Protein 8YA0 (pdb70)

Sequence (1755 aa):
RTLNRYEKIANDIDAIRGDYENLSDDALKHKTIEFKERLEKGATTDDLLVEAFAVVREASRRVTGMFPFKVQLMGGVALHDGNIAEMKTGEGKTLTSTLPVYLNALTGKGVHVVTVNEYLASRDAEQMGKIFEFLGLTVGLNLNSMSKDEKREAYAADITYSTNNELGFDYLRDNMVLYKEQMVQRPLHFAVIDEVDSILIDEARTPLIISGQAAKSTKLYVQANAFVRTLKAEKDYTYDIKTKAVQLTEEGMTKAEKAFGIDNLFDVKHVALNHHINQALKAHVAMQKDVDYVVEDGQVVIVDSFTGRLMKGRRYSEGLHQAIEAKEGLEIQNESMTLATITFQNYFRMYEKLAGMTGTAKTEEEEFRNIYNMQVVTIPTNRPVVRDDRPDLIYRTMEGKFKAVAEDVAQRYMTGQPVLVGTVAVETSELISKLLKNKGIPHQVLNAKNHEREAQIIEEAGQKGAVTIATNMAGRGTDIKLGEGVKELGGLAVVGTERHESRRIDNQLRGRSGRQGDPGITQFYLSMEDELMRRFGAERTMAMLDRFGMDDSTPIQSKMVSRAVESSQKRVEGNNFDSRKQLLQYDDVLRQQREVIYKQRFEVIDSENLREIVENMIKSSLERAIAAYTPREELPEEWKLDGLVDLINTTYLDEGALEKSDIFGKEPDEMLELIMDRIITKYNEKEEQFGKEQMREFEKVIVLRAVDSKWMDHIDAMDQLRQGIHLRAYAQTNPLREYQMEGFAMFEHMIESIEDEVAKFVMKAFRTISNFMRVSDIRNKIIFTLLMLIVFRIGTFIPVPSVNTDVLKLQDQLNAFGVLNIFCGGALQNFSIFAMGVMPYITASIIVQLLQMDVVPKFAEWSKQGEMGRRKLAQFTRYFTIVLGFIQALGMSYGFNNLAGGMLIQNPGIGTYLLIAVVLTAGTAFLMWLGEQITAKGVGNGISIIIFAGIVSGIPTILNQIYAQTLNIVRLLLVALAVVAVIVGVIYIQQAFRKIPIQYAKRLEGRNPVGGHSTHLPLKVNPAGVIPVIFAVSFLIAPPTIASFFGTNDVTLWIRRTFDYTHPVGMTIYVVLIIAFTYFYAFVQVNPEQMADNLKKQGGYIPGIRPGKNTQEYVTRILYRLTLVGSLFLAFIAVLPVFFVNFANLPPSAQIGGTSLLIVVGVALETMKQLESQLVKRHYRGFIKQRVTNFFKEVVRELKKVSWPNRKELVNYTAVVLATVAFFTVFFAVIDLGISQLIRLVFQVQLVETGGGLVQPGGSLRLSCGASGSIFNMYAMGWYRQAPGKRREVVARIATDDSTMYPDSVKGRFTISRDNAKNTVYLQMNSLKPEDTAVYYCYYQRTVMSQPYWGQGTQVTVSAKKTILFLLTVLTTVLVSGWVVLGAQYEDGCSGVVILKTLHMFEVPFLLVGDSPHSYHSVALVESGGALVQPGGSLRLSCAASGFPVNRYSMRWYRQAPGKEREWVAGMSSAGDRSSYEDSVKGRFTISRDDARNTVYLQMNSLKPEDTAVYYCNVNVGFEYWGQGTQVTVSKGEELFTGVVPILVELDGDVNGHKFSVSGEGEGDATYGKLTLKFICTTGKLPVPWPTLVTTFVQCFSRYPDHMKRHDFFKSAMPEGYVQERTISFKDDGNYKTRAEVKFEGDTLVNRIELKGIDFKEDGNILGHKLEYNYNSHNVYITADKQKNGIKANFKIRHNIEDGSVQLADHYQQNTPIGDGPVLLPDNHYLSTQSALSKDPNEKRDHMVLLEFVTAAGI

Nearest PDB structures (foldseek):
  7p5v-assembly1_H  TM=9.741E-01  e=4.836E-17  synthetic construct
  7p77-assembly1_D  TM=9.733E-01  e=2.147E-16  synthetic construct
  2orb-assembly2_I  TM=9.500E-01  e=4.404E-14  Mus musculus
  5njd-assembly3_X  TM=9.577E-01  e=7.501E-14  Homo sapiens
  5dr5-assembly1_H  TM=9.575E-01  e=1.089E-13  Homo sapiens

Radius of gyration: 44.17 Å; Cα contacts (8 Å, |Δi|>4): 3344; chains: 7; bounding box: 137×100×113 Å

Structure (mmCIF, N/CA/C/O backbone):
data_8YA0
#
_entry.id   8YA0
#
_cell.length_a   1.00
_cell.length_b   1.00
_cell.length_c   1.00
_cell.angle_alpha   90.00
_cell.angle_beta   90.00
_cell.angle_gamma   90.00
#
_symmetry.space_group_name_H-M   'P 1'
#
loop_
_entity.id
_entity.type
_entity.pdbx_description
1 polymer 'Protein translocase subunit SecA'
2 polymer 'Protein translocase subunit SecY'
3 polymer 'Protein translocase subunit SecE'
4 polymer Nanobody
5 polymer 'Cell division protein FtsQ,Lactose permease'
6 polymer Nanobody
7 polymer 'Green fluorescent protein'
8 non-polymer 'MAGNESIUM ION'
9 non-polymer 'BERYLLIUM TRIFLUORIDE ION'
10 non-polymer "ADENOSINE-5'-DIPHOSPHATE"
#
loop_
_atom_site.group_PDB
_atom_site.id
_atom_site.type_symbol
_atom_site.label_atom_id
_atom_site.label_alt_id
_atom_site.label_comp_id
_atom_site.label_asym_id
_atom_site.label_entity_id
_atom_site.label_seq_id
_atom_site.pdbx_PDB_ins_code
_atom_site.Cartn_x
_atom_site.Cartn_y
_atom_site.Cartn_z
_atom_site.occupancy
_atom_site.B_iso_or_equiv
_atom_site.auth_seq_id
_atom_site.auth_comp_id
_atom_site.auth_asym_id
_atom_site.auth_atom_id
_atom_site.pdbx_PDB_model_num
ATOM 1 N N . ARG A 1 1 ? 106.122 113.140 98.311 1.00 93.12 14 ARG A N 1
ATOM 2 C CA . ARG A 1 1 ? 107.146 112.103 98.280 1.00 93.12 14 ARG A CA 1
ATOM 3 C C . ARG A 1 1 ? 107.902 112.153 96.968 1.00 93.12 14 ARG A C 1
ATOM 4 O O . ARG A 1 1 ? 107.298 112.165 95.899 1.00 93.12 14 ARG A O 1
ATOM 12 N N . THR A 1 2 ? 109.233 112.188 97.062 1.00 80.10 15 THR A N 1
ATOM 13 C CA . THR A 1 2 ? 110.078 112.365 95.890 1.00 80.10 15 THR A CA 1
ATOM 14 C C . THR A 1 2 ? 110.327 111.071 95.132 1.00 80.10 15 THR A C 1
ATOM 15 O O . THR A 1 2 ? 110.688 111.127 93.953 1.00 80.10 15 THR A O 1
ATOM 19 N N . LEU A 1 3 ? 110.149 109.917 95.768 1.00 72.79 16 LEU A N 1
ATOM 20 C CA . LEU A 1 3 ? 110.458 108.663 95.097 1.00 72.79 16 LEU A CA 1
ATOM 21 C C . LEU A 1 3 ? 109.455 108.344 93.999 1.00 72.79 16 LEU A C 1
ATOM 22 O O . LEU A 1 3 ? 109.820 107.734 92.989 1.00 72.79 16 LEU A O 1
ATOM 27 N N . ASN A 1 4 ? 108.208 108.783 94.141 1.00 72.23 17 ASN A N 1
ATOM 28 C CA . ASN A 1 4 ? 107.278 108.621 93.035 1.00 72.23 17 ASN A CA 1
ATOM 29 C C . ASN A 1 4 ? 107.596 109.581 91.908 1.00 72.23 17 ASN A C 1
ATOM 30 O O . ASN A 1 4 ? 107.353 109.257 90.741 1.00 72.23 17 ASN A O 1
ATOM 35 N N . ARG A 1 5 ? 108.168 110.741 92.228 1.00 64.31 18 ARG A N 1
ATOM 36 C CA . ARG A 1 5 ? 108.659 111.630 91.184 1.00 64.31 18 ARG A CA 1
ATOM 37 C C . ARG A 1 5 ? 109.796 110.984 90.404 1.00 64.31 18 ARG A C 1
ATOM 38 O O . ARG A 1 5 ? 109.830 111.059 89.170 1.00 64.31 18 ARG A O 1
ATOM 46 N N . TYR A 1 6 ? 110.704 110.298 91.104 1.00 57.58 19 TYR A N 1
ATOM 47 C CA . TYR A 1 6 ? 111.818 109.626 90.437 1.00 57.58 19 TYR A CA 1
ATOM 48 C C . TYR A 1 6 ? 111.337 108.467 89.585 1.00 57.58 19 TYR A C 1
ATOM 49 O O . TYR A 1 6 ? 111.859 108.249 88.487 1.00 57.58 19 TYR A O 1
ATOM 58 N N . GLU A 1 7 ? 110.322 107.736 90.050 1.00 66.07 20 GLU A N 1
ATOM 59 C CA . GLU A 1 7 ? 109.736 106.678 89.232 1.00 66.07 20 GLU A CA 1
ATOM 60 C C . GLU A 1 7 ? 109.046 107.235 87.995 1.00 66.07 20 GLU A C 1
ATOM 61 O O . GLU A 1 7 ? 109.114 106.634 86.914 1.00 66.07 20 GLU A O 1
ATOM 67 N N . LYS A 1 8 ? 108.389 108.388 88.131 1.00 64.27 21 LYS A N 1
ATOM 68 C CA . LYS A 1 8 ? 107.717 108.998 86.990 1.00 64.27 21 LYS A CA 1
ATOM 69 C C . LYS A 1 8 ? 108.713 109.456 85.938 1.00 64.27 21 LYS A C 1
ATOM 70 O O . LYS A 1 8 ? 108.515 109.219 84.736 1.00 64.27 21 LYS A O 1
ATOM 76 N N . ILE A 1 9 ? 109.807 110.080 86.374 1.00 58.49 22 ILE A N 1
ATOM 77 C CA . ILE A 1 9 ? 110.821 110.538 85.435 1.00 58.49 22 ILE A CA 1
ATOM 78 C C . ILE A 1 9 ? 111.515 109.356 84.775 1.00 58.49 22 ILE A C 1
ATOM 79 O O . ILE A 1 9 ? 111.812 109.392 83.575 1.00 58.49 22 ILE A O 1
ATOM 84 N N . ALA A 1 10 ? 111.730 108.270 85.522 1.00 56.68 23 ALA A N 1
ATOM 85 C CA . ALA A 1 10 ? 112.332 107.083 84.936 1.00 56.68 23 ALA A CA 1
ATOM 86 C C . ALA A 1 10 ? 111.440 106.448 83.883 1.00 56.68 23 ALA A C 1
ATOM 87 O O . ALA A 1 10 ? 111.940 105.956 82.867 1.00 56.68 23 ALA A O 1
ATOM 89 N N . ASN A 1 11 ? 110.123 106.497 84.068 1.00 62.67 24 ASN A N 1
ATOM 90 C CA . ASN A 1 11 ? 109.240 105.996 83.017 1.00 62.67 24 ASN A CA 1
ATOM 91 C C . ASN A 1 11 ? 109.223 106.907 81.793 1.00 62.67 24 ASN A C 1
ATOM 92 O O . ASN A 1 11 ? 109.083 106.415 80.658 1.00 62.67 24 ASN A O 1
ATOM 97 N N . ASP A 1 12 ? 109.365 108.222 81.999 1.00 64.07 25 ASP A N 1
ATOM 98 C CA . ASP A 1 12 ? 109.517 109.150 80.874 1.00 64.07 25 ASP A CA 1
ATOM 99 C C . ASP A 1 12 ? 110.744 108.814 80.031 1.00 64.07 25 ASP A C 1
ATOM 100 O O . ASP A 1 12 ? 110.683 108.777 78.788 1.00 64.07 25 ASP A O 1
ATOM 105 N N . ILE A 1 13 ? 111.870 108.568 80.706 1.00 55.76 26 ILE A N 1
ATOM 106 C CA . ILE A 1 13 ? 113.110 108.195 80.034 1.00 55.76 26 ILE A CA 1
ATOM 107 C C . ILE A 1 13 ? 112.961 106.863 79.321 1.00 55.76 26 ILE A C 1
ATOM 108 O O . ILE A 1 13 ? 113.530 106.664 78.248 1.00 55.76 26 ILE A O 1
ATOM 113 N N . ASP A 1 14 ? 112.163 105.951 79.873 1.00 62.74 27 ASP A N 1
ATOM 114 C CA . ASP A 1 14 ? 111.935 104.672 79.208 1.00 62.74 27 ASP A CA 1
ATOM 115 C C . ASP A 1 14 ? 111.173 104.829 77.889 1.00 62.74 27 ASP A C 1
ATOM 116 O O . ASP A 1 14 ? 111.526 104.198 76.875 1.00 62.74 27 ASP A O 1
ATOM 121 N N . ALA A 1 15 ? 110.145 105.679 77.871 1.00 66.74 28 ALA A N 1
ATOM 122 C CA . ALA A 1 15 ? 109.413 105.920 76.625 1.00 66.74 28 ALA A CA 1
ATOM 123 C C . ALA A 1 15 ? 110.312 106.538 75.554 1.00 66.74 28 ALA A C 1
ATOM 124 O O . ALA A 1 15 ? 110.415 106.043 74.415 1.00 66.74 28 ALA A O 1
ATOM 126 N N . ILE A 1 16 ? 111.034 107.590 75.911 1.00 67.52 29 ILE A N 1
ATOM 127 C CA . ILE A 1 16 ? 111.820 108.176 74.839 1.00 67.52 29 ILE A CA 1
ATOM 128 C C . ILE A 1 16 ? 113.106 107.415 74.540 1.00 67.52 29 ILE A C 1
ATOM 129 O O . ILE A 1 16 ? 113.699 107.655 73.494 1.00 67.52 29 ILE A O 1
ATOM 134 N N . ARG A 1 17 ? 113.565 106.483 75.380 1.00 69.09 30 ARG A N 1
ATOM 135 C CA . ARG A 1 17 ? 114.658 105.636 74.896 1.00 69.09 30 ARG A CA 1
ATOM 136 C C . ARG A 1 17 ? 114.132 104.629 73.898 1.00 69.09 30 ARG A C 1
ATOM 137 O O . ARG A 1 17 ? 114.902 104.099 73.094 1.00 69.09 30 ARG A O 1
ATOM 145 N N . GLY A 1 18 ? 112.848 104.294 73.998 1.00 72.15 31 GLY A N 1
ATOM 146 C CA . GLY A 1 18 ? 112.190 103.706 72.845 1.00 72.15 31 GLY A CA 1
ATOM 147 C C . GLY A 1 18 ? 112.341 104.571 71.607 1.00 72.15 31 GLY A C 1
ATOM 148 O O . GLY A 1 18 ? 112.549 104.069 70.501 1.00 72.15 31 GLY A O 1
ATOM 149 N N . ASP A 1 19 ? 112.281 105.887 71.788 1.00 74.84 32 ASP A N 1
ATOM 150 C CA . ASP A 1 19 ? 112.456 106.780 70.633 1.00 74.84 32 ASP A CA 1
ATOM 151 C C . ASP A 1 19 ? 113.914 106.897 70.142 1.00 74.84 32 ASP A C 1
ATOM 152 O O . ASP A 1 19 ? 114.131 107.043 68.936 1.00 74.84 32 ASP A O 1
ATOM 157 N N . TYR A 1 20 ? 114.921 106.844 71.022 1.00 69.82 33 TYR A N 1
ATOM 158 C CA . TYR A 1 20 ? 116.303 107.207 70.670 1.00 69.82 33 TYR A CA 1
ATOM 159 C C . TYR A 1 20 ? 117.127 106.065 70.109 1.00 69.82 33 TYR A C 1
ATOM 160 O O . TYR A 1 20 ? 118.318 106.256 69.869 1.00 69.82 33 TYR A O 1
ATOM 169 N N . GLU A 1 21 ? 116.542 104.891 69.913 1.00 76.59 34 GLU A N 1
ATOM 170 C CA . GLU A 1 21 ? 117.329 103.676 69.741 1.00 76.59 34 GLU A CA 1
ATOM 171 C C . GLU A 1 21 ? 117.928 103.576 68.351 1.00 76.59 34 GLU A C 1
ATOM 172 O O . GLU A 1 21 ? 119.123 103.313 68.203 1.00 76.59 34 GLU A O 1
ATOM 178 N N . ASN A 1 22 ? 117.116 103.777 67.318 1.00 83.15 35 ASN A N 1
ATOM 179 C CA . ASN A 1 22 ? 117.572 103.627 65.940 1.00 83.15 35 ASN A CA 1
ATOM 180 C C . ASN A 1 22 ? 118.115 104.958 65.440 1.00 83.15 35 ASN A C 1
ATOM 181 O O . ASN A 1 22 ? 117.541 105.624 64.579 1.00 83.15 35 ASN A O 1
ATOM 186 N N . LEU A 1 23 ? 119.253 105.339 65.992 1.00 81.75 36 LEU A N 1
ATOM 187 C CA . LEU A 1 23 ? 119.988 106.507 65.547 1.00 81.75 36 LEU A CA 1
ATOM 188 C C . LEU A 1 23 ? 121.421 106.072 65.368 1.00 81.75 36 LEU A C 1
ATOM 189 O O . LEU A 1 23 ? 121.955 105.358 66.215 1.00 81.75 36 LEU A O 1
ATOM 194 N N . SER A 1 24 ? 122.041 106.484 64.276 1.00 88.21 37 SER A N 1
ATOM 195 C CA . SER A 1 24 ? 123.424 106.105 64.086 1.00 88.21 37 SER A CA 1
ATOM 196 C C . SER A 1 24 ? 124.314 106.889 65.039 1.00 88.21 37 SER A C 1
ATOM 197 O O . SER A 1 24 ? 123.915 107.896 65.620 1.00 88.21 37 SER A O 1
ATOM 200 N N . ASP A 1 25 ? 125.534 106.415 65.214 1.00 90.17 38 ASP A N 1
ATOM 201 C CA . ASP A 1 25 ? 126.545 107.311 65.728 1.00 90.17 38 ASP A CA 1
ATOM 202 C C . ASP A 1 25 ? 126.850 108.347 64.656 1.00 90.17 38 ASP A C 1
ATOM 203 O O . ASP A 1 25 ? 126.680 108.091 63.463 1.00 90.17 38 ASP A O 1
ATOM 208 N N . ASP A 1 26 ? 127.274 109.533 65.115 1.00 89.47 39 ASP A N 1
ATOM 209 C CA . ASP A 1 26 ? 127.324 110.855 64.474 1.00 89.47 39 ASP A CA 1
ATOM 210 C C . ASP A 1 26 ? 125.938 111.472 64.354 1.00 89.47 39 ASP A C 1
ATOM 211 O O . ASP A 1 26 ? 125.813 112.640 63.984 1.00 89.47 39 ASP A O 1
ATOM 216 N N . ALA A 1 27 ? 124.896 110.717 64.661 1.00 81.97 40 ALA A N 1
ATOM 217 C CA . ALA A 1 27 ? 123.594 111.294 64.916 1.00 81.97 40 ALA A CA 1
ATOM 218 C C . ALA A 1 27 ? 123.250 111.260 66.384 1.00 81.97 40 ALA A C 1
ATOM 219 O O . ALA A 1 27 ? 122.392 112.024 66.824 1.00 81.97 40 ALA A O 1
ATOM 221 N N . LEU A 1 28 ? 123.896 110.381 67.132 1.00 71.71 41 LEU A N 1
ATOM 222 C CA . LEU A 1 28 ? 123.814 110.366 68.577 1.00 71.71 41 LEU A CA 1
ATOM 223 C C . LEU A 1 28 ? 124.932 111.159 69.227 1.00 71.71 41 LEU A C 1
ATOM 224 O O . LEU A 1 28 ? 124.769 111.614 70.357 1.00 71.71 41 LEU A O 1
ATOM 229 N N . LYS A 1 29 ? 126.062 111.333 68.553 1.00 69.84 42 LYS A N 1
ATOM 230 C CA . LYS A 1 29 ? 127.058 112.268 69.044 1.00 69.84 42 LYS A CA 1
ATOM 231 C C . LYS A 1 29 ? 126.666 113.706 68.770 1.00 69.84 42 LYS A C 1
ATOM 232 O O . LYS A 1 29 ? 127.187 114.614 69.419 1.00 69.84 42 LYS A O 1
ATOM 238 N N . HIS A 1 30 ? 125.763 113.922 67.818 1.00 69.54 43 HIS A N 1
ATOM 239 C CA . HIS A 1 30 ? 125.245 115.239 67.493 1.00 69.54 43 HIS A CA 1
ATOM 240 C C . HIS A 1 30 ? 124.275 115.751 68.537 1.00 69.54 43 HIS A C 1
ATOM 241 O O . HIS A 1 30 ? 124.019 116.958 68.593 1.00 69.54 43 HIS A O 1
ATOM 248 N N . LYS A 1 31 ? 123.731 114.861 69.363 1.00 62.86 44 LYS A N 1
ATOM 249 C CA . LYS A 1 31 ? 122.798 115.275 70.395 1.00 62.86 44 LYS A CA 1
ATOM 250 C C . LYS A 1 31 ? 123.476 116.108 71.464 1.00 62.86 44 LYS A C 1
ATOM 251 O O . LYS A 1 31 ? 122.818 116.918 72.109 1.00 62.86 44 LYS A O 1
ATOM 257 N N . THR A 1 32 ? 124.785 115.959 71.642 1.00 57.79 45 THR A N 1
ATOM 258 C CA . THR A 1 32 ? 125.497 116.830 72.566 1.00 57.79 45 THR A CA 1
ATOM 259 C C . THR A 1 32 ? 125.550 118.256 72.047 1.00 57.79 45 THR A C 1
ATOM 260 O O . THR A 1 32 ? 125.335 119.203 72.809 1.00 57.79 45 THR A O 1
ATOM 264 N N . ILE A 1 33 ? 125.789 118.425 70.745 1.00 60.06 46 ILE A N 1
ATOM 265 C CA . ILE A 1 33 ? 125.782 119.750 70.131 1.00 60.06 46 ILE A CA 1
ATOM 266 C C . ILE A 1 33 ? 124.397 120.364 70.198 1.00 60.06 46 ILE A C 1
ATOM 267 O O . ILE A 1 33 ? 124.243 121.552 70.517 1.00 60.06 46 ILE A O 1
ATOM 272 N N . GLU A 1 34 ? 123.372 119.553 69.930 1.00 61.31 47 GLU A N 1
ATOM 273 C CA . GLU A 1 34 ? 121.996 120.026 69.992 1.00 61.31 47 GLU A CA 1
ATOM 274 C C . GLU A 1 34 ? 121.616 120.459 71.398 1.00 61.31 47 GLU A C 1
ATOM 275 O O . GLU A 1 34 ? 121.010 121.518 71.580 1.00 61.31 47 GLU A O 1
ATOM 281 N N . PHE A 1 35 ? 122.017 119.692 72.409 1.00 55.97 48 PHE A N 1
ATOM 282 C CA . PHE A 1 35 ? 121.705 120.059 73.782 1.00 55.97 48 PHE A CA 1
ATOM 283 C C . PHE A 1 35 ? 122.502 121.258 74.234 1.00 55.97 48 PHE A C 1
ATOM 284 O O . PHE A 1 35 ? 122.012 122.040 75.044 1.00 55.97 48 PHE A O 1
ATOM 292 N N . LYS A 1 36 ? 123.716 121.434 73.715 1.00 58.32 49 LYS A N 1
ATOM 293 C CA . LYS A 1 36 ? 124.515 122.592 74.098 1.00 58.32 49 LYS A CA 1
ATOM 294 C C . LYS A 1 36 ? 123.924 123.880 73.551 1.00 58.32 49 LYS A C 1
ATOM 295 O O . LYS A 1 36 ? 123.843 124.883 74.267 1.00 58.32 49 LYS A O 1
ATOM 301 N N . GLU A 1 37 ? 123.463 123.870 72.300 1.00 64.75 50 GLU A N 1
ATOM 302 C CA . GLU A 1 37 ? 122.852 125.091 71.790 1.00 64.75 50 GLU A CA 1
ATOM 303 C C . GLU A 1 37 ? 121.457 125.317 72.360 1.00 64.75 50 GLU A C 1
ATOM 304 O O . GLU A 1 37 ? 121.066 126.469 72.556 1.00 64.75 50 GLU A O 1
ATOM 310 N N . ARG A 1 38 ? 120.707 124.261 72.680 1.00 59.42 51 ARG A N 1
ATOM 311 C CA . ARG A 1 38 ? 119.443 124.468 73.381 1.00 59.42 51 ARG A CA 1
ATOM 312 C C . ARG A 1 38 ? 119.657 124.951 74.799 1.00 59.42 51 ARG A C 1
ATOM 313 O O . ARG A 1 38 ? 118.784 125.603 75.367 1.00 59.42 51 ARG A O 1
ATOM 321 N N . LEU A 1 39 ? 120.784 124.613 75.396 1.00 62.36 52 LEU A N 1
ATOM 322 C CA . LEU A 1 39 ? 121.094 125.067 76.734 1.00 62.36 52 LEU A CA 1
ATOM 323 C C . LEU A 1 39 ? 121.664 126.464 76.732 1.00 62.36 52 LEU A C 1
ATOM 324 O O . LEU A 1 39 ? 121.675 127.120 77.774 1.00 62.36 52 LEU A O 1
ATOM 329 N N . GLU A 1 40 ? 122.163 126.920 75.594 1.00 70.48 53 GLU A N 1
ATOM 330 C CA . GLU A 1 40 ? 122.589 128.306 75.494 1.00 70.48 53 GLU A CA 1
ATOM 331 C C . GLU A 1 40 ? 121.479 129.244 75.060 1.00 70.48 53 GLU A C 1
ATOM 332 O O . GLU A 1 40 ? 121.542 130.435 75.373 1.00 70.48 53 GLU A O 1
ATOM 338 N N . LYS A 1 41 ? 120.474 128.758 74.334 1.00 70.23 54 LYS A N 1
ATOM 339 C CA . LYS A 1 41 ? 119.390 129.656 73.975 1.00 70.23 54 LYS A CA 1
ATOM 340 C C . LYS A 1 41 ? 118.538 129.988 75.187 1.00 70.23 54 LYS A C 1
ATOM 341 O O . LYS A 1 41 ? 118.628 131.101 75.703 1.00 70.23 54 LYS A O 1
ATOM 347 N N . GLY A 1 42 ? 117.757 129.046 75.698 1.00 71.12 55 GLY A N 1
ATOM 348 C CA . GLY A 1 42 ? 117.001 129.387 76.885 1.00 71.12 55 GLY A CA 1
ATOM 349 C C . GLY A 1 42 ? 116.712 128.310 77.906 1.00 71.12 55 GLY A C 1
ATOM 350 O O . GLY A 1 42 ? 116.153 128.608 78.963 1.00 71.12 55 GLY A O 1
ATOM 351 N N . ALA A 1 43 ? 117.107 127.076 77.645 1.00 67.45 56 ALA A N 1
ATOM 352 C CA . ALA A 1 43 ? 116.616 125.986 78.467 1.00 67.45 56 ALA A CA 1
ATOM 353 C C . ALA A 1 43 ? 117.479 125.817 79.703 1.00 67.45 56 ALA A C 1
ATOM 354 O O . ALA A 1 43 ? 118.572 126.368 79.810 1.00 67.45 56 ALA A O 1
ATOM 356 N N . THR A 1 44 ? 116.956 125.066 80.655 1.00 61.69 57 THR A N 1
ATOM 357 C CA . THR A 1 44 ? 117.691 124.679 81.840 1.00 61.69 57 THR A CA 1
ATOM 358 C C . THR A 1 44 ? 118.046 123.207 81.744 1.00 61.69 57 THR A C 1
ATOM 359 O O . THR A 1 44 ? 117.583 122.497 80.855 1.00 61.69 57 THR A O 1
ATOM 363 N N . THR A 1 45 ? 118.884 122.748 82.674 1.00 54.65 58 THR A N 1
ATOM 364 C CA . THR A 1 45 ? 119.204 121.332 82.705 1.00 54.65 58 THR A CA 1
ATOM 365 C C . THR A 1 45 ? 118.008 120.507 83.139 1.00 54.65 58 THR A C 1
ATOM 366 O O . THR A 1 45 ? 117.870 119.360 82.719 1.00 54.65 58 THR A O 1
ATOM 370 N N . ASP A 1 46 ? 117.120 121.077 83.940 1.00 58.35 59 ASP A N 1
ATOM 371 C CA . ASP A 1 46 ? 115.956 120.340 84.396 1.00 58.35 59 ASP A CA 1
ATOM 372 C C . ASP A 1 46 ? 114.931 120.106 83.297 1.00 58.35 59 ASP A C 1
ATOM 373 O O . ASP A 1 46 ? 114.121 119.186 83.414 1.00 58.35 59 ASP A O 1
ATOM 378 N N . ASP A 1 47 ? 114.931 120.916 82.243 1.00 63.57 60 ASP A N 1
ATOM 379 C CA . ASP A 1 47 ? 114.035 120.667 81.124 1.00 63.57 60 ASP A CA 1
ATOM 380 C C . ASP A 1 47 ? 114.617 119.663 80.154 1.00 63.57 60 ASP A C 1
ATOM 381 O O . ASP A 1 47 ? 113.872 119.013 79.420 1.00 63.57 60 ASP A O 1
ATOM 386 N N . LEU A 1 48 ? 115.933 119.541 80.125 1.00 55.38 61 LEU A N 1
ATOM 387 C CA . LEU A 1 48 ? 116.621 118.657 79.209 1.00 55.38 61 LEU A CA 1
ATOM 388 C C . LEU A 1 48 ? 116.830 117.270 79.769 1.00 55.38 61 LEU A C 1
ATOM 389 O O . LEU A 1 48 ? 117.435 116.446 79.086 1.00 55.38 61 LEU A O 1
ATOM 394 N N . LEU A 1 49 ? 116.336 116.993 80.980 1.00 46.89 62 LEU A N 1
ATOM 395 C CA . LEU A 1 49 ? 116.792 115.844 81.757 1.00 46.89 62 LEU A CA 1
ATOM 396 C C . LEU A 1 49 ? 116.415 114.527 81.110 1.00 46.89 62 LEU A C 1
ATOM 397 O O . LEU A 1 49 ? 117.237 113.613 81.049 1.00 46.89 62 LEU A O 1
ATOM 402 N N . VAL A 1 50 ? 115.194 114.413 80.602 1.00 51.80 63 VAL A N 1
ATOM 403 C CA . VAL A 1 50 ? 114.765 113.129 80.076 1.00 51.80 63 VAL A CA 1
ATOM 404 C C . VAL A 1 50 ? 115.419 112.837 78.735 1.00 51.80 63 VAL A C 1
ATOM 405 O O . VAL A 1 50 ? 115.778 111.688 78.458 1.00 51.80 63 VAL A O 1
ATOM 409 N N . GLU A 1 51 ? 115.667 113.851 77.916 1.00 53.35 64 GLU A N 1
ATOM 410 C CA . GLU A 1 51 ? 116.278 113.570 76.627 1.00 53.35 64 GLU A CA 1
ATOM 411 C C . GLU A 1 51 ? 117.758 113.308 76.778 1.00 53.35 64 GLU A C 1
ATOM 412 O O . GLU A 1 51 ? 118.302 112.433 76.099 1.00 53.35 64 GLU A O 1
ATOM 418 N N . ALA A 1 52 ? 118.406 114.012 77.700 1.00 47.63 65 ALA A N 1
ATOM 419 C CA . ALA A 1 52 ? 119.809 113.750 77.970 1.00 47.63 65 ALA A CA 1
ATOM 420 C C . ALA A 1 52 ? 120.006 112.380 78.594 1.00 47.63 65 ALA A C 1
ATOM 421 O O . ALA A 1 52 ? 120.945 111.666 78.235 1.00 47.63 65 ALA A O 1
ATOM 423 N N . PHE A 1 53 ? 119.114 111.973 79.497 1.00 39.74 66 PHE A N 1
ATOM 424 C CA . PHE A 1 53 ? 119.244 110.660 80.112 1.00 39.74 66 PHE A CA 1
ATOM 425 C C . PHE A 1 53 ? 118.963 109.552 79.122 1.00 39.74 66 PHE A C 1
ATOM 426 O O . PHE A 1 53 ? 119.599 108.504 79.186 1.00 39.74 66 PHE A O 1
ATOM 434 N N . ALA A 1 54 ? 118.046 109.757 78.186 1.00 49.03 67 ALA A N 1
ATOM 435 C CA . ALA A 1 54 ? 117.826 108.731 77.180 1.00 49.03 67 ALA A CA 1
ATOM 436 C C . ALA A 1 54 ? 118.981 108.637 76.197 1.00 49.03 67 ALA A C 1
ATOM 437 O O . ALA A 1 54 ? 119.303 107.538 75.725 1.00 49.03 67 ALA A O 1
ATOM 439 N N . VAL A 1 55 ? 119.638 109.760 75.911 1.00 48.18 68 VAL A N 1
ATOM 440 C CA . VAL A 1 55 ? 120.833 109.732 75.077 1.00 48.18 68 VAL A CA 1
ATOM 441 C C . VAL A 1 55 ? 121.970 109.000 75.779 1.00 48.18 68 VAL A C 1
ATOM 442 O O . VAL A 1 55 ? 122.682 108.208 75.156 1.00 48.18 68 VAL A O 1
ATOM 446 N N . VAL A 1 56 ? 122.135 109.206 77.087 1.00 45.09 69 VAL A N 1
ATOM 447 C CA . VAL A 1 56 ? 123.180 108.474 77.805 1.00 45.09 69 VAL A CA 1
ATOM 448 C C . VAL A 1 56 ? 122.850 106.987 77.920 1.00 45.09 69 VAL A C 1
ATOM 449 O O . VAL A 1 56 ? 123.756 106.154 77.846 1.00 45.09 69 VAL A O 1
ATOM 453 N N . ARG A 1 57 ? 121.571 106.620 78.063 1.00 45.73 70 ARG A N 1
ATOM 454 C CA . ARG A 1 57 ? 121.195 105.207 78.060 1.00 45.73 70 ARG A CA 1
ATOM 455 C C . ARG A 1 57 ? 121.564 104.542 76.749 1.00 45.73 70 ARG A C 1
ATOM 456 O O . ARG A 1 57 ? 122.162 103.460 76.732 1.00 45.73 70 ARG A O 1
ATOM 464 N N . GLU A 1 58 ? 121.264 105.199 75.638 1.00 52.51 71 GLU A N 1
ATOM 465 C CA . GLU A 1 58 ? 121.569 104.593 74.352 1.00 52.51 71 GLU A CA 1
ATOM 466 C C . GLU A 1 58 ? 123.065 104.572 74.075 1.00 52.51 71 GLU A C 1
ATOM 467 O O . GLU A 1 58 ? 123.586 103.591 73.539 1.00 52.51 71 GLU A O 1
ATOM 473 N N . ALA A 1 59 ? 123.783 105.616 74.476 1.00 48.15 72 ALA A N 1
ATOM 474 C CA . ALA A 1 59 ? 125.220 105.649 74.262 1.00 48.15 72 ALA A CA 1
ATOM 475 C C . ALA A 1 59 ? 125.940 104.642 75.128 1.00 48.15 72 ALA A C 1
ATOM 476 O O . ALA A 1 59 ? 126.964 104.092 74.717 1.00 48.15 72 ALA A O 1
ATOM 478 N N . SER A 1 60 ? 125.411 104.373 76.314 1.00 48.04 73 SER A N 1
ATOM 479 C CA . SER A 1 60 ? 126.009 103.383 77.187 1.00 48.04 73 SER A CA 1
ATOM 480 C C . SER A 1 60 ? 125.779 101.980 76.670 1.00 48.04 73 SER A C 1
ATOM 481 O O . SER A 1 60 ? 126.663 101.133 76.772 1.00 48.04 73 SER A O 1
ATOM 484 N N . ARG A 1 61 ? 124.604 101.711 76.106 1.00 53.67 74 ARG A N 1
ATOM 485 C CA . ARG A 1 61 ? 124.404 100.418 75.465 1.00 53.67 74 ARG A CA 1
ATOM 486 C C . ARG A 1 61 ? 125.246 100.266 74.212 1.00 53.67 74 ARG A C 1
ATOM 487 O O . ARG A 1 61 ? 125.582 99.146 73.828 1.00 53.67 74 ARG A O 1
ATOM 495 N N . ARG A 1 62 ? 125.580 101.363 73.547 1.00 56.44 75 ARG A N 1
ATOM 496 C CA . ARG A 1 62 ? 126.431 101.248 72.373 1.00 56.44 75 ARG A CA 1
ATOM 497 C C . ARG A 1 62 ? 127.896 101.078 72.728 1.00 56.44 75 ARG A C 1
ATOM 498 O O . ARG A 1 62 ? 128.645 100.489 71.950 1.00 56.44 75 ARG A O 1
ATOM 506 N N . VAL A 1 63 ? 128.335 101.591 73.867 1.00 51.74 76 VAL A N 1
ATOM 507 C CA . VAL A 1 63 ? 129.751 101.512 74.192 1.00 51.74 76 VAL A CA 1
ATOM 508 C C . VAL A 1 63 ? 130.056 100.330 75.094 1.00 51.74 76 VAL A C 1
ATOM 509 O O . VAL A 1 63 ? 130.865 99.468 74.744 1.00 51.74 76 VAL A O 1
ATOM 513 N N . THR A 1 64 ? 129.430 100.279 76.261 1.00 53.05 77 THR A N 1
ATOM 514 C CA . THR A 1 64 ? 129.824 99.311 77.269 1.00 53.05 77 THR A CA 1
ATOM 515 C C . THR A 1 64 ? 128.989 98.047 77.271 1.00 53.05 77 THR A C 1
ATOM 516 O O . THR A 1 64 ? 129.267 97.157 78.070 1.00 53.05 77 THR A O 1
ATOM 520 N N . GLY A 1 65 ? 127.959 97.944 76.444 1.00 51.51 78 GLY A N 1
ATOM 521 C CA . GLY A 1 65 ? 127.044 96.831 76.521 1.00 51.51 78 GLY A CA 1
ATOM 522 C C . GLY A 1 65 ? 125.991 96.937 77.599 1.00 51.51 78 GLY A C 1
ATOM 523 O O . GLY A 1 65 ? 124.952 96.287 77.493 1.00 51.51 78 GLY A O 1
ATOM 524 N N . MET A 1 66 ? 126.224 97.731 78.637 1.00 53.69 79 MET A N 1
ATOM 525 C CA . MET A 1 66 ? 125.255 97.921 79.699 1.00 53.69 79 MET A CA 1
ATOM 526 C C . MET A 1 66 ? 124.205 98.931 79.286 1.00 53.69 79 MET A C 1
ATOM 527 O O . MET A 1 66 ? 124.531 100.029 78.847 1.00 53.69 79 MET A O 1
ATOM 532 N N . PHE A 1 67 ? 122.949 98.571 79.456 1.00 49.74 80 PHE A N 1
ATOM 533 C CA . PHE A 1 67 ? 121.840 99.477 79.272 1.00 49.74 80 PHE A CA 1
ATOM 534 C C . PHE A 1 67 ? 121.240 99.720 80.637 1.00 49.74 80 PHE A C 1
ATOM 535 O O . PHE A 1 67 ? 120.734 98.761 81.228 1.00 49.74 80 PHE A O 1
ATOM 543 N N . PRO A 1 68 ? 121.300 100.936 81.175 1.00 48.73 81 PRO A N 1
ATOM 544 C CA . PRO A 1 68 ? 120.963 101.161 82.583 1.00 48.73 81 PRO A CA 1
ATOM 545 C C . PRO A 1 68 ? 119.530 100.815 82.931 1.00 48.73 81 PRO A C 1
ATOM 546 O O . PRO A 1 68 ? 118.609 101.087 82.173 1.00 48.73 81 PRO A O 1
ATOM 550 N N . PHE A 1 69 ? 119.358 100.171 84.077 1.00 49.12 82 PHE A N 1
ATOM 551 C CA . PHE A 1 69 ? 118.041 99.804 84.546 1.00 49.12 82 PHE A CA 1
ATOM 552 C C . PHE A 1 69 ? 117.304 101.036 85.020 1.00 49.12 82 PHE A C 1
ATOM 553 O O . PHE A 1 69 ? 117.874 102.109 85.149 1.00 49.12 82 PHE A O 1
ATOM 561 N N . LYS A 1 70 ? 116.021 100.874 85.314 1.00 49.58 83 LYS A N 1
ATOM 562 C CA . LYS A 1 70 ? 115.236 102.031 85.701 1.00 49.58 83 LYS A CA 1
ATOM 563 C C . LYS A 1 70 ? 115.579 102.518 87.088 1.00 49.58 83 LYS A C 1
ATOM 564 O O . LYS A 1 70 ? 115.381 103.696 87.375 1.00 49.58 83 LYS A O 1
ATOM 570 N N . VAL A 1 71 ? 116.139 101.664 87.939 1.00 47.83 84 VAL A N 1
ATOM 571 C CA . VAL A 1 71 ? 116.629 102.146 89.216 1.00 47.83 84 VAL A CA 1
ATOM 572 C C . VAL A 1 71 ? 117.901 102.951 89.047 1.00 47.83 84 VAL A C 1
ATOM 573 O O . VAL A 1 71 ? 118.186 103.830 89.861 1.00 47.83 84 VAL A O 1
ATOM 577 N N . GLN A 1 72 ? 118.650 102.721 87.977 1.00 42.47 85 GLN A N 1
ATOM 578 C CA . GLN A 1 72 ? 119.790 103.571 87.704 1.00 42.47 85 GLN A CA 1
ATOM 579 C C . GLN A 1 72 ? 119.353 104.941 87.225 1.00 42.47 85 GLN A C 1
ATOM 580 O O . GLN A 1 72 ? 119.980 105.944 87.568 1.00 42.47 85 GLN A O 1
ATOM 586 N N . LEU A 1 73 ? 118.251 105.021 86.489 1.00 41.78 86 LEU A N 1
ATOM 587 C CA . LEU A 1 73 ? 117.709 106.320 86.125 1.00 41.78 86 LEU A CA 1
ATOM 588 C C . LEU A 1 73 ? 117.124 107.034 87.328 1.00 41.78 86 LEU A C 1
ATOM 589 O O . LEU A 1 73 ? 117.210 108.256 87.421 1.00 41.78 86 LEU A O 1
ATOM 594 N N . MET A 1 74 ? 116.528 106.296 88.259 1.00 46.34 87 MET A N 1
ATOM 595 C CA . MET A 1 74 ? 116.041 106.914 89.485 1.00 46.34 87 MET A CA 1
ATOM 596 C C . MET A 1 74 ? 117.181 107.470 90.318 1.00 46.34 87 MET A C 1
ATOM 597 O O . MET A 1 74 ? 117.077 108.568 90.871 1.00 46.34 87 MET A O 1
ATOM 602 N N . GLY A 1 75 ? 118.291 106.744 90.397 1.00 39.85 88 GLY A N 1
ATOM 603 C CA . GLY A 1 75 ? 119.447 107.272 91.091 1.00 39.85 88 GLY A CA 1
ATOM 604 C C . GLY A 1 75 ? 120.082 108.437 90.377 1.00 39.85 88 GLY A C 1
ATOM 605 O O . GLY A 1 75 ? 120.613 109.340 91.017 1.00 39.85 88 GLY A O 1
ATOM 606 N N . GLY A 1 76 ? 120.008 108.458 89.050 1.00 39.57 89 GLY A N 1
ATOM 607 C CA . GLY A 1 76 ? 120.525 109.596 88.315 1.00 39.57 89 GLY A CA 1
ATOM 608 C C . GLY A 1 76 ? 119.712 110.857 88.519 1.00 39.57 89 GLY A C 1
ATOM 609 O O . GLY A 1 76 ? 120.270 111.945 88.640 1.00 39.57 89 GLY A O 1
ATOM 610 N N . VAL A 1 77 ? 118.388 110.732 88.568 1.00 37.91 90 VAL A N 1
ATOM 611 C CA . VAL A 1 77 ? 117.556 111.890 88.869 1.00 37.91 90 VAL A CA 1
ATOM 612 C C . VAL A 1 77 ? 117.779 112.348 90.301 1.00 37.91 90 VAL A C 1
ATOM 613 O O . VAL A 1 77 ? 117.809 113.546 90.578 1.00 37.91 90 VAL A O 1
ATOM 617 N N . ALA A 1 78 ? 117.986 111.418 91.229 1.00 40.73 91 ALA A N 1
ATOM 618 C CA . ALA A 1 78 ? 118.292 111.817 92.597 1.00 40.73 91 ALA A CA 1
ATOM 619 C C . ALA A 1 78 ? 119.652 112.462 92.736 1.00 40.73 91 ALA A C 1
ATOM 620 O O . ALA A 1 78 ? 119.883 113.177 93.705 1.00 40.73 91 ALA A O 1
ATOM 622 N N . LEU A 1 79 ? 120.570 112.195 91.823 1.00 36.99 92 LEU A N 1
ATOM 623 C CA . LEU A 1 79 ? 121.851 112.877 91.859 1.00 36.99 92 LEU A CA 1
ATOM 624 C C . LEU A 1 79 ? 121.786 114.230 91.195 1.00 36.99 92 LEU A C 1
ATOM 625 O O . LEU A 1 79 ? 122.502 115.139 91.599 1.00 36.99 92 LEU A O 1
ATOM 630 N N . HIS A 1 80 ? 120.954 114.389 90.176 1.00 40.76 93 HIS A N 1
ATOM 631 C CA . HIS A 1 80 ? 120.817 115.700 89.561 1.00 40.76 93 HIS A CA 1
ATOM 632 C C . HIS A 1 80 ? 120.155 116.695 90.495 1.00 40.76 93 HIS A C 1
ATOM 633 O O . HIS A 1 80 ? 120.429 117.888 90.418 1.00 40.76 93 HIS A O 1
ATOM 640 N N . ASP A 1 81 ? 119.307 116.235 91.399 1.00 42.10 94 ASP A N 1
ATOM 641 C CA . ASP A 1 81 ? 118.634 117.126 92.328 1.00 42.10 94 ASP A CA 1
ATOM 642 C C . ASP A 1 81 ? 119.524 117.624 93.445 1.00 42.10 94 ASP A C 1
ATOM 643 O O . ASP A 1 81 ? 119.087 118.475 94.214 1.00 42.10 94 ASP A O 1
ATOM 648 N N . GLY A 1 82 ? 120.739 117.125 93.570 1.00 36.84 95 GLY A N 1
ATOM 649 C CA . GLY A 1 82 ? 121.570 117.507 94.677 1.00 36.84 95 GLY A CA 1
ATOM 650 C C . GLY A 1 82 ? 121.371 116.683 95.916 1.00 36.84 95 GLY A C 1
ATOM 651 O O . GLY A 1 82 ? 121.796 117.104 96.990 1.00 36.84 95 GLY A O 1
ATOM 652 N N . ASN A 1 83 ? 120.740 115.528 95.806 1.00 40.67 96 ASN A N 1
ATOM 653 C CA . ASN A 1 83 ? 120.464 114.648 96.921 1.00 40.67 96 ASN A CA 1
ATOM 654 C C . ASN A 1 83 ? 121.520 113.569 96.980 1.00 40.67 96 ASN A C 1
ATOM 655 O O . ASN A 1 83 ? 122.497 113.598 96.249 1.00 40.67 96 ASN A O 1
ATOM 660 N N . ILE A 1 84 ? 121.311 112.585 97.840 1.00 34.65 97 ILE A N 1
ATOM 661 C CA . ILE A 1 84 ? 122.220 111.464 97.998 1.00 34.65 97 ILE A CA 1
ATOM 662 C C . ILE A 1 84 ? 121.482 110.203 97.606 1.00 34.65 97 ILE A C 1
ATOM 663 O O . ILE A 1 84 ? 120.516 109.817 98.258 1.00 34.65 97 ILE A O 1
ATOM 668 N N . ALA A 1 85 ? 121.921 109.563 96.546 1.00 38.76 98 ALA A N 1
ATOM 669 C CA . ALA A 1 85 ? 121.264 108.371 96.049 1.00 38.76 98 ALA A CA 1
ATOM 670 C C . ALA A 1 85 ? 121.830 107.175 96.778 1.00 38.76 98 ALA A C 1
ATOM 671 O O . ALA A 1 85 ? 122.958 106.776 96.520 1.00 38.76 98 ALA A O 1
ATOM 673 N N . GLU A 1 86 ? 121.050 106.569 97.664 1.00 42.77 99 GLU A N 1
ATOM 674 C CA . GLU A 1 86 ? 121.539 105.416 98.406 1.00 42.77 99 GLU A CA 1
ATOM 675 C C . GLU A 1 86 ? 121.115 104.133 97.710 1.00 42.77 99 GLU A C 1
ATOM 676 O O . GLU A 1 86 ? 120.191 103.444 98.117 1.00 42.77 99 GLU A O 1
ATOM 682 N N . MET A 1 87 ? 121.822 103.800 96.647 1.00 41.32 100 MET A N 1
ATOM 683 C CA . MET A 1 87 ? 121.667 102.512 96.001 1.00 41.32 100 MET A CA 1
ATOM 684 C C . MET A 1 87 ? 122.586 101.517 96.668 1.00 41.32 100 MET A C 1
ATOM 685 O O . MET A 1 87 ? 123.677 101.874 97.075 1.00 41.32 100 MET A O 1
ATOM 690 N N . LYS A 1 88 ? 122.156 100.262 96.753 1.00 44.20 101 LYS A N 1
ATOM 691 C CA . LYS A 1 88 ? 122.897 99.240 97.479 1.00 44.20 101 LYS A CA 1
ATOM 692 C C . LYS A 1 88 ? 124.233 98.935 96.808 1.00 44.20 101 LYS A C 1
ATOM 693 O O . LYS A 1 88 ? 124.493 99.314 95.673 1.00 44.20 101 LYS A O 1
ATOM 699 N N . THR A 1 89 ? 125.095 98.248 97.541 1.00 41.47 102 THR A N 1
ATOM 700 C CA . THR A 1 89 ? 126.399 97.886 97.020 1.00 41.47 102 THR A CA 1
ATOM 701 C C . THR A 1 89 ? 126.249 96.817 95.963 1.00 41.47 102 THR A C 1
ATOM 702 O O . THR A 1 89 ? 125.623 95.788 96.197 1.00 41.47 102 THR A O 1
ATOM 706 N N . GLY A 1 90 ? 126.827 97.060 94.807 1.00 46.47 103 GLY A N 1
ATOM 707 C CA . GLY A 1 90 ? 126.715 96.160 93.695 1.00 46.47 103 GLY A CA 1
ATOM 708 C C . GLY A 1 90 ? 125.677 96.554 92.690 1.00 46.47 103 GLY A C 1
ATOM 709 O O . GLY A 1 90 ? 125.547 95.882 91.671 1.00 46.47 103 GLY A O 1
ATOM 710 N N . GLU A 1 91 ? 124.954 97.637 92.921 1.00 49.02 104 GLU A N 1
ATOM 711 C CA . GLU A 1 91 ? 123.778 97.894 92.120 1.00 49.02 104 GLU A CA 1
ATOM 712 C C . GLU A 1 91 ? 124.067 98.561 90.800 1.00 49.02 104 GLU A C 1
ATOM 713 O O . GLU A 1 91 ? 123.245 98.462 89.894 1.00 49.02 104 GLU A O 1
ATOM 719 N N . GLY A 1 92 ? 125.191 99.221 90.650 1.00 43.80 105 GLY A N 1
ATOM 720 C CA . GLY A 1 92 ? 125.454 99.844 89.382 1.00 43.80 105 GLY A CA 1
ATOM 721 C C . GLY A 1 92 ? 125.659 101.325 89.476 1.00 43.80 105 GLY A C 1
ATOM 722 O O . GLY A 1 92 ? 125.296 102.032 88.550 1.00 43.80 105 GLY A O 1
ATOM 723 N N . LYS A 1 93 ? 126.239 101.808 90.570 1.00 35.62 106 LYS A N 1
ATOM 724 C CA . LYS A 1 93 ? 126.319 103.234 90.834 1.00 35.62 106 LYS A CA 1
ATOM 725 C C . LYS A 1 93 ? 127.232 103.993 89.891 1.00 35.62 106 LYS A C 1
ATOM 726 O O . LYS A 1 93 ? 127.141 105.218 89.833 1.00 35.62 106 LYS A O 1
ATOM 732 N N . THR A 1 94 ? 128.072 103.327 89.115 1.00 39.45 107 THR A N 1
ATOM 733 C CA . THR A 1 94 ? 128.931 104.068 88.203 1.00 39.45 107 THR A CA 1
ATOM 734 C C . THR A 1 94 ? 128.168 104.602 86.991 1.00 39.45 107 THR A C 1
ATOM 735 O O . THR A 1 94 ? 128.345 105.766 86.614 1.00 39.45 107 THR A O 1
ATOM 739 N N . LEU A 1 95 ? 127.282 103.801 86.392 1.00 36.70 108 LEU A N 1
ATOM 740 C CA . LEU A 1 95 ? 126.424 104.323 85.331 1.00 36.70 108 LEU A CA 1
ATOM 741 C C . LEU A 1 95 ? 125.461 105.386 85.841 1.00 36.70 108 LEU A C 1
ATOM 742 O O . LEU A 1 95 ? 125.162 106.365 85.133 1.00 36.70 108 LEU A O 1
ATOM 747 N N . THR A 1 96 ? 124.973 105.230 87.065 1.00 35.96 109 THR A N 1
ATOM 748 C CA . THR A 1 96 ? 124.101 106.260 87.575 1.00 35.96 109 THR A CA 1
ATOM 749 C C . THR A 1 96 ? 124.865 107.512 87.899 1.00 35.96 109 THR A C 1
ATOM 750 O O . THR A 1 96 ? 124.244 108.554 88.034 1.00 35.96 109 THR A O 1
ATOM 754 N N . SER A 1 97 ? 126.184 107.446 88.066 1.00 37.79 110 SER A N 1
ATOM 755 C CA . SER A 1 97 ? 126.929 108.694 88.073 1.00 37.79 110 SER A CA 1
ATOM 756 C C . SER A 1 97 ? 126.994 109.291 86.687 1.00 37.79 110 SER A C 1
ATOM 757 O O . SER A 1 97 ? 126.941 110.506 86.546 1.00 37.79 110 SER A O 1
ATOM 760 N N . THR A 1 98 ? 127.132 108.467 85.650 1.00 34.22 111 THR A N 1
ATOM 761 C CA . THR A 1 98 ? 127.297 109.056 84.319 1.00 34.22 111 THR A CA 1
ATOM 762 C C . THR A 1 98 ? 126.054 109.719 83.778 1.00 34.22 111 THR A C 1
ATOM 763 O O . THR A 1 98 ? 126.149 110.419 82.775 1.00 34.22 111 THR A O 1
ATOM 767 N N . LEU A 1 99 ? 124.888 109.474 84.347 1.00 38.36 112 LEU A N 1
ATOM 768 C CA . LEU A 1 99 ? 123.719 110.192 83.831 1.00 38.36 112 LEU A CA 1
ATOM 769 C C . LEU A 1 99 ? 123.722 111.685 84.190 1.00 38.36 112 LEU A C 1
ATOM 770 O O . LEU A 1 99 ? 123.755 112.522 83.266 1.00 38.36 112 LEU A O 1
ATOM 775 N N . PRO A 1 100 ? 123.721 112.106 85.468 1.00 36.60 113 PRO A N 1
ATOM 776 C CA . PRO A 1 100 ? 123.718 113.542 85.722 1.00 36.60 113 PRO A CA 1
ATOM 777 C C . PRO A 1 100 ? 125.040 114.222 85.482 1.00 36.60 113 PRO A C 1
ATOM 778 O O . PRO A 1 100 ? 125.065 115.450 85.404 1.00 36.60 113 PRO A O 1
ATOM 782 N N . VAL A 1 101 ? 126.136 113.483 85.379 1.00 38.89 114 VAL A N 1
ATOM 783 C CA . VAL A 1 101 ? 127.410 114.090 85.048 1.00 38.89 114 VAL A CA 1
ATOM 784 C C . VAL A 1 101 ? 127.405 114.548 83.605 1.00 38.89 114 VAL A C 1
ATOM 785 O O . VAL A 1 101 ? 127.891 115.631 83.291 1.00 38.89 114 VAL A O 1
ATOM 789 N N . TYR A 1 102 ? 126.809 113.769 82.712 1.00 38.21 115 TYR A N 1
ATOM 790 C CA . TYR A 1 102 ? 126.631 114.246 81.351 1.00 38.21 115 TYR A CA 1
ATOM 791 C C . TYR A 1 102 ? 125.658 115.393 81.294 1.00 38.21 115 TYR A C 1
ATOM 792 O O . TYR A 1 102 ? 125.853 116.314 80.507 1.00 38.21 115 TYR A O 1
ATOM 801 N N . LEU A 1 103 ? 124.568 115.329 82.053 1.00 41.02 116 LEU A N 1
ATOM 802 C CA . LEU A 1 103 ? 123.604 116.422 81.980 1.00 41.02 116 LEU A CA 1
ATOM 803 C C . LEU A 1 103 ? 124.190 117.730 82.494 1.00 41.02 116 LEU A C 1
ATOM 804 O O . LEU A 1 103 ? 123.936 118.793 81.924 1.00 41.02 116 LEU A O 1
ATOM 809 N N . ASN A 1 104 ? 125.027 117.675 83.514 1.00 34.79 117 ASN A N 1
ATOM 810 C CA . ASN A 1 104 ? 125.569 118.883 84.098 1.00 34.79 117 ASN A CA 1
ATOM 811 C C . ASN A 1 104 ? 126.927 119.281 83.555 1.00 34.79 117 ASN A C 1
ATOM 812 O O . ASN A 1 104 ? 127.502 120.246 84.042 1.00 34.79 117 ASN A O 1
ATOM 817 N N . ALA A 1 105 ? 127.468 118.575 82.579 1.00 35.92 118 ALA A N 1
ATOM 818 C CA . ALA A 1 105 ? 128.679 119.019 81.917 1.00 35.92 118 ALA A CA 1
ATOM 819 C C . ALA A 1 105 ? 128.404 119.677 80.593 1.00 35.92 118 ALA A C 1
ATOM 820 O O . ALA A 1 105 ? 129.343 120.069 79.909 1.00 35.92 118 ALA A O 1
ATOM 822 N N . LEU A 1 106 ? 127.150 119.789 80.203 1.00 40.65 119 LEU A N 1
ATOM 823 C CA . LEU A 1 106 ? 126.825 120.435 78.951 1.00 40.65 119 LEU A CA 1
ATOM 824 C C . LEU A 1 106 ? 126.955 121.942 79.024 1.00 40.65 119 LEU A C 1
ATOM 825 O O . LEU A 1 106 ? 127.170 122.583 77.994 1.00 40.65 119 LEU A O 1
ATOM 830 N N . THR A 1 107 ? 126.835 122.526 80.208 1.00 42.40 120 THR A N 1
ATOM 831 C CA . THR A 1 107 ? 126.953 123.966 80.335 1.00 42.40 120 THR A CA 1
ATOM 832 C C . THR A 1 107 ? 128.389 124.444 80.247 1.00 42.40 120 THR A C 1
ATOM 833 O O . THR A 1 107 ? 128.612 125.650 80.139 1.00 42.40 120 THR A O 1
ATOM 837 N N . GLY A 1 108 ? 129.360 123.549 80.311 1.00 42.08 121 GLY A N 1
ATOM 838 C CA . GLY A 1 108 ? 130.732 123.911 80.074 1.00 42.08 121 GLY A CA 1
ATOM 839 C C . GLY A 1 108 ? 131.504 124.350 81.284 1.00 42.08 121 GLY A C 1
ATOM 840 O O . GLY A 1 108 ? 132.640 124.801 81.133 1.00 42.08 121 GLY A O 1
ATOM 841 N N . LYS A 1 109 ? 130.943 124.233 82.479 1.00 38.43 122 LYS A N 1
ATOM 842 C CA . LYS A 1 109 ? 131.622 124.720 83.661 1.00 38.43 122 LYS A CA 1
ATOM 843 C C . LYS A 1 109 ? 132.387 123.649 84.411 1.00 38.43 122 LYS A C 1
ATOM 844 O O . LYS A 1 109 ? 133.131 123.982 85.331 1.00 38.43 122 LYS A O 1
ATOM 850 N N . GLY A 1 110 ? 132.223 122.384 84.058 1.00 36.36 123 GLY A N 1
ATOM 851 C CA . GLY A 1 110 ? 133.048 121.348 84.637 1.00 36.36 123 GLY A CA 1
ATOM 852 C C . GLY A 1 110 ? 132.407 120.600 85.775 1.00 36.36 123 GLY A C 1
ATOM 853 O O . GLY A 1 110 ? 131.828 121.201 86.671 1.00 36.36 123 GLY A O 1
ATOM 854 N N . VAL A 1 111 ? 132.508 119.281 85.747 1.00 50.04 124 VAL A N 1
ATOM 855 C CA . VAL A 1 111 ? 131.956 118.401 86.762 1.00 50.04 124 VAL A CA 1
ATOM 856 C C . VAL A 1 111 ? 133.110 117.632 87.363 1.00 50.04 124 VAL A C 1
ATOM 857 O O . VAL A 1 111 ? 133.956 117.133 86.628 1.00 50.04 124 VAL A O 1
ATOM 861 N N . HIS A 1 112 ? 133.171 117.564 88.679 1.00 37.68 125 HIS A N 1
ATOM 862 C CA . HIS A 1 112 ? 134.161 116.760 89.370 1.00 37.68 125 HIS A CA 1
ATOM 863 C C . HIS A 1 112 ? 133.492 115.509 89.892 1.00 37.68 125 HIS A C 1
ATOM 864 O O . HIS A 1 112 ? 132.532 115.600 90.645 1.00 37.68 125 HIS A O 1
ATOM 871 N N . VAL A 1 113 ? 133.994 114.353 89.500 1.00 35.96 126 VAL A N 1
ATOM 872 C CA . VAL A 1 113 ? 133.543 113.078 90.019 1.00 35.96 126 VAL A CA 1
ATOM 873 C C . VAL A 1 113 ? 134.598 112.586 90.990 1.00 35.96 126 VAL A C 1
ATOM 874 O O . VAL A 1 113 ? 135.720 112.265 90.598 1.00 35.96 126 VAL A O 1
ATOM 878 N N . VAL A 1 114 ? 134.249 112.556 92.250 1.00 59.27 127 VAL A N 1
ATOM 879 C CA . VAL A 1 114 ? 135.176 112.306 93.334 1.00 59.27 127 VAL A CA 1
ATOM 880 C C . VAL A 1 114 ? 135.028 110.862 93.747 1.00 59.27 127 VAL A C 1
ATOM 881 O O . VAL A 1 114 ? 133.915 110.361 93.842 1.00 59.27 127 VAL A O 1
ATOM 885 N N . THR A 1 115 ? 136.133 110.176 93.976 1.00 51.81 128 THR A N 1
ATOM 886 C CA . THR A 1 115 ? 136.066 108.822 94.492 1.00 51.81 128 THR A CA 1
ATOM 887 C C . THR A 1 115 ? 137.013 108.730 95.669 1.00 51.81 128 THR A C 1
ATOM 888 O O . THR A 1 115 ? 137.573 109.725 96.116 1.00 51.81 128 THR A O 1
ATOM 892 N N . VAL A 1 116 ? 137.202 107.527 96.170 1.00 36.73 129 VAL A N 1
ATOM 893 C CA . VAL A 1 116 ? 137.890 107.332 97.434 1.00 36.73 129 VAL A CA 1
ATOM 894 C C . VAL A 1 116 ? 139.386 107.165 97.244 1.00 36.73 129 VAL A C 1
ATOM 895 O O . VAL A 1 116 ? 140.180 107.732 97.994 1.00 36.73 129 VAL A O 1
ATOM 899 N N . ASN A 1 117 ? 139.810 106.438 96.222 1.00 34.11 130 ASN A N 1
ATOM 900 C CA . ASN A 1 117 ? 141.219 106.247 95.981 1.00 34.11 130 ASN A CA 1
ATOM 901 C C . ASN A 1 117 ? 141.461 106.376 94.495 1.00 34.11 130 ASN A C 1
ATOM 902 O O . ASN A 1 117 ? 140.556 106.696 93.733 1.00 34.11 130 ASN A O 1
ATOM 907 N N . GLU A 1 118 ? 142.689 106.119 94.076 1.00 38.29 131 GLU A N 1
ATOM 908 C CA . GLU A 1 118 ? 143.072 106.332 92.695 1.00 38.29 131 GLU A CA 1
ATOM 909 C C . GLU A 1 118 ? 142.869 105.118 91.826 1.00 38.29 131 GLU A C 1
ATOM 910 O O . GLU A 1 118 ? 142.815 105.262 90.604 1.00 38.29 131 GLU A O 1
ATOM 916 N N . TYR A 1 119 ? 142.746 103.937 92.419 1.00 33.50 132 TYR A N 1
ATOM 917 C CA . TYR A 1 119 ? 142.356 102.765 91.655 1.00 33.50 132 TYR A CA 1
ATOM 918 C C . TYR A 1 119 ? 140.941 102.916 91.132 1.00 33.50 132 TYR A C 1
ATOM 919 O O . TYR A 1 119 ? 140.676 102.682 89.951 1.00 33.50 132 TYR A O 1
ATOM 928 N N . LEU A 1 120 ? 140.026 103.340 91.994 1.00 34.34 133 LEU A N 1
ATOM 929 C CA . LEU A 1 120 ? 138.639 103.496 91.595 1.00 34.34 133 LEU A CA 1
ATOM 930 C C . LEU A 1 120 ? 138.462 104.672 90.665 1.00 34.34 133 LEU A C 1
ATOM 931 O O . LEU A 1 120 ? 137.653 104.612 89.741 1.00 34.34 133 LEU A O 1
ATOM 936 N N . ALA A 1 121 ? 139.213 105.745 90.889 1.00 36.58 134 ALA A N 1
ATOM 937 C CA . ALA A 1 121 ? 139.156 106.903 90.011 1.00 36.58 134 ALA A CA 1
ATOM 938 C C . ALA A 1 121 ? 139.641 106.561 88.622 1.00 36.58 134 ALA A C 1
ATOM 939 O O . ALA A 1 121 ? 138.994 106.904 87.638 1.00 36.58 134 ALA A O 1
ATOM 941 N N . SER A 1 122 ? 140.754 105.845 88.518 1.00 36.30 135 SER A N 1
ATOM 942 C CA . SER A 1 122 ? 141.254 105.474 87.204 1.00 36.30 135 SER A CA 1
ATOM 943 C C . SER A 1 122 ? 140.373 104.444 86.514 1.00 36.30 135 SER A C 1
ATOM 944 O O . SER A 1 122 ? 140.193 104.513 85.294 1.00 36.30 135 SER A O 1
ATOM 947 N N . ARG A 1 123 ? 139.774 103.528 87.270 1.00 38.06 136 ARG A N 1
ATOM 948 C CA . ARG A 1 123 ? 138.877 102.531 86.696 1.00 38.06 136 ARG A CA 1
ATOM 949 C C . ARG A 1 123 ? 137.618 103.170 86.128 1.00 38.06 136 ARG A C 1
ATOM 950 O O . ARG A 1 123 ? 137.247 102.929 84.966 1.00 38.06 136 ARG A O 1
ATOM 958 N N . ASP A 1 124 ? 136.951 103.994 86.937 1.00 41.45 137 ASP A N 1
ATOM 959 C CA . ASP A 1 124 ? 135.758 104.693 86.492 1.00 41.45 137 ASP A CA 1
ATOM 960 C C . ASP A 1 124 ? 136.059 105.679 85.388 1.00 41.45 137 ASP A C 1
ATOM 961 O O . ASP A 1 124 ? 135.243 105.843 84.483 1.00 41.45 137 ASP A O 1
ATOM 966 N N . ALA A 1 125 ? 137.228 106.317 85.431 1.00 37.85 138 ALA A N 1
ATOM 967 C CA . ALA A 1 125 ? 137.616 107.245 84.387 1.00 37.85 138 ALA A CA 1
ATOM 968 C C . ALA A 1 125 ? 137.760 106.541 83.066 1.00 37.85 138 ALA A C 1
ATOM 969 O O . ALA A 1 125 ? 137.249 107.027 82.067 1.00 37.85 138 ALA A O 1
ATOM 971 N N . GLU A 1 126 ? 138.345 105.343 83.065 1.00 45.00 139 GLU A N 1
ATOM 972 C CA . GLU A 1 126 ? 138.505 104.590 81.826 1.00 45.00 139 GLU A CA 1
ATOM 973 C C . GLU A 1 126 ? 137.169 104.168 81.230 1.00 45.00 139 GLU A C 1
ATOM 974 O O . GLU A 1 126 ? 136.867 104.503 80.078 1.00 45.00 139 GLU A O 1
ATOM 980 N N . GLN A 1 127 ? 136.321 103.498 82.014 1.00 44.79 140 GLN A N 1
ATOM 981 C CA . GLN A 1 127 ? 135.072 102.980 81.446 1.00 44.79 140 GLN A CA 1
ATOM 982 C C . GLN A 1 127 ? 134.074 104.091 81.119 1.00 44.79 140 GLN A C 1
ATOM 983 O O . GLN A 1 127 ? 133.586 104.219 79.978 1.00 44.79 140 GLN A O 1
ATOM 989 N N . MET A 1 128 ? 133.757 104.919 82.097 1.00 45.55 141 MET A N 1
ATOM 990 C CA . MET A 1 128 ? 132.798 105.966 81.842 1.00 45.55 141 MET A CA 1
ATOM 991 C C . MET A 1 128 ? 133.364 107.068 80.967 1.00 45.55 141 MET A C 1
ATOM 992 O O . MET A 1 128 ? 132.597 107.770 80.316 1.00 45.55 141 MET A O 1
ATOM 997 N N . GLY A 1 129 ? 134.682 107.176 80.841 1.00 41.56 142 GLY A N 1
ATOM 998 C CA . GLY A 1 129 ? 135.231 108.075 79.867 1.00 41.56 142 GLY A CA 1
ATOM 999 C C . GLY A 1 129 ? 135.101 107.548 78.473 1.00 41.56 142 GLY A C 1
ATOM 1000 O O . GLY A 1 129 ? 135.034 108.336 77.536 1.00 41.56 142 GLY A O 1
ATOM 1001 N N . LYS A 1 130 ? 135.052 106.227 78.305 1.00 45.18 143 LYS A N 1
ATOM 1002 C CA . LYS A 1 130 ? 134.690 105.695 76.997 1.00 45.18 143 LYS A CA 1
ATOM 1003 C C . LYS A 1 130 ? 133.279 106.109 76.608 1.00 45.18 143 LYS A C 1
ATOM 1004 O O . LYS A 1 130 ? 133.043 106.515 75.463 1.00 45.18 143 LYS A O 1
ATOM 1010 N N . ILE A 1 131 ? 132.351 106.086 77.570 1.00 45.44 144 ILE A N 1
ATOM 1011 C CA . ILE A 1 131 ? 130.979 106.548 77.284 1.00 45.44 144 ILE A CA 1
ATOM 1012 C C . ILE A 1 131 ? 130.953 108.035 76.928 1.00 45.44 144 ILE A C 1
ATOM 1013 O O . ILE A 1 131 ? 130.377 108.442 75.908 1.00 45.44 144 ILE A O 1
ATOM 1018 N N . PHE A 1 132 ? 131.591 108.865 77.753 1.00 40.81 145 PHE A N 1
ATOM 1019 C CA . PHE A 1 132 ? 131.536 110.311 77.556 1.00 40.81 145 PHE A CA 1
ATOM 1020 C C . PHE A 1 132 ? 132.276 110.760 76.316 1.00 40.81 145 PHE A C 1
ATOM 1021 O O . PHE A 1 132 ? 131.893 111.754 75.707 1.00 40.81 145 PHE A O 1
ATOM 1029 N N . GLU A 1 133 ? 133.339 110.073 75.936 1.00 48.07 146 GLU A N 1
ATOM 1030 C CA . GLU A 1 133 ? 134.023 110.443 74.718 1.00 48.07 146 GLU A CA 1
ATOM 1031 C C . GLU A 1 133 ? 133.342 109.890 73.486 1.00 48.07 146 GLU A C 1
ATOM 1032 O O . GLU A 1 133 ? 133.598 110.385 72.389 1.00 48.07 146 GLU A O 1
ATOM 1038 N N . PHE A 1 134 ? 132.497 108.873 73.628 1.00 50.18 147 PHE A N 1
ATOM 1039 C CA . PHE A 1 134 ? 131.550 108.589 72.558 1.00 50.18 147 PHE A CA 1
ATOM 1040 C C . PHE A 1 134 ? 130.610 109.761 72.363 1.00 50.18 147 PHE A C 1
ATOM 1041 O O . PHE A 1 134 ? 130.378 110.204 71.238 1.00 50.18 147 PHE A O 1
ATOM 1049 N N . LEU A 1 135 ? 130.054 110.277 73.457 1.00 47.07 148 LEU A N 1
ATOM 1050 C CA . LEU A 1 135 ? 129.065 111.341 73.330 1.00 47.07 148 LEU A CA 1
ATOM 1051 C C . LEU A 1 135 ? 129.680 112.660 72.904 1.00 47.07 148 LEU A C 1
ATOM 1052 O O . LEU A 1 135 ? 128.984 113.503 72.341 1.00 47.07 148 LEU A O 1
ATOM 1057 N N . GLY A 1 136 ? 130.956 112.873 73.163 1.00 44.15 149 GLY A N 1
ATOM 1058 C CA . GLY A 1 136 ? 131.607 114.036 72.609 1.00 44.15 149 GLY A CA 1
ATOM 1059 C C . GLY A 1 136 ? 132.197 114.982 73.622 1.00 44.15 149 GLY A C 1
ATOM 1060 O O . GLY A 1 136 ? 132.704 116.039 73.254 1.00 44.15 149 GLY A O 1
ATOM 1061 N N . LEU A 1 137 ? 132.147 114.629 74.892 1.00 40.71 150 LEU A N 1
ATOM 1062 C CA . LEU A 1 137 ? 132.726 115.468 75.922 1.00 40.71 150 LEU A CA 1
ATOM 1063 C C . LEU A 1 137 ? 134.189 115.089 76.107 1.00 40.71 150 LEU A C 1
ATOM 1064 O O . LEU A 1 137 ? 134.753 114.317 75.337 1.00 40.71 150 LEU A O 1
ATOM 1069 N N . THR A 1 138 ? 134.829 115.646 77.121 1.00 41.97 151 THR A N 1
ATOM 1070 C CA . THR A 1 138 ? 136.237 115.408 77.380 1.00 41.97 151 THR A CA 1
ATOM 1071 C C . THR A 1 138 ? 136.391 115.013 78.829 1.00 41.97 151 THR A C 1
ATOM 1072 O O . THR A 1 138 ? 135.863 115.692 79.706 1.00 41.97 151 THR A O 1
ATOM 1076 N N . VAL A 1 139 ? 137.111 113.932 79.085 1.00 38.10 152 VAL A N 1
ATOM 1077 C CA . VAL A 1 139 ? 137.270 113.401 80.428 1.00 38.10 152 VAL A CA 1
ATOM 1078 C C . VAL A 1 139 ? 138.728 113.504 80.811 1.00 38.10 152 VAL A C 1
ATOM 1079 O O . VAL A 1 139 ? 139.585 112.887 80.175 1.00 38.10 152 VAL A O 1
ATOM 1083 N N . GLY A 1 140 ? 139.010 114.277 81.841 1.00 39.87 153 GLY A N 1
ATOM 1084 C CA . GLY A 1 140 ? 140.320 114.318 82.435 1.00 39.87 153 GLY A CA 1
ATOM 1085 C C . GLY A 1 140 ? 140.326 113.508 83.711 1.00 39.87 153 GLY A C 1
ATOM 1086 O O . GLY A 1 140 ? 139.309 113.329 84.345 1.00 39.87 153 GLY A O 1
ATOM 1087 N N . LEU A 1 141 ? 141.494 113.013 84.073 1.00 35.71 154 LEU A N 1
ATOM 1088 C CA . LEU A 1 141 ? 141.679 112.248 85.291 1.00 35.71 154 LEU A CA 1
ATOM 1089 C C . LEU A 1 141 ? 142.808 112.898 86.059 1.00 35.71 154 LEU A C 1
ATOM 1090 O O . LEU A 1 141 ? 143.928 112.966 85.562 1.00 35.71 154 LEU A O 1
ATOM 1095 N N . ASN A 1 142 ? 142.516 113.378 87.245 1.00 36.21 155 ASN A N 1
ATOM 1096 C CA . ASN A 1 142 ? 143.446 114.163 88.029 1.00 36.21 155 ASN A CA 1
ATOM 1097 C C . ASN A 1 142 ? 144.083 113.261 89.066 1.00 36.21 155 ASN A C 1
ATOM 1098 O O . ASN A 1 142 ? 143.424 112.831 90.007 1.00 36.21 155 ASN A O 1
ATOM 1103 N N . LEU A 1 143 ? 145.362 112.979 88.901 1.00 39.91 156 LEU A N 1
ATOM 1104 C CA . LEU A 1 143 ? 146.086 112.075 89.772 1.00 39.91 156 LEU A CA 1
ATOM 1105 C C . LEU A 1 143 ? 147.102 112.834 90.600 1.00 39.91 156 LEU A C 1
ATOM 1106 O O . LEU A 1 143 ? 147.446 113.973 90.316 1.00 39.91 156 LEU A O 1
ATOM 1111 N N . ASN A 1 144 ? 147.596 112.161 91.629 1.00 38.69 157 ASN A N 1
ATOM 1112 C CA . ASN A 1 144 ? 148.565 112.746 92.538 1.00 38.69 157 ASN A CA 1
ATOM 1113 C C . ASN A 1 144 ? 149.913 112.964 91.882 1.00 38.69 157 ASN A C 1
ATOM 1114 O O . ASN A 1 144 ? 150.664 113.840 92.312 1.00 38.69 157 ASN A O 1
ATOM 1119 N N . SER A 1 145 ? 150.227 112.206 90.849 1.00 40.79 158 SER A N 1
ATOM 1120 C CA . SER A 1 145 ? 151.540 112.214 90.241 1.00 40.79 158 SER A CA 1
ATOM 1121 C C . SER A 1 145 ? 151.676 113.207 89.105 1.00 40.79 158 SER A C 1
ATOM 1122 O O . SER A 1 145 ? 152.770 113.341 88.557 1.00 40.79 158 SER A O 1
ATOM 1125 N N . MET A 1 146 ? 150.612 113.895 88.729 1.00 43.09 159 MET A N 1
ATOM 1126 C CA . MET A 1 146 ? 150.676 114.745 87.560 1.00 43.09 159 MET A CA 1
ATOM 1127 C C . MET A 1 146 ? 151.385 116.046 87.881 1.00 43.09 159 MET A C 1
ATOM 1128 O O . MET A 1 146 ? 151.518 116.444 89.034 1.00 43.09 159 MET A O 1
ATOM 1133 N N . SER A 1 147 ? 151.847 116.709 86.832 1.00 46.24 160 SER A N 1
ATOM 1134 C CA . SER A 1 147 ? 152.415 118.034 86.958 1.00 46.24 160 SER A CA 1
ATOM 1135 C C . SER A 1 147 ? 151.296 119.055 86.964 1.00 46.24 160 SER A C 1
ATOM 1136 O O . SER A 1 147 ? 150.123 118.716 86.865 1.00 46.24 160 SER A O 1
ATOM 1139 N N . LYS A 1 148 ? 151.653 120.327 87.076 1.00 46.36 161 LYS A N 1
ATOM 1140 C CA . LYS A 1 148 ? 150.630 121.357 87.127 1.00 46.36 161 LYS A CA 1
ATOM 1141 C C . LYS A 1 148 ? 149.995 121.587 85.771 1.00 46.36 161 LYS A C 1
ATOM 1142 O O . LYS A 1 148 ? 148.832 121.979 85.698 1.00 46.36 161 LYS A O 1
ATOM 1148 N N . ASP A 1 149 ? 150.721 121.333 84.696 1.00 50.51 162 ASP A N 1
ATOM 1149 C CA . ASP A 1 149 ? 150.156 121.513 83.369 1.00 50.51 162 ASP A CA 1
ATOM 1150 C C . ASP A 1 149 ? 149.204 120.388 83.014 1.00 50.51 162 ASP A C 1
ATOM 1151 O O . ASP A 1 149 ? 148.158 120.624 82.406 1.00 50.51 162 ASP A O 1
ATOM 1156 N N . GLU A 1 150 ? 149.542 119.163 83.406 1.00 48.72 163 GLU A N 1
ATOM 1157 C CA . GLU A 1 150 ? 148.637 118.047 83.200 1.00 48.72 163 GLU A CA 1
ATOM 1158 C C . GLU A 1 150 ? 147.411 118.169 84.081 1.00 48.72 163 GLU A C 1
ATOM 1159 O O . GLU A 1 150 ? 146.312 117.799 83.670 1.00 48.72 163 GLU A O 1
ATOM 1165 N N . LYS A 1 151 ? 147.577 118.699 85.288 1.00 39.19 164 LYS A N 1
ATOM 1166 C CA . LYS A 1 151 ? 146.429 118.960 86.138 1.00 39.19 164 LYS A CA 1
ATOM 1167 C C . LYS A 1 151 ? 145.556 120.045 85.550 1.00 39.19 164 LYS A C 1
ATOM 1168 O O . LYS A 1 151 ? 144.335 119.949 85.602 1.00 39.19 164 LYS A O 1
ATOM 1174 N N . ARG A 1 152 ? 146.158 121.064 84.950 1.00 39.63 165 ARG A N 1
ATOM 1175 C CA . ARG A 1 152 ? 145.369 122.116 84.329 1.00 39.63 165 ARG A CA 1
ATOM 1176 C C . ARG A 1 152 ? 144.640 121.616 83.099 1.00 39.63 165 ARG A C 1
ATOM 1177 O O . ARG A 1 152 ? 143.551 122.094 82.800 1.00 39.63 165 ARG A O 1
ATOM 1185 N N . GLU A 1 153 ? 145.212 120.652 82.384 1.00 45.43 166 GLU A N 1
ATOM 1186 C CA . GLU A 1 153 ? 144.483 120.026 81.288 1.00 45.43 166 GLU A CA 1
ATOM 1187 C C . GLU A 1 153 ? 143.382 119.110 81.789 1.00 45.43 166 GLU A C 1
ATOM 1188 O O . GLU A 1 153 ? 142.378 118.929 81.103 1.00 45.43 166 GLU A O 1
ATOM 1194 N N . ALA A 1 154 ? 143.569 118.493 82.952 1.00 39.69 167 ALA A N 1
ATOM 1195 C CA . ALA A 1 154 ? 142.545 117.624 83.512 1.00 39.69 167 ALA A CA 1
ATOM 1196 C C . ALA A 1 154 ? 141.361 118.416 84.018 1.00 39.69 167 ALA A C 1
ATOM 1197 O O . ALA A 1 154 ? 140.221 117.978 83.886 1.00 39.69 167 ALA A O 1
ATOM 1199 N N . TYR A 1 155 ? 141.601 119.567 84.618 1.00 31.75 168 TYR A N 1
ATOM 1200 C CA . TYR A 1 155 ? 140.491 120.376 85.083 1.00 31.75 168 TYR A CA 1
ATOM 1201 C C . TYR A 1 155 ? 139.851 121.184 83.980 1.00 31.75 168 TYR A C 1
ATOM 1202 O O . TYR A 1 155 ? 138.739 121.673 84.162 1.00 31.75 168 TYR A O 1
ATOM 1211 N N . ALA A 1 156 ? 140.525 121.357 82.856 1.00 37.98 169 ALA A N 1
ATOM 1212 C CA . ALA A 1 156 ? 139.934 122.074 81.744 1.00 37.98 169 ALA A CA 1
ATOM 1213 C C . ALA A 1 156 ? 139.007 121.208 80.926 1.00 37.98 169 ALA A C 1
ATOM 1214 O O . ALA A 1 156 ? 138.310 121.729 80.055 1.00 37.98 169 ALA A O 1
ATOM 1216 N N . ALA A 1 157 ? 138.991 119.907 81.176 1.00 37.09 170 ALA A N 1
ATOM 1217 C CA . ALA A 1 157 ? 138.097 119.008 80.490 1.00 37.09 170 ALA A CA 1
ATOM 1218 C C . ALA A 1 157 ? 136.692 119.172 81.026 1.00 37.09 170 ALA A C 1
ATOM 1219 O O . ALA A 1 157 ? 136.452 119.865 82.004 1.00 37.09 170 ALA A O 1
ATOM 1221 N N . ASP A 1 158 ? 135.750 118.514 80.374 1.00 43.40 171 ASP A N 1
ATOM 1222 C CA . ASP A 1 158 ? 134.361 118.678 80.765 1.00 43.40 171 ASP A CA 1
ATOM 1223 C C . ASP A 1 158 ? 134.061 117.944 82.055 1.00 43.40 171 ASP A C 1
ATOM 1224 O O . ASP A 1 158 ? 133.360 118.471 82.918 1.00 43.40 171 ASP A O 1
ATOM 1229 N N . ILE A 1 159 ? 134.592 116.737 82.206 1.00 43.21 172 ILE A N 1
ATOM 1230 C CA . ILE A 1 159 ? 134.398 115.896 83.377 1.00 43.21 172 ILE A CA 1
ATOM 1231 C C . ILE A 1 159 ? 135.765 115.517 83.897 1.00 43.21 172 ILE A C 1
ATOM 1232 O O . ILE A 1 159 ? 136.591 115.025 83.135 1.00 43.21 172 ILE A O 1
ATOM 1237 N N . THR A 1 160 ? 136.003 115.721 85.181 1.00 59.27 173 THR A N 1
ATOM 1238 C CA . THR A 1 160 ? 137.280 115.418 85.800 1.00 59.27 173 THR A CA 1
ATOM 1239 C C . THR A 1 160 ? 137.052 114.381 86.876 1.00 59.27 173 THR A C 1
ATOM 1240 O O . THR A 1 160 ? 136.228 114.588 87.758 1.00 59.27 173 THR A O 1
ATOM 1244 N N . TYR A 1 161 ? 137.775 113.278 86.807 1.00 42.39 174 TYR A N 1
ATOM 1245 C CA . TYR A 1 161 ? 137.733 112.235 87.817 1.00 42.39 174 TYR A CA 1
ATOM 1246 C C . TYR A 1 161 ? 138.898 112.415 88.757 1.00 42.39 174 TYR A C 1
ATOM 1247 O O . TYR A 1 161 ? 140.038 112.393 88.320 1.00 42.39 174 TYR A O 1
ATOM 1256 N N . SER A 1 162 ? 138.637 112.542 90.043 1.00 59.27 175 SER A N 1
ATOM 1257 C CA . SER A 1 162 ? 139.750 112.600 90.968 1.00 59.27 175 SER A CA 1
ATOM 1258 C C . SER A 1 162 ? 139.349 111.977 92.282 1.00 59.27 175 SER A C 1
ATOM 1259 O O . SER A 1 162 ? 138.233 111.503 92.448 1.00 59.27 175 SER A O 1
ATOM 1262 N N . THR A 1 163 ? 140.282 111.957 93.207 1.00 44.16 176 THR A N 1
ATOM 1263 C CA . THR A 1 163 ? 140.017 111.563 94.573 1.00 44.16 176 THR A CA 1
ATOM 1264 C C . THR A 1 163 ? 139.873 112.818 95.398 1.00 44.16 176 THR A C 1
ATOM 1265 O O . THR A 1 163 ? 140.170 113.905 94.936 1.00 44.16 176 THR A O 1
ATOM 1269 N N . ASN A 1 164 ? 139.399 112.668 96.624 1.00 35.85 177 ASN A N 1
ATOM 1270 C CA . ASN A 1 164 ? 139.057 113.844 97.404 1.00 35.85 177 ASN A CA 1
ATOM 1271 C C . ASN A 1 164 ? 140.290 114.560 97.916 1.00 35.85 177 ASN A C 1
ATOM 1272 O O . ASN A 1 164 ? 140.266 115.783 98.098 1.00 35.85 177 ASN A O 1
ATOM 1277 N N . ASN A 1 165 ? 141.371 113.820 98.132 1.00 32.86 178 ASN A N 1
ATOM 1278 C CA . ASN A 1 165 ? 142.618 114.423 98.561 1.00 32.86 178 ASN A CA 1
ATOM 1279 C C . ASN A 1 165 ? 143.177 115.334 97.498 1.00 32.86 178 ASN A C 1
ATOM 1280 O O . ASN A 1 165 ? 143.631 116.430 97.805 1.00 32.86 178 ASN A O 1
ATOM 1285 N N . GLU A 1 166 ? 143.147 114.909 96.245 1.00 37.51 179 GLU A N 1
ATOM 1286 C CA . GLU A 1 166 ? 143.743 115.722 95.202 1.00 37.51 179 GLU A CA 1
ATOM 1287 C C . GLU A 1 166 ? 142.937 116.964 94.927 1.00 37.51 179 GLU A C 1
ATOM 1288 O O . GLU A 1 166 ? 143.514 118.005 94.653 1.00 37.51 179 GLU A O 1
ATOM 1294 N N . LEU A 1 167 ? 141.624 116.896 95.041 1.00 32.37 180 LEU A N 1
ATOM 1295 C CA . LEU A 1 167 ? 140.814 118.092 94.905 1.00 32.37 180 LEU A CA 1
ATOM 1296 C C . LEU A 1 167 ? 141.076 119.070 96.026 1.00 32.37 180 LEU A C 1
ATOM 1297 O O . LEU A 1 167 ? 141.200 120.273 95.785 1.00 32.37 180 LEU A O 1
ATOM 1302 N N . GLY A 1 168 ? 141.181 118.576 97.255 1.00 36.38 181 GLY A N 1
ATOM 1303 C CA . GLY A 1 168 ? 141.470 119.465 98.360 1.00 36.38 181 GLY A CA 1
ATOM 1304 C C . GLY A 1 168 ? 142.836 120.103 98.271 1.00 36.38 181 GLY A C 1
ATOM 1305 O O . GLY A 1 168 ? 142.980 121.298 98.508 1.00 36.38 181 GLY A O 1
ATOM 1306 N N . PHE A 1 169 ? 143.847 119.330 97.898 1.00 39.89 182 PHE A N 1
ATOM 1307 C CA . PHE A 1 169 ? 145.186 119.877 97.800 1.00 39.89 182 PHE A CA 1
ATOM 1308 C C . PHE A 1 169 ? 145.335 120.795 96.615 1.00 39.89 182 PHE A C 1
ATOM 1309 O O . PHE A 1 169 ? 146.109 121.740 96.685 1.00 39.89 182 PHE A O 1
ATOM 1317 N N . ASP A 1 170 ? 144.607 120.562 95.530 1.00 32.94 183 ASP A N 1
ATOM 1318 C CA . ASP A 1 170 ? 144.663 121.490 94.416 1.00 32.94 183 ASP A CA 1
ATOM 1319 C C . ASP A 1 170 ? 144.007 122.801 94.764 1.00 32.94 183 ASP A C 1
ATOM 1320 O O . ASP A 1 170 ? 144.476 123.853 94.337 1.00 32.94 183 ASP A O 1
ATOM 1325 N N . TYR A 1 171 ? 142.924 122.761 95.532 1.00 29.76 184 TYR A N 1
ATOM 1326 C CA . TYR A 1 171 ? 142.335 124.000 96.009 1.00 29.76 184 TYR A CA 1
ATOM 1327 C C . TYR A 1 171 ? 143.283 124.744 96.923 1.00 29.76 184 TYR A C 1
ATOM 1328 O O . TYR A 1 171 ? 143.398 125.959 96.832 1.00 29.76 184 TYR A O 1
ATOM 1337 N N . LEU A 1 172 ? 143.953 124.042 97.822 1.00 27.70 185 LEU A N 1
ATOM 1338 C CA . LEU A 1 172 ? 144.835 124.723 98.753 1.00 27.70 185 LEU A CA 1
ATOM 1339 C C . LEU A 1 172 ? 146.063 125.265 98.070 1.00 27.70 185 LEU A C 1
ATOM 1340 O O . LEU A 1 172 ? 146.597 126.278 98.498 1.00 27.70 185 LEU A O 1
ATOM 1345 N N . ARG A 1 173 ? 146.533 124.612 97.026 1.00 32.67 186 ARG A N 1
ATOM 1346 C CA . ARG A 1 173 ? 147.684 125.118 96.311 1.00 32.67 186 ARG A CA 1
ATOM 1347 C C . ARG A 1 173 ? 147.323 126.188 95.308 1.00 32.67 186 ARG A C 1
ATOM 1348 O O . ARG A 1 173 ? 148.209 126.894 94.845 1.00 32.67 186 ARG A O 1
ATOM 1356 N N . ASP A 1 174 ? 146.059 126.312 94.937 1.00 38.33 187 ASP A N 1
ATOM 1357 C CA . ASP A 1 174 ? 145.649 127.402 94.071 1.00 38.33 187 ASP A CA 1
ATOM 1358 C C . ASP A 1 174 ? 145.583 128.719 94.794 1.00 38.33 187 ASP A C 1
ATOM 1359 O O . ASP A 1 174 ? 145.503 129.762 94.152 1.00 38.33 187 ASP A O 1
ATOM 1364 N N . ASN A 1 175 ? 145.525 128.691 96.111 1.00 34.13 188 ASN A N 1
ATOM 1365 C CA . ASN A 1 175 ? 145.518 129.886 96.926 1.00 34.13 188 ASN A CA 1
ATOM 1366 C C . ASN A 1 175 ? 146.867 130.113 97.554 1.00 34.13 188 ASN A C 1
ATOM 1367 O O . ASN A 1 175 ? 146.969 130.604 98.672 1.00 34.13 188 ASN A O 1
ATOM 1372 N N . MET A 1 176 ? 147.901 129.707 96.858 1.00 32.62 189 MET A N 1
ATOM 1373 C CA . MET A 1 176 ? 149.274 129.946 97.252 1.00 32.62 189 MET A CA 1
ATOM 1374 C C . MET A 1 176 ? 150.086 130.314 96.031 1.00 32.62 189 MET A C 1
ATOM 1375 O O . MET A 1 176 ? 151.316 130.327 96.104 1.00 32.62 189 MET A O 1
ATOM 1380 N N . VAL A 1 177 ? 149.431 130.590 94.912 1.00 38.92 190 VAL A N 1
ATOM 1381 C CA . VAL A 1 177 ? 150.121 130.931 93.685 1.00 38.92 190 VAL A CA 1
ATOM 1382 C C . VAL A 1 177 ? 150.464 132.409 93.684 1.00 38.92 190 VAL A C 1
ATOM 1383 O O . VAL A 1 177 ? 149.940 133.197 94.466 1.00 38.92 190 VAL A O 1
ATOM 1387 N N . LEU A 1 178 ? 151.363 132.782 92.783 1.00 44.53 191 LEU A N 1
ATOM 1388 C CA . LEU A 1 178 ? 151.715 134.175 92.592 1.00 44.53 191 LEU A CA 1
ATOM 1389 C C . LEU A 1 178 ? 151.066 134.781 91.369 1.00 44.53 191 LEU A C 1
ATOM 1390 O O . LEU A 1 178 ? 150.787 135.975 91.363 1.00 44.53 191 LEU A O 1
ATOM 1395 N N . TYR A 1 179 ? 150.808 134.000 90.343 1.00 52.78 192 TYR A N 1
ATOM 1396 C CA . TYR A 1 179 ? 150.114 134.483 89.170 1.00 52.78 192 TYR A CA 1
ATOM 1397 C C . TYR A 1 179 ? 148.794 133.757 89.062 1.00 52.78 192 TYR A C 1
ATOM 1398 O O . TYR A 1 179 ? 148.666 132.622 89.504 1.00 52.78 192 TYR A O 1
ATOM 1407 N N . LYS A 1 180 ? 147.813 134.426 88.477 1.00 53.01 193 LYS A N 1
ATOM 1408 C CA . LYS A 1 180 ? 146.506 133.819 88.309 1.00 53.01 193 LYS A CA 1
ATOM 1409 C C . LYS A 1 180 ? 146.558 132.661 87.329 1.00 53.01 193 LYS A C 1
ATOM 1410 O O . LYS A 1 180 ? 145.772 131.719 87.433 1.00 53.01 193 LYS A O 1
ATOM 1416 N N . GLU A 1 181 ? 147.503 132.682 86.413 1.00 56.29 194 GLU A N 1
ATOM 1417 C CA . GLU A 1 181 ? 147.629 131.665 85.390 1.00 56.29 194 GLU A CA 1
ATOM 1418 C C . GLU A 1 181 ? 148.390 130.449 85.859 1.00 56.29 194 GLU A C 1
ATOM 1419 O O . GLU A 1 181 ? 148.742 129.611 85.033 1.00 56.29 194 GLU A O 1
ATOM 1425 N N . GLN A 1 182 ? 148.684 130.350 87.145 1.00 47.52 195 GLN A N 1
ATOM 1426 C CA . GLN A 1 182 ? 149.220 129.141 87.730 1.00 47.52 195 GLN A CA 1
ATOM 1427 C C . GLN A 1 182 ? 148.164 128.301 88.418 1.00 47.52 195 GLN A C 1
ATOM 1428 O O . GLN A 1 182 ? 148.477 127.208 88.880 1.00 47.52 195 GLN A O 1
ATOM 1434 N N . MET A 1 183 ? 146.940 128.791 88.525 1.00 43.53 196 MET A N 1
ATOM 1435 C CA . MET A 1 183 ? 145.881 128.021 89.144 1.00 43.53 196 MET A CA 1
ATOM 1436 C C . MET A 1 183 ? 145.430 126.921 88.208 1.00 43.53 196 MET A C 1
ATOM 1437 O O . MET A 1 183 ? 145.241 127.148 87.015 1.00 43.53 196 MET A O 1
ATOM 1442 N N . VAL A 1 184 ? 145.234 125.727 88.756 1.00 37.75 197 VAL A N 1
ATOM 1443 C CA . VAL A 1 184 ? 144.871 124.579 87.944 1.00 37.75 197 VAL A CA 1
ATOM 1444 C C . VAL A 1 184 ? 143.362 124.409 87.927 1.00 37.75 197 VAL A C 1
ATOM 1445 O O . VAL A 1 184 ? 142.789 124.060 86.897 1.00 37.75 197 VAL A O 1
ATOM 1449 N N . GLN A 1 185 ? 142.698 124.706 89.031 1.00 33.45 198 GLN A N 1
ATOM 1450 C CA . GLN A 1 185 ? 141.277 124.454 89.117 1.00 33.45 198 GLN A CA 1
ATOM 1451 C C . GLN A 1 185 ? 140.491 125.567 88.460 1.00 33.45 198 GLN A C 1
ATOM 1452 O O . GLN A 1 185 ? 140.944 126.704 88.362 1.00 33.45 198 GLN A O 1
ATOM 1458 N N . ARG A 1 186 ? 139.307 125.233 88.024 1.00 34.16 199 ARG A N 1
ATOM 1459 C CA . ARG A 1 186 ? 138.347 126.192 87.524 1.00 34.16 199 ARG A CA 1
ATOM 1460 C C . ARG A 1 186 ? 137.465 126.569 88.707 1.00 34.16 199 ARG A C 1
ATOM 1461 O O . ARG A 1 186 ? 137.711 126.067 89.806 1.00 34.16 199 ARG A O 1
ATOM 1469 N N . PRO A 1 187 ? 136.500 127.479 88.574 1.00 35.77 200 PRO A N 1
ATOM 1470 C CA . PRO A 1 187 ? 135.509 127.638 89.639 1.00 35.77 200 PRO A CA 1
ATOM 1471 C C . PRO A 1 187 ? 134.719 126.366 89.880 1.00 35.77 200 PRO A C 1
ATOM 1472 O O . PRO A 1 187 ? 134.374 125.641 88.951 1.00 35.77 200 PRO A O 1
ATOM 1476 N N . LEU A 1 188 ? 134.447 126.098 91.147 1.00 36.67 201 LEU A N 1
ATOM 1477 C CA . LEU A 1 188 ? 133.885 124.827 91.564 1.00 36.67 201 LEU A CA 1
ATOM 1478 C C . LEU A 1 188 ? 132.392 124.820 91.315 1.00 36.67 201 LEU A C 1
ATOM 1479 O O . LEU A 1 188 ? 131.669 125.630 91.887 1.00 36.67 201 LEU A O 1
ATOM 1484 N N . HIS A 1 189 ? 131.927 123.890 90.491 1.00 33.61 202 HIS A N 1
ATOM 1485 C CA . HIS A 1 189 ? 130.577 123.928 89.956 1.00 33.61 202 HIS A CA 1
ATOM 1486 C C . HIS A 1 189 ? 129.714 122.753 90.377 1.00 33.61 202 HIS A C 1
ATOM 1487 O O . HIS A 1 189 ? 128.591 122.958 90.822 1.00 33.61 202 HIS A O 1
ATOM 1494 N N . PHE A 1 190 ? 130.178 121.524 90.225 1.00 34.32 203 PHE A N 1
ATOM 1495 C CA . PHE A 1 190 ? 129.365 120.360 90.538 1.00 34.32 203 PHE A CA 1
ATOM 1496 C C . PHE A 1 190 ? 130.307 119.261 90.960 1.00 34.32 203 PHE A C 1
ATOM 1497 O O . PHE A 1 190 ? 131.313 119.045 90.298 1.00 34.32 203 PHE A O 1
ATOM 1505 N N . ALA A 1 191 ? 129.994 118.587 92.056 1.00 59.27 204 ALA A N 1
ATOM 1506 C CA . ALA A 1 191 ? 130.765 117.452 92.523 1.00 59.27 204 ALA A CA 1
ATOM 1507 C C . ALA A 1 191 ? 129.819 116.296 92.732 1.00 59.27 204 ALA A C 1
ATOM 1508 O O . ALA A 1 191 ? 128.899 116.398 93.535 1.00 59.27 204 ALA A O 1
ATOM 1510 N N . VAL A 1 192 ? 130.027 115.213 92.009 1.00 59.27 205 VAL A N 1
ATOM 1511 C CA . VAL A 1 192 ? 129.376 113.951 92.299 1.00 59.27 205 VAL A CA 1
ATOM 1512 C C . VAL A 1 192 ? 130.352 113.138 93.121 1.00 59.27 205 VAL A C 1
ATOM 1513 O O . VAL A 1 192 ? 131.397 112.739 92.623 1.00 59.27 205 VAL A O 1
ATOM 1517 N N . ILE A 1 193 ? 130.028 112.880 94.371 1.00 38.10 206 ILE A N 1
ATOM 1518 C CA . ILE A 1 193 ? 130.936 112.223 95.290 1.00 38.10 206 ILE A CA 1
ATOM 1519 C C . ILE A 1 193 ? 130.524 110.767 95.389 1.00 38.10 206 ILE A C 1
ATOM 1520 O O . ILE A 1 193 ? 129.575 110.440 96.076 1.00 38.10 206 ILE A O 1
ATOM 1525 N N . ASP A 1 194 ? 131.225 109.886 94.699 1.00 45.40 207 ASP A N 1
ATOM 1526 C CA . ASP A 1 194 ? 131.086 108.463 94.935 1.00 45.40 207 ASP A CA 1
ATOM 1527 C C . ASP A 1 194 ? 131.615 108.112 96.313 1.00 45.40 207 ASP A C 1
ATOM 1528 O O . ASP A 1 194 ? 132.657 108.611 96.726 1.00 45.40 207 ASP A O 1
ATOM 1533 N N . GLU A 1 195 ? 130.909 107.216 97.005 1.00 37.73 208 GLU A N 1
ATOM 1534 C CA . GLU A 1 195 ? 131.149 106.831 98.398 1.00 37.73 208 GLU A CA 1
ATOM 1535 C C . GLU A 1 195 ? 131.149 108.049 99.316 1.00 37.73 208 GLU A C 1
ATOM 1536 O O . GLU A 1 195 ? 132.165 108.440 99.856 1.00 37.73 208 GLU A O 1
ATOM 1542 N N . VAL A 1 196 ? 129.990 108.682 99.398 1.00 35.42 209 VAL A N 1
ATOM 1543 C CA . VAL A 1 196 ? 129.821 109.906 100.159 1.00 35.42 209 VAL A CA 1
ATOM 1544 C C . VAL A 1 196 ? 130.085 109.755 101.644 1.00 35.42 209 VAL A C 1
ATOM 1545 O O . VAL A 1 196 ? 130.634 110.655 102.273 1.00 35.42 209 VAL A O 1
ATOM 1549 N N . ASP A 1 197 ? 129.686 108.626 102.211 1.00 39.69 210 ASP A N 1
ATOM 1550 C CA . ASP A 1 197 ? 129.836 108.445 103.637 1.00 39.69 210 ASP A CA 1
ATOM 1551 C C . ASP A 1 197 ? 131.271 108.197 104.027 1.00 39.69 210 ASP A C 1
ATOM 1552 O O . ASP A 1 197 ? 131.643 108.475 105.160 1.00 39.69 210 ASP A O 1
ATOM 1557 N N . SER A 1 198 ? 132.091 107.693 103.121 1.00 37.14 211 SER A N 1
ATOM 1558 C CA . SER A 1 198 ? 133.507 107.648 103.407 1.00 37.14 211 SER A CA 1
ATOM 1559 C C . SER A 1 198 ? 134.086 109.039 103.389 1.00 37.14 211 SER A C 1
ATOM 1560 O O . SER A 1 198 ? 134.808 109.423 104.302 1.00 37.14 211 SER A O 1
ATOM 1563 N N . ILE A 1 199 ? 133.723 109.828 102.394 1.00 32.82 212 ILE A N 1
ATOM 1564 C CA . ILE A 1 199 ? 134.380 111.100 102.155 1.00 32.82 212 ILE A CA 1
ATOM 1565 C C . ILE A 1 199 ? 133.804 112.185 103.041 1.00 32.82 212 ILE A C 1
ATOM 1566 O O . ILE A 1 199 ? 134.545 112.944 103.665 1.00 32.82 212 ILE A O 1
ATOM 1571 N N . LEU A 1 200 ? 132.488 112.266 103.145 1.00 34.92 213 LEU A N 1
ATOM 1572 C CA . LEU A 1 200 ? 131.873 113.364 103.875 1.00 34.92 213 LEU A CA 1
ATOM 1573 C C . LEU A 1 200 ? 131.541 113.039 105.319 1.00 34.92 213 LEU A C 1
ATOM 1574 O O . LEU A 1 200 ? 131.183 113.945 106.063 1.00 34.92 213 LEU A O 1
ATOM 1579 N N . ILE A 1 201 ? 131.638 111.790 105.742 1.00 40.29 214 ILE A N 1
ATOM 1580 C CA . ILE A 1 201 ? 131.344 111.452 107.125 1.00 40.29 214 ILE A CA 1
ATOM 1581 C C . ILE A 1 201 ? 132.597 110.901 107.785 1.00 40.29 214 ILE A C 1
ATOM 1582 O O . ILE A 1 201 ? 133.046 111.429 108.801 1.00 40.29 214 ILE A O 1
ATOM 1587 N N . ASP A 1 202 ? 133.182 109.853 107.217 1.00 40.09 215 ASP A N 1
ATOM 1588 C CA . ASP A 1 202 ? 134.320 109.207 107.861 1.00 40.09 215 ASP A CA 1
ATOM 1589 C C . ASP A 1 202 ? 135.582 110.042 107.736 1.00 40.09 215 ASP A C 1
ATOM 1590 O O . ASP A 1 202 ? 136.185 110.425 108.739 1.00 40.09 215 ASP A O 1
ATOM 1595 N N . GLU A 1 203 ? 136.010 110.325 106.512 1.00 39.33 216 GLU A N 1
ATOM 1596 C CA . GLU A 1 203 ? 137.250 111.054 106.303 1.00 39.33 216 GLU A CA 1
ATOM 1597 C C . GLU A 1 203 ? 137.131 112.532 106.579 1.00 39.33 216 GLU A C 1
ATOM 1598 O O . GLU A 1 203 ? 138.151 113.211 106.600 1.00 39.33 216 GLU A O 1
ATOM 1604 N N . ALA A 1 204 ? 135.937 113.047 106.813 1.00 37.56 217 ALA A N 1
ATOM 1605 C CA . ALA A 1 204 ? 135.755 114.437 107.186 1.00 37.56 217 ALA A CA 1
ATOM 1606 C C . ALA A 1 204 ? 136.106 114.711 108.629 1.00 37.56 217 ALA A C 1
ATOM 1607 O O . ALA A 1 204 ? 135.945 115.845 109.077 1.00 37.56 217 ALA A O 1
ATOM 1609 N N . ARG A 1 205 ? 136.561 113.699 109.362 1.00 48.22 218 ARG A N 1
ATOM 1610 C CA . ARG A 1 205 ? 137.118 113.859 110.694 1.00 48.22 218 ARG A CA 1
ATOM 1611 C C . ARG A 1 205 ? 138.495 114.500 110.675 1.00 48.22 218 ARG A C 1
ATOM 1612 O O . ARG A 1 205 ? 138.975 114.935 111.724 1.00 48.22 218 ARG A O 1
ATOM 1620 N N . THR A 1 206 ? 139.151 114.542 109.517 1.00 40.27 219 THR A N 1
ATOM 1621 C CA . THR A 1 206 ? 140.518 114.980 109.334 1.00 40.27 219 THR A CA 1
ATOM 1622 C C . THR A 1 206 ? 140.579 116.188 108.420 1.00 40.27 219 THR A C 1
ATOM 1623 O O . THR A 1 206 ? 139.754 116.331 107.521 1.00 40.27 219 THR A O 1
ATOM 1627 N N . PRO A 1 207 ? 141.523 117.073 108.635 1.00 35.39 220 PRO A N 1
ATOM 1628 C CA . PRO A 1 207 ? 141.753 118.148 107.677 1.00 35.39 220 PRO A CA 1
ATOM 1629 C C . PRO A 1 207 ? 142.866 117.856 106.690 1.00 35.39 220 PRO A C 1
ATOM 1630 O O . PRO A 1 207 ? 143.774 117.082 106.983 1.00 35.39 220 PRO A O 1
ATOM 1634 N N . LEU A 1 208 ? 142.800 118.472 105.518 1.00 31.03 221 LEU A N 1
ATOM 1635 C CA . LEU A 1 208 ? 143.915 118.505 104.593 1.00 31.03 221 LEU A CA 1
ATOM 1636 C C . LEU A 1 208 ? 144.830 119.647 104.966 1.00 31.03 221 LEU A C 1
ATOM 1637 O O . LEU A 1 208 ? 144.370 120.759 105.201 1.00 31.03 221 LEU A O 1
ATOM 1642 N N . ILE A 1 209 ? 146.126 119.380 105.001 1.00 31.42 222 ILE A N 1
ATOM 1643 C CA . ILE A 1 209 ? 147.108 120.338 105.473 1.00 31.42 222 ILE A CA 1
ATOM 1644 C C . ILE A 1 209 ? 148.276 120.306 104.512 1.00 31.42 222 ILE A C 1
ATOM 1645 O O . ILE A 1 209 ? 148.867 119.251 104.298 1.00 31.42 222 ILE A O 1
ATOM 1650 N N . ILE A 1 210 ? 148.590 121.436 103.906 1.00 31.55 223 ILE A N 1
ATOM 1651 C CA . ILE A 1 210 ? 149.771 121.578 103.074 1.00 31.55 223 ILE A CA 1
ATOM 1652 C C . ILE A 1 210 ? 150.839 122.196 103.943 1.00 31.55 223 ILE A C 1
ATOM 1653 O O . ILE A 1 210 ? 150.621 123.264 104.519 1.00 31.55 223 ILE A O 1
ATOM 1658 N N . SER A 1 211 ? 151.981 121.543 104.037 1.00 37.28 224 SER A N 1
ATOM 1659 C CA . SER A 1 211 ? 153.112 122.014 104.809 1.00 37.28 224 SER A CA 1
ATOM 1660 C C . SER A 1 211 ? 154.258 122.393 103.900 1.00 37.28 224 SER A C 1
ATOM 1661 O O . SER A 1 211 ? 154.293 122.051 102.726 1.00 37.28 224 SER A O 1
ATOM 1664 N N . GLY A 1 212 ? 155.204 123.108 104.468 1.00 43.22 225 GLY A N 1
ATOM 1665 C CA . GLY A 1 212 ? 156.432 123.421 103.775 1.00 43.22 225 GLY A CA 1
ATOM 1666 C C . GLY A 1 212 ? 157.560 123.281 104.757 1.00 43.22 225 GLY A C 1
ATOM 1667 O O . GLY A 1 212 ? 157.386 123.504 105.948 1.00 43.22 225 GLY A O 1
ATOM 1668 N N . GLN A 1 213 ? 158.719 122.890 104.258 1.00 56.44 226 GLN A N 1
ATOM 1669 C CA . GLN A 1 213 ? 159.749 122.422 105.164 1.00 56.44 226 GLN A CA 1
ATOM 1670 C C . GLN A 1 213 ? 160.445 123.569 105.867 1.00 56.44 226 GLN A C 1
ATOM 1671 O O . GLN A 1 213 ? 160.745 124.601 105.272 1.00 56.44 226 GLN A O 1
ATOM 1677 N N . ALA A 1 214 ? 160.637 123.391 107.154 1.00 58.33 227 ALA A N 1
ATOM 1678 C CA . ALA A 1 214 ? 161.336 124.302 108.025 1.00 58.33 227 ALA A CA 1
ATOM 1679 C C . ALA A 1 214 ? 162.729 123.753 108.272 1.00 58.33 227 ALA A C 1
ATOM 1680 O O . ALA A 1 214 ? 163.196 122.856 107.575 1.00 58.33 227 ALA A O 1
ATOM 1682 N N . ALA A 1 215 ? 163.419 124.325 109.247 1.00 66.30 228 ALA A N 1
ATOM 1683 C CA . ALA A 1 215 ? 164.785 123.930 109.524 1.00 66.30 228 ALA A CA 1
ATOM 1684 C C . ALA A 1 215 ? 164.826 122.559 110.169 1.00 66.30 228 ALA A C 1
ATOM 1685 O O . ALA A 1 215 ? 163.878 122.117 110.808 1.00 66.30 228 ALA A O 1
ATOM 1687 N N . LYS A 1 216 ? 165.954 121.892 110.001 1.00 67.14 229 LYS A N 1
ATOM 1688 C CA . LYS A 1 216 ? 166.135 120.531 110.469 1.00 67.14 229 LYS A CA 1
ATOM 1689 C C . LYS A 1 216 ? 166.790 120.530 111.836 1.00 67.14 229 LYS A C 1
ATOM 1690 O O . LYS A 1 216 ? 167.780 121.232 112.055 1.00 67.14 229 LYS A O 1
ATOM 1696 N N . SER A 1 217 ? 166.235 119.752 112.752 1.00 65.39 230 SER A N 1
ATOM 1697 C CA . SER A 1 217 ? 166.935 119.338 113.952 1.00 65.39 230 SER A CA 1
ATOM 1698 C C . SER A 1 217 ? 166.976 117.825 113.968 1.00 65.39 230 SER A C 1
ATOM 1699 O O . SER A 1 217 ? 166.082 117.165 113.439 1.00 65.39 230 SER A O 1
ATOM 1702 N N . THR A 1 218 ? 168.043 117.280 114.531 1.00 63.09 231 THR A N 1
ATOM 1703 C CA . THR A 1 218 ? 168.191 115.833 114.588 1.00 63.09 231 THR A CA 1
ATOM 1704 C C . THR A 1 218 ? 168.717 115.332 115.925 1.00 63.09 231 THR A C 1
ATOM 1705 O O . THR A 1 218 ? 168.403 114.197 116.290 1.00 63.09 231 THR A O 1
ATOM 1709 N N . LYS A 1 219 ? 169.411 116.147 116.722 1.00 61.36 232 LYS A N 1
ATOM 1710 C CA . LYS A 1 219 ? 170.099 115.599 117.886 1.00 61.36 232 LYS A CA 1
ATOM 1711 C C . LYS A 1 219 ? 169.137 115.226 118.997 1.00 61.36 232 LYS A C 1
ATOM 1712 O O . LYS A 1 219 ? 169.347 114.224 119.683 1.00 61.36 232 LYS A O 1
ATOM 1718 N N . LEU A 1 220 ? 168.056 115.977 119.157 1.00 47.06 233 LEU A N 1
ATOM 1719 C CA . LEU A 1 220 ? 167.117 115.653 120.211 1.00 47.06 233 LEU A CA 1
ATOM 1720 C C . LEU A 1 220 ? 166.260 114.458 119.855 1.00 47.06 233 LEU A C 1
ATOM 1721 O O . LEU A 1 220 ? 165.818 113.747 120.754 1.00 47.06 233 LEU A O 1
ATOM 1726 N N . TYR A 1 221 ? 166.067 114.181 118.566 1.00 41.14 234 TYR A N 1
ATOM 1727 C CA . TYR A 1 221 ? 165.338 112.984 118.169 1.00 41.14 234 TYR A CA 1
ATOM 1728 C C . TYR A 1 221 ? 166.119 111.730 118.492 1.00 41.14 234 TYR A C 1
ATOM 1729 O O . TYR A 1 221 ? 165.563 110.776 119.033 1.00 41.14 234 TYR A O 1
ATOM 1738 N N . VAL A 1 222 ? 167.413 111.722 118.200 1.00 45.53 235 VAL A N 1
ATOM 1739 C CA . VAL A 1 222 ? 168.224 110.561 118.513 1.00 45.53 235 VAL A CA 1
ATOM 1740 C C . VAL A 1 222 ? 168.435 110.437 120.007 1.00 45.53 235 VAL A C 1
ATOM 1741 O O . VAL A 1 222 ? 168.460 109.324 120.537 1.00 45.53 235 VAL A O 1
ATOM 1745 N N . GLN A 1 223 ? 168.539 111.557 120.720 1.00 45.25 236 GLN A N 1
ATOM 1746 C CA . GLN A 1 223 ? 168.698 111.505 122.168 1.00 45.25 236 GLN A CA 1
ATOM 1747 C C . GLN A 1 223 ? 167.455 110.958 122.851 1.00 45.25 236 GLN A C 1
ATOM 1748 O O . GLN A 1 223 ? 167.547 110.079 123.715 1.00 45.25 236 GLN A O 1
ATOM 1754 N N . ALA A 1 224 ? 166.280 111.447 122.463 1.00 40.44 237 ALA A N 1
ATOM 1755 C CA . ALA A 1 224 ? 165.050 110.975 123.071 1.00 40.44 237 ALA A CA 1
ATOM 1756 C C . ALA A 1 224 ? 164.718 109.565 122.644 1.00 40.44 237 ALA A C 1
ATOM 1757 O O . ALA A 1 224 ? 164.118 108.820 123.415 1.00 40.44 237 ALA A O 1
ATOM 1759 N N . ASN A 1 225 ? 165.111 109.162 121.444 1.00 41.36 238 ASN A N 1
ATOM 1760 C CA . ASN A 1 225 ? 164.867 107.793 121.027 1.00 41.36 238 ASN A CA 1
ATOM 1761 C C . ASN A 1 225 ? 165.797 106.829 121.735 1.00 41.36 238 ASN A C 1
ATOM 1762 O O . ASN A 1 225 ? 165.402 105.712 122.062 1.00 41.36 238 ASN A O 1
ATOM 1767 N N . ALA A 1 226 ? 167.029 107.238 121.999 1.00 40.18 239 ALA A N 1
ATOM 1768 C CA . ALA A 1 226 ? 167.917 106.396 122.773 1.00 40.18 239 ALA A CA 1
ATOM 1769 C C . ALA A 1 226 ? 167.515 106.331 124.225 1.00 40.18 239 ALA A C 1
ATOM 1770 O O . ALA A 1 226 ? 167.854 105.361 124.897 1.00 40.18 239 ALA A O 1
ATOM 1772 N N . PHE A 1 227 ? 166.820 107.347 124.729 1.00 37.65 240 PHE A N 1
ATOM 1773 C CA . PHE A 1 227 ? 166.290 107.263 126.082 1.00 37.65 240 PHE A CA 1
ATOM 1774 C C . PHE A 1 227 ? 165.086 106.337 126.149 1.00 37.65 240 PHE A C 1
ATOM 1775 O O . PHE A 1 227 ? 165.017 105.474 127.021 1.00 37.65 240 PHE A O 1
ATOM 1783 N N . VAL A 1 228 ? 164.129 106.492 125.235 1.00 39.79 241 VAL A N 1
ATOM 1784 C CA . VAL A 1 228 ? 162.878 105.744 125.307 1.00 39.79 241 VAL A CA 1
ATOM 1785 C C . VAL A 1 228 ? 163.072 104.264 125.008 1.00 39.79 241 VAL A C 1
ATOM 1786 O O . VAL A 1 228 ? 162.346 103.421 125.539 1.00 39.79 241 VAL A O 1
ATOM 1790 N N . ARG A 1 229 ? 164.111 103.906 124.269 1.00 46.69 242 ARG A N 1
ATOM 1791 C CA . ARG A 1 229 ? 164.399 102.510 123.972 1.00 46.69 242 ARG A CA 1
ATOM 1792 C C . ARG A 1 229 ? 164.836 101.708 125.186 1.00 46.69 242 ARG A C 1
ATOM 1793 O O . ARG A 1 229 ? 164.925 100.484 125.093 1.00 46.69 242 ARG A O 1
ATOM 1801 N N . THR A 1 230 ? 165.127 102.347 126.313 1.00 43.49 243 THR A N 1
ATOM 1802 C CA . THR A 1 230 ? 165.382 101.655 127.569 1.00 43.49 243 THR A CA 1
ATOM 1803 C C . THR A 1 230 ? 164.350 102.132 128.570 1.00 43.49 243 THR A C 1
ATOM 1804 O O . THR A 1 230 ? 164.673 102.955 129.421 1.00 43.49 243 THR A O 1
ATOM 1808 N N . LEU A 1 231 ? 163.126 101.601 128.509 1.00 43.20 244 LEU A N 1
ATOM 1809 C CA . LEU A 1 231 ? 162.146 102.198 129.403 1.00 43.20 244 LEU A CA 1
ATOM 1810 C C . LEU A 1 231 ? 161.059 101.288 129.967 1.00 43.20 244 LEU A C 1
ATOM 1811 O O . LEU A 1 231 ? 160.086 101.827 130.475 1.00 43.20 244 LEU A O 1
ATOM 1816 N N . LYS A 1 232 ? 161.157 99.955 129.890 1.00 46.81 245 LYS A N 1
ATOM 1817 C CA . LYS A 1 232 ? 160.388 99.064 130.779 1.00 46.81 245 LYS A CA 1
ATOM 1818 C C . LYS A 1 232 ? 158.866 99.236 130.891 1.00 46.81 245 LYS A C 1
ATOM 1819 O O . LYS A 1 232 ? 158.391 99.927 131.788 1.00 46.81 245 LYS A O 1
ATOM 1825 N N . ALA A 1 233 ? 158.122 98.639 129.963 1.00 47.26 246 ALA A N 1
ATOM 1826 C CA . ALA A 1 233 ? 156.774 99.033 129.545 1.00 47.26 246 ALA A CA 1
ATOM 1827 C C . ALA A 1 233 ? 155.737 99.258 130.644 1.00 47.26 246 ALA A C 1
ATOM 1828 O O . ALA A 1 233 ? 154.661 99.777 130.349 1.00 47.26 246 ALA A O 1
ATOM 1830 N N . GLU A 1 234 ? 155.967 98.842 131.875 1.00 52.31 247 GLU A N 1
ATOM 1831 C CA . GLU A 1 234 ? 154.936 99.078 132.879 1.00 52.31 247 GLU A CA 1
ATOM 1832 C C . GLU A 1 234 ? 155.369 99.984 134.015 1.00 52.31 247 GLU A C 1
ATOM 1833 O O . GLU A 1 234 ? 154.535 100.682 134.586 1.00 52.31 247 GLU A O 1
ATOM 1839 N N . LYS A 1 235 ? 156.650 100.004 134.342 1.00 50.22 248 LYS A N 1
ATOM 1840 C CA . LYS A 1 235 ? 157.122 100.838 135.430 1.00 50.22 248 LYS A CA 1
ATOM 1841 C C . LYS A 1 235 ? 157.276 102.286 135.007 1.00 50.22 248 LYS A C 1
ATOM 1842 O O . LYS A 1 235 ? 156.910 103.187 135.762 1.00 50.22 248 LYS A O 1
ATOM 1848 N N . ASP A 1 236 ? 157.806 102.537 133.813 1.00 45.81 249 ASP A N 1
ATOM 1849 C CA . ASP A 1 236 ? 158.154 103.892 133.431 1.00 45.81 249 ASP A CA 1
ATOM 1850 C C . ASP A 1 236 ? 157.171 104.557 132.500 1.00 45.81 249 ASP A C 1
ATOM 1851 O O . ASP A 1 236 ? 157.233 105.772 132.354 1.00 45.81 249 ASP A O 1
ATOM 1856 N N . TYR A 1 237 ? 156.281 103.824 131.857 1.00 37.69 250 TYR A N 1
ATOM 1857 C CA . TYR A 1 237 ? 155.228 104.512 131.150 1.00 37.69 250 TYR A CA 1
ATOM 1858 C C . TYR A 1 237 ? 153.951 103.716 131.261 1.00 37.69 250 TYR A C 1
ATOM 1859 O O . TYR A 1 237 ? 153.966 102.519 131.521 1.00 37.69 250 TYR A O 1
ATOM 1868 N N . THR A 1 238 ? 152.839 104.408 131.107 1.00 42.96 251 THR A N 1
ATOM 1869 C CA . THR A 1 238 ? 151.550 103.770 130.947 1.00 42.96 251 THR A CA 1
ATOM 1870 C C . THR A 1 238 ? 151.094 104.000 129.527 1.00 42.96 251 THR A C 1
ATOM 1871 O O . THR A 1 238 ? 151.084 105.136 129.056 1.00 42.96 251 THR A O 1
ATOM 1875 N N . TYR A 1 239 ? 150.728 102.932 128.855 1.00 41.39 252 TYR A N 1
ATOM 1876 C CA . TYR A 1 239 ? 150.064 103.009 127.572 1.00 41.39 252 TYR A CA 1
ATOM 1877 C C . TYR A 1 239 ? 148.583 102.786 127.817 1.00 41.39 252 TYR A C 1
ATOM 1878 O O . TYR A 1 239 ? 148.183 101.717 128.276 1.00 41.39 252 TYR A O 1
ATOM 1887 N N . ASP A 1 240 ? 147.780 103.803 127.552 1.00 50.91 253 ASP A N 1
ATOM 1888 C CA . ASP A 1 240 ? 146.338 103.680 127.650 1.00 50.91 253 ASP A CA 1
ATOM 1889 C C . ASP A 1 240 ? 145.809 103.079 126.366 1.00 50.91 253 ASP A C 1
ATOM 1890 O O . ASP A 1 240 ? 145.937 103.683 125.306 1.00 50.91 253 ASP A O 1
ATOM 1895 N N . ILE A 1 241 ? 145.199 101.902 126.452 1.00 56.25 254 ILE A N 1
ATOM 1896 C CA . ILE A 1 241 ? 144.771 101.218 125.240 1.00 56.25 254 ILE A CA 1
ATOM 1897 C C . ILE A 1 241 ? 143.535 101.872 124.649 1.00 56.25 254 ILE A C 1
ATOM 1898 O O . ILE A 1 241 ? 143.312 101.798 123.441 1.00 56.25 254 ILE A O 1
ATOM 1903 N N . LYS A 1 242 ? 142.743 102.555 125.470 1.00 58.24 255 LYS A N 1
ATOM 1904 C CA . LYS A 1 242 ? 141.486 103.136 125.012 1.00 58.24 255 LYS A CA 1
ATOM 1905 C C . LYS A 1 242 ? 141.729 104.285 124.046 1.00 58.24 255 LYS A C 1
ATOM 1906 O O . LYS A 1 242 ? 141.368 104.214 122.870 1.00 58.24 255 LYS A O 1
ATOM 1912 N N . THR A 1 243 ? 142.342 105.354 124.524 1.00 54.18 256 THR A N 1
ATOM 1913 C CA . THR A 1 243 ? 142.884 106.412 123.686 1.00 54.18 256 THR A CA 1
ATOM 1914 C C . THR A 1 243 ? 144.378 106.226 123.726 1.00 54.18 256 THR A C 1
ATOM 1915 O O . THR A 1 243 ? 144.963 106.330 124.803 1.00 54.18 256 THR A O 1
ATOM 1919 N N . LYS A 1 244 ? 145.003 105.997 122.575 1.00 50.12 257 LYS A N 1
ATOM 1920 C CA . LYS A 1 244 ? 146.353 105.450 122.568 1.00 50.12 257 LYS A CA 1
ATOM 1921 C C . LYS A 1 244 ? 147.389 106.452 123.046 1.00 50.12 257 LYS A C 1
ATOM 1922 O O . LYS A 1 244 ? 148.231 106.911 122.275 1.00 50.12 257 LYS A O 1
ATOM 1928 N N . ALA A 1 245 ? 147.342 106.768 124.332 1.00 43.00 258 ALA A N 1
ATOM 1929 C CA . ALA A 1 245 ? 148.120 107.827 124.937 1.00 43.00 258 ALA A CA 1
ATOM 1930 C C . ALA A 1 245 ? 149.181 107.192 125.801 1.00 43.00 258 ALA A C 1
ATOM 1931 O O . ALA A 1 245 ? 148.866 106.390 126.677 1.00 43.00 258 ALA A O 1
ATOM 1933 N N . VAL A 1 246 ? 150.429 107.528 125.545 1.00 38.02 259 VAL A N 1
ATOM 1934 C CA . VAL A 1 246 ? 151.540 106.997 126.305 1.00 38.02 259 VAL A CA 1
ATOM 1935 C C . VAL A 1 246 ? 152.054 108.114 127.183 1.00 38.02 259 VAL A C 1
ATOM 1936 O O . VAL A 1 246 ? 152.377 109.194 126.688 1.00 38.02 259 VAL A O 1
ATOM 1940 N N . GLN A 1 247 ? 152.131 107.872 128.474 1.00 40.43 260 GLN A N 1
ATOM 1941 C CA . GLN A 1 247 ? 152.580 108.886 129.401 1.00 40.43 260 GLN A CA 1
ATOM 1942 C C . GLN A 1 247 ? 153.652 108.302 130.285 1.00 40.43 260 GLN A C 1
ATOM 1943 O O . GLN A 1 247 ? 153.621 107.123 130.592 1.00 40.43 260 GLN A O 1
ATOM 1949 N N . LEU A 1 248 ? 154.597 109.124 130.698 1.00 37.70 261 LEU A N 1
ATOM 1950 C CA . LEU A 1 248 ? 155.574 108.655 131.660 1.00 37.70 261 LEU A CA 1
ATOM 1951 C C . LEU A 1 248 ? 154.923 108.491 133.024 1.00 37.70 261 LEU A C 1
ATOM 1952 O O . LEU A 1 248 ? 153.917 109.120 133.328 1.00 37.70 261 LEU A O 1
ATOM 1957 N N . THR A 1 249 ? 155.471 107.599 133.832 1.00 43.54 262 THR A N 1
ATOM 1958 C CA . THR A 1 249 ? 155.118 107.540 135.235 1.00 43.54 262 THR A CA 1
ATOM 1959 C C . THR A 1 249 ? 156.145 108.337 136.005 1.00 43.54 262 THR A C 1
ATOM 1960 O O . THR A 1 249 ? 157.123 108.813 135.442 1.00 43.54 262 THR A O 1
ATOM 1964 N N . GLU A 1 250 ? 155.937 108.472 137.310 1.00 46.41 263 GLU A N 1
ATOM 1965 C CA . GLU A 1 250 ? 156.850 109.272 138.111 1.00 46.41 263 GLU A CA 1
ATOM 1966 C C . GLU A 1 250 ? 158.214 108.616 138.236 1.00 46.41 263 GLU A C 1
ATOM 1967 O O . GLU A 1 250 ? 159.226 109.315 138.355 1.00 46.41 263 GLU A O 1
ATOM 1973 N N . GLU A 1 251 ? 158.268 107.290 138.154 1.00 47.58 264 GLU A N 1
ATOM 1974 C CA . GLU A 1 251 ? 159.546 106.615 138.001 1.00 47.58 264 GLU A CA 1
ATOM 1975 C C . GLU A 1 251 ? 160.179 106.947 136.660 1.00 47.58 264 GLU A C 1
ATOM 1976 O O . GLU A 1 251 ? 161.390 107.168 136.576 1.00 47.58 264 GLU A O 1
ATOM 1982 N N . GLY A 1 252 ? 159.370 107.021 135.608 1.00 42.70 265 GLY A N 1
ATOM 1983 C CA . GLY A 1 252 ? 159.901 107.350 134.304 1.00 42.70 265 GLY A CA 1
ATOM 1984 C C . GLY A 1 252 ? 160.306 108.801 134.188 1.00 42.70 265 GLY A C 1
ATOM 1985 O O . GLY A 1 252 ? 161.280 109.120 133.516 1.00 42.70 265 GLY A O 1
ATOM 1986 N N . MET A 1 253 ? 159.576 109.696 134.851 1.00 42.20 266 MET A N 1
ATOM 1987 C CA . MET A 1 253 ? 159.969 111.097 134.880 1.00 42.20 266 MET A CA 1
ATOM 1988 C C . MET A 1 253 ? 161.258 111.283 135.652 1.00 42.20 266 MET A C 1
ATOM 1989 O O . MET A 1 253 ? 162.091 112.107 135.277 1.00 42.20 266 MET A O 1
ATOM 1994 N N . THR A 1 254 ? 161.443 110.525 136.730 1.00 43.30 267 THR A N 1
ATOM 1995 C CA . THR A 1 254 ? 162.693 110.602 137.475 1.00 43.30 267 THR A CA 1
ATOM 1996 C C . THR A 1 254 ? 163.859 110.093 136.647 1.00 43.30 267 THR A C 1
ATOM 1997 O O . THR A 1 254 ? 164.932 110.706 136.628 1.00 43.30 267 THR A O 1
ATOM 2001 N N . LYS A 1 255 ? 163.645 109.013 135.903 1.00 42.34 268 LYS A N 1
ATOM 2002 C CA . LYS A 1 255 ? 164.689 108.497 135.031 1.00 42.34 268 LYS A CA 1
ATOM 2003 C C . LYS A 1 255 ? 164.974 109.428 133.859 1.00 42.34 268 LYS A C 1
ATOM 2004 O O . LYS A 1 255 ? 166.117 109.511 133.409 1.00 42.34 268 LYS A O 1
ATOM 2010 N N . ALA A 1 256 ? 163.966 110.149 133.371 1.00 41.12 269 ALA A N 1
ATOM 2011 C CA . ALA A 1 256 ? 164.179 111.134 132.314 1.00 41.12 269 ALA A CA 1
ATOM 2012 C C . ALA A 1 256 ? 164.986 112.311 132.808 1.00 41.12 269 ALA A C 1
ATOM 2013 O O . ALA A 1 256 ? 165.843 112.822 132.091 1.00 41.12 269 ALA A O 1
ATOM 2015 N N . GLU A 1 257 ? 164.710 112.775 134.017 1.00 47.15 270 GLU A N 1
ATOM 2016 C CA . GLU A 1 257 ? 165.479 113.880 134.560 1.00 47.15 270 GLU A CA 1
ATOM 2017 C C . GLU A 1 257 ? 166.887 113.457 134.924 1.00 47.15 270 GLU A C 1
ATOM 2018 O O . GLU A 1 257 ? 167.790 114.292 134.951 1.00 47.15 270 GLU A O 1
ATOM 2024 N N . LYS A 1 258 ? 167.100 112.186 135.225 1.00 46.07 271 LYS A N 1
ATOM 2025 C CA . LYS A 1 258 ? 168.466 111.762 135.492 1.00 46.07 271 LYS A CA 1
ATOM 2026 C C . LYS A 1 258 ? 169.251 111.557 134.205 1.00 46.07 271 LYS A C 1
ATOM 2027 O O . LYS A 1 258 ? 170.445 111.860 134.154 1.00 46.07 271 LYS A O 1
ATOM 2033 N N . ALA A 1 259 ? 168.598 111.067 133.150 1.00 44.79 272 ALA A N 1
ATOM 2034 C CA . ALA A 1 259 ? 169.313 110.726 131.927 1.00 44.79 272 ALA A CA 1
ATOM 2035 C C . ALA A 1 259 ? 169.772 111.949 131.158 1.00 44.79 272 ALA A C 1
ATOM 2036 O O . ALA A 1 259 ? 170.752 111.870 130.415 1.00 44.79 272 ALA A O 1
ATOM 2038 N N . PHE A 1 260 ? 169.086 113.071 131.300 1.00 43.01 273 PHE A N 1
ATOM 2039 C CA . PHE A 1 260 ? 169.404 114.268 130.547 1.00 43.01 273 PHE A CA 1
ATOM 2040 C C . PHE A 1 260 ? 170.087 115.331 131.380 1.00 43.01 273 PHE A C 1
ATOM 2041 O O . PHE A 1 260 ? 170.374 116.408 130.865 1.00 43.01 273 PHE A O 1
ATOM 2049 N N . GLY A 1 261 ? 170.340 115.065 132.653 1.00 46.82 274 GLY A N 1
ATOM 2050 C CA . GLY A 1 261 ? 171.019 116.021 133.490 1.00 46.82 274 GLY A CA 1
ATOM 2051 C C . GLY A 1 261 ? 170.196 117.202 133.933 1.00 46.82 274 GLY A C 1
ATOM 2052 O O . GLY A 1 261 ? 170.748 118.116 134.544 1.00 46.82 274 GLY A O 1
ATOM 2053 N N . ILE A 1 262 ? 168.902 117.225 133.647 1.00 43.48 275 ILE A N 1
ATOM 2054 C CA . ILE A 1 262 ? 168.059 118.342 134.040 1.00 43.48 275 ILE A CA 1
ATOM 2055 C C . ILE A 1 262 ? 167.543 118.112 135.446 1.00 43.48 275 ILE A C 1
ATOM 2056 O O . ILE A 1 262 ? 167.690 117.020 135.997 1.00 43.48 275 ILE A O 1
ATOM 2061 N N . ASP A 1 263 ? 166.959 119.144 136.046 1.00 49.03 276 ASP A N 1
ATOM 2062 C CA . ASP A 1 263 ? 166.413 119.052 137.389 1.00 49.03 276 ASP A CA 1
ATOM 2063 C C . ASP A 1 263 ? 164.903 118.964 137.418 1.00 49.03 276 ASP A C 1
ATOM 2064 O O . ASP A 1 263 ? 164.352 118.316 138.305 1.00 49.03 276 ASP A O 1
ATOM 2069 N N . ASN A 1 264 ? 164.220 119.602 136.480 1.00 44.95 277 ASN A N 1
ATOM 2070 C CA . ASN A 1 264 ? 162.773 119.503 136.366 1.00 44.95 277 ASN A CA 1
ATOM 2071 C C . ASN A 1 264 ? 162.451 119.367 134.897 1.00 44.95 277 ASN A C 1
ATOM 2072 O O . ASN A 1 264 ? 162.779 120.256 134.116 1.00 44.95 277 ASN A O 1
ATOM 2077 N N . LEU A 1 265 ? 161.821 118.263 134.518 1.00 38.13 278 LEU A N 1
ATOM 2078 C CA . LEU A 1 265 ? 161.432 118.074 133.133 1.00 38.13 278 LEU A CA 1
ATOM 2079 C C . LEU A 1 265 ? 160.286 118.984 132.747 1.00 38.13 278 LEU A C 1
ATOM 2080 O O . LEU A 1 265 ? 160.073 119.236 131.562 1.00 38.13 278 LEU A O 1
ATOM 2085 N N . PHE A 1 266 ? 159.566 119.515 133.717 1.00 34.13 279 PHE A N 1
ATOM 2086 C CA . PHE A 1 266 ? 158.332 120.226 133.461 1.00 34.13 279 PHE A CA 1
ATOM 2087 C C . PHE A 1 266 ? 158.490 121.719 133.665 1.00 34.13 279 PHE A C 1
ATOM 2088 O O . PHE A 1 266 ? 157.525 122.417 133.949 1.00 34.13 279 PHE A O 1
ATOM 2096 N N . ASP A 1 267 ? 159.700 122.223 133.476 1.00 45.06 280 ASP A N 1
ATOM 2097 C CA . ASP A 1 267 ? 159.948 123.647 133.422 1.00 45.06 280 ASP A CA 1
ATOM 2098 C C . ASP A 1 267 ? 159.453 124.211 132.104 1.00 45.06 280 ASP A C 1
ATOM 2099 O O . ASP A 1 267 ? 158.892 123.515 131.267 1.00 45.06 280 ASP A O 1
ATOM 2104 N N . VAL A 1 268 ? 159.670 125.505 131.897 1.00 44.05 281 VAL A N 1
ATOM 2105 C CA . VAL A 1 268 ? 159.377 126.107 130.608 1.00 44.05 281 VAL A CA 1
ATOM 2106 C C . VAL A 1 268 ? 160.608 126.247 129.753 1.00 44.05 281 VAL A C 1
ATOM 2107 O O . VAL A 1 268 ? 160.509 126.679 128.604 1.00 44.05 281 VAL A O 1
ATOM 2111 N N . LYS A 1 269 ? 161.766 125.898 130.272 1.00 46.23 282 LYS A N 1
ATOM 2112 C CA . LYS A 1 269 ? 162.963 125.854 129.466 1.00 46.23 282 LYS A CA 1
ATOM 2113 C C . LYS A 1 269 ? 163.242 124.470 128.928 1.00 46.23 282 LYS A C 1
ATOM 2114 O O . LYS A 1 269 ? 164.098 124.324 128.058 1.00 46.23 282 LYS A O 1
ATOM 2120 N N . HIS A 1 270 ? 162.537 123.461 129.418 1.00 40.41 283 HIS A N 1
ATOM 2121 C CA . HIS A 1 270 ? 162.639 122.094 128.940 1.00 40.41 283 HIS A CA 1
ATOM 2122 C C . HIS A 1 270 ? 161.345 121.642 128.303 1.00 40.41 283 HIS A C 1
ATOM 2123 O O . HIS A 1 270 ? 160.897 120.531 128.520 1.00 40.41 283 HIS A O 1
ATOM 2130 N N . VAL A 1 271 ? 160.710 122.506 127.536 1.00 36.29 284 VAL A N 1
ATOM 2131 C CA . VAL A 1 271 ? 159.501 122.082 126.869 1.00 36.29 284 VAL A CA 1
ATOM 2132 C C . VAL A 1 271 ? 159.855 121.355 125.586 1.00 36.29 284 VAL A C 1
ATOM 2133 O O . VAL A 1 271 ? 159.135 120.451 125.159 1.00 36.29 284 VAL A O 1
ATOM 2137 N N . ALA A 1 272 ? 161.012 121.650 125.003 1.00 35.26 285 ALA A N 1
ATOM 2138 C CA . ALA A 1 272 ? 161.445 120.936 123.810 1.00 35.26 285 ALA A CA 1
ATOM 2139 C C . ALA A 1 272 ? 161.874 119.520 124.137 1.00 35.26 285 ALA A C 1
ATOM 2140 O O . ALA A 1 272 ? 161.571 118.590 123.389 1.00 35.26 285 ALA A O 1
ATOM 2142 N N . LEU A 1 273 ? 162.554 119.328 125.256 1.00 35.74 286 LEU A N 1
ATOM 2143 C CA . LEU A 1 273 ? 162.929 117.987 125.666 1.00 35.74 286 LEU A CA 1
ATOM 2144 C C . LEU A 1 273 ? 161.717 117.170 126.063 1.00 35.74 286 LEU A C 1
ATOM 2145 O O . LEU A 1 273 ? 161.653 115.974 125.781 1.00 35.74 286 LEU A O 1
ATOM 2150 N N . ASN A 1 274 ? 160.735 117.797 126.686 1.00 39.66 287 ASN A N 1
ATOM 2151 C CA . ASN A 1 274 ? 159.528 117.079 127.048 1.00 39.66 287 ASN A CA 1
ATOM 2152 C C . ASN A 1 274 ? 158.729 116.702 125.818 1.00 39.66 287 ASN A C 1
ATOM 2153 O O . ASN A 1 274 ? 158.148 115.618 125.760 1.00 39.66 287 ASN A O 1
ATOM 2158 N N . HIS A 1 275 ? 158.732 117.555 124.808 1.00 35.77 288 HIS A N 1
ATOM 2159 C CA . HIS A 1 275 ? 158.054 117.228 123.569 1.00 35.77 288 HIS A CA 1
ATOM 2160 C C . HIS A 1 275 ? 158.745 116.091 122.844 1.00 35.77 288 HIS A C 1
ATOM 2161 O O . HIS A 1 275 ? 158.084 115.217 122.287 1.00 35.77 288 HIS A O 1
ATOM 2168 N N . HIS A 1 276 ? 160.069 116.060 122.872 1.00 32.28 289 HIS A N 1
ATOM 2169 C CA . HIS A 1 276 ? 160.778 114.985 122.200 1.00 32.28 289 HIS A CA 1
ATOM 2170 C C . HIS A 1 276 ? 160.640 113.666 122.925 1.00 32.28 289 HIS A C 1
ATOM 2171 O O . HIS A 1 276 ? 160.568 112.623 122.279 1.00 32.28 289 HIS A O 1
ATOM 2178 N N . ILE A 1 277 ? 160.577 113.686 124.249 1.00 38.35 290 ILE A N 1
ATOM 2179 C CA . ILE A 1 277 ? 160.358 112.457 124.996 1.00 38.35 290 ILE A CA 1
ATOM 2180 C C . ILE A 1 277 ? 158.953 111.936 124.767 1.00 38.35 290 ILE A C 1
ATOM 2181 O O . ILE A 1 277 ? 158.754 110.733 124.591 1.00 38.35 290 ILE A O 1
ATOM 2186 N N . ASN A 1 278 ? 157.966 112.824 124.690 1.00 45.37 291 ASN A N 1
ATOM 2187 C CA . ASN A 1 278 ? 156.605 112.366 124.451 1.00 45.37 291 ASN A CA 1
ATOM 2188 C C . ASN A 1 278 ? 156.421 111.828 123.048 1.00 45.37 291 ASN A C 1
ATOM 2189 O O . ASN A 1 278 ? 155.700 110.851 122.848 1.00 45.37 291 ASN A O 1
ATOM 2194 N N . GLN A 1 279 ? 157.065 112.429 122.060 1.00 37.45 292 GLN A N 1
ATOM 2195 C CA . GLN A 1 279 ? 156.902 111.915 120.713 1.00 37.45 292 GLN A CA 1
ATOM 2196 C C . GLN A 1 279 ? 157.708 110.656 120.480 1.00 37.45 292 GLN A C 1
ATOM 2197 O O . GLN A 1 279 ? 157.299 109.821 119.683 1.00 37.45 292 GLN A O 1
ATOM 2203 N N . ALA A 1 280 ? 158.815 110.465 121.185 1.00 59.27 293 ALA A N 1
ATOM 2204 C CA . ALA A 1 280 ? 159.491 109.184 121.104 1.00 59.27 293 ALA A CA 1
ATOM 2205 C C . ALA A 1 280 ? 158.713 108.094 121.808 1.00 59.27 293 ALA A C 1
ATOM 2206 O O . ALA A 1 280 ? 158.731 106.946 121.364 1.00 59.27 293 ALA A O 1
ATOM 2208 N N . LEU A 1 281 ? 157.994 108.428 122.874 1.00 41.18 294 LEU A N 1
ATOM 2209 C CA . LEU A 1 281 ? 157.112 107.455 123.503 1.00 41.18 294 LEU A CA 1
ATOM 2210 C C . LEU A 1 281 ? 155.977 107.055 122.589 1.00 41.18 294 LEU A C 1
ATOM 2211 O O . LEU A 1 281 ? 155.659 105.876 122.486 1.00 41.18 294 LEU A O 1
ATOM 2216 N N . LYS A 1 282 ? 155.339 108.018 121.941 1.00 36.26 295 LYS A N 1
ATOM 2217 C CA . LYS A 1 282 ? 154.256 107.685 121.031 1.00 36.26 295 LYS A CA 1
ATOM 2218 C C . LYS A 1 282 ? 154.758 106.909 119.826 1.00 36.26 295 LYS A C 1
ATOM 2219 O O . LYS A 1 282 ? 154.096 105.978 119.373 1.00 36.26 295 LYS A O 1
ATOM 2225 N N . ALA A 1 283 ? 155.949 107.226 119.329 1.00 48.88 296 ALA A N 1
ATOM 2226 C CA . ALA A 1 283 ? 156.493 106.490 118.198 1.00 48.88 296 ALA A CA 1
ATOM 2227 C C . ALA A 1 283 ? 156.846 105.067 118.568 1.00 48.88 296 ALA A C 1
ATOM 2228 O O . ALA A 1 283 ? 156.701 104.164 117.748 1.00 48.88 296 ALA A O 1
ATOM 2230 N N . HIS A 1 284 ? 157.313 104.838 119.786 1.00 37.08 297 HIS A N 1
ATOM 2231 C CA . HIS A 1 284 ? 157.679 103.484 120.164 1.00 37.08 297 HIS A CA 1
ATOM 2232 C C . HIS A 1 284 ? 156.473 102.648 120.529 1.00 37.08 297 HIS A C 1
ATOM 2233 O O . HIS A 1 284 ? 156.343 101.511 120.080 1.00 37.08 297 HIS A O 1
ATOM 2240 N N . VAL A 1 285 ? 155.586 103.180 121.349 1.00 37.94 298 VAL A N 1
ATOM 2241 C CA . VAL A 1 285 ? 154.544 102.369 121.944 1.00 37.94 298 VAL A CA 1
ATOM 2242 C C . VAL A 1 285 ? 153.263 102.416 121.140 1.00 37.94 298 VAL A C 1
ATOM 2243 O O . VAL A 1 285 ? 152.664 101.384 120.853 1.00 37.94 298 VAL A O 1
ATOM 2247 N N . ALA A 1 286 ? 152.808 103.588 120.753 1.00 34.47 299 ALA A N 1
ATOM 2248 C CA . ALA A 1 286 ? 151.486 103.703 120.173 1.00 34.47 299 ALA A CA 1
ATOM 2249 C C . ALA A 1 286 ? 151.456 103.534 118.672 1.00 34.47 299 ALA A C 1
ATOM 2250 O O . ALA A 1 286 ? 150.366 103.442 118.111 1.00 34.47 299 ALA A O 1
ATOM 2252 N N . MET A 1 287 ? 152.596 103.494 118.001 1.00 33.15 300 MET A N 1
ATOM 2253 C CA . MET A 1 287 ? 152.650 103.443 116.546 1.00 33.15 300 MET A CA 1
ATOM 2254 C C . MET A 1 287 ? 153.342 102.156 116.152 1.00 33.15 300 MET A C 1
ATOM 2255 O O . MET A 1 287 ? 154.565 102.122 116.061 1.00 33.15 300 MET A O 1
ATOM 2260 N N . GLN A 1 288 ? 152.572 101.101 115.915 1.00 38.62 301 GLN A N 1
ATOM 2261 C CA . GLN A 1 288 ? 153.161 99.824 115.559 1.00 38.62 301 GLN A CA 1
ATOM 2262 C C . GLN A 1 288 ? 153.522 99.834 114.097 1.00 38.62 301 GLN A C 1
ATOM 2263 O O . GLN A 1 288 ? 152.917 100.557 113.319 1.00 38.62 301 GLN A O 1
ATOM 2269 N N . LYS A 1 289 ? 154.533 99.044 113.739 1.00 36.25 302 LYS A N 1
ATOM 2270 C CA . LYS A 1 289 ? 155.150 99.180 112.431 1.00 36.25 302 LYS A CA 1
ATOM 2271 C C . LYS A 1 289 ? 154.223 98.817 111.303 1.00 36.25 302 LYS A C 1
ATOM 2272 O O . LYS A 1 289 ? 153.685 99.722 110.703 1.00 36.25 302 LYS A O 1
ATOM 2278 N N . ASP A 1 290 ? 153.877 97.563 111.093 1.00 39.45 303 ASP A N 1
ATOM 2279 C CA . ASP A 1 290 ? 153.113 97.277 109.884 1.00 39.45 303 ASP A CA 1
ATOM 2280 C C . ASP A 1 290 ? 151.634 97.575 110.017 1.00 39.45 303 ASP A C 1
ATOM 2281 O O . ASP A 1 290 ? 150.891 97.312 109.086 1.00 39.45 303 ASP A O 1
ATOM 2286 N N . VAL A 1 291 ? 151.191 98.125 111.131 1.00 34.67 304 VAL A N 1
ATOM 2287 C CA . VAL A 1 291 ? 149.821 98.570 111.267 1.00 34.67 304 VAL A CA 1
ATOM 2288 C C . VAL A 1 291 ? 149.652 99.998 110.789 1.00 34.67 304 VAL A C 1
ATOM 2289 O O . VAL A 1 291 ? 148.773 100.290 109.981 1.00 34.67 304 VAL A O 1
ATOM 2293 N N . ASP A 1 292 ? 150.491 100.908 111.275 1.00 34.77 305 ASP A N 1
ATOM 2294 C CA . ASP A 1 292 ? 150.308 102.334 111.064 1.00 34.77 305 ASP A CA 1
ATOM 2295 C C . ASP A 1 292 ? 151.163 102.911 109.961 1.00 34.77 305 ASP A C 1
ATOM 2296 O O . ASP A 1 292 ? 150.784 103.919 109.380 1.00 34.77 305 ASP A O 1
ATOM 2301 N N . TYR A 1 293 ? 152.312 102.326 109.669 1.00 31.04 306 TYR A N 1
ATOM 2302 C CA . TYR A 1 293 ? 153.172 102.820 108.621 1.00 31.04 306 TYR A CA 1
ATOM 2303 C C . TYR A 1 293 ? 153.815 101.622 107.957 1.00 31.04 306 TYR A C 1
ATOM 2304 O O . TYR A 1 293 ? 153.412 100.493 108.170 1.00 31.04 306 TYR A O 1
ATOM 2313 N N . VAL A 1 294 ? 154.740 101.852 107.050 1.00 34.00 307 VAL A N 1
ATOM 2314 C CA . VAL A 1 294 ? 155.586 100.811 106.493 1.00 34.00 307 VAL A CA 1
ATOM 2315 C C . VAL A 1 294 ? 156.939 101.461 106.301 1.00 34.00 307 VAL A C 1
ATOM 2316 O O . VAL A 1 294 ? 157.064 102.677 106.323 1.00 34.00 307 VAL A O 1
ATOM 2320 N N . VAL A 1 295 ? 157.958 100.658 106.101 1.00 37.78 308 VAL A N 1
ATOM 2321 C CA . VAL A 1 295 ? 159.260 101.186 105.755 1.00 37.78 308 VAL A CA 1
ATOM 2322 C C . VAL A 1 295 ? 159.545 100.754 104.333 1.00 37.78 308 VAL A C 1
ATOM 2323 O O . VAL A 1 295 ? 159.759 99.570 104.064 1.00 37.78 308 VAL A O 1
ATOM 2327 N N . GLU A 1 296 ? 159.517 101.713 103.421 1.00 46.35 309 GLU A N 1
ATOM 2328 C CA . GLU A 1 296 ? 159.707 101.489 101.997 1.00 46.35 309 GLU A CA 1
ATOM 2329 C C . GLU A 1 296 ? 160.843 102.376 101.531 1.00 46.35 309 GLU A C 1
ATOM 2330 O O . GLU A 1 296 ? 160.731 103.601 101.605 1.00 46.35 309 GLU A O 1
ATOM 2336 N N . ASP A 1 297 ? 161.930 101.751 101.078 1.00 56.38 310 ASP A N 1
ATOM 2337 C CA . ASP A 1 297 ? 163.080 102.421 100.464 1.00 56.38 310 ASP A CA 1
ATOM 2338 C C . ASP A 1 297 ? 163.738 103.404 101.426 1.00 56.38 310 ASP A C 1
ATOM 2339 O O . ASP A 1 297 ? 164.120 104.510 101.052 1.00 56.38 310 ASP A O 1
ATOM 2344 N N . GLY A 1 298 ? 163.881 102.979 102.674 1.00 50.08 311 GLY A N 1
ATOM 2345 C CA . GLY A 1 298 ? 164.477 103.841 103.664 1.00 50.08 311 GLY A CA 1
ATOM 2346 C C . GLY A 1 298 ? 163.630 105.016 104.058 1.00 50.08 311 GLY A C 1
ATOM 2347 O O . GLY A 1 298 ? 164.166 106.032 104.487 1.00 50.08 311 GLY A O 1
ATOM 2348 N N . GLN A 1 299 ? 162.319 104.905 103.922 1.00 42.87 312 GLN A N 1
ATOM 2349 C CA . GLN A 1 299 ? 161.401 105.970 104.263 1.00 42.87 312 GLN A CA 1
ATOM 2350 C C . GLN A 1 299 ? 160.242 105.389 105.037 1.00 42.87 312 GLN A C 1
ATOM 2351 O O . GLN A 1 299 ? 159.854 104.253 104.810 1.00 42.87 312 GLN A O 1
ATOM 2357 N N . VAL A 1 300 ? 159.681 106.175 105.936 1.00 38.91 313 VAL A N 1
ATOM 2358 C CA . VAL A 1 300 ? 158.464 105.806 106.639 1.00 38.91 313 VAL A CA 1
ATOM 2359 C C . VAL A 1 300 ? 157.283 106.300 105.825 1.00 38.91 313 VAL A C 1
ATOM 2360 O O . VAL A 1 300 ? 157.133 107.501 105.605 1.00 38.91 313 VAL A O 1
ATOM 2364 N N . VAL A 1 301 ? 156.460 105.382 105.342 1.00 30.65 314 VAL A N 1
ATOM 2365 C CA . VAL A 1 301 ? 155.307 105.719 104.523 1.00 30.65 314 VAL A CA 1
ATOM 2366 C C . VAL A 1 301 ? 154.060 105.406 105.320 1.00 30.65 314 VAL A C 1
ATOM 2367 O O . VAL A 1 301 ? 153.951 104.333 105.899 1.00 30.65 314 VAL A O 1
ATOM 2371 N N . ILE A 1 302 ? 153.130 106.329 105.360 1.00 28.61 315 ILE A N 1
ATOM 2372 C CA . ILE A 1 302 ? 151.956 106.172 106.199 1.00 28.61 315 ILE A CA 1
ATOM 2373 C C . ILE A 1 302 ? 150.926 105.334 105.472 1.00 28.61 315 ILE A C 1
ATOM 2374 O O . ILE A 1 302 ? 150.599 105.604 104.320 1.00 28.61 315 ILE A O 1
ATOM 2379 N N . VAL A 1 303 ? 150.413 104.311 106.138 1.00 37.01 316 VAL A N 1
ATOM 2380 C CA . VAL A 1 303 ? 149.265 103.572 105.637 1.00 37.01 316 VAL A CA 1
ATOM 2381 C C . VAL A 1 303 ? 148.014 104.290 106.102 1.00 37.01 316 VAL A C 1
ATOM 2382 O O . VAL A 1 303 ? 147.830 104.504 107.299 1.00 37.01 316 VAL A O 1
ATOM 2386 N N . ASP A 1 304 ? 147.162 104.670 105.162 1.00 39.21 317 ASP A N 1
ATOM 2387 C CA . ASP A 1 304 ? 145.970 105.435 105.477 1.00 39.21 317 ASP A CA 1
ATOM 2388 C C . ASP A 1 304 ? 144.980 104.603 106.270 1.00 39.21 317 ASP A C 1
ATOM 2389 O O . ASP A 1 304 ? 144.822 103.410 106.034 1.00 39.21 317 ASP A O 1
ATOM 2394 N N . SER A 1 305 ? 144.308 105.240 107.221 1.00 39.93 318 SER A N 1
ATOM 2395 C CA . SER A 1 305 ? 143.412 104.503 108.099 1.00 39.93 318 SER A CA 1
ATOM 2396 C C . SER A 1 305 ? 142.136 104.107 107.395 1.00 39.93 318 SER A C 1
ATOM 2397 O O . SER A 1 305 ? 141.573 103.052 107.688 1.00 39.93 318 SER A O 1
ATOM 2400 N N . PHE A 1 306 ? 141.668 104.929 106.469 1.00 40.50 319 PHE A N 1
ATOM 2401 C CA . PHE A 1 306 ? 140.402 104.684 105.803 1.00 40.50 319 PHE A CA 1
ATOM 2402 C C . PHE A 1 306 ? 140.596 103.875 104.534 1.00 40.50 319 PHE A C 1
ATOM 2403 O O . PHE A 1 306 ? 140.022 102.798 104.382 1.00 40.50 319 PHE A O 1
ATOM 2411 N N . THR A 1 307 ? 141.401 104.380 103.618 1.00 38.35 320 THR A N 1
ATOM 2412 C CA . THR A 1 307 ? 141.547 103.714 102.343 1.00 38.35 320 THR A CA 1
ATOM 2413 C C . THR A 1 307 ? 142.468 102.523 102.419 1.00 38.35 320 THR A C 1
ATOM 2414 O O . THR A 1 307 ? 142.375 101.641 101.574 1.00 38.35 320 THR A O 1
ATOM 2418 N N . GLY A 1 308 ? 143.339 102.468 103.406 1.00 36.00 321 GLY A N 1
ATOM 2419 C CA . GLY A 1 308 ? 144.205 101.334 103.562 1.00 36.00 321 GLY A CA 1
ATOM 2420 C C . GLY A 1 308 ? 145.359 101.269 102.605 1.00 36.00 321 GLY A C 1
ATOM 2421 O O . GLY A 1 308 ? 145.946 100.202 102.455 1.00 36.00 321 GLY A O 1
ATOM 2422 N N . ARG A 1 309 ? 145.703 102.360 101.946 1.00 34.74 322 ARG A N 1
ATOM 2423 C CA . ARG A 1 309 ? 146.826 102.385 101.034 1.00 34.74 322 ARG A CA 1
ATOM 2424 C C . ARG A 1 309 ? 147.835 103.422 101.479 1.00 34.74 322 ARG A C 1
ATOM 2425 O O . ARG A 1 309 ? 147.567 104.234 102.351 1.00 34.74 322 ARG A O 1
ATOM 2433 N N . LEU A 1 310 ? 149.010 103.377 100.866 1.00 37.16 323 LEU A N 1
ATOM 2434 C CA . LEU A 1 310 ? 150.118 104.226 101.264 1.00 37.16 323 LEU A CA 1
ATOM 2435 C C . LEU A 1 310 ? 149.897 105.657 100.831 1.00 37.16 323 LEU A C 1
ATOM 2436 O O . LEU A 1 310 ? 149.579 105.919 99.674 1.00 37.16 323 LEU A O 1
ATOM 2441 N N . MET A 1 311 ? 150.090 106.581 101.750 1.00 38.79 324 MET A N 1
ATOM 2442 C CA . MET A 1 311 ? 150.042 108.002 101.461 1.00 38.79 324 MET A CA 1
ATOM 2443 C C . MET A 1 311 ? 151.470 108.483 101.312 1.00 38.79 324 MET A C 1
ATOM 2444 O O . MET A 1 311 ? 152.174 108.653 102.305 1.00 38.79 324 MET A O 1
ATOM 2449 N N . LYS A 1 312 ? 151.898 108.711 100.078 1.00 38.85 325 LYS A N 1
ATOM 2450 C CA . LYS A 1 312 ? 153.325 108.832 99.822 1.00 38.85 325 LYS A CA 1
ATOM 2451 C C . LYS A 1 312 ? 153.876 110.187 100.219 1.00 38.85 325 LYS A C 1
ATOM 2452 O O . LYS A 1 312 ? 154.962 110.269 100.794 1.00 38.85 325 LYS A O 1
ATOM 2458 N N . GLY A 1 313 ? 153.165 111.263 99.916 1.00 37.25 326 GLY A N 1
ATOM 2459 C CA . GLY A 1 313 ? 153.689 112.553 100.289 1.00 37.25 326 GLY A CA 1
ATOM 2460 C C . GLY A 1 313 ? 153.464 112.918 101.727 1.00 37.25 326 GLY A C 1
ATOM 2461 O O . GLY A 1 313 ? 154.168 113.776 102.252 1.00 37.25 326 GLY A O 1
ATOM 2462 N N . ARG A 1 314 ? 152.519 112.276 102.379 1.00 38.40 327 ARG A N 1
ATOM 2463 C CA . ARG A 1 314 ? 152.035 112.733 103.662 1.00 38.40 327 ARG A CA 1
ATOM 2464 C C . ARG A 1 314 ? 152.934 112.262 104.779 1.00 38.40 327 ARG A C 1
ATOM 2465 O O . ARG A 1 314 ? 153.476 111.162 104.729 1.00 38.40 327 ARG A O 1
ATOM 2473 N N . ARG A 1 315 ? 153.118 113.128 105.772 1.00 39.24 328 ARG A N 1
ATOM 2474 C CA . ARG A 1 315 ? 154.001 112.919 106.905 1.00 39.24 328 ARG A CA 1
ATOM 2475 C C . ARG A 1 315 ? 153.273 113.278 108.181 1.00 39.24 328 ARG A C 1
ATOM 2476 O O . ARG A 1 315 ? 152.412 114.140 108.176 1.00 39.24 328 ARG A O 1
ATOM 2484 N N . TYR A 1 316 ? 153.637 112.636 109.276 1.00 32.87 329 TYR A N 1
ATOM 2485 C CA . TYR A 1 316 ? 153.013 112.921 110.557 1.00 32.87 329 TYR A CA 1
ATOM 2486 C C . TYR A 1 316 ? 153.465 114.265 111.096 1.00 32.87 329 TYR A C 1
ATOM 2487 O O . TYR A 1 316 ? 154.641 114.610 111.041 1.00 32.87 329 TYR A O 1
ATOM 2496 N N . SER A 1 317 ? 152.535 115.003 111.665 1.00 40.67 330 SER A N 1
ATOM 2497 C CA . SER A 1 317 ? 152.821 116.337 112.145 1.00 40.67 330 SER A CA 1
ATOM 2498 C C . SER A 1 317 ? 153.427 116.288 113.530 1.00 40.67 330 SER A C 1
ATOM 2499 O O . SER A 1 317 ? 153.444 115.253 114.182 1.00 40.67 330 SER A O 1
ATOM 2502 N N . GLU A 1 318 ? 153.930 117.442 113.961 1.00 43.95 331 GLU A N 1
ATOM 2503 C CA . GLU A 1 318 ? 154.408 117.705 115.317 1.00 43.95 331 GLU A CA 1
ATOM 2504 C C . GLU A 1 318 ? 155.572 116.825 115.708 1.00 43.95 331 GLU A C 1
ATOM 2505 O O . GLU A 1 318 ? 155.731 116.485 116.869 1.00 43.95 331 GLU A O 1
ATOM 2511 N N . GLY A 1 319 ? 156.399 116.456 114.752 1.00 40.98 332 GLY A N 1
ATOM 2512 C CA . GLY A 1 319 ? 157.589 115.722 115.066 1.00 40.98 332 GLY A CA 1
ATOM 2513 C C . GLY A 1 319 ? 157.396 114.253 115.285 1.00 40.98 332 GLY A C 1
ATOM 2514 O O . GLY A 1 319 ? 158.300 113.608 115.801 1.00 40.98 332 GLY A O 1
ATOM 2515 N N . LEU A 1 320 ? 156.251 113.699 114.927 1.00 48.22 333 LEU A N 1
ATOM 2516 C CA . LEU A 1 320 ? 156.057 112.273 115.090 1.00 48.22 333 LEU A CA 1
ATOM 2517 C C . LEU A 1 320 ? 156.715 111.497 113.982 1.00 48.22 333 LEU A C 1
ATOM 2518 O O . LEU A 1 320 ? 157.201 110.395 114.219 1.00 48.22 333 LEU A O 1
ATOM 2523 N N . HIS A 1 321 ? 156.758 112.049 112.780 1.00 33.37 334 HIS A N 1
ATOM 2524 C CA . HIS A 1 321 ? 157.391 111.350 111.679 1.00 33.37 334 HIS A CA 1
ATOM 2525 C C . HIS A 1 321 ? 158.879 111.242 111.889 1.00 33.37 334 HIS A C 1
ATOM 2526 O O . HIS A 1 321 ? 159.485 110.220 111.565 1.00 33.37 334 HIS A O 1
ATOM 2533 N N . GLN A 1 322 ? 159.477 112.269 112.467 1.00 42.18 335 GLN A N 1
ATOM 2534 C CA . GLN A 1 322 ? 160.900 112.246 112.732 1.00 42.18 335 GLN A CA 1
ATOM 2535 C C . GLN A 1 322 ? 161.225 111.320 113.881 1.00 42.18 335 GLN A C 1
ATOM 2536 O O . GLN A 1 322 ? 162.276 110.687 113.881 1.00 42.18 335 GLN A O 1
ATOM 2542 N N . ALA A 1 323 ? 160.314 111.172 114.829 1.00 59.27 336 ALA A N 1
ATOM 2543 C CA . ALA A 1 323 ? 160.509 110.219 115.906 1.00 59.27 336 ALA A CA 1
ATOM 2544 C C . ALA A 1 323 ? 160.367 108.792 115.429 1.00 59.27 336 ALA A C 1
ATOM 2545 O O . ALA A 1 323 ? 161.037 107.903 115.956 1.00 59.27 336 ALA A O 1
ATOM 2547 N N . ILE A 1 324 ? 159.505 108.549 114.441 1.00 43.02 337 ILE A N 1
ATOM 2548 C CA . ILE A 1 324 ? 159.385 107.218 113.858 1.00 43.02 337 ILE A CA 1
ATOM 2549 C C . ILE A 1 324 ? 160.607 106.894 113.022 1.00 43.02 337 ILE A C 1
ATOM 2550 O O . ILE A 1 324 ? 161.108 105.770 113.045 1.00 43.02 337 ILE A O 1
ATOM 2555 N N . GLU A 1 325 ? 161.129 107.874 112.294 1.00 43.41 338 GLU A N 1
ATOM 2556 C CA . GLU A 1 325 ? 162.345 107.650 111.531 1.00 43.41 338 GLU A CA 1
ATOM 2557 C C . GLU A 1 325 ? 163.553 107.460 112.419 1.00 43.41 338 GLU A C 1
ATOM 2558 O O . GLU A 1 325 ? 164.482 106.754 112.040 1.00 43.41 338 GLU A O 1
ATOM 2564 N N . ALA A 1 326 ? 163.582 108.089 113.586 1.00 41.18 339 ALA A N 1
ATOM 2565 C CA . ALA A 1 326 ? 164.657 107.805 114.522 1.00 41.18 339 ALA A CA 1
ATOM 2566 C C . ALA A 1 326 ? 164.490 106.444 115.150 1.00 41.18 339 ALA A C 1
ATOM 2567 O O . ALA A 1 326 ? 165.482 105.784 115.446 1.00 41.18 339 ALA A O 1
ATOM 2569 N N . LYS A 1 327 ? 163.250 106.022 115.379 1.00 35.18 340 LYS A N 1
ATOM 2570 C CA . LYS A 1 327 ? 162.987 104.699 115.927 1.00 35.18 340 LYS A CA 1
ATOM 2571 C C . LYS A 1 327 ? 163.402 103.610 114.966 1.00 35.18 340 LYS A C 1
ATOM 2572 O O . LYS A 1 327 ? 164.027 102.627 115.368 1.00 35.18 340 LYS A O 1
ATOM 2578 N N . GLU A 1 328 ? 163.088 103.774 113.691 1.00 40.15 341 GLU A N 1
ATOM 2579 C CA . GLU A 1 328 ? 163.409 102.769 112.696 1.00 40.15 341 GLU A CA 1
ATOM 2580 C C . GLU A 1 328 ? 164.853 102.814 112.245 1.00 40.15 341 GLU A C 1
ATOM 2581 O O . GLU A 1 328 ? 165.288 101.903 111.544 1.00 40.15 341 GLU A O 1
ATOM 2587 N N . GLY A 1 329 ? 165.606 103.831 112.621 1.00 39.07 342 GLY A N 1
ATOM 2588 C CA . GLY A 1 329 ? 166.984 103.906 112.200 1.00 39.07 342 GLY A CA 1
ATOM 2589 C C . GLY A 1 329 ? 167.172 104.464 110.819 1.00 39.07 342 GLY A C 1
ATOM 2590 O O . GLY A 1 329 ? 168.160 104.142 110.163 1.00 39.07 342 GLY A O 1
ATOM 2591 N N . LEU A 1 330 ? 166.251 105.292 110.356 1.00 39.81 343 LEU A N 1
ATOM 2592 C CA . LEU A 1 330 ? 166.324 105.884 109.037 1.00 39.81 343 LEU A CA 1
ATOM 2593 C C . LEU A 1 330 ? 166.828 107.309 109.148 1.00 39.81 343 LEU A C 1
ATOM 2594 O O . LEU A 1 330 ? 167.125 107.805 110.230 1.00 39.81 343 LEU A O 1
ATOM 2599 N N . GLU A 1 331 ? 166.919 107.978 108.011 1.00 48.08 344 GLU A N 1
ATOM 2600 C CA . GLU A 1 331 ? 167.401 109.347 107.973 1.00 48.08 344 GLU A CA 1
ATOM 2601 C C . GLU A 1 331 ? 166.288 110.288 108.391 1.00 48.08 344 GLU A C 1
ATOM 2602 O O . GLU A 1 331 ? 165.222 110.302 107.777 1.00 48.08 344 GLU A O 1
ATOM 2608 N N . ILE A 1 332 ? 166.547 111.087 109.409 1.00 46.22 345 ILE A N 1
ATOM 2609 C CA . ILE A 1 332 ? 165.561 112.011 109.945 1.00 46.22 345 ILE A CA 1
ATOM 2610 C C . ILE A 1 332 ? 165.489 113.242 109.056 1.00 46.22 345 ILE A C 1
ATOM 2611 O O . ILE A 1 332 ? 166.509 113.876 108.778 1.00 46.22 345 ILE A O 1
ATOM 2616 N N . GLN A 1 333 ? 164.288 113.589 108.611 1.00 49.91 346 GLN A N 1
ATOM 2617 C CA . GLN A 1 333 ? 164.100 114.648 107.634 1.00 49.91 346 GLN A CA 1
ATOM 2618 C C . GLN A 1 333 ? 163.864 115.980 108.330 1.00 49.91 346 GLN A C 1
ATOM 2619 O O . GLN A 1 333 ? 163.939 116.088 109.551 1.00 49.91 346 GLN A O 1
ATOM 2625 N N . ASN A 1 334 ? 163.565 117.015 107.557 1.00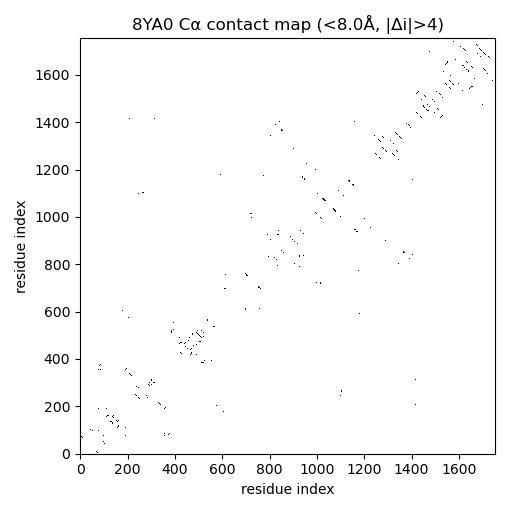 55.28 347 ASN A N 1
ATOM 2626 C CA . ASN A 1 334 ? 163.358 118.324 108.142 1.00 55.28 347 ASN A CA 1
ATOM 2627 C C . ASN A 1 334 ? 162.012 118.386 108.830 1.00 55.28 347 ASN A C 1
ATOM 2628 O O . ASN A 1 334 ? 161.164 117.517 108.678 1.00 55.28 347 ASN A O 1
ATOM 2633 N N . GLU A 1 335 ? 161.807 119.457 109.568 1.00 56.45 348 GLU A N 1
ATOM 2634 C CA . GLU A 1 335 ? 160.512 119.699 110.154 1.00 56.45 348 GLU A CA 1
ATOM 2635 C C . GLU A 1 335 ? 159.581 120.280 109.113 1.00 56.45 348 GLU A C 1
ATOM 2636 O O . GLU A 1 335 ? 159.942 120.474 107.958 1.00 56.45 348 GLU A O 1
ATOM 2642 N N . SER A 1 336 ? 158.365 120.574 109.517 1.00 50.98 349 SER A N 1
ATOM 2643 C CA . SER A 1 336 ? 157.418 121.149 108.597 1.00 50.98 349 SER A CA 1
ATOM 2644 C C . SER A 1 336 ? 156.716 122.303 109.269 1.00 50.98 349 SER A C 1
ATOM 2645 O O . SER A 1 336 ? 156.969 122.634 110.425 1.00 50.98 349 SER A O 1
ATOM 2648 N N . MET A 1 337 ? 155.815 122.910 108.524 1.00 49.56 350 MET A N 1
ATOM 2649 C CA . MET A 1 337 ? 155.284 124.211 108.871 1.00 49.56 350 MET A CA 1
ATOM 2650 C C . MET A 1 337 ? 154.020 124.377 108.065 1.00 49.56 350 MET A C 1
ATOM 2651 O O . MET A 1 337 ? 154.090 124.389 106.843 1.00 49.56 350 MET A O 1
ATOM 2656 N N . THR A 1 338 ? 152.885 124.476 108.728 1.00 35.27 351 THR A N 1
ATOM 2657 C CA . THR A 1 338 ? 151.606 124.454 108.043 1.00 35.27 351 THR A CA 1
ATOM 2658 C C . THR A 1 338 ? 151.409 125.704 107.216 1.00 35.27 351 THR A C 1
ATOM 2659 O O . THR A 1 338 ? 151.343 126.805 107.755 1.00 35.27 351 THR A O 1
ATOM 2663 N N . LEU A 1 339 ? 151.328 125.535 105.908 1.00 32.13 352 LEU A N 1
ATOM 2664 C CA . LEU A 1 339 ? 151.054 126.638 105.015 1.00 32.13 352 LEU A CA 1
ATOM 2665 C C . LEU A 1 339 ? 149.574 126.820 104.785 1.00 32.13 352 LEU A C 1
ATOM 2666 O O . LEU A 1 339 ? 149.093 127.947 104.751 1.00 32.13 352 LEU A O 1
ATOM 2671 N N . ALA A 1 340 ? 148.833 125.740 104.609 1.00 31.82 353 ALA A N 1
ATOM 2672 C CA . ALA A 1 340 ? 147.419 125.878 104.331 1.00 31.82 353 ALA A CA 1
ATOM 2673 C C . ALA A 1 340 ? 146.664 124.731 104.963 1.00 31.82 353 ALA A C 1
ATOM 2674 O O . ALA A 1 340 ? 147.217 123.669 105.197 1.00 31.82 353 ALA A O 1
ATOM 2676 N N . THR A 1 341 ? 145.386 124.948 105.227 1.00 34.43 354 THR A N 1
ATOM 2677 C CA . THR A 1 341 ? 144.551 123.980 105.917 1.00 34.43 354 THR A CA 1
ATOM 2678 C C . THR A 1 341 ? 143.131 124.136 105.418 1.00 34.43 354 THR A C 1
ATOM 2679 O O . THR A 1 341 ? 142.676 125.256 105.218 1.00 34.43 354 THR A O 1
ATOM 2683 N N . ILE A 1 342 ? 142.438 123.020 105.204 1.00 28.66 355 ILE A N 1
ATOM 2684 C CA . ILE A 1 342 ? 141.001 123.029 104.966 1.00 28.66 355 ILE A CA 1
ATOM 2685 C C . ILE A 1 342 ? 140.460 121.698 105.453 1.00 28.66 355 ILE A C 1
ATOM 2686 O O . ILE A 1 342 ? 141.210 120.765 105.678 1.00 28.66 355 ILE A O 1
ATOM 2691 N N . THR A 1 343 ? 139.165 121.628 105.711 1.00 35.95 356 THR A N 1
ATOM 2692 C CA . THR A 1 343 ? 138.513 120.366 106.018 1.00 35.95 356 THR A CA 1
ATOM 2693 C C . THR A 1 343 ? 137.687 119.936 104.823 1.00 35.95 356 THR A C 1
ATOM 2694 O O . THR A 1 343 ? 137.462 120.704 103.902 1.00 35.95 356 THR A O 1
ATOM 2698 N N . PHE A 1 344 ? 137.217 118.702 104.837 1.00 34.98 357 PHE A N 1
ATOM 2699 C CA . PHE A 1 344 ? 136.421 118.256 103.710 1.00 34.98 357 PHE A CA 1
ATOM 2700 C C . PHE A 1 344 ? 135.014 118.810 103.739 1.00 34.98 357 PHE A C 1
ATOM 2701 O O . PHE A 1 344 ? 134.402 118.943 102.681 1.00 34.98 357 PHE A O 1
ATOM 2709 N N . GLN A 1 345 ? 134.487 119.134 104.917 1.00 41.56 358 GLN A N 1
ATOM 2710 C CA . GLN A 1 345 ? 133.196 119.802 105.000 1.00 41.56 358 GLN A CA 1
ATOM 2711 C C . GLN A 1 345 ? 133.259 121.167 104.359 1.00 41.56 358 GLN A C 1
ATOM 2712 O O . GLN A 1 345 ? 132.443 121.504 103.500 1.00 41.56 358 GLN A O 1
ATOM 2718 N N . ASN A 1 346 ? 134.239 121.961 104.759 1.00 37.79 359 ASN A N 1
ATOM 2719 C CA . ASN A 1 346 ? 134.373 123.306 104.245 1.00 37.79 359 ASN A CA 1
ATOM 2720 C C . ASN A 1 346 ? 134.867 123.332 102.822 1.00 37.79 359 ASN A C 1
ATOM 2721 O O . ASN A 1 346 ? 134.653 124.328 102.143 1.00 37.79 359 ASN A O 1
ATOM 2726 N N . TYR A 1 347 ? 135.533 122.284 102.356 1.00 22.85 360 TYR A N 1
ATOM 2727 C CA . TYR A 1 347 ? 135.874 122.234 100.948 1.00 22.85 360 TYR A CA 1
ATOM 2728 C C . TYR A 1 347 ? 134.656 121.907 100.115 1.00 22.85 360 TYR A C 1
ATOM 2729 O O . TYR A 1 347 ? 134.369 122.592 99.138 1.00 22.85 360 TYR A O 1
ATOM 2738 N N . PHE A 1 348 ? 133.926 120.863 100.466 1.00 29.92 361 PHE A N 1
ATOM 2739 C CA . PHE A 1 348 ? 132.834 120.467 99.596 1.00 29.92 361 PHE A CA 1
ATOM 2740 C C . PHE A 1 348 ? 131.607 121.329 99.761 1.00 29.92 361 PHE A C 1
ATOM 2741 O O . PHE A 1 348 ? 130.707 121.242 98.932 1.00 29.92 361 PHE A O 1
ATOM 2749 N N . ARG A 1 349 ? 131.546 122.182 100.769 1.00 44.12 362 ARG A N 1
ATOM 2750 C CA . ARG A 1 349 ? 130.457 123.135 100.869 1.00 44.12 362 ARG A CA 1
ATOM 2751 C C . ARG A 1 349 ? 130.729 124.416 100.104 1.00 44.12 362 ARG A C 1
ATOM 2752 O O . ARG A 1 349 ? 130.001 125.389 100.278 1.00 44.12 362 ARG A O 1
ATOM 2760 N N . MET A 1 350 ? 131.754 124.435 99.264 1.00 38.34 363 MET A N 1
ATOM 2761 C CA . MET A 1 350 ? 132.058 125.548 98.389 1.00 38.34 363 MET A CA 1
ATOM 2762 C C . MET A 1 350 ? 131.658 125.301 96.960 1.00 38.34 363 MET A C 1
ATOM 2763 O O . MET A 1 350 ? 132.140 125.996 96.075 1.00 38.34 363 MET A O 1
ATOM 2768 N N . TYR A 1 351 ? 130.819 124.323 96.701 1.00 35.38 364 TYR A N 1
ATOM 2769 C CA . TYR A 1 351 ? 130.842 123.710 95.396 1.00 35.38 364 TYR A CA 1
ATOM 2770 C C . TYR A 1 351 ? 129.676 124.044 94.512 1.00 35.38 364 TYR A C 1
ATOM 2771 O O . TYR A 1 351 ? 129.556 123.408 93.471 1.00 35.38 364 TYR A O 1
ATOM 2780 N N . GLU A 1 352 ? 128.737 124.876 94.952 1.00 39.61 365 GLU A N 1
ATOM 2781 C CA . GLU A 1 352 ? 127.615 125.413 94.173 1.00 39.61 365 GLU A CA 1
ATOM 2782 C C . GLU A 1 352 ? 126.550 124.374 93.829 1.00 39.61 365 GLU A C 1
ATOM 2783 O O . GLU A 1 352 ? 125.379 124.719 93.670 1.00 39.61 365 GLU A O 1
ATOM 2789 N N . LYS A 1 353 ? 126.900 123.099 93.901 1.00 36.03 366 LYS A N 1
ATOM 2790 C CA . LYS A 1 353 ? 126.012 121.967 93.727 1.00 36.03 366 LYS A CA 1
ATOM 2791 C C . LYS A 1 353 ? 126.776 120.738 94.141 1.00 36.03 366 LYS A C 1
ATOM 2792 O O . LYS A 1 353 ? 127.931 120.578 93.765 1.00 36.03 366 LYS A O 1
ATOM 2798 N N . LEU A 1 354 ? 126.156 119.872 94.913 1.00 45.31 367 LEU A N 1
ATOM 2799 C CA . LEU A 1 354 ? 126.843 118.742 95.496 1.00 45.31 367 LEU A CA 1
ATOM 2800 C C . LEU A 1 354 ? 125.880 117.582 95.477 1.00 45.31 367 LEU A C 1
ATOM 2801 O O . LEU A 1 354 ? 124.739 117.726 95.906 1.00 45.31 367 LEU A O 1
ATOM 2806 N N . ALA A 1 355 ? 126.318 116.456 94.958 1.00 43.27 368 ALA A N 1
ATOM 2807 C CA . ALA A 1 355 ? 125.520 115.256 94.920 1.00 43.27 368 ALA A CA 1
ATOM 2808 C C . ALA A 1 355 ? 126.331 114.144 95.534 1.00 43.27 368 ALA A C 1
ATOM 2809 O O . ALA A 1 355 ? 127.420 114.362 96.042 1.00 43.27 368 ALA A O 1
ATOM 2811 N N . GLY A 1 356 ? 125.800 112.944 95.527 1.00 35.51 369 GLY A N 1
ATOM 2812 C CA . GLY A 1 356 ? 126.569 111.839 96.040 1.00 35.51 369 GLY A CA 1
ATOM 2813 C C . GLY A 1 356 ? 125.785 110.558 95.991 1.00 35.51 369 GLY A C 1
ATOM 2814 O O . GLY A 1 356 ? 124.564 110.565 95.980 1.00 35.51 369 GLY A O 1
ATOM 2815 N N . MET A 1 357 ? 126.505 109.458 95.946 1.00 36.73 370 MET A N 1
ATOM 2816 C CA . MET A 1 357 ? 125.881 108.154 95.949 1.00 36.73 370 MET A CA 1
ATOM 2817 C C . MET A 1 357 ? 126.719 107.214 96.773 1.00 36.73 370 MET A C 1
ATOM 2818 O O . MET A 1 357 ? 127.940 107.246 96.689 1.00 36.73 370 MET A O 1
ATOM 2823 N N . THR A 1 358 ? 126.065 106.373 97.555 1.00 37.19 371 THR A N 1
ATOM 2824 C CA . THR A 1 358 ? 126.770 105.398 98.365 1.00 37.19 371 THR A CA 1
ATOM 2825 C C . THR A 1 358 ? 125.827 104.252 98.666 1.00 37.19 371 THR A C 1
ATOM 2826 O O . THR A 1 358 ? 124.652 104.291 98.321 1.00 37.19 371 THR A O 1
ATOM 2830 N N . GLY A 1 359 ? 126.352 103.223 99.298 1.00 38.37 372 GLY A N 1
ATOM 2831 C CA . GLY A 1 359 ? 125.550 102.065 99.596 1.00 38.37 372 GLY A CA 1
ATOM 2832 C C . GLY A 1 359 ? 125.002 102.073 100.994 1.00 38.37 372 GLY A C 1
ATOM 2833 O O . GLY A 1 359 ? 124.110 101.297 101.327 1.00 38.37 372 GLY A O 1
ATOM 2834 N N . THR A 1 360 ? 125.539 102.951 101.823 1.00 41.67 373 THR A N 1
ATOM 2835 C CA . THR A 1 360 ? 125.396 102.862 103.262 1.00 41.67 373 THR A CA 1
ATOM 2836 C C . THR A 1 360 ? 125.093 104.226 103.867 1.00 41.67 373 THR A C 1
ATOM 2837 O O . THR A 1 360 ? 125.737 104.658 104.816 1.00 41.67 373 THR A O 1
ATOM 2841 N N . ALA A 1 361 ? 124.113 104.942 103.335 1.00 43.83 374 ALA A N 1
ATOM 2842 C CA . ALA A 1 361 ? 123.907 106.311 103.783 1.00 43.83 374 ALA A CA 1
ATOM 2843 C C . ALA A 1 361 ? 122.879 106.476 104.883 1.00 43.83 374 ALA A C 1
ATOM 2844 O O . ALA A 1 361 ? 122.951 107.468 105.607 1.00 43.83 374 ALA A O 1
ATOM 2846 N N . LYS A 1 362 ? 121.932 105.547 105.022 1.00 49.52 375 LYS A N 1
ATOM 2847 C CA . LYS A 1 362 ? 120.686 105.831 105.731 1.00 49.52 375 LYS A CA 1
ATOM 2848 C C . LYS A 1 362 ? 120.888 106.037 107.216 1.00 49.52 375 LYS A C 1
ATOM 2849 O O . LYS A 1 362 ? 120.111 106.753 107.847 1.00 49.52 375 LYS A O 1
ATOM 2855 N N . THR A 1 363 ? 121.923 105.447 107.788 1.00 50.44 376 THR A N 1
ATOM 2856 C CA . THR A 1 363 ? 122.136 105.609 109.214 1.00 50.44 376 THR A CA 1
ATOM 2857 C C . THR A 1 363 ? 122.733 106.964 109.539 1.00 50.44 376 THR A C 1
ATOM 2858 O O . THR A 1 363 ? 122.661 107.406 110.685 1.00 50.44 376 THR A O 1
ATOM 2862 N N . GLU A 1 364 ? 123.329 107.633 108.557 1.00 51.04 377 GLU A N 1
ATOM 2863 C CA . GLU A 1 364 ? 123.953 108.931 108.755 1.00 51.04 377 GLU A CA 1
ATOM 2864 C C . GLU A 1 364 ? 123.124 110.067 108.195 1.00 51.04 377 GLU A C 1
ATOM 2865 O O . GLU A 1 364 ? 123.638 111.179 108.062 1.00 51.04 377 GLU A O 1
ATOM 2871 N N . GLU A 1 365 ? 121.839 109.812 107.948 1.00 51.03 378 GLU A N 1
ATOM 2872 C CA . GLU A 1 365 ? 120.995 110.688 107.148 1.00 51.03 378 GLU A CA 1
ATOM 2873 C C . GLU A 1 365 ? 120.855 112.064 107.757 1.00 51.03 378 GLU A C 1
ATOM 2874 O O . GLU A 1 365 ? 121.016 113.070 107.060 1.00 51.03 378 GLU A O 1
ATOM 2880 N N . GLU A 1 366 ? 120.632 112.130 109.064 1.00 53.76 379 GLU A N 1
ATOM 2881 C CA . GLU A 1 366 ? 120.458 113.420 109.709 1.00 53.76 379 GLU A CA 1
ATOM 2882 C C . GLU A 1 366 ? 121.733 114.238 109.685 1.00 53.76 379 GLU A C 1
ATOM 2883 O O . GLU A 1 366 ? 121.663 115.465 109.572 1.00 53.76 379 GLU A O 1
ATOM 2889 N N . GLU A 1 367 ? 122.895 113.577 109.699 1.00 52.10 380 GLU A N 1
ATOM 2890 C CA . GLU A 1 367 ? 124.152 114.296 109.541 1.00 52.10 380 GLU A CA 1
ATOM 2891 C C . GLU A 1 367 ? 124.251 114.922 108.165 1.00 52.10 380 GLU A C 1
ATOM 2892 O O . GLU A 1 367 ? 124.587 116.102 108.042 1.00 52.10 380 GLU A O 1
ATOM 2898 N N . PHE A 1 368 ? 123.849 114.181 107.128 1.00 40.89 381 PHE A N 1
ATOM 2899 C CA . PHE A 1 368 ? 123.787 114.734 105.785 1.00 40.89 381 PHE A CA 1
ATOM 2900 C C . PHE A 1 368 ? 122.754 115.829 105.675 1.00 40.89 381 PHE A C 1
ATOM 2901 O O . PHE A 1 368 ? 122.819 116.633 104.751 1.00 40.89 381 PHE A O 1
ATOM 2909 N N . ARG A 1 369 ? 121.784 115.869 106.579 1.00 50.09 382 ARG A N 1
ATOM 2910 C CA . ARG A 1 369 ? 120.831 116.955 106.542 1.00 50.09 382 ARG A CA 1
ATOM 2911 C C . ARG A 1 369 ? 121.354 118.157 107.299 1.00 50.09 382 ARG A C 1
ATOM 2912 O O . ARG A 1 369 ? 121.082 119.292 106.911 1.00 50.09 382 ARG A O 1
ATOM 2920 N N . ASN A 1 370 ? 122.150 117.939 108.337 1.00 51.47 383 ASN A N 1
ATOM 2921 C CA . ASN A 1 370 ? 122.491 119.072 109.180 1.00 51.47 383 ASN A CA 1
ATOM 2922 C C . ASN A 1 370 ? 123.611 119.892 108.583 1.00 51.47 383 ASN A C 1
ATOM 2923 O O . ASN A 1 370 ? 123.615 121.118 108.702 1.00 51.47 383 ASN A O 1
ATOM 2928 N N . ILE A 1 371 ? 124.563 119.242 107.936 1.00 45.95 384 ILE A N 1
ATOM 2929 C CA . ILE A 1 371 ? 125.724 119.946 107.431 1.00 45.95 384 ILE A CA 1
ATOM 2930 C C . ILE A 1 371 ? 125.540 120.314 105.971 1.00 45.95 384 ILE A C 1
ATOM 2931 O O . ILE A 1 371 ? 125.609 121.485 105.604 1.00 45.95 384 ILE A O 1
ATOM 2936 N N . TYR A 1 372 ? 125.282 119.336 105.132 1.00 41.85 385 TYR A N 1
ATOM 2937 C CA . TYR A 1 372 ? 125.354 119.573 103.708 1.00 41.85 385 TYR A CA 1
ATOM 2938 C C . TYR A 1 372 ? 124.025 119.935 103.092 1.00 41.85 385 TYR A C 1
ATOM 2939 O O . TYR A 1 372 ? 124.003 120.296 101.916 1.00 41.85 385 TYR A O 1
ATOM 2948 N N . ASN A 1 373 ? 122.943 119.870 103.865 1.00 46.60 386 ASN A N 1
ATOM 2949 C CA . ASN A 1 373 ? 121.566 120.036 103.395 1.00 46.60 386 ASN A CA 1
ATOM 2950 C C . ASN A 1 373 ? 121.253 119.102 102.238 1.00 46.60 386 ASN A C 1
ATOM 2951 O O . ASN A 1 373 ? 120.632 119.486 101.250 1.00 46.60 386 ASN A O 1
ATOM 2956 N N . MET A 1 374 ? 121.690 117.861 102.366 1.00 44.91 387 MET A N 1
ATOM 2957 C CA . MET A 1 374 ? 121.456 116.843 101.364 1.00 44.91 387 MET A CA 1
ATOM 2958 C C . MET A 1 374 ? 120.519 115.802 101.938 1.00 44.91 387 MET A C 1
ATOM 2959 O O . MET A 1 374 ? 120.602 115.468 103.118 1.00 44.91 387 MET A O 1
ATOM 2964 N N . GLN A 1 375 ? 119.620 115.310 101.110 1.00 47.37 388 GLN A N 1
ATOM 2965 C CA . GLN A 1 375 ? 118.559 114.422 101.540 1.00 47.37 388 GLN A CA 1
ATOM 2966 C C . GLN A 1 375 ? 118.854 113.034 101.012 1.00 47.37 388 GLN A C 1
ATOM 2967 O O . GLN A 1 375 ? 118.954 112.847 99.805 1.00 47.37 388 GLN A O 1
ATOM 2973 N N . VAL A 1 376 ? 118.993 112.066 101.906 1.00 41.96 389 VAL A N 1
ATOM 2974 C CA . VAL A 1 376 ? 119.315 110.712 101.488 1.00 41.96 389 VAL A CA 1
ATOM 2975 C C . VAL A 1 376 ? 118.088 110.077 100.860 1.00 41.96 389 VAL A C 1
ATOM 2976 O O . VAL A 1 376 ? 117.053 109.915 101.509 1.00 41.96 389 VAL A O 1
ATOM 2980 N N . VAL A 1 377 ? 118.191 109.725 99.597 1.00 42.88 390 VAL A N 1
ATOM 2981 C CA . VAL A 1 377 ? 117.118 109.082 98.864 1.00 42.88 390 VAL A CA 1
ATOM 2982 C C . VAL A 1 377 ? 117.476 107.621 98.683 1.00 42.88 390 VAL A C 1
ATOM 2983 O O . VAL A 1 377 ? 118.556 107.306 98.184 1.00 42.88 390 VAL A O 1
ATOM 2987 N N . THR A 1 378 ? 116.586 106.724 99.075 1.00 43.11 391 THR A N 1
ATOM 2988 C CA . THR A 1 378 ? 116.845 105.298 98.981 1.00 43.11 391 THR A CA 1
ATOM 2989 C C . THR A 1 378 ? 116.235 104.750 97.707 1.00 43.11 391 THR A C 1
ATOM 2990 O O . THR A 1 378 ? 115.055 104.966 97.440 1.00 43.11 391 THR A O 1
ATOM 2994 N N . ILE A 1 379 ? 117.038 104.050 96.921 1.00 45.36 392 ILE A N 1
ATOM 2995 C CA . ILE A 1 379 ? 116.628 103.560 95.610 1.00 45.36 392 ILE A CA 1
ATOM 2996 C C . ILE A 1 379 ? 116.418 102.056 95.713 1.00 45.36 392 ILE A C 1
ATOM 2997 O O . ILE A 1 379 ? 117.189 101.385 96.405 1.00 45.36 392 ILE A O 1
ATOM 3002 N N . PRO A 1 380 ? 115.407 101.478 95.050 1.00 51.92 393 PRO A N 1
ATOM 3003 C CA . PRO A 1 380 ? 115.275 100.016 94.982 1.00 51.92 393 PRO A CA 1
ATOM 3004 C C . PRO A 1 380 ? 116.390 99.310 94.228 1.00 51.92 393 PRO A C 1
ATOM 3005 O O . PRO A 1 380 ? 117.353 99.939 93.789 1.00 51.92 393 PRO A O 1
ATOM 3009 N N . THR A 1 381 ? 116.286 97.998 94.052 1.00 52.37 394 THR A N 1
ATOM 3010 C CA . THR A 1 381 ? 117.434 97.251 93.579 1.00 52.37 394 THR A CA 1
ATOM 3011 C C . THR A 1 381 ? 117.276 96.580 92.221 1.00 52.37 394 THR A C 1
ATOM 3012 O O . THR A 1 381 ? 118.291 96.263 91.613 1.00 52.37 394 THR A O 1
ATOM 3016 N N . ASN A 1 382 ? 116.051 96.286 91.783 1.00 55.94 395 ASN A N 1
ATOM 3017 C CA . ASN A 1 382 ? 115.630 95.643 90.527 1.00 55.94 395 ASN A CA 1
ATOM 3018 C C . ASN A 1 382 ? 115.940 94.149 90.516 1.00 55.94 395 ASN A C 1
ATOM 3019 O O . ASN A 1 382 ? 115.511 93.436 89.607 1.00 55.94 395 ASN A O 1
ATOM 3024 N N . ARG A 1 383 ? 116.649 93.656 91.521 1.00 57.33 396 ARG A N 1
ATOM 3025 C CA . ARG A 1 383 ? 116.893 92.264 91.681 1.00 57.33 396 ARG A CA 1
ATOM 3026 C C . ARG A 1 383 ? 117.183 92.131 93.162 1.00 57.33 396 ARG A C 1
ATOM 3027 O O . ARG A 1 383 ? 117.980 92.916 93.691 1.00 57.33 396 ARG A O 1
ATOM 3035 N N . PRO A 1 384 ? 116.571 91.175 93.847 1.00 56.05 397 PRO A N 1
ATOM 3036 C CA . PRO A 1 384 ? 116.678 91.129 95.302 1.00 56.05 397 PRO A CA 1
ATOM 3037 C C . PRO A 1 384 ? 118.036 90.615 95.739 1.00 56.05 397 PRO A C 1
ATOM 3038 O O . PRO A 1 384 ? 118.743 89.939 94.997 1.00 56.05 397 PRO A O 1
ATOM 3042 N N . VAL A 1 385 ? 118.399 90.950 96.969 1.00 53.20 398 VAL A N 1
ATOM 3043 C CA . VAL A 1 385 ? 119.694 90.557 97.508 1.00 53.20 398 VAL A CA 1
ATOM 3044 C C . VAL A 1 385 ? 119.606 89.109 97.980 1.00 53.20 398 VAL A C 1
ATOM 3045 O O . VAL A 1 385 ? 118.917 88.801 98.951 1.00 53.20 398 VAL A O 1
ATOM 3049 N N . VAL A 1 386 ? 120.310 88.220 97.289 1.00 51.70 399 VAL A N 1
ATOM 3050 C CA . VAL A 1 386 ? 120.298 86.787 97.545 1.00 51.70 399 VAL A CA 1
ATOM 3051 C C . VAL A 1 386 ? 121.547 86.479 98.369 1.00 51.70 399 VAL A C 1
ATOM 3052 O O . VAL A 1 386 ? 121.849 85.326 98.691 1.00 51.70 399 VAL A O 1
ATOM 3056 N N . ARG A 1 387 ? 122.270 87.523 98.756 1.00 47.32 400 ARG A N 1
ATOM 3057 C CA . ARG A 1 387 ? 123.468 87.336 99.556 1.00 47.32 400 ARG A CA 1
ATOM 3058 C C . ARG A 1 387 ? 123.108 86.930 100.973 1.00 47.32 400 ARG A C 1
ATOM 3059 O O . ARG A 1 387 ? 122.146 87.426 101.555 1.00 47.32 400 ARG A O 1
ATOM 3067 N N . ASP A 1 388 ? 123.901 86.028 101.522 1.00 50.05 401 ASP A N 1
ATOM 3068 C CA . ASP A 1 388 ? 123.616 85.339 102.772 1.00 50.05 401 ASP A CA 1
ATOM 3069 C C . ASP A 1 388 ? 124.511 85.910 103.863 1.00 50.05 401 ASP A C 1
ATOM 3070 O O . ASP A 1 388 ? 125.684 85.567 103.953 1.00 50.05 401 ASP A O 1
ATOM 3075 N N . ASP A 1 389 ? 123.958 86.766 104.706 1.00 52.26 402 ASP A N 1
ATOM 3076 C CA . ASP A 1 389 ? 124.734 87.421 105.753 1.00 52.26 402 ASP A CA 1
ATOM 3077 C C . ASP A 1 389 ? 124.593 86.634 107.043 1.00 52.26 402 ASP A C 1
ATOM 3078 O O . ASP A 1 389 ? 123.653 86.821 107.806 1.00 52.26 402 ASP A O 1
ATOM 3083 N N . ARG A 1 390 ? 125.537 85.777 107.301 1.00 49.98 403 ARG A N 1
ATOM 3084 C CA . ARG A 1 390 ? 125.517 84.943 108.487 1.00 49.98 403 ARG A CA 1
ATOM 3085 C C . ARG A 1 390 ? 125.987 85.729 109.704 1.00 49.98 403 ARG A C 1
ATOM 3086 O O . ARG A 1 390 ? 126.749 86.684 109.567 1.00 49.98 403 ARG A O 1
ATOM 3094 N N . PRO A 1 391 ? 125.534 85.368 110.906 1.00 49.39 404 PRO A N 1
ATOM 3095 C CA . PRO A 1 391 ? 125.959 86.097 112.106 1.00 49.39 404 PRO A CA 1
ATOM 3096 C C . PRO A 1 391 ? 127.405 85.801 112.464 1.00 49.39 404 PRO A C 1
ATOM 3097 O O . PRO A 1 391 ? 128.024 84.863 111.971 1.00 49.39 404 PRO A O 1
ATOM 3101 N N . ASP A 1 392 ? 127.939 86.620 113.358 1.00 49.04 405 ASP A N 1
ATOM 3102 C CA . ASP A 1 392 ? 129.352 86.574 113.674 1.00 49.04 405 ASP A CA 1
ATOM 3103 C C . ASP A 1 392 ? 129.687 85.383 114.544 1.00 49.04 405 ASP A C 1
ATOM 3104 O O . ASP A 1 392 ? 128.900 84.969 115.388 1.00 49.04 405 ASP A O 1
ATOM 3109 N N . LEU A 1 393 ? 130.876 84.847 114.349 1.00 48.89 406 LEU A N 1
ATOM 3110 C CA . LEU A 1 393 ? 131.378 83.740 115.148 1.00 48.89 406 LEU A CA 1
ATOM 3111 C C . LEU A 1 393 ? 132.415 84.279 116.113 1.00 48.89 406 LEU A C 1
ATOM 3112 O O . LEU A 1 393 ? 133.574 84.451 115.749 1.00 48.89 406 LEU A O 1
ATOM 3117 N N . ILE A 1 394 ? 132.013 84.507 117.346 1.00 49.46 407 ILE A N 1
ATOM 3118 C CA . ILE A 1 394 ? 132.866 85.139 118.338 1.00 49.46 407 ILE A CA 1
ATOM 3119 C C . ILE A 1 394 ? 133.683 84.078 119.043 1.00 49.46 407 ILE A C 1
ATOM 3120 O O . ILE A 1 394 ? 133.151 83.044 119.433 1.00 49.46 407 ILE A O 1
ATOM 3125 N N . TYR A 1 395 ? 134.976 84.318 119.191 1.00 51.43 408 TYR A N 1
ATOM 3126 C CA . TYR A 1 395 ? 135.895 83.372 119.792 1.00 51.43 408 TYR A CA 1
ATOM 3127 C C . TYR A 1 395 ? 136.555 83.987 121.014 1.00 51.43 408 TYR A C 1
ATOM 3128 O O . TYR A 1 395 ? 136.419 85.175 121.290 1.00 51.43 408 TYR A O 1
ATOM 3137 N N . ARG A 1 396 ? 137.281 83.160 121.757 1.00 67.87 409 ARG A N 1
ATOM 3138 C CA . ARG A 1 396 ? 137.919 83.647 122.971 1.00 67.87 409 ARG A CA 1
ATOM 3139 C C . ARG A 1 396 ? 139.236 84.334 122.658 1.00 67.87 409 ARG A C 1
ATOM 3140 O O . ARG A 1 396 ? 139.485 85.447 123.117 1.00 67.87 409 ARG A O 1
ATOM 3148 N N . THR A 1 397 ? 140.095 83.682 121.896 1.00 58.92 410 THR A N 1
ATOM 3149 C CA . THR A 1 397 ? 141.419 84.192 121.609 1.00 58.92 410 THR A CA 1
ATOM 3150 C C . THR A 1 397 ? 141.550 84.482 120.128 1.00 58.92 410 THR A C 1
ATOM 3151 O O . THR A 1 397 ? 140.748 84.043 119.315 1.00 58.92 410 THR A O 1
ATOM 3155 N N . MET A 1 398 ? 142.590 85.225 119.780 1.00 58.48 411 MET A N 1
ATOM 3156 C CA . MET A 1 398 ? 142.841 85.491 118.380 1.00 58.48 411 MET A CA 1
ATOM 3157 C C . MET A 1 398 ? 143.455 84.305 117.683 1.00 58.48 411 MET A C 1
ATOM 3158 O O . MET A 1 398 ? 143.279 84.167 116.475 1.00 58.48 411 MET A O 1
ATOM 3163 N N . GLU A 1 399 ? 144.139 83.429 118.409 1.00 56.75 412 GLU A N 1
ATOM 3164 C CA . GLU A 1 399 ? 144.698 82.253 117.764 1.00 56.75 412 GLU A CA 1
ATOM 3165 C C . GLU A 1 399 ? 143.605 81.260 117.414 1.00 56.75 412 GLU A C 1
ATOM 3166 O O . GLU A 1 399 ? 143.660 80.612 116.365 1.00 56.75 412 GLU A O 1
ATOM 3172 N N . GLY A 1 400 ? 142.565 81.181 118.239 1.00 53.83 413 GLY A N 1
ATOM 3173 C CA . GLY A 1 400 ? 141.448 80.316 117.912 1.00 53.83 413 GLY A CA 1
ATOM 3174 C C . GLY A 1 400 ? 140.616 80.846 116.765 1.00 53.83 413 GLY A C 1
ATOM 3175 O O . GLY A 1 400 ? 140.173 80.080 115.907 1.00 53.83 413 GLY A O 1
ATOM 3176 N N . LYS A 1 401 ? 140.420 82.163 116.720 1.00 45.12 414 LYS A N 1
ATOM 3177 C CA . LYS A 1 401 ? 139.728 82.786 115.600 1.00 45.12 414 LYS A CA 1
ATOM 3178 C C . LYS A 1 401 ? 140.488 82.591 114.309 1.00 45.12 414 LYS A C 1
ATOM 3179 O O . LYS A 1 401 ? 139.892 82.248 113.293 1.00 45.12 414 LYS A O 1
ATOM 3185 N N . PHE A 1 402 ? 141.807 82.753 114.330 1.00 47.42 415 PHE A N 1
ATOM 3186 C CA . PHE A 1 402 ? 142.540 82.629 113.083 1.00 47.42 415 PHE A CA 1
ATOM 3187 C C . PHE A 1 402 ? 142.685 81.182 112.656 1.00 47.42 415 PHE A C 1
ATOM 3188 O O . PHE A 1 402 ? 142.728 80.905 111.455 1.00 47.42 415 PHE A O 1
ATOM 3196 N N . LYS A 1 403 ? 142.685 80.245 113.602 1.00 52.17 416 LYS A N 1
ATOM 3197 C CA . LYS A 1 403 ? 142.615 78.840 113.229 1.00 52.17 416 LYS A CA 1
ATOM 3198 C C . LYS A 1 403 ? 141.278 78.512 112.594 1.00 52.17 416 LYS A C 1
ATOM 3199 O O . LYS A 1 403 ? 141.215 77.747 111.629 1.00 52.17 416 LYS A O 1
ATOM 3205 N N . ALA A 1 404 ? 140.203 79.122 113.091 1.00 49.09 417 ALA A N 1
ATOM 3206 C CA . ALA A 1 404 ? 138.890 78.900 112.501 1.00 49.09 417 ALA A CA 1
ATOM 3207 C C . ALA A 1 404 ? 138.783 79.506 111.119 1.00 49.09 417 ALA A C 1
ATOM 3208 O O . ALA A 1 404 ? 138.160 78.920 110.233 1.00 49.09 417 ALA A O 1
ATOM 3210 N N . VAL A 1 405 ? 139.358 80.691 110.930 1.00 47.38 418 VAL A N 1
ATOM 3211 C CA . VAL A 1 405 ? 139.327 81.355 109.635 1.00 47.38 418 VAL A CA 1
ATOM 3212 C C . VAL A 1 405 ? 140.095 80.546 108.611 1.00 47.38 418 VAL A C 1
ATOM 3213 O O . VAL A 1 405 ? 139.620 80.337 107.493 1.00 47.38 418 VAL A O 1
ATOM 3217 N N . ALA A 1 406 ? 141.264 80.033 108.987 1.00 49.32 419 ALA A N 1
ATOM 3218 C CA . ALA A 1 406 ? 142.024 79.204 108.065 1.00 49.32 419 ALA A CA 1
ATOM 3219 C C . ALA A 1 406 ? 141.336 77.880 107.789 1.00 49.32 419 ALA A C 1
ATOM 3220 O O . ALA A 1 406 ? 141.426 77.369 106.672 1.00 49.32 419 ALA A O 1
ATOM 3222 N N . GLU A 1 407 ? 140.594 77.339 108.752 1.00 56.73 420 GLU A N 1
ATOM 3223 C CA . GLU A 1 407 ? 139.862 76.103 108.492 1.00 56.73 420 GLU A CA 1
ATOM 3224 C C . GLU A 1 407 ? 138.676 76.330 107.559 1.00 56.73 420 GLU A C 1
ATOM 3225 O O . GLU A 1 407 ? 138.400 75.506 106.679 1.00 56.73 420 GLU A O 1
ATOM 3231 N N . ASP A 1 408 ? 137.984 77.457 107.725 1.00 53.92 421 ASP A N 1
ATOM 3232 C CA . ASP A 1 408 ? 136.893 77.834 106.830 1.00 53.92 421 ASP A CA 1
ATOM 3233 C C . ASP A 1 408 ? 137.383 78.070 105.413 1.00 53.92 421 ASP A C 1
ATOM 3234 O O . ASP A 1 408 ? 136.754 77.628 104.449 1.00 53.92 421 ASP A O 1
ATOM 3239 N N . VAL A 1 409 ? 138.492 78.794 105.271 1.00 48.02 422 VAL A N 1
ATOM 3240 C CA . VAL A 1 409 ? 139.060 79.070 103.959 1.00 48.02 422 VAL A CA 1
ATOM 3241 C C . VAL A 1 409 ? 139.524 77.784 103.304 1.00 48.02 422 VAL A C 1
ATOM 3242 O O . VAL A 1 409 ? 139.357 77.592 102.095 1.00 48.02 422 VAL A O 1
ATOM 3246 N N . ALA A 1 410 ? 140.036 76.850 104.102 1.00 53.06 423 ALA A N 1
ATOM 3247 C CA . ALA A 1 410 ? 140.437 75.563 103.564 1.00 53.06 423 ALA A CA 1
ATOM 3248 C C . ALA A 1 410 ? 139.253 74.763 103.068 1.00 53.06 423 ALA A C 1
ATOM 3249 O O . ALA A 1 410 ? 139.328 74.140 102.009 1.00 53.06 423 ALA A O 1
ATOM 3251 N N . GLN A 1 411 ? 138.154 74.761 103.804 1.00 58.93 424 GLN A N 1
ATOM 3252 C CA . GLN A 1 411 ? 137.062 73.918 103.347 1.00 58.93 424 GLN A CA 1
ATOM 3253 C C . GLN A 1 411 ? 136.188 74.587 102.301 1.00 58.93 424 GLN A C 1
ATOM 3254 O O . GLN A 1 411 ? 135.376 73.902 101.681 1.00 58.93 424 GLN A O 1
ATOM 3260 N N . ARG A 1 412 ? 136.335 75.888 102.076 1.00 54.48 425 ARG A N 1
ATOM 3261 C CA . ARG A 1 412 ? 135.738 76.494 100.894 1.00 54.48 425 ARG A CA 1
ATOM 3262 C C . ARG A 1 412 ? 136.628 76.404 99.681 1.00 54.48 425 ARG A C 1
ATOM 3263 O O . ARG A 1 412 ? 136.128 76.446 98.561 1.00 54.48 425 ARG A O 1
ATOM 3271 N N . TYR A 1 413 ? 137.936 76.303 99.871 1.00 53.30 426 TYR A N 1
ATOM 3272 C CA . TYR A 1 413 ? 138.822 76.107 98.738 1.00 53.30 426 TYR A CA 1
ATOM 3273 C C . TYR A 1 413 ? 138.648 74.727 98.126 1.00 53.30 426 TYR A C 1
ATOM 3274 O O . TYR A 1 413 ? 138.900 74.548 96.934 1.00 53.30 426 TYR A O 1
ATOM 3283 N N . MET A 1 414 ? 138.204 73.747 98.911 1.00 61.16 427 MET A N 1
ATOM 3284 C CA . MET A 1 414 ? 138.087 72.388 98.402 1.00 61.16 427 MET A CA 1
ATOM 3285 C C . MET A 1 414 ? 136.933 72.234 97.429 1.00 61.16 427 MET A C 1
ATOM 3286 O O . MET A 1 414 ? 137.006 71.398 96.525 1.00 61.16 427 MET A O 1
ATOM 3291 N N . THR A 1 415 ? 135.865 73.011 97.588 1.00 58.70 428 THR A N 1
ATOM 3292 C CA . THR A 1 415 ? 134.781 72.944 96.617 1.00 58.70 428 THR A CA 1
ATOM 3293 C C . THR A 1 415 ? 135.107 73.716 95.354 1.00 58.70 428 THR A C 1
ATOM 3294 O O . THR A 1 415 ? 134.708 73.307 94.264 1.00 58.70 428 THR A O 1
ATOM 3298 N N . GLY A 1 416 ? 135.834 74.817 95.475 1.00 54.03 429 GLY A N 1
ATOM 3299 C CA . GLY A 1 416 ? 136.149 75.668 94.347 1.00 54.03 429 GLY A CA 1
ATOM 3300 C C . GLY A 1 416 ? 135.579 77.057 94.455 1.00 54.03 429 GLY A C 1
ATOM 3301 O O . GLY A 1 416 ? 135.791 77.866 93.547 1.00 54.03 429 GLY A O 1
ATOM 3302 N N . GLN A 1 417 ? 134.869 77.366 95.510 1.00 47.75 430 GLN A N 1
ATOM 3303 C CA . GLN A 1 417 ? 134.285 78.677 95.665 1.00 47.75 430 GLN A CA 1
ATOM 3304 C C . GLN A 1 417 ? 135.372 79.691 95.973 1.00 47.75 430 GLN A C 1
ATOM 3305 O O . GLN A 1 417 ? 136.254 79.409 96.780 1.00 47.75 430 GLN A O 1
ATOM 3311 N N . PRO A 1 418 ? 135.368 80.855 95.335 1.00 44.39 431 PRO A N 1
ATOM 3312 C CA . PRO A 1 418 ? 136.378 81.862 95.649 1.00 44.39 431 PRO A CA 1
ATOM 3313 C C . PRO A 1 418 ? 136.126 82.494 96.998 1.00 44.39 431 PRO A C 1
ATOM 3314 O O . PRO A 1 418 ? 134.991 82.760 97.371 1.00 44.39 431 PRO A O 1
ATOM 3318 N N . VAL A 1 419 ? 137.194 82.711 97.745 1.00 38.87 432 VAL A N 1
ATOM 3319 C CA . VAL A 1 419 ? 137.112 83.283 99.075 1.00 38.87 432 VAL A CA 1
ATOM 3320 C C . VAL A 1 419 ? 137.813 84.623 99.050 1.00 38.87 432 VAL A C 1
ATOM 3321 O O . VAL A 1 419 ? 138.844 84.775 98.392 1.00 38.87 432 VAL A O 1
ATOM 3325 N N . LEU A 1 420 ? 137.258 85.595 99.756 1.00 34.98 433 LEU A N 1
ATOM 3326 C CA . LEU A 1 420 ? 137.936 86.859 99.997 1.00 34.98 433 LEU A CA 1
ATOM 3327 C C . LEU A 1 420 ? 137.966 87.077 101.495 1.00 34.98 433 LEU A C 1
ATOM 3328 O O . LEU A 1 420 ? 136.930 87.317 102.103 1.00 34.98 433 LEU A O 1
ATOM 3333 N N . VAL A 1 421 ? 139.126 86.969 102.091 1.00 33.24 434 VAL A N 1
ATOM 3334 C CA . VAL A 1 421 ? 139.290 87.209 103.513 1.00 33.24 434 VAL A CA 1
ATOM 3335 C C . VAL A 1 421 ? 139.594 88.676 103.713 1.00 33.24 434 VAL A C 1
ATOM 3336 O O . VAL A 1 421 ? 140.445 89.229 103.027 1.00 33.24 434 VAL A O 1
ATOM 3340 N N . GLY A 1 422 ? 138.904 89.312 104.635 1.00 33.64 435 GLY A N 1
ATOM 3341 C CA . GLY A 1 422 ? 139.101 90.729 104.812 1.00 33.64 435 GLY A CA 1
ATOM 3342 C C . GLY A 1 422 ? 139.651 91.135 106.156 1.00 33.64 435 GLY A C 1
ATOM 3343 O O . GLY A 1 422 ? 138.945 91.081 107.155 1.00 33.64 435 GLY A O 1
ATOM 3344 N N . THR A 1 423 ? 140.888 91.576 106.195 1.00 37.80 436 THR A N 1
ATOM 3345 C CA . THR A 1 423 ? 141.529 92.040 107.409 1.00 37.80 436 THR A CA 1
ATOM 3346 C C . THR A 1 423 ? 141.526 93.562 107.424 1.00 37.80 436 THR A C 1
ATOM 3347 O O . THR A 1 423 ? 140.799 94.201 106.671 1.00 37.80 436 THR A O 1
ATOM 3351 N N . VAL A 1 424 ? 142.292 94.163 108.326 1.00 36.98 437 VAL A N 1
ATOM 3352 C CA . VAL A 1 424 ? 142.490 95.606 108.353 1.00 36.98 437 VAL A CA 1
ATOM 3353 C C . VAL A 1 424 ? 143.959 95.971 108.205 1.00 36.98 437 VAL A C 1
ATOM 3354 O O . VAL A 1 424 ? 144.327 96.759 107.338 1.00 36.98 437 VAL A O 1
ATOM 3358 N N . ALA A 1 425 ? 144.810 95.404 109.033 1.00 38.38 438 ALA A N 1
ATOM 3359 C CA . ALA A 1 425 ? 146.201 95.800 109.028 1.00 38.38 438 ALA A CA 1
ATOM 3360 C C . ALA A 1 425 ? 146.983 94.996 108.010 1.00 38.38 438 ALA A C 1
ATOM 3361 O O . ALA A 1 425 ? 146.491 94.045 107.421 1.00 38.38 438 ALA A O 1
ATOM 3363 N N . VAL A 1 426 ? 148.225 95.403 107.796 1.00 40.44 439 VAL A N 1
ATOM 3364 C CA . VAL A 1 426 ? 149.085 94.690 106.872 1.00 40.44 439 VAL A CA 1
ATOM 3365 C C . VAL A 1 426 ? 149.712 93.495 107.560 1.00 40.44 439 VAL A C 1
ATOM 3366 O O . VAL A 1 426 ? 149.951 92.456 106.933 1.00 40.44 439 VAL A O 1
ATOM 3370 N N . GLU A 1 427 ? 149.932 93.582 108.864 1.00 45.84 440 GLU A N 1
ATOM 3371 C CA . GLU A 1 427 ? 150.600 92.489 109.541 1.00 45.84 440 GLU A CA 1
ATOM 3372 C C . GLU A 1 427 ? 149.660 91.346 109.848 1.00 45.84 440 GLU A C 1
ATOM 3373 O O . GLU A 1 427 ? 150.096 90.196 109.834 1.00 45.84 440 GLU A O 1
ATOM 3379 N N . THR A 1 428 ? 148.374 91.609 110.085 1.00 41.94 441 THR A N 1
ATOM 3380 C CA . THR A 1 428 ? 147.457 90.493 110.269 1.00 41.94 441 THR A CA 1
ATOM 3381 C C . THR A 1 428 ? 147.178 89.812 108.954 1.00 41.94 441 THR A C 1
ATOM 3382 O O . THR A 1 428 ? 146.926 88.610 108.921 1.00 41.94 441 THR A O 1
ATOM 3386 N N . SER A 1 429 ? 147.254 90.560 107.866 1.00 41.44 442 SER A N 1
ATOM 3387 C CA . SER A 1 429 ? 147.121 89.981 106.544 1.00 41.44 442 SER A CA 1
ATOM 3388 C C . SER A 1 429 ? 148.302 89.091 106.206 1.00 41.44 442 SER A C 1
ATOM 3389 O O . SER A 1 429 ? 148.128 88.016 105.631 1.00 41.44 442 SER A O 1
ATOM 3392 N N . GLU A 1 430 ? 149.508 89.480 106.602 1.00 49.46 443 GLU A N 1
ATOM 3393 C CA . GLU A 1 430 ? 150.637 88.576 106.403 1.00 49.46 443 GLU A CA 1
ATOM 3394 C C . GLU A 1 430 ? 150.603 87.391 107.361 1.00 49.46 443 GLU A C 1
ATOM 3395 O O . GLU A 1 430 ? 151.049 86.296 107.002 1.00 49.46 443 GLU A O 1
ATOM 3401 N N . LEU A 1 431 ? 150.057 87.581 108.562 1.00 46.59 444 LEU A N 1
ATOM 3402 C CA . LEU A 1 431 ? 149.886 86.478 109.501 1.00 46.59 444 LEU A CA 1
ATOM 3403 C C . LEU A 1 431 ? 148.927 85.433 108.963 1.00 46.59 444 LEU A C 1
ATOM 3404 O O . LEU A 1 431 ? 149.206 84.234 109.025 1.00 46.59 444 LEU A O 1
ATOM 3409 N N . ILE A 1 432 ? 147.802 85.860 108.406 1.00 45.41 445 ILE A N 1
ATOM 3410 C CA . ILE A 1 432 ? 146.866 84.890 107.866 1.00 45.41 445 ILE A CA 1
ATOM 3411 C C . ILE A 1 432 ? 147.342 84.325 106.535 1.00 45.41 445 ILE A C 1
ATOM 3412 O O . ILE A 1 432 ? 147.000 83.188 106.191 1.00 45.41 445 ILE A O 1
ATOM 3417 N N . SER A 1 433 ? 148.203 85.039 105.815 1.00 46.45 446 SER A N 1
ATOM 3418 C CA . SER A 1 433 ? 148.789 84.459 104.619 1.00 46.45 446 SER A CA 1
ATOM 3419 C C . SER A 1 433 ? 149.757 83.345 104.964 1.00 46.45 446 SER A C 1
ATOM 3420 O O . SER A 1 433 ? 149.795 82.320 104.281 1.00 46.45 446 SER A O 1
ATOM 3423 N N . LYS A 1 434 ? 150.533 83.504 106.031 1.00 52.31 447 LYS A N 1
ATOM 3424 C CA . LYS A 1 434 ? 151.362 82.380 106.454 1.00 52.31 447 LYS A CA 1
ATOM 3425 C C . LYS A 1 434 ? 150.551 81.306 107.162 1.00 52.31 447 LYS A C 1
ATOM 3426 O O . LYS A 1 434 ? 151.015 80.175 107.275 1.00 52.31 447 LYS A O 1
ATOM 3432 N N . LEU A 1 435 ? 149.352 81.634 107.631 1.00 49.50 448 LEU A N 1
ATOM 3433 C CA . LEU A 1 435 ? 148.465 80.617 108.171 1.00 49.50 448 LEU A CA 1
ATOM 3434 C C . LEU A 1 435 ? 147.881 79.750 107.080 1.00 49.50 448 LEU A C 1
ATOM 3435 O O . LEU A 1 435 ? 147.488 78.614 107.344 1.00 49.50 448 LEU A O 1
ATOM 3440 N N . LEU A 1 436 ? 147.743 80.290 105.877 1.00 51.50 449 LEU A N 1
ATOM 3441 C CA . LEU A 1 436 ? 147.323 79.496 104.732 1.00 51.50 449 LEU A CA 1
ATOM 3442 C C . LEU A 1 436 ? 148.482 78.971 103.903 1.00 51.50 449 LEU A C 1
ATOM 3443 O O . LEU A 1 436 ? 148.245 78.196 102.980 1.00 51.50 449 LEU A O 1
ATOM 3448 N N . LYS A 1 437 ? 149.716 79.392 104.176 1.00 56.43 450 LYS A N 1
ATOM 3449 C CA . LYS A 1 437 ? 150.846 78.896 103.397 1.00 56.43 450 LYS A CA 1
ATOM 3450 C C . LYS A 1 437 ? 151.157 77.452 103.752 1.00 56.43 450 LYS A C 1
ATOM 3451 O O . LYS A 1 437 ? 151.095 76.564 102.898 1.00 56.43 450 LYS A O 1
ATOM 3457 N N . ASN A 1 438 ? 151.520 77.195 105.001 1.00 61.13 451 ASN A N 1
ATOM 3458 C CA . ASN A 1 438 ? 151.254 75.874 105.531 1.00 61.13 451 ASN A CA 1
ATOM 3459 C C . ASN A 1 438 ? 149.755 75.751 105.647 1.00 61.13 451 ASN A C 1
ATOM 3460 O O . ASN A 1 438 ? 149.089 76.723 105.992 1.00 61.13 451 ASN A O 1
ATOM 3465 N N . LYS A 1 439 ? 149.254 74.533 105.424 1.00 59.25 452 LYS A N 1
ATOM 3466 C CA . LYS A 1 439 ? 147.955 74.075 104.924 1.00 59.25 452 LYS A CA 1
ATOM 3467 C C . LYS A 1 439 ? 147.897 74.111 103.404 1.00 59.25 452 LYS A C 1
ATOM 3468 O O . LYS A 1 439 ? 146.942 73.590 102.837 1.00 59.25 452 LYS A O 1
ATOM 3474 N N . GLY A 1 440 ? 148.907 74.647 102.723 1.00 58.13 453 GLY A N 1
ATOM 3475 C CA . GLY A 1 440 ? 149.062 74.526 101.282 1.00 58.13 453 GLY A CA 1
ATOM 3476 C C . GLY A 1 440 ? 147.957 75.046 100.386 1.00 58.13 453 GLY A C 1
ATOM 3477 O O . GLY A 1 440 ? 147.514 74.338 99.485 1.00 58.13 453 GLY A O 1
ATOM 3478 N N . ILE A 1 441 ? 147.514 76.276 100.604 1.00 52.81 454 ILE A N 1
ATOM 3479 C CA . ILE A 1 441 ? 146.407 76.866 99.869 1.00 52.81 454 ILE A CA 1
ATOM 3480 C C . ILE A 1 441 ? 146.948 78.054 99.088 1.00 52.81 454 ILE A C 1
ATOM 3481 O O . ILE A 1 441 ? 147.444 79.007 99.688 1.00 52.81 454 ILE A O 1
ATOM 3486 N N . PRO A 1 442 ? 146.896 78.041 97.757 1.00 50.60 455 PRO A N 1
ATOM 3487 C CA . PRO A 1 442 ? 147.456 79.147 96.975 1.00 50.60 455 PRO A CA 1
ATOM 3488 C C . PRO A 1 442 ? 146.546 80.364 97.019 1.00 50.60 455 PRO A C 1
ATOM 3489 O O . PRO A 1 442 ? 145.365 80.283 96.682 1.00 50.60 455 PRO A O 1
ATOM 3493 N N . HIS A 1 443 ? 147.101 81.499 97.423 1.00 47.18 456 HIS A N 1
ATOM 3494 C CA . HIS A 1 443 ? 146.316 82.698 97.629 1.00 47.18 456 HIS A CA 1
ATOM 3495 C C . HIS A 1 443 ? 147.043 83.890 97.046 1.00 47.18 456 HIS A C 1
ATOM 3496 O O . HIS A 1 443 ? 148.195 83.799 96.630 1.00 47.18 456 HIS A O 1
ATOM 3503 N N . GLN A 1 444 ? 146.345 85.014 97.010 1.00 45.83 457 GLN A N 1
ATOM 3504 C CA . GLN A 1 444 ? 146.936 86.307 96.722 1.00 45.83 457 GLN A CA 1
ATOM 3505 C C . GLN A 1 444 ? 146.725 87.206 97.919 1.00 45.83 457 GLN A C 1
ATOM 3506 O O . GLN A 1 444 ? 145.781 87.021 98.673 1.00 45.83 457 GLN A O 1
ATOM 3512 N N . VAL A 1 445 ? 147.621 88.160 98.116 1.00 41.73 458 VAL A N 1
ATOM 3513 C CA . VAL A 1 445 ? 147.523 89.111 99.212 1.00 41.73 458 VAL A CA 1
ATOM 3514 C C . VAL A 1 445 ? 147.499 90.509 98.626 1.00 41.73 458 VAL A C 1
ATOM 3515 O O . VAL A 1 445 ? 148.329 90.838 97.780 1.00 41.73 458 VAL A O 1
ATOM 3519 N N . LEU A 1 446 ? 146.550 91.322 99.064 1.00 38.63 459 LEU A N 1
ATOM 3520 C CA . LEU A 1 446 ? 146.410 92.702 98.618 1.00 38.63 459 LEU A CA 1
ATOM 3521 C C . LEU A 1 446 ? 146.561 93.605 99.833 1.00 38.63 459 LEU A C 1
ATOM 3522 O O . LEU A 1 446 ? 145.584 94.010 100.446 1.00 38.63 459 LEU A O 1
ATOM 3527 N N . ASN A 1 447 ? 147.799 93.913 100.182 1.00 43.06 460 ASN A N 1
ATOM 3528 C CA . ASN A 1 447 ? 148.111 94.809 101.271 1.00 43.06 460 ASN A CA 1
ATOM 3529 C C . ASN A 1 447 ? 148.293 96.201 100.729 1.00 43.06 460 ASN A C 1
ATOM 3530 O O . ASN A 1 447 ? 148.180 96.442 99.537 1.00 43.06 460 ASN A O 1
ATOM 3535 N N . ALA A 1 448 ? 148.670 97.114 101.615 1.00 43.12 461 ALA A N 1
ATOM 3536 C CA . ALA A 1 448 ? 149.206 98.393 101.189 1.00 43.12 461 ALA A CA 1
ATOM 3537 C C . ALA A 1 448 ? 150.521 98.228 100.458 1.00 43.12 461 ALA A C 1
ATOM 3538 O O . ALA A 1 448 ? 150.832 99.013 99.564 1.00 43.12 461 ALA A O 1
ATOM 3540 N N . LYS A 1 449 ? 151.297 97.215 100.807 1.00 46.93 462 LYS A N 1
ATOM 3541 C CA . LYS A 1 449 ? 152.577 96.984 100.165 1.00 46.93 462 LYS A CA 1
ATOM 3542 C C . LYS A 1 449 ? 152.460 96.309 98.810 1.00 46.93 462 LYS A C 1
ATOM 3543 O O . LYS A 1 449 ? 153.388 96.409 98.007 1.00 46.93 462 LYS A O 1
ATOM 3549 N N . ASN A 1 450 ? 151.351 95.633 98.531 1.00 49.16 463 ASN A N 1
ATOM 3550 C CA . ASN A 1 450 ? 151.145 94.916 97.277 1.00 49.16 463 ASN A CA 1
ATOM 3551 C C . ASN A 1 450 ? 150.228 95.667 96.343 1.00 49.16 463 ASN A C 1
ATOM 3552 O O . ASN A 1 450 ? 149.413 95.057 95.669 1.00 49.16 463 ASN A O 1
ATOM 3557 N N . HIS A 1 451 ? 150.330 96.983 96.280 1.00 51.30 464 HIS A N 1
ATOM 3558 C CA . HIS A 1 451 ? 149.378 97.771 95.517 1.00 51.30 464 HIS A CA 1
ATOM 3559 C C . HIS A 1 451 ? 149.634 97.763 94.024 1.00 51.30 464 HIS A C 1
ATOM 3560 O O . HIS A 1 451 ? 148.800 98.272 93.276 1.00 51.30 464 HIS A O 1
ATOM 3567 N N . GLU A 1 452 ? 150.756 97.226 93.565 1.00 57.83 465 GLU A N 1
ATOM 3568 C CA . GLU A 1 452 ? 151.058 97.306 92.145 1.00 57.83 465 GLU A CA 1
ATOM 3569 C C . GLU A 1 452 ? 150.296 96.273 91.346 1.00 57.83 465 GLU A C 1
ATOM 3570 O O . GLU A 1 452 ? 149.989 96.505 90.174 1.00 57.83 465 GLU A O 1
ATOM 3576 N N . ARG A 1 453 ? 149.982 95.139 91.952 1.00 55.06 466 ARG A N 1
ATOM 3577 C CA . ARG A 1 453 ? 149.307 94.065 91.258 1.00 55.06 466 ARG A CA 1
ATOM 3578 C C . ARG A 1 453 ? 147.811 94.094 91.455 1.00 55.06 466 ARG A C 1
ATOM 3579 O O . ARG A 1 453 ? 147.149 93.122 91.094 1.00 55.06 466 ARG A O 1
ATOM 3587 N N . GLU A 1 454 ? 147.270 95.204 91.967 1.00 49.49 467 GLU A N 1
ATOM 3588 C CA . GLU A 1 454 ? 145.903 95.244 92.476 1.00 49.49 467 GLU A CA 1
ATOM 3589 C C . GLU A 1 454 ? 144.887 94.969 91.390 1.00 49.49 467 GLU A C 1
ATOM 3590 O O . GLU A 1 454 ? 144.056 94.071 91.529 1.00 49.49 467 GLU A O 1
ATOM 3596 N N . ALA A 1 455 ? 145.001 95.662 90.263 1.00 49.32 468 ALA A N 1
ATOM 3597 C CA . ALA A 1 455 ? 144.088 95.452 89.149 1.00 49.32 468 ALA A CA 1
ATOM 3598 C C . ALA A 1 455 ? 144.202 94.066 88.552 1.00 49.32 468 ALA A C 1
ATOM 3599 O O . ALA A 1 455 ? 143.270 93.615 87.890 1.00 49.32 468 ALA A O 1
ATOM 3601 N N . GLN A 1 456 ? 145.312 93.377 88.778 1.00 54.70 469 GLN A N 1
ATOM 3602 C CA . GLN A 1 456 ? 145.396 91.992 88.359 1.00 54.70 469 GLN A CA 1
ATOM 3603 C C . GLN A 1 456 ? 144.726 91.077 89.362 1.00 54.70 469 GLN A C 1
ATOM 3604 O O . GLN A 1 456 ? 143.993 90.169 88.966 1.00 54.70 469 GLN A O 1
ATOM 3610 N N . ILE A 1 457 ? 144.932 91.337 90.655 1.00 51.38 470 ILE A N 1
ATOM 3611 C CA . ILE A 1 457 ? 144.407 90.475 91.711 1.00 51.38 470 ILE A CA 1
ATOM 3612 C C . ILE A 1 457 ? 142.891 90.476 91.691 1.00 51.38 470 ILE A C 1
ATOM 3613 O O . ILE A 1 457 ? 142.258 89.416 91.734 1.00 51.38 470 ILE A O 1
ATOM 3618 N N . ILE A 1 458 ? 142.293 91.652 91.515 1.00 47.79 471 ILE A N 1
ATOM 3619 C CA . ILE A 1 458 ? 140.845 91.791 91.445 1.00 47.79 471 ILE A CA 1
ATOM 3620 C C . ILE A 1 458 ? 140.291 91.096 90.213 1.00 47.79 471 ILE A C 1
ATOM 3621 O O . ILE A 1 458 ? 139.161 90.601 90.228 1.00 47.79 471 ILE A O 1
ATOM 3626 N N . GLU A 1 459 ? 141.079 90.969 89.152 1.00 54.64 472 GLU A N 1
ATOM 3627 C CA . GLU A 1 459 ? 140.517 90.270 88.010 1.00 54.64 472 GLU A CA 1
ATOM 3628 C C . GLU A 1 459 ? 140.595 88.762 88.161 1.00 54.64 472 GLU A C 1
ATOM 3629 O O . GLU A 1 459 ? 139.885 88.048 87.453 1.00 54.64 472 GLU A O 1
ATOM 3635 N N . GLU A 1 460 ? 141.387 88.259 89.099 1.00 56.70 473 GLU A N 1
ATOM 3636 C CA . GLU A 1 460 ? 141.442 86.835 89.346 1.00 56.70 473 GLU A CA 1
ATOM 3637 C C . GLU A 1 460 ? 140.738 86.428 90.620 1.00 56.70 473 GLU A C 1
ATOM 3638 O O . GLU A 1 460 ? 140.646 85.234 90.895 1.00 56.70 473 GLU A O 1
ATOM 3644 N N . ALA A 1 461 ? 140.241 87.380 91.398 1.00 47.60 474 ALA A N 1
ATOM 3645 C CA . ALA A 1 461 ? 139.749 87.083 92.727 1.00 47.60 474 ALA A CA 1
ATOM 3646 C C . ALA A 1 461 ? 138.408 86.394 92.726 1.00 47.60 474 ALA A C 1
ATOM 3647 O O . ALA A 1 461 ? 137.985 85.925 93.779 1.00 47.60 474 ALA A O 1
ATOM 3649 N N . GLY A 1 462 ? 137.727 86.332 91.599 1.00 50.93 475 GLY A N 1
ATOM 3650 C CA . GLY A 1 462 ? 136.420 85.724 91.570 1.00 50.93 475 GLY A CA 1
ATOM 3651 C C . GLY A 1 462 ? 136.377 84.521 90.667 1.00 50.93 475 GLY A C 1
ATOM 3652 O O . GLY A 1 462 ? 135.318 84.134 90.188 1.00 50.93 475 GLY A O 1
ATOM 3653 N N . GLN A 1 463 ? 137.524 83.919 90.421 1.00 52.64 476 GLN A N 1
ATOM 3654 C CA . GLN A 1 463 ? 137.596 82.761 89.553 1.00 52.64 476 GLN A CA 1
ATOM 3655 C C . GLN A 1 463 ? 137.274 81.518 90.363 1.00 52.64 476 GLN A C 1
ATOM 3656 O O . GLN A 1 463 ? 136.851 81.595 91.514 1.00 52.64 476 GLN A O 1
ATOM 3662 N N . LYS A 1 464 ? 137.454 80.351 89.775 1.00 54.76 477 LYS A N 1
ATOM 3663 C CA . LYS A 1 464 ? 137.188 79.119 90.492 1.00 54.76 477 LYS A CA 1
ATOM 3664 C C . LYS A 1 464 ? 138.397 78.763 91.339 1.00 54.76 477 LYS A C 1
ATOM 3665 O O . LYS A 1 464 ? 139.490 78.551 90.810 1.00 54.76 477 LYS A O 1
ATOM 3671 N N . GLY A 1 465 ? 138.202 78.695 92.650 1.00 52.11 478 GLY A N 1
ATOM 3672 C CA . GLY A 1 465 ? 139.271 78.367 93.566 1.00 52.11 478 GLY A CA 1
ATOM 3673 C C . GLY A 1 465 ? 140.285 79.474 93.670 1.00 52.11 478 GLY A C 1
ATOM 3674 O O . GLY A 1 465 ? 141.437 79.307 93.278 1.00 52.11 478 GLY A O 1
ATOM 3675 N N . ALA A 1 466 ? 139.870 80.615 94.192 1.00 46.14 479 ALA A N 1
ATOM 3676 C CA . ALA A 1 466 ? 140.719 81.793 94.241 1.00 46.14 479 ALA A CA 1
ATOM 3677 C C . ALA A 1 466 ? 140.605 82.399 95.622 1.00 46.14 479 ALA A C 1
ATOM 3678 O O . ALA A 1 466 ? 139.588 83.012 95.940 1.00 46.14 479 ALA A O 1
ATOM 3680 N N . VAL A 1 467 ? 141.635 82.239 96.431 1.00 41.94 480 VAL A N 1
ATOM 3681 C CA . VAL A 1 467 ? 141.668 82.818 97.761 1.00 41.94 480 VAL A CA 1
ATOM 3682 C C . VAL A 1 467 ? 142.391 84.145 97.691 1.00 41.94 480 VAL A C 1
ATOM 3683 O O . VAL A 1 467 ? 143.494 84.230 97.151 1.00 41.94 480 VAL A O 1
ATOM 3687 N N . THR A 1 468 ? 141.775 85.185 98.232 1.00 40.70 481 THR A N 1
ATOM 3688 C CA . THR A 1 468 ? 142.381 86.506 98.250 1.00 40.70 481 THR A CA 1
ATOM 3689 C C . THR A 1 468 ? 142.301 87.053 99.654 1.00 40.70 481 THR A C 1
ATOM 3690 O O . THR A 1 468 ? 141.208 87.277 100.157 1.00 40.70 481 THR A O 1
ATOM 3694 N N . ILE A 1 469 ? 143.433 87.265 100.283 1.00 35.79 482 ILE A N 1
ATOM 3695 C CA . ILE A 1 469 ? 143.483 87.980 101.546 1.00 35.79 482 ILE A CA 1
ATOM 3696 C C . ILE A 1 469 ? 143.665 89.445 101.227 1.00 35.79 482 ILE A C 1
ATOM 3697 O O . ILE A 1 469 ? 144.558 89.803 100.466 1.00 35.79 482 ILE A O 1
ATOM 3702 N N . ALA A 1 470 ? 142.830 90.296 101.790 1.00 36.26 483 ALA A N 1
ATOM 3703 C CA . ALA A 1 470 ? 142.850 91.690 101.413 1.00 36.26 483 ALA A CA 1
ATOM 3704 C C . ALA A 1 470 ? 142.547 92.542 102.621 1.00 36.26 483 ALA A C 1
ATOM 3705 O O . ALA A 1 470 ? 141.748 92.167 103.465 1.00 36.26 483 ALA A O 1
ATOM 3707 N N . THR A 1 471 ? 143.186 93.689 102.697 1.00 35.46 484 THR A N 1
ATOM 3708 C CA . THR A 1 471 ? 142.984 94.616 103.798 1.00 35.46 484 THR A CA 1
ATOM 3709 C C . THR A 1 471 ? 141.854 95.565 103.426 1.00 35.46 484 THR A C 1
ATOM 3710 O O . THR A 1 471 ? 140.983 95.217 102.634 1.00 35.46 484 THR A O 1
ATOM 3714 N N . ASN A 1 472 ? 141.811 96.736 104.055 1.00 37.96 485 ASN A N 1
ATOM 3715 C CA . ASN A 1 472 ? 140.871 97.804 103.721 1.00 37.96 485 ASN A CA 1
ATOM 3716 C C . ASN A 1 472 ? 140.864 98.214 102.257 1.00 37.96 485 ASN A C 1
ATOM 3717 O O . ASN A 1 472 ? 139.927 98.890 101.835 1.00 37.96 485 ASN A O 1
ATOM 3722 N N . MET A 1 473 ? 141.931 97.906 101.520 1.00 38.47 486 MET A N 1
ATOM 3723 C CA . MET A 1 473 ? 142.042 98.156 100.093 1.00 38.47 486 MET A CA 1
ATOM 3724 C C . MET A 1 473 ? 140.860 97.618 99.315 1.00 38.47 486 MET A C 1
ATOM 3725 O O . MET A 1 473 ? 140.332 98.290 98.429 1.00 38.47 486 MET A O 1
ATOM 3730 N N . ALA A 1 474 ? 140.443 96.397 99.610 1.00 36.12 487 ALA A N 1
ATOM 3731 C CA . ALA A 1 474 ? 139.389 95.797 98.812 1.00 36.12 487 ALA A CA 1
ATOM 3732 C C . ALA A 1 474 ? 138.017 96.278 99.235 1.00 36.12 487 ALA A C 1
ATOM 3733 O O . ALA A 1 474 ? 137.203 96.638 98.393 1.00 36.12 487 ALA A O 1
ATOM 3735 N N . GLY A 1 475 ? 137.741 96.329 100.518 1.00 35.43 488 GLY A N 1
ATOM 3736 C CA . GLY A 1 475 ? 136.365 96.499 100.914 1.00 35.43 488 GLY A CA 1
ATOM 3737 C C . GLY A 1 475 ? 135.722 97.862 100.802 1.00 35.43 488 GLY A C 1
ATOM 3738 O O . GLY A 1 475 ? 135.038 98.266 101.737 1.00 35.43 488 GLY A O 1
ATOM 3739 N N . ARG A 1 476 ? 135.913 98.587 99.712 1.00 36.47 489 ARG A N 1
ATOM 3740 C CA . ARG A 1 476 ? 135.129 99.809 99.575 1.00 36.47 489 ARG A CA 1
ATOM 3741 C C . ARG A 1 476 ? 134.464 99.977 98.225 1.00 36.47 489 ARG A C 1
ATOM 3742 O O . ARG A 1 476 ? 133.315 100.400 98.168 1.00 36.47 489 ARG A O 1
ATOM 3750 N N . GLY A 1 477 ? 135.139 99.665 97.140 1.00 37.34 490 GLY A N 1
ATOM 3751 C CA . GLY A 1 477 ? 134.504 99.933 95.875 1.00 37.34 490 GLY A CA 1
ATOM 3752 C C . GLY A 1 477 ? 134.828 98.891 94.850 1.00 37.34 490 GLY A C 1
ATOM 3753 O O . GLY A 1 477 ? 134.397 98.965 93.704 1.00 37.34 490 GLY A O 1
ATOM 3754 N N . THR A 1 478 ? 135.593 97.910 95.283 1.00 38.39 491 THR A N 1
ATOM 3755 C CA . THR A 1 478 ? 136.142 96.899 94.404 1.00 38.39 491 THR A CA 1
ATOM 3756 C C . THR A 1 478 ? 135.050 96.012 93.842 1.00 38.39 491 THR A C 1
ATOM 3757 O O . THR A 1 478 ? 134.228 95.478 94.584 1.00 38.39 491 THR A O 1
ATOM 3761 N N . ASP A 1 479 ? 135.039 95.864 92.529 1.00 46.21 492 ASP A N 1
ATOM 3762 C CA . ASP A 1 479 ? 134.033 95.089 91.822 1.00 46.21 492 ASP A CA 1
ATOM 3763 C C . ASP A 1 479 ? 134.654 93.780 91.361 1.00 46.21 492 ASP A C 1
ATOM 3764 O O . ASP A 1 479 ? 135.336 93.737 90.340 1.00 46.21 492 ASP A O 1
ATOM 3769 N N . ILE A 1 480 ? 134.416 92.715 92.107 1.00 43.27 493 ILE A N 1
ATOM 3770 C CA . ILE A 1 480 ? 134.946 91.404 91.769 1.00 43.27 493 ILE A CA 1
ATOM 3771 C C . ILE A 1 480 ? 133.920 90.684 90.914 1.00 43.27 493 ILE A C 1
ATOM 3772 O O . ILE A 1 480 ? 132.779 90.494 91.335 1.00 43.27 493 ILE A O 1
ATOM 3777 N N . LYS A 1 481 ? 134.315 90.290 89.714 1.00 48.21 494 LYS A N 1
ATOM 3778 C CA . LYS A 1 481 ? 133.432 89.595 88.795 1.00 48.21 494 LYS A CA 1
ATOM 3779 C C . LYS A 1 481 ? 133.659 88.101 88.898 1.00 48.21 494 LYS A C 1
ATOM 3780 O O . LYS A 1 481 ? 134.791 87.651 89.071 1.00 48.21 494 LYS A O 1
ATOM 3786 N N . LEU A 1 482 ? 132.586 87.334 88.773 1.00 48.57 495 LEU A N 1
ATOM 3787 C CA . LEU A 1 482 ? 132.642 85.904 89.002 1.00 48.57 495 LEU A CA 1
ATOM 3788 C C . LEU A 1 482 ? 132.951 85.159 87.720 1.00 48.57 495 LEU A C 1
ATOM 3789 O O . LEU A 1 482 ? 132.449 85.502 86.653 1.00 48.57 495 LEU A O 1
ATOM 3794 N N . GLY A 1 483 ? 133.773 84.128 87.836 1.00 56.24 496 GLY A N 1
ATOM 3795 C CA . GLY A 1 483 ? 134.156 83.311 86.710 1.00 56.24 496 GLY A CA 1
ATOM 3796 C C . GLY A 1 483 ? 133.133 82.240 86.415 1.00 56.24 496 GLY A C 1
ATOM 3797 O O . GLY A 1 483 ? 132.025 82.228 86.948 1.00 56.24 496 GLY A O 1
ATOM 3798 N N . GLU A 1 484 ? 133.520 81.316 85.547 1.00 66.22 497 GLU A N 1
ATOM 3799 C CA . GLU A 1 484 ? 132.582 80.331 85.030 1.00 66.22 497 GLU A CA 1
ATOM 3800 C C . GLU A 1 484 ? 132.377 79.205 86.030 1.00 66.22 497 GLU A C 1
ATOM 3801 O O . GLU A 1 484 ? 133.340 78.618 86.525 1.00 66.22 497 GLU A O 1
ATOM 3807 N N . GLY A 1 485 ? 131.119 78.895 86.316 1.00 64.99 498 GLY A N 1
ATOM 3808 C CA . GLY A 1 485 ? 130.793 77.903 87.308 1.00 64.99 498 GLY A CA 1
ATOM 3809 C C . GLY A 1 485 ? 130.798 78.405 88.725 1.00 64.99 498 GLY A C 1
ATOM 3810 O O . GLY A 1 485 ? 130.335 77.692 89.617 1.00 64.99 498 GLY A O 1
ATOM 3811 N N . VAL A 1 486 ? 131.293 79.615 88.961 1.00 57.75 499 VAL A N 1
ATOM 3812 C CA . VAL A 1 486 ? 131.403 80.153 90.306 1.00 57.75 499 VAL A CA 1
ATOM 3813 C C . VAL A 1 486 ? 130.039 80.564 90.831 1.00 57.75 499 VAL A C 1
ATOM 3814 O O . VAL A 1 486 ? 129.758 80.435 92.026 1.00 57.75 499 VAL A O 1
ATOM 3818 N N . LYS A 1 487 ? 129.135 80.970 89.946 1.00 63.69 500 LYS A N 1
ATOM 3819 C CA . LYS A 1 487 ? 127.783 81.304 90.371 1.00 63.69 500 LYS A CA 1
ATOM 3820 C C . LYS A 1 487 ? 126.958 80.086 90.762 1.00 63.69 500 LYS A C 1
ATOM 3821 O O . LYS A 1 487 ? 125.885 80.253 91.343 1.00 63.69 500 LYS A O 1
ATOM 3827 N N . GLU A 1 488 ? 127.422 78.875 90.465 1.00 66.53 501 GLU A N 1
ATOM 3828 C CA . GLU A 1 488 ? 126.749 77.669 90.915 1.00 66.53 501 GLU A CA 1
ATOM 3829 C C . GLU A 1 488 ? 127.257 77.188 92.257 1.00 66.53 501 GLU A C 1
ATOM 3830 O O . GLU A 1 488 ? 126.563 76.420 92.925 1.00 66.53 501 GLU A O 1
ATOM 3836 N N . LEU A 1 489 ? 128.446 77.610 92.658 1.00 59.26 502 LEU A N 1
ATOM 3837 C CA . LEU A 1 489 ? 128.974 77.307 93.974 1.00 59.26 502 LEU A CA 1
ATOM 3838 C C . LEU A 1 489 ? 128.579 78.348 95.003 1.00 59.26 502 LEU A C 1
ATOM 3839 O O . LEU A 1 489 ? 128.948 78.211 96.166 1.00 59.26 502 LEU A O 1
ATOM 3844 N N . GLY A 1 490 ? 127.820 79.362 94.612 1.00 56.07 503 GLY A N 1
ATOM 3845 C CA . GLY A 1 490 ? 127.505 80.450 95.507 1.00 56.07 503 GLY A CA 1
ATOM 3846 C C . GLY A 1 490 ? 128.710 81.335 95.677 1.00 56.07 503 GLY A C 1
ATOM 3847 O O . GLY A 1 490 ? 129.294 81.381 96.757 1.00 56.07 503 GLY A O 1
ATOM 3848 N N . GLY A 1 491 ? 129.091 82.035 94.620 1.00 45.69 504 GLY A N 1
ATOM 3849 C CA . GLY A 1 491 ? 130.437 82.542 94.513 1.00 45.69 504 GLY A CA 1
ATOM 3850 C C . GLY A 1 491 ? 130.743 83.697 95.438 1.00 45.69 504 GLY A C 1
ATOM 3851 O O . GLY A 1 491 ? 129.874 84.428 95.884 1.00 45.69 504 GLY A O 1
ATOM 3852 N N . LEU A 1 492 ? 132.034 83.838 95.704 1.00 40.95 505 LEU A N 1
ATOM 3853 C CA . LEU A 1 492 ? 132.626 84.857 96.556 1.00 40.95 505 LEU A CA 1
ATOM 3854 C C . LEU A 1 492 ? 132.069 84.852 97.961 1.00 40.95 505 LEU A C 1
ATOM 3855 O O . LEU A 1 492 ? 131.170 85.627 98.279 1.00 40.95 505 LEU A O 1
ATOM 3860 N N . ALA A 1 493 ? 132.501 83.896 98.755 1.00 38.91 506 ALA A N 1
ATOM 3861 C CA . ALA A 1 493 ? 132.349 84.004 100.189 1.00 38.91 506 ALA A CA 1
ATOM 3862 C C . ALA A 1 493 ? 133.313 85.035 100.746 1.00 38.91 506 ALA A C 1
ATOM 3863 O O . ALA A 1 493 ? 134.528 84.879 100.637 1.00 38.91 506 ALA A O 1
ATOM 3865 N N . VAL A 1 494 ? 132.786 86.080 101.343 1.00 32.46 507 VAL A N 1
ATOM 3866 C CA . VAL A 1 494 ? 133.595 87.045 102.063 1.00 32.46 507 VAL A CA 1
ATOM 3867 C C . VAL A 1 494 ? 133.712 86.568 103.494 1.00 32.46 507 VAL A C 1
ATOM 3868 O O . VAL A 1 494 ? 132.708 86.268 104.131 1.00 32.46 507 VAL A O 1
ATOM 3872 N N . VAL A 1 495 ? 134.928 86.460 103.990 1.00 34.61 508 VAL A N 1
ATOM 3873 C CA . VAL A 1 495 ? 135.193 86.070 105.362 1.00 34.61 508 VAL A CA 1
ATOM 3874 C C . VAL A 1 495 ? 135.835 87.272 106.030 1.00 34.61 508 VAL A C 1
ATOM 3875 O O . VAL A 1 495 ? 137.032 87.500 105.889 1.00 34.61 508 VAL A O 1
ATOM 3879 N N . GLY A 1 496 ? 135.061 88.071 106.711 1.00 36.83 509 GLY A N 1
ATOM 3880 C CA . GLY A 1 496 ? 135.641 89.152 107.461 1.00 36.83 509 GLY A CA 1
ATOM 3881 C C . GLY A 1 496 ? 136.280 88.641 108.714 1.00 36.83 509 GLY A C 1
ATOM 3882 O O . GLY A 1 496 ? 135.950 87.576 109.196 1.00 36.83 509 GLY A O 1
ATOM 3883 N N . THR A 1 497 ? 137.256 89.366 109.236 1.00 38.69 510 THR A N 1
ATOM 3884 C CA . THR A 1 497 ? 137.892 88.931 110.463 1.00 38.69 510 THR A CA 1
ATOM 3885 C C . THR A 1 497 ? 137.869 89.950 111.578 1.00 38.69 510 THR A C 1
ATOM 3886 O O . THR A 1 497 ? 138.401 89.653 112.645 1.00 38.69 510 THR A O 1
ATOM 3890 N N . GLU A 1 498 ? 137.307 91.133 111.383 1.00 46.33 511 GLU A N 1
ATOM 3891 C CA . GLU A 1 498 ? 137.092 92.025 112.506 1.00 46.33 511 GLU A CA 1
ATOM 3892 C C . GLU A 1 498 ? 135.953 92.971 112.216 1.00 46.33 511 GLU A C 1
ATOM 3893 O O . GLU A 1 498 ? 135.620 93.232 111.065 1.00 46.33 511 GLU A O 1
ATOM 3899 N N . ARG A 1 499 ? 135.350 93.467 113.279 1.00 50.83 512 ARG A N 1
ATOM 3900 C CA . ARG A 1 499 ? 134.405 94.555 113.153 1.00 50.83 512 ARG A CA 1
ATOM 3901 C C . ARG A 1 499 ? 135.161 95.841 112.916 1.00 50.83 512 ARG A C 1
ATOM 3902 O O . ARG A 1 499 ? 136.217 96.071 113.501 1.00 50.83 512 ARG A O 1
ATOM 3910 N N . HIS A 1 500 ? 134.617 96.686 112.074 1.00 46.70 513 HIS A N 1
ATOM 3911 C CA . HIS A 1 500 ? 135.256 97.943 111.777 1.00 46.70 513 HIS A CA 1
ATOM 3912 C C . HIS A 1 500 ? 134.656 99.027 112.653 1.00 46.70 513 HIS A C 1
ATOM 3913 O O . HIS A 1 500 ? 133.924 98.752 113.598 1.00 46.70 513 HIS A O 1
ATOM 3920 N N . GLU A 1 501 ? 134.972 100.274 112.357 1.00 51.23 514 GLU A N 1
ATOM 3921 C CA . GLU A 1 501 ? 134.547 101.364 113.219 1.00 51.23 514 GLU A CA 1
ATOM 3922 C C . GLU A 1 501 ? 133.118 101.802 112.977 1.00 51.23 514 GLU A C 1
ATOM 3923 O O . GLU A 1 501 ? 132.665 102.729 113.643 1.00 51.23 514 GLU A O 1
ATOM 3929 N N . SER A 1 502 ? 132.408 101.189 112.043 1.00 45.21 515 SER A N 1
ATOM 3930 C CA . SER A 1 502 ? 130.988 101.437 111.882 1.00 45.21 515 SER A CA 1
ATOM 3931 C C . SER A 1 502 ? 130.376 100.230 111.211 1.00 45.21 515 SER A C 1
ATOM 3932 O O . SER A 1 502 ? 131.074 99.367 110.694 1.00 45.21 515 SER A O 1
ATOM 3935 N N . ARG A 1 503 ? 129.052 100.176 111.235 1.00 48.42 516 ARG A N 1
ATOM 3936 C CA . ARG A 1 503 ? 128.341 99.161 110.484 1.00 48.42 516 ARG A CA 1
ATOM 3937 C C . ARG A 1 503 ? 128.428 99.401 108.994 1.00 48.42 516 ARG A C 1
ATOM 3938 O O . ARG A 1 503 ? 128.231 98.466 108.216 1.00 48.42 516 ARG A O 1
ATOM 3946 N N . ARG A 1 504 ? 128.699 100.636 108.582 1.00 40.49 517 ARG A N 1
ATOM 3947 C CA . ARG A 1 504 ? 128.804 100.943 107.169 1.00 40.49 517 ARG A CA 1
ATOM 3948 C C . ARG A 1 504 ? 130.002 100.259 106.544 1.00 40.49 517 ARG A C 1
ATOM 3949 O O . ARG A 1 504 ? 129.904 99.737 105.438 1.00 40.49 517 ARG A O 1
ATOM 3957 N N . ILE A 1 505 ? 131.121 100.198 107.253 1.00 42.41 518 ILE A N 1
ATOM 3958 C CA . ILE A 1 505 ? 132.343 99.675 106.659 1.00 42.41 518 ILE A CA 1
ATOM 3959 C C . ILE A 1 505 ? 132.280 98.162 106.507 1.00 42.41 518 ILE A C 1
ATOM 3960 O O . ILE A 1 505 ? 132.657 97.606 105.460 1.00 42.41 518 ILE A O 1
ATOM 3965 N N . ASP A 1 506 ? 131.755 97.468 107.502 1.00 47.41 519 ASP A N 1
ATOM 3966 C CA . ASP A 1 506 ? 131.630 96.041 107.300 1.00 47.41 519 ASP A CA 1
ATOM 3967 C C . ASP A 1 506 ? 130.439 95.679 106.433 1.00 47.41 519 ASP A C 1
ATOM 3968 O O . ASP A 1 506 ? 130.467 94.626 105.786 1.00 47.41 519 ASP A O 1
ATOM 3973 N N . ASN A 1 507 ? 129.446 96.559 106.316 1.00 41.14 520 ASN A N 1
ATOM 3974 C CA . ASN A 1 507 ? 128.447 96.374 105.274 1.00 41.14 520 ASN A CA 1
ATOM 3975 C C . ASN A 1 507 ? 129.036 96.540 103.886 1.00 41.14 520 ASN A C 1
ATOM 3976 O O . ASN A 1 507 ? 128.568 95.908 102.944 1.00 41.14 520 ASN A O 1
ATOM 3981 N N . GLN A 1 508 ? 130.060 97.370 103.738 1.00 38.74 521 GLN A N 1
ATOM 3982 C CA . GLN A 1 508 ? 130.724 97.485 102.448 1.00 38.74 521 GLN A CA 1
ATOM 3983 C C . GLN A 1 508 ? 131.509 96.229 102.110 1.00 38.74 521 GLN A C 1
ATOM 3984 O O . GLN A 1 508 ? 131.580 95.831 100.943 1.00 38.74 521 GLN A O 1
ATOM 3990 N N . LEU A 1 509 ? 132.104 95.585 103.109 1.00 40.31 522 LEU A N 1
ATOM 3991 C CA . LEU A 1 509 ? 132.768 94.301 102.860 1.00 40.31 522 LEU A CA 1
ATOM 3992 C C . LEU A 1 509 ? 131.775 93.217 102.418 1.00 40.31 522 LEU A C 1
ATOM 3993 O O . LEU A 1 509 ? 131.998 92.485 101.428 1.00 40.31 522 LEU A O 1
ATOM 3998 N N . ARG A 1 510 ? 130.643 93.131 103.115 1.00 40.70 523 ARG A N 1
ATOM 3999 C CA . ARG A 1 510 ? 129.575 92.243 102.670 1.00 40.70 523 ARG A CA 1
ATOM 4000 C C . ARG A 1 510 ? 129.103 92.586 101.261 1.00 40.70 523 ARG A C 1
ATOM 4001 O O . ARG A 1 510 ? 128.811 91.693 100.452 1.00 40.70 523 ARG A O 1
ATOM 4009 N N . GLY A 1 511 ? 129.097 93.872 100.928 1.00 39.30 524 GLY A N 1
ATOM 4010 C CA . GLY A 1 511 ? 128.777 94.298 99.589 1.00 39.30 524 GLY A CA 1
ATOM 4011 C C . GLY A 1 511 ? 129.785 93.898 98.549 1.00 39.30 524 GLY A C 1
ATOM 4012 O O . GLY A 1 511 ? 129.447 93.871 97.368 1.00 39.30 524 GLY A O 1
ATOM 4013 N N . ARG A 1 512 ? 131.024 93.624 98.950 1.00 34.26 525 ARG A N 1
ATOM 4014 C CA . ARG A 1 512 ? 131.934 92.975 98.005 1.00 34.26 525 ARG A CA 1
ATOM 4015 C C . ARG A 1 512 ? 131.459 91.594 97.671 1.00 34.26 525 ARG A C 1
ATOM 4016 O O . ARG A 1 512 ? 131.717 91.101 96.577 1.00 34.26 525 ARG A O 1
ATOM 4024 N N . SER A 1 513 ? 130.783 90.948 98.602 1.00 42.08 526 SER A N 1
ATOM 4025 C CA . SER A 1 513 ? 130.286 89.631 98.199 1.00 42.08 526 SER A CA 1
ATOM 4026 C C . SER A 1 513 ? 129.025 89.673 97.355 1.00 42.08 526 SER A C 1
ATOM 4027 O O . SER A 1 513 ? 128.851 88.821 96.484 1.00 42.08 526 SER A O 1
ATOM 4030 N N . GLY A 1 514 ? 128.101 90.580 97.636 1.00 43.91 527 GLY A N 1
ATOM 4031 C CA . GLY A 1 514 ? 126.770 90.474 97.031 1.00 43.91 527 GLY A CA 1
ATOM 4032 C C . GLY A 1 514 ? 126.583 90.572 95.525 1.00 43.91 527 GLY A C 1
ATOM 4033 O O . GLY A 1 514 ? 126.242 89.579 94.889 1.00 43.91 527 GLY A O 1
ATOM 4034 N N . ARG A 1 515 ? 126.783 91.771 94.967 1.00 42.02 528 ARG A N 1
ATOM 4035 C CA . ARG A 1 515 ? 127.015 92.040 93.542 1.00 42.02 528 ARG A CA 1
ATOM 4036 C C . ARG A 1 515 ? 125.840 91.635 92.650 1.00 42.02 528 ARG A C 1
ATOM 4037 O O . ARG A 1 515 ? 125.929 90.719 91.846 1.00 42.02 528 ARG A O 1
ATOM 4045 N N . GLN A 1 516 ? 124.751 92.382 92.813 1.00 52.67 529 GLN A N 1
ATOM 4046 C CA . GLN A 1 516 ? 123.567 92.447 91.938 1.00 52.67 529 GLN A CA 1
ATOM 4047 C C . GLN A 1 516 ? 122.929 91.078 91.671 1.00 52.67 529 GLN A C 1
ATOM 4048 O O . GLN A 1 516 ? 122.933 90.530 90.574 1.00 52.67 529 GLN A O 1
ATOM 4054 N N . GLY A 1 517 ? 122.359 90.542 92.740 1.00 52.27 530 GLY A N 1
ATOM 4055 C CA . GLY A 1 517 ? 121.529 89.376 92.639 1.00 52.27 530 GLY A CA 1
ATOM 4056 C C . GLY A 1 517 ? 122.266 88.074 92.553 1.00 52.27 530 GLY A C 1
ATOM 4057 O O . GLY A 1 517 ? 121.621 87.022 92.532 1.00 52.27 530 GLY A O 1
ATOM 4058 N N . ASP A 1 518 ? 123.583 88.099 92.480 1.00 53.55 531 ASP A N 1
ATOM 4059 C CA . ASP A 1 518 ? 124.346 86.878 92.547 1.00 53.55 531 ASP A CA 1
ATOM 4060 C C . ASP A 1 518 ? 124.333 86.349 93.976 1.00 53.55 531 ASP A C 1
ATOM 4061 O O . ASP A 1 518 ? 124.136 87.112 94.921 1.00 53.55 531 ASP A O 1
ATOM 4066 N N . PRO A 1 519 ? 124.517 85.050 94.162 1.00 49.12 532 PRO A N 1
ATOM 4067 C CA . PRO A 1 519 ? 124.653 84.513 95.514 1.00 49.12 532 PRO A CA 1
ATOM 4068 C C . PRO A 1 519 ? 125.978 84.903 96.150 1.00 49.12 532 PRO A C 1
ATOM 4069 O O . PRO A 1 519 ? 126.909 85.363 95.497 1.00 49.12 532 PRO A O 1
ATOM 4073 N N . GLY A 1 520 ? 126.049 84.716 97.459 1.00 46.04 533 GLY A N 1
ATOM 4074 C CA . GLY A 1 520 ? 127.262 84.990 98.193 1.00 46.04 533 GLY A CA 1
ATOM 4075 C C . GLY A 1 520 ? 127.057 84.844 99.677 1.00 46.04 533 GLY A C 1
ATOM 4076 O O . GLY A 1 520 ? 125.966 85.109 100.166 1.00 46.04 533 GLY A O 1
ATOM 4077 N N . ILE A 1 521 ? 128.079 84.412 100.401 1.00 44.77 534 ILE A N 1
ATOM 4078 C CA . ILE A 1 521 ? 128.026 84.235 101.845 1.00 44.77 534 ILE A CA 1
ATOM 4079 C C . ILE A 1 521 ? 128.959 85.251 102.473 1.00 44.77 534 ILE A C 1
ATOM 4080 O O . ILE A 1 521 ? 130.025 85.524 101.931 1.00 44.77 534 ILE A O 1
ATOM 4085 N N . THR A 1 522 ? 128.552 85.855 103.583 1.00 42.21 535 THR A N 1
ATOM 4086 C CA . THR A 1 522 ? 129.438 86.749 104.323 1.00 42.21 535 THR A CA 1
ATOM 4087 C C . THR A 1 522 ? 129.431 86.350 105.782 1.00 42.21 535 THR A C 1
ATOM 4088 O O . THR A 1 522 ? 128.497 86.682 106.506 1.00 42.21 535 THR A O 1
ATOM 4092 N N . GLN A 1 523 ? 130.493 85.716 106.232 1.00 43.06 536 GLN A N 1
ATOM 4093 C CA . GLN A 1 523 ? 130.641 85.344 107.622 1.00 43.06 536 GLN A CA 1
ATOM 4094 C C . GLN A 1 523 ? 131.726 86.195 108.252 1.00 43.06 536 GLN A C 1
ATOM 4095 O O . GLN A 1 523 ? 132.792 86.361 107.671 1.00 43.06 536 GLN A O 1
ATOM 4101 N N . PHE A 1 524 ? 131.460 86.736 109.425 1.00 42.18 537 PHE A N 1
ATOM 4102 C CA . PHE A 1 524 ? 132.471 87.448 110.180 1.00 42.18 537 PHE A CA 1
ATOM 4103 C C . PHE A 1 524 ? 132.951 86.567 111.311 1.00 42.18 537 PHE A C 1
ATOM 4104 O O . PHE A 1 524 ? 132.155 85.884 111.943 1.00 42.18 537 PHE A O 1
ATOM 4112 N N . TYR A 1 525 ? 134.259 86.525 111.506 1.00 41.41 538 TYR A N 1
ATOM 4113 C CA . TYR A 1 525 ? 134.799 85.772 112.607 1.00 41.41 538 TYR A CA 1
ATOM 4114 C C . TYR A 1 525 ? 135.391 86.809 113.528 1.00 41.41 538 TYR A C 1
ATOM 4115 O O . TYR A 1 525 ? 136.434 87.382 113.229 1.00 41.41 538 TYR A O 1
ATOM 4124 N N . LEU A 1 526 ? 134.739 87.055 114.653 1.00 47.34 539 LEU A N 1
ATOM 4125 C CA . LEU A 1 526 ? 135.288 88.002 115.595 1.00 47.34 539 LEU A CA 1
ATOM 4126 C C . LEU A 1 526 ? 136.079 87.273 116.656 1.00 47.34 539 LEU A C 1
ATOM 4127 O O . LEU A 1 526 ? 136.252 86.062 116.618 1.00 47.34 539 LEU A O 1
ATOM 4132 N N . SER A 1 527 ? 136.577 88.029 117.612 1.00 56.98 540 SER A N 1
ATOM 4133 C CA . SER A 1 527 ? 137.247 87.470 118.764 1.00 56.98 540 SER A CA 1
ATOM 4134 C C . SER A 1 527 ? 136.970 88.373 119.941 1.00 56.98 540 SER A C 1
ATOM 4135 O O . SER A 1 527 ? 136.407 89.455 119.798 1.00 56.98 540 SER A O 1
ATOM 4138 N N . MET A 1 528 ? 137.355 87.915 121.113 1.00 63.91 541 MET A N 1
ATOM 4139 C CA . MET A 1 528 ? 137.138 88.702 122.307 1.00 63.91 541 MET A CA 1
ATOM 4140 C C . MET A 1 528 ? 138.372 89.474 122.713 1.00 63.91 541 MET A C 1
ATOM 4141 O O . MET A 1 528 ? 138.281 90.345 123.576 1.00 63.91 541 MET A O 1
ATOM 4146 N N . GLU A 1 529 ? 139.514 89.179 122.116 1.00 61.75 542 GLU A N 1
ATOM 4147 C CA . GLU A 1 529 ? 140.678 90.033 122.234 1.00 61.75 542 GLU A CA 1
ATOM 4148 C C . GLU A 1 529 ? 140.967 90.737 120.922 1.00 61.75 542 GLU A C 1
ATOM 4149 O O . GLU A 1 529 ? 142.119 90.995 120.583 1.00 61.75 542 GLU A O 1
ATOM 4155 N N . ASP A 1 530 ? 139.917 91.038 120.174 1.00 62.01 543 ASP A N 1
ATOM 4156 C CA . ASP A 1 530 ? 140.015 91.933 119.048 1.00 62.01 543 ASP A CA 1
ATOM 4157 C C . ASP A 1 530 ? 140.240 93.336 119.559 1.00 62.01 543 ASP A C 1
ATOM 4158 O O . ASP A 1 530 ? 139.953 93.645 120.709 1.00 62.01 543 ASP A O 1
ATOM 4163 N N . GLU A 1 531 ? 140.740 94.202 118.684 1.00 66.90 544 GLU A N 1
ATOM 4164 C CA . GLU A 1 531 ? 141.128 95.530 119.133 1.00 66.90 544 GLU A CA 1
ATOM 4165 C C . GLU A 1 531 ? 139.913 96.391 119.429 1.00 66.90 544 GLU A C 1
ATOM 4166 O O . GLU A 1 531 ? 139.970 97.255 120.305 1.00 66.90 544 GLU A O 1
ATOM 4172 N N . LEU A 1 532 ? 138.794 96.126 118.767 1.00 64.46 545 LEU A N 1
ATOM 4173 C CA . LEU A 1 532 ? 137.564 96.839 119.079 1.00 64.46 545 LEU A CA 1
ATOM 4174 C C . LEU A 1 532 ? 137.056 96.493 120.468 1.00 64.46 545 LEU A C 1
ATOM 4175 O O . LEU A 1 532 ? 136.626 97.376 121.211 1.00 64.46 545 LEU A O 1
ATOM 4180 N N . MET A 1 533 ? 137.127 95.221 120.849 1.00 70.93 546 MET A N 1
ATOM 4181 C CA . MET A 1 533 ? 136.658 94.811 122.164 1.00 70.93 546 MET A CA 1
ATOM 4182 C C . MET A 1 533 ? 137.623 95.217 123.260 1.00 70.93 546 MET A C 1
ATOM 4183 O O . MET A 1 533 ? 137.197 95.583 124.354 1.00 70.93 546 MET A O 1
ATOM 4188 N N . ARG A 1 534 ? 138.921 95.147 122.995 1.00 66.04 547 ARG A N 1
ATOM 4189 C CA . ARG A 1 534 ? 139.890 95.546 123.999 1.00 66.04 547 ARG A CA 1
ATOM 4190 C C . ARG A 1 534 ? 139.866 97.043 124.223 1.00 66.04 547 ARG A C 1
ATOM 4191 O O . ARG A 1 534 ? 140.043 97.505 125.350 1.00 66.04 547 ARG A O 1
ATOM 4199 N N . ARG A 1 535 ? 139.630 97.818 123.180 1.00 62.19 548 ARG A N 1
ATOM 4200 C CA . ARG A 1 535 ? 139.664 99.254 123.369 1.00 62.19 548 ARG A CA 1
ATOM 4201 C C . ARG A 1 535 ? 138.332 99.817 123.822 1.00 62.19 548 ARG A C 1
ATOM 4202 O O . ARG A 1 535 ? 138.304 100.700 124.670 1.00 62.19 548 ARG A O 1
ATOM 4210 N N . PHE A 1 536 ? 137.217 99.347 123.290 1.00 63.18 549 PHE A N 1
ATOM 4211 C CA . PHE A 1 536 ? 135.951 100.001 123.554 1.00 63.18 549 PHE A CA 1
ATOM 4212 C C . PHE A 1 536 ? 134.930 99.105 124.220 1.00 63.18 549 PHE A C 1
ATOM 4213 O O . PHE A 1 536 ? 133.795 99.541 124.428 1.00 63.18 549 PHE A O 1
ATOM 4221 N N . GLY A 1 537 ? 135.290 97.873 124.556 1.00 79.65 550 GLY A N 1
ATOM 4222 C CA . GLY A 1 537 ? 134.372 97.024 125.279 1.00 79.65 550 GLY A CA 1
ATOM 4223 C C . GLY A 1 537 ? 134.239 97.484 126.716 1.00 79.65 550 GLY A C 1
ATOM 4224 O O . GLY A 1 537 ? 135.203 97.925 127.341 1.00 79.65 550 GLY A O 1
ATOM 4225 N N . ALA A 1 538 ? 133.017 97.394 127.234 1.00 109.57 551 ALA A N 1
ATOM 4226 C CA . ALA A 1 538 ? 132.756 97.792 128.607 1.00 109.57 551 ALA A CA 1
ATOM 4227 C C . ALA A 1 538 ? 133.342 96.769 129.563 1.00 109.57 551 ALA A C 1
ATOM 4228 O O . ALA A 1 538 ? 133.366 95.569 129.284 1.00 109.57 551 ALA A O 1
ATOM 4230 N N . GLU A 1 539 ? 133.806 97.259 130.714 1.00 123.39 552 GLU A N 1
ATOM 4231 C CA . GLU A 1 539 ? 134.622 96.437 131.597 1.00 123.39 552 GLU A CA 1
ATOM 4232 C C . GLU A 1 539 ? 133.822 95.392 132.359 1.00 123.39 552 GLU A C 1
ATOM 4233 O O . GLU A 1 539 ? 134.425 94.533 133.007 1.00 123.39 552 GLU A O 1
ATOM 4239 N N . ARG A 1 540 ? 132.491 95.447 132.306 1.00 128.14 553 ARG A N 1
ATOM 4240 C CA . ARG A 1 540 ? 131.689 94.378 132.887 1.00 128.14 553 ARG A CA 1
ATOM 4241 C C . ARG A 1 540 ? 131.865 93.084 132.110 1.00 128.14 553 ARG A C 1
ATOM 4242 O O . ARG A 1 540 ? 132.307 92.076 132.669 1.00 128.14 553 ARG A O 1
ATOM 4250 N N . THR A 1 541 ? 131.566 93.107 130.806 1.00 125.50 554 THR A N 1
ATOM 4251 C CA . THR A 1 541 ? 131.590 91.890 130.003 1.00 125.50 554 THR A CA 1
ATOM 4252 C C . THR A 1 541 ? 133.011 91.380 129.787 1.00 125.50 554 THR A C 1
ATOM 4253 O O . THR A 1 541 ? 133.214 90.175 129.601 1.00 125.50 554 THR A O 1
ATOM 4257 N N . MET A 1 542 ? 134.009 92.242 129.932 1.00 124.42 555 MET A N 1
ATOM 4258 C CA . MET A 1 542 ? 135.399 91.828 129.821 1.00 124.42 555 MET A CA 1
ATOM 4259 C C . MET A 1 542 ? 135.912 91.038 131.028 1.00 124.42 555 MET A C 1
ATOM 4260 O O . MET A 1 542 ? 137.131 90.870 131.145 1.00 124.42 555 MET A O 1
ATOM 4265 N N . ALA A 1 543 ? 135.045 90.561 131.925 1.00 134.86 556 ALA A N 1
ATOM 4266 C CA . ALA A 1 543 ? 135.456 89.781 133.084 1.00 134.86 556 ALA A CA 1
ATOM 4267 C C . ALA A 1 543 ? 135.182 88.284 132.964 1.00 134.86 556 ALA A C 1
ATOM 4268 O O . ALA A 1 543 ? 135.928 87.493 133.546 1.00 134.86 556 ALA A O 1
ATOM 4270 N N . MET A 1 544 ? 134.144 87.867 132.238 1.00 130.91 557 MET A N 1
ATOM 4271 C CA . MET A 1 544 ? 133.719 86.468 132.191 1.00 130.91 557 MET A CA 1
ATOM 4272 C C . MET A 1 544 ? 134.297 85.686 131.019 1.00 130.91 557 MET A C 1
ATOM 4273 O O . MET A 1 544 ? 133.777 84.614 130.672 1.00 130.91 557 MET A O 1
ATOM 4278 N N . LEU A 1 545 ? 135.372 86.168 130.406 1.00 127.03 558 LEU A N 1
ATOM 4279 C CA . LEU A 1 545 ? 136.000 85.356 129.374 1.00 127.03 558 LEU A CA 1
ATOM 4280 C C . LEU A 1 545 ? 136.768 84.181 129.964 1.00 127.03 558 LEU A C 1
ATOM 4281 O O . LEU A 1 545 ? 137.197 83.298 129.214 1.00 127.03 558 LEU A O 1
ATOM 4286 N N . ASP A 1 546 ? 136.960 84.159 131.284 1.00 128.67 559 ASP A N 1
ATOM 4287 C CA . ASP A 1 546 ? 137.299 82.919 131.960 1.00 128.67 559 ASP A CA 1
ATOM 4288 C C . ASP A 1 546 ? 136.067 82.055 132.200 1.00 128.67 559 ASP A C 1
ATOM 4289 O O . ASP A 1 546 ? 136.189 80.828 132.266 1.00 128.67 559 ASP A O 1
ATOM 4294 N N . ARG A 1 547 ? 134.883 82.669 132.334 1.00 123.15 560 ARG A N 1
ATOM 4295 C CA . ARG A 1 547 ? 133.663 81.892 132.544 1.00 123.15 560 ARG A CA 1
ATOM 4296 C C . ARG A 1 547 ? 133.321 81.075 131.315 1.00 123.15 560 ARG A C 1
ATOM 4297 O O . ARG A 1 547 ? 132.820 79.950 131.434 1.00 123.15 560 ARG A O 1
ATOM 4305 N N . PHE A 1 548 ? 133.646 81.586 130.129 1.00 108.73 561 PHE A N 1
ATOM 4306 C CA . PHE A 1 548 ? 133.370 80.803 128.925 1.00 108.73 561 PHE A CA 1
ATOM 4307 C C . PHE A 1 548 ? 134.337 79.651 128.707 1.00 108.73 561 PHE A C 1
ATOM 4308 O O . PHE A 1 548 ? 134.101 78.839 127.810 1.00 108.73 561 PHE A O 1
ATOM 4316 N N . GLY A 1 549 ? 135.401 79.550 129.490 1.00 109.98 562 GLY A N 1
ATOM 4317 C CA . GLY A 1 549 ? 136.351 78.468 129.358 1.00 109.98 562 GLY A CA 1
ATOM 4318 C C . GLY A 1 549 ? 137.501 78.848 128.452 1.00 109.98 562 GLY A C 1
ATOM 4319 O O . GLY A 1 549 ? 137.513 79.899 127.811 1.00 109.98 562 GLY A O 1
ATOM 4320 N N . MET A 1 550 ? 138.500 77.969 128.405 1.00 102.56 563 MET A N 1
ATOM 4321 C CA . MET A 1 550 ? 139.662 78.167 127.541 1.00 102.56 563 MET A CA 1
ATOM 4322 C C . MET A 1 550 ? 139.812 76.940 126.655 1.00 102.56 563 MET A C 1
ATOM 4323 O O . MET A 1 550 ? 140.620 76.057 126.936 1.00 102.56 563 MET A O 1
ATOM 4328 N N . ASP A 1 551 ? 139.043 76.891 125.569 1.00 84.24 564 ASP A N 1
ATOM 4329 C CA . ASP A 1 551 ? 139.253 75.883 124.537 1.00 84.24 564 ASP A CA 1
ATOM 4330 C C . ASP A 1 551 ? 139.493 76.503 123.169 1.00 84.24 564 ASP A C 1
ATOM 4331 O O . ASP A 1 551 ? 140.549 76.261 122.577 1.00 84.24 564 ASP A O 1
ATOM 4336 N N . ASP A 1 552 ? 138.550 77.311 122.672 1.00 71.29 565 ASP A N 1
ATOM 4337 C CA . ASP A 1 552 ? 138.548 77.867 121.315 1.00 71.29 565 ASP A CA 1
ATOM 4338 C C . ASP A 1 552 ? 138.686 76.779 120.252 1.00 71.29 565 ASP A C 1
ATOM 4339 O O . ASP A 1 552 ? 139.724 76.604 119.619 1.00 71.29 565 ASP A O 1
ATOM 4344 N N . SER A 1 553 ? 137.617 76.019 120.117 1.00 70.70 566 SER A N 1
ATOM 4345 C CA . SER A 1 553 ? 137.445 75.223 118.920 1.00 70.70 566 SER A CA 1
ATOM 4346 C C . SER A 1 553 ? 136.069 75.537 118.371 1.00 70.70 566 SER A C 1
ATOM 4347 O O . SER A 1 553 ? 135.836 75.464 117.162 1.00 70.70 566 SER A O 1
ATOM 4350 N N . THR A 1 554 ? 135.157 75.903 119.265 1.00 63.57 567 THR A N 1
ATOM 4351 C CA . THR A 1 554 ? 133.798 76.285 118.953 1.00 63.57 567 THR A CA 1
ATOM 4352 C C . THR A 1 554 ? 133.556 77.711 119.417 1.00 63.57 567 THR A C 1
ATOM 4353 O O . THR A 1 554 ? 134.150 78.147 120.402 1.00 63.57 567 THR A O 1
ATOM 4357 N N . PRO A 1 555 ? 132.717 78.467 118.725 1.00 60.43 568 PRO A N 1
ATOM 4358 C CA . PRO A 1 555 ? 132.490 79.853 119.120 1.00 60.43 568 PRO A CA 1
ATOM 4359 C C . PRO A 1 555 ? 131.692 79.972 120.403 1.00 60.43 568 PRO A C 1
ATOM 4360 O O . PRO A 1 555 ? 130.995 79.053 120.825 1.00 60.43 568 PRO A O 1
ATOM 4364 N N . ILE A 1 556 ? 131.817 81.139 121.026 1.00 67.05 569 ILE A N 1
ATOM 4365 C CA . ILE A 1 556 ? 131.039 81.492 122.206 1.00 67.05 569 ILE A CA 1
ATOM 4366 C C . ILE A 1 556 ? 129.580 81.620 121.796 1.00 67.05 569 ILE A C 1
ATOM 4367 O O . ILE A 1 556 ? 129.214 82.543 121.067 1.00 67.05 569 ILE A O 1
ATOM 4372 N N . GLN A 1 557 ? 128.742 80.711 122.266 1.00 75.95 570 GLN A N 1
ATOM 4373 C CA . GLN A 1 557 ? 127.317 80.760 121.956 1.00 75.95 570 GLN A CA 1
ATOM 4374 C C . GLN A 1 557 ? 126.544 81.448 123.075 1.00 75.95 570 GLN A C 1
ATOM 4375 O O . GLN A 1 557 ? 125.613 80.904 123.648 1.00 75.95 570 GLN A O 1
ATOM 4381 N N . SER A 1 558 ? 126.940 82.671 123.374 1.00 80.93 571 SER A N 1
ATOM 4382 C CA . SER A 1 558 ? 126.260 83.479 124.367 1.00 80.93 571 SER A CA 1
ATOM 4383 C C . SER A 1 558 ? 125.435 84.552 123.684 1.00 80.93 571 SER A C 1
ATOM 4384 O O . SER A 1 558 ? 125.450 84.702 122.464 1.00 80.93 571 SER A O 1
ATOM 4387 N N . LYS A 1 559 ? 124.695 85.295 124.487 1.00 82.10 572 LYS A N 1
ATOM 4388 C CA . LYS A 1 559 ? 124.001 86.471 124.011 1.00 82.10 572 LYS A CA 1
ATOM 4389 C C . LYS A 1 559 ? 124.355 87.690 124.826 1.00 82.10 572 LYS A C 1
ATOM 4390 O O . LYS A 1 559 ? 123.758 88.747 124.621 1.00 82.10 572 LYS A O 1
ATOM 4396 N N . MET A 1 560 ? 125.279 87.564 125.763 1.00 86.85 573 MET A N 1
ATOM 4397 C CA . MET A 1 560 ? 125.833 88.725 126.429 1.00 86.85 573 MET A CA 1
ATOM 4398 C C . MET A 1 560 ? 127.095 89.211 125.746 1.00 86.85 573 MET A C 1
ATOM 4399 O O . MET A 1 560 ? 127.430 90.393 125.848 1.00 86.85 573 MET A O 1
ATOM 4404 N N . VAL A 1 561 ? 127.804 88.333 125.040 1.00 75.59 574 VAL A N 1
ATOM 4405 C CA . VAL A 1 561 ? 128.944 88.811 124.279 1.00 75.59 574 VAL A CA 1
ATOM 4406 C C . VAL A 1 561 ? 128.497 89.487 122.994 1.00 75.59 574 VAL A C 1
ATOM 4407 O O . VAL A 1 561 ? 129.169 90.405 122.526 1.00 75.59 574 VAL A O 1
ATOM 4411 N N . SER A 1 562 ? 127.369 89.078 122.413 1.00 72.55 575 SER A N 1
ATOM 4412 C CA . SER A 1 562 ? 126.899 89.727 121.199 1.00 72.55 575 SER A CA 1
ATOM 4413 C C . SER A 1 562 ? 126.438 91.143 121.481 1.00 72.55 575 SER A C 1
ATOM 4414 O O . SER A 1 562 ? 126.720 92.060 120.703 1.00 72.55 575 SER A O 1
ATOM 4417 N N . ARG A 1 563 ? 125.773 91.343 122.614 1.00 73.72 576 ARG A N 1
ATOM 4418 C CA . ARG A 1 563 ? 125.444 92.685 123.069 1.00 73.72 576 ARG A CA 1
ATOM 4419 C C . ARG A 1 563 ? 126.693 93.512 123.338 1.00 73.72 576 ARG A C 1
ATOM 4420 O O . ARG A 1 563 ? 126.703 94.716 123.076 1.00 73.72 576 ARG A O 1
ATOM 4428 N N . ALA A 1 564 ? 127.768 92.877 123.804 1.00 69.17 577 ALA A N 1
ATOM 4429 C CA . ALA A 1 564 ? 129.002 93.604 124.067 1.00 69.17 577 ALA A CA 1
ATOM 4430 C C . ALA A 1 564 ? 129.686 94.026 122.783 1.00 69.17 577 ALA A C 1
ATOM 4431 O O . ALA A 1 564 ? 130.244 95.125 122.710 1.00 69.17 577 ALA A O 1
ATOM 4433 N N . VAL A 1 565 ? 129.648 93.169 121.763 1.00 63.27 578 VAL A N 1
ATOM 4434 C CA . VAL A 1 565 ? 130.232 93.501 120.467 1.00 63.27 578 VAL A CA 1
ATOM 4435 C C . VAL A 1 565 ? 129.494 94.673 119.838 1.00 63.27 578 VAL A C 1
ATOM 4436 O O . VAL A 1 565 ? 130.110 95.657 119.397 1.00 63.27 578 VAL A O 1
ATOM 4440 N N . GLU A 1 566 ? 128.160 94.608 119.837 1.00 62.92 579 GLU A N 1
ATOM 4441 C CA . GLU A 1 566 ? 127.375 95.686 119.250 1.00 62.92 579 GLU A CA 1
ATOM 4442 C C . GLU A 1 566 ? 127.518 96.980 120.031 1.00 62.92 579 GLU A C 1
ATOM 4443 O O . GLU A 1 566 ? 127.567 98.061 119.435 1.00 62.92 579 GLU A O 1
ATOM 4449 N N . SER A 1 567 ? 127.630 96.901 121.355 1.00 61.94 580 SER A N 1
ATOM 4450 C CA . SER A 1 567 ? 127.740 98.128 122.128 1.00 61.94 580 SER A CA 1
ATOM 4451 C C . SER A 1 567 ? 129.118 98.745 122.009 1.00 61.94 580 SER A C 1
ATOM 4452 O O . SER A 1 567 ? 129.245 99.969 122.067 1.00 61.94 580 SER A O 1
ATOM 4455 N N . SER A 1 568 ? 130.153 97.933 121.812 1.00 59.91 581 SER A N 1
ATOM 4456 C CA . SER A 1 568 ? 131.473 98.492 121.561 1.00 59.91 581 SER A CA 1
ATOM 4457 C C . SER A 1 568 ? 131.522 99.212 120.228 1.00 59.91 581 SER A C 1
ATOM 4458 O O . SER A 1 568 ? 132.098 100.302 120.130 1.00 59.91 581 SER A O 1
ATOM 4461 N N . GLN A 1 569 ? 130.893 98.643 119.199 1.00 55.69 582 GLN A N 1
ATOM 4462 C CA . GLN A 1 569 ? 130.874 99.330 117.912 1.00 55.69 582 GLN A CA 1
ATOM 4463 C C . GLN A 1 569 ? 130.054 100.609 117.962 1.00 55.69 582 GLN A C 1
ATOM 4464 O O . GLN A 1 569 ? 130.429 101.613 117.346 1.00 55.69 582 GLN A O 1
ATOM 4470 N N . LYS A 1 570 ? 128.955 100.614 118.713 1.00 57.52 583 LYS A N 1
ATOM 4471 C CA . LYS A 1 570 ? 128.202 101.851 118.869 1.00 57.52 583 LYS A CA 1
ATOM 4472 C C . LYS A 1 570 ? 128.959 102.881 119.691 1.00 57.52 583 LYS A C 1
ATOM 4473 O O . LYS A 1 570 ? 128.767 104.084 119.500 1.00 57.52 583 LYS A O 1
ATOM 4479 N N . ARG A 1 571 ? 129.843 102.438 120.573 1.00 65.62 584 ARG A N 1
ATOM 4480 C CA . ARG A 1 571 ? 130.666 103.383 121.308 1.00 65.62 584 ARG A CA 1
ATOM 4481 C C . ARG A 1 571 ? 131.687 104.057 120.403 1.00 65.62 584 ARG A C 1
ATOM 4482 O O . ARG A 1 571 ? 131.915 105.268 120.520 1.00 65.62 584 ARG A O 1
ATOM 4490 N N . VAL A 1 572 ? 132.295 103.301 119.483 1.00 56.46 585 VAL A N 1
ATOM 4491 C CA . VAL A 1 572 ? 133.205 103.920 118.510 1.00 56.46 585 VAL A CA 1
ATOM 4492 C C . VAL A 1 572 ? 132.462 104.892 117.609 1.00 56.46 585 VAL A C 1
ATOM 4493 O O . VAL A 1 572 ? 132.971 105.972 117.293 1.00 56.46 585 VAL A O 1
ATOM 4497 N N . GLU A 1 573 ? 131.261 104.520 117.166 1.00 57.47 586 GLU A N 1
ATOM 4498 C CA . GLU A 1 573 ? 130.494 105.405 116.299 1.00 57.47 586 GLU A CA 1
ATOM 4499 C C . GLU A 1 573 ? 130.107 106.693 117.006 1.00 57.47 586 GLU A C 1
ATOM 4500 O O . GLU A 1 573 ? 130.151 107.769 116.404 1.00 57.47 586 GLU A O 1
ATOM 4506 N N . GLY A 1 574 ? 129.763 106.620 118.290 1.00 57.53 587 GLY A N 1
ATOM 4507 C CA . GLY A 1 574 ? 129.451 107.835 119.024 1.00 57.53 587 GLY A CA 1
ATOM 4508 C C . GLY A 1 574 ? 130.659 108.718 119.262 1.00 57.53 587 GLY A C 1
ATOM 4509 O O . GLY A 1 574 ? 130.556 109.949 119.214 1.00 57.53 587 GLY A O 1
ATOM 4510 N N . ASN A 1 575 ? 131.818 108.108 119.513 1.00 60.83 588 ASN A N 1
ATOM 4511 C CA . ASN A 1 575 ? 133.045 108.885 119.659 1.00 60.83 588 ASN A CA 1
ATOM 4512 C C . ASN A 1 575 ? 133.401 109.614 118.380 1.00 60.83 588 ASN A C 1
ATOM 4513 O O . ASN A 1 575 ? 133.789 110.786 118.415 1.00 60.83 588 ASN A O 1
ATOM 4518 N N . ASN A 1 576 ? 133.273 108.937 117.241 1.00 55.79 589 ASN A N 1
ATOM 4519 C CA . ASN A 1 576 ? 133.579 109.573 115.969 1.00 55.79 589 ASN A CA 1
ATOM 4520 C C . ASN A 1 576 ? 132.577 110.652 115.621 1.00 55.79 589 ASN A C 1
ATOM 4521 O O . ASN A 1 576 ? 132.957 111.666 115.031 1.00 55.79 589 ASN A O 1
ATOM 4526 N N . PHE A 1 577 ? 131.313 110.454 115.988 1.00 55.52 590 PHE A N 1
ATOM 4527 C CA . PHE A 1 577 ? 130.294 111.479 115.812 1.00 55.52 590 PHE A CA 1
ATOM 4528 C C . PHE A 1 577 ? 130.665 112.760 116.534 1.00 55.52 590 PHE A C 1
ATOM 4529 O O . PHE A 1 577 ? 130.672 113.843 115.936 1.00 55.52 590 PHE A O 1
ATOM 4537 N N . ASP A 1 578 ? 130.995 112.656 117.818 1.00 64.01 591 ASP A N 1
ATOM 4538 C CA . ASP A 1 578 ? 131.314 113.862 118.574 1.00 64.01 591 ASP A CA 1
ATOM 4539 C C . ASP A 1 578 ? 132.630 114.487 118.143 1.00 64.01 591 ASP A C 1
ATOM 4540 O O . ASP A 1 578 ? 132.748 115.715 118.142 1.00 64.01 591 ASP A O 1
ATOM 4545 N N . SER A 1 579 ? 133.607 113.676 117.748 1.00 55.69 592 SER A N 1
ATOM 4546 C CA . SER A 1 579 ? 134.874 114.219 117.277 1.00 55.69 592 SER A CA 1
ATOM 4547 C C . SER A 1 579 ? 134.706 115.016 115.990 1.00 55.69 592 SER A C 1
ATOM 4548 O O . SER A 1 579 ? 135.263 116.118 115.853 1.00 55.69 592 SER A O 1
ATOM 4551 N N . ARG A 1 580 ? 133.910 114.504 115.049 1.00 51.78 593 ARG A N 1
ATOM 4552 C CA . ARG A 1 580 ? 133.709 115.247 113.814 1.00 51.78 593 ARG A CA 1
ATOM 4553 C C . ARG A 1 580 ? 132.800 116.453 114.023 1.00 51.78 593 ARG A C 1
ATOM 4554 O O . ARG A 1 580 ? 132.968 117.464 113.332 1.00 51.78 593 ARG A O 1
ATOM 4562 N N . LYS A 1 581 ? 131.908 116.417 115.019 1.00 52.99 594 LYS A N 1
ATOM 4563 C CA . LYS A 1 581 ? 131.115 117.603 115.339 1.00 52.99 594 LYS A CA 1
ATOM 4564 C C . LYS A 1 581 ? 131.979 118.738 115.893 1.00 52.99 594 LYS A C 1
ATOM 4565 O O . LYS A 1 581 ? 131.814 119.917 115.516 1.00 52.99 594 LYS A O 1
ATOM 4571 N N . GLN A 1 582 ? 132.909 118.395 116.781 1.00 54.30 595 GLN A N 1
ATOM 4572 C CA . GLN A 1 582 ? 133.807 119.385 117.353 1.00 54.30 595 GLN A CA 1
ATOM 4573 C C . GLN A 1 582 ? 134.690 120.012 116.290 1.00 54.30 595 GLN A C 1
ATOM 4574 O O . GLN A 1 582 ? 134.799 121.245 116.206 1.00 54.30 595 GLN A O 1
ATOM 4580 N N . LEU A 1 583 ? 135.309 119.170 115.452 1.00 48.84 596 LEU A N 1
ATOM 4581 C CA . LEU A 1 583 ? 136.129 119.667 114.348 1.00 48.84 596 LEU A CA 1
ATOM 4582 C C . LEU A 1 583 ? 135.331 120.559 113.404 1.00 48.84 596 LEU A C 1
ATOM 4583 O O . LEU A 1 583 ? 135.858 121.571 112.920 1.00 48.84 596 LEU A O 1
ATOM 4588 N N . LEU A 1 584 ? 134.037 120.260 113.228 1.00 49.30 597 LEU A N 1
ATOM 4589 C CA . LEU A 1 584 ? 133.181 121.070 112.375 1.00 49.30 597 LEU A CA 1
ATOM 4590 C C . LEU A 1 584 ? 133.010 122.492 112.900 1.00 49.30 597 LEU A C 1
ATOM 4591 O O . LEU A 1 584 ? 133.244 123.450 112.160 1.00 49.30 597 LEU A O 1
ATOM 4596 N N . GLN A 1 585 ? 132.616 122.664 114.166 1.00 49.98 598 GLN A N 1
ATOM 4597 C CA . GLN A 1 585 ? 132.345 124.051 114.588 1.00 49.98 598 GLN A CA 1
ATOM 4598 C C . GLN A 1 585 ? 133.617 124.881 114.782 1.00 49.98 598 GLN A C 1
ATOM 4599 O O . GLN A 1 585 ? 133.642 126.095 114.471 1.00 49.98 598 GLN A O 1
ATOM 4605 N N . TYR A 1 586 ? 134.706 124.254 115.190 1.00 43.38 599 TYR A N 1
ATOM 4606 C CA . TYR A 1 586 ? 135.905 125.060 115.349 1.00 43.38 599 TYR A CA 1
ATOM 4607 C C . TYR A 1 586 ? 136.550 125.387 113.990 1.00 43.38 599 TYR A C 1
ATOM 4608 O O . TYR A 1 586 ? 137.083 126.500 113.780 1.00 43.38 599 TYR A O 1
ATOM 4617 N N . ASP A 1 587 ? 136.405 124.508 112.998 1.00 43.49 600 ASP A N 1
ATOM 4618 C CA . ASP A 1 587 ? 136.826 124.953 111.684 1.00 43.49 600 ASP A CA 1
ATOM 4619 C C . ASP A 1 587 ? 135.797 125.823 111.005 1.00 43.49 600 ASP A C 1
ATOM 4620 O O . ASP A 1 587 ? 136.110 126.377 109.964 1.00 43.49 600 ASP A O 1
ATOM 4625 N N . ASP A 1 588 ? 134.599 125.996 111.558 1.00 44.07 601 ASP A N 1
ATOM 4626 C CA . ASP A 1 588 ? 133.740 127.058 111.045 1.00 44.07 601 ASP A CA 1
ATOM 4627 C C . ASP A 1 588 ? 134.302 128.423 111.384 1.00 44.07 601 ASP A C 1
ATOM 4628 O O . ASP A 1 588 ? 134.212 129.358 110.574 1.00 44.07 601 ASP A O 1
ATOM 4633 N N . VAL A 1 589 ? 134.904 128.548 112.567 1.00 37.69 602 VAL A N 1
ATOM 4634 C CA . VAL A 1 589 ? 135.627 129.791 112.893 1.00 37.69 602 VAL A CA 1
ATOM 4635 C C . VAL A 1 589 ? 136.755 130.051 111.898 1.00 37.69 602 VAL A C 1
ATOM 4636 O O . VAL A 1 589 ? 136.827 131.118 111.251 1.00 37.69 602 VAL A O 1
ATOM 4640 N N . LEU A 1 590 ? 137.637 129.065 111.738 1.00 39.14 603 LEU A N 1
ATOM 4641 C CA . LEU A 1 590 ? 138.728 129.259 110.779 1.00 39.14 603 LEU A CA 1
ATOM 4642 C C . LEU A 1 590 ? 138.258 129.320 109.328 1.00 39.14 603 LEU A C 1
ATOM 4643 O O . LEU A 1 590 ? 138.960 129.886 108.497 1.00 39.14 603 LEU A O 1
ATOM 4648 N N . ARG A 1 591 ? 137.065 128.825 109.019 1.00 40.91 604 ARG A N 1
ATOM 4649 C CA . ARG A 1 591 ? 136.512 128.918 107.676 1.00 40.91 604 ARG A CA 1
ATOM 4650 C C . ARG A 1 591 ? 136.137 130.341 107.323 1.00 40.91 604 ARG A C 1
ATOM 4651 O O . ARG A 1 591 ? 136.405 130.788 106.206 1.00 40.91 604 ARG A O 1
ATOM 4659 N N . GLN A 1 592 ? 135.506 131.064 108.253 1.00 43.32 605 GLN A N 1
ATOM 4660 C CA . GLN A 1 592 ? 135.201 132.473 108.002 1.00 43.32 605 GLN A CA 1
ATOM 4661 C C . GLN A 1 592 ? 136.461 133.287 107.780 1.00 43.32 605 GLN A C 1
ATOM 4662 O O . GLN A 1 592 ? 136.542 134.086 106.831 1.00 43.32 605 GLN A O 1
ATOM 4668 N N . GLN A 1 593 ? 137.471 133.074 108.631 1.00 33.50 606 GLN A N 1
ATOM 4669 C CA . GLN A 1 593 ? 138.722 133.813 108.459 1.00 33.50 606 GLN A CA 1
ATOM 4670 C C . GLN A 1 593 ? 139.418 133.480 107.147 1.00 33.50 606 GLN A C 1
ATOM 4671 O O . GLN A 1 593 ? 139.893 134.378 106.443 1.00 33.50 606 GLN A O 1
ATOM 4677 N N . ARG A 1 594 ? 139.462 132.199 106.786 1.00 33.02 607 ARG A N 1
ATOM 4678 C CA . ARG A 1 594 ? 140.141 131.772 105.572 1.00 33.02 607 ARG A CA 1
ATOM 4679 C C . ARG A 1 594 ? 139.434 132.246 104.328 1.00 33.02 607 ARG A C 1
ATOM 4680 O O . ARG A 1 594 ? 140.090 132.561 103.344 1.00 33.02 607 ARG A O 1
ATOM 4688 N N . GLU A 1 595 ? 138.114 132.325 104.350 1.00 40.07 608 GLU A N 1
ATOM 4689 C CA . GLU A 1 595 ? 137.404 132.798 103.174 1.00 40.07 608 GLU A CA 1
ATOM 4690 C C . GLU A 1 595 ? 137.648 134.277 102.935 1.00 40.07 608 GLU A C 1
ATOM 4691 O O . GLU A 1 595 ? 137.839 134.687 101.784 1.00 40.07 608 GLU A O 1
ATOM 4697 N N . VAL A 1 596 ? 137.705 135.077 104.006 1.00 38.50 609 VAL A N 1
ATOM 4698 C CA . VAL A 1 596 ? 138.058 136.492 103.853 1.00 38.50 609 VAL A CA 1
ATOM 4699 C C . VAL A 1 596 ? 139.460 136.649 103.278 1.00 38.50 609 VAL A C 1
ATOM 4700 O O . VAL A 1 596 ? 139.661 137.360 102.286 1.00 38.50 609 VAL A O 1
ATOM 4704 N N . ILE A 1 597 ? 140.436 135.947 103.859 1.00 33.43 610 ILE A N 1
ATOM 4705 C CA . ILE A 1 597 ? 141.830 136.101 103.449 1.00 33.43 610 ILE A CA 1
ATOM 4706 C C . ILE A 1 597 ? 142.043 135.621 102.021 1.00 33.43 610 ILE A C 1
ATOM 4707 O O . ILE A 1 597 ? 142.725 136.280 101.236 1.00 33.43 610 ILE A O 1
ATOM 4712 N N . TYR A 1 598 ? 141.415 134.516 101.639 1.00 33.64 611 TYR A N 1
ATOM 4713 C CA . TYR A 1 598 ? 141.669 133.948 100.329 1.00 33.64 611 TYR A CA 1
ATOM 4714 C C . TYR A 1 598 ? 140.989 134.751 99.242 1.00 33.64 611 TYR A C 1
ATOM 4715 O O . TYR A 1 598 ? 141.544 134.906 98.151 1.00 33.64 611 TYR A O 1
ATOM 4724 N N . LYS A 1 599 ? 139.814 135.316 99.529 1.00 41.95 612 LYS A N 1
ATOM 4725 C CA . LYS A 1 599 ? 139.157 136.166 98.543 1.00 41.95 612 LYS A CA 1
ATOM 4726 C C . LYS A 1 599 ? 139.931 137.453 98.310 1.00 41.95 612 LYS A C 1
ATOM 4727 O O . LYS A 1 599 ? 140.119 137.877 97.163 1.00 41.95 612 LYS A O 1
ATOM 4733 N N . GLN A 1 600 ? 140.450 138.054 99.369 1.00 42.78 613 GLN A N 1
ATOM 4734 C CA . GLN A 1 600 ? 141.189 139.287 99.160 1.00 42.78 613 GLN A CA 1
ATOM 4735 C C . GLN A 1 600 ? 142.580 139.060 98.600 1.00 42.78 613 GLN A C 1
ATOM 4736 O O . GLN A 1 600 ? 143.079 139.903 97.858 1.00 42.78 613 GLN A O 1
ATOM 4742 N N . ARG A 1 601 ? 143.206 137.929 98.893 1.00 36.18 614 ARG A N 1
ATOM 4743 C CA . ARG A 1 601 ? 144.476 137.603 98.261 1.00 36.18 614 ARG A CA 1
ATOM 4744 C C . ARG A 1 601 ? 144.297 137.343 96.779 1.00 36.18 614 ARG A C 1
ATOM 4745 O O . ARG A 1 601 ? 145.149 137.722 95.965 1.00 36.18 614 ARG A O 1
ATOM 4753 N N . PHE A 1 602 ? 143.176 136.731 96.402 1.00 46.96 615 PHE A N 1
ATOM 4754 C CA . PHE A 1 602 ? 142.928 136.510 94.991 1.00 46.96 615 PHE A CA 1
ATOM 4755 C C . PHE A 1 602 ? 142.677 137.810 94.264 1.00 46.96 615 PHE A C 1
ATOM 4756 O O . PHE A 1 602 ? 143.182 138.003 93.162 1.00 46.96 615 PHE A O 1
ATOM 4764 N N . GLU A 1 603 ? 141.941 138.730 94.863 1.00 49.70 616 GLU A N 1
ATOM 4765 C CA . GLU A 1 603 ? 141.767 139.988 94.151 1.00 49.70 616 GLU A CA 1
ATOM 4766 C C . GLU A 1 603 ? 142.944 140.934 94.308 1.00 49.70 616 GLU A C 1
ATOM 4767 O O . GLU A 1 603 ? 142.943 141.994 93.690 1.00 49.70 616 GLU A O 1
ATOM 4773 N N . VAL A 1 604 ? 143.947 140.592 95.110 1.00 44.61 617 VAL A N 1
ATOM 4774 C CA . VAL A 1 604 ? 145.253 141.213 94.928 1.00 44.61 617 VAL A CA 1
ATOM 4775 C C . VAL A 1 604 ? 145.910 140.671 93.670 1.00 44.61 617 VAL A C 1
ATOM 4776 O O . VAL A 1 604 ? 146.515 141.420 92.899 1.00 44.61 617 VAL A O 1
ATOM 4780 N N . ILE A 1 605 ? 145.758 139.369 93.418 1.00 47.85 618 ILE A N 1
ATOM 4781 C CA . ILE A 1 605 ? 146.454 138.732 92.299 1.00 47.85 618 ILE A CA 1
ATOM 4782 C C . ILE A 1 605 ? 145.925 139.221 90.956 1.00 47.85 618 ILE A C 1
ATOM 4783 O O . ILE A 1 605 ? 146.704 139.639 90.097 1.00 47.85 618 ILE A O 1
ATOM 4788 N N . ASP A 1 606 ? 144.610 139.179 90.735 1.00 57.17 619 ASP A N 1
ATOM 4789 C CA . ASP A 1 606 ? 144.081 139.697 89.473 1.00 57.17 619 ASP A CA 1
ATOM 4790 C C . ASP A 1 606 ? 143.522 141.103 89.662 1.00 57.17 619 ASP A C 1
ATOM 4791 O O . ASP A 1 606 ? 142.336 141.378 89.534 1.00 57.17 619 ASP A O 1
ATOM 4796 N N . SER A 1 607 ? 144.431 142.011 89.960 1.00 67.69 620 SER A N 1
ATOM 4797 C CA . SER A 1 607 ? 144.134 143.428 89.929 1.00 67.69 620 SER A CA 1
ATOM 4798 C C . SER A 1 607 ? 145.247 144.071 89.138 1.00 67.69 620 SER A C 1
ATOM 4799 O O . SER A 1 607 ? 146.414 143.958 89.514 1.00 67.69 620 SER A O 1
ATOM 4802 N N . GLU A 1 608 ? 144.898 144.710 88.033 1.00 77.14 621 GLU A N 1
ATOM 4803 C CA . GLU A 1 608 ? 145.901 145.306 87.167 1.00 77.14 621 GLU A CA 1
ATOM 4804 C C . GLU A 1 608 ? 146.333 146.687 87.630 1.00 77.14 621 GLU A C 1
ATOM 4805 O O . GLU A 1 608 ? 147.164 147.310 86.965 1.00 77.14 621 GLU A O 1
ATOM 4811 N N . ASN A 1 609 ? 145.802 147.181 88.741 1.00 74.26 622 ASN A N 1
ATOM 4812 C CA . ASN A 1 609 ? 146.393 148.332 89.403 1.00 74.26 622 ASN A CA 1
ATOM 4813 C C . ASN A 1 609 ? 146.190 148.177 90.896 1.00 74.26 622 ASN A C 1
ATOM 4814 O O . ASN A 1 609 ? 145.066 147.964 91.352 1.00 74.26 622 ASN A O 1
ATOM 4819 N N . LEU A 1 610 ? 147.276 148.288 91.650 1.00 67.65 623 LEU A N 1
ATOM 4820 C CA . LEU A 1 610 ? 147.237 148.071 93.084 1.00 67.65 623 LEU A CA 1
ATOM 4821 C C . LEU A 1 610 ? 147.401 149.357 93.866 1.00 67.65 623 LEU A C 1
ATOM 4822 O O . LEU A 1 610 ? 147.665 149.303 95.063 1.00 67.65 623 LEU A O 1
ATOM 4827 N N . ARG A 1 611 ? 147.262 150.510 93.215 1.00 70.11 624 ARG A N 1
ATOM 4828 C CA . ARG A 1 611 ? 147.532 151.773 93.889 1.00 70.11 624 ARG A CA 1
ATOM 4829 C C . ARG A 1 611 ? 146.491 152.069 94.951 1.00 70.11 624 ARG A C 1
ATOM 4830 O O . ARG A 1 611 ? 146.827 152.551 96.036 1.00 70.11 624 ARG A O 1
ATOM 4838 N N . GLU A 1 612 ? 145.233 151.747 94.680 1.00 67.74 625 GLU A N 1
ATOM 4839 C CA . GLU A 1 612 ? 144.193 152.036 95.653 1.00 67.74 625 GLU A CA 1
ATOM 4840 C C . GLU A 1 612 ? 144.256 151.089 96.838 1.00 67.74 625 GLU A C 1
ATOM 4841 O O . GLU A 1 612 ? 144.035 151.510 97.976 1.00 67.74 625 GLU A O 1
ATOM 4847 N N . ILE A 1 613 ? 144.575 149.819 96.590 1.00 59.43 626 ILE A N 1
ATOM 4848 C CA . ILE A 1 613 ? 144.684 148.834 97.660 1.00 59.43 626 ILE A CA 1
ATOM 4849 C C . ILE A 1 613 ? 145.829 149.186 98.596 1.00 59.43 626 ILE A C 1
ATOM 4850 O O . ILE A 1 613 ? 145.663 149.225 99.820 1.00 59.43 626 ILE A O 1
ATOM 4855 N N . VAL A 1 614 ? 146.991 149.499 98.030 1.00 60.47 627 VAL A N 1
ATOM 4856 C CA . VAL A 1 614 ? 148.156 149.837 98.835 1.00 60.47 627 VAL A CA 1
ATOM 4857 C C . VAL A 1 614 ? 147.952 151.163 99.552 1.00 60.47 627 VAL A C 1
ATOM 4858 O O . VAL A 1 614 ? 148.352 151.318 100.708 1.00 60.47 627 VAL A O 1
ATOM 4862 N N . GLU A 1 615 ? 147.263 152.113 98.922 1.00 64.55 628 GLU A N 1
ATOM 4863 C CA . GLU A 1 615 ? 147.034 153.387 99.592 1.00 64.55 628 GLU A CA 1
ATOM 4864 C C . GLU A 1 615 ? 146.030 153.269 100.726 1.00 64.55 628 GLU A C 1
ATOM 4865 O O . GLU A 1 615 ? 146.187 153.940 101.744 1.00 64.55 628 GLU A O 1
ATOM 4871 N N . ASN A 1 616 ? 145.017 152.415 100.591 1.00 59.52 629 ASN A N 1
ATOM 4872 C CA . ASN A 1 616 ? 144.134 152.167 101.724 1.00 59.52 629 ASN A CA 1
ATOM 4873 C C . ASN A 1 616 ? 144.846 151.426 102.839 1.00 59.52 629 ASN A C 1
ATOM 4874 O O . ASN A 1 616 ? 144.535 151.643 104.011 1.00 59.52 629 ASN A O 1
ATOM 4879 N N . MET A 1 617 ? 145.808 150.570 102.501 1.00 57.71 630 MET A N 1
ATOM 4880 C CA . MET A 1 617 ? 146.601 149.918 103.535 1.00 57.71 630 MET A CA 1
ATOM 4881 C C . MET A 1 617 ? 147.464 150.914 104.289 1.00 57.71 630 MET A C 1
ATOM 4882 O O . MET A 1 617 ? 147.551 150.859 105.520 1.00 57.71 630 MET A O 1
ATOM 4887 N N . ILE A 1 618 ? 148.096 151.837 103.568 1.00 58.23 631 ILE A N 1
ATOM 4888 C CA . ILE A 1 618 ? 148.931 152.853 104.201 1.00 58.23 631 ILE A CA 1
ATOM 4889 C C . ILE A 1 618 ? 148.084 153.801 105.032 1.00 58.23 631 ILE A C 1
ATOM 4890 O O . ILE A 1 618 ? 148.480 154.207 106.124 1.00 58.23 631 ILE A O 1
ATOM 4895 N N . LYS A 1 619 ? 146.877 154.110 104.573 1.00 63.35 632 LYS A N 1
ATOM 4896 C CA . LYS A 1 619 ? 146.025 155.003 105.339 1.00 63.35 632 LYS A CA 1
ATOM 4897 C C . LYS A 1 619 ? 145.482 154.337 106.592 1.00 63.35 632 LYS A C 1
ATOM 4898 O O . LYS A 1 619 ? 145.375 154.988 107.627 1.00 63.35 632 LYS A O 1
ATOM 4904 N N . SER A 1 620 ? 145.156 153.045 106.537 1.00 60.23 633 SER A N 1
ATOM 4905 C CA . SER A 1 620 ? 144.702 152.365 107.747 1.00 60.23 633 SER A CA 1
ATOM 4906 C C . SER A 1 620 ? 145.825 152.207 108.755 1.00 60.23 633 SER A C 1
ATOM 4907 O O . SER A 1 620 ? 145.618 152.427 109.957 1.00 60.23 633 SER A O 1
ATOM 4910 N N . SER A 1 621 ? 147.022 151.854 108.284 1.00 61.08 634 SER A N 1
ATOM 4911 C CA . SER A 1 621 ? 148.178 151.793 109.168 1.00 61.08 634 SER A CA 1
ATOM 4912 C C . SER A 1 621 ? 148.500 153.151 109.761 1.00 61.08 634 SER A C 1
ATOM 4913 O O . SER A 1 621 ? 148.886 153.252 110.929 1.00 61.08 634 SER A O 1
ATOM 4916 N N . LEU A 1 622 ? 148.294 154.213 108.990 1.00 66.53 635 LEU A N 1
ATOM 4917 C CA . LEU A 1 622 ? 148.585 155.553 109.469 1.00 66.53 635 LEU A CA 1
ATOM 4918 C C . LEU A 1 622 ? 147.547 156.033 110.468 1.00 66.53 635 LEU A C 1
ATOM 4919 O O . LEU A 1 622 ? 147.896 156.719 111.422 1.00 66.53 635 LEU A O 1
ATOM 4924 N N . GLU A 1 623 ? 146.272 155.702 110.263 1.00 68.39 636 GLU A N 1
ATOM 4925 C CA . GLU A 1 623 ? 145.252 156.039 111.251 1.00 68.39 636 GLU A CA 1
ATOM 4926 C C . GLU A 1 623 ? 145.514 155.343 112.570 1.00 68.39 636 GLU A C 1
ATOM 4927 O O . GLU A 1 623 ? 145.354 155.944 113.634 1.00 68.39 636 GLU A O 1
ATOM 4933 N N . ARG A 1 624 ? 145.914 154.073 112.526 1.00 60.51 637 ARG A N 1
ATOM 4934 C CA . ARG A 1 624 ? 146.253 153.399 113.772 1.00 60.51 637 ARG A CA 1
ATOM 4935 C C . ARG A 1 624 ? 147.530 153.948 114.386 1.00 60.51 637 ARG A C 1
ATOM 4936 O O . ARG A 1 624 ? 147.680 153.926 115.607 1.00 60.51 637 ARG A O 1
ATOM 4944 N N . ALA A 1 625 ? 148.454 154.447 113.574 1.00 70.79 638 ALA A N 1
ATOM 4945 C CA . ALA A 1 625 ? 149.662 155.031 114.137 1.00 70.79 638 ALA A CA 1
ATOM 4946 C C . ALA A 1 625 ? 149.393 156.392 114.740 1.00 70.79 638 ALA A C 1
ATOM 4947 O O . ALA A 1 625 ? 150.064 156.788 115.695 1.00 70.79 638 ALA A O 1
ATOM 4949 N N . ILE A 1 626 ? 148.450 157.133 114.171 1.00 78.76 639 ILE A N 1
ATOM 4950 C CA . ILE A 1 626 ? 148.037 158.401 114.751 1.00 78.76 639 ILE A CA 1
ATOM 4951 C C . ILE A 1 626 ? 147.322 158.154 116.063 1.00 78.76 639 ILE A C 1
ATOM 4952 O O . ILE A 1 626 ? 147.689 158.715 117.092 1.00 78.76 639 ILE A O 1
ATOM 4957 N N . ALA A 1 627 ? 146.341 157.257 116.065 1.00 78.82 640 ALA A N 1
ATOM 4958 C CA . ALA A 1 627 ? 145.591 156.954 117.274 1.00 78.82 640 ALA A CA 1
ATOM 4959 C C . ALA A 1 627 ? 146.374 156.138 118.296 1.00 78.82 640 ALA A C 1
ATOM 4960 O O . ALA A 1 627 ? 145.901 155.992 119.424 1.00 78.82 640 ALA A O 1
ATOM 4962 N N . ALA A 1 628 ? 147.563 155.634 117.963 1.00 83.99 641 ALA A N 1
ATOM 4963 C CA . ALA A 1 628 ? 148.389 154.978 118.973 1.00 83.99 641 ALA A CA 1
ATOM 4964 C C . ALA A 1 628 ? 149.054 156.000 119.875 1.00 83.99 641 ALA A C 1
ATOM 4965 O O . ALA A 1 628 ? 149.070 155.841 121.098 1.00 83.99 641 ALA A O 1
ATOM 4967 N N . TYR A 1 629 ? 149.575 157.076 119.290 1.00 95.87 642 TYR A N 1
ATOM 4968 C CA . TYR A 1 629 ? 149.801 158.326 120.003 1.00 95.87 642 TYR A CA 1
ATOM 4969 C C . TYR A 1 629 ? 148.460 159.039 120.069 1.00 95.87 642 TYR A C 1
ATOM 4970 O O . TYR A 1 629 ? 147.422 158.416 119.859 1.00 95.87 642 TYR A O 1
ATOM 4979 N N . THR A 1 630 ? 148.450 160.338 120.370 1.00 109.06 643 THR A N 1
ATOM 4980 C CA . THR A 1 630 ? 147.260 161.194 120.279 1.00 109.06 643 THR A CA 1
ATOM 4981 C C . THR A 1 630 ? 145.957 160.637 120.888 1.00 109.06 643 THR A C 1
ATOM 4982 O O . THR A 1 630 ? 144.930 160.617 120.198 1.00 109.06 643 THR A O 1
ATOM 4986 N N . PRO A 1 631 ? 145.943 160.096 122.115 1.00 119.08 644 PRO A N 1
ATOM 4987 C CA . PRO A 1 631 ? 144.729 159.420 122.579 1.00 119.08 644 PRO A CA 1
ATOM 4988 C C . PRO A 1 631 ? 143.660 160.417 122.981 1.00 119.08 644 PRO A C 1
ATOM 4989 O O . PRO A 1 631 ? 143.899 161.618 123.116 1.00 119.08 644 PRO A O 1
ATOM 4993 N N . ARG A 1 632 ? 142.452 159.886 123.172 1.00 133.03 645 ARG A N 1
ATOM 4994 C CA . ARG A 1 632 ? 141.269 160.687 123.468 1.00 133.03 645 ARG A CA 1
ATOM 4995 C C . ARG A 1 632 ? 141.297 161.307 124.857 1.00 133.03 645 ARG A C 1
ATOM 4996 O O . ARG A 1 632 ? 140.508 162.217 125.128 1.00 133.03 645 ARG A O 1
ATOM 5004 N N . GLU A 1 633 ? 142.188 160.854 125.733 1.00 137.11 646 GLU A N 1
ATOM 5005 C CA . GLU A 1 633 ? 142.152 161.259 127.130 1.00 137.11 646 GLU A CA 1
ATOM 5006 C C . GLU A 1 633 ? 142.932 162.547 127.354 1.00 137.11 646 GLU A C 1
ATOM 5007 O O . GLU A 1 633 ? 142.382 163.546 127.824 1.00 137.11 646 GLU A O 1
ATOM 5013 N N . GLU A 1 634 ? 144.209 162.538 127.011 1.00 138.26 647 GLU A N 1
ATOM 5014 C CA . GLU A 1 634 ? 145.108 163.634 127.341 1.00 138.26 647 GLU A CA 1
AT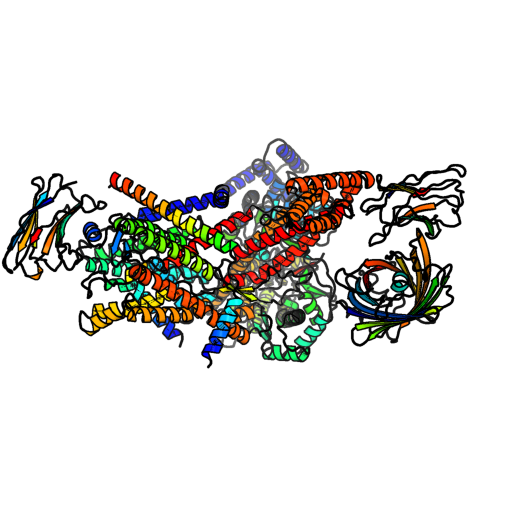OM 5015 C C . GLU A 1 634 ? 145.209 164.590 126.161 1.00 138.26 647 GLU A C 1
ATOM 5016 O O . GLU A 1 634 ? 146.180 164.578 125.414 1.00 138.26 647 GLU A O 1
ATOM 5022 N N . LEU A 1 635 ? 144.180 165.417 125.995 1.00 139.63 648 LEU A N 1
ATOM 5023 C CA . LEU A 1 635 ? 144.127 166.282 124.814 1.00 139.63 648 LEU A CA 1
ATOM 5024 C C . LEU A 1 635 ? 145.202 167.373 124.789 1.00 139.63 648 LEU A C 1
ATOM 5025 O O . LEU A 1 635 ? 145.961 167.420 123.806 1.00 139.63 648 LEU A O 1
ATOM 5030 N N . PRO A 1 636 ? 145.322 168.294 125.771 1.00 146.21 649 PRO A N 1
ATOM 5031 C CA . PRO A 1 636 ? 146.227 169.417 125.510 1.00 146.21 649 PRO A CA 1
ATOM 5032 C C . PRO A 1 636 ? 147.691 169.075 125.736 1.00 146.21 649 PRO A C 1
ATOM 5033 O O . PRO A 1 636 ? 148.179 169.145 126.869 1.00 146.21 649 PRO A O 1
ATOM 5037 N N . GLU A 1 637 ? 148.389 168.767 124.638 1.00 146.09 650 GLU A N 1
ATOM 5038 C CA . GLU A 1 637 ? 149.854 168.713 124.559 1.00 146.09 650 GLU A CA 1
ATOM 5039 C C . GLU A 1 637 ? 150.498 167.762 125.567 1.00 146.09 650 GLU A C 1
ATOM 5040 O O . GLU A 1 637 ? 151.597 168.021 126.060 1.00 146.09 650 GLU A O 1
ATOM 5046 N N . GLU A 1 638 ? 149.837 166.655 125.881 1.00 140.50 651 GLU A N 1
ATOM 5047 C CA . GLU A 1 638 ? 150.523 165.558 126.550 1.00 140.50 651 GLU A CA 1
ATOM 5048 C C . GLU A 1 638 ? 150.585 164.406 125.561 1.00 140.50 651 GLU A C 1
ATOM 5049 O O . GLU A 1 638 ? 150.365 163.244 125.919 1.00 140.50 651 GLU A O 1
ATOM 5055 N N . TRP A 1 639 ? 150.893 164.733 124.310 1.00 122.29 652 TRP A N 1
ATOM 5056 C CA . TRP A 1 639 ? 150.668 163.838 123.195 1.00 122.29 652 TRP A CA 1
ATOM 5057 C C . TRP A 1 639 ? 151.944 163.283 122.589 1.00 122.29 652 TRP A C 1
ATOM 5058 O O . TRP A 1 639 ? 151.849 162.479 121.654 1.00 122.29 652 TRP A O 1
ATOM 5069 N N . LYS A 1 640 ? 153.117 163.687 123.093 1.00 117.40 653 LYS A N 1
ATOM 5070 C CA . LYS A 1 640 ? 154.424 163.094 122.770 1.00 117.40 653 LYS A CA 1
ATOM 5071 C C . LYS A 1 640 ? 154.717 163.113 121.275 1.00 117.40 653 LYS A C 1
ATOM 5072 O O . LYS A 1 640 ? 155.290 162.171 120.728 1.00 117.40 653 LYS A O 1
ATOM 5078 N N . LEU A 1 641 ? 154.326 164.201 120.611 1.00 115.71 654 LEU A N 1
ATOM 5079 C CA . LEU A 1 641 ? 154.227 164.220 119.159 1.00 115.71 654 LEU A CA 1
ATOM 5080 C C . LEU A 1 641 ? 155.566 164.134 118.448 1.00 115.71 654 LEU A C 1
ATOM 5081 O O . LEU A 1 641 ? 155.580 163.876 117.242 1.00 115.71 654 LEU A O 1
ATOM 5086 N N . ASP A 1 642 ? 156.686 164.319 119.143 1.00 111.88 655 ASP A N 1
ATOM 5087 C CA . ASP A 1 642 ? 157.957 164.047 118.491 1.00 111.88 655 ASP A CA 1
ATOM 5088 C C . ASP A 1 642 ? 158.188 162.555 118.338 1.00 111.88 655 ASP A C 1
ATOM 5089 O O . ASP A 1 642 ? 158.867 162.134 117.398 1.00 111.88 655 ASP A O 1
ATOM 5094 N N . GLY A 1 643 ? 157.620 161.742 119.230 1.00 105.96 656 GLY A N 1
ATOM 5095 C CA . GLY A 1 643 ? 157.642 160.304 119.018 1.00 105.96 656 GLY A CA 1
ATOM 5096 C C . GLY A 1 643 ? 156.841 159.890 117.799 1.00 105.96 656 GLY A C 1
ATOM 5097 O O . GLY A 1 643 ? 157.250 159.002 117.045 1.00 105.96 656 GLY A O 1
ATOM 5098 N N . LEU A 1 644 ? 155.720 160.566 117.558 1.00 100.23 657 LEU A N 1
ATOM 5099 C CA . LEU A 1 644 ? 154.938 160.317 116.356 1.00 100.23 657 LEU A CA 1
ATOM 5100 C C . LEU A 1 644 ? 155.668 160.794 115.111 1.00 100.23 657 LEU A C 1
ATOM 5101 O O . LEU A 1 644 ? 155.610 160.135 114.072 1.00 100.23 657 LEU A O 1
ATOM 5106 N N . VAL A 1 645 ? 156.370 161.923 115.199 1.00 103.29 658 VAL A N 1
ATOM 5107 C CA . VAL A 1 645 ? 157.172 162.402 114.074 1.00 103.29 658 VAL A CA 1
ATOM 5108 C C . VAL A 1 645 ? 158.299 161.422 113.760 1.00 103.29 658 VAL A C 1
ATOM 5109 O O . VAL A 1 645 ? 158.577 161.125 112.590 1.00 103.29 658 VAL A O 1
ATOM 5113 N N . ASP A 1 646 ? 158.924 160.866 114.799 1.00 98.91 659 ASP A N 1
ATOM 5114 C CA . ASP A 1 646 ? 159.962 159.862 114.601 1.00 98.91 659 ASP A CA 1
ATOM 5115 C C . ASP A 1 646 ? 159.396 158.594 113.988 1.00 98.91 659 ASP A C 1
ATOM 5116 O O . ASP A 1 646 ? 160.040 157.964 113.143 1.00 98.91 659 ASP A O 1
ATOM 5121 N N . LEU A 1 647 ? 158.175 158.227 114.369 1.00 88.63 660 LEU A N 1
ATOM 5122 C CA . LEU A 1 647 ? 157.548 157.046 113.791 1.00 88.63 660 LEU A CA 1
ATOM 5123 C C . LEU A 1 647 ? 157.199 157.256 112.327 1.00 88.63 660 LEU A C 1
ATOM 5124 O O . LEU A 1 647 ? 157.365 156.342 111.517 1.00 88.63 660 LEU A O 1
ATOM 5129 N N . ILE A 1 648 ? 156.716 158.446 111.969 1.00 86.58 661 ILE A N 1
ATOM 5130 C CA . ILE A 1 648 ? 156.393 158.725 110.573 1.00 86.58 661 ILE A CA 1
ATOM 5131 C C . ILE A 1 648 ? 157.658 158.761 109.735 1.00 86.58 661 ILE A C 1
ATOM 5132 O O . ILE A 1 648 ? 157.693 158.243 108.618 1.00 86.58 661 ILE A O 1
ATOM 5137 N N . ASN A 1 649 ? 158.729 159.320 110.270 1.00 89.99 662 ASN A N 1
ATOM 5138 C CA . ASN A 1 649 ? 159.963 159.360 109.507 1.00 89.99 662 ASN A CA 1
ATOM 5139 C C . ASN A 1 649 ? 160.678 158.018 109.459 1.00 89.99 662 ASN A C 1
ATOM 5140 O O . ASN A 1 649 ? 161.544 157.827 108.604 1.00 89.99 662 ASN A O 1
ATOM 5145 N N . THR A 1 650 ? 160.348 157.089 110.346 1.00 83.54 663 THR A N 1
ATOM 5146 C CA . THR A 1 650 ? 160.912 155.753 110.249 1.00 83.54 663 THR A CA 1
ATOM 5147 C C . THR A 1 650 ? 160.020 154.781 109.480 1.00 83.54 663 THR A C 1
ATOM 5148 O O . THR A 1 650 ? 160.498 153.730 109.053 1.00 83.54 663 THR A O 1
ATOM 5152 N N . THR A 1 651 ? 158.757 155.101 109.262 1.00 73.98 664 THR A N 1
ATOM 5153 C CA . THR A 1 651 ? 157.864 154.164 108.605 1.00 73.98 664 THR A CA 1
ATOM 5154 C C . THR A 1 651 ? 157.298 154.654 107.286 1.00 73.98 664 THR A C 1
ATOM 5155 O O . THR A 1 651 ? 157.102 153.842 106.391 1.00 73.98 664 THR A O 1
ATOM 5159 N N . TYR A 1 652 ? 157.052 155.943 107.118 1.00 71.15 665 TYR A N 1
ATOM 5160 C CA . TYR A 1 652 ? 156.333 156.394 105.938 1.00 71.15 665 TYR A CA 1
ATOM 5161 C C . TYR A 1 652 ? 157.050 157.433 105.100 1.00 71.15 665 TYR A C 1
ATOM 5162 O O . TYR A 1 652 ? 156.860 157.440 103.890 1.00 71.15 665 TYR A O 1
ATOM 5171 N N . LEU A 1 653 ? 157.849 158.313 105.686 1.00 85.94 666 LEU A N 1
ATOM 5172 C CA . LEU A 1 653 ? 158.151 159.571 105.015 1.00 85.94 666 LEU A CA 1
ATOM 5173 C C . LEU A 1 653 ? 159.623 159.930 105.076 1.00 85.94 666 LEU A C 1
ATOM 5174 O O . LEU A 1 653 ? 159.967 161.080 105.330 1.00 85.94 666 LEU A O 1
ATOM 5179 N N . ASP A 1 654 ? 160.491 158.961 104.796 1.00 94.89 667 ASP A N 1
ATOM 5180 C CA . ASP A 1 654 ? 161.933 159.092 104.483 1.00 94.89 667 ASP A CA 1
ATOM 5181 C C . ASP A 1 654 ? 162.705 160.116 105.328 1.00 94.89 667 ASP A C 1
ATOM 5182 O O . ASP A 1 654 ? 163.236 161.110 104.835 1.00 94.89 667 ASP A O 1
ATOM 5187 N N . GLU A 1 655 ? 162.684 159.887 106.642 1.00 104.84 668 GLU A N 1
ATOM 5188 C CA . GLU A 1 655 ? 163.747 160.258 107.583 1.00 104.84 668 GLU A CA 1
ATOM 5189 C C . GLU A 1 655 ? 163.881 161.754 107.889 1.00 104.84 668 GLU A C 1
ATOM 5190 O O . GLU A 1 655 ? 164.431 162.128 108.931 1.00 104.84 668 GLU A O 1
ATOM 5196 N N . GLY A 1 656 ? 163.301 162.625 107.076 1.00 104.39 669 GLY A N 1
ATOM 5197 C CA . GLY A 1 656 ? 163.421 164.035 107.377 1.00 104.39 669 GLY A CA 1
ATOM 5198 C C . GLY A 1 656 ? 162.191 164.860 107.088 1.00 104.39 669 GLY A C 1
ATOM 5199 O O . GLY A 1 656 ? 162.147 166.045 107.418 1.00 104.39 669 GLY A O 1
ATOM 5200 N N . ALA A 1 657 ? 161.179 164.250 106.486 1.00 104.12 670 ALA A N 1
ATOM 5201 C CA . ALA A 1 657 ? 160.133 165.036 105.856 1.00 104.12 670 ALA A CA 1
ATOM 5202 C C . ALA A 1 657 ? 159.078 165.534 106.824 1.00 104.12 670 ALA A C 1
ATOM 5203 O O . ALA A 1 657 ? 158.155 166.225 106.393 1.00 104.12 670 ALA A O 1
ATOM 5205 N N . LEU A 1 658 ? 159.178 165.218 108.102 1.00 109.13 671 LEU A N 1
ATOM 5206 C CA . LEU A 1 658 ? 158.205 165.696 109.065 1.00 109.13 671 LEU A CA 1
ATOM 5207 C C . LEU A 1 658 ? 158.936 166.245 110.275 1.00 109.13 671 LEU A C 1
ATOM 5208 O O . LEU A 1 658 ? 159.925 165.664 110.729 1.00 109.13 671 LEU A O 1
ATOM 5213 N N . GLU A 1 659 ? 158.469 167.379 110.769 1.00 121.45 672 GLU A N 1
ATOM 5214 C CA . GLU A 1 659 ? 158.930 167.942 112.027 1.00 121.45 672 GLU A CA 1
ATOM 5215 C C . GLU A 1 659 ? 157.732 168.103 112.946 1.00 121.45 672 GLU A C 1
ATOM 5216 O O . GLU A 1 659 ? 156.593 167.848 112.557 1.00 121.45 672 GLU A O 1
ATOM 5222 N N . LYS A 1 660 ? 157.995 168.542 114.175 1.00 127.07 673 LYS A N 1
ATOM 5223 C CA . LYS A 1 660 ? 156.909 168.748 115.124 1.00 127.07 673 LYS A CA 1
ATOM 5224 C C . LYS A 1 660 ? 156.015 169.905 114.711 1.00 127.07 673 LYS A C 1
ATOM 5225 O O . LYS A 1 660 ? 154.821 169.903 115.026 1.00 127.07 673 LYS A O 1
ATOM 5231 N N . SER A 1 661 ? 156.571 170.878 113.988 1.00 131.42 674 SER A N 1
ATOM 5232 C CA . SER A 1 661 ? 155.843 172.093 113.654 1.00 131.42 674 SER A CA 1
ATOM 5233 C C . SER A 1 661 ? 154.739 171.839 112.643 1.00 131.42 674 SER A C 1
ATOM 5234 O O . SER A 1 661 ? 153.763 172.593 112.595 1.00 131.42 674 SER A O 1
ATOM 5237 N N . ASP A 1 662 ? 154.871 170.796 111.827 1.00 127.16 675 ASP A N 1
ATOM 5238 C CA . ASP A 1 662 ? 153.850 170.535 110.822 1.00 127.16 675 ASP A CA 1
ATOM 5239 C C . ASP A 1 662 ? 152.585 169.979 111.446 1.00 127.16 675 ASP A C 1
ATOM 5240 O O . ASP A 1 662 ? 151.493 170.183 110.910 1.00 127.16 675 ASP A O 1
ATOM 5245 N N . ILE A 1 663 ? 152.704 169.282 112.573 1.00 127.55 676 ILE A N 1
ATOM 5246 C CA . ILE A 1 663 ? 151.554 168.655 113.203 1.00 127.55 676 ILE A CA 1
ATOM 5247 C C . ILE A 1 663 ? 151.318 169.165 114.616 1.00 127.55 676 ILE A C 1
ATOM 5248 O O . ILE A 1 663 ? 150.610 168.520 115.386 1.00 127.55 676 ILE A O 1
ATOM 5253 N N . PHE A 1 664 ? 151.890 170.310 114.977 1.00 134.52 677 PHE A N 1
ATOM 5254 C CA . PHE A 1 664 ? 151.721 170.828 116.329 1.00 134.52 677 PHE A CA 1
ATOM 5255 C C . PHE A 1 664 ? 150.314 171.371 116.529 1.00 134.52 677 PHE A C 1
ATOM 5256 O O . PHE A 1 664 ? 149.831 172.183 115.736 1.00 134.52 677 PHE A O 1
ATOM 5264 N N . GLY A 1 665 ? 149.663 170.917 117.595 1.00 134.91 678 GLY A N 1
ATOM 5265 C CA . GLY A 1 665 ? 148.355 171.414 117.963 1.00 134.91 678 GLY A CA 1
ATOM 5266 C C . GLY A 1 665 ? 147.247 171.111 116.985 1.00 134.91 678 GLY A C 1
ATOM 5267 O O . GLY A 1 665 ? 146.245 171.830 116.959 1.00 134.91 678 GLY A O 1
ATOM 5268 N N . LYS A 1 666 ? 147.391 170.073 116.178 1.00 127.96 679 LYS A N 1
ATOM 5269 C CA . LYS A 1 666 ? 146.420 169.785 115.138 1.00 127.96 679 LYS A CA 1
ATOM 5270 C C . LYS A 1 666 ? 145.404 168.765 115.617 1.00 127.96 679 LYS A C 1
ATOM 5271 O O . LYS A 1 666 ? 145.638 168.012 116.565 1.00 127.96 679 LYS A O 1
ATOM 5277 N N . GLU A 1 667 ? 144.252 168.766 114.955 1.00 125.69 680 GLU A N 1
ATOM 5278 C CA . GLU A 1 667 ? 143.298 167.690 115.134 1.00 125.69 680 GLU A CA 1
ATOM 5279 C C . GLU A 1 667 ? 143.868 166.415 114.515 1.00 125.69 680 GLU A C 1
ATOM 5280 O O . GLU A 1 667 ? 144.663 166.489 113.576 1.00 125.69 680 GLU A O 1
ATOM 5286 N N . PRO A 1 668 ? 143.534 165.244 115.070 1.00 119.29 681 PRO A N 1
ATOM 5287 C CA . PRO A 1 668 ? 144.027 163.983 114.495 1.00 119.29 681 PRO A CA 1
ATOM 5288 C C . PRO A 1 668 ? 143.683 163.772 113.035 1.00 119.29 681 PRO A C 1
ATOM 5289 O O . PRO A 1 668 ? 144.515 163.250 112.287 1.00 119.29 681 PRO A O 1
ATOM 5293 N N . ASP A 1 669 ? 142.522 164.218 112.582 1.00 118.91 682 ASP A N 1
ATOM 5294 C CA . ASP A 1 669 ? 142.198 164.008 111.181 1.00 118.91 682 ASP A CA 1
ATOM 5295 C C . ASP A 1 669 ? 142.895 164.998 110.265 1.00 118.91 682 ASP A C 1
ATOM 5296 O O . ASP A 1 669 ? 143.204 164.651 109.125 1.00 118.91 682 ASP A O 1
ATOM 5301 N N . GLU A 1 670 ? 143.205 166.204 110.733 1.00 120.32 683 GLU A N 1
ATOM 5302 C CA . GLU A 1 670 ? 143.914 167.109 109.838 1.00 120.32 683 GLU A CA 1
ATOM 5303 C C . GLU A 1 670 ? 145.402 166.792 109.772 1.00 120.32 683 GLU A C 1
ATOM 5304 O O . GLU A 1 670 ? 146.011 166.954 108.709 1.00 120.32 683 GLU A O 1
ATOM 5310 N N . MET A 1 671 ? 146.000 166.289 110.858 1.00 112.29 684 MET A N 1
ATOM 5311 C CA . MET A 1 671 ? 147.368 165.805 110.734 1.00 112.29 684 MET A CA 1
ATOM 5312 C C . MET A 1 671 ? 147.411 164.508 109.946 1.00 112.29 684 MET A C 1
ATOM 5313 O O . MET A 1 671 ? 148.376 164.274 109.212 1.00 112.29 684 MET A O 1
ATOM 5318 N N . LEU A 1 672 ? 146.356 163.689 110.039 1.00 101.77 685 LEU A N 1
ATOM 5319 C CA . LEU A 1 672 ? 146.244 162.519 109.178 1.00 101.77 685 LEU A CA 1
ATOM 5320 C C . LEU A 1 672 ? 146.186 162.921 107.718 1.00 101.77 685 LEU A C 1
ATOM 5321 O O . LEU A 1 672 ? 146.868 162.327 106.886 1.00 101.77 685 LEU A O 1
ATOM 5326 N N . GLU A 1 673 ? 145.429 163.965 107.398 1.00 102.74 686 GLU A N 1
ATOM 5327 C CA . GLU A 1 673 ? 145.320 164.389 106.008 1.00 102.74 686 GLU A CA 1
ATOM 5328 C C . GLU A 1 673 ? 146.609 165.023 105.506 1.00 102.74 686 GLU A C 1
ATOM 5329 O O . GLU A 1 673 ? 146.978 164.831 104.345 1.00 102.74 686 GLU A O 1
ATOM 5335 N N . LEU A 1 674 ? 147.325 165.742 106.369 1.00 103.39 687 LEU A N 1
ATOM 5336 C CA . LEU A 1 674 ? 148.611 166.311 105.973 1.00 103.39 687 LEU A CA 1
ATOM 5337 C C . LEU A 1 674 ? 149.633 165.220 105.664 1.00 103.39 687 LEU A C 1
ATOM 5338 O O . LEU A 1 674 ? 150.254 165.215 104.585 1.00 103.39 687 LEU A O 1
ATOM 5343 N N . ILE A 1 675 ? 149.786 164.260 106.585 1.00 94.78 688 ILE A N 1
ATOM 5344 C CA . ILE A 1 675 ? 150.711 163.151 106.375 1.00 94.78 688 ILE A CA 1
ATOM 5345 C C . ILE A 1 675 ? 150.268 162.284 105.204 1.00 94.78 688 ILE A C 1
ATOM 5346 O O . ILE A 1 675 ? 151.103 161.810 104.424 1.00 94.78 688 ILE A O 1
ATOM 5351 N N . MET A 1 676 ? 148.960 162.139 105.005 1.00 88.75 689 MET A N 1
ATOM 5352 C CA . MET A 1 676 ? 148.467 161.296 103.931 1.00 88.75 689 MET A CA 1
ATOM 5353 C C . MET A 1 676 ? 148.710 161.918 102.569 1.00 88.75 689 MET A C 1
ATOM 5354 O O . MET A 1 676 ? 149.090 161.213 101.641 1.00 88.75 689 MET A O 1
ATOM 5359 N N . ASP A 1 677 ? 148.533 163.231 102.421 1.00 94.20 690 ASP A N 1
ATOM 5360 C CA . ASP A 1 677 ? 148.833 163.808 101.115 1.00 94.20 690 ASP A CA 1
ATOM 5361 C C . ASP A 1 677 ? 150.329 163.907 100.853 1.00 94.20 690 ASP A C 1
ATOM 5362 O O . ASP A 1 677 ? 150.747 163.832 99.687 1.00 94.20 690 ASP A O 1
ATOM 5367 N N . ARG A 1 678 ? 151.154 164.010 101.899 1.00 92.16 691 ARG A N 1
ATOM 5368 C CA . ARG A 1 678 ? 152.591 163.864 101.670 1.00 92.16 691 ARG A CA 1
ATOM 5369 C C . ARG A 1 678 ? 152.941 162.453 101.204 1.00 92.16 691 ARG A C 1
ATOM 5370 O O . ARG A 1 678 ? 153.797 162.266 100.327 1.00 92.16 691 ARG A O 1
ATOM 5378 N N . ILE A 1 679 ? 152.260 161.450 101.758 1.00 82.19 692 ILE A N 1
ATOM 5379 C CA . ILE A 1 679 ? 152.458 160.070 101.332 1.00 82.19 692 ILE A CA 1
ATOM 5380 C C . ILE A 1 679 ? 152.006 159.882 99.890 1.00 82.19 692 ILE A C 1
ATOM 5381 O O . ILE A 1 679 ? 152.667 159.187 99.116 1.00 82.19 692 ILE A O 1
ATOM 5386 N N . ILE A 1 680 ? 150.910 160.535 99.493 1.00 82.37 693 ILE A N 1
ATOM 5387 C CA . ILE A 1 680 ? 150.408 160.389 98.126 1.00 82.37 693 ILE A CA 1
ATOM 5388 C C . ILE A 1 680 ? 151.378 161.000 97.124 1.00 82.37 693 ILE A C 1
ATOM 5389 O O . ILE A 1 680 ? 151.631 160.416 96.066 1.00 82.37 693 ILE A O 1
ATOM 5394 N N . THR A 1 681 ? 151.964 162.162 97.432 1.00 84.67 694 THR A N 1
ATOM 5395 C CA . THR A 1 681 ? 152.900 162.702 96.445 1.00 84.67 694 THR A CA 1
ATOM 5396 C C . THR A 1 681 ? 154.213 161.921 96.419 1.00 84.67 694 THR A C 1
ATOM 5397 O O . THR A 1 681 ? 154.822 161.783 95.346 1.00 84.67 694 THR A O 1
ATOM 5401 N N . LYS A 1 682 ? 154.630 161.348 97.555 1.00 83.33 695 LYS A N 1
ATOM 5402 C CA . LYS A 1 682 ? 155.784 160.449 97.540 1.00 83.33 695 LYS A CA 1
ATOM 5403 C C . LYS A 1 682 ? 155.501 159.190 96.729 1.00 83.33 695 LYS A C 1
ATOM 5404 O O . LYS A 1 682 ? 156.363 158.709 95.982 1.00 83.33 695 LYS A O 1
ATOM 5410 N N . TYR A 1 683 ? 154.279 158.675 96.823 1.00 80.17 696 TYR A N 1
ATOM 5411 C CA . TYR A 1 683 ? 153.883 157.519 96.034 1.00 80.17 696 TYR A CA 1
ATOM 5412 C C . TYR A 1 683 ? 153.843 157.851 94.557 1.00 80.17 696 TYR A C 1
ATOM 5413 O O . TYR A 1 683 ? 154.186 157.011 93.727 1.00 80.17 696 TYR A O 1
ATOM 5422 N N . ASN A 1 684 ? 153.396 159.053 94.210 1.00 87.34 697 ASN A N 1
ATOM 5423 C CA . ASN A 1 684 ? 153.320 159.412 92.803 1.00 87.34 697 ASN A CA 1
ATOM 5424 C C . ASN A 1 684 ? 154.701 159.586 92.208 1.00 87.34 697 ASN A C 1
ATOM 5425 O O . ASN A 1 684 ? 154.924 159.213 91.053 1.00 87.34 697 ASN A O 1
ATOM 5430 N N . GLU A 1 685 ? 155.651 160.091 92.993 1.00 92.43 698 GLU A N 1
ATOM 5431 C CA . GLU A 1 685 ? 157.026 160.140 92.510 1.00 92.43 698 GLU A CA 1
ATOM 5432 C C . GLU A 1 685 ? 157.618 158.745 92.359 1.00 92.43 698 GLU A C 1
ATOM 5433 O O . GLU A 1 685 ? 158.374 158.488 91.413 1.00 92.43 698 GLU A O 1
ATOM 5439 N N . LYS A 1 686 ? 157.270 157.828 93.268 1.00 89.02 699 LYS A N 1
ATOM 5440 C CA . LYS A 1 686 ? 157.730 156.447 93.141 1.00 89.02 699 LYS A CA 1
ATOM 5441 C C . LYS A 1 686 ? 157.151 155.771 91.910 1.00 89.02 699 LYS A C 1
ATOM 5442 O O . LYS A 1 686 ? 157.854 155.043 91.211 1.00 89.02 699 LYS A O 1
ATOM 5448 N N . GLU A 1 687 ? 155.873 155.998 91.636 1.00 94.17 700 GLU A N 1
ATOM 5449 C CA . GLU A 1 687 ? 155.228 155.419 90.466 1.00 94.17 700 GLU A CA 1
ATOM 5450 C C . GLU A 1 687 ? 155.737 156.053 89.182 1.00 94.17 700 GLU A C 1
ATOM 5451 O O . GLU A 1 687 ? 155.721 155.417 88.126 1.00 94.17 700 GLU A O 1
ATOM 5457 N N . GLU A 1 688 ? 156.197 157.298 89.250 1.00 102.34 701 GLU A N 1
ATOM 5458 C CA . GLU A 1 688 ? 156.785 157.925 88.076 1.00 102.34 701 GLU A CA 1
ATOM 5459 C C . GLU A 1 688 ? 158.151 157.334 87.764 1.00 102.34 701 GLU A C 1
ATOM 5460 O O . GLU A 1 688 ? 158.404 156.895 86.639 1.00 102.34 701 GLU A O 1
ATOM 5466 N N . GLN A 1 689 ? 159.037 157.294 88.758 1.00 106.77 702 GLN A N 1
ATOM 5467 C CA . GLN A 1 689 ? 160.409 156.854 88.519 1.00 106.77 702 GLN A CA 1
ATOM 5468 C C . GLN A 1 689 ? 160.508 155.345 88.339 1.00 106.77 702 GLN A C 1
ATOM 5469 O O . GLN A 1 689 ? 161.197 154.871 87.432 1.00 106.77 702 GLN A O 1
ATOM 5475 N N . PHE A 1 690 ? 159.809 154.590 89.187 1.00 97.60 703 PHE A N 1
ATOM 5476 C CA . PHE A 1 690 ? 159.906 153.134 89.245 1.00 97.60 703 PHE A CA 1
ATOM 5477 C C . PHE A 1 690 ? 159.370 152.467 87.987 1.00 97.60 703 PHE A C 1
ATOM 5478 O O . PHE A 1 690 ? 159.845 151.395 87.609 1.00 97.60 703 PHE A O 1
ATOM 5486 N N . GLY A 1 691 ? 158.400 153.077 87.329 1.00 97.66 704 GLY A N 1
ATOM 5487 C CA . GLY A 1 691 ? 157.665 152.447 86.256 1.00 97.66 704 GLY A CA 1
ATOM 5488 C C . GLY A 1 691 ? 156.203 152.310 86.622 1.00 97.66 704 GLY A C 1
ATOM 5489 O O . GLY A 1 691 ? 155.785 152.613 87.735 1.00 97.66 704 GLY A O 1
ATOM 5490 N N . LYS A 1 692 ? 155.417 151.839 85.663 1.00 92.19 705 LYS A N 1
ATOM 5491 C CA . LYS A 1 692 ? 153.985 151.739 85.902 1.00 92.19 705 LYS A CA 1
ATOM 5492 C C . LYS A 1 692 ? 153.522 150.311 86.147 1.00 92.19 705 LYS A C 1
ATOM 5493 O O . LYS A 1 692 ? 152.771 150.064 87.089 1.00 92.19 705 LYS A O 1
ATOM 5499 N N . GLU A 1 693 ? 153.931 149.367 85.309 1.00 88.52 706 GLU A N 1
ATOM 5500 C CA . GLU A 1 693 ? 153.631 147.968 85.574 1.00 88.52 706 GLU A CA 1
ATOM 5501 C C . GLU A 1 693 ? 154.690 147.307 86.436 1.00 88.52 706 GLU A C 1
ATOM 5502 O O . GLU A 1 693 ? 154.390 146.334 87.140 1.00 88.52 706 GLU A O 1
ATOM 5508 N N . GLN A 1 694 ? 155.921 147.817 86.395 1.00 88.12 707 GLN A N 1
ATOM 5509 C CA . GLN A 1 694 ? 156.957 147.334 87.294 1.00 88.12 707 GLN A CA 1
ATOM 5510 C C . GLN A 1 694 ? 156.628 147.674 88.736 1.00 88.12 707 GLN A C 1
ATOM 5511 O O . GLN A 1 694 ? 156.909 146.883 89.642 1.00 88.12 707 GLN A O 1
ATOM 5517 N N . MET A 1 695 ? 156.009 148.831 88.964 1.00 78.96 708 MET A N 1
ATOM 5518 C CA . MET A 1 695 ? 155.555 149.189 90.302 1.00 78.96 708 MET A CA 1
ATOM 5519 C C . MET A 1 695 ? 154.452 148.254 90.774 1.00 78.96 708 MET A C 1
ATOM 5520 O O . MET A 1 695 ? 154.406 147.884 91.952 1.00 78.96 708 MET A O 1
ATOM 5525 N N . ARG A 1 696 ? 153.596 147.811 89.859 1.00 71.85 709 ARG A N 1
ATOM 5526 C CA . ARG A 1 696 ? 152.559 146.861 90.234 1.00 71.85 709 ARG A CA 1
ATOM 5527 C C . ARG A 1 696 ? 153.147 145.502 90.569 1.00 71.85 709 ARG A C 1
ATOM 5528 O O . ARG A 1 696 ? 152.690 144.847 91.509 1.00 71.85 709 ARG A O 1
ATOM 5536 N N . GLU A 1 697 ? 154.173 145.073 89.836 1.00 70.25 710 GLU A N 1
ATOM 5537 C CA . GLU A 1 697 ? 154.832 143.815 90.172 1.00 70.25 710 GLU A CA 1
ATOM 5538 C C . GLU A 1 697 ? 155.513 143.891 91.526 1.00 70.25 710 GLU A C 1
ATOM 5539 O O . GLU A 1 697 ? 155.416 142.954 92.330 1.00 70.25 710 GLU A O 1
ATOM 5545 N N . PHE A 1 698 ? 156.159 145.023 91.802 1.00 62.68 711 PHE A N 1
ATOM 5546 C CA . PHE A 1 698 ? 156.860 145.236 93.060 1.00 62.68 711 PHE A CA 1
ATOM 5547 C C . PHE A 1 698 ? 155.909 145.171 94.244 1.00 62.68 711 PHE A C 1
ATOM 5548 O O . PHE A 1 698 ? 156.108 144.381 95.177 1.00 62.68 711 PHE A O 1
ATOM 5556 N N . GLU A 1 699 ? 154.833 145.941 94.202 1.00 62.45 712 GLU A N 1
ATOM 5557 C CA . GLU A 1 699 ? 153.953 145.914 95.354 1.00 62.45 712 GLU A CA 1
ATOM 5558 C C . GLU A 1 699 ? 153.047 144.697 95.387 1.00 62.45 712 GLU A C 1
ATOM 5559 O O . GLU A 1 699 ? 152.553 144.366 96.461 1.00 62.45 712 GLU A O 1
ATOM 5565 N N . LYS A 1 700 ? 152.878 143.974 94.281 1.00 49.99 713 LYS A N 1
ATOM 5566 C CA . LYS A 1 700 ? 152.182 142.696 94.368 1.00 49.99 713 LYS A CA 1
ATOM 5567 C C . LYS A 1 700 ? 153.011 141.672 95.111 1.00 49.99 713 LYS A C 1
ATOM 5568 O O . LYS A 1 700 ? 152.475 140.902 95.910 1.00 49.99 713 LYS A O 1
ATOM 5574 N N . VAL A 1 701 ? 154.321 141.662 94.867 1.00 47.95 714 VAL A N 1
ATOM 5575 C CA . VAL A 1 701 ? 155.209 140.773 95.607 1.00 47.95 714 VAL A CA 1
ATOM 5576 C C . VAL A 1 701 ? 155.214 141.122 97.086 1.00 47.95 714 VAL A C 1
ATOM 5577 O O . VAL A 1 701 ? 155.132 140.231 97.939 1.00 47.95 714 VAL A O 1
ATOM 5581 N N . ILE A 1 702 ? 155.233 142.423 97.407 1.00 44.73 715 ILE A N 1
ATOM 5582 C CA . ILE A 1 702 ? 155.204 142.871 98.805 1.00 44.73 715 ILE A CA 1
ATOM 5583 C C . ILE A 1 702 ? 153.927 142.422 99.502 1.00 44.73 715 ILE A C 1
ATOM 5584 O O . ILE A 1 702 ? 153.970 141.833 100.591 1.00 44.73 715 ILE A O 1
ATOM 5589 N N . VAL A 1 703 ? 152.778 142.665 98.872 1.00 41.27 716 VAL A N 1
ATOM 5590 C CA . VAL A 1 703 ? 151.496 142.365 99.493 1.00 41.27 716 VAL A CA 1
ATOM 5591 C C . VAL A 1 703 ? 151.312 140.869 99.662 1.00 41.27 716 VAL A C 1
ATOM 5592 O O . VAL A 1 703 ? 150.902 140.414 100.731 1.00 41.27 716 VAL A O 1
ATOM 5596 N N . LEU A 1 704 ? 151.653 140.072 98.644 1.00 36.54 717 LEU A N 1
ATOM 5597 C CA . LEU A 1 704 ? 151.428 138.632 98.741 1.00 36.54 717 LEU A CA 1
ATOM 5598 C C . LEU A 1 704 ? 152.365 137.980 99.735 1.00 36.54 717 LEU A C 1
ATOM 5599 O O . LEU A 1 704 ? 151.966 137.051 100.437 1.00 36.54 717 LEU A O 1
ATOM 5604 N N . ARG A 1 705 ? 153.595 138.471 99.839 1.00 39.44 718 ARG A N 1
ATOM 5605 C CA . ARG A 1 705 ? 154.516 137.934 100.824 1.00 39.44 718 ARG A CA 1
ATOM 5606 C C . ARG A 1 705 ? 154.066 138.248 102.238 1.00 39.44 718 ARG A C 1
ATOM 5607 O O . ARG A 1 705 ? 154.155 137.390 103.125 1.00 39.44 718 ARG A O 1
ATOM 5615 N N . ALA A 1 706 ? 153.542 139.456 102.462 1.00 38.15 719 ALA A N 1
ATOM 5616 C CA . ALA A 1 706 ? 153.035 139.803 103.784 1.00 38.15 719 ALA A CA 1
ATOM 5617 C C . ALA A 1 706 ? 151.808 138.990 104.150 1.00 38.15 719 ALA A C 1
ATOM 5618 O O . ALA A 1 706 ? 151.716 138.492 105.273 1.00 38.15 719 ALA A O 1
ATOM 5620 N N . VAL A 1 707 ? 150.873 138.833 103.212 1.00 34.02 720 VAL A N 1
ATOM 5621 C CA . VAL A 1 707 ? 149.655 138.070 103.466 1.00 34.02 720 VAL A CA 1
ATOM 5622 C C . VAL A 1 707 ? 149.983 136.626 103.783 1.00 34.02 720 VAL A C 1
ATOM 5623 O O . VAL A 1 707 ? 149.468 136.066 104.753 1.00 34.02 720 VAL A O 1
ATOM 5627 N N . ASP A 1 708 ? 150.901 136.031 103.024 1.00 37.55 721 ASP A N 1
ATOM 5628 C CA . ASP A 1 708 ? 151.259 134.635 103.222 1.00 37.55 721 ASP A CA 1
ATOM 5629 C C . ASP A 1 708 ? 151.941 134.405 104.559 1.00 37.55 721 ASP A C 1
ATOM 5630 O O . ASP A 1 708 ? 151.579 133.479 105.284 1.00 37.55 721 ASP A O 1
ATOM 5635 N N . SER A 1 709 ? 152.903 135.250 104.925 1.00 38.81 722 SER A N 1
ATOM 5636 C CA . SER A 1 709 ? 153.633 135.016 106.165 1.00 38.81 722 SER A CA 1
ATOM 5637 C C . SER A 1 709 ? 152.770 135.247 107.394 1.00 38.81 722 SER A C 1
ATOM 5638 O O . SER A 1 709 ? 152.805 134.446 108.343 1.00 38.81 722 SER A O 1
ATOM 5641 N N . LYS A 1 710 ? 151.967 136.314 107.400 1.00 33.69 723 LYS A N 1
ATOM 5642 C CA . LYS A 1 710 ? 151.103 136.529 108.551 1.00 33.69 723 LYS A CA 1
ATOM 5643 C C . LYS A 1 710 ? 149.992 135.504 108.620 1.00 33.69 723 LYS A C 1
ATOM 5644 O O . LYS A 1 710 ? 149.569 135.143 109.715 1.00 33.69 723 LYS A O 1
ATOM 5650 N N . TRP A 1 711 ? 149.544 134.973 107.487 1.00 23.10 724 TRP A N 1
ATOM 5651 C CA . TRP A 1 711 ? 148.493 133.972 107.542 1.00 23.10 724 TRP A CA 1
ATOM 5652 C C . TRP A 1 711 ? 149.010 132.622 108.011 1.00 23.10 724 TRP A C 1
ATOM 5653 O O . TRP A 1 711 ? 148.289 131.901 108.699 1.00 23.10 724 TRP A O 1
ATOM 5664 N N . MET A 1 712 ? 150.251 132.270 107.693 1.00 41.43 725 MET A N 1
ATOM 5665 C CA . MET A 1 712 ? 150.823 131.057 108.266 1.00 41.43 725 MET A CA 1
ATOM 5666 C C . MET A 1 712 ? 151.001 131.168 109.768 1.00 41.43 725 MET A C 1
ATOM 5667 O O . MET A 1 712 ? 150.718 130.212 110.505 1.00 41.43 725 MET A O 1
ATOM 5672 N N . ASP A 1 713 ? 151.486 132.318 110.243 1.00 44.06 726 ASP A N 1
ATOM 5673 C CA . ASP A 1 713 ? 151.559 132.527 111.684 1.00 44.06 726 ASP A CA 1
ATOM 5674 C C . ASP A 1 713 ? 150.194 132.490 112.338 1.00 44.06 726 ASP A C 1
ATOM 5675 O O . ASP A 1 713 ? 150.067 132.031 113.473 1.00 44.06 726 ASP A O 1
ATOM 5680 N N . HIS A 1 714 ? 149.164 132.944 111.639 1.00 30.61 727 HIS A N 1
ATOM 5681 C CA . HIS A 1 714 ? 147.839 132.927 112.220 1.00 30.61 727 HIS A CA 1
ATOM 5682 C C . HIS A 1 714 ? 147.280 131.522 112.302 1.00 30.61 727 HIS A C 1
ATOM 5683 O O . HIS A 1 714 ? 146.579 131.200 113.256 1.00 30.61 727 HIS A O 1
ATOM 5690 N N . ILE A 1 715 ? 147.566 130.676 111.315 1.00 33.20 728 ILE A N 1
ATOM 5691 C CA . ILE A 1 715 ? 147.163 129.270 111.387 1.00 33.20 728 ILE A CA 1
ATOM 5692 C C . ILE A 1 715 ? 147.814 128.580 112.580 1.00 33.20 728 ILE A C 1
ATOM 5693 O O . ILE A 1 715 ? 147.162 127.826 113.313 1.00 33.20 728 ILE A O 1
ATOM 5698 N N . ASP A 1 716 ? 149.086 128.886 112.835 1.00 46.92 729 ASP A N 1
ATOM 5699 C CA . ASP A 1 716 ? 149.777 128.324 113.995 1.00 46.92 729 ASP A CA 1
ATOM 5700 C C . ASP A 1 716 ? 149.158 128.796 115.308 1.00 46.92 729 ASP A C 1
ATOM 5701 O O . ASP A 1 716 ? 148.892 127.989 116.208 1.00 46.92 729 ASP A O 1
ATOM 5706 N N . ALA A 1 717 ? 148.938 130.102 115.444 1.00 40.56 730 ALA A N 1
ATOM 5707 C CA . ALA A 1 717 ? 148.397 130.650 116.680 1.00 40.56 730 ALA A CA 1
ATOM 5708 C C . ALA A 1 717 ? 146.975 130.194 116.930 1.00 40.56 730 ALA A C 1
ATOM 5709 O O . ALA A 1 717 ? 146.575 129.974 118.077 1.00 40.56 730 ALA A O 1
ATOM 5711 N N . MET A 1 718 ? 146.221 130.001 115.868 1.00 36.70 731 MET A N 1
ATOM 5712 C CA . MET A 1 718 ? 144.874 129.487 115.970 1.00 36.70 731 MET A CA 1
ATOM 5713 C C . MET A 1 718 ? 144.863 128.035 116.422 1.00 36.70 731 MET A C 1
ATOM 5714 O O . MET A 1 718 ? 143.983 127.624 117.187 1.00 36.70 731 MET A O 1
ATOM 5719 N N . ASP A 1 719 ? 145.858 127.252 115.998 1.00 45.39 732 ASP A N 1
ATOM 5720 C CA . ASP A 1 719 ? 145.995 125.874 116.470 1.00 45.39 732 ASP A CA 1
ATOM 5721 C C . ASP A 1 719 ? 146.313 125.803 117.952 1.00 45.39 732 ASP A C 1
ATOM 5722 O O . ASP A 1 719 ? 145.781 124.954 118.674 1.00 45.39 732 ASP A O 1
ATOM 5727 N N . GLN A 1 720 ? 147.191 126.678 118.413 1.00 45.46 733 GLN A N 1
ATOM 5728 C CA . GLN A 1 720 ? 147.539 126.718 119.827 1.00 45.46 733 GLN A CA 1
ATOM 5729 C C . GLN A 1 720 ? 146.352 127.118 120.706 1.00 45.46 733 GLN A C 1
ATOM 5730 O O . GLN A 1 720 ? 146.143 126.562 121.804 1.00 45.46 733 GLN A O 1
ATOM 5736 N N . LEU A 1 721 ? 145.556 128.074 120.235 1.00 40.88 734 LEU A N 1
ATOM 5737 C CA . LEU A 1 721 ? 144.334 128.448 120.936 1.00 40.88 734 LEU A CA 1
ATOM 5738 C C . LEU A 1 721 ? 143.363 127.279 121.037 1.00 40.88 734 LEU A C 1
ATOM 5739 O O . LEU A 1 721 ? 142.777 127.029 122.108 1.00 40.88 734 LEU A O 1
ATOM 5744 N N . ARG A 1 722 ? 143.204 126.528 119.950 1.00 41.51 735 ARG A N 1
ATOM 5745 C CA . ARG A 1 722 ? 142.324 125.374 119.997 1.00 41.51 735 ARG A CA 1
ATOM 5746 C C . ARG A 1 722 ? 142.853 124.256 120.877 1.00 41.51 735 ARG A C 1
ATOM 5747 O O . ARG A 1 722 ? 142.078 123.402 121.309 1.00 41.51 735 ARG A O 1
ATOM 5755 N N . GLN A 1 723 ? 144.149 124.222 121.144 1.00 42.33 736 GLN A N 1
ATOM 5756 C CA . GLN A 1 723 ? 144.637 123.330 122.188 1.00 42.33 736 GLN A CA 1
ATOM 5757 C C . GLN A 1 723 ? 144.083 123.716 123.553 1.00 42.33 736 GLN A C 1
ATOM 5758 O O . GLN A 1 723 ? 143.522 122.881 124.262 1.00 42.33 736 GLN A O 1
ATOM 5764 N N . GLY A 1 724 ? 144.219 124.976 123.935 1.00 39.33 737 GLY A N 1
ATOM 5765 C CA . GLY A 1 724 ? 143.791 125.275 125.309 1.00 39.33 737 GLY A CA 1
ATOM 5766 C C . GLY A 1 724 ? 142.314 125.552 125.595 1.00 39.33 737 GLY A C 1
ATOM 5767 O O . GLY A 1 724 ? 141.925 125.885 126.733 1.00 39.33 737 GLY A O 1
ATOM 5768 N N . ILE A 1 725 ? 141.448 125.466 124.590 1.00 38.35 738 ILE A N 1
ATOM 5769 C CA . ILE A 1 725 ? 140.107 125.993 124.807 1.00 38.35 738 ILE A CA 1
ATOM 5770 C C . ILE A 1 725 ? 139.166 125.151 125.711 1.00 38.35 738 ILE A C 1
ATOM 5771 O O . ILE A 1 725 ? 138.272 125.710 126.360 1.00 38.35 738 ILE A O 1
ATOM 5776 N N . HIS A 1 726 ? 139.363 123.852 125.887 1.00 40.00 739 HIS A N 1
ATOM 5777 C CA . HIS A 1 726 ? 138.500 123.139 126.834 1.00 40.00 739 HIS A CA 1
ATOM 5778 C C . HIS A 1 726 ? 138.862 123.465 128.279 1.00 40.00 739 HIS A C 1
ATOM 5779 O O . HIS A 1 726 ? 138.000 123.495 129.183 1.00 40.00 739 HIS A O 1
ATOM 5786 N N . LEU A 1 727 ? 140.128 123.757 128.509 1.00 34.31 740 LEU A N 1
ATOM 5787 C CA . LEU A 1 727 ? 140.519 124.293 129.789 1.00 34.31 740 LEU A CA 1
ATOM 5788 C C . LEU A 1 727 ? 139.830 125.602 130.051 1.00 34.31 740 LEU A C 1
ATOM 5789 O O . LEU A 1 727 ? 139.506 125.892 131.196 1.00 34.31 740 LEU A O 1
ATOM 5794 N N . ARG A 1 728 ? 139.565 126.390 129.007 1.00 39.66 741 ARG A N 1
ATOM 5795 C CA . ARG A 1 728 ? 138.686 127.547 129.224 1.00 39.66 741 ARG A CA 1
ATOM 5796 C C . ARG A 1 728 ? 137.283 127.145 129.636 1.00 39.66 741 ARG A C 1
ATOM 5797 O O . ARG A 1 728 ? 136.615 127.900 130.337 1.00 39.66 741 ARG A O 1
ATOM 5805 N N . ALA A 1 729 ? 136.812 125.973 129.222 1.00 41.27 742 ALA A N 1
ATOM 5806 C CA . ALA A 1 729 ? 135.484 125.549 129.703 1.00 41.27 742 ALA A CA 1
ATOM 5807 C C . ALA A 1 729 ? 135.449 125.232 131.180 1.00 41.27 742 ALA A C 1
ATOM 5808 O O . ALA A 1 729 ? 134.370 125.050 131.734 1.00 41.27 742 ALA A O 1
ATOM 5810 N N . TYR A 1 730 ? 136.602 125.074 131.804 1.00 42.02 743 TYR A N 1
ATOM 5811 C CA . TYR A 1 730 ? 136.610 124.918 133.270 1.00 42.02 743 TYR A CA 1
ATOM 5812 C C . TYR A 1 730 ? 136.095 126.121 134.059 1.00 42.02 743 TYR A C 1
ATOM 5813 O O . TYR A 1 730 ? 135.824 125.974 135.245 1.00 42.02 743 TYR A O 1
ATOM 5822 N N . ALA A 1 731 ? 136.029 127.317 133.486 1.00 41.54 744 ALA A N 1
ATOM 5823 C CA . ALA A 1 731 ? 135.564 128.496 134.210 1.00 41.54 744 ALA A CA 1
ATOM 5824 C C . ALA A 1 731 ? 134.129 128.822 133.929 1.00 41.54 744 ALA A C 1
ATOM 5825 O O . ALA A 1 731 ? 133.764 129.997 133.945 1.00 41.54 744 ALA A O 1
ATOM 5827 N N . GLN A 1 732 ? 133.335 127.821 133.579 1.00 51.18 745 GLN A N 1
ATOM 5828 C CA . GLN A 1 732 ? 131.892 127.897 133.395 1.00 51.18 745 GLN A CA 1
ATOM 5829 C C . GLN A 1 732 ? 131.484 128.832 132.272 1.00 51.18 745 GLN A C 1
ATOM 5830 O O . GLN A 1 732 ? 130.339 129.266 132.209 1.00 51.18 745 GLN A O 1
ATOM 5836 N N . THR A 1 733 ? 132.395 129.130 131.363 1.00 48.39 746 THR A N 1
ATOM 5837 C CA . THR A 1 733 ? 132.045 129.784 130.120 1.00 48.39 746 THR A CA 1
ATOM 5838 C C . THR A 1 733 ? 131.768 128.732 129.063 1.00 48.39 746 THR A C 1
ATOM 5839 O O . THR A 1 733 ? 132.081 127.557 129.229 1.00 48.39 746 THR A O 1
ATOM 5843 N N . ASN A 1 734 ? 131.166 129.158 127.979 1.00 46.00 747 ASN A N 1
ATOM 5844 C CA . ASN A 1 734 ? 131.179 128.324 126.797 1.00 46.00 747 ASN A CA 1
ATOM 5845 C C . ASN A 1 734 ? 132.518 128.499 126.112 1.00 46.00 747 ASN A C 1
ATOM 5846 O O . ASN A 1 734 ? 132.885 129.623 125.780 1.00 46.00 747 ASN A O 1
ATOM 5851 N N . PRO A 1 735 ? 133.287 127.433 125.916 1.00 41.43 748 PRO A N 1
ATOM 5852 C CA . PRO A 1 735 ? 134.598 127.589 125.298 1.00 41.43 748 PRO A CA 1
ATOM 5853 C C . PRO A 1 735 ? 134.558 127.864 123.815 1.00 41.43 748 PRO A C 1
ATOM 5854 O O . PRO A 1 735 ? 135.537 128.391 123.287 1.00 41.43 748 PRO A O 1
ATOM 5858 N N . LEU A 1 736 ? 133.471 127.545 123.125 1.00 45.24 749 LEU A N 1
ATOM 5859 C CA . LEU A 1 736 ? 133.380 127.879 121.712 1.00 45.24 749 LEU A CA 1
ATOM 5860 C C . LEU A 1 736 ? 133.222 129.372 121.509 1.00 45.24 749 LEU A C 1
ATOM 5861 O O . LEU A 1 736 ? 133.783 129.933 120.570 1.00 45.24 749 LEU A O 1
ATOM 5866 N N . ARG A 1 737 ? 132.475 130.034 122.383 1.00 47.92 750 ARG A N 1
ATOM 5867 C CA . ARG A 1 737 ? 132.348 131.479 122.308 1.00 47.92 750 ARG A CA 1
ATOM 5868 C C . ARG A 1 737 ? 133.668 132.159 122.630 1.00 47.92 750 ARG A C 1
ATOM 5869 O O . ARG A 1 737 ? 134.015 133.166 122.012 1.00 47.92 750 ARG A O 1
ATOM 5877 N N . GLU A 1 738 ? 134.448 131.590 123.539 1.00 47.42 751 GLU A N 1
ATOM 5878 C CA . GLU A 1 738 ? 135.774 132.121 123.816 1.00 47.42 751 GLU A CA 1
ATOM 5879 C C . GLU A 1 738 ? 136.706 131.922 122.637 1.00 47.42 751 GLU A C 1
ATOM 5880 O O . GLU A 1 738 ? 137.525 132.792 122.339 1.00 47.42 751 GLU A O 1
ATOM 5886 N N . TYR A 1 739 ? 136.575 130.796 121.944 1.00 38.85 752 TYR A N 1
ATOM 5887 C CA . TYR A 1 739 ? 137.359 130.558 120.743 1.00 38.85 752 TYR A CA 1
ATOM 5888 C C . TYR A 1 739 ? 137.007 131.543 119.647 1.00 38.85 752 TYR A C 1
ATOM 5889 O O . TYR A 1 739 ? 137.896 132.090 119.003 1.00 38.85 752 TYR A O 1
ATOM 5898 N N . GLN A 1 740 ? 135.719 131.810 119.451 1.00 39.68 753 GLN A N 1
ATOM 5899 C CA . GLN A 1 740 ? 135.288 132.758 118.434 1.00 39.68 753 GLN A CA 1
ATOM 5900 C C . GLN A 1 740 ? 135.749 134.172 118.737 1.00 39.68 753 GLN A C 1
ATOM 5901 O O . GLN A 1 740 ? 136.206 134.879 117.838 1.00 39.68 753 GLN A O 1
ATOM 5907 N N . MET A 1 741 ? 135.670 134.596 119.992 1.00 47.60 754 MET A N 1
ATOM 5908 C CA . MET A 1 741 ? 136.066 135.957 120.322 1.00 47.60 754 MET A CA 1
ATOM 5909 C C . MET A 1 741 ? 137.572 136.142 120.258 1.00 47.60 754 MET A C 1
ATOM 5910 O O . MET A 1 741 ? 138.051 137.148 119.722 1.00 47.60 754 MET A O 1
ATOM 5915 N N . GLU A 1 742 ? 138.343 135.195 120.792 1.00 48.32 755 GLU A N 1
ATOM 5916 C CA . GLU A 1 742 ? 139.790 135.328 120.718 1.00 48.32 755 GLU A CA 1
ATOM 5917 C C . GLU A 1 742 ? 140.301 135.111 119.312 1.00 48.32 755 GLU A C 1
ATOM 5918 O O . GLU A 1 742 ? 141.317 135.691 118.937 1.00 48.32 755 GLU A O 1
ATOM 5924 N N . GLY A 1 743 ? 139.591 134.335 118.501 1.00 41.55 756 GLY A N 1
ATOM 5925 C CA . GLY A 1 743 ? 139.976 134.202 117.119 1.00 41.55 756 GLY A CA 1
ATOM 5926 C C . GLY A 1 743 ? 139.702 135.445 116.311 1.00 41.55 756 GLY A C 1
ATOM 5927 O O . GLY A 1 743 ? 140.471 135.779 115.416 1.00 41.55 756 GLY A O 1
ATOM 5928 N N . PHE A 1 744 ? 138.616 136.154 116.619 1.00 43.02 757 PHE A N 1
ATOM 5929 C CA . PHE A 1 744 ? 138.374 137.434 115.969 1.00 43.02 757 PHE A CA 1
ATOM 5930 C C . PHE A 1 744 ? 139.430 138.456 116.342 1.00 43.02 757 PHE A C 1
ATOM 5931 O O . PHE A 1 744 ? 139.905 139.195 115.479 1.00 43.02 757 PHE A O 1
ATOM 5939 N N . ALA A 1 745 ? 139.794 138.529 117.616 1.00 40.73 758 ALA A N 1
ATOM 5940 C CA . ALA A 1 745 ? 140.813 139.488 118.024 1.00 40.73 758 ALA A CA 1
ATOM 5941 C C . ALA A 1 745 ? 142.164 139.169 117.408 1.00 40.73 758 ALA A C 1
ATOM 5942 O O . ALA A 1 745 ? 142.887 140.072 116.966 1.00 40.73 758 ALA A O 1
ATOM 5944 N N . MET A 1 746 ? 142.496 137.885 117.322 1.00 44.05 759 MET A N 1
ATOM 5945 C CA . MET A 1 746 ? 143.737 137.444 116.708 1.00 44.05 759 MET A CA 1
ATOM 5946 C C . MET A 1 746 ? 143.765 137.732 115.216 1.00 44.05 759 MET A C 1
ATOM 5947 O O . MET A 1 746 ? 144.789 138.167 114.686 1.00 44.05 759 MET A O 1
ATOM 5952 N N . PHE A 1 747 ? 142.648 137.515 114.527 1.00 34.79 760 PHE A N 1
ATOM 5953 C CA . PHE A 1 747 ? 142.565 137.799 113.101 1.00 34.79 760 PHE A CA 1
ATOM 5954 C C . PHE A 1 747 ? 142.711 139.273 112.809 1.00 34.79 760 PHE A C 1
ATOM 5955 O O . PHE A 1 747 ? 143.387 139.655 111.851 1.00 34.79 760 PHE A O 1
ATOM 5963 N N . GLU A 1 748 ? 142.081 140.122 113.612 1.00 45.45 761 GLU A N 1
ATOM 5964 C CA . GLU A 1 748 ? 142.180 141.543 113.340 1.00 45.45 761 GLU A CA 1
ATOM 5965 C C . GLU A 1 748 ? 143.554 142.089 113.662 1.00 45.45 761 GLU A C 1
ATOM 5966 O O . GLU A 1 748 ? 144.025 142.991 112.967 1.00 45.45 761 GLU A O 1
ATOM 5972 N N . HIS A 1 749 ? 144.239 141.538 114.657 1.00 46.23 762 HIS A N 1
ATOM 5973 C CA . HIS A 1 749 ? 145.627 141.936 114.848 1.00 46.23 762 HIS A CA 1
ATOM 5974 C C . HIS A 1 749 ? 146.518 141.464 113.715 1.00 46.23 762 HIS A C 1
ATOM 5975 O O . HIS A 1 749 ? 147.473 142.158 113.355 1.00 46.23 762 HIS A O 1
ATOM 5982 N N . MET A 1 750 ? 146.214 140.302 113.138 1.00 36.93 763 MET A N 1
ATOM 5983 C CA . MET A 1 750 ? 146.958 139.817 111.982 1.00 36.93 763 MET A CA 1
ATOM 5984 C C . MET A 1 750 ? 146.799 140.740 110.792 1.00 36.93 763 MET A C 1
ATOM 5985 O O . MET A 1 750 ? 147.764 141.015 110.079 1.00 36.93 763 MET A O 1
ATOM 5990 N N . ILE A 1 751 ? 145.595 141.247 110.571 1.00 40.06 764 ILE A N 1
ATOM 5991 C CA . ILE A 1 751 ? 145.389 142.136 109.435 1.00 40.06 764 ILE A CA 1
ATOM 5992 C C . ILE A 1 751 ? 146.006 143.502 109.659 1.00 40.06 764 ILE A C 1
ATOM 5993 O O . ILE A 1 751 ? 146.550 144.101 108.722 1.00 40.06 764 ILE A O 1
ATOM 5998 N N . GLU A 1 752 ? 146.004 143.988 110.894 1.00 45.97 765 GLU A N 1
ATOM 5999 C CA . GLU A 1 752 ? 146.775 145.181 111.204 1.00 45.97 765 GLU A CA 1
ATOM 6000 C C . GLU A 1 752 ? 148.263 144.982 110.944 1.00 45.97 765 GLU A C 1
ATOM 6001 O O . GLU A 1 752 ? 148.931 145.892 110.453 1.00 45.97 765 GLU A O 1
ATOM 6007 N N . SER A 1 753 ? 148.791 143.790 111.216 1.00 42.53 766 SER A N 1
ATOM 6008 C CA . SER A 1 753 ? 150.198 143.533 110.919 1.00 42.53 766 SER A CA 1
ATOM 6009 C C . SER A 1 753 ? 150.467 143.454 109.426 1.00 42.53 766 SER A C 1
ATOM 6010 O O . SER A 1 753 ? 151.538 143.859 108.973 1.00 42.53 766 SER A O 1
ATOM 6013 N N . ILE A 1 754 ? 149.521 142.918 108.654 1.00 39.65 767 ILE A N 1
ATOM 6014 C CA . ILE A 1 754 ? 149.656 142.889 107.197 1.00 39.65 767 ILE A CA 1
ATOM 6015 C C . ILE A 1 754 ? 149.736 144.300 106.648 1.00 39.65 767 ILE A C 1
ATOM 6016 O O . ILE A 1 754 ? 150.611 144.621 105.839 1.00 39.65 767 ILE A O 1
ATOM 6021 N N . GLU A 1 755 ? 148.842 145.171 107.111 1.00 47.84 768 GLU A N 1
ATOM 6022 C CA . GLU A 1 755 ? 148.828 146.549 106.641 1.00 47.84 768 GLU A CA 1
ATOM 6023 C C . GLU A 1 755 ? 150.073 147.302 107.066 1.00 47.84 768 GLU A C 1
ATOM 6024 O O . GLU A 1 755 ? 150.614 148.082 106.283 1.00 47.84 768 GLU A O 1
ATOM 6030 N N . ASP A 1 756 ? 150.556 147.069 108.285 1.00 48.91 769 ASP A N 1
ATOM 6031 C CA . ASP A 1 756 ? 151.775 147.730 108.738 1.00 48.91 769 ASP A CA 1
ATOM 6032 C C . ASP A 1 756 ? 152.986 147.295 107.931 1.00 48.91 769 ASP A C 1
ATOM 6033 O O . ASP A 1 756 ? 153.817 148.128 107.558 1.00 48.91 769 ASP A O 1
ATOM 6038 N N . GLU A 1 757 ? 153.084 146.003 107.626 1.00 48.37 770 GLU A N 1
ATOM 6039 C CA . GLU A 1 757 ? 154.215 145.497 106.864 1.00 48.37 770 GLU A CA 1
ATOM 6040 C C . GLU A 1 757 ? 154.188 145.990 105.430 1.00 48.37 770 GLU A C 1
ATOM 6041 O O . GLU A 1 757 ? 155.222 146.385 104.895 1.00 48.37 770 GLU A O 1
ATOM 6047 N N . VAL A 1 758 ? 153.014 146.005 104.805 1.00 44.88 771 VAL A N 1
ATOM 6048 C CA . VAL A 1 758 ? 152.905 146.475 103.430 1.00 44.88 771 VAL A CA 1
ATOM 6049 C C . VAL A 1 758 ? 153.197 147.964 103.341 1.00 44.88 771 VAL A C 1
ATOM 6050 O O . VAL A 1 758 ? 153.915 148.409 102.442 1.00 44.88 771 VAL A O 1
ATOM 6054 N N . ALA A 1 759 ? 152.708 148.744 104.309 1.00 49.01 772 ALA A N 1
ATOM 6055 C CA . ALA A 1 759 ? 152.977 150.175 104.341 1.00 49.01 772 ALA A CA 1
ATOM 6056 C C . ALA A 1 759 ? 154.453 150.468 104.511 1.00 49.01 772 ALA A C 1
ATOM 6057 O O . ALA A 1 759 ? 155.006 151.309 103.795 1.00 49.01 772 ALA A O 1
ATOM 6059 N N . LYS A 1 760 ? 155.116 149.762 105.424 1.00 51.91 773 LYS A N 1
ATOM 6060 C CA . LYS A 1 760 ? 156.534 149.996 105.655 1.00 51.91 773 LYS A CA 1
ATOM 6061 C C . LYS A 1 760 ? 157.378 149.559 104.474 1.00 51.91 773 LYS A C 1
ATOM 6062 O O . LYS A 1 760 ? 158.284 150.278 104.063 1.00 51.91 773 LYS A O 1
ATOM 6068 N N . PHE A 1 761 ? 157.095 148.401 103.906 1.00 51.93 774 PHE A N 1
ATOM 6069 C CA . PHE A 1 761 ? 157.922 147.901 102.827 1.00 51.93 774 PHE A CA 1
ATOM 6070 C C . PHE A 1 761 ? 157.682 148.617 101.521 1.00 51.93 774 PHE A C 1
ATOM 6071 O O . PHE A 1 761 ? 158.559 148.593 100.667 1.00 51.93 774 PHE A O 1
ATOM 6079 N N . VAL A 1 762 ? 156.519 149.231 101.329 1.00 56.46 775 VAL A N 1
ATOM 6080 C CA . VAL A 1 762 ? 156.286 149.988 100.109 1.00 56.46 775 VAL A CA 1
ATOM 6081 C C . VAL A 1 762 ? 156.843 151.394 100.241 1.00 56.46 775 VAL A C 1
ATOM 6082 O O . VAL A 1 762 ? 157.534 151.884 99.346 1.00 56.46 775 VAL A O 1
ATOM 6086 N N . MET A 1 763 ? 156.589 152.053 101.369 1.00 66.53 776 MET A N 1
ATOM 6087 C CA . MET A 1 763 ? 156.997 153.444 101.481 1.00 66.53 776 MET A CA 1
ATOM 6088 C C . MET A 1 763 ? 158.482 153.606 101.743 1.00 66.53 776 MET A C 1
ATOM 6089 O O . MET A 1 763 ? 159.063 154.608 101.330 1.00 66.53 776 MET A O 1
ATOM 6094 N N . LYS A 1 764 ? 159.125 152.650 102.396 1.00 68.98 777 LYS A N 1
ATOM 6095 C CA . LYS A 1 764 ? 160.536 152.781 102.712 1.00 68.98 777 LYS A CA 1
ATOM 6096 C C . LYS A 1 764 ? 161.438 152.043 101.746 1.00 68.98 777 LYS A C 1
ATOM 6097 O O . LYS A 1 764 ? 162.632 151.925 102.009 1.00 68.98 777 LYS A O 1
ATOM 6103 N N . ALA A 1 765 ? 160.911 151.543 100.643 1.00 73.39 778 ALA A N 1
ATOM 6104 C CA . ALA A 1 765 ? 161.762 150.916 99.653 1.00 73.39 778 ALA A CA 1
ATOM 6105 C C . ALA A 1 765 ? 162.058 151.880 98.549 1.00 73.39 778 ALA A C 1
ATOM 6106 O O . ALA A 1 765 ? 163.013 151.685 97.811 1.00 73.39 778 ALA A O 1
ATOM 6108 N N . PHE B 2 1 ? 122.178 153.711 124.361 1.00 142.15 2 PHE Y N 1
ATOM 6109 C CA . PHE B 2 1 ? 123.554 153.369 124.029 1.00 142.15 2 PHE Y CA 1
ATOM 6110 C C . PHE B 2 1 ? 123.671 152.907 122.573 1.00 142.15 2 PHE Y C 1
ATOM 6111 O O . PHE B 2 1 ? 122.680 152.532 121.945 1.00 142.15 2 PHE Y O 1
ATOM 6119 N N . ARG B 2 2 ? 124.896 152.957 122.046 1.00 138.79 3 ARG Y N 1
ATOM 6120 C CA . ARG B 2 2 ? 125.147 152.601 120.658 1.00 138.79 3 ARG Y CA 1
ATOM 6121 C C . ARG B 2 2 ? 125.008 151.101 120.424 1.00 138.79 3 ARG Y C 1
ATOM 6122 O O . ARG B 2 2 ? 124.517 150.682 119.370 1.00 138.79 3 ARG Y O 1
ATOM 6130 N N . THR B 2 3 ? 125.413 150.279 121.397 1.00 135.54 4 THR Y N 1
ATOM 6131 C CA . THR B 2 3 ? 125.491 148.838 121.164 1.00 135.54 4 THR Y CA 1
ATOM 6132 C C . THR B 2 3 ? 124.106 148.203 121.060 1.00 135.54 4 THR Y C 1
ATOM 6133 O O . THR B 2 3 ? 123.895 147.307 120.232 1.00 135.54 4 THR Y O 1
ATOM 6137 N N . ILE B 2 4 ? 123.130 148.699 121.824 1.00 135.24 5 ILE Y N 1
ATOM 6138 C CA . ILE B 2 4 ? 121.770 148.200 121.672 1.00 135.24 5 ILE Y CA 1
ATOM 6139 C C . ILE B 2 4 ? 121.137 148.678 120.365 1.00 135.24 5 ILE Y C 1
ATOM 6140 O O . ILE B 2 4 ? 120.162 148.081 119.902 1.00 135.24 5 ILE Y O 1
ATOM 6145 N N . SER B 2 5 ? 121.678 149.722 119.733 1.00 135.74 6 SER Y N 1
ATOM 6146 C CA . SER B 2 5 ? 121.246 150.064 118.386 1.00 135.74 6 SER Y CA 1
ATOM 6147 C C . SER B 2 5 ? 121.995 149.268 117.337 1.00 135.74 6 SER Y C 1
ATOM 6148 O O . SER B 2 5 ? 121.498 149.118 116.217 1.00 135.74 6 SER Y O 1
ATOM 6151 N N . ASN B 2 6 ? 123.184 148.771 117.677 1.00 129.82 7 ASN Y N 1
ATOM 6152 C CA . ASN B 2 6 ? 123.902 147.873 116.782 1.00 129.82 7 ASN Y CA 1
ATOM 6153 C C . ASN B 2 6 ? 123.273 146.490 116.765 1.00 129.82 7 ASN Y C 1
ATOM 6154 O O . ASN B 2 6 ? 123.345 145.794 115.751 1.00 129.82 7 ASN Y O 1
ATOM 6159 N N . PHE B 2 7 ? 122.674 146.076 117.883 1.00 114.90 8 PHE Y N 1
ATOM 6160 C CA . PHE B 2 7 ? 122.009 144.779 117.938 1.00 114.90 8 PHE Y CA 1
ATOM 6161 C C . PHE B 2 7 ? 120.776 144.757 117.052 1.00 114.90 8 PHE Y C 1
ATOM 6162 O O . PHE B 2 7 ? 120.555 143.797 116.306 1.00 114.90 8 PHE Y O 1
ATOM 6170 N N . MET B 2 8 ? 119.965 145.809 117.111 1.00 119.42 9 MET Y N 1
ATOM 6171 C CA . MET B 2 8 ? 118.728 145.855 116.345 1.00 119.42 9 MET Y CA 1
ATOM 6172 C C . MET B 2 8 ? 118.953 146.179 114.877 1.00 119.42 9 MET Y C 1
ATOM 6173 O O . MET B 2 8 ? 117.992 146.171 114.103 1.00 119.42 9 MET Y O 1
ATOM 6178 N N . ARG B 2 9 ? 120.187 146.463 114.474 1.00 125.11 10 ARG Y N 1
ATOM 6179 C CA . ARG B 2 9 ? 120.501 146.607 113.065 1.00 125.11 10 ARG Y CA 1
ATOM 6180 C C . ARG B 2 9 ? 120.841 145.277 112.416 1.00 125.11 10 ARG Y C 1
ATOM 6181 O O . ARG B 2 9 ? 120.540 145.081 111.235 1.00 125.11 10 ARG Y O 1
ATOM 6189 N N . VAL B 2 10 ? 121.455 144.355 113.153 1.00 113.63 11 VAL Y N 1
ATOM 6190 C CA . VAL B 2 10 ? 121.578 142.988 112.672 1.00 113.63 11 VAL Y CA 1
ATOM 6191 C C . VAL B 2 10 ? 120.216 142.322 112.762 1.00 113.63 11 VAL Y C 1
ATOM 6192 O O . VAL B 2 10 ? 119.513 142.460 113.767 1.00 113.63 11 VAL Y O 1
ATOM 6196 N N . SER B 2 11 ? 119.825 141.610 111.709 1.00 108.58 12 SER Y N 1
ATOM 6197 C CA . SER B 2 11 ? 118.483 141.048 111.692 1.00 108.58 12 SER Y CA 1
ATOM 6198 C C . SER B 2 11 ? 118.366 139.804 112.553 1.00 108.58 12 SER Y C 1
ATOM 6199 O O . SER B 2 11 ? 117.301 139.564 113.125 1.00 108.58 12 SER Y O 1
ATOM 6202 N N . ASP B 2 12 ? 119.425 139.000 112.654 1.00 101.34 13 ASP Y N 1
ATOM 6203 C CA . ASP B 2 12 ? 119.323 137.747 113.394 1.00 101.34 13 ASP Y CA 1
ATOM 6204 C C . ASP B 2 12 ? 119.274 137.998 114.894 1.00 101.34 13 ASP Y C 1
ATOM 6205 O O . ASP B 2 12 ? 118.474 137.381 115.609 1.00 101.34 13 ASP Y O 1
ATOM 6210 N N . ILE B 2 13 ? 120.115 138.910 115.375 1.00 94.58 14 ILE Y N 1
ATOM 6211 C CA . ILE B 2 13 ? 120.141 139.269 116.787 1.00 94.58 14 ILE Y CA 1
ATOM 6212 C C . ILE B 2 13 ? 118.827 139.910 117.200 1.00 94.58 14 ILE Y C 1
ATOM 6213 O O . ILE B 2 13 ? 118.260 139.572 118.244 1.00 94.58 14 ILE Y O 1
ATOM 6218 N N . ARG B 2 14 ? 118.302 140.812 116.369 1.00 99.01 15 ARG Y N 1
ATOM 6219 C CA . ARG B 2 14 ? 117.012 141.433 116.645 1.00 99.01 15 ARG Y CA 1
ATOM 6220 C C . ARG B 2 14 ? 115.879 140.421 116.583 1.00 99.01 15 ARG Y C 1
ATOM 6221 O O . ARG B 2 14 ? 114.938 140.500 117.383 1.00 99.01 15 ARG Y O 1
ATOM 6229 N N . ASN B 2 15 ? 115.989 139.436 115.693 1.00 93.80 16 ASN Y N 1
ATOM 6230 C CA . ASN B 2 15 ? 114.999 138.371 115.600 1.00 93.80 16 ASN Y CA 1
ATOM 6231 C C . ASN B 2 15 ? 114.932 137.559 116.882 1.00 93.80 16 ASN Y C 1
ATOM 6232 O O . ASN B 2 15 ? 113.844 137.305 117.413 1.00 93.80 16 ASN Y O 1
ATOM 6237 N N . LYS B 2 16 ? 116.084 137.166 117.421 1.00 82.02 17 LYS Y N 1
ATOM 6238 C CA . LYS B 2 16 ? 116.002 136.356 118.628 1.00 82.02 17 LYS Y CA 1
ATOM 6239 C C . LYS B 2 16 ? 115.786 137.176 119.891 1.00 82.02 17 LYS Y C 1
ATOM 6240 O O . LYS B 2 16 ? 115.248 136.634 120.859 1.00 82.02 17 LYS Y O 1
ATOM 6246 N N . ILE B 2 17 ? 116.128 138.466 119.898 1.00 78.47 18 ILE Y N 1
ATOM 6247 C CA . ILE B 2 17 ? 115.710 139.332 120.998 1.00 78.47 18 ILE Y CA 1
ATOM 6248 C C . ILE B 2 17 ? 114.192 139.435 121.043 1.00 78.47 18 ILE Y C 1
ATOM 6249 O O . ILE B 2 17 ? 113.575 139.311 122.110 1.00 78.47 18 ILE Y O 1
ATOM 6254 N N . ILE B 2 18 ? 113.564 139.621 119.885 1.00 77.29 19 ILE Y N 1
ATOM 6255 C CA . ILE B 2 18 ? 112.117 139.770 119.851 1.00 77.29 19 ILE Y CA 1
ATOM 6256 C C . ILE B 2 18 ? 111.434 138.449 120.178 1.00 77.29 19 ILE Y C 1
ATOM 6257 O O . ILE B 2 18 ? 110.419 138.427 120.882 1.00 77.29 19 ILE Y O 1
ATOM 6262 N N . PHE B 2 19 ? 112.023 137.329 119.763 1.00 72.04 20 PHE Y N 1
ATOM 6263 C CA . PHE B 2 19 ? 111.467 136.033 120.141 1.00 72.04 20 PHE Y CA 1
ATOM 6264 C C . PHE B 2 19 ? 111.570 135.787 121.640 1.00 72.04 20 PHE Y C 1
ATOM 6265 O O . PHE B 2 19 ? 110.649 135.225 122.245 1.00 72.04 20 PHE Y O 1
ATOM 6273 N N . THR B 2 20 ? 112.674 136.208 122.257 1.00 70.21 21 THR Y N 1
ATOM 6274 C CA . THR B 2 20 ? 112.832 136.064 123.698 1.00 70.21 21 THR Y CA 1
ATOM 6275 C C . THR B 2 20 ? 111.820 136.910 124.459 1.00 70.21 21 THR Y C 1
ATOM 6276 O O . THR B 2 20 ? 111.211 136.434 125.423 1.00 70.21 21 THR Y O 1
ATOM 6280 N N . LEU B 2 21 ? 111.595 138.148 124.014 1.00 66.87 22 LEU Y N 1
ATOM 6281 C CA . LEU B 2 21 ? 110.590 138.987 124.659 1.00 66.87 22 LEU Y CA 1
ATOM 6282 C C . LEU B 2 21 ? 109.182 138.435 124.477 1.00 66.87 22 LEU Y C 1
ATOM 6283 O O . LEU B 2 21 ? 108.349 138.556 125.383 1.00 66.87 22 LEU Y O 1
ATOM 6288 N N . LEU B 2 22 ? 108.905 137.787 123.347 1.00 68.47 23 LEU Y N 1
ATOM 6289 C CA . LEU B 2 22 ? 107.587 137.189 123.172 1.00 68.47 23 LEU Y CA 1
ATOM 6290 C C . LEU B 2 22 ? 107.407 135.972 124.068 1.00 68.47 23 LEU Y C 1
ATOM 6291 O O . LEU B 2 22 ? 106.319 135.756 124.616 1.00 68.47 23 LEU Y O 1
ATOM 6296 N N . MET B 2 23 ? 108.465 135.184 124.262 1.00 68.15 24 MET Y N 1
ATOM 6297 C CA . MET B 2 23 ? 108.363 134.062 125.191 1.00 68.15 24 MET Y CA 1
ATOM 6298 C C . MET B 2 23 ? 108.243 134.524 126.639 1.00 68.15 24 MET Y C 1
ATOM 6299 O O . MET B 2 23 ? 107.587 133.860 127.446 1.00 68.15 24 MET Y O 1
ATOM 6304 N N . LEU B 2 24 ? 108.833 135.663 126.988 1.00 63.72 25 LEU Y N 1
ATOM 6305 C CA . LEU B 2 24 ? 108.647 136.164 128.344 1.00 63.72 25 LEU Y CA 1
ATOM 6306 C C . LEU B 2 24 ? 107.249 136.718 128.551 1.00 63.72 25 LEU Y C 1
ATOM 6307 O O . LEU B 2 24 ? 106.700 136.608 129.653 1.00 63.72 25 LEU Y O 1
ATOM 6312 N N . ILE B 2 25 ? 106.648 137.291 127.506 1.00 63.64 26 ILE Y N 1
ATOM 6313 C CA . ILE B 2 25 ? 105.245 137.692 127.588 1.00 63.64 26 ILE Y CA 1
ATOM 6314 C C . ILE B 2 25 ? 104.349 136.471 127.753 1.00 63.64 26 ILE Y C 1
ATOM 6315 O O . ILE B 2 25 ? 103.384 136.503 128.520 1.00 63.64 26 ILE Y O 1
ATOM 6320 N N . VAL B 2 26 ? 104.680 135.369 127.077 1.00 64.60 27 VAL Y N 1
ATOM 6321 C CA . VAL B 2 26 ? 103.928 134.119 127.229 1.00 64.60 27 VAL Y CA 1
ATOM 6322 C C . VAL B 2 26 ? 104.023 133.592 128.658 1.00 64.60 27 VAL Y C 1
ATOM 6323 O O . VAL B 2 26 ? 103.018 133.173 129.251 1.00 64.60 27 VAL Y O 1
ATOM 6327 N N . PHE B 2 27 ? 105.224 133.640 129.239 1.00 62.32 28 PHE Y N 1
ATOM 6328 C CA . PHE B 2 27 ? 105.427 133.221 130.624 1.00 62.32 28 PHE Y CA 1
ATOM 6329 C C . PHE B 2 27 ? 104.611 134.070 131.595 1.00 62.32 28 PHE Y C 1
ATOM 6330 O O . PHE B 2 27 ? 103.968 133.538 132.507 1.00 62.32 28 PHE Y O 1
ATOM 6338 N N . ARG B 2 28 ? 104.565 135.380 131.375 1.00 66.46 29 ARG Y N 1
ATOM 6339 C CA . ARG B 2 28 ? 103.804 136.249 132.266 1.00 66.46 29 ARG Y CA 1
ATOM 6340 C C . ARG B 2 28 ? 102.297 136.046 132.116 1.00 66.46 29 ARG Y C 1
ATOM 6341 O O . ARG B 2 28 ? 101.551 136.067 133.113 1.00 66.46 29 ARG Y O 1
ATOM 6349 N N . ILE B 2 29 ? 101.843 135.846 130.874 1.00 65.40 30 ILE Y N 1
ATOM 6350 C CA . ILE B 2 29 ? 100.442 135.556 130.579 1.00 65.40 30 ILE Y CA 1
ATOM 6351 C C . ILE B 2 29 ? 100.003 134.307 131.313 1.00 65.40 30 ILE Y C 1
ATOM 6352 O O . ILE B 2 29 ? 98.942 134.282 131.940 1.00 65.40 30 ILE Y O 1
ATOM 6357 N N . GLY B 2 30 ? 100.837 133.273 131.294 1.00 67.06 31 GLY Y N 1
ATOM 6358 C CA . GLY B 2 30 ? 100.492 132.065 132.013 1.00 67.06 31 GLY Y CA 1
ATOM 6359 C C . GLY B 2 30 ? 100.554 132.222 133.517 1.00 67.06 31 GLY Y C 1
ATOM 6360 O O . GLY B 2 30 ? 99.823 131.550 134.242 1.00 67.06 31 GLY Y O 1
ATOM 6361 N N . THR B 2 31 ? 101.400 133.124 134.004 1.00 67.45 32 THR Y N 1
ATOM 6362 C CA . THR B 2 31 ? 101.450 133.430 135.429 1.00 67.45 32 THR Y CA 1
ATOM 6363 C C . THR B 2 31 ? 100.207 134.193 135.889 1.00 67.45 32 THR Y C 1
ATOM 6364 O O . THR B 2 31 ? 99.923 134.260 137.086 1.00 67.45 32 THR Y O 1
ATOM 6368 N N . PHE B 2 32 ? 99.400 134.706 134.969 1.00 69.08 33 PHE Y N 1
ATOM 6369 C CA . PHE B 2 32 ? 98.103 135.235 135.392 1.00 69.08 33 PHE Y CA 1
ATOM 6370 C C . PHE B 2 32 ? 96.969 134.208 135.443 1.00 69.08 33 PHE Y C 1
ATOM 6371 O O . PHE B 2 32 ? 95.890 134.542 135.933 1.00 69.08 33 PHE Y O 1
ATOM 6379 N N . ILE B 2 33 ? 97.180 132.980 134.979 1.00 71.62 34 ILE Y N 1
ATOM 6380 C CA . ILE B 2 33 ? 96.107 132.004 134.801 1.00 71.62 34 ILE Y CA 1
ATOM 6381 C C . ILE B 2 33 ? 95.997 131.165 136.071 1.00 71.62 34 ILE Y C 1
ATOM 6382 O O . ILE B 2 33 ? 96.983 130.531 136.458 1.00 71.62 34 ILE Y O 1
ATOM 6387 N N . PRO B 2 34 ? 94.833 131.087 136.706 1.00 78.11 35 PRO Y N 1
ATOM 6388 C CA . PRO B 2 34 ? 94.725 130.353 137.968 1.00 78.11 35 PRO Y CA 1
ATOM 6389 C C . PRO B 2 34 ? 94.714 128.846 137.758 1.00 78.11 35 PRO Y C 1
ATOM 6390 O O . PRO B 2 34 ? 94.653 128.338 136.643 1.00 78.11 35 PRO Y O 1
ATOM 6394 N N . VAL B 2 35 ? 94.790 128.136 138.878 1.00 85.43 36 VAL Y N 1
ATOM 6395 C CA . VAL B 2 35 ? 94.785 126.676 138.944 1.00 85.43 36 VAL Y CA 1
ATOM 6396 C C . VAL B 2 35 ? 93.305 126.293 138.955 1.00 85.43 36 VAL Y C 1
ATOM 6397 O O . VAL B 2 35 ? 92.476 127.165 139.245 1.00 85.43 36 VAL Y O 1
ATOM 6401 N N . PRO B 2 36 ? 92.909 125.049 138.567 1.00 90.20 37 PRO Y N 1
ATOM 6402 C CA . PRO B 2 36 ? 91.490 124.665 138.542 1.00 90.20 37 PRO Y CA 1
ATOM 6403 C C . PRO B 2 36 ? 90.601 124.930 139.747 1.00 90.20 37 PRO Y C 1
ATOM 6404 O O . PRO B 2 36 ? 89.615 125.657 139.610 1.00 90.20 37 PRO Y O 1
ATOM 6408 N N . SER B 2 37 ? 90.907 124.384 140.913 1.00 95.87 38 SER Y N 1
ATOM 6409 C CA . SER B 2 37 ? 89.930 124.370 141.994 1.00 95.87 38 SER Y CA 1
ATOM 6410 C C . SER B 2 37 ? 90.478 125.039 143.235 1.00 95.87 38 SER Y C 1
ATOM 6411 O O . SER B 2 37 ? 90.362 124.520 144.345 1.00 95.87 38 SER Y O 1
ATOM 6414 N N . VAL B 2 38 ? 91.071 126.220 143.077 1.00 95.04 39 VAL Y N 1
ATOM 6415 C CA . VAL B 2 38 ? 91.868 126.801 144.147 1.00 95.04 39 VAL Y CA 1
ATOM 6416 C C . VAL B 2 38 ? 91.249 128.025 144.760 1.00 95.04 39 VAL Y C 1
ATOM 6417 O O . VAL B 2 38 ? 91.849 128.573 145.693 1.00 95.04 39 VAL Y O 1
ATOM 6421 N N . ASN B 2 39 ? 90.115 128.510 144.242 1.00 99.37 40 ASN Y N 1
ATOM 6422 C CA . ASN B 2 39 ? 89.212 129.399 144.974 1.00 99.37 40 ASN Y CA 1
ATOM 6423 C C . ASN B 2 39 ? 89.899 130.715 145.360 1.00 99.37 40 ASN Y C 1
ATOM 6424 O O . ASN B 2 39 ? 90.238 130.949 146.511 1.00 99.37 40 ASN Y O 1
ATOM 6429 N N . THR B 2 40 ? 90.159 131.537 144.340 1.00 97.52 41 THR Y N 1
ATOM 6430 C CA . THR B 2 40 ? 91.212 132.547 144.412 1.00 97.52 41 THR Y CA 1
ATOM 6431 C C . THR B 2 40 ? 90.992 133.644 145.449 1.00 97.52 41 THR Y C 1
ATOM 6432 O O . THR B 2 40 ? 91.951 134.343 145.790 1.00 97.52 41 THR Y O 1
ATOM 6436 N N . ASP B 2 41 ? 89.783 133.812 145.979 1.00 101.85 42 ASP Y N 1
ATOM 6437 C CA . ASP B 2 41 ? 89.567 134.934 146.886 1.00 101.85 42 ASP Y CA 1
ATOM 6438 C C . ASP B 2 41 ? 90.176 134.688 148.253 1.00 101.85 42 ASP Y C 1
ATOM 6439 O O . ASP B 2 41 ? 90.672 135.626 148.880 1.00 101.85 42 ASP Y O 1
ATOM 6444 N N . VAL B 2 42 ? 90.162 133.446 148.739 1.00 100.82 43 VAL Y N 1
ATOM 6445 C CA . VAL B 2 42 ? 90.778 133.208 150.041 1.00 100.82 43 VAL Y CA 1
ATOM 6446 C C . VAL B 2 42 ? 92.288 133.283 149.908 1.00 100.82 43 VAL Y C 1
ATOM 6447 O O . VAL B 2 42 ? 92.985 133.703 150.844 1.00 100.82 43 VAL Y O 1
ATOM 6451 N N . LEU B 2 43 ? 92.799 132.943 148.723 1.00 96.98 44 LEU Y N 1
ATOM 6452 C CA . LEU B 2 43 ? 94.208 133.108 148.409 1.00 96.98 44 LEU Y CA 1
ATOM 6453 C C . LEU B 2 43 ? 94.610 134.570 148.473 1.00 96.98 44 LEU Y C 1
ATOM 6454 O O . LEU B 2 43 ? 95.542 134.930 149.196 1.00 96.98 44 LEU Y O 1
ATOM 6459 N N . LYS B 2 44 ? 93.874 135.439 147.777 1.00 100.00 45 LYS Y N 1
ATOM 6460 C CA . LYS B 2 44 ? 94.190 136.863 147.813 1.00 100.00 45 LYS Y CA 1
ATOM 6461 C C . LYS B 2 44 ? 93.901 137.491 149.167 1.00 100.00 45 LYS Y C 1
ATOM 6462 O O . LYS B 2 44 ? 94.466 138.537 149.484 1.00 100.00 45 LYS Y O 1
ATOM 6468 N N . LEU B 2 45 ? 93.050 136.881 149.977 1.00 105.45 46 LEU Y N 1
ATOM 6469 C CA . LEU B 2 45 ? 92.855 137.373 151.328 1.00 105.45 46 LEU Y CA 1
ATOM 6470 C C . LEU B 2 45 ? 93.935 136.918 152.291 1.00 105.45 46 LEU Y C 1
ATOM 6471 O O . LEU B 2 45 ? 94.026 137.468 153.390 1.00 105.45 46 LEU Y O 1
ATOM 6476 N N . GLN B 2 46 ? 94.754 135.933 151.917 1.00 105.70 47 GLN Y N 1
ATOM 6477 C CA . GLN B 2 46 ? 95.742 135.422 152.861 1.00 105.70 47 GLN Y CA 1
ATOM 6478 C C . GLN B 2 46 ? 96.955 136.323 153.056 1.00 105.70 47 GLN Y C 1
ATOM 6479 O O . GLN B 2 46 ? 97.723 136.080 153.986 1.00 105.70 47 GLN Y O 1
ATOM 6485 N N . ASP B 2 47 ? 97.176 137.329 152.218 1.00 108.50 48 ASP Y N 1
ATOM 6486 C CA . ASP B 2 47 ? 98.471 137.995 152.284 1.00 108.50 48 ASP Y CA 1
ATOM 6487 C C . ASP B 2 47 ? 98.525 139.069 153.363 1.00 108.50 48 ASP Y C 1
ATOM 6488 O O . ASP B 2 47 ? 97.506 139.573 153.834 1.00 108.50 48 ASP Y O 1
ATOM 6493 N N . GLN B 2 48 ? 99.750 139.433 153.726 1.00 112.41 49 GLN Y N 1
ATOM 6494 C CA . GLN B 2 48 ? 100.010 140.442 154.733 1.00 112.41 49 GLN Y CA 1
ATOM 6495 C C . GLN B 2 48 ? 100.268 141.816 154.141 1.00 112.41 49 GLN Y C 1
ATOM 6496 O O . GLN B 2 48 ? 100.480 142.768 154.896 1.00 112.41 49 GLN Y O 1
ATOM 6502 N N . LEU B 2 49 ? 100.286 141.931 152.819 1.00 107.67 50 LEU Y N 1
ATOM 6503 C CA . LEU B 2 49 ? 100.479 143.199 152.131 1.00 107.67 50 LEU Y CA 1
ATOM 6504 C C . LEU B 2 49 ? 99.501 143.240 150.969 1.00 107.67 50 LEU Y C 1
ATOM 6505 O O . LEU B 2 49 ? 98.559 142.449 150.904 1.00 107.67 50 LEU Y O 1
ATOM 6510 N N . ASN B 2 50 ? 99.703 144.170 150.049 1.00 107.69 51 ASN Y N 1
ATOM 6511 C CA . ASN B 2 50 ? 98.839 144.283 148.881 1.00 107.69 51 ASN Y CA 1
ATOM 6512 C C . ASN B 2 50 ? 99.740 144.131 147.663 1.00 107.69 51 ASN Y C 1
ATOM 6513 O O . ASN B 2 50 ? 100.462 145.061 147.299 1.00 107.69 51 ASN Y O 1
ATOM 6518 N N . ALA B 2 51 ? 99.704 142.956 147.043 1.00 103.27 52 ALA Y N 1
ATOM 6519 C CA . ALA B 2 51 ? 100.443 142.712 145.821 1.00 103.27 52 ALA Y CA 1
ATOM 6520 C C . ALA B 2 51 ? 99.584 143.098 144.629 1.00 103.27 52 ALA Y C 1
ATOM 6521 O O . ALA B 2 51 ? 98.472 143.600 144.775 1.00 103.27 52 ALA Y O 1
ATOM 6523 N N . PHE B 2 52 ? 100.105 142.873 143.432 1.00 96.45 53 PHE Y N 1
ATOM 6524 C CA . PHE B 2 52 ? 99.372 143.151 142.209 1.00 96.45 53 PHE Y CA 1
ATOM 6525 C C . PHE B 2 52 ? 98.898 141.849 141.584 1.00 96.45 53 PHE Y C 1
ATOM 6526 O O . PHE B 2 52 ? 99.667 140.897 141.452 1.00 96.45 53 PHE Y O 1
ATOM 6534 N N . GLY B 2 53 ? 97.640 141.821 141.180 1.00 97.72 54 GLY Y N 1
ATOM 6535 C CA . GLY B 2 53 ? 97.017 140.601 140.709 1.00 97.72 54 GLY Y CA 1
ATOM 6536 C C . GLY B 2 53 ? 96.197 139.963 141.805 1.00 97.72 54 GLY Y C 1
ATOM 6537 O O . GLY B 2 53 ? 96.083 140.473 142.919 1.00 97.72 54 GLY Y O 1
ATOM 6538 N N . VAL B 2 54 ? 95.596 138.827 141.473 1.00 94.73 55 VAL Y N 1
ATOM 6539 C CA . VAL B 2 54 ? 94.890 138.030 142.465 1.00 94.73 55 VAL Y CA 1
ATOM 6540 C C . VAL B 2 54 ? 95.663 136.775 142.837 1.00 94.73 55 VAL Y C 1
ATOM 6541 O O . VAL B 2 54 ? 95.455 136.241 143.936 1.00 94.73 55 VAL Y O 1
ATOM 6545 N N . LEU B 2 55 ? 96.582 136.319 142.001 1.00 87.67 56 LEU Y N 1
ATOM 6546 C CA . LEU B 2 55 ? 97.353 135.136 142.314 1.00 87.67 56 LEU Y CA 1
ATOM 6547 C C . LEU B 2 55 ? 98.663 135.459 143.000 1.00 87.67 56 LEU Y C 1
ATOM 6548 O O . LEU B 2 55 ? 99.368 134.542 143.415 1.00 87.67 56 LEU Y O 1
ATOM 6553 N N . ASN B 2 56 ? 99.000 136.730 143.136 1.00 90.78 57 ASN Y N 1
ATOM 6554 C CA . ASN B 2 56 ? 100.227 137.143 143.788 1.00 90.78 57 ASN Y CA 1
ATOM 6555 C C . ASN B 2 56 ? 99.890 137.577 145.199 1.00 90.78 57 ASN Y C 1
ATOM 6556 O O . ASN B 2 56 ? 99.031 138.437 145.394 1.00 90.78 57 ASN Y O 1
ATOM 6561 N N . ILE B 2 57 ? 100.552 136.975 146.181 1.00 97.33 58 ILE Y N 1
ATOM 6562 C CA . ILE B 2 57 ? 100.373 137.335 147.578 1.00 97.33 58 ILE Y CA 1
ATOM 6563 C C . ILE B 2 57 ? 101.739 137.638 148.165 1.00 97.33 58 ILE Y C 1
ATOM 6564 O O . ILE B 2 57 ? 102.768 137.267 147.610 1.00 97.33 58 ILE Y O 1
ATOM 6569 N N . PHE B 2 58 ? 101.743 138.339 149.285 1.00 100.93 59 PHE Y N 1
ATOM 6570 C CA . PHE B 2 58 ? 102.969 138.635 150.017 1.00 100.93 59 PHE Y CA 1
ATOM 6571 C C . PHE B 2 58 ? 102.904 137.827 151.301 1.00 100.93 59 PHE Y C 1
ATOM 6572 O O . PHE B 2 58 ? 102.395 138.286 152.321 1.00 100.93 59 PHE Y O 1
ATOM 6580 N N . CYS B 2 59 ? 103.425 136.613 151.239 1.00 109.39 60 CYS Y N 1
ATOM 6581 C CA . CYS B 2 59 ? 103.339 135.660 152.329 1.00 109.39 60 CYS Y CA 1
ATOM 6582 C C . CYS B 2 59 ? 104.756 135.349 152.770 1.00 109.39 60 CYS Y C 1
ATOM 6583 O O . CYS B 2 59 ? 105.625 135.089 151.933 1.00 109.39 60 CYS Y O 1
ATOM 6586 N N . GLY B 2 60 ? 104.993 135.431 154.074 1.00 110.88 61 GLY Y N 1
ATOM 6587 C CA . GLY B 2 60 ? 106.297 135.142 154.627 1.00 110.88 61 GLY Y CA 1
ATOM 6588 C C . GLY B 2 60 ? 107.371 136.121 154.244 1.00 110.88 61 GLY Y C 1
ATOM 6589 O O . GLY B 2 60 ? 108.552 135.774 154.277 1.00 110.88 61 GLY Y O 1
ATOM 6590 N N . GLY B 2 61 ? 106.994 137.340 153.873 1.00 106.46 62 GLY Y N 1
ATOM 6591 C CA . GLY B 2 61 ? 107.959 138.266 153.329 1.00 106.46 62 GLY Y CA 1
ATOM 6592 C C . GLY B 2 61 ? 108.425 137.929 151.936 1.00 106.46 62 GLY Y C 1
ATOM 6593 O O . GLY B 2 61 ? 109.459 138.436 151.505 1.00 106.46 62 GLY Y O 1
ATOM 6594 N N . ALA B 2 62 ? 107.699 137.080 151.217 1.00 100.43 63 ALA Y N 1
ATOM 6595 C CA . ALA B 2 62 ? 108.047 136.751 149.848 1.00 100.43 63 ALA Y CA 1
ATOM 6596 C C . ALA B 2 62 ? 106.817 136.862 148.967 1.00 100.43 63 ALA Y C 1
ATOM 6597 O O . ALA B 2 62 ? 105.706 136.545 149.396 1.00 100.43 63 ALA Y O 1
ATOM 6599 N N . LEU B 2 63 ? 107.020 137.325 147.742 1.00 91.69 64 LEU Y N 1
ATOM 6600 C CA . LEU B 2 63 ? 105.939 137.410 146.771 1.00 91.69 64 LEU Y CA 1
ATOM 6601 C C . LEU B 2 63 ? 105.680 136.005 146.260 1.00 91.69 64 LEU Y C 1
ATOM 6602 O O . LEU B 2 63 ? 106.379 135.511 145.377 1.00 91.69 64 LEU Y O 1
ATOM 6607 N N . GLN B 2 64 ? 104.685 135.353 146.836 1.00 92.29 65 GLN Y N 1
ATOM 6608 C CA . GLN B 2 64 ? 104.263 134.030 146.423 1.00 92.29 65 GLN Y CA 1
ATOM 6609 C C . GLN B 2 64 ? 103.245 134.133 145.306 1.00 92.29 65 GLN Y C 1
ATOM 6610 O O . GLN B 2 64 ? 102.558 135.139 145.150 1.00 92.29 65 GLN Y O 1
ATOM 6616 N N . ASN B 2 65 ? 103.144 133.066 144.534 1.00 84.25 66 ASN Y N 1
ATOM 6617 C CA . ASN B 2 65 ? 102.296 133.055 143.359 1.00 84.25 66 ASN Y CA 1
ATOM 6618 C C . ASN B 2 65 ? 101.685 131.676 143.217 1.00 84.25 66 ASN Y C 1
ATOM 6619 O O . ASN B 2 65 ? 102.384 130.674 143.375 1.00 84.25 66 ASN Y O 1
ATOM 6624 N N . PHE B 2 66 ? 100.386 131.622 142.941 1.00 82.64 67 PHE Y N 1
ATOM 6625 C CA . PHE B 2 66 ? 99.650 130.367 142.859 1.00 82.64 67 PHE Y CA 1
ATOM 6626 C C . PHE B 2 66 ? 98.893 130.271 141.551 1.00 82.64 67 PHE Y C 1
ATOM 6627 O O . PHE B 2 66 ? 97.690 130.033 141.521 1.00 82.64 67 PHE Y O 1
ATOM 6635 N N . SER B 2 67 ? 99.588 130.499 140.455 1.00 74.26 68 SER Y N 1
ATOM 6636 C CA . SER B 2 67 ? 99.066 130.261 139.124 1.00 74.26 68 SER Y CA 1
ATOM 6637 C C . SER B 2 67 ? 99.438 128.857 138.683 1.00 74.26 68 SER Y C 1
ATOM 6638 O O . SER B 2 67 ? 99.862 128.035 139.489 1.00 74.26 68 SER Y O 1
ATOM 6641 N N . ILE B 2 68 ? 99.298 128.559 137.393 1.00 68.83 69 ILE Y N 1
ATOM 6642 C CA . ILE B 2 68 ? 99.768 127.276 136.889 1.00 68.83 69 ILE Y CA 1
ATOM 6643 C C . ILE B 2 68 ? 101.279 127.204 136.816 1.00 68.83 69 ILE Y C 1
ATOM 6644 O O . ILE B 2 68 ? 101.832 126.118 136.640 1.00 68.83 69 ILE Y O 1
ATOM 6649 N N . PHE B 2 69 ? 101.959 128.341 136.924 1.00 65.67 70 PHE Y N 1
ATOM 6650 C CA . PHE B 2 69 ? 103.405 128.411 137.029 1.00 65.67 70 PHE Y CA 1
ATOM 6651 C C . PHE B 2 69 ? 103.851 128.634 138.458 1.00 65.67 70 PHE Y C 1
ATOM 6652 O O . PHE B 2 69 ? 104.830 129.340 138.688 1.00 65.67 70 PHE Y O 1
ATOM 6660 N N . ALA B 2 70 ? 103.131 128.070 139.424 1.00 69.99 71 ALA Y N 1
ATOM 6661 C CA . ALA B 2 70 ? 103.412 128.353 140.822 1.00 69.99 71 ALA Y CA 1
ATOM 6662 C C . ALA B 2 70 ? 104.733 127.765 141.257 1.00 69.99 71 ALA Y C 1
ATOM 6663 O O . ALA B 2 70 ? 105.373 128.297 142.165 1.00 69.99 71 ALA Y O 1
ATOM 6665 N N . MET B 2 71 ? 105.160 126.687 140.625 1.00 69.76 72 MET Y N 1
ATOM 6666 C CA . MET B 2 71 ? 106.448 126.109 140.952 1.00 69.76 72 MET Y CA 1
ATOM 6667 C C . MET B 2 71 ? 107.575 126.740 140.168 1.00 69.76 72 MET Y C 1
ATOM 6668 O O . MET B 2 71 ? 108.702 126.792 140.660 1.00 69.76 72 MET Y O 1
ATOM 6673 N N . GLY B 2 72 ? 107.291 127.258 138.983 1.00 63.84 73 GLY Y N 1
ATOM 6674 C CA . GLY B 2 72 ? 108.363 127.743 138.157 1.00 63.84 73 GLY Y CA 1
ATOM 6675 C C . GLY B 2 72 ? 109.153 126.563 137.643 1.00 63.84 73 GLY Y C 1
ATOM 6676 O O . GLY B 2 72 ? 108.624 125.476 137.436 1.00 63.84 73 GLY Y O 1
ATOM 6677 N N . VAL B 2 73 ? 110.447 126.769 137.471 1.00 60.60 74 VAL Y N 1
ATOM 6678 C CA . VAL B 2 73 ? 111.341 125.699 137.106 1.00 60.60 74 VAL Y CA 1
ATOM 6679 C C . VAL B 2 73 ? 112.092 125.166 138.320 1.00 60.60 74 VAL Y C 1
ATOM 6680 O O . VAL B 2 73 ? 113.120 124.531 138.163 1.00 60.60 74 VAL Y O 1
ATOM 6684 N N . MET B 2 74 ? 111.587 125.423 139.524 1.00 65.93 75 MET Y N 1
ATOM 6685 C CA . MET B 2 74 ? 112.233 124.927 140.738 1.00 65.93 75 MET Y CA 1
ATOM 6686 C C . MET B 2 74 ? 112.355 123.405 140.824 1.00 65.93 75 MET Y C 1
ATOM 6687 O O . MET B 2 74 ? 113.396 122.939 141.325 1.00 65.93 75 MET Y O 1
ATOM 6692 N N . PRO B 2 75 ? 111.396 122.584 140.363 1.00 63.25 76 PRO Y N 1
ATOM 6693 C CA . PRO B 2 75 ? 111.686 121.153 140.261 1.00 63.25 76 PRO Y CA 1
ATOM 6694 C C . PRO B 2 75 ? 112.786 120.807 139.299 1.00 63.25 76 PRO Y C 1
ATOM 6695 O O . PRO B 2 75 ? 113.498 119.835 139.543 1.00 63.25 76 PRO Y O 1
ATOM 6699 N N . TYR B 2 76 ? 112.979 121.581 138.237 1.00 60.89 77 TYR Y N 1
ATOM 6700 C CA . TYR B 2 76 ? 114.086 121.310 137.334 1.00 60.89 77 TYR Y CA 1
ATOM 6701 C C . TYR B 2 76 ? 115.418 121.621 137.988 1.00 60.89 77 TYR Y C 1
ATOM 6702 O O . TYR B 2 76 ? 116.398 120.899 137.783 1.00 60.89 77 TYR Y O 1
ATOM 6711 N N . ILE B 2 77 ? 115.456 122.675 138.801 1.00 59.65 78 ILE Y N 1
ATOM 6712 C CA . ILE B 2 77 ? 116.672 123.042 139.517 1.00 59.65 78 ILE Y CA 1
ATOM 6713 C C . ILE B 2 77 ? 117.039 121.953 140.503 1.00 59.65 78 ILE Y C 1
ATOM 6714 O O . ILE B 2 77 ? 118.183 121.484 140.540 1.00 59.65 78 ILE Y O 1
ATOM 6719 N N . THR B 2 78 ? 116.064 121.509 141.299 1.00 61.09 79 THR Y N 1
ATOM 6720 C CA . THR B 2 78 ? 116.401 120.529 142.321 1.00 61.09 79 THR Y CA 1
ATOM 6721 C C . THR B 2 78 ? 116.621 119.145 141.725 1.00 61.09 79 THR Y C 1
ATOM 6722 O O . THR B 2 78 ? 117.448 118.388 142.239 1.00 61.09 79 THR Y O 1
ATOM 6726 N N . ALA B 2 79 ? 115.999 118.839 140.585 1.00 61.03 80 ALA Y N 1
ATOM 6727 C CA . ALA B 2 79 ? 116.282 117.588 139.904 1.00 61.03 80 ALA Y CA 1
ATOM 6728 C C . ALA B 2 79 ? 117.680 117.576 139.322 1.00 61.03 80 ALA Y C 1
ATOM 6729 O O . ALA B 2 79 ? 118.374 116.564 139.413 1.00 61.03 80 ALA Y O 1
ATOM 6731 N N . SER B 2 80 ? 118.123 118.693 138.741 1.00 60.13 81 SER Y N 1
ATOM 6732 C CA . SER B 2 80 ? 119.468 118.753 138.186 1.00 60.13 81 SER Y CA 1
ATOM 6733 C C . SER B 2 80 ? 120.529 118.688 139.269 1.00 60.13 81 SER Y C 1
ATOM 6734 O O . SER B 2 80 ? 121.558 118.032 139.086 1.00 60.13 81 SER Y O 1
ATOM 6737 N N . ILE B 2 81 ? 120.297 119.331 140.413 1.00 59.36 82 ILE Y N 1
ATOM 6738 C CA . ILE B 2 81 ? 121.325 119.268 141.444 1.00 59.36 82 ILE Y CA 1
ATOM 6739 C C . ILE B 2 81 ? 121.333 117.899 142.112 1.00 59.36 82 ILE Y C 1
ATOM 6740 O O . ILE B 2 81 ? 122.400 117.399 142.494 1.00 59.36 82 ILE Y O 1
ATOM 6745 N N . ILE B 2 82 ? 120.190 117.211 142.158 1.00 64.62 83 ILE Y N 1
ATOM 6746 C CA . ILE B 2 82 ? 120.192 115.860 142.703 1.00 64.62 83 ILE Y CA 1
ATOM 6747 C C . ILE B 2 82 ? 120.892 114.895 141.755 1.00 64.62 83 ILE Y C 1
ATOM 6748 O O . ILE B 2 82 ? 121.733 114.104 142.185 1.00 64.62 83 ILE Y O 1
ATOM 6753 N N . VAL B 2 83 ? 120.602 114.982 140.455 1.00 67.07 84 VAL Y N 1
ATOM 6754 C CA . VAL B 2 83 ? 121.232 114.109 139.463 1.00 67.07 84 VAL Y CA 1
ATOM 6755 C C . VAL B 2 83 ? 122.736 114.343 139.409 1.00 67.07 84 VAL Y C 1
ATOM 6756 O O . VAL B 2 83 ? 123.527 113.395 139.310 1.00 67.07 84 VAL Y O 1
ATOM 6760 N N . GLN B 2 84 ? 123.158 115.598 139.546 1.00 66.54 85 GLN Y N 1
ATOM 6761 C CA . GLN B 2 84 ? 124.580 115.907 139.584 1.00 66.54 85 GLN Y CA 1
ATOM 6762 C C . GLN B 2 84 ? 125.242 115.366 140.843 1.00 66.54 85 GLN Y C 1
ATOM 6763 O O . GLN B 2 84 ? 126.379 114.892 140.791 1.00 66.54 85 GLN Y O 1
ATOM 6769 N N . LEU B 2 85 ? 124.548 115.395 141.978 1.00 70.41 86 LEU Y N 1
ATOM 6770 C CA . LEU B 2 85 ? 125.125 114.779 143.168 1.00 70.41 86 LEU Y CA 1
ATOM 6771 C C . LEU B 2 85 ? 125.140 113.260 143.071 1.00 70.41 86 LEU Y C 1
ATOM 6772 O O . LEU B 2 85 ? 125.975 112.607 143.700 1.00 70.41 86 LEU Y O 1
ATOM 6777 N N . LEU B 2 86 ? 124.227 112.682 142.301 1.00 77.92 87 LEU Y N 1
ATOM 6778 C CA . LEU B 2 86 ? 124.204 111.238 142.132 1.00 77.92 87 LEU Y CA 1
ATOM 6779 C C . LEU B 2 86 ? 125.250 110.746 141.150 1.00 77.92 87 LEU Y C 1
ATOM 6780 O O . LEU B 2 86 ? 125.632 109.580 141.222 1.00 77.92 87 LEU Y O 1
ATOM 6785 N N . GLN B 2 87 ? 125.722 111.594 140.238 1.00 82.93 88 GLN Y N 1
ATOM 6786 C CA . GLN B 2 87 ? 126.788 111.177 139.334 1.00 82.93 88 GLN Y CA 1
ATOM 6787 C C . GLN B 2 87 ? 128.108 110.926 140.044 1.00 82.93 88 GLN Y C 1
ATOM 6788 O O . GLN B 2 87 ? 128.950 110.205 139.512 1.00 82.93 88 GLN Y O 1
ATOM 6794 N N . MET B 2 88 ? 128.326 111.516 141.213 1.00 90.30 89 MET Y N 1
ATOM 6795 C CA . MET B 2 88 ? 129.643 111.476 141.842 1.00 90.30 89 MET Y CA 1
ATOM 6796 C C . MET B 2 88 ? 129.714 110.357 142.879 1.00 90.30 89 MET Y C 1
ATOM 6797 O O . MET B 2 88 ? 129.557 110.566 144.082 1.00 90.30 89 MET Y O 1
ATOM 6802 N N . ASP B 2 89 ? 129.958 109.144 142.365 1.00 108.79 90 ASP Y N 1
ATOM 6803 C CA . ASP B 2 89 ? 130.310 107.954 143.154 1.00 108.79 90 ASP Y CA 1
ATOM 6804 C C . ASP B 2 89 ? 129.214 107.565 144.147 1.00 108.79 90 ASP Y C 1
ATOM 6805 O O . ASP B 2 89 ? 129.486 107.212 145.294 1.00 108.79 90 ASP Y O 1
ATOM 6810 N N . VAL B 2 90 ? 127.962 107.644 143.707 1.00 107.02 91 VAL Y N 1
ATOM 6811 C CA . VAL B 2 90 ? 126.860 107.202 144.553 1.00 107.02 91 VAL Y CA 1
ATOM 6812 C C . VAL B 2 90 ? 126.031 106.189 143.786 1.00 107.02 91 VAL Y C 1
ATOM 6813 O O . VAL B 2 90 ? 125.810 105.071 144.258 1.00 107.02 91 VAL Y O 1
ATOM 6817 N N . VAL B 2 91 ? 125.578 106.557 142.600 1.00 104.87 92 VAL Y N 1
ATOM 6818 C CA . VAL B 2 91 ? 124.887 105.634 141.709 1.00 104.87 92 VAL Y CA 1
ATOM 6819 C C . VAL B 2 91 ? 125.839 105.313 140.564 1.00 104.87 92 VAL Y C 1
ATOM 6820 O O . VAL B 2 91 ? 126.277 106.230 139.862 1.00 104.87 92 VAL Y O 1
ATOM 6824 N N . PRO B 2 92 ? 126.206 104.050 140.354 1.00 108.50 93 PRO Y N 1
ATOM 6825 C CA . PRO B 2 92 ? 127.281 103.747 139.400 1.00 108.50 93 PRO Y CA 1
ATOM 6826 C C . PRO B 2 92 ? 126.840 103.838 137.951 1.00 108.50 93 PRO Y C 1
ATOM 6827 O O . PRO B 2 92 ? 127.655 104.127 137.067 1.00 108.50 93 PRO Y O 1
ATOM 6831 N N . LYS B 2 93 ? 125.547 103.599 137.715 1.00 109.34 94 LYS Y N 1
ATOM 6832 C CA . LYS B 2 93 ? 124.988 103.715 136.374 1.00 109.34 94 LYS Y CA 1
ATOM 6833 C C . LYS B 2 93 ? 125.110 105.139 135.854 1.00 109.34 94 LYS Y C 1
ATOM 6834 O O . LYS B 2 93 ? 125.452 105.360 134.686 1.00 109.34 94 LYS Y O 1
ATOM 6840 N N . PHE B 2 94 ? 124.898 106.121 136.732 1.00 104.16 95 PHE Y N 1
ATOM 6841 C CA . PHE B 2 94 ? 125.072 107.514 136.349 1.00 104.16 95 PHE Y CA 1
ATOM 6842 C C . PHE B 2 94 ? 126.528 107.855 136.112 1.00 104.16 95 PHE Y C 1
ATOM 6843 O O . PHE B 2 94 ? 126.832 108.670 135.233 1.00 104.16 95 PHE Y O 1
ATOM 6851 N N . ALA B 2 95 ? 127.430 107.238 136.876 1.00 110.71 96 ALA Y N 1
ATOM 6852 C CA . ALA B 2 95 ? 128.855 107.471 136.695 1.00 110.71 96 ALA Y CA 1
ATOM 6853 C C . ALA B 2 95 ? 129.314 107.006 135.320 1.00 110.71 96 ALA Y C 1
ATOM 6854 O O . ALA B 2 95 ? 129.981 107.752 134.594 1.00 110.71 96 ALA Y O 1
ATOM 6856 N N . GLU B 2 96 ? 128.920 105.794 134.917 1.00 115.95 97 GLU Y N 1
ATOM 6857 C CA . GLU B 2 96 ? 129.339 105.333 133.598 1.00 115.95 97 GLU Y CA 1
ATOM 6858 C C . GLU B 2 96 ? 128.587 106.052 132.485 1.00 115.95 97 GLU Y C 1
ATOM 6859 O O . GLU B 2 96 ? 129.140 106.229 131.392 1.00 115.95 97 GLU Y O 1
ATOM 6865 N N . TRP B 2 97 ? 127.348 106.490 132.746 1.00 113.37 98 TRP Y N 1
ATOM 6866 C CA . TRP B 2 97 ? 126.619 107.299 131.773 1.00 113.37 98 TRP Y CA 1
ATOM 6867 C C . TRP B 2 97 ? 127.325 108.618 131.508 1.00 113.37 98 TRP Y C 1
ATOM 6868 O O . TRP B 2 97 ? 127.419 109.062 130.358 1.00 113.37 98 TRP Y O 1
ATOM 6879 N N . SER B 2 98 ? 127.823 109.259 132.563 1.00 114.89 99 SER Y N 1
ATOM 6880 C CA . SER B 2 98 ? 128.639 110.455 132.402 1.00 114.89 99 SER Y CA 1
ATOM 6881 C C . SER B 2 98 ? 129.956 110.142 131.717 1.00 114.89 99 SER Y C 1
ATOM 6882 O O . SER B 2 98 ? 130.467 110.966 130.954 1.00 114.89 99 SER Y O 1
ATOM 6885 N N . LYS B 2 99 ? 130.516 108.962 131.973 1.00 116.08 100 LYS Y N 1
ATOM 6886 C CA . LYS B 2 99 ? 131.776 108.582 131.354 1.00 116.08 100 LYS Y CA 1
ATOM 6887 C C . LYS B 2 99 ? 131.646 108.202 129.887 1.00 116.08 100 LYS Y C 1
ATOM 6888 O O . LYS B 2 99 ? 132.671 108.081 129.214 1.00 116.08 100 LYS Y O 1
ATOM 6894 N N . GLN B 2 100 ? 130.430 107.997 129.378 1.00 117.02 101 GLN Y N 1
ATOM 6895 C CA . GLN B 2 100 ? 130.275 107.595 127.981 1.00 117.02 101 GLN Y CA 1
ATOM 6896 C C . GLN B 2 100 ? 130.609 108.732 127.022 1.00 117.02 101 GLN Y C 1
ATOM 6897 O O . GLN B 2 100 ? 131.478 108.587 126.158 1.00 117.02 101 GLN Y O 1
ATOM 6903 N N . GLY B 2 101 ? 129.947 109.871 127.160 1.00 118.09 102 GLY Y N 1
ATOM 6904 C CA . GLY B 2 101 ? 130.192 110.973 126.252 1.00 118.09 102 GLY Y CA 1
ATOM 6905 C C . GLY B 2 101 ? 128.941 111.771 125.967 1.00 118.09 102 GLY Y C 1
ATOM 6906 O O . GLY B 2 101 ? 128.105 111.940 126.855 1.00 118.09 102 GLY Y O 1
ATOM 6907 N N . GLU B 2 102 ? 128.780 112.257 124.739 1.00 110.38 103 GLU Y N 1
ATOM 6908 C CA . GLU B 2 102 ? 127.606 113.056 124.416 1.00 110.38 103 GLU Y CA 1
ATOM 6909 C C . GLU B 2 102 ? 126.340 112.236 124.219 1.00 110.38 103 GLU Y C 1
ATOM 6910 O O . GLU B 2 102 ? 125.284 112.826 123.983 1.00 110.38 103 GLU Y O 1
ATOM 6916 N N . MET B 2 103 ? 126.405 110.908 124.271 1.00 114.98 104 MET Y N 1
ATOM 6917 C CA . MET B 2 103 ? 125.182 110.118 124.224 1.00 114.98 104 MET Y CA 1
ATOM 6918 C C . MET B 2 103 ? 124.759 109.592 125.587 1.00 114.98 104 MET Y C 1
ATOM 6919 O O . MET B 2 103 ? 123.559 109.464 125.843 1.00 114.98 104 MET Y O 1
ATOM 6924 N N . GLY B 2 104 ? 125.706 109.286 126.476 1.00 118.69 105 GLY Y N 1
ATOM 6925 C CA . GLY B 2 104 ? 125.337 109.018 127.854 1.00 118.69 105 GLY Y CA 1
ATOM 6926 C C . GLY B 2 104 ? 124.878 110.252 128.590 1.00 118.69 105 GLY Y C 1
ATOM 6927 O O . GLY B 2 104 ? 124.073 110.152 129.526 1.00 118.69 105 GLY Y O 1
ATOM 6928 N N . ARG B 2 105 ? 125.361 111.419 128.168 1.00 115.57 106 ARG Y N 1
ATOM 6929 C CA . ARG B 2 105 ? 124.827 112.683 128.647 1.00 115.57 106 ARG Y CA 1
ATOM 6930 C C . ARG B 2 105 ? 123.366 112.850 128.280 1.00 115.57 106 ARG Y C 1
ATOM 6931 O O . ARG B 2 105 ? 122.601 113.431 129.052 1.00 115.57 106 ARG Y O 1
ATOM 6939 N N . ARG B 2 106 ? 122.960 112.362 127.106 1.00 114.44 107 ARG Y N 1
ATOM 6940 C CA . ARG B 2 106 ? 121.548 112.407 126.747 1.00 114.44 107 ARG Y CA 1
ATOM 6941 C C . ARG B 2 106 ? 120.725 111.468 127.610 1.00 114.44 107 ARG Y C 1
ATOM 6942 O O . ARG B 2 106 ? 119.556 111.752 127.887 1.00 114.44 107 ARG Y O 1
ATOM 6950 N N . LYS B 2 107 ? 121.322 110.370 128.070 1.00 113.03 108 LYS Y N 1
ATOM 6951 C CA . LYS B 2 107 ? 120.634 109.503 129.017 1.00 113.03 108 LYS Y CA 1
ATOM 6952 C C . LYS B 2 107 ? 120.452 110.197 130.357 1.00 113.03 108 LYS Y C 1
ATOM 6953 O O . LYS B 2 107 ? 119.380 110.102 130.970 1.00 113.03 108 LYS Y O 1
ATOM 6959 N N . LEU B 2 108 ? 121.474 110.933 130.803 1.00 105.30 109 LEU Y N 1
ATOM 6960 C CA . LEU B 2 108 ? 121.356 111.698 132.042 1.00 105.30 109 LEU Y CA 1
ATOM 6961 C C . LEU B 2 108 ? 120.346 112.827 131.908 1.00 105.30 109 LEU Y C 1
ATOM 6962 O O . LEU B 2 108 ? 119.608 113.117 132.854 1.00 105.30 109 LEU Y O 1
ATOM 6967 N N . ALA B 2 109 ? 120.278 113.455 130.736 1.00 101.27 110 ALA Y N 1
ATOM 6968 C CA . ALA B 2 109 ? 119.291 114.504 130.508 1.00 101.27 110 ALA Y CA 1
ATOM 6969 C C . ALA B 2 109 ? 117.877 113.943 130.480 1.00 101.27 110 ALA Y C 1
ATOM 6970 O O . ALA B 2 109 ? 116.941 114.578 130.985 1.00 101.27 110 ALA Y O 1
ATOM 6972 N N . GLN B 2 110 ? 117.706 112.748 129.912 1.00 99.66 111 GLN Y N 1
ATOM 6973 C CA . GLN B 2 110 ? 116.395 112.111 129.910 1.00 99.66 111 GLN Y CA 1
ATOM 6974 C C . GLN B 2 110 ? 115.965 111.739 131.319 1.00 99.66 111 GLN Y C 1
ATOM 6975 O O . GLN B 2 110 ? 114.798 111.944 131.692 1.00 99.66 111 GLN Y O 1
ATOM 6981 N N . PHE B 2 111 ? 116.900 111.213 132.118 1.00 91.56 112 PHE Y N 1
ATOM 6982 C CA . PHE B 2 111 ? 116.577 110.892 133.503 1.00 91.56 112 PHE Y CA 1
ATOM 6983 C C . PHE B 2 111 ? 116.241 112.143 134.290 1.00 91.56 112 PHE Y C 1
ATOM 6984 O O . PHE B 2 111 ? 115.365 112.115 135.157 1.00 91.56 112 PHE Y O 1
ATOM 6992 N N . THR B 2 112 ? 116.930 113.246 134.006 1.00 87.31 113 THR Y N 1
ATOM 6993 C CA . THR B 2 112 ? 116.651 114.496 134.701 1.00 87.31 113 THR Y CA 1
ATOM 6994 C C . THR B 2 112 ? 115.271 115.026 134.336 1.00 87.31 113 THR Y C 1
ATOM 6995 O O . THR B 2 112 ? 114.557 115.531 135.203 1.00 87.31 113 THR Y O 1
ATOM 6999 N N . ARG B 2 113 ? 114.836 114.831 133.090 1.00 88.83 114 ARG Y N 1
ATOM 7000 C CA . ARG B 2 113 ? 113.486 115.259 132.727 1.00 88.83 114 ARG Y CA 1
ATOM 7001 C C . ARG B 2 113 ? 112.404 114.404 133.390 1.00 88.83 114 ARG Y C 1
ATOM 7002 O O . ARG B 2 113 ? 111.383 114.934 133.860 1.00 88.83 114 ARG Y O 1
ATOM 7010 N N . TYR B 2 114 ? 112.610 113.089 133.464 1.00 89.19 115 TYR Y N 1
ATOM 7011 C CA . TYR B 2 114 ? 111.596 112.257 134.111 1.00 89.19 115 TYR Y CA 1
ATOM 7012 C C . TYR B 2 114 ? 111.577 112.490 135.617 1.00 89.19 115 TYR Y C 1
ATOM 7013 O O . TYR B 2 114 ? 110.503 112.562 136.235 1.00 89.19 115 TYR Y O 1
ATOM 7022 N N . PHE B 2 115 ? 112.755 112.659 136.210 1.00 79.61 116 PHE Y N 1
ATOM 7023 C CA . PHE B 2 115 ? 112.861 113.010 137.615 1.00 79.61 116 PHE Y CA 1
ATOM 7024 C C . PHE B 2 115 ? 112.273 114.382 137.896 1.00 79.61 116 PHE Y C 1
ATOM 7025 O O . PHE B 2 115 ? 111.744 114.619 138.985 1.00 79.61 116 PHE Y O 1
ATOM 7033 N N . THR B 2 116 ? 112.342 115.288 136.924 1.00 77.54 117 THR Y N 1
ATOM 7034 C CA . THR B 2 116 ? 111.711 116.589 137.056 1.00 77.54 117 THR Y CA 1
ATOM 7035 C C . THR B 2 116 ? 110.207 116.459 137.144 1.00 77.54 117 THR Y C 1
ATOM 7036 O O . THR B 2 116 ? 109.578 117.128 137.965 1.00 77.54 117 THR Y O 1
ATOM 7040 N N . ILE B 2 117 ? 109.619 115.593 136.317 1.00 79.55 118 ILE Y N 1
ATOM 7041 C CA . ILE B 2 117 ? 108.171 115.397 136.379 1.00 79.55 118 ILE Y CA 1
ATOM 7042 C C . ILE B 2 117 ? 107.758 114.766 137.707 1.00 79.55 118 ILE Y C 1
ATOM 7043 O O . ILE B 2 117 ? 106.766 115.180 138.324 1.00 79.55 118 ILE Y O 1
ATOM 7048 N N . VAL B 2 118 ? 108.549 113.811 138.202 1.00 77.99 119 VAL Y N 1
ATOM 7049 C CA . VAL B 2 118 ? 108.241 113.162 139.479 1.00 77.99 119 VAL Y CA 1
ATOM 7050 C C . VAL B 2 118 ? 108.345 114.150 140.644 1.00 77.99 119 VAL Y C 1
ATOM 7051 O O . VAL B 2 118 ? 107.444 114.236 141.492 1.00 77.99 119 VAL Y O 1
ATOM 7055 N N . LEU B 2 119 ? 109.434 114.927 140.689 1.00 76.33 120 LEU Y N 1
ATOM 7056 C CA . LEU B 2 119 ? 109.623 115.901 141.759 1.00 76.33 120 LEU Y CA 1
ATOM 7057 C C . LEU B 2 119 ? 108.655 117.062 141.652 1.00 76.33 120 LEU Y C 1
ATOM 7058 O O . LEU B 2 119 ? 108.263 117.625 142.675 1.00 76.33 120 LEU Y O 1
ATOM 7063 N N . GLY B 2 120 ? 108.257 117.429 140.437 1.00 76.22 121 GLY Y N 1
ATOM 7064 C CA . GLY B 2 120 ? 107.237 118.442 140.281 1.00 76.22 121 GLY Y CA 1
ATOM 7065 C C . GLY B 2 120 ? 105.900 117.977 140.805 1.00 76.22 121 GLY Y C 1
ATOM 7066 O O . GLY B 2 120 ? 105.169 118.753 141.421 1.00 76.22 121 GLY Y O 1
ATOM 7067 N N . PHE B 2 121 ? 105.590 116.692 140.619 1.00 77.87 122 PHE Y N 1
ATOM 7068 C CA . PHE B 2 121 ? 104.364 116.139 141.180 1.00 77.87 122 PHE Y CA 1
ATOM 7069 C C . PHE B 2 121 ? 104.393 116.142 142.704 1.00 77.87 122 PHE Y C 1
ATOM 7070 O O . PHE B 2 121 ? 103.422 116.558 143.350 1.00 77.87 122 PHE Y O 1
ATOM 7078 N N . ILE B 2 122 ? 105.503 115.696 143.293 1.00 77.74 123 ILE Y N 1
ATOM 7079 C CA . ILE B 2 122 ? 105.592 115.640 144.750 1.00 77.74 123 ILE Y CA 1
ATOM 7080 C C . ILE B 2 122 ? 105.572 117.041 145.352 1.00 77.74 123 ILE Y C 1
ATOM 7081 O O . ILE B 2 122 ? 104.902 117.291 146.366 1.00 77.74 123 ILE Y O 1
ATOM 7086 N N . GLN B 2 123 ? 106.251 117.989 144.706 1.00 78.64 124 GLN Y N 1
ATOM 7087 C CA . GLN B 2 123 ? 106.259 119.356 145.198 1.00 78.64 124 GLN Y CA 1
ATOM 7088 C C . GLN B 2 123 ? 104.910 120.024 145.020 1.00 78.64 124 GLN Y C 1
ATOM 7089 O O . GLN B 2 123 ? 104.516 120.824 145.864 1.00 78.64 124 GLN Y O 1
ATOM 7095 N N . ALA B 2 124 ? 104.175 119.690 143.960 1.00 79.88 125 ALA Y N 1
ATOM 7096 C CA . ALA B 2 124 ? 102.859 120.282 143.767 1.00 79.88 125 ALA Y CA 1
ATOM 7097 C C . ALA B 2 124 ? 101.868 119.754 144.784 1.00 79.88 125 ALA Y C 1
ATOM 7098 O O . ALA B 2 124 ? 101.010 120.503 145.263 1.00 79.88 125 ALA Y O 1
ATOM 7100 N N . LEU B 2 125 ? 101.994 118.476 145.145 1.00 85.37 126 LEU Y N 1
ATOM 7101 C CA . LEU B 2 125 ? 101.151 117.911 146.193 1.00 85.37 126 LEU Y CA 1
ATOM 7102 C C . LEU B 2 125 ? 101.430 118.567 147.536 1.00 85.37 126 LEU Y C 1
ATOM 7103 O O . LEU B 2 125 ? 100.503 119.006 148.230 1.00 85.37 126 LEU Y O 1
ATOM 7108 N N . GLY B 2 126 ? 102.710 118.654 147.904 1.00 87.98 127 GLY Y N 1
ATOM 7109 C CA . GLY B 2 126 ? 103.069 119.302 149.153 1.00 87.98 127 GLY Y CA 1
ATOM 7110 C C . GLY B 2 126 ? 102.705 120.772 149.183 1.00 87.98 127 GLY Y C 1
ATOM 7111 O O . GLY B 2 126 ? 102.252 121.285 150.203 1.00 87.98 127 GLY Y O 1
ATOM 7112 N N . MET B 2 127 ? 102.826 121.448 148.044 1.00 89.47 128 MET Y N 1
ATOM 7113 C CA . MET B 2 127 ? 102.549 122.873 147.982 1.00 89.47 128 MET Y CA 1
ATOM 7114 C C . MET B 2 127 ? 101.063 123.153 148.093 1.00 89.47 128 MET Y C 1
ATOM 7115 O O . MET B 2 127 ? 100.660 124.046 148.839 1.00 89.47 128 MET Y O 1
ATOM 7120 N N . SER B 2 128 ? 100.234 122.386 147.378 1.00 91.13 129 SER Y N 1
ATOM 7121 C CA . SER B 2 128 ? 98.791 122.586 147.443 1.00 91.13 129 SER Y CA 1
ATOM 7122 C C . SER B 2 128 ? 98.247 122.235 148.814 1.00 91.13 129 SER Y C 1
ATOM 7123 O O . SER B 2 128 ? 97.408 122.966 149.352 1.00 91.13 129 SER Y O 1
ATOM 7126 N N . TYR B 2 129 ? 98.750 121.151 149.418 1.00 96.06 130 TYR Y N 1
ATOM 7127 C CA . TYR B 2 129 ? 98.307 120.798 150.760 1.00 96.06 130 TYR Y CA 1
ATOM 7128 C C . TYR B 2 129 ? 98.758 121.824 151.792 1.00 96.06 130 TYR Y C 1
ATOM 7129 O O . TYR B 2 129 ? 97.986 122.186 152.687 1.00 96.06 130 TYR Y O 1
ATOM 7138 N N . GLY B 2 130 ? 99.986 122.329 151.674 1.00 98.02 131 GLY Y N 1
ATOM 7139 C CA . GLY B 2 130 ? 100.466 123.298 152.640 1.00 98.02 131 GLY Y CA 1
ATOM 7140 C C . GLY B 2 130 ? 99.782 124.641 152.507 1.00 98.02 131 GLY Y C 1
ATOM 7141 O O . GLY B 2 130 ? 99.517 125.314 153.504 1.00 98.02 131 GLY Y O 1
ATOM 7142 N N . PHE B 2 131 ? 99.452 125.032 151.280 1.00 97.34 132 PHE Y N 1
ATOM 7143 C CA . PHE B 2 131 ? 98.715 126.269 151.080 1.00 97.34 132 PHE Y CA 1
ATOM 7144 C C . PHE B 2 131 ? 97.290 126.141 151.586 1.00 97.34 132 PHE Y C 1
ATOM 7145 O O . PHE B 2 131 ? 96.742 127.092 152.156 1.00 97.34 132 PHE Y O 1
ATOM 7153 N N . ASN B 2 132 ? 96.687 124.964 151.411 1.00 100.56 133 ASN Y N 1
ATOM 7154 C CA . ASN B 2 132 ? 95.356 124.737 151.948 1.00 100.56 133 ASN Y CA 1
ATOM 7155 C C . ASN B 2 132 ? 95.354 124.742 153.464 1.00 100.56 133 ASN Y C 1
ATOM 7156 O O . ASN B 2 132 ? 94.392 125.208 154.076 1.00 100.56 133 ASN Y O 1
ATOM 7161 N N . ASN B 2 133 ? 96.418 124.242 154.086 1.00 102.01 134 ASN Y N 1
ATOM 7162 C CA . ASN B 2 133 ? 96.536 124.371 155.532 1.00 102.01 134 ASN Y CA 1
ATOM 7163 C C . ASN B 2 133 ? 96.752 125.811 155.950 1.00 102.01 134 ASN Y C 1
ATOM 7164 O O . ASN B 2 133 ? 96.313 126.211 157.031 1.00 102.01 134 ASN Y O 1
ATOM 7169 N N . LEU B 2 134 ? 97.446 126.588 155.124 1.00 106.56 135 LEU Y N 1
ATOM 7170 C CA . LEU B 2 134 ? 97.703 127.983 155.452 1.00 106.56 135 LEU Y CA 1
ATOM 7171 C C . LEU B 2 134 ? 96.422 128.795 155.429 1.00 106.56 135 LEU Y C 1
ATOM 7172 O O . LEU B 2 134 ? 96.196 129.636 156.303 1.00 106.56 135 LEU Y O 1
ATOM 7177 N N . ALA B 2 135 ? 95.560 128.532 154.454 1.00 104.74 136 ALA Y N 1
ATOM 7178 C CA . ALA B 2 135 ? 94.282 129.222 154.375 1.00 104.74 136 ALA Y CA 1
ATOM 7179 C C . ALA B 2 135 ? 93.270 128.726 155.396 1.00 104.74 136 ALA Y C 1
ATOM 7180 O O . ALA B 2 135 ? 92.230 129.365 155.571 1.00 104.74 136 ALA Y O 1
ATOM 7182 N N . GLY B 2 136 ? 93.543 127.616 156.071 1.00 106.38 137 GLY Y N 1
ATOM 7183 C CA . GLY B 2 136 ? 92.593 127.051 156.999 1.00 106.38 137 GLY Y CA 1
ATOM 7184 C C . GLY B 2 136 ? 91.670 126.029 156.390 1.00 106.38 137 GLY Y C 1
ATOM 7185 O O . GLY B 2 136 ? 90.522 125.908 156.824 1.00 106.38 137 GLY Y O 1
ATOM 7186 N N . GLY B 2 137 ? 92.125 125.293 155.382 1.00 105.92 138 GLY Y N 1
ATOM 7187 C CA . GLY B 2 137 ? 91.279 124.354 154.684 1.00 105.92 138 GLY Y CA 1
ATOM 7188 C C . GLY B 2 137 ? 90.346 124.977 153.676 1.00 105.92 138 GLY Y C 1
ATOM 7189 O O . GLY B 2 137 ? 89.647 124.245 152.967 1.00 105.92 138 GLY Y O 1
ATOM 7190 N N . MET B 2 138 ? 90.331 126.302 153.576 1.00 106.96 139 MET Y N 1
ATOM 7191 C CA . MET B 2 138 ? 89.415 127.039 152.727 1.00 106.96 139 MET Y CA 1
ATOM 7192 C C . MET B 2 138 ? 89.942 127.267 151.325 1.00 106.96 139 MET Y C 1
ATOM 7193 O O . MET B 2 138 ? 89.189 127.736 150.472 1.00 106.96 139 MET Y O 1
ATOM 7198 N N . LEU B 2 139 ? 91.208 126.954 151.069 1.00 101.32 140 LEU Y N 1
ATOM 7199 C CA . LEU B 2 139 ? 91.782 127.255 149.768 1.00 101.32 140 LEU Y CA 1
ATOM 7200 C C . LEU B 2 139 ? 91.261 126.320 148.694 1.00 101.32 140 LEU Y C 1
ATOM 7201 O O . LEU B 2 139 ? 90.825 126.775 147.641 1.00 101.32 140 LEU Y O 1
ATOM 7206 N N . ILE B 2 140 ? 91.296 125.020 148.925 1.00 102.19 141 ILE Y N 1
ATOM 7207 C CA . ILE B 2 140 ? 90.815 124.068 147.939 1.00 102.19 141 ILE Y CA 1
ATOM 7208 C C . ILE B 2 140 ? 89.351 123.814 148.229 1.00 102.19 141 ILE Y C 1
ATOM 7209 O O . ILE B 2 140 ? 88.991 123.449 149.352 1.00 102.19 141 ILE Y O 1
ATOM 7214 N N . GLN B 2 141 ? 88.502 124.031 147.236 1.00 107.82 142 GLN Y N 1
ATOM 7215 C CA . GLN B 2 141 ? 87.140 123.543 147.315 1.00 107.82 142 GLN Y CA 1
ATOM 7216 C C . GLN B 2 141 ? 87.126 122.088 146.887 1.00 107.82 142 GLN Y C 1
ATOM 7217 O O . GLN B 2 141 ? 87.915 121.682 146.029 1.00 107.82 142 GLN Y O 1
ATOM 7223 N N . ASN B 2 142 ? 86.227 121.306 147.500 1.00 107.36 143 ASN Y N 1
ATOM 7224 C CA . ASN B 2 142 ? 86.146 119.850 147.415 1.00 107.36 143 ASN Y CA 1
ATOM 7225 C C . ASN B 2 142 ? 87.491 119.222 147.755 1.00 107.36 143 ASN Y C 1
ATOM 7226 O O . ASN B 2 142 ? 88.177 118.734 146.855 1.00 107.36 143 ASN Y O 1
ATOM 7231 N N . PRO B 2 143 ? 87.918 119.212 149.015 1.00 105.57 144 PRO Y N 1
ATOM 7232 C CA . PRO B 2 143 ? 89.263 118.706 149.317 1.00 105.57 144 PRO Y CA 1
ATOM 7233 C C . PRO B 2 143 ? 89.379 117.190 149.266 1.00 105.57 144 PRO Y C 1
ATOM 7234 O O . PRO B 2 143 ? 89.773 116.563 150.253 1.00 105.57 144 PRO Y O 1
ATOM 7238 N N . GLY B 2 144 ? 89.056 116.592 148.123 1.00 99.85 145 GLY Y N 1
ATOM 7239 C CA . GLY B 2 144 ? 89.241 115.178 147.913 1.00 99.85 145 GLY Y CA 1
ATOM 7240 C C . GLY B 2 144 ? 90.520 114.942 147.147 1.00 99.85 145 GLY Y C 1
ATOM 7241 O O . GLY B 2 144 ? 91.076 115.859 146.552 1.00 99.85 145 GLY Y O 1
ATOM 7242 N N . ILE B 2 145 ? 90.978 113.690 147.161 1.00 93.79 146 ILE Y N 1
ATOM 7243 C CA . ILE B 2 145 ? 92.288 113.383 146.603 1.00 93.79 146 ILE Y CA 1
ATOM 7244 C C . ILE B 2 145 ? 92.271 113.469 145.078 1.00 93.79 146 ILE Y C 1
ATOM 7245 O O . ILE B 2 145 ? 93.321 113.650 144.448 1.00 93.79 146 ILE Y O 1
ATOM 7250 N N . GLY B 2 146 ? 91.092 113.386 144.461 1.00 93.39 147 GLY Y N 1
ATOM 7251 C CA . GLY B 2 146 ? 91.011 113.625 143.032 1.00 93.39 147 GLY Y CA 1
ATOM 7252 C C . GLY B 2 146 ? 91.291 115.071 142.677 1.00 93.39 147 GLY Y C 1
ATOM 7253 O O . GLY B 2 146 ? 91.925 115.357 141.659 1.00 93.39 147 GLY Y O 1
ATOM 7254 N N . THR B 2 147 ? 90.872 115.999 143.540 1.00 93.82 148 THR Y N 1
ATOM 7255 C CA . THR B 2 147 ? 91.140 117.411 143.290 1.00 93.82 148 THR Y CA 1
ATOM 7256 C C . THR B 2 147 ? 92.600 117.748 143.545 1.00 93.82 148 THR Y C 1
ATOM 7257 O O . THR B 2 147 ? 93.187 118.559 142.819 1.00 93.82 148 THR Y O 1
ATOM 7261 N N . TYR B 2 148 ? 93.206 117.122 144.557 1.00 88.50 149 TYR Y N 1
ATOM 7262 C CA . TYR B 2 148 ? 94.629 117.317 144.798 1.00 88.50 149 TYR Y CA 1
ATOM 7263 C C . TYR B 2 148 ? 95.462 116.764 143.655 1.00 88.50 149 TYR Y C 1
ATOM 7264 O O . TYR B 2 148 ? 96.450 117.379 143.259 1.00 88.50 149 TYR Y O 1
ATOM 7273 N N . LEU B 2 149 ? 95.080 115.618 143.093 1.00 85.90 150 LEU Y N 1
ATOM 7274 C CA . LEU B 2 149 ? 95.854 115.123 141.958 1.00 85.90 150 LEU Y CA 1
ATOM 7275 C C . LEU B 2 149 ? 95.567 115.876 140.669 1.00 85.90 150 LEU Y C 1
ATOM 7276 O O . LEU B 2 149 ? 96.450 115.950 139.808 1.00 85.90 150 LEU Y O 1
ATOM 7281 N N . LEU B 2 150 ? 94.387 116.483 140.532 1.00 82.92 151 LEU Y N 1
ATOM 7282 C CA . LEU B 2 150 ? 94.161 117.395 139.416 1.00 82.92 151 LEU Y CA 1
ATOM 7283 C C . LEU B 2 150 ? 95.059 118.620 139.522 1.00 82.92 151 LEU Y C 1
ATOM 7284 O O . LEU B 2 150 ? 95.709 119.016 138.545 1.00 82.92 151 LEU Y O 1
ATOM 7289 N N . ILE B 2 151 ? 95.129 119.212 140.720 1.00 81.07 152 ILE Y N 1
ATOM 7290 C CA . ILE B 2 151 ? 95.964 120.387 140.958 1.00 81.07 152 ILE Y CA 1
ATOM 7291 C C . ILE B 2 151 ? 97.437 120.048 140.782 1.00 81.07 152 ILE Y C 1
ATOM 7292 O O . ILE B 2 151 ? 98.203 120.817 140.189 1.00 81.07 152 ILE Y O 1
ATOM 7297 N N . ALA B 2 152 ? 97.846 118.871 141.242 1.00 76.04 153 ALA Y N 1
ATOM 7298 C CA . ALA B 2 152 ? 99.239 118.475 141.122 1.00 76.04 153 ALA Y CA 1
ATOM 7299 C C . ALA B 2 152 ? 99.623 118.207 139.678 1.00 76.04 153 ALA Y C 1
ATOM 7300 O O . ALA B 2 152 ? 100.720 118.583 139.246 1.00 76.04 153 ALA Y O 1
ATOM 7302 N N . VAL B 2 153 ? 98.728 117.603 138.899 1.00 75.36 154 VAL Y N 1
ATOM 7303 C CA . VAL B 2 153 ? 99.094 117.355 137.514 1.00 75.36 154 VAL Y CA 1
ATOM 7304 C C . VAL B 2 153 ? 99.025 118.635 136.691 1.00 75.36 154 VAL Y C 1
ATOM 7305 O O . VAL B 2 153 ? 99.775 118.780 135.723 1.00 75.36 154 VAL Y O 1
ATOM 7309 N N . VAL B 2 154 ? 98.230 119.629 137.095 1.00 73.47 155 VAL Y N 1
ATOM 7310 C CA . VAL B 2 154 ? 98.244 120.843 136.287 1.00 73.47 155 VAL Y CA 1
ATOM 7311 C C . VAL B 2 154 ? 99.432 121.737 136.660 1.00 73.47 155 VAL Y C 1
ATOM 7312 O O . VAL B 2 154 ? 100.003 122.398 135.786 1.00 73.47 155 VAL Y O 1
ATOM 7316 N N . LEU B 2 155 ? 99.899 121.713 137.916 1.00 69.89 156 LEU Y N 1
ATOM 7317 C CA . LEU B 2 155 ? 101.135 122.429 138.236 1.00 69.89 156 LEU Y CA 1
ATOM 7318 C C . LEU B 2 155 ? 102.349 121.751 137.618 1.00 69.89 156 LEU Y C 1
ATOM 7319 O O . LEU B 2 155 ? 103.277 122.431 137.165 1.00 69.89 156 LEU Y O 1
ATOM 7324 N N . THR B 2 156 ? 102.361 120.419 137.564 1.00 71.18 157 THR Y N 1
ATOM 7325 C CA . THR B 2 156 ? 103.450 119.739 136.875 1.00 71.18 157 THR Y CA 1
ATOM 7326 C C . THR B 2 156 ? 103.398 119.964 135.373 1.00 71.18 157 THR Y C 1
ATOM 7327 O O . THR B 2 156 ? 104.443 120.031 134.720 1.00 71.18 157 THR Y O 1
ATOM 7331 N N . ALA B 2 157 ? 102.200 120.126 134.816 1.00 71.73 158 ALA Y N 1
ATOM 7332 C CA . ALA B 2 157 ? 102.085 120.491 133.413 1.00 71.73 158 ALA Y CA 1
ATOM 7333 C C . ALA B 2 157 ? 102.585 121.902 133.170 1.00 71.73 158 ALA Y C 1
ATOM 7334 O O . ALA B 2 157 ? 103.200 122.172 132.137 1.00 71.73 158 ALA Y O 1
ATOM 7336 N N . GLY B 2 158 ? 102.353 122.808 134.121 1.00 68.58 159 GLY Y N 1
ATOM 7337 C CA . GLY B 2 158 ? 102.876 124.158 133.988 1.00 68.58 159 GLY Y CA 1
ATOM 7338 C C . GLY B 2 158 ? 104.391 124.214 134.038 1.00 68.58 159 GLY Y C 1
ATOM 7339 O O . GLY B 2 158 ? 105.019 124.920 133.247 1.00 68.58 159 GLY Y O 1
ATOM 7340 N N . THR B 2 159 ? 104.997 123.445 134.940 1.00 66.62 160 THR Y N 1
ATOM 7341 C CA . THR B 2 159 ? 106.454 123.408 135.023 1.00 66.62 160 THR Y CA 1
ATOM 7342 C C . THR B 2 159 ? 107.074 122.740 133.801 1.00 66.62 160 THR Y C 1
ATOM 7343 O O . THR B 2 159 ? 108.098 123.209 133.285 1.00 66.62 160 THR Y O 1
ATOM 7347 N N . ALA B 2 160 ? 106.447 121.684 133.280 1.00 67.65 161 ALA Y N 1
ATOM 7348 C CA . ALA B 2 160 ? 106.953 121.082 132.051 1.00 67.65 161 ALA Y CA 1
ATOM 7349 C C . ALA B 2 160 ? 106.752 121.992 130.848 1.00 67.65 161 ALA Y C 1
ATOM 7350 O O . ALA B 2 160 ? 107.563 121.976 129.914 1.00 67.65 161 ALA Y O 1
ATOM 7352 N N . PHE B 2 161 ? 105.716 122.824 130.867 1.00 66.11 162 PHE Y N 1
ATOM 7353 C CA . PHE B 2 161 ? 105.574 123.807 129.808 1.00 66.11 162 PHE Y CA 1
ATOM 7354 C C . PHE B 2 161 ? 106.647 124.868 129.905 1.00 66.11 162 PHE Y C 1
ATOM 7355 O O . PHE B 2 161 ? 107.138 125.348 128.880 1.00 66.11 162 PHE Y O 1
ATOM 7363 N N . LEU B 2 162 ? 107.028 125.248 131.123 1.00 64.43 163 LEU Y N 1
ATOM 7364 C CA . LEU B 2 162 ? 108.115 126.207 131.279 1.00 64.43 163 LEU Y CA 1
ATOM 7365 C C . LEU B 2 162 ? 109.438 125.631 130.822 1.00 64.43 163 LEU Y C 1
ATOM 7366 O O . LEU B 2 162 ? 110.260 126.356 130.270 1.00 64.43 163 LEU Y O 1
ATOM 7371 N N . MET B 2 163 ? 109.657 124.337 131.018 1.00 69.72 164 MET Y N 1
ATOM 7372 C CA . MET B 2 163 ? 110.885 123.740 130.506 1.00 69.72 164 MET Y CA 1
ATOM 7373 C C . MET B 2 163 ? 110.880 123.662 128.988 1.00 69.72 164 MET Y C 1
ATOM 7374 O O . MET B 2 163 ? 111.927 123.828 128.353 1.00 69.72 164 MET Y O 1
ATOM 7379 N N . TRP B 2 164 ? 109.717 123.421 128.382 1.00 70.97 165 TRP Y N 1
ATOM 7380 C CA . TRP B 2 164 ? 109.642 123.489 126.924 1.00 70.97 165 TRP Y CA 1
ATOM 7381 C C . TRP B 2 164 ? 109.874 124.907 126.426 1.00 70.97 165 TRP Y C 1
ATOM 7382 O O . TRP B 2 164 ? 110.518 125.111 125.392 1.00 70.97 165 TRP Y O 1
ATOM 7393 N N . LEU B 2 165 ? 109.356 125.892 127.153 1.00 68.56 166 LEU Y N 1
ATOM 7394 C CA . LEU B 2 165 ? 109.577 127.288 126.808 1.00 68.56 166 LEU Y CA 1
ATOM 7395 C C . LEU B 2 165 ? 111.044 127.653 126.931 1.00 68.56 166 LEU Y C 1
ATOM 7396 O O . LEU B 2 165 ? 111.562 128.437 126.134 1.00 68.56 166 LEU Y O 1
ATOM 7401 N N . GLY B 2 166 ? 111.729 127.069 127.908 1.00 68.22 167 GLY Y N 1
ATOM 7402 C CA . GLY B 2 166 ? 113.159 127.254 128.012 1.00 68.22 167 GLY Y CA 1
ATOM 7403 C C . GLY B 2 166 ? 113.912 126.637 126.856 1.00 68.22 167 GLY Y C 1
ATOM 7404 O O . GLY B 2 166 ? 114.850 127.238 126.342 1.00 68.22 167 GLY Y O 1
ATOM 7405 N N . GLU B 2 167 ? 113.507 125.436 126.428 1.00 73.48 168 GLU Y N 1
ATOM 7406 C CA . GLU B 2 167 ? 114.115 124.809 125.251 1.00 73.48 168 GLU Y CA 1
ATOM 7407 C C . GLU B 2 167 ? 113.922 125.656 124.002 1.00 73.48 168 GLU Y C 1
ATOM 7408 O O . GLU B 2 167 ? 114.819 125.748 123.158 1.00 73.48 168 GLU Y O 1
ATOM 7414 N N . GLN B 2 168 ? 112.757 126.284 123.873 1.00 73.80 169 GLN Y N 1
ATOM 7415 C CA . GLN B 2 168 ? 112.509 127.156 122.732 1.00 73.80 169 GLN Y CA 1
ATOM 7416 C C . GLN B 2 168 ? 113.395 128.384 122.781 1.00 73.80 169 GLN Y C 1
ATOM 7417 O O . GLN B 2 168 ? 114.123 128.675 121.831 1.00 73.80 169 GLN Y O 1
ATOM 7423 N N . ILE B 2 169 ? 113.385 129.092 123.907 1.00 70.36 170 ILE Y N 1
ATOM 7424 C CA . ILE B 2 169 ? 114.134 130.330 124.025 1.00 70.36 170 ILE Y CA 1
ATOM 7425 C C . ILE B 2 169 ? 115.633 130.100 124.149 1.00 70.36 170 ILE Y C 1
ATOM 7426 O O . ILE B 2 169 ? 116.395 131.062 124.124 1.00 70.36 170 ILE Y O 1
ATOM 7431 N N . THR B 2 170 ? 116.102 128.854 124.254 1.00 70.72 171 THR Y N 1
ATOM 7432 C CA . THR B 2 170 ? 117.521 128.632 124.019 1.00 70.72 171 THR Y CA 1
ATOM 7433 C C . THR B 2 170 ? 117.820 128.132 122.620 1.00 70.72 171 THR Y C 1
ATOM 7434 O O . THR B 2 170 ? 118.952 128.285 122.160 1.00 70.72 171 THR Y O 1
ATOM 7438 N N . ALA B 2 171 ? 116.844 127.551 121.927 1.00 75.18 172 ALA Y N 1
ATOM 7439 C CA . ALA B 2 171 ? 117.078 127.128 120.555 1.00 75.18 172 ALA Y CA 1
ATOM 7440 C C . ALA B 2 171 ? 116.934 128.291 119.587 1.00 75.18 172 ALA Y C 1
ATOM 7441 O O . ALA B 2 171 ? 117.806 128.519 118.747 1.00 75.18 172 ALA Y O 1
ATOM 7443 N N . LYS B 2 172 ? 115.849 129.045 119.707 1.00 75.80 173 LYS Y N 1
ATOM 7444 C CA . LYS B 2 172 ? 115.528 130.116 118.783 1.00 75.80 173 LYS Y CA 1
ATOM 7445 C C . LYS B 2 172 ? 115.573 131.482 119.438 1.00 75.80 173 LYS Y C 1
ATOM 7446 O O . LYS B 2 172 ? 115.106 132.454 118.843 1.00 75.80 173 LYS Y O 1
ATOM 7452 N N . GLY B 2 173 ? 116.121 131.585 120.640 1.00 75.75 174 GLY Y N 1
ATOM 7453 C CA . GLY B 2 173 ? 116.098 132.835 121.369 1.00 75.75 174 GLY Y CA 1
ATOM 7454 C C . GLY B 2 173 ? 117.466 133.341 121.760 1.00 75.75 174 GLY Y C 1
ATOM 7455 O O . GLY B 2 173 ? 118.475 132.908 121.207 1.00 75.75 174 GLY Y O 1
ATOM 7456 N N . VAL B 2 174 ? 117.515 134.226 122.752 1.00 71.02 175 VAL Y N 1
ATOM 7457 C CA . VAL B 2 174 ? 118.695 135.055 122.959 1.00 71.02 175 VAL Y CA 1
ATOM 7458 C C . VAL B 2 174 ? 119.832 134.341 123.681 1.00 71.02 175 VAL Y C 1
ATOM 7459 O O . VAL B 2 174 ? 120.990 134.723 123.501 1.00 71.02 175 VAL Y O 1
ATOM 7463 N N . GLY B 2 175 ? 119.569 133.296 124.454 1.00 66.62 176 GLY Y N 1
ATOM 7464 C CA . GLY B 2 175 ? 120.614 132.803 125.325 1.00 66.62 176 GLY Y CA 1
ATOM 7465 C C . GLY B 2 175 ? 120.315 131.453 125.921 1.00 66.62 176 GLY Y C 1
ATOM 7466 O O . GLY B 2 175 ? 119.878 130.557 125.209 1.00 66.62 176 GLY Y O 1
ATOM 7467 N N . ASN B 2 176 ? 120.590 131.275 127.205 1.00 64.35 177 ASN Y N 1
ATOM 7468 C CA . ASN B 2 176 ? 120.145 130.081 127.894 1.00 64.35 177 ASN Y CA 1
ATOM 7469 C C . ASN B 2 176 ? 118.667 130.218 128.198 1.00 64.35 177 ASN Y C 1
ATOM 7470 O O . ASN B 2 176 ? 118.138 131.321 128.294 1.00 64.35 177 ASN Y O 1
ATOM 7475 N N . GLY B 2 177 ? 117.989 129.096 128.322 1.00 59.95 178 GLY Y N 1
ATOM 7476 C CA . GLY B 2 177 ? 116.557 129.177 128.430 1.00 59.95 178 GLY Y CA 1
ATOM 7477 C C . GLY B 2 177 ? 116.028 129.256 129.833 1.00 59.95 178 GLY Y C 1
ATOM 7478 O O . GLY B 2 177 ? 115.268 130.167 130.185 1.00 59.95 178 GLY Y O 1
ATOM 7479 N N . ILE B 2 178 ? 116.437 128.284 130.643 1.00 57.78 179 ILE Y N 1
ATOM 7480 C CA . ILE B 2 178 ? 115.989 128.217 132.019 1.00 57.78 179 ILE Y CA 1
ATOM 7481 C C . ILE B 2 178 ? 116.512 129.400 132.806 1.00 57.78 179 ILE Y C 1
ATOM 7482 O O . ILE B 2 178 ? 115.818 129.921 133.679 1.00 57.78 179 ILE Y O 1
ATOM 7487 N N . SER B 2 179 ? 117.707 129.884 132.476 1.00 55.77 180 SER Y N 1
ATOM 7488 C CA . SER B 2 179 ? 118.264 131.030 133.175 1.00 55.77 180 SER Y CA 1
ATOM 7489 C C . SER B 2 179 ? 117.497 132.296 132.858 1.00 55.77 180 SER Y C 1
ATOM 7490 O O . SER B 2 179 ? 117.315 133.147 133.732 1.00 55.77 180 SER Y O 1
ATOM 7493 N N . ILE B 2 180 ? 117.009 132.427 131.627 1.00 51.96 181 ILE Y N 1
ATOM 7494 C CA . ILE B 2 180 ? 116.186 133.578 131.276 1.00 51.96 181 ILE Y CA 1
ATOM 7495 C C . ILE B 2 180 ? 114.838 133.501 131.976 1.00 51.96 181 ILE Y C 1
ATOM 7496 O O . ILE B 2 180 ? 114.319 134.513 132.451 1.00 51.96 181 ILE Y O 1
ATOM 7501 N N . ILE B 2 181 ? 114.297 132.296 132.149 1.00 51.74 182 ILE Y N 1
ATOM 7502 C CA . ILE B 2 181 ? 113.022 132.164 132.855 1.00 51.74 182 ILE Y CA 1
ATOM 7503 C C . ILE B 2 181 ? 113.173 132.464 134.351 1.00 51.74 182 ILE Y C 1
ATOM 7504 O O . ILE B 2 181 ? 112.306 133.103 134.960 1.00 51.74 182 ILE Y O 1
ATOM 7509 N N . ILE B 2 182 ? 114.296 132.067 134.950 1.00 50.29 183 ILE Y N 1
ATOM 7510 C CA . ILE B 2 182 ? 114.555 132.370 136.356 1.00 50.29 183 ILE Y CA 1
ATOM 7511 C C . ILE B 2 182 ? 114.769 133.864 136.561 1.00 50.29 183 ILE Y C 1
ATOM 7512 O O . ILE B 2 182 ? 114.229 134.465 137.508 1.00 50.29 183 ILE Y O 1
ATOM 7517 N N . PHE B 2 183 ? 115.545 134.484 135.669 1.00 46.85 184 PHE Y N 1
ATOM 7518 C CA . PHE B 2 183 ? 115.719 135.930 135.648 1.00 46.85 184 PHE Y CA 1
ATOM 7519 C C . PHE B 2 183 ? 114.386 136.642 135.513 1.00 46.85 184 PHE Y C 1
ATOM 7520 O O . PHE B 2 183 ? 114.161 137.676 136.145 1.00 46.85 184 PHE Y O 1
ATOM 7528 N N . ALA B 2 184 ? 113.490 136.090 134.703 1.00 49.44 185 ALA Y N 1
ATOM 7529 C CA . ALA B 2 184 ? 112.194 136.704 134.489 1.00 49.44 185 ALA Y CA 1
ATOM 7530 C C . ALA B 2 184 ? 111.336 136.629 135.732 1.00 49.44 185 ALA Y C 1
ATOM 7531 O O . ALA B 2 184 ? 110.624 137.582 136.040 1.00 49.44 185 ALA Y O 1
ATOM 7533 N N . GLY B 2 185 ? 111.406 135.516 136.462 1.00 49.31 186 GLY Y N 1
ATOM 7534 C CA . GLY B 2 185 ? 110.680 135.418 137.721 1.00 49.31 186 GLY Y CA 1
ATOM 7535 C C . GLY B 2 185 ? 111.114 136.454 138.739 1.00 49.31 186 GLY Y C 1
ATOM 7536 O O . GLY B 2 185 ? 110.280 137.150 139.331 1.00 49.31 186 GLY Y O 1
ATOM 7537 N N . ILE B 2 186 ? 112.424 136.641 138.880 1.00 46.98 187 ILE Y N 1
ATOM 7538 C CA . ILE B 2 186 ? 112.939 137.611 139.847 1.00 46.98 187 ILE Y CA 1
ATOM 7539 C C . ILE B 2 186 ? 112.590 139.044 139.444 1.00 46.98 187 ILE Y C 1
ATOM 7540 O O . ILE B 2 186 ? 111.991 139.811 140.220 1.00 46.98 187 ILE Y O 1
ATOM 7545 N N . VAL B 2 187 ? 112.944 139.439 138.221 1.00 51.38 188 VAL Y N 1
ATOM 7546 C CA . VAL B 2 187 ? 112.731 140.837 137.873 1.00 51.38 188 VAL Y CA 1
ATOM 7547 C C . VAL B 2 187 ? 111.290 141.139 137.522 1.00 51.38 188 VAL Y C 1
ATOM 7548 O O . VAL B 2 187 ? 110.937 142.314 137.404 1.00 51.38 188 VAL Y O 1
ATOM 7552 N N . SER B 2 188 ? 110.433 140.132 137.386 1.00 52.63 189 SER Y N 1
ATOM 7553 C CA . SER B 2 188 ? 109.015 140.407 137.342 1.00 52.63 189 SER Y CA 1
ATOM 7554 C C . SER B 2 188 ? 108.451 140.585 138.727 1.00 52.63 189 SER Y C 1
ATOM 7555 O O . SER B 2 188 ? 107.413 141.223 138.883 1.00 52.63 189 SER Y O 1
ATOM 7558 N N . GLY B 2 189 ? 109.101 140.021 139.739 1.00 57.44 190 GLY Y N 1
ATOM 7559 C CA . GLY B 2 189 ? 108.705 140.379 141.084 1.00 57.44 190 GLY Y CA 1
ATOM 7560 C C . GLY B 2 189 ? 109.121 141.768 141.511 1.00 57.44 190 GLY Y C 1
ATOM 7561 O O . GLY B 2 189 ? 108.565 142.283 142.482 1.00 57.44 190 GLY Y O 1
ATOM 7562 N N . ILE B 2 190 ? 110.126 142.351 140.847 1.00 60.66 191 ILE Y N 1
ATOM 7563 C CA . ILE B 2 190 ? 110.622 143.693 141.242 1.00 60.66 191 ILE Y CA 1
ATOM 7564 C C . ILE B 2 190 ? 109.569 144.809 141.301 1.00 60.66 191 ILE Y C 1
ATOM 7565 O O . ILE B 2 190 ? 109.533 145.527 142.316 1.00 60.66 191 ILE Y O 1
ATOM 7570 N N . PRO B 2 191 ? 108.699 145.025 140.284 1.00 62.42 192 PRO Y N 1
ATOM 7571 C CA . PRO B 2 191 ? 107.822 146.215 140.332 1.00 62.42 192 PRO Y CA 1
ATOM 7572 C C . PRO B 2 191 ? 106.816 146.265 141.470 1.00 62.42 192 PRO Y C 1
ATOM 7573 O O . PRO B 2 191 ? 106.559 147.354 141.989 1.00 62.42 192 PRO Y O 1
ATOM 7577 N N . THR B 2 192 ? 106.261 145.136 141.903 1.00 72.40 193 THR Y N 1
ATOM 7578 C CA . THR B 2 192 ? 105.349 145.177 143.041 1.00 72.40 193 THR Y CA 1
ATOM 7579 C C . THR B 2 192 ? 106.089 145.428 144.347 1.00 72.40 193 THR Y C 1
ATOM 7580 O O . THR B 2 192 ? 105.520 146.006 145.274 1.00 72.40 193 THR Y O 1
ATOM 7584 N N . ILE B 2 193 ? 107.354 145.027 144.434 1.00 74.71 194 ILE Y N 1
ATOM 7585 C CA . ILE B 2 193 ? 108.171 145.364 145.595 1.00 74.71 194 ILE Y CA 1
ATOM 7586 C C . ILE B 2 193 ? 108.437 146.859 145.641 1.00 74.71 194 ILE Y C 1
ATOM 7587 O O . ILE B 2 193 ? 108.383 147.485 146.709 1.00 74.71 194 ILE Y O 1
ATOM 7592 N N . LEU B 2 194 ? 108.706 147.462 144.482 1.00 75.54 195 LEU Y N 1
ATOM 7593 C CA . LEU B 2 194 ? 108.852 148.911 144.434 1.00 75.54 195 LEU Y CA 1
ATOM 7594 C C . LEU B 2 194 ? 107.548 149.616 144.763 1.00 75.54 195 LEU Y C 1
ATOM 7595 O O . LEU B 2 194 ? 107.560 150.683 145.384 1.00 75.54 195 LEU Y O 1
ATOM 7600 N N . ASN B 2 195 ? 106.421 149.025 144.382 1.00 83.08 196 ASN Y N 1
ATOM 7601 C CA . ASN B 2 195 ? 105.137 149.612 144.728 1.00 83.08 196 ASN Y CA 1
ATOM 7602 C C . ASN B 2 195 ? 104.856 149.520 146.218 1.00 83.08 196 ASN Y C 1
ATOM 7603 O O . ASN B 2 195 ? 104.251 150.430 146.781 1.00 83.08 196 ASN Y O 1
ATOM 7608 N N . GLN B 2 196 ? 105.304 148.452 146.878 1.00 91.77 197 GLN Y N 1
ATOM 7609 C CA . GLN B 2 196 ? 105.162 148.374 148.330 1.00 91.77 197 GLN Y CA 1
ATOM 7610 C C . GLN B 2 196 ? 106.055 149.381 149.037 1.00 91.77 197 GLN Y C 1
ATOM 7611 O O . GLN B 2 196 ? 105.657 149.965 150.052 1.00 91.77 197 GLN Y O 1
ATOM 7617 N N . ILE B 2 197 ? 107.272 149.578 148.533 1.00 94.60 198 ILE Y N 1
ATOM 7618 C CA . ILE B 2 197 ? 108.164 150.555 149.151 1.00 94.60 198 ILE Y CA 1
ATOM 7619 C C . ILE B 2 197 ? 107.640 151.973 148.940 1.00 94.60 198 ILE Y C 1
ATOM 7620 O O . ILE B 2 197 ? 107.745 152.820 149.835 1.00 94.60 198 ILE Y O 1
ATOM 7625 N N . TYR B 2 198 ? 107.007 152.238 147.795 1.00 98.21 199 TYR Y N 1
ATOM 7626 C CA . TYR B 2 198 ? 106.355 153.529 147.600 1.00 98.21 199 TYR Y CA 1
ATOM 7627 C C . TYR B 2 198 ? 105.138 153.681 148.500 1.00 98.21 199 TYR Y C 1
ATOM 7628 O O . TYR B 2 198 ? 104.906 154.758 149.053 1.00 98.21 199 TYR Y O 1
ATOM 7637 N N . ALA B 2 199 ? 104.345 152.621 148.656 1.00 101.66 200 ALA Y N 1
ATOM 7638 C CA . ALA B 2 199 ? 103.135 152.703 149.462 1.00 101.66 200 ALA Y CA 1
ATOM 7639 C C . ALA B 2 199 ? 103.434 152.795 150.946 1.00 101.66 200 ALA Y C 1
ATOM 7640 O O . ALA B 2 199 ? 102.555 153.189 151.715 1.00 101.66 200 ALA Y O 1
ATOM 7642 N N . GLN B 2 200 ? 104.639 152.413 151.368 1.00 109.10 201 GLN Y N 1
ATOM 7643 C CA . GLN B 2 200 ? 105.083 152.765 152.710 1.00 109.10 201 GLN Y CA 1
ATOM 7644 C C . GLN B 2 200 ? 105.221 154.275 152.847 1.00 109.10 201 GLN Y C 1
ATOM 7645 O O . GLN B 2 200 ? 104.632 154.886 153.745 1.00 109.10 201 GLN Y O 1
ATOM 7651 N N . THR B 2 201 ? 105.986 154.896 151.959 1.00 111.54 202 THR Y N 1
ATOM 7652 C CA . THR B 2 201 ? 106.308 156.309 152.094 1.00 111.54 202 THR Y CA 1
ATOM 7653 C C . THR B 2 201 ? 105.195 157.192 151.538 1.00 111.54 202 THR Y C 1
ATOM 7654 O O . THR B 2 201 ? 105.035 157.330 150.327 1.00 111.54 202 THR Y O 1
ATOM 7658 N N . LEU B 2 211 ? 113.638 162.300 156.068 1.00 135.97 212 LEU Y N 1
ATOM 7659 C CA . LEU B 2 211 ? 114.695 161.334 156.331 1.00 135.97 212 LEU Y CA 1
ATOM 7660 C C . LEU B 2 211 ? 114.465 160.078 155.501 1.00 135.97 212 LEU Y C 1
ATOM 7661 O O . LEU B 2 211 ? 115.405 159.348 155.209 1.00 135.97 212 LEU Y O 1
ATOM 7666 N N . ASN B 2 212 ? 113.211 159.827 155.117 1.00 131.65 213 ASN Y N 1
ATOM 7667 C CA . ASN B 2 212 ? 112.905 158.599 154.390 1.00 131.65 213 ASN Y CA 1
ATOM 7668 C C . ASN B 2 212 ? 113.367 158.656 152.941 1.00 131.65 213 ASN Y C 1
ATOM 7669 O O . ASN B 2 212 ? 113.800 157.634 152.402 1.00 131.65 213 ASN Y O 1
ATOM 7674 N N . ILE B 2 213 ? 113.296 159.825 152.302 1.00 128.10 214 ILE Y N 1
ATOM 7675 C CA . ILE B 2 213 ? 113.756 159.944 150.922 1.00 128.10 214 ILE Y CA 1
ATOM 7676 C C . ILE B 2 213 ? 115.267 159.766 150.846 1.00 128.10 214 ILE Y C 1
ATOM 7677 O O . ILE B 2 213 ? 115.782 159.063 149.964 1.00 128.10 214 ILE Y O 1
ATOM 7682 N N . VAL B 2 214 ? 116.001 160.337 151.803 1.00 125.42 215 VAL Y N 1
ATOM 7683 C CA . VAL B 2 214 ? 117.439 160.117 151.819 1.00 125.42 215 VAL Y CA 1
ATOM 7684 C C . VAL B 2 214 ? 117.776 158.716 152.322 1.00 125.42 215 VAL Y C 1
ATOM 7685 O O . VAL B 2 214 ? 118.823 158.174 151.953 1.00 125.42 215 VAL Y O 1
ATOM 7689 N N . ARG B 2 215 ? 116.885 158.077 153.092 1.00 120.41 216 ARG Y N 1
ATOM 7690 C CA . ARG B 2 215 ? 117.117 156.686 153.478 1.00 120.41 216 ARG Y CA 1
ATOM 7691 C C . ARG B 2 215 ? 117.004 155.755 152.278 1.00 120.41 216 ARG Y C 1
ATOM 7692 O O . ARG B 2 215 ? 117.843 154.866 152.092 1.00 120.41 216 ARG Y O 1
ATOM 7700 N N . LEU B 2 216 ? 115.995 155.965 151.431 1.00 115.28 217 LEU Y N 1
ATOM 7701 C CA . LEU B 2 216 ? 115.899 155.160 150.219 1.00 115.28 217 LEU Y CA 1
ATOM 7702 C C . LEU B 2 216 ? 116.974 155.526 149.203 1.00 115.28 217 LEU Y C 1
ATOM 7703 O O . LEU B 2 216 ? 117.378 154.667 148.412 1.00 115.28 217 LEU Y O 1
ATOM 7708 N N . LEU B 2 217 ? 117.467 156.767 149.211 1.00 110.03 218 LEU Y N 1
ATOM 7709 C CA . LEU B 2 217 ? 118.598 157.079 148.342 1.00 110.03 218 LEU Y CA 1
ATOM 7710 C C . LEU B 2 217 ? 119.863 156.363 148.806 1.00 110.03 218 LEU Y C 1
ATOM 7711 O O . LEU B 2 217 ? 120.641 155.867 147.980 1.00 110.03 218 LEU Y O 1
ATOM 7716 N N . LEU B 2 218 ? 120.066 156.272 150.124 1.00 106.10 219 LEU Y N 1
ATOM 7717 C CA . LEU B 2 218 ? 121.180 155.493 150.655 1.00 106.10 219 LEU Y CA 1
ATOM 7718 C C . LEU B 2 218 ? 121.020 154.012 150.347 1.00 106.10 219 LEU Y C 1
ATOM 7719 O O . LEU B 2 218 ? 122.008 153.320 150.076 1.00 106.10 219 LEU Y O 1
ATOM 7724 N N . VAL B 2 219 ? 119.781 153.519 150.354 1.00 98.74 220 VAL Y N 1
ATOM 7725 C CA . VAL B 2 219 ? 119.534 1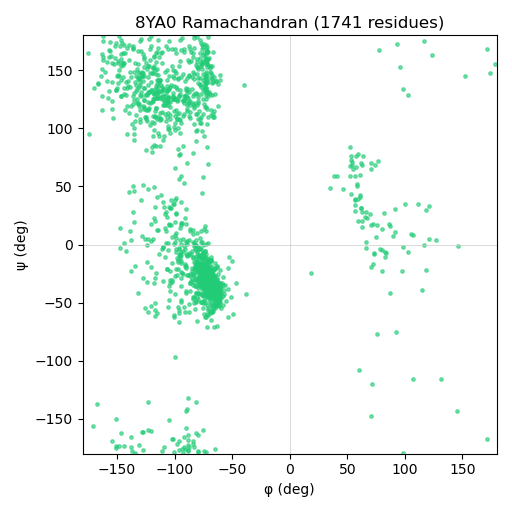52.120 150.027 1.00 98.74 220 VAL Y CA 1
ATOM 7726 C C . VAL B 2 219 ? 119.838 151.849 148.558 1.00 98.74 220 VAL Y C 1
ATOM 7727 O O . VAL B 2 219 ? 120.478 150.846 148.225 1.00 98.74 220 VAL Y O 1
ATOM 7731 N N . ALA B 2 220 ? 119.433 152.754 147.662 1.00 89.17 221 ALA Y N 1
ATOM 7732 C CA . ALA B 2 220 ? 119.709 152.556 146.242 1.00 89.17 221 ALA Y CA 1
ATOM 7733 C C . ALA B 2 220 ? 121.192 152.677 145.927 1.00 89.17 221 ALA Y C 1
ATOM 7734 O O . ALA B 2 220 ? 121.705 151.946 145.068 1.00 89.17 221 ALA Y O 1
ATOM 7736 N N . LEU B 2 221 ? 121.906 153.552 146.631 1.00 84.25 222 LEU Y N 1
ATOM 7737 C CA . LEU B 2 221 ? 123.346 153.627 146.420 1.00 84.25 222 LEU Y CA 1
ATOM 7738 C C . LEU B 2 221 ? 124.053 152.393 146.969 1.00 84.25 222 LEU Y C 1
ATOM 7739 O O . LEU B 2 221 ? 125.020 151.914 146.367 1.00 84.25 222 LEU Y O 1
ATOM 7744 N N . ALA B 2 222 ? 123.561 151.831 148.078 1.00 75.03 223 ALA Y N 1
ATOM 7745 C CA . ALA B 2 222 ? 124.138 150.584 148.570 1.00 75.03 223 ALA Y CA 1
ATOM 7746 C C . ALA B 2 222 ? 123.820 149.417 147.651 1.00 75.03 223 ALA Y C 1
ATOM 7747 O O . ALA B 2 222 ? 124.630 148.499 147.524 1.00 75.03 223 ALA Y O 1
ATOM 7749 N N . VAL B 2 223 ? 122.674 149.450 146.975 1.00 69.61 224 VAL Y N 1
ATOM 7750 C CA . VAL B 2 223 ? 122.341 148.389 146.031 1.00 69.61 224 VAL Y CA 1
ATOM 7751 C C . VAL B 2 223 ? 123.244 148.453 144.806 1.00 69.61 224 VAL Y C 1
ATOM 7752 O O . VAL B 2 223 ? 123.731 147.422 144.330 1.00 69.61 224 VAL Y O 1
ATOM 7756 N N . VAL B 2 224 ? 123.524 149.657 144.306 1.00 62.78 225 VAL Y N 1
ATOM 7757 C CA . VAL B 2 224 ? 124.454 149.782 143.185 1.00 62.78 225 VAL Y CA 1
ATOM 7758 C C . VAL B 2 224 ? 125.868 149.398 143.610 1.00 62.78 225 VAL Y C 1
ATOM 7759 O O . VAL B 2 224 ? 126.612 148.773 142.841 1.00 62.78 225 VAL Y O 1
ATOM 7763 N N . ALA B 2 225 ? 126.232 149.687 144.862 1.00 58.43 226 ALA Y N 1
ATOM 7764 C CA . ALA B 2 225 ? 127.541 149.280 145.365 1.00 58.43 226 ALA Y CA 1
ATOM 7765 C C . ALA B 2 225 ? 127.664 147.766 145.462 1.00 58.43 226 ALA Y C 1
ATOM 7766 O O . ALA B 2 225 ? 128.704 147.195 145.118 1.00 58.43 226 ALA Y O 1
ATOM 7768 N N . VAL B 2 226 ? 126.600 147.095 145.885 1.00 53.30 227 VAL Y N 1
ATOM 7769 C CA . VAL B 2 226 ? 126.643 145.646 145.972 1.00 53.30 227 VAL Y CA 1
ATOM 7770 C C . VAL B 2 226 ? 126.569 145.005 144.591 1.00 53.30 227 VAL Y C 1
ATOM 7771 O O . VAL B 2 226 ? 127.186 143.962 144.377 1.00 53.30 227 VAL Y O 1
ATOM 7775 N N . ILE B 2 227 ? 125.920 145.641 143.618 1.00 46.94 228 ILE Y N 1
ATOM 7776 C CA . ILE B 2 227 ? 125.945 145.134 142.247 1.00 46.94 228 ILE Y CA 1
ATOM 7777 C C . ILE B 2 227 ? 127.345 145.241 141.659 1.00 46.94 228 ILE Y C 1
ATOM 7778 O O . ILE B 2 227 ? 127.811 144.332 140.963 1.00 46.94 228 ILE Y O 1
ATOM 7783 N N . VAL B 2 228 ? 128.064 146.315 141.981 1.00 46.71 229 VAL Y N 1
ATOM 7784 C CA . VAL B 2 228 ? 129.450 146.450 141.535 1.00 46.71 229 VAL Y CA 1
ATOM 7785 C C . VAL B 2 228 ? 130.342 145.405 142.198 1.00 46.71 229 VAL Y C 1
ATOM 7786 O O . VAL B 2 228 ? 131.184 144.790 141.539 1.00 46.71 229 VAL Y O 1
ATOM 7790 N N . GLY B 2 229 ? 130.140 145.148 143.489 1.00 42.23 230 GLY Y N 1
ATOM 7791 C CA . GLY B 2 229 ? 130.913 144.106 144.152 1.00 42.23 230 GLY Y CA 1
ATOM 7792 C C . GLY B 2 229 ? 130.624 142.712 143.627 1.00 42.23 230 GLY Y C 1
ATOM 7793 O O . GLY B 2 229 ? 131.523 141.874 143.535 1.00 42.23 230 GLY Y O 1
ATOM 7794 N N . VAL B 2 230 ? 129.379 142.459 143.240 1.00 40.52 231 VAL Y N 1
ATOM 7795 C CA . VAL B 2 230 ? 129.007 141.162 142.698 1.00 40.52 231 VAL Y CA 1
ATOM 7796 C C . VAL B 2 230 ? 129.613 140.967 141.320 1.00 40.52 231 VAL Y C 1
ATOM 7797 O O . VAL B 2 230 ? 130.118 139.888 141.009 1.00 40.52 231 VAL Y O 1
ATOM 7801 N N . ILE B 2 231 ? 129.610 142.008 140.487 1.00 40.33 232 ILE Y N 1
ATOM 7802 C CA . ILE B 2 231 ? 130.263 141.944 139.179 1.00 40.33 232 ILE Y CA 1
ATOM 7803 C C . ILE B 2 231 ? 131.761 141.759 139.335 1.00 40.33 232 ILE Y C 1
ATOM 7804 O O . ILE B 2 231 ? 132.396 141.033 138.566 1.00 40.33 232 ILE Y O 1
ATOM 7809 N N . TYR B 2 232 ? 132.338 142.368 140.362 1.00 42.05 233 TYR Y N 1
ATOM 7810 C CA . TYR B 2 232 ? 133.767 142.248 140.608 1.00 42.05 233 TYR Y CA 1
ATOM 7811 C C . TYR B 2 232 ? 134.162 140.825 140.980 1.00 42.05 233 TYR Y C 1
ATOM 7812 O O . TYR B 2 232 ? 135.127 140.284 140.441 1.00 42.05 233 TYR Y O 1
ATOM 7821 N N . ILE B 2 233 ? 133.428 140.195 141.893 1.00 40.80 234 ILE Y N 1
ATOM 7822 C CA . ILE B 2 233 ? 133.782 138.832 142.279 1.00 40.80 234 ILE Y CA 1
ATOM 7823 C C . ILE B 2 233 ? 133.394 137.838 141.196 1.00 40.80 234 ILE Y C 1
ATOM 7824 O O . ILE B 2 233 ? 134.116 136.875 140.936 1.00 40.80 234 ILE Y O 1
ATOM 7829 N N . GLN B 2 234 ? 132.283 138.066 140.514 1.00 42.19 235 GLN Y N 1
ATOM 7830 C CA . GLN B 2 234 ? 131.789 137.083 139.569 1.00 42.19 235 GLN Y CA 1
ATOM 7831 C C . GLN B 2 234 ? 132.603 137.010 138.296 1.00 42.19 235 GLN Y C 1
ATOM 7832 O O . GLN B 2 234 ? 132.578 135.979 137.629 1.00 42.19 235 GLN Y O 1
ATOM 7838 N N . GLN B 2 235 ? 133.320 138.064 137.937 1.00 42.38 236 GLN Y N 1
ATOM 7839 C CA . GLN B 2 235 ? 134.027 138.110 136.670 1.00 42.38 236 GLN Y CA 1
ATOM 7840 C C . GLN B 2 235 ? 135.518 137.913 136.835 1.00 42.38 236 GLN Y C 1
ATOM 7841 O O . GLN B 2 235 ? 136.280 138.204 135.920 1.00 42.38 236 GLN Y O 1
ATOM 7847 N N . ALA B 2 236 ? 135.950 137.408 137.972 1.00 37.25 237 ALA Y N 1
ATOM 7848 C CA . ALA B 2 236 ? 137.355 137.311 138.303 1.00 37.25 237 ALA Y CA 1
ATOM 7849 C C . ALA B 2 236 ? 137.806 135.868 138.253 1.00 37.25 237 ALA Y C 1
ATOM 7850 O O . ALA B 2 236 ? 137.209 135.017 138.904 1.00 37.25 237 ALA Y O 1
ATOM 7852 N N . PHE B 2 237 ? 138.873 135.605 137.514 1.00 37.90 238 PHE Y N 1
ATOM 7853 C CA . PHE B 2 237 ? 139.439 134.279 137.375 1.00 37.90 238 PHE Y CA 1
ATOM 7854 C C . PHE B 2 237 ? 140.868 134.273 137.854 1.00 37.90 238 PHE Y C 1
ATOM 7855 O O . PHE B 2 237 ? 141.616 135.201 137.580 1.00 37.90 238 PHE Y O 1
ATOM 7863 N N . ARG B 2 238 ? 141.251 133.222 138.546 1.00 33.23 239 ARG Y N 1
ATOM 7864 C CA . ARG B 2 238 ? 142.651 132.906 138.751 1.00 33.23 239 ARG Y CA 1
ATOM 7865 C C . ARG B 2 238 ? 143.072 132.021 137.596 1.00 33.23 239 ARG Y C 1
ATOM 7866 O O . ARG B 2 238 ? 142.546 130.926 137.430 1.00 33.23 239 ARG Y O 1
ATOM 7874 N N . LYS B 2 239 ? 143.977 132.507 136.767 1.00 38.08 240 LYS Y N 1
ATOM 7875 C CA . LYS B 2 239 ? 144.374 131.812 135.555 1.00 38.08 240 LYS Y CA 1
ATOM 7876 C C . LYS B 2 239 ? 145.652 131.050 135.831 1.00 38.08 240 LYS Y C 1
ATOM 7877 O O . LYS B 2 239 ? 146.710 131.652 135.993 1.00 38.08 240 LYS Y O 1
ATOM 7883 N N . ILE B 2 240 ? 145.554 129.734 135.904 1.00 32.88 241 ILE Y N 1
ATOM 7884 C CA . ILE B 2 240 ? 146.738 128.891 136.037 1.00 32.88 241 ILE Y CA 1
ATOM 7885 C C . ILE B 2 240 ? 147.316 128.657 134.648 1.00 32.88 241 ILE Y C 1
ATOM 7886 O O . ILE B 2 240 ? 146.577 128.271 133.751 1.00 32.88 241 ILE Y O 1
ATOM 7891 N N . PRO B 2 241 ? 148.596 128.901 134.421 1.00 34.31 242 PRO Y N 1
ATOM 7892 C CA . PRO B 2 241 ? 149.151 128.659 133.094 1.00 34.31 242 PRO Y CA 1
ATOM 7893 C C . PRO B 2 241 ? 149.306 127.177 132.834 1.00 34.31 242 PRO Y C 1
ATOM 7894 O O . PRO B 2 241 ? 149.657 126.415 133.725 1.00 34.31 242 PRO Y O 1
ATOM 7898 N N . ILE B 2 242 ? 148.997 126.760 131.617 1.00 35.03 243 ILE Y N 1
ATOM 7899 C CA . ILE B 2 242 ? 149.070 125.365 131.218 1.00 35.03 243 ILE Y CA 1
ATOM 7900 C C . ILE B 2 242 ? 149.997 125.275 130.025 1.00 35.03 243 ILE Y C 1
ATOM 7901 O O . ILE B 2 242 ? 149.875 126.057 129.083 1.00 35.03 243 ILE Y O 1
ATOM 7906 N N . GLN B 2 243 ? 150.937 124.352 130.074 1.00 37.96 244 GLN Y N 1
ATOM 7907 C CA . GLN B 2 243 ? 151.867 124.133 128.990 1.00 37.96 244 GLN Y CA 1
ATOM 7908 C C . GLN B 2 243 ? 151.562 122.801 128.346 1.00 37.96 244 GLN Y C 1
ATOM 7909 O O . GLN B 2 243 ? 151.482 121.790 129.034 1.00 37.96 244 GLN Y O 1
ATOM 7915 N N . TYR B 2 244 ? 151.390 122.795 127.042 1.00 40.01 245 TYR Y N 1
ATOM 7916 C CA . TYR B 2 244 ? 151.220 121.561 126.304 1.00 40.01 245 TYR Y CA 1
ATOM 7917 C C . TYR B 2 244 ? 152.513 121.223 125.593 1.00 40.01 245 TYR Y C 1
ATOM 7918 O O . TYR B 2 244 ? 153.160 122.093 125.012 1.00 40.01 245 TYR Y O 1
ATOM 7927 N N . ALA B 2 245 ? 152.883 119.959 125.636 1.00 45.32 246 ALA Y N 1
ATOM 7928 C CA . ALA B 2 245 ? 154.129 119.541 125.031 1.00 45.32 246 ALA Y CA 1
ATOM 7929 C C . ALA B 2 245 ? 153.823 118.549 123.933 1.00 45.32 246 ALA Y C 1
ATOM 7930 O O . ALA B 2 245 ? 154.372 117.447 123.907 1.00 45.32 246 ALA Y O 1
ATOM 7932 N N . LYS B 2 246 ? 152.891 118.901 123.058 1.00 49.81 247 LYS Y N 1
ATOM 7933 C CA . LYS B 2 246 ? 152.592 118.052 121.919 1.00 49.81 247 LYS Y CA 1
ATOM 7934 C C . LYS B 2 246 ? 152.462 118.849 120.641 1.00 49.81 247 LYS Y C 1
ATOM 7935 O O . LYS B 2 246 ? 151.872 118.357 119.687 1.00 49.81 247 LYS Y O 1
ATOM 7941 N N . ARG B 2 247 ? 152.986 120.064 120.596 1.00 57.62 248 ARG Y N 1
ATOM 7942 C CA . ARG B 2 247 ? 153.237 120.683 119.308 1.00 57.62 248 ARG Y CA 1
ATOM 7943 C C . ARG B 2 247 ? 154.479 121.545 119.415 1.00 57.62 248 ARG Y C 1
ATOM 7944 O O . ARG B 2 247 ? 154.830 122.031 120.494 1.00 57.62 248 ARG Y O 1
ATOM 7952 N N . LEU B 2 248 ? 155.136 121.719 118.267 1.00 71.06 249 LEU Y N 1
ATOM 7953 C CA . LEU B 2 248 ? 156.490 122.256 118.188 1.00 71.06 249 LEU Y CA 1
ATOM 7954 C C . LEU B 2 248 ? 156.591 123.697 118.663 1.00 71.06 249 LEU Y C 1
ATOM 7955 O O . LEU B 2 248 ? 157.655 124.080 119.161 1.00 71.06 249 LEU Y O 1
ATOM 7960 N N . GLU B 2 249 ? 155.490 124.457 118.561 1.00 88.04 250 GLU Y N 1
ATOM 7961 C CA . GLU B 2 249 ? 155.322 125.885 118.904 1.00 88.04 250 GLU Y CA 1
ATOM 7962 C C . GLU B 2 249 ? 156.541 126.747 118.551 1.00 88.04 250 GLU Y C 1
ATOM 7963 O O . GLU B 2 249 ? 157.152 127.410 119.389 1.00 88.04 250 GLU Y O 1
ATOM 7969 N N . GLY B 2 250 ? 156.880 126.729 117.266 1.00 108.85 251 GLY Y N 1
ATOM 7970 C CA . GLY B 2 250 ? 157.945 127.551 116.741 1.00 108.85 251 GLY Y CA 1
ATOM 7971 C C . GLY B 2 250 ? 157.450 128.895 116.243 1.00 108.85 251 GLY Y C 1
ATOM 7972 O O . GLY B 2 250 ? 156.282 129.260 116.394 1.00 108.85 251 GLY Y O 1
ATOM 7973 N N . ARG B 2 251 ? 158.392 129.650 115.663 1.00 102.88 252 ARG Y N 1
ATOM 7974 C CA . ARG B 2 251 ? 158.155 130.897 114.926 1.00 102.88 252 ARG Y CA 1
ATOM 7975 C C . ARG B 2 251 ? 157.509 131.976 115.798 1.00 102.88 252 ARG Y C 1
ATOM 7976 O O . ARG B 2 251 ? 156.426 132.486 115.498 1.00 102.88 252 ARG Y O 1
ATOM 7984 N N . ASN B 2 252 ? 158.224 132.331 116.875 1.00 127.55 253 ASN Y N 1
ATOM 7985 C CA . ASN B 2 252 ? 157.887 133.390 117.826 1.00 127.55 253 ASN Y CA 1
ATOM 7986 C C . ASN B 2 252 ? 156.480 133.254 118.401 1.00 127.55 253 ASN Y C 1
ATOM 7987 O O . ASN B 2 252 ? 155.565 133.947 117.937 1.00 127.55 253 ASN Y O 1
ATOM 7992 N N . PRO B 2 253 ? 156.248 132.336 119.342 1.00 136.14 254 PRO Y N 1
ATOM 7993 C CA . PRO B 2 253 ? 154.954 132.320 120.032 1.00 136.14 254 PRO Y CA 1
ATOM 7994 C C . PRO B 2 253 ? 154.769 133.599 120.833 1.00 136.14 254 PRO Y C 1
ATOM 7995 O O . PRO B 2 253 ? 155.713 134.125 121.428 1.00 136.14 254 PRO Y O 1
ATOM 7999 N N . VAL B 2 254 ? 153.539 134.113 120.814 1.00 138.46 255 VAL Y N 1
ATOM 8000 C CA . VAL B 2 254 ? 153.279 135.454 121.328 1.00 138.46 255 VAL Y CA 1
ATOM 8001 C C . VAL B 2 254 ? 153.330 135.467 122.850 1.00 138.46 255 VAL Y C 1
ATOM 8002 O O . VAL B 2 254 ? 154.182 136.128 123.456 1.00 138.46 255 VAL Y O 1
ATOM 8006 N N . GLY B 2 255 ? 152.432 134.725 123.488 1.00 127.64 256 GLY Y N 1
ATOM 8007 C CA . GLY B 2 255 ? 152.271 134.792 124.922 1.00 127.64 256 GLY Y CA 1
ATOM 8008 C C . GLY B 2 255 ? 151.073 135.591 125.390 1.00 127.64 256 GLY Y C 1
ATOM 8009 O O . GLY B 2 255 ? 150.782 135.590 126.593 1.00 127.64 256 GLY Y O 1
ATOM 8010 N N . GLY B 2 256 ? 150.365 136.261 124.482 1.00 112.60 257 GLY Y N 1
ATOM 8011 C CA . GLY B 2 256 ? 149.213 137.063 124.844 1.00 112.60 257 GLY Y CA 1
ATOM 8012 C C . GLY B 2 256 ? 147.950 136.248 125.008 1.00 112.60 257 GLY Y C 1
ATOM 8013 O O . GLY B 2 256 ? 147.297 136.310 126.053 1.00 112.60 257 GLY Y O 1
ATOM 8014 N N . HIS B 2 257 ? 147.587 135.491 123.975 1.00 84.39 258 HIS Y N 1
ATOM 8015 C CA . HIS B 2 257 ? 146.488 134.527 124.053 1.00 84.39 258 HIS Y CA 1
ATOM 8016 C C . HIS B 2 257 ? 147.001 133.148 124.452 1.00 84.39 258 HIS Y C 1
ATOM 8017 O O . HIS B 2 257 ? 146.751 132.156 123.768 1.00 84.39 258 HIS Y O 1
ATOM 8024 N N . SER B 2 258 ? 147.736 133.079 125.557 1.00 72.71 259 SER Y N 1
ATOM 8025 C CA . SER B 2 258 ? 148.287 131.809 125.993 1.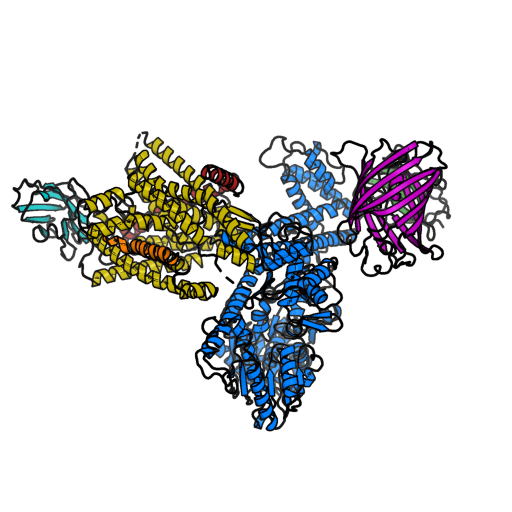00 72.71 259 SER Y CA 1
ATOM 8026 C C . SER B 2 258 ? 147.189 130.925 126.557 1.00 72.71 259 SER Y C 1
ATOM 8027 O O . SER B 2 258 ? 146.110 131.389 126.922 1.00 72.71 259 SER Y O 1
ATOM 8030 N N . THR B 2 259 ? 147.468 129.626 126.592 1.00 46.28 260 THR Y N 1
ATOM 8031 C CA . THR B 2 259 ? 146.536 128.684 127.172 1.00 46.28 260 THR Y CA 1
ATOM 8032 C C . THR B 2 259 ? 146.655 128.751 128.674 1.00 46.28 260 THR Y C 1
ATOM 8033 O O . THR B 2 259 ? 147.749 128.869 129.217 1.00 46.28 260 THR Y O 1
ATOM 8037 N N . HIS B 2 260 ? 145.515 128.717 129.338 1.00 37.53 261 HIS Y N 1
ATOM 8038 C CA . HIS B 2 260 ? 145.467 128.758 130.776 1.00 37.53 261 HIS Y CA 1
ATOM 8039 C C . HIS B 2 260 ? 144.227 128.009 131.205 1.00 37.53 261 HIS Y C 1
ATOM 8040 O O . HIS B 2 260 ? 143.404 127.609 130.387 1.00 37.53 261 HIS Y O 1
ATOM 8047 N N . LEU B 2 261 ? 144.099 127.839 132.507 1.00 34.88 262 LEU Y N 1
ATOM 8048 C CA . LEU B 2 261 ? 142.989 127.134 133.121 1.00 34.88 262 LEU Y CA 1
ATOM 8049 C C . LEU B 2 261 ? 142.399 128.105 134.117 1.00 34.88 262 LEU Y C 1
ATOM 8050 O O . LEU B 2 261 ? 143.066 128.426 135.118 1.00 34.88 262 LEU Y O 1
ATOM 8055 N N . PRO B 2 262 ? 141.248 128.660 133.869 1.00 36.01 263 PRO Y N 1
ATOM 8056 C CA . PRO B 2 262 ? 140.729 129.666 134.781 1.00 36.01 263 PRO Y CA 1
ATOM 8057 C C . PRO B 2 262 ? 139.839 129.083 135.851 1.00 36.01 263 PRO Y C 1
ATOM 8058 O O . PRO B 2 262 ? 138.893 128.364 135.555 1.00 36.01 263 PRO Y O 1
ATOM 8062 N N . LEU B 2 263 ? 140.122 129.383 137.102 1.00 36.20 264 LEU Y N 1
ATOM 8063 C CA . LEU B 2 263 ? 139.254 129.021 138.200 1.00 36.20 264 LEU Y CA 1
ATOM 8064 C C . LEU B 2 263 ? 138.544 130.273 138.662 1.00 36.20 264 LEU Y C 1
ATOM 8065 O O . LEU B 2 263 ? 139.182 131.303 138.849 1.00 36.20 264 LEU Y O 1
ATOM 8070 N N . LYS B 2 264 ? 137.242 130.192 138.857 1.00 35.45 265 LYS Y N 1
ATOM 8071 C CA . LYS B 2 264 ? 136.543 131.348 139.360 1.00 35.45 265 LYS Y CA 1
ATOM 8072 C C . LYS B 2 264 ? 136.855 131.550 140.830 1.00 35.45 265 LYS Y C 1
ATOM 8073 O O . LYS B 2 264 ? 137.330 130.650 141.515 1.00 35.45 265 LYS Y O 1
ATOM 8079 N N . VAL B 2 265 ? 136.606 132.758 141.315 1.00 38.39 266 VAL Y N 1
ATOM 8080 C CA . VAL B 2 265 ? 136.759 132.976 142.743 1.00 38.39 266 VAL Y CA 1
ATOM 8081 C C . VAL B 2 265 ? 135.585 132.369 143.489 1.00 38.39 266 VAL Y C 1
ATOM 8082 O O . VAL B 2 265 ? 135.752 131.831 144.581 1.00 38.39 266 VAL Y O 1
ATOM 8086 N N . ASN B 2 266 ? 134.403 132.403 142.910 1.00 41.67 267 ASN Y N 1
ATOM 8087 C CA . ASN B 2 266 ? 133.264 131.685 143.452 1.00 41.67 267 ASN Y CA 1
ATOM 8088 C C . ASN B 2 266 ? 132.891 130.568 142.498 1.00 41.67 267 ASN Y C 1
ATOM 8089 O O . ASN B 2 266 ? 132.006 130.750 141.663 1.00 41.67 267 ASN Y O 1
ATOM 8094 N N . PRO B 2 267 ? 133.535 129.404 142.581 1.00 39.98 268 PRO Y N 1
ATOM 8095 C CA . PRO B 2 267 ? 133.248 128.350 141.610 1.00 39.98 268 PRO Y CA 1
ATOM 8096 C C . PRO B 2 267 ? 131.961 127.626 141.881 1.00 39.98 268 PRO Y C 1
ATOM 8097 O O . PRO B 2 267 ? 131.438 126.974 140.975 1.00 39.98 268 PRO Y O 1
ATOM 8101 N N . ALA B 2 268 ? 131.443 127.715 143.099 1.00 40.99 269 ALA Y N 1
ATOM 8102 C CA . ALA B 2 268 ? 130.235 126.995 143.459 1.00 40.99 269 ALA Y CA 1
ATOM 8103 C C . ALA B 2 268 ? 129.007 127.642 142.850 1.00 40.99 269 ALA Y C 1
ATOM 8104 O O . ALA B 2 268 ? 128.175 126.965 142.248 1.00 40.99 269 ALA Y O 1
ATOM 8106 N N . GLY B 2 269 ? 128.876 128.945 142.993 1.00 39.28 270 GLY Y N 1
ATOM 8107 C CA . GLY B 2 269 ? 127.751 129.641 142.428 1.00 39.28 270 GLY Y CA 1
ATOM 8108 C C . GLY B 2 269 ? 126.783 130.073 143.494 1.00 39.28 270 GLY Y C 1
ATOM 8109 O O . GLY B 2 269 ? 127.118 130.875 144.360 1.00 39.28 270 GLY Y O 1
ATOM 8110 N N . VAL B 2 270 ? 125.576 129.519 143.445 1.00 42.12 271 VAL Y N 1
ATOM 8111 C CA . VAL B 2 270 ? 124.522 129.810 144.410 1.00 42.12 271 VAL Y CA 1
ATOM 8112 C C . VAL B 2 270 ? 124.064 128.564 145.152 1.00 42.12 271 VAL Y C 1
ATOM 8113 O O . VAL B 2 270 ? 123.603 128.661 146.296 1.00 42.12 271 VAL Y O 1
ATOM 8117 N N . ILE B 2 271 ? 124.327 127.379 144.618 1.00 43.44 272 ILE Y N 1
ATOM 8118 C CA . ILE B 2 271 ? 124.058 126.049 145.174 1.00 43.44 272 ILE Y CA 1
ATOM 8119 C C . ILE B 2 271 ? 124.443 125.817 146.641 1.00 43.44 272 ILE Y C 1
ATOM 8120 O O . ILE B 2 271 ? 123.727 125.066 147.337 1.00 43.44 272 ILE Y O 1
ATOM 8125 N N . PRO B 2 272 ? 125.508 126.422 147.187 1.00 42.40 273 PRO Y N 1
ATOM 8126 C CA . PRO B 2 272 ? 125.683 126.363 148.640 1.00 42.40 273 PRO Y CA 1
ATOM 8127 C C . PRO B 2 272 ? 124.540 126.934 149.439 1.00 42.40 273 PRO Y C 1
ATOM 8128 O O . PRO B 2 272 ? 124.279 126.463 150.548 1.00 42.40 273 PRO Y O 1
ATOM 8132 N N . VAL B 2 273 ? 123.805 127.892 148.892 1.00 45.17 274 VAL Y N 1
ATOM 8133 C CA . VAL B 2 273 ? 122.663 128.411 149.614 1.00 45.17 274 VAL Y CA 1
ATOM 8134 C C . VAL B 2 273 ? 121.487 127.446 149.533 1.00 45.17 274 VAL Y C 1
ATOM 8135 O O . VAL B 2 273 ? 120.679 127.398 150.458 1.00 45.17 274 VAL Y O 1
ATOM 8139 N N . ILE B 2 274 ? 121.396 126.629 148.471 1.00 47.44 275 ILE Y N 1
ATOM 8140 C CA . ILE B 2 274 ? 120.399 125.553 148.423 1.00 47.44 275 ILE Y CA 1
ATOM 8141 C C . ILE B 2 274 ? 120.617 124.590 149.564 1.00 47.44 275 ILE Y C 1
ATOM 8142 O O . ILE B 2 274 ? 119.685 124.245 150.300 1.00 47.44 275 ILE Y O 1
ATOM 8147 N N . PHE B 2 275 ? 121.860 124.150 149.737 1.00 48.15 276 PHE Y N 1
ATOM 8148 C CA . PHE B 2 275 ? 122.129 123.179 150.787 1.00 48.15 276 PHE Y CA 1
ATOM 8149 C C . PHE B 2 275 ? 121.992 123.795 152.172 1.00 48.15 276 PHE Y C 1
ATOM 8150 O O . PHE B 2 275 ? 121.486 123.145 153.095 1.00 48.15 276 PHE Y O 1
ATOM 8158 N N . ALA B 2 276 ? 122.362 125.063 152.321 1.00 50.27 277 ALA Y N 1
ATOM 8159 C CA . ALA B 2 276 ? 122.252 125.698 153.624 1.00 50.27 277 ALA Y CA 1
ATOM 8160 C C . ALA B 2 276 ? 120.804 125.952 154.017 1.00 50.27 277 ALA Y C 1
ATOM 8161 O O . ALA B 2 276 ? 120.437 125.770 155.181 1.00 50.27 277 ALA Y O 1
ATOM 8163 N N . VAL B 2 277 ? 119.946 126.343 153.076 1.00 53.44 278 VAL Y N 1
ATOM 8164 C CA . VAL B 2 277 ? 118.561 126.524 153.478 1.00 53.44 278 VAL Y CA 1
ATOM 8165 C C . VAL B 2 277 ? 117.823 125.205 153.600 1.00 53.44 278 VAL Y C 1
ATOM 8166 O O . VAL B 2 277 ? 116.835 125.155 154.323 1.00 53.44 278 VAL Y O 1
ATOM 8170 N N . SER B 2 278 ? 118.267 124.123 152.961 1.00 57.52 279 SER Y N 1
ATOM 8171 C CA . SER B 2 278 ? 117.641 122.846 153.277 1.00 57.52 279 SER Y CA 1
ATOM 8172 C C . SER B 2 278 ? 117.999 122.405 154.684 1.00 57.52 279 SER Y C 1
ATOM 8173 O O . SER B 2 278 ? 117.139 121.909 155.425 1.00 57.52 279 SER Y O 1
ATOM 8176 N N . PHE B 2 279 ? 119.241 122.642 155.093 1.00 61.06 280 PHE Y N 1
ATOM 8177 C CA . PHE B 2 279 ? 119.620 122.366 156.472 1.00 61.06 280 PHE Y CA 1
ATOM 8178 C C . PHE B 2 279 ? 118.924 123.294 157.454 1.00 61.06 280 PHE Y C 1
ATOM 8179 O O . PHE B 2 279 ? 118.765 122.944 158.623 1.00 61.06 280 PHE Y O 1
ATOM 8187 N N . LEU B 2 280 ? 118.515 124.474 157.023 1.00 63.12 281 LEU Y N 1
ATOM 8188 C CA . LEU B 2 280 ? 117.825 125.360 157.945 1.00 63.12 281 LEU Y CA 1
ATOM 8189 C C . LEU B 2 280 ? 116.313 125.187 157.954 1.00 63.12 281 LEU Y C 1
ATOM 8190 O O . LEU B 2 280 ? 115.666 125.627 158.903 1.00 63.12 281 LEU Y O 1
ATOM 8195 N N . ILE B 2 281 ? 115.718 124.579 156.938 1.00 70.75 282 ILE Y N 1
ATOM 8196 C CA . ILE B 2 281 ? 114.282 124.352 156.994 1.00 70.75 282 ILE Y CA 1
ATOM 8197 C C . ILE B 2 281 ? 113.915 122.957 157.480 1.00 70.75 282 ILE Y C 1
ATOM 8198 O O . ILE B 2 281 ? 112.780 122.769 157.932 1.00 70.75 282 ILE Y O 1
ATOM 8203 N N . ALA B 2 282 ? 114.819 121.977 157.394 1.00 78.27 283 ALA Y N 1
ATOM 8204 C CA . ALA B 2 282 ? 114.450 120.627 157.821 1.00 78.27 283 ALA Y CA 1
ATOM 8205 C C . ALA B 2 282 ? 114.128 120.468 159.316 1.00 78.27 283 ALA Y C 1
ATOM 8206 O O . ALA B 2 282 ? 113.154 119.750 159.616 1.00 78.27 283 ALA Y O 1
ATOM 8208 N N . PRO B 2 283 ? 114.832 121.078 160.279 1.00 84.32 284 PRO Y N 1
ATOM 8209 C CA . PRO B 2 283 ? 114.401 120.944 161.678 1.00 84.32 284 PRO Y CA 1
ATOM 8210 C C . PRO B 2 283 ? 113.058 121.595 161.989 1.00 84.32 284 PRO Y C 1
ATOM 8211 O O . PRO B 2 283 ? 112.295 120.996 162.760 1.00 84.32 284 PRO Y O 1
ATOM 8215 N N . PRO B 2 284 ? 112.685 122.771 161.440 1.00 89.25 285 PRO Y N 1
ATOM 8216 C CA . PRO B 2 284 ? 111.314 123.231 161.702 1.00 89.25 285 PRO Y CA 1
ATOM 8217 C C . PRO B 2 284 ? 110.216 122.392 161.077 1.00 89.25 285 PRO Y C 1
ATOM 8218 O O . PRO B 2 284 ? 109.151 122.293 161.686 1.00 89.25 285 PRO Y O 1
ATOM 8222 N N . THR B 2 285 ? 110.415 121.754 159.924 1.00 93.29 286 THR Y N 1
ATOM 8223 C CA . THR B 2 285 ? 109.344 120.892 159.430 1.00 93.29 286 THR Y CA 1
ATOM 8224 C C . THR B 2 285 ? 109.231 119.610 160.245 1.00 93.29 286 THR Y C 1
ATOM 8225 O O . THR B 2 285 ? 108.110 119.179 160.569 1.00 93.29 286 THR Y O 1
ATOM 8229 N N . ILE B 2 286 ? 110.363 118.995 160.611 1.00 96.94 287 ILE Y N 1
ATOM 8230 C CA . ILE B 2 286 ? 110.237 117.773 161.400 1.00 96.94 287 ILE Y CA 1
ATOM 8231 C C . ILE B 2 286 ? 109.748 118.084 162.813 1.00 96.94 287 ILE Y C 1
ATOM 8232 O O . ILE B 2 286 ? 109.106 117.241 163.443 1.00 96.94 287 ILE Y O 1
ATOM 8237 N N . ALA B 2 287 ? 109.980 119.297 163.316 1.00 104.98 288 ALA Y N 1
ATOM 8238 C CA . ALA B 2 287 ? 109.361 119.690 164.571 1.00 104.98 288 ALA Y CA 1
ATOM 8239 C C . ALA B 2 287 ? 107.912 120.112 164.402 1.00 104.98 288 ALA Y C 1
ATOM 8240 O O . ALA B 2 287 ? 107.164 120.108 165.383 1.00 104.98 288 ALA Y O 1
ATOM 8242 N N . SER B 2 288 ? 107.504 120.499 163.194 1.00 109.73 289 SER Y N 1
ATOM 8243 C CA . SER B 2 288 ? 106.110 120.852 162.962 1.00 109.73 289 SER Y CA 1
ATOM 8244 C C . SER B 2 288 ? 105.234 119.622 162.852 1.00 109.73 289 SER Y C 1
ATOM 8245 O O . SER B 2 288 ? 104.026 119.700 163.094 1.00 109.73 289 SER Y O 1
ATOM 8248 N N . PHE B 2 289 ? 105.810 118.486 162.465 1.00 111.24 290 PHE Y N 1
ATOM 8249 C CA . PHE B 2 289 ? 105.028 117.256 162.506 1.00 111.24 290 PHE Y CA 1
ATOM 8250 C C . PHE B 2 289 ? 104.742 116.780 163.928 1.00 111.24 290 PHE Y C 1
ATOM 8251 O O . PHE B 2 289 ? 103.789 116.024 164.127 1.00 111.24 290 PHE Y O 1
ATOM 8259 N N . PHE B 2 290 ? 105.526 117.202 164.916 1.00 118.04 291 PHE Y N 1
ATOM 8260 C CA . PHE B 2 290 ? 105.372 116.715 166.279 1.00 118.04 291 PHE Y CA 1
ATOM 8261 C C . PHE B 2 290 ? 104.441 117.561 167.132 1.00 118.04 291 PHE Y C 1
ATOM 8262 O O . PHE B 2 290 ? 104.237 117.230 168.303 1.00 118.04 291 PHE Y O 1
ATOM 8270 N N . GLY B 2 291 ? 103.890 118.646 166.602 1.00 127.41 292 GLY Y N 1
ATOM 8271 C CA . GLY B 2 291 ? 103.029 119.512 167.379 1.00 127.41 292 GLY Y CA 1
ATOM 8272 C C . GLY B 2 291 ? 103.805 120.415 168.319 1.00 127.41 292 GLY Y C 1
ATOM 8273 O O . GLY B 2 291 ? 104.998 120.243 168.569 1.00 127.41 292 GLY Y O 1
ATOM 8274 N N . THR B 2 292 ? 103.097 121.404 168.858 1.00 134.08 293 THR Y N 1
ATOM 8275 C CA . THR B 2 292 ? 103.735 122.435 169.665 1.00 134.08 293 THR Y CA 1
ATOM 8276 C C . THR B 2 292 ? 104.129 121.890 171.032 1.00 134.08 293 THR Y C 1
ATOM 8277 O O . THR B 2 292 ? 103.346 121.208 171.697 1.00 134.08 293 THR Y O 1
ATOM 8281 N N . ASN B 2 293 ? 105.356 122.189 171.438 1.00 133.44 294 ASN Y N 1
ATOM 8282 C CA . ASN B 2 293 ? 105.939 121.753 172.698 1.00 133.44 294 ASN Y CA 1
ATOM 8283 C C . ASN B 2 293 ? 106.864 122.864 173.170 1.00 133.44 294 ASN Y C 1
ATOM 8284 O O . ASN B 2 293 ? 106.754 124.010 172.724 1.00 133.44 294 ASN Y O 1
ATOM 8289 N N . ASP B 2 294 ? 107.765 122.538 174.088 1.00 135.41 295 ASP Y N 1
ATOM 8290 C CA . ASP B 2 294 ? 108.836 123.459 174.431 1.00 135.41 295 ASP Y CA 1
ATOM 8291 C C . ASP B 2 294 ? 109.990 123.319 173.445 1.00 135.41 295 ASP Y C 1
ATOM 8292 O O . ASP B 2 294 ? 110.503 124.323 172.939 1.00 135.41 295 ASP Y O 1
ATOM 8297 N N . VAL B 2 295 ? 110.403 122.083 173.156 1.00 131.05 296 VAL Y N 1
ATOM 8298 C CA . VAL B 2 295 ? 111.525 121.898 172.245 1.00 131.05 296 VAL Y CA 1
ATOM 8299 C C . VAL B 2 295 ? 111.123 122.145 170.798 1.00 131.05 296 VAL Y C 1
ATOM 8300 O O . VAL B 2 295 ? 111.980 122.516 169.993 1.00 131.05 296 VAL Y O 1
ATOM 8304 N N . THR B 2 296 ? 109.838 122.022 170.458 1.00 127.78 297 THR Y N 1
ATOM 8305 C CA . THR B 2 296 ? 109.399 122.399 169.122 1.00 127.78 297 THR Y CA 1
ATOM 8306 C C . THR B 2 296 ? 109.493 123.907 168.934 1.00 127.78 297 THR Y C 1
ATOM 8307 O O . THR B 2 296 ? 109.990 124.384 167.907 1.00 127.78 297 THR Y O 1
ATOM 8311 N N . LEU B 2 297 ? 109.102 124.673 169.948 1.00 127.33 298 LEU Y N 1
ATOM 8312 C CA . LEU B 2 297 ? 109.241 126.118 169.860 1.00 127.33 298 LEU Y CA 1
ATOM 8313 C C . LEU B 2 297 ? 110.694 126.561 169.937 1.00 127.33 298 LEU Y C 1
ATOM 8314 O O . LEU B 2 297 ? 111.058 127.567 169.326 1.00 127.33 298 LEU Y O 1
ATOM 8319 N N . TRP B 2 298 ? 111.547 125.819 170.644 1.00 120.75 299 TRP Y N 1
ATOM 8320 C CA . TRP B 2 298 ? 112.962 126.180 170.663 1.00 120.75 299 TRP Y CA 1
ATOM 8321 C C . TRP B 2 298 ? 113.629 125.896 169.322 1.00 120.75 299 TRP Y C 1
ATOM 8322 O O . TRP B 2 298 ? 114.466 126.684 168.862 1.00 120.75 299 TRP Y O 1
ATOM 8333 N N . ILE B 2 299 ? 113.288 124.766 168.696 1.00 116.64 300 ILE Y N 1
ATOM 8334 C CA . ILE B 2 299 ? 113.779 124.448 167.360 1.00 116.64 300 ILE Y CA 1
ATOM 8335 C C . ILE B 2 299 ? 113.295 125.485 166.361 1.00 116.64 300 ILE Y C 1
ATOM 8336 O O . ILE B 2 299 ? 114.049 125.924 165.486 1.00 116.64 300 ILE Y O 1
ATOM 8341 N N . ARG B 2 300 ? 112.054 125.939 166.511 1.00 123.01 301 ARG Y N 1
ATOM 8342 C CA . ARG B 2 300 ? 111.537 126.975 165.627 1.00 123.01 301 ARG Y CA 1
ATOM 8343 C C . ARG B 2 300 ? 112.195 128.324 165.889 1.00 123.01 301 ARG Y C 1
ATOM 8344 O O . ARG B 2 300 ? 112.319 129.140 164.974 1.00 123.01 301 ARG Y O 1
ATOM 8352 N N . ARG B 2 301 ? 112.641 128.569 167.115 1.00 117.67 302 ARG Y N 1
ATOM 8353 C CA . ARG B 2 301 ? 113.214 129.864 167.452 1.00 117.67 302 ARG Y CA 1
ATOM 8354 C C . ARG B 2 301 ? 114.683 129.974 167.077 1.00 117.67 302 ARG Y C 1
ATOM 8355 O O . ARG B 2 301 ? 115.135 131.062 166.711 1.00 117.67 302 ARG Y O 1
ATOM 8363 N N . THR B 2 302 ? 115.452 128.891 167.172 1.00 107.22 303 THR Y N 1
ATOM 8364 C CA . THR B 2 302 ? 116.876 128.998 166.879 1.00 107.22 303 THR Y CA 1
ATOM 8365 C C . THR B 2 302 ? 117.222 128.733 165.425 1.00 107.22 303 THR Y C 1
ATOM 8366 O O . THR B 2 302 ? 118.321 129.087 164.997 1.00 107.22 303 THR Y O 1
ATOM 8370 N N . PHE B 2 303 ? 116.331 128.121 164.659 1.00 95.13 304 PHE Y N 1
ATOM 8371 C CA . PHE B 2 303 ? 116.579 127.864 163.250 1.00 95.13 304 PHE Y CA 1
ATOM 8372 C C . PHE B 2 303 ? 115.889 128.878 162.357 1.00 95.13 304 PHE Y C 1
ATOM 8373 O O . PHE B 2 303 ? 115.429 128.537 161.265 1.00 95.13 304 PHE Y O 1
ATOM 8381 N N . ASP B 2 304 ? 115.807 130.123 162.809 1.00 95.18 305 ASP Y N 1
ATOM 8382 C CA . ASP B 2 304 ? 115.188 131.212 162.066 1.00 95.18 305 ASP Y CA 1
ATOM 8383 C C . ASP B 2 304 ? 116.266 132.251 161.838 1.00 95.18 305 ASP Y C 1
ATOM 8384 O O . ASP B 2 304 ? 116.689 132.919 162.783 1.00 95.18 305 ASP Y O 1
ATOM 8389 N N . TYR B 2 305 ? 116.697 132.408 160.591 1.00 82.76 306 TYR Y N 1
ATOM 8390 C CA . TYR B 2 305 ? 117.938 133.120 160.345 1.00 82.76 306 TYR Y CA 1
ATOM 8391 C C . TYR B 2 305 ? 117.804 134.625 160.363 1.00 82.76 306 TYR Y C 1
ATOM 8392 O O . TYR B 2 305 ? 118.758 135.306 159.989 1.00 82.76 306 TYR Y O 1
ATOM 8401 N N . THR B 2 306 ? 116.678 135.173 160.779 1.00 88.09 307 THR Y N 1
ATOM 8402 C CA . THR B 2 306 ? 116.591 136.608 160.969 1.00 88.09 307 THR Y CA 1
ATOM 8403 C C . THR B 2 306 ? 116.994 137.030 162.372 1.00 88.09 307 THR Y C 1
ATOM 8404 O O . THR B 2 306 ? 116.927 138.219 162.690 1.00 88.09 307 THR Y O 1
ATOM 8408 N N . HIS B 2 307 ? 117.418 136.087 163.202 1.00 88.39 308 HIS Y N 1
ATOM 8409 C CA . HIS B 2 307 ? 117.879 136.290 164.563 1.00 88.39 308 HIS Y CA 1
ATOM 8410 C C . HIS B 2 307 ? 119.256 135.664 164.707 1.00 88.39 308 HIS Y C 1
ATOM 8411 O O . HIS B 2 307 ? 119.508 134.613 164.118 1.00 88.39 308 HIS Y O 1
ATOM 8418 N N . PRO B 2 308 ? 120.152 136.266 165.507 1.00 80.92 309 PRO Y N 1
ATOM 8419 C CA . PRO B 2 308 ? 121.600 136.034 165.324 1.00 80.92 309 PRO Y CA 1
ATOM 8420 C C . PRO B 2 308 ? 122.105 134.611 165.525 1.00 80.92 309 PRO Y C 1
ATOM 8421 O O . PRO B 2 308 ? 123.125 134.257 164.925 1.00 80.92 309 PRO Y O 1
ATOM 8425 N N . VAL B 2 309 ? 121.435 133.776 166.312 1.00 77.51 310 VAL Y N 1
ATOM 8426 C CA . VAL B 2 309 ? 121.875 132.389 166.409 1.00 77.51 310 VAL Y CA 1
ATOM 8427 C C . VAL B 2 309 ? 121.564 131.642 165.115 1.00 77.51 310 VAL Y C 1
ATOM 8428 O O . VAL B 2 309 ? 122.411 130.910 164.581 1.00 77.51 310 VAL Y O 1
ATOM 8432 N N . GLY B 2 310 ? 120.381 131.872 164.547 1.00 73.95 311 GLY Y N 1
ATOM 8433 C CA . GLY B 2 310 ? 120.056 131.275 163.266 1.00 73.95 311 GLY Y CA 1
ATOM 8434 C C . GLY B 2 310 ? 120.860 131.845 162.122 1.00 73.95 311 GLY Y C 1
ATOM 8435 O O . GLY B 2 310 ? 121.207 131.124 161.188 1.00 73.95 311 GLY Y O 1
ATOM 8436 N N . MET B 2 311 ? 121.203 133.126 162.195 1.00 70.52 312 MET Y N 1
ATOM 8437 C CA . MET B 2 311 ? 122.045 133.713 161.166 1.00 70.52 312 MET Y CA 1
ATOM 8438 C C . MET B 2 311 ? 123.467 133.192 161.253 1.00 70.52 312 MET Y C 1
ATOM 8439 O O . MET B 2 311 ? 124.124 133.025 160.222 1.00 70.52 312 MET Y O 1
ATOM 8444 N N . THR B 2 312 ? 123.946 132.891 162.458 1.00 64.44 313 THR Y N 1
ATOM 8445 C CA . THR B 2 312 ? 125.268 132.294 162.604 1.00 64.44 313 THR Y CA 1
ATOM 8446 C C . THR B 2 312 ? 125.306 130.881 162.046 1.00 64.44 313 THR Y C 1
ATOM 8447 O O . THR B 2 312 ? 126.253 130.518 161.337 1.00 64.44 313 THR Y O 1
ATOM 8451 N N . ILE B 2 313 ? 124.271 130.084 162.325 1.00 58.08 314 ILE Y N 1
ATOM 8452 C CA . ILE B 2 313 ? 124.183 128.736 161.758 1.00 58.08 314 ILE Y CA 1
ATOM 8453 C C . ILE B 2 313 ? 124.071 128.794 160.240 1.00 58.08 314 ILE Y C 1
ATOM 8454 O O . ILE B 2 313 ? 124.677 127.989 159.525 1.00 58.08 314 ILE Y O 1
ATOM 8459 N N . TYR B 2 314 ? 123.362 129.795 159.727 1.00 54.10 315 TYR Y N 1
ATOM 8460 C CA . TYR B 2 314 ? 123.215 129.971 158.289 1.00 54.10 315 TYR Y CA 1
ATOM 8461 C C . TYR B 2 314 ? 124.534 130.328 157.619 1.00 54.10 315 TYR Y C 1
ATOM 8462 O O . TYR B 2 314 ? 124.869 129.766 156.571 1.00 54.10 315 TYR Y O 1
ATOM 8471 N N . VAL B 2 315 ? 125.302 131.240 158.212 1.00 48.02 316 VAL Y N 1
ATOM 8472 C CA . VAL B 2 315 ? 126.581 131.636 157.633 1.00 48.02 316 VAL Y CA 1
ATOM 8473 C C . VAL B 2 315 ? 127.577 130.484 157.670 1.00 48.02 316 VAL Y C 1
ATOM 8474 O O . VAL B 2 315 ? 128.291 130.233 156.688 1.00 48.02 316 VAL Y O 1
ATOM 8478 N N . VAL B 2 316 ? 127.602 129.737 158.773 1.00 46.36 317 VAL Y N 1
ATOM 8479 C CA . VAL B 2 316 ? 128.511 128.606 158.902 1.00 46.36 317 VAL Y CA 1
ATOM 8480 C C . VAL B 2 316 ? 128.181 127.525 157.885 1.00 46.36 317 VAL Y C 1
ATOM 8481 O O . VAL B 2 316 ? 129.076 126.957 157.249 1.00 46.36 317 VAL Y O 1
ATOM 8485 N N . LEU B 2 317 ? 126.898 127.280 157.650 1.00 46.08 318 LEU Y N 1
ATOM 8486 C CA . LEU B 2 317 ? 126.550 126.263 156.673 1.00 46.08 318 LEU Y CA 1
ATOM 8487 C C . LEU B 2 317 ? 126.789 126.730 155.250 1.00 46.08 318 LEU Y C 1
ATOM 8488 O O . LEU B 2 317 ? 127.119 125.908 154.401 1.00 46.08 318 LEU Y O 1
ATOM 8493 N N . ILE B 2 318 ? 126.667 128.027 154.967 1.00 41.88 319 ILE Y N 1
ATOM 8494 C CA . ILE B 2 318 ? 126.982 128.507 153.621 1.00 41.88 319 ILE Y CA 1
ATOM 8495 C C . ILE B 2 318 ? 128.463 128.355 153.332 1.00 41.88 319 ILE Y C 1
ATOM 8496 O O . ILE B 2 318 ? 128.847 127.903 152.252 1.00 41.88 319 ILE Y O 1
ATOM 8501 N N . ILE B 2 319 ? 129.314 128.660 154.309 1.00 40.93 320 ILE Y N 1
ATOM 8502 C CA . ILE B 2 319 ? 130.754 128.512 154.111 1.00 40.93 320 ILE Y CA 1
ATOM 8503 C C . ILE B 2 319 ? 131.148 127.043 153.958 1.00 40.93 320 ILE Y C 1
ATOM 8504 O O . ILE B 2 319 ? 131.919 126.684 153.055 1.00 40.93 320 ILE Y O 1
ATOM 8509 N N . ALA B 2 320 ? 130.591 126.166 154.790 1.00 38.25 321 ALA Y N 1
ATOM 8510 C CA . ALA B 2 320 ? 130.934 124.755 154.701 1.00 38.25 321 ALA Y CA 1
ATOM 8511 C C . ALA B 2 320 ? 130.426 124.127 153.411 1.00 38.25 321 ALA Y C 1
ATOM 8512 O O . ALA B 2 320 ? 131.132 123.330 152.781 1.00 38.25 321 ALA Y O 1
ATOM 8514 N N . PHE B 2 321 ? 129.232 124.494 152.968 1.00 43.94 322 PHE Y N 1
ATOM 8515 C CA . PHE B 2 321 ? 128.748 123.926 151.726 1.00 43.94 322 PHE Y CA 1
ATOM 8516 C C . PHE B 2 321 ? 129.362 124.572 150.511 1.00 43.94 322 PHE Y C 1
ATOM 8517 O O . PHE B 2 321 ? 129.363 123.957 149.452 1.00 43.94 322 PHE Y O 1
ATOM 8525 N N . THR B 2 322 ? 129.939 125.760 150.646 1.00 40.80 323 THR Y N 1
ATOM 8526 C CA . THR B 2 322 ? 130.706 126.314 149.546 1.00 40.80 323 THR Y CA 1
ATOM 8527 C C . THR B 2 322 ? 132.000 125.567 149.365 1.00 40.80 323 THR Y C 1
ATOM 8528 O O . THR B 2 322 ? 132.410 125.316 148.236 1.00 40.80 323 THR Y O 1
ATOM 8532 N N . TYR B 2 323 ? 132.642 125.176 150.461 1.00 38.05 324 TYR Y N 1
ATOM 8533 C CA . TYR B 2 323 ? 133.848 124.366 150.329 1.00 38.05 324 TYR Y CA 1
ATOM 8534 C C . TYR B 2 323 ? 133.543 123.004 149.735 1.00 38.05 324 TYR Y C 1
ATOM 8535 O O . TYR B 2 323 ? 134.235 122.558 148.809 1.00 38.05 324 TYR Y O 1
ATOM 8544 N N . PHE B 2 324 ? 132.475 122.364 150.207 1.00 44.13 325 PHE Y N 1
ATOM 8545 C CA . PHE B 2 324 ? 132.073 121.075 149.661 1.00 44.13 325 PHE Y CA 1
ATOM 8546 C C . PHE B 2 324 ? 131.732 121.172 148.180 1.00 44.13 325 PHE Y C 1
ATOM 8547 O O . PHE B 2 324 ? 132.215 120.382 147.367 1.00 44.13 325 PHE Y O 1
ATOM 8555 N N . TYR B 2 325 ? 130.916 122.138 147.800 1.00 41.27 326 TYR Y N 1
ATOM 8556 C CA . TYR B 2 325 ? 130.475 122.183 146.424 1.00 41.27 326 TYR Y CA 1
ATOM 8557 C C . TYR B 2 325 ? 131.496 122.807 145.494 1.00 41.27 326 TYR Y C 1
ATOM 8558 O O . TYR B 2 325 ? 131.419 122.593 144.288 1.00 41.27 326 TYR Y O 1
ATOM 8567 N N . ALA B 2 326 ? 132.468 123.548 146.007 1.00 41.56 327 ALA Y N 1
ATOM 8568 C CA . ALA B 2 326 ? 133.572 123.949 145.159 1.00 41.56 327 ALA Y CA 1
ATOM 8569 C C . ALA B 2 326 ? 134.436 122.759 144.818 1.00 41.56 327 ALA Y C 1
ATOM 8570 O O . ALA B 2 326 ? 134.856 122.609 143.674 1.00 41.56 327 ALA Y O 1
ATOM 8572 N N . PHE B 2 327 ? 134.689 121.879 145.781 1.00 37.36 328 PHE Y N 1
ATOM 8573 C CA . PHE B 2 327 ? 135.470 120.702 145.442 1.00 37.36 328 PHE Y CA 1
ATOM 8574 C C . PHE B 2 327 ? 134.672 119.657 144.690 1.00 37.36 328 PHE Y C 1
ATOM 8575 O O . PHE B 2 327 ? 135.260 118.746 144.118 1.00 37.36 328 PHE Y O 1
ATOM 8583 N N . VAL B 2 328 ? 133.354 119.745 144.705 1.00 42.61 329 VAL Y N 1
ATOM 8584 C CA . VAL B 2 328 ? 132.542 118.897 143.842 1.00 42.61 329 VAL Y CA 1
ATOM 8585 C C . VAL B 2 328 ? 132.522 119.434 142.427 1.00 42.61 329 VAL Y C 1
ATOM 8586 O O . VAL B 2 328 ? 132.654 118.679 141.463 1.00 42.61 329 VAL Y O 1
ATOM 8590 N N . GLN B 2 329 ? 132.405 120.744 142.281 1.00 46.51 330 GLN Y N 1
ATOM 8591 C CA . GLN B 2 329 ? 132.272 121.343 140.964 1.00 46.51 330 GLN Y CA 1
ATOM 8592 C C . GLN B 2 329 ? 133.593 121.357 140.215 1.00 46.51 330 GLN Y C 1
ATOM 8593 O O . GLN B 2 329 ? 133.639 121.042 139.027 1.00 46.51 330 GLN Y O 1
ATOM 8599 N N . VAL B 2 330 ? 134.675 121.723 140.887 1.00 40.22 331 VAL Y N 1
ATOM 8600 C CA . VAL B 2 330 ? 135.966 121.809 140.223 1.00 40.22 331 VAL Y CA 1
ATOM 8601 C C . VAL B 2 330 ? 136.604 120.437 140.109 1.00 40.22 331 VAL Y C 1
ATOM 8602 O O . VAL B 2 330 ? 137.029 120.033 139.023 1.00 40.22 331 VAL Y O 1
ATOM 8606 N N . ASN B 2 331 ? 136.653 119.706 141.217 1.00 43.84 332 ASN Y N 1
ATOM 8607 C CA . ASN B 2 331 ? 137.172 118.352 141.349 1.00 43.84 332 ASN Y CA 1
ATOM 8608 C C . ASN B 2 331 ? 138.623 118.291 140.930 1.00 43.84 332 ASN Y C 1
ATOM 8609 O O . ASN B 2 331 ? 138.901 117.918 139.793 1.00 43.84 332 ASN Y O 1
ATOM 8614 N N . PRO B 2 332 ? 139.555 118.733 141.772 1.00 39.13 333 PRO Y N 1
ATOM 8615 C CA . PRO B 2 332 ? 140.966 118.774 141.372 1.00 39.13 333 PRO Y CA 1
ATOM 8616 C C . PRO B 2 332 ? 141.587 117.440 141.006 1.00 39.13 333 PRO Y C 1
ATOM 8617 O O . PRO B 2 332 ? 142.570 117.433 140.265 1.00 39.13 333 PRO Y O 1
ATOM 8621 N N . GLU B 2 333 ? 141.041 116.315 141.457 1.00 46.55 334 GLU Y N 1
ATOM 8622 C CA . GLU B 2 333 ? 141.593 115.026 141.059 1.00 46.55 334 GLU Y CA 1
ATOM 8623 C C . GLU B 2 333 ? 141.211 114.677 139.631 1.00 46.55 334 GLU Y C 1
ATOM 8624 O O . GLU B 2 333 ? 142.047 114.194 138.861 1.00 46.55 334 GLU Y O 1
ATOM 8630 N N . GLN B 2 334 ? 139.964 114.927 139.252 1.00 47.80 335 GLN Y N 1
ATOM 8631 C CA . GLN B 2 334 ? 139.564 114.735 137.870 1.00 47.80 335 GLN Y CA 1
ATOM 8632 C C . GLN B 2 334 ? 140.254 115.720 136.955 1.00 47.80 335 GLN Y C 1
ATOM 8633 O O . GLN B 2 334 ? 140.570 115.384 135.814 1.00 47.80 335 GLN Y O 1
ATOM 8639 N N . MET B 2 335 ? 140.528 116.923 137.447 1.00 46.11 336 MET Y N 1
ATOM 8640 C CA . MET B 2 335 ? 141.259 117.900 136.659 1.00 46.11 336 MET Y CA 1
ATOM 8641 C C . MET B 2 335 ? 142.689 117.461 136.427 1.00 46.11 336 MET Y C 1
ATOM 8642 O O . MET B 2 335 ? 143.196 117.571 135.311 1.00 46.11 336 MET Y O 1
ATOM 8647 N N . ALA B 2 336 ? 143.342 116.933 137.458 1.00 42.23 337 ALA Y N 1
ATOM 8648 C CA . ALA B 2 336 ? 144.712 116.471 137.310 1.00 42.23 337 ALA Y CA 1
ATOM 8649 C C . ALA B 2 336 ? 144.803 115.267 136.396 1.00 42.23 337 ALA Y C 1
ATOM 8650 O O . ALA B 2 336 ? 145.751 115.154 135.618 1.00 42.23 337 ALA Y O 1
ATOM 8652 N N . ASP B 2 337 ? 143.814 114.375 136.444 1.00 47.53 338 ASP Y N 1
ATOM 8653 C CA . ASP B 2 337 ? 143.824 113.236 135.531 1.00 47.53 338 ASP Y CA 1
ATOM 8654 C C . ASP B 2 337 ? 143.557 113.652 134.098 1.00 47.53 338 ASP Y C 1
ATOM 8655 O O . ASP B 2 337 ? 144.170 113.108 133.181 1.00 47.53 338 ASP Y O 1
ATOM 8660 N N . ASN B 2 338 ? 142.650 114.599 133.876 1.00 45.19 339 ASN Y N 1
ATOM 8661 C CA . ASN B 2 338 ? 142.412 115.074 132.520 1.00 45.19 339 ASN Y CA 1
ATOM 8662 C C . ASN B 2 338 ? 143.616 115.806 131.962 1.00 45.19 339 ASN Y C 1
ATOM 8663 O O . ASN B 2 338 ? 143.903 115.711 130.765 1.00 45.19 339 ASN Y O 1
ATOM 8668 N N . LEU B 2 339 ? 144.327 116.546 132.806 1.00 40.14 340 LEU Y N 1
ATOM 8669 C CA . LEU B 2 339 ? 145.528 117.224 132.352 1.00 40.14 340 LEU Y CA 1
ATOM 8670 C C . LEU B 2 339 ? 146.632 116.238 132.049 1.00 40.14 340 LEU Y C 1
ATOM 8671 O O . LEU B 2 339 ? 147.421 116.458 131.135 1.00 40.14 340 LEU Y O 1
ATOM 8676 N N . LYS B 2 340 ? 146.731 115.169 132.826 1.00 40.97 341 LYS Y N 1
ATOM 8677 C CA . LYS B 2 340 ? 147.750 114.172 132.544 1.00 40.97 341 LYS Y CA 1
ATOM 8678 C C . LYS B 2 340 ? 147.434 113.422 131.270 1.00 40.97 341 LYS Y C 1
ATOM 8679 O O . LYS B 2 340 ? 148.332 113.139 130.476 1.00 40.97 341 LYS Y O 1
ATOM 8685 N N . LYS B 2 341 ? 146.161 113.119 131.042 1.00 43.40 342 LYS Y N 1
ATOM 8686 C CA . LYS B 2 341 ? 145.782 112.344 129.872 1.00 43.40 342 LYS Y CA 1
ATOM 8687 C C . LYS B 2 341 ? 145.927 113.150 128.599 1.00 43.40 342 LYS Y C 1
ATOM 8688 O O . LYS B 2 341 ? 146.447 112.645 127.605 1.00 43.40 342 LYS Y O 1
ATOM 8694 N N . GLN B 2 342 ? 145.502 114.399 128.599 1.00 45.46 343 GLN Y N 1
ATOM 8695 C CA . GLN B 2 342 ? 145.631 115.147 127.363 1.00 45.46 343 GLN Y CA 1
ATOM 8696 C C . GLN B 2 342 ? 147.017 115.740 127.168 1.00 45.46 343 GLN Y C 1
ATOM 8697 O O . GLN B 2 342 ? 147.258 116.379 126.145 1.00 45.46 343 GLN Y O 1
ATOM 8703 N N . GLY B 2 343 ? 147.934 115.541 128.098 1.00 40.70 344 GLY Y N 1
ATOM 8704 C CA . GLY B 2 343 ? 149.310 115.901 127.879 1.00 40.70 344 GLY Y CA 1
ATOM 8705 C C . GLY B 2 343 ? 149.719 117.285 128.308 1.00 40.70 344 GLY Y C 1
ATOM 8706 O O . GLY B 2 343 ? 150.815 117.716 127.949 1.00 40.70 344 GLY Y O 1
ATOM 8707 N N . GLY B 2 344 ? 148.885 117.997 129.042 1.00 35.90 345 GLY Y N 1
ATOM 8708 C CA . GLY B 2 344 ? 149.248 119.306 129.533 1.00 35.90 345 GLY Y CA 1
ATOM 8709 C C . GLY B 2 344 ? 149.804 119.245 130.913 1.00 35.90 345 GLY Y C 1
ATOM 8710 O O . GLY B 2 344 ? 149.710 118.234 131.580 1.00 35.90 345 GLY Y O 1
ATOM 8711 N N . TYR B 2 345 ? 150.398 120.348 131.344 1.00 31.45 346 TYR Y N 1
ATOM 8712 C CA . TYR B 2 345 ? 150.970 120.401 132.675 1.00 31.45 346 TYR Y CA 1
ATOM 8713 C C . TYR B 2 345 ? 151.134 121.846 133.096 1.00 31.45 346 TYR Y C 1
ATOM 8714 O O . TYR B 2 345 ? 151.359 122.720 132.269 1.00 31.45 346 TYR Y O 1
ATOM 8723 N N . ILE B 2 346 ? 151.003 122.087 134.384 1.00 33.21 347 ILE Y N 1
ATOM 8724 C CA . ILE B 2 346 ? 151.367 123.391 134.938 1.00 33.21 347 ILE Y CA 1
ATOM 8725 C C . ILE B 2 346 ? 152.880 123.503 134.928 1.00 33.21 347 ILE Y C 1
ATOM 8726 O O . ILE B 2 346 ? 153.555 122.559 135.351 1.00 33.21 347 ILE Y O 1
ATOM 8731 N N . PRO B 2 347 ? 153.450 124.586 134.444 1.00 32.20 348 PRO Y N 1
ATOM 8732 C CA . PRO B 2 347 ? 154.900 124.663 134.317 1.00 32.20 348 PRO Y CA 1
ATOM 8733 C C . PRO B 2 347 ? 155.648 124.644 135.625 1.00 32.20 348 PRO Y C 1
ATOM 8734 O O . PRO B 2 347 ? 155.618 125.601 136.390 1.00 32.20 348 PRO Y O 1
ATOM 8738 N N . GLY B 2 348 ? 156.335 123.543 135.872 1.00 32.06 349 GLY Y N 1
ATOM 8739 C CA . GLY B 2 348 ? 157.060 123.316 137.098 1.00 32.06 349 GLY Y CA 1
ATOM 8740 C C . GLY B 2 348 ? 156.564 122.130 137.878 1.00 32.06 349 GLY Y C 1
ATOM 8741 O O . GLY B 2 348 ? 157.326 121.561 138.662 1.00 32.06 349 GLY Y O 1
ATOM 8742 N N . ILE B 2 349 ? 155.325 121.712 137.660 1.00 33.34 350 ILE Y N 1
ATOM 8743 C CA . ILE B 2 349 ? 154.637 120.757 138.514 1.00 33.34 350 ILE Y CA 1
ATOM 8744 C C . ILE B 2 349 ? 154.459 119.464 137.738 1.00 33.34 350 ILE Y C 1
ATOM 8745 O O . ILE B 2 349 ? 154.016 119.493 136.590 1.00 33.34 350 ILE Y O 1
ATOM 8750 N N . ARG B 2 350 ? 154.790 118.339 138.363 1.00 38.12 351 ARG Y N 1
ATOM 8751 C CA . ARG B 2 350 ? 154.630 117.040 137.727 1.00 38.12 351 ARG Y CA 1
ATOM 8752 C C . ARG B 2 350 ? 153.157 116.712 137.543 1.00 38.12 351 ARG Y C 1
ATOM 8753 O O . ARG B 2 350 ? 152.371 116.906 138.456 1.00 38.12 351 ARG Y O 1
ATOM 8761 N N . PRO B 2 351 ? 152.762 116.148 136.406 1.00 38.73 352 PRO Y N 1
ATOM 8762 C CA . PRO B 2 351 ? 151.349 116.117 136.042 1.00 38.73 352 PRO Y CA 1
ATOM 8763 C C . PRO B 2 351 ? 150.496 115.090 136.764 1.00 38.73 352 PRO Y C 1
ATOM 8764 O O . PRO B 2 351 ? 149.335 114.924 136.389 1.00 38.73 352 PRO Y O 1
ATOM 8768 N N . GLY B 2 352 ? 150.962 114.448 137.814 1.00 37.73 353 GLY Y N 1
ATOM 8769 C CA . GLY B 2 352 ? 150.124 113.442 138.420 1.00 37.73 353 GLY Y CA 1
ATOM 8770 C C . GLY B 2 352 ? 149.387 113.892 139.656 1.00 37.73 353 GLY Y C 1
ATOM 8771 O O . GLY B 2 352 ? 148.294 114.444 139.587 1.00 37.73 353 GLY Y O 1
ATOM 8772 N N . LYS B 2 353 ? 149.969 113.576 140.801 1.00 43.83 354 LYS Y N 1
ATOM 8773 C CA . LYS B 2 353 ? 149.441 113.968 142.093 1.00 43.83 354 LYS Y CA 1
ATOM 8774 C C . LYS B 2 353 ? 149.868 115.378 142.466 1.00 43.83 354 LYS Y C 1
ATOM 8775 O O . LYS B 2 353 ? 149.161 116.062 143.213 1.00 43.83 354 LYS Y O 1
ATOM 8781 N N . ASN B 2 354 ? 150.999 115.837 141.942 1.00 39.53 355 ASN Y N 1
ATOM 8782 C CA . ASN B 2 354 ? 151.486 117.153 142.305 1.00 39.53 355 ASN Y CA 1
ATOM 8783 C C . ASN B 2 354 ? 150.639 118.260 141.714 1.00 39.53 355 ASN Y C 1
ATOM 8784 O O . ASN B 2 354 ? 150.473 119.297 142.357 1.00 39.53 355 ASN Y O 1
ATOM 8789 N N . THR B 2 355 ? 150.060 118.072 140.527 1.00 38.40 356 THR Y N 1
ATOM 8790 C CA . THR B 2 355 ? 149.150 119.105 140.052 1.00 38.40 356 THR Y CA 1
ATOM 8791 C C . THR B 2 355 ? 147.832 119.049 140.776 1.00 38.40 356 THR Y C 1
ATOM 8792 O O . THR B 2 355 ? 147.175 120.082 140.914 1.00 38.40 356 THR Y O 1
ATOM 8796 N N . GLN B 2 356 ? 147.433 117.876 141.256 1.00 40.88 357 GLN Y N 1
ATOM 8797 C CA . GLN B 2 356 ? 146.209 117.787 142.037 1.00 40.88 357 GLN Y CA 1
ATOM 8798 C C . GLN B 2 356 ? 146.335 118.551 143.332 1.00 40.88 357 GLN Y C 1
ATOM 8799 O O . GLN B 2 356 ? 145.451 119.327 143.690 1.00 40.88 357 GLN Y O 1
ATOM 8805 N N . GLU B 2 357 ? 147.446 118.395 144.026 1.00 42.09 358 GLU Y N 1
ATOM 8806 C CA . GLU B 2 357 ? 147.563 119.155 145.252 1.00 42.09 358 GLU Y CA 1
ATOM 8807 C C . GLU B 2 357 ? 147.934 120.612 145.023 1.00 42.09 358 GLU Y C 1
ATOM 8808 O O . GLU B 2 357 ? 147.580 121.446 145.855 1.00 42.09 358 GLU Y O 1
ATOM 8814 N N . TYR B 2 358 ? 148.541 120.960 143.890 1.00 34.09 359 TYR Y N 1
ATOM 8815 C CA . TYR B 2 358 ? 148.722 122.366 143.541 1.00 34.09 359 TYR Y CA 1
ATOM 8816 C C . TYR B 2 358 ? 147.388 123.073 143.360 1.00 34.09 359 TYR Y C 1
ATOM 8817 O O . TYR B 2 358 ? 147.131 124.122 143.968 1.00 34.09 359 TYR Y O 1
ATOM 8826 N N . VAL B 2 359 ? 146.513 122.511 142.536 1.00 38.06 360 VAL Y N 1
ATOM 8827 C CA . VAL B 2 359 ? 145.252 123.185 142.311 1.00 38.06 360 VAL Y CA 1
ATOM 8828 C C . VAL B 2 359 ? 144.295 122.986 143.479 1.00 38.06 360 VAL Y C 1
ATOM 8829 O O . VAL B 2 359 ? 143.386 123.797 143.666 1.00 38.06 360 VAL Y O 1
ATOM 8833 N N . THR B 2 360 ? 144.536 122.011 144.351 1.00 38.71 361 THR Y N 1
ATOM 8834 C CA . THR B 2 360 ? 143.811 121.947 145.615 1.00 38.71 361 THR Y CA 1
ATOM 8835 C C . THR B 2 360 ? 144.158 123.115 146.525 1.00 38.71 361 THR Y C 1
ATOM 8836 O O . THR B 2 360 ? 143.268 123.703 147.141 1.00 38.71 361 THR Y O 1
ATOM 8840 N N . ARG B 2 361 ? 145.424 123.504 146.589 1.00 42.74 362 ARG Y N 1
ATOM 8841 C CA . ARG B 2 361 ? 145.774 124.660 147.407 1.00 42.74 362 ARG Y CA 1
ATOM 8842 C C . ARG B 2 361 ? 145.207 125.959 146.843 1.00 42.74 362 ARG Y C 1
ATOM 8843 O O . ARG B 2 361 ? 144.708 126.810 147.606 1.00 42.74 362 ARG Y O 1
ATOM 8851 N N . ILE B 2 362 ? 145.261 126.118 145.517 1.00 38.69 363 ILE Y N 1
ATOM 8852 C CA . ILE B 2 362 ? 144.629 127.269 144.865 1.00 38.69 363 ILE Y CA 1
ATOM 8853 C C . ILE B 2 362 ? 143.149 127.329 145.199 1.00 38.69 363 ILE Y C 1
ATOM 8854 O O . ILE B 2 362 ? 142.613 128.390 145.537 1.00 38.69 363 ILE Y O 1
ATOM 8859 N N . LEU B 2 363 ? 142.487 126.180 145.176 1.00 37.51 364 LEU Y N 1
ATOM 8860 C CA . LEU B 2 363 ? 141.056 126.132 145.399 1.00 37.51 364 LEU Y CA 1
ATOM 8861 C C . LEU B 2 363 ? 140.683 126.399 146.840 1.00 37.51 364 LEU Y C 1
ATOM 8862 O O . LEU B 2 363 ? 139.623 126.966 147.087 1.00 37.51 364 LEU Y O 1
ATOM 8867 N N . TYR B 2 364 ? 141.529 126.025 147.795 1.00 45.01 365 TYR Y N 1
ATOM 8868 C CA . TYR B 2 364 ? 141.270 126.364 149.193 1.00 45.01 365 TYR Y CA 1
ATOM 8869 C C . TYR B 2 364 ? 141.261 127.869 149.410 1.00 45.01 365 TYR Y C 1
ATOM 8870 O O . TYR B 2 364 ? 140.348 128.413 150.046 1.00 45.01 365 TYR Y O 1
ATOM 8879 N N . ARG B 2 365 ? 142.237 128.570 148.841 1.00 45.37 366 ARG Y N 1
ATOM 8880 C CA . ARG B 2 365 ? 142.285 130.013 149.073 1.00 45.37 366 ARG Y CA 1
ATOM 8881 C C . ARG B 2 365 ? 141.167 130.764 148.340 1.00 45.37 366 ARG Y C 1
ATOM 8882 O O . ARG B 2 365 ? 140.478 131.631 148.925 1.00 45.37 366 ARG Y O 1
ATOM 8890 N N . LEU B 2 366 ? 140.945 130.427 147.070 1.00 39.27 367 LEU Y N 1
ATOM 8891 C CA . LEU B 2 366 ? 139.870 131.068 146.326 1.00 39.27 367 LEU Y CA 1
ATOM 8892 C C . LEU B 2 366 ? 138.505 130.748 146.899 1.00 39.27 367 LEU Y C 1
ATOM 8893 O O . LEU B 2 366 ? 137.614 131.597 146.874 1.00 39.27 367 LEU Y O 1
ATOM 8898 N N . THR B 2 367 ? 138.321 129.548 147.435 1.00 40.32 368 THR Y N 1
ATOM 8899 C CA . THR B 2 367 ? 137.030 129.186 147.979 1.00 40.32 368 THR Y CA 1
ATOM 8900 C C . THR B 2 367 ? 136.779 129.891 149.297 1.00 40.32 368 THR Y C 1
ATOM 8901 O O . THR B 2 367 ? 135.627 130.174 149.616 1.00 40.32 368 THR Y O 1
ATOM 8905 N N . LEU B 2 368 ? 137.831 130.232 150.050 1.00 41.31 369 LEU Y N 1
ATOM 8906 C CA . LEU B 2 368 ? 137.624 131.068 151.234 1.00 41.31 369 LEU Y CA 1
ATOM 8907 C C . LEU B 2 368 ? 137.039 132.416 150.864 1.00 41.31 369 LEU Y C 1
ATOM 8908 O O . LEU B 2 368 ? 136.030 132.845 151.442 1.00 41.31 369 LEU Y O 1
ATOM 8913 N N . VAL B 2 369 ? 137.628 133.075 149.866 1.00 38.18 370 VAL Y N 1
ATOM 8914 C CA . VAL B 2 369 ? 137.101 134.388 149.474 1.00 38.18 370 VAL Y CA 1
ATOM 8915 C C . VAL B 2 369 ? 135.696 134.279 148.881 1.00 38.18 370 VAL Y C 1
ATOM 8916 O O . VAL B 2 369 ? 134.798 135.053 149.238 1.00 38.18 370 VAL Y O 1
ATOM 8920 N N . GLY B 2 370 ? 135.458 133.284 148.030 1.00 37.72 371 GLY Y N 1
ATOM 8921 C CA . GLY B 2 370 ? 134.141 133.123 147.438 1.00 37.72 371 GLY Y CA 1
ATOM 8922 C C . GLY B 2 370 ? 133.064 132.715 148.417 1.00 37.72 371 GLY Y C 1
ATOM 8923 O O . GLY B 2 370 ? 131.920 133.137 148.284 1.00 37.72 371 GLY Y O 1
ATOM 8924 N N . SER B 2 371 ? 133.418 131.944 149.441 1.00 39.30 372 SER Y N 1
ATOM 8925 C CA . SER B 2 371 ? 132.450 131.540 150.450 1.00 39.30 372 SER Y CA 1
ATOM 8926 C C . SER B 2 371 ? 132.081 132.691 151.358 1.00 39.30 372 SER Y C 1
ATOM 8927 O O . SER B 2 371 ? 130.921 132.816 151.751 1.00 39.30 372 SER Y O 1
ATOM 8930 N N . LEU B 2 372 ? 133.046 133.537 151.715 1.00 40.39 373 LEU Y N 1
ATOM 8931 C CA . LEU B 2 372 ? 132.704 134.706 152.515 1.00 40.39 373 LEU Y CA 1
ATOM 8932 C C . LEU B 2 372 ? 131.841 135.677 151.736 1.00 40.39 373 LEU Y C 1
ATOM 8933 O O . LEU B 2 372 ? 130.904 136.252 152.292 1.00 40.39 373 LEU Y O 1
ATOM 8938 N N . PHE B 2 373 ? 132.128 135.857 150.448 1.00 39.33 374 PHE Y N 1
ATOM 8939 C CA . PHE B 2 373 ? 131.287 136.700 149.605 1.00 39.33 374 PHE Y CA 1
ATOM 8940 C C . PHE B 2 373 ? 129.880 136.146 149.493 1.00 39.33 374 PHE Y C 1
ATOM 8941 O O . PHE B 2 373 ? 128.906 136.897 149.550 1.00 39.33 374 PHE Y O 1
ATOM 8949 N N . LEU B 2 374 ? 129.753 134.834 149.362 1.00 41.17 375 LEU Y N 1
ATOM 8950 C CA . LEU B 2 374 ? 128.441 134.224 149.216 1.00 41.17 375 LEU Y CA 1
ATOM 8951 C C . LEU B 2 374 ? 127.638 134.311 150.502 1.00 41.17 375 LEU Y C 1
ATOM 8952 O O . LEU B 2 374 ? 126.434 134.568 150.463 1.00 41.17 375 LEU Y O 1
ATOM 8957 N N . ALA B 2 375 ? 128.289 134.135 151.652 1.00 42.57 376 ALA Y N 1
ATOM 8958 C CA . ALA B 2 375 ? 127.581 134.239 152.921 1.00 42.57 376 ALA Y CA 1
ATOM 8959 C C . ALA B 2 375 ? 127.154 135.666 153.206 1.00 42.57 376 ALA Y C 1
ATOM 8960 O O . ALA B 2 375 ? 126.047 135.897 153.701 1.00 42.57 376 ALA Y O 1
ATOM 8962 N N . PHE B 2 376 ? 128.004 136.636 152.881 1.00 46.50 377 PHE Y N 1
ATOM 8963 C CA . PHE B 2 376 ? 127.643 138.034 153.065 1.00 46.50 377 PHE Y CA 1
ATOM 8964 C C . PHE B 2 376 ? 126.492 138.441 152.162 1.00 46.50 377 PHE Y C 1
ATOM 8965 O O . PHE B 2 376 ? 125.580 139.146 152.597 1.00 46.50 377 PHE Y O 1
ATOM 8973 N N . ILE B 2 377 ? 126.506 137.989 150.912 1.00 46.00 378 ILE Y N 1
ATOM 8974 C CA . ILE B 2 377 ? 125.417 138.285 149.990 1.00 46.00 378 ILE Y CA 1
ATOM 8975 C C . ILE B 2 377 ? 124.128 137.624 150.452 1.00 46.00 378 ILE Y C 1
ATOM 8976 O O . ILE B 2 377 ? 123.047 138.208 150.354 1.00 46.00 378 ILE Y O 1
ATOM 8981 N N . ALA B 2 378 ? 124.225 136.438 151.037 1.00 47.87 379 ALA Y N 1
ATOM 8982 C CA . ALA B 2 378 ? 123.025 135.748 151.480 1.00 47.87 379 ALA Y CA 1
ATOM 8983 C C . ALA B 2 378 ? 122.422 136.336 152.746 1.00 47.87 379 ALA Y C 1
ATOM 8984 O O . ALA B 2 378 ? 121.210 136.239 152.933 1.00 47.87 379 ALA Y O 1
ATOM 8986 N N . VAL B 2 379 ? 123.213 136.939 153.633 1.00 55.54 380 VAL Y N 1
ATOM 8987 C CA . VAL B 2 379 ? 122.630 137.545 154.830 1.00 55.54 380 VAL Y CA 1
ATOM 8988 C C . VAL B 2 379 ? 122.528 139.062 154.729 1.00 55.54 380 VAL Y C 1
ATOM 8989 O O . VAL B 2 379 ? 122.183 139.713 155.709 1.00 55.54 380 VAL Y O 1
ATOM 8993 N N . LEU B 2 380 ? 122.829 139.639 153.576 1.00 63.65 381 LEU Y N 1
ATOM 8994 C CA . LEU B 2 380 ? 122.545 141.058 153.359 1.00 63.65 381 LEU Y CA 1
ATOM 8995 C C . LEU B 2 380 ? 121.082 141.512 153.453 1.00 63.65 381 LEU Y C 1
ATOM 8996 O O . LEU B 2 380 ? 120.870 142.629 153.960 1.00 63.65 381 LEU Y O 1
ATOM 9001 N N . PRO B 2 381 ? 120.054 140.785 152.967 1.00 69.01 382 PRO Y N 1
ATOM 9002 C CA . PRO B 2 381 ? 118.696 141.347 153.053 1.00 69.01 382 PRO Y CA 1
ATOM 9003 C C . PRO B 2 381 ? 118.167 141.478 154.461 1.00 69.01 382 PRO Y C 1
ATOM 9004 O O . PRO B 2 381 ? 117.344 142.365 154.710 1.00 69.01 382 PRO Y O 1
ATOM 9008 N N . VAL B 2 382 ? 118.624 140.630 155.380 1.00 73.62 383 VAL Y N 1
ATOM 9009 C CA . VAL B 2 382 ? 118.297 140.776 156.792 1.00 73.62 383 VAL Y CA 1
ATOM 9010 C C . VAL B 2 382 ? 118.786 142.116 157.316 1.00 73.62 383 VAL Y C 1
ATOM 9011 O O . VAL B 2 382 ? 118.065 142.823 158.029 1.00 73.62 383 VAL Y O 1
ATOM 9015 N N . PHE B 2 383 ? 119.986 142.517 156.916 1.00 76.81 384 PHE Y N 1
ATOM 9016 C CA . PHE B 2 383 ? 120.529 143.775 157.398 1.00 76.81 384 PHE Y CA 1
ATOM 9017 C C . PHE B 2 383 ? 119.854 144.960 156.737 1.00 76.81 384 PHE Y C 1
ATOM 9018 O O . PHE B 2 383 ? 119.664 145.992 157.381 1.00 76.81 384 PHE Y O 1
ATOM 9026 N N . PHE B 2 384 ? 119.468 144.834 155.466 1.00 81.02 385 PHE Y N 1
ATOM 9027 C CA . PHE B 2 384 ? 118.780 145.953 154.824 1.00 81.02 385 PHE Y CA 1
ATOM 9028 C C . PHE B 2 384 ? 117.397 146.168 155.414 1.00 81.02 385 PHE Y C 1
ATOM 9029 O O . PHE B 2 384 ? 117.004 147.311 155.674 1.00 81.02 385 PHE Y O 1
ATOM 9037 N N . VAL B 2 385 ? 116.670 145.081 155.678 1.00 88.99 386 VAL Y N 1
ATOM 9038 C CA . VAL B 2 385 ? 115.358 145.175 156.306 1.00 88.99 386 VAL Y CA 1
ATOM 9039 C C . VAL B 2 385 ? 115.469 145.722 157.725 1.00 88.99 386 VAL Y C 1
ATOM 9040 O O . VAL B 2 385 ? 114.700 146.605 158.120 1.00 88.99 386 VAL Y O 1
ATOM 9044 N N . ASN B 2 386 ? 116.451 145.251 158.500 1.00 91.45 387 ASN Y N 1
ATOM 9045 C CA . ASN B 2 386 ? 116.558 145.689 159.887 1.00 91.45 387 ASN Y CA 1
ATOM 9046 C C . ASN B 2 386 ? 117.040 147.128 159.997 1.00 91.45 387 ASN Y C 1
ATOM 9047 O O . ASN B 2 386 ? 116.482 147.909 160.771 1.00 91.45 387 ASN Y O 1
ATOM 9052 N N . PHE B 2 387 ? 118.065 147.508 159.238 1.00 95.71 388 PHE Y N 1
ATOM 9053 C CA . PHE B 2 387 ? 118.691 148.809 159.407 1.00 95.71 388 PHE Y CA 1
ATOM 9054 C C . PHE B 2 387 ? 118.367 149.753 158.262 1.00 95.71 388 PHE Y C 1
ATOM 9055 O O . PHE B 2 387 ? 119.159 150.649 157.958 1.00 95.71 388 PHE Y O 1
ATOM 9063 N N . ALA B 2 388 ? 117.238 149.552 157.598 1.00 104.40 389 ALA Y N 1
ATOM 9064 C CA . ALA B 2 388 ? 116.743 150.551 156.671 1.00 104.40 389 ALA Y CA 1
ATOM 9065 C C . ALA B 2 388 ? 115.246 150.756 156.778 1.00 104.40 389 ALA Y C 1
ATOM 9066 O O . ALA B 2 388 ? 114.690 151.489 155.956 1.00 104.40 389 ALA Y O 1
ATOM 9068 N N . ASN B 2 389 ? 114.583 150.093 157.733 1.00 112.07 390 ASN Y N 1
ATOM 9069 C CA . ASN B 2 389 ? 113.140 150.179 157.986 1.00 112.07 390 ASN Y CA 1
ATOM 9070 C C . ASN B 2 389 ? 112.310 149.828 156.756 1.00 112.07 390 ASN Y C 1
ATOM 9071 O O . ASN B 2 389 ? 111.192 150.317 156.584 1.00 112.07 390 ASN Y O 1
ATOM 9076 N N . LEU B 2 390 ? 112.858 148.983 155.894 1.00 109.50 391 LEU Y N 1
ATOM 9077 C CA . LEU B 2 390 ? 112.145 148.510 154.735 1.00 109.50 391 LEU Y CA 1
ATOM 9078 C C . LEU B 2 390 ? 111.079 147.520 155.178 1.00 109.50 391 LEU Y C 1
ATOM 9079 O O . LEU B 2 390 ? 111.148 146.982 156.285 1.00 109.50 391 LEU Y O 1
ATOM 9084 N N . PRO B 2 391 ? 110.054 147.291 154.354 1.00 113.44 392 PRO Y N 1
ATOM 9085 C CA . PRO B 2 391 ? 109.148 146.188 154.630 1.00 113.44 392 PRO Y CA 1
ATOM 9086 C C . PRO B 2 391 ? 109.870 144.868 154.460 1.00 113.44 392 PRO Y C 1
ATOM 9087 O O . PRO B 2 391 ? 110.849 144.775 153.699 1.00 113.44 392 PRO Y O 1
ATOM 9091 N N . PRO B 2 392 ? 109.425 143.810 155.141 1.00 112.54 393 PRO Y N 1
ATOM 9092 C CA . PRO B 2 392 ? 110.077 142.504 154.982 1.00 112.54 393 PRO Y CA 1
ATOM 9093 C C . PRO B 2 392 ? 109.782 141.825 153.658 1.00 112.54 393 PRO Y C 1
ATOM 9094 O O . PRO B 2 392 ? 110.278 140.721 153.424 1.00 112.54 393 PRO Y O 1
ATOM 9098 N N . SER B 2 393 ? 108.998 142.450 152.786 1.00 109.98 394 SER Y N 1
ATOM 9099 C CA . SER B 2 393 ? 108.696 141.918 151.473 1.00 109.98 394 SER Y CA 1
ATOM 9100 C C . SER B 2 393 ? 109.874 141.980 150.523 1.00 109.98 394 SER Y C 1
ATOM 9101 O O . SER B 2 393 ? 109.866 141.262 149.518 1.00 109.98 394 SER Y O 1
ATOM 9104 N N . ALA B 2 394 ? 110.876 142.807 150.827 1.00 102.02 395 ALA Y N 1
ATOM 9105 C CA . ALA B 2 394 ? 111.849 143.229 149.825 1.00 102.02 395 ALA Y CA 1
ATOM 9106 C C . ALA B 2 394 ? 112.760 142.085 149.396 1.00 102.02 395 ALA Y C 1
ATOM 9107 O O . ALA B 2 394 ? 112.781 141.719 148.216 1.00 102.02 395 ALA Y O 1
ATOM 9109 N N . GLN B 2 395 ? 113.482 141.489 150.354 1.00 88.64 396 GLN Y N 1
ATOM 9110 C CA . GLN B 2 395 ? 114.564 140.527 150.102 1.00 88.64 396 GLN Y CA 1
ATOM 9111 C C . GLN B 2 395 ? 115.569 141.122 149.118 1.00 88.64 396 GLN Y C 1
ATOM 9112 O O . GLN B 2 395 ? 115.811 140.604 148.030 1.00 88.64 396 GLN Y O 1
ATOM 9118 N N . ILE B 2 396 ? 116.130 142.258 149.516 1.00 81.02 397 ILE Y N 1
ATOM 9119 C CA . ILE B 2 396 ? 116.815 143.165 148.609 1.00 81.02 397 ILE Y CA 1
ATOM 9120 C C . ILE B 2 396 ? 118.311 142.869 148.685 1.00 81.02 397 ILE Y C 1
ATOM 9121 O O . ILE B 2 396 ? 119.006 143.265 149.621 1.00 81.02 397 ILE Y O 1
ATOM 9126 N N . GLY B 2 397 ? 118.810 142.129 147.705 1.00 65.65 398 GLY Y N 1
ATOM 9127 C CA . GLY B 2 397 ? 120.223 141.810 147.669 1.00 65.65 398 GLY Y CA 1
ATOM 9128 C C . GLY B 2 397 ? 120.585 140.429 148.171 1.00 65.65 398 GLY Y C 1
ATOM 9129 O O . GLY B 2 397 ? 121.640 140.254 148.773 1.00 65.65 398 GLY Y O 1
ATOM 9130 N N . GLY B 2 398 ? 119.735 139.441 147.928 1.00 53.64 399 GLY Y N 1
ATOM 9131 C CA . GLY B 2 398 ? 120.023 138.083 148.338 1.00 53.64 399 GLY Y CA 1
ATOM 9132 C C . GLY B 2 398 ? 120.762 137.336 147.260 1.00 53.64 399 GLY Y C 1
ATOM 9133 O O . GLY B 2 398 ? 121.586 137.923 146.570 1.00 53.64 399 GLY Y O 1
ATOM 9134 N N . THR B 2 399 ? 120.485 136.050 147.088 1.00 46.16 400 THR Y N 1
ATOM 9135 C CA . THR B 2 399 ? 121.097 135.321 145.992 1.00 46.16 400 THR Y CA 1
ATOM 9136 C C . THR B 2 399 ? 120.377 135.541 144.674 1.00 46.16 400 THR Y C 1
ATOM 9137 O O . THR B 2 399 ? 120.916 135.199 143.616 1.00 46.16 400 THR Y O 1
ATOM 9141 N N . SER B 2 400 ? 119.184 136.121 144.711 1.00 43.84 401 SER Y N 1
ATOM 9142 C CA . SER B 2 400 ? 118.530 136.525 143.480 1.00 43.84 401 SER Y CA 1
ATOM 9143 C C . SER B 2 400 ? 119.283 137.650 142.800 1.00 43.84 401 SER Y C 1
ATOM 9144 O O . SER B 2 400 ? 119.233 137.773 141.576 1.00 43.84 401 SER Y O 1
ATOM 9147 N N . LEU B 2 401 ? 120.011 138.452 143.568 1.00 43.64 402 LEU Y N 1
ATOM 9148 C CA . LEU B 2 401 ? 120.908 139.438 142.988 1.00 43.64 402 LEU Y CA 1
ATOM 9149 C C . LEU B 2 401 ? 122.027 138.785 142.195 1.00 43.64 402 LEU Y C 1
ATOM 9150 O O . LEU B 2 401 ? 122.363 139.246 141.102 1.00 43.64 402 LEU Y O 1
ATOM 9155 N N . LEU B 2 402 ? 122.613 137.713 142.728 1.00 38.77 403 LEU Y N 1
ATOM 9156 C CA . LEU B 2 402 ? 123.646 136.983 142.006 1.00 38.77 403 LEU Y CA 1
ATOM 9157 C C . LEU B 2 402 ? 123.106 136.373 140.734 1.00 38.77 403 LEU Y C 1
ATOM 9158 O O . LEU B 2 402 ? 123.777 136.389 139.701 1.00 38.77 403 LEU Y O 1
ATOM 9163 N N . ILE B 2 403 ? 121.893 135.834 140.791 1.00 42.57 404 ILE Y N 1
ATOM 9164 C CA . ILE B 2 403 ? 121.295 135.219 139.613 1.00 42.57 404 ILE Y CA 1
ATOM 9165 C C . ILE B 2 403 ? 120.999 136.260 138.551 1.00 42.57 404 ILE Y C 1
ATOM 9166 O O . ILE B 2 403 ? 121.262 136.046 137.365 1.00 42.57 404 ILE Y O 1
ATOM 9171 N N . VAL B 2 404 ? 120.511 137.424 138.965 1.00 41.93 405 VAL Y N 1
ATOM 9172 C CA . VAL B 2 404 ? 120.171 138.488 138.029 1.00 41.93 405 VAL Y CA 1
ATOM 9173 C C . VAL B 2 404 ? 121.419 139.045 137.354 1.00 41.93 405 VAL Y C 1
ATOM 9174 O O . VAL B 2 404 ? 121.449 139.204 136.128 1.00 41.93 405 VAL Y O 1
ATOM 9178 N N . VAL B 2 405 ? 122.480 139.292 138.128 1.00 36.81 406 VAL Y N 1
ATOM 9179 C CA . VAL B 2 405 ? 123.731 139.799 137.569 1.00 36.81 406 VAL Y CA 1
ATOM 9180 C C . VAL B 2 405 ? 124.351 138.786 136.619 1.00 36.81 406 VAL Y C 1
ATOM 9181 O O . VAL B 2 405 ? 124.784 139.139 135.516 1.00 36.81 406 VAL Y O 1
ATOM 9185 N N . GLY B 2 406 ? 124.346 137.511 136.996 1.00 38.53 407 GLY Y N 1
ATOM 9186 C CA . GLY B 2 406 ? 124.945 136.500 136.149 1.00 38.53 407 GLY Y CA 1
ATOM 9187 C C . GLY B 2 406 ? 124.211 136.287 134.845 1.00 38.53 407 GLY Y C 1
ATOM 9188 O O . GLY B 2 406 ? 124.839 136.147 133.797 1.00 38.53 407 GLY Y O 1
ATOM 9189 N N . VAL B 2 407 ? 122.880 136.294 134.875 1.00 42.82 408 VAL Y N 1
ATOM 9190 C CA . VAL B 2 407 ? 122.128 136.078 133.645 1.00 42.82 408 VAL Y CA 1
ATOM 9191 C C . VAL B 2 407 ? 122.234 137.289 132.729 1.00 42.82 408 VAL Y C 1
ATOM 9192 O O . VAL B 2 407 ? 122.379 137.140 131.508 1.00 42.82 408 VAL Y O 1
ATOM 9196 N N . ALA B 2 408 ? 122.238 138.499 133.299 1.00 42.21 409 ALA Y N 1
ATOM 9197 C CA . ALA B 2 408 ? 122.390 139.704 132.492 1.00 42.21 409 ALA Y CA 1
ATOM 9198 C C . ALA B 2 408 ? 123.733 139.737 131.782 1.00 42.21 409 ALA Y C 1
ATOM 9199 O O . ALA B 2 408 ? 123.794 139.951 130.564 1.00 42.21 409 ALA Y O 1
ATOM 9201 N N . LEU B 2 409 ? 124.816 139.457 132.510 1.00 44.91 410 LEU Y N 1
ATOM 9202 C CA . LEU B 2 409 ? 126.140 139.496 131.898 1.00 44.91 410 LEU Y CA 1
ATOM 9203 C C . LEU B 2 409 ? 126.353 138.363 130.909 1.00 44.91 410 LEU Y C 1
ATOM 9204 O O . LEU B 2 409 ? 126.983 138.564 129.868 1.00 44.91 410 LEU Y O 1
ATOM 9209 N N . GLU B 2 410 ? 125.825 137.176 131.185 1.00 52.19 411 GLU Y N 1
ATOM 9210 C CA . GLU B 2 410 ? 126.031 136.078 130.256 1.00 52.19 411 GLU Y CA 1
ATOM 9211 C C . GLU B 2 410 ? 125.230 136.246 128.979 1.00 52.19 411 GLU Y C 1
ATOM 9212 O O . GLU B 2 410 ? 125.710 135.883 127.902 1.00 52.19 411 GLU Y O 1
ATOM 9218 N N . THR B 2 411 ? 124.033 136.819 129.060 1.00 51.95 412 THR Y N 1
ATOM 9219 C CA . THR B 2 411 ? 123.277 137.091 127.847 1.00 51.95 412 THR Y CA 1
ATOM 9220 C C . THR B 2 411 ? 123.920 138.205 127.033 1.00 51.95 412 THR Y C 1
ATOM 9221 O O . THR B 2 411 ? 123.918 138.154 125.796 1.00 51.95 412 THR Y O 1
ATOM 9225 N N . MET B 2 412 ? 124.513 139.196 127.704 1.00 57.23 413 MET Y N 1
ATOM 9226 C CA . MET B 2 412 ? 125.226 140.241 126.979 1.00 57.23 413 MET Y CA 1
ATOM 9227 C C . MET B 2 412 ? 126.434 139.688 126.236 1.00 57.23 413 MET Y C 1
ATOM 9228 O O . MET B 2 412 ? 126.680 140.050 125.078 1.00 57.23 413 MET Y O 1
ATOM 9233 N N . LYS B 2 413 ? 127.184 138.792 126.873 1.00 54.28 414 LYS Y N 1
ATOM 9234 C CA . LYS B 2 413 ? 128.335 138.199 126.207 1.00 54.28 414 LYS Y CA 1
ATOM 9235 C C . LYS B 2 413 ? 127.924 137.306 125.052 1.00 54.28 414 LYS Y C 1
ATOM 9236 O O . LYS B 2 413 ? 128.608 137.273 124.026 1.00 54.28 414 LYS Y O 1
ATOM 9242 N N . GLN B 2 414 ? 126.805 136.595 125.185 1.00 60.86 415 GLN Y N 1
ATOM 9243 C CA . GLN B 2 414 ? 126.305 135.785 124.079 1.00 60.86 415 GLN Y CA 1
ATOM 9244 C C . GLN B 2 414 ? 125.907 136.644 122.891 1.00 60.86 415 GLN Y C 1
ATOM 9245 O O . GLN B 2 414 ? 126.182 136.295 121.735 1.00 60.86 415 GLN Y O 1
ATOM 9251 N N . LEU B 2 415 ? 125.305 137.801 123.156 1.00 65.09 416 LEU Y N 1
ATOM 9252 C CA . LEU B 2 415 ? 124.902 138.683 122.069 1.00 65.09 416 LEU Y CA 1
ATOM 9253 C C . LEU B 2 415 ? 126.097 139.310 121.370 1.00 65.09 416 LEU Y C 1
ATOM 9254 O O . LEU B 2 415 ? 126.107 139.421 120.142 1.00 65.09 416 LEU Y O 1
ATOM 9259 N N . GLU B 2 416 ? 127.120 139.713 122.120 1.00 64.70 417 GLU Y N 1
ATOM 9260 C CA . GLU B 2 416 ? 128.296 140.285 121.470 1.00 64.70 417 GLU Y CA 1
ATOM 9261 C C . GLU B 2 416 ? 129.085 139.243 120.688 1.00 64.70 417 GLU Y C 1
ATOM 9262 O O . GLU B 2 416 ? 129.683 139.562 119.649 1.00 64.70 417 GLU Y O 1
ATOM 9268 N N . SER B 2 417 ? 129.082 137.996 121.151 1.00 62.42 418 SER Y N 1
ATOM 9269 C CA . SER B 2 417 ? 129.677 136.929 120.364 1.00 62.42 418 SER Y CA 1
ATOM 9270 C C . SER B 2 417 ? 128.917 136.666 119.082 1.00 62.42 418 SER Y C 1
ATOM 9271 O O . SER B 2 417 ? 129.520 136.265 118.086 1.00 62.42 418 SER Y O 1
ATOM 9274 N N . GLN B 2 418 ? 127.598 136.832 119.088 1.00 70.06 419 GLN Y N 1
ATOM 9275 C CA . GLN B 2 418 ? 126.884 136.739 117.819 1.00 70.06 419 GLN Y CA 1
ATOM 9276 C C . GLN B 2 418 ? 127.157 137.944 116.942 1.00 70.06 419 GLN Y C 1
ATOM 9277 O O . GLN B 2 418 ? 127.083 137.848 115.715 1.00 70.06 419 GLN Y O 1
ATOM 9283 N N . LEU B 2 419 ? 127.468 139.078 117.555 1.00 70.98 420 LEU Y N 1
ATOM 9284 C CA . LEU B 2 419 ? 127.672 140.301 116.797 1.00 70.98 420 LEU Y CA 1
ATOM 9285 C C . LEU B 2 419 ? 128.976 140.278 116.018 1.00 70.98 420 LEU Y C 1
ATOM 9286 O O . LEU B 2 419 ? 129.022 140.748 114.881 1.00 70.98 420 LEU Y O 1
ATOM 9291 N N . VAL B 2 420 ? 130.053 139.745 116.605 1.00 63.88 421 VAL Y N 1
ATOM 9292 C CA . VAL B 2 420 ? 131.369 139.865 115.963 1.00 63.88 421 VAL Y CA 1
ATOM 9293 C C . VAL B 2 420 ? 131.577 138.989 114.739 1.00 63.88 421 VAL Y C 1
ATOM 9294 O O . VAL B 2 420 ? 132.611 139.114 114.088 1.00 63.88 421 VAL Y O 1
ATOM 9298 N N . LYS B 2 421 ? 130.646 138.112 114.391 1.00 64.48 422 LYS Y N 1
ATOM 9299 C CA . LYS B 2 421 ? 130.827 137.348 113.165 1.00 64.48 422 LYS Y CA 1
ATOM 9300 C C . LYS B 2 421 ? 130.553 138.167 111.918 1.00 64.48 422 LYS Y C 1
ATOM 9301 O O . LYS B 2 421 ? 130.766 137.666 110.813 1.00 64.48 422 LYS Y O 1
ATOM 9307 N N . ARG B 2 422 ? 130.063 139.388 112.062 1.00 71.35 423 ARG Y N 1
ATOM 9308 C CA . ARG B 2 422 ? 129.778 140.246 110.932 1.00 71.35 423 ARG Y CA 1
ATOM 9309 C C . ARG B 2 422 ? 130.919 141.187 110.605 1.00 71.35 423 ARG Y C 1
ATOM 9310 O O . ARG B 2 422 ? 130.910 141.794 109.535 1.00 71.35 423 ARG Y O 1
ATOM 9318 N N . HIS B 2 423 ? 131.887 141.339 111.497 1.00 61.30 424 HIS Y N 1
ATOM 9319 C CA . HIS B 2 423 ? 132.883 142.390 111.371 1.00 61.30 424 HIS Y CA 1
ATOM 9320 C C . HIS B 2 423 ? 134.231 141.881 110.881 1.00 61.30 424 HIS Y C 1
ATOM 9321 O O . HIS B 2 423 ? 135.264 142.443 111.243 1.00 61.30 424 HIS Y O 1
ATOM 9328 N N . TYR B 2 424 ? 134.253 140.838 110.064 1.00 44.52 425 TYR Y N 1
ATOM 9329 C CA . TYR B 2 424 ? 135.511 140.341 109.525 1.00 44.52 425 TYR Y CA 1
ATOM 9330 C C . TYR B 2 424 ? 135.953 141.270 108.410 1.00 44.52 425 TYR Y C 1
ATOM 9331 O O . TYR B 2 424 ? 135.355 141.291 107.335 1.00 44.52 425 TYR Y O 1
ATOM 9340 N N . ARG B 2 425 ? 137.018 142.023 108.661 1.00 52.71 426 ARG Y N 1
ATOM 9341 C CA . ARG B 2 425 ? 137.344 143.169 107.821 1.00 52.71 426 ARG Y CA 1
ATOM 9342 C C . ARG B 2 425 ? 138.069 142.769 106.543 1.00 52.71 426 ARG Y C 1
ATOM 9343 O O . ARG B 2 425 ? 137.540 142.917 105.439 1.00 52.71 426 ARG Y O 1
ATOM 9351 N N . GLY B 2 426 ? 139.270 142.261 106.675 1.00 47.70 427 GLY Y N 1
ATOM 9352 C CA . GLY B 2 426 ? 140.070 142.193 105.478 1.00 47.70 427 GLY Y CA 1
ATOM 9353 C C . GLY B 2 426 ? 140.984 143.391 105.363 1.00 47.70 427 GLY Y C 1
ATOM 9354 O O . GLY B 2 426 ? 140.709 144.468 105.891 1.00 47.70 427 GLY Y O 1
ATOM 9355 N N . PHE B 2 427 ? 142.100 143.202 104.676 1.00 44.32 428 PHE Y N 1
ATOM 9356 C CA . PHE B 2 427 ? 143.060 144.274 104.491 1.00 44.32 428 PHE Y CA 1
ATOM 9357 C C . PHE B 2 427 ? 142.718 145.173 103.321 1.00 44.32 428 PHE Y C 1
ATOM 9358 O O . PHE B 2 427 ? 143.382 146.190 103.130 1.00 44.32 428 PHE Y O 1
ATOM 9366 N N . ILE B 2 428 ? 141.701 144.843 102.543 1.00 52.86 429 ILE Y N 1
ATOM 9367 C CA . ILE B 2 428 ? 141.360 145.608 101.364 1.00 52.86 429 ILE Y CA 1
ATOM 9368 C C . ILE B 2 428 ? 140.244 146.596 101.647 1.00 52.86 429 ILE Y C 1
ATOM 9369 O O . ILE B 2 428 ? 140.405 147.790 101.396 1.00 52.86 429 ILE Y O 1
ATOM 9374 N N . LYS B 2 429 ? 139.125 146.112 102.189 1.00 59.68 430 LYS Y N 1
ATOM 9375 C CA . LYS B 2 429 ? 138.028 146.935 102.712 1.00 59.68 430 LYS Y CA 1
ATOM 9376 C C . LYS B 2 429 ? 137.446 147.957 101.734 1.00 59.68 430 LYS Y C 1
ATOM 9377 O O . LYS B 2 429 ? 137.817 149.130 101.762 1.00 59.68 430 LYS Y O 1
ATOM 9383 N N . GLN C 3 1 ? 151.368 128.979 164.962 1.00 127.27 2 GLN E N 1
ATOM 9384 C CA . GLN C 3 1 ? 150.574 130.000 164.292 1.00 127.27 2 GLN E CA 1
ATOM 9385 C C . GLN C 3 1 ? 150.477 129.707 162.806 1.00 127.27 2 GLN E C 1
ATOM 9386 O O . GLN C 3 1 ? 151.123 130.353 161.988 1.00 127.27 2 GLN E O 1
ATOM 9392 N N . ARG C 3 2 ? 149.657 128.718 162.469 1.00 118.39 3 ARG E N 1
ATOM 9393 C CA . ARG C 3 2 ? 149.482 128.327 161.077 1.00 118.39 3 ARG E CA 1
ATOM 9394 C C . ARG C 3 2 ? 148.441 129.183 160.372 1.00 118.39 3 ARG E C 1
ATOM 9395 O O . ARG C 3 2 ? 148.550 129.407 159.161 1.00 118.39 3 ARG E O 1
ATOM 9403 N N . VAL C 3 3 ? 147.447 129.684 161.109 1.00 106.40 4 VAL E N 1
ATOM 9404 C CA . VAL C 3 3 ? 146.326 130.366 160.475 1.00 106.40 4 VAL E CA 1
ATOM 9405 C C . VAL C 3 3 ? 146.735 131.735 159.937 1.00 106.40 4 VAL E C 1
ATOM 9406 O O . VAL C 3 3 ? 146.202 132.185 158.916 1.00 106.40 4 VAL E O 1
ATOM 9410 N N . THR C 3 4 ? 147.726 132.388 160.542 1.00 102.22 5 THR E N 1
ATOM 9411 C CA . THR C 3 4 ? 148.144 133.673 160.005 1.00 102.22 5 THR E CA 1
ATOM 9412 C C . THR C 3 4 ? 149.011 133.476 158.771 1.00 102.22 5 THR E C 1
ATOM 9413 O O . THR C 3 4 ? 148.951 134.280 157.833 1.00 102.22 5 THR E O 1
ATOM 9417 N N . ASN C 3 5 ? 149.742 132.363 158.714 1.00 93.78 6 ASN E N 1
ATOM 9418 C CA . ASN C 3 5 ? 150.430 131.997 157.483 1.00 93.78 6 ASN E CA 1
ATOM 9419 C C . ASN C 3 5 ? 149.440 131.670 156.372 1.00 93.78 6 ASN E C 1
ATOM 9420 O O . ASN C 3 5 ? 149.648 132.060 155.218 1.00 93.78 6 ASN E O 1
ATOM 9425 N N . PHE C 3 6 ? 148.337 130.993 156.710 1.00 80.65 7 PHE E N 1
ATOM 9426 C CA . PHE C 3 6 ? 147.317 130.698 155.709 1.00 80.65 7 PHE E CA 1
ATOM 9427 C C . PHE C 3 6 ? 146.647 131.963 155.206 1.00 80.65 7 PHE E C 1
ATOM 9428 O O . PHE C 3 6 ? 146.358 132.076 154.012 1.00 80.65 7 PHE E O 1
ATOM 9436 N N . PHE C 3 7 ? 146.399 132.930 156.084 1.00 80.63 8 PHE E N 1
ATOM 9437 C CA . PHE C 3 7 ? 145.762 134.153 155.618 1.00 80.63 8 PHE E CA 1
ATOM 9438 C C . PHE C 3 7 ? 146.722 135.022 154.822 1.00 80.63 8 PHE E C 1
ATOM 9439 O O . PHE C 3 7 ? 146.294 135.736 153.905 1.00 80.63 8 PHE E O 1
ATOM 9447 N N . LYS C 3 8 ? 148.019 134.937 155.111 1.00 78.27 9 LYS E N 1
ATOM 9448 C CA . LYS C 3 8 ? 148.993 135.576 154.236 1.00 78.27 9 LYS E CA 1
ATOM 9449 C C . LYS C 3 8 ? 149.008 134.914 152.869 1.00 78.27 9 LYS E C 1
ATOM 9450 O O . LYS C 3 8 ? 149.164 135.591 151.850 1.00 78.27 9 LYS E O 1
ATOM 9456 N N . GLU C 3 9 ? 148.803 133.595 152.824 1.00 70.71 10 GLU E N 1
ATOM 9457 C CA . GLU C 3 9 ? 148.707 132.907 151.540 1.00 70.71 10 GLU E CA 1
ATOM 9458 C C . GLU C 3 9 ? 147.441 133.276 150.783 1.00 70.71 10 GLU E C 1
ATOM 9459 O O . GLU C 3 9 ? 147.467 133.339 149.558 1.00 70.71 10 GLU E O 1
ATOM 9465 N N . VAL C 3 10 ? 146.335 133.513 151.486 1.00 61.85 11 VAL E N 1
ATOM 9466 C CA . VAL C 3 10 ? 145.103 133.930 150.823 1.00 61.85 11 VAL E CA 1
ATOM 9467 C C . VAL C 3 10 ? 145.268 135.310 150.213 1.00 61.85 11 VAL E C 1
ATOM 9468 O O . VAL C 3 10 ? 144.854 135.552 149.071 1.00 61.85 11 VAL E O 1
ATOM 9472 N N . VAL C 3 11 ? 145.897 136.229 150.949 1.00 62.95 12 VAL E N 1
ATOM 9473 C CA . VAL C 3 11 ? 146.128 137.570 150.417 1.00 62.95 12 VAL E CA 1
ATOM 9474 C C . VAL C 3 11 ? 147.132 137.528 149.271 1.00 62.95 12 VAL E C 1
ATOM 9475 O O . VAL C 3 11 ? 146.991 138.251 148.281 1.00 62.95 12 VAL E O 1
ATOM 9479 N N . ARG C 3 12 ? 148.115 136.635 149.349 1.00 64.44 13 ARG E N 1
ATOM 9480 C CA . ARG C 3 12 ? 149.044 136.456 148.241 1.00 64.44 13 ARG E CA 1
ATOM 9481 C C . ARG C 3 12 ? 148.366 135.855 147.022 1.00 64.44 13 ARG E C 1
ATOM 9482 O O . ARG C 3 12 ? 148.736 136.174 145.891 1.00 64.44 13 ARG E O 1
ATOM 9490 N N . GLU C 3 13 ? 147.376 134.993 147.238 1.00 53.16 14 GLU E N 1
ATOM 9491 C CA . GLU C 3 13 ? 146.637 134.380 146.147 1.00 53.16 14 GLU E CA 1
ATOM 9492 C C . GLU C 3 13 ? 145.725 135.370 145.463 1.00 53.16 14 GLU E C 1
ATOM 9493 O O . GLU C 3 13 ? 145.536 135.292 144.250 1.00 53.16 14 GLU E O 1
ATOM 9499 N N . LEU C 3 14 ? 145.158 136.310 146.211 1.00 50.61 15 LEU E N 1
ATOM 9500 C CA . LEU C 3 14 ? 144.229 137.261 145.619 1.00 50.61 15 LEU E CA 1
ATOM 9501 C C . LEU C 3 14 ? 144.898 138.264 144.695 1.00 50.61 15 LEU E C 1
ATOM 9502 O O . LEU C 3 14 ? 144.196 138.950 143.951 1.00 50.61 15 LEU E O 1
ATOM 9507 N N . LYS C 3 15 ? 146.217 138.379 144.724 1.00 51.77 16 LYS E N 1
ATOM 9508 C CA . LYS C 3 15 ? 146.913 139.266 143.814 1.00 51.77 16 LYS E CA 1
ATOM 9509 C C . LYS C 3 15 ? 147.248 138.610 142.490 1.00 51.77 16 LYS E C 1
ATOM 9510 O O . LYS C 3 15 ? 147.688 139.303 141.573 1.00 51.77 16 LYS E O 1
ATOM 9516 N N . LYS C 3 16 ? 147.062 137.302 142.369 1.00 47.09 17 LYS E N 1
ATOM 9517 C CA . LYS C 3 16 ? 147.197 136.624 141.093 1.00 47.09 17 LYS E CA 1
ATOM 9518 C C . LYS C 3 16 ? 145.878 136.465 140.365 1.00 47.09 17 LYS E C 1
ATOM 9519 O O . LYS C 3 16 ? 145.876 136.037 139.211 1.00 47.09 17 LYS E O 1
ATOM 9525 N N . VAL C 3 17 ? 144.762 136.771 141.016 1.00 40.23 18 VAL E N 1
ATOM 9526 C CA . VAL C 3 17 ? 143.466 136.705 140.372 1.00 40.23 18 VAL E CA 1
ATOM 9527 C C . VAL C 3 17 ? 143.367 137.836 139.370 1.00 40.23 18 VAL E C 1
ATOM 9528 O O . VAL C 3 17 ? 143.859 138.937 139.613 1.00 40.23 18 VAL E O 1
ATOM 9532 N N . SER C 3 18 ? 142.785 137.566 138.213 1.00 41.54 19 SER E N 1
ATOM 9533 C CA . SER C 3 18 ? 142.666 138.593 137.193 1.00 41.54 19 SER E CA 1
ATOM 9534 C C . SER C 3 18 ? 141.322 139.288 137.361 1.00 41.54 19 SER E C 1
ATOM 9535 O O . SER C 3 18 ? 140.333 138.972 136.705 1.00 41.54 19 SER E O 1
ATOM 9538 N N . TRP C 3 19 ? 141.307 140.271 138.257 1.00 38.48 20 TRP E N 1
ATOM 9539 C CA . TRP C 3 19 ? 140.120 141.060 138.527 1.00 38.48 20 TRP E CA 1
ATOM 9540 C C . TRP C 3 19 ? 139.788 141.945 137.333 1.00 38.48 20 TRP E C 1
ATOM 9541 O O . TRP C 3 19 ? 140.671 142.292 136.553 1.00 38.48 20 TRP E O 1
ATOM 9552 N N . PRO C 3 20 ? 138.525 142.317 137.157 1.00 47.68 21 PRO E N 1
ATOM 9553 C CA . PRO C 3 20 ? 138.189 143.219 136.055 1.00 47.68 21 PRO E CA 1
ATOM 9554 C C . PRO C 3 20 ? 138.647 144.644 136.328 1.00 47.68 21 PRO E C 1
ATOM 9555 O O . PRO C 3 20 ? 138.560 145.146 137.449 1.00 47.68 21 PRO E O 1
ATOM 9559 N N . ASN C 3 21 ? 139.155 145.293 135.285 1.00 59.45 22 ASN E N 1
ATOM 9560 C CA . ASN C 3 21 ? 139.626 146.662 135.390 1.00 59.45 22 ASN E CA 1
ATOM 9561 C C . ASN C 3 21 ? 138.444 147.618 135.394 1.00 59.45 22 ASN E C 1
ATOM 9562 O O . ASN C 3 21 ? 137.297 147.218 135.214 1.00 59.45 22 ASN E O 1
ATOM 9567 N N . ARG C 3 22 ? 138.729 148.907 135.572 1.00 65.97 23 ARG E N 1
ATOM 9568 C CA . ARG C 3 22 ? 137.678 149.873 135.871 1.00 65.97 23 ARG E CA 1
ATOM 9569 C C . ARG C 3 22 ? 136.804 150.165 134.662 1.00 65.97 23 ARG E C 1
ATOM 9570 O O . ARG C 3 22 ? 135.613 150.458 134.817 1.00 65.97 23 ARG E O 1
ATOM 9578 N N . LYS C 3 23 ? 137.361 150.055 133.459 1.00 64.73 24 LYS E N 1
ATOM 9579 C CA . LYS C 3 23 ? 136.579 150.329 132.262 1.00 64.73 24 LYS E CA 1
ATOM 9580 C C . LYS C 3 23 ? 135.532 149.256 132.031 1.00 64.73 24 LYS E C 1
ATOM 9581 O O . LYS C 3 23 ? 134.349 149.563 131.829 1.00 64.73 24 LYS E O 1
ATOM 9587 N N .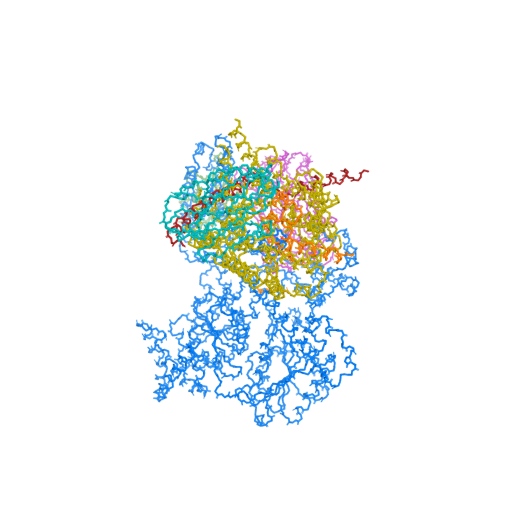 GLU C 3 24 ? 135.935 147.989 132.092 1.00 61.88 25 GLU E N 1
ATOM 9588 C CA . GLU C 3 24 ? 134.958 146.928 131.927 1.00 61.88 25 GLU E CA 1
ATOM 9589 C C . GLU C 3 24 ? 134.077 146.763 133.149 1.00 61.88 25 GLU E C 1
ATOM 9590 O O . GLU C 3 24 ? 132.955 146.296 133.003 1.00 61.88 25 GLU E O 1
ATOM 9596 N N . LEU C 3 25 ? 134.525 147.190 134.326 1.00 53.28 26 LEU E N 1
ATOM 9597 C CA . LEU C 3 25 ? 133.640 147.220 135.484 1.00 53.28 26 LEU E CA 1
ATOM 9598 C C . LEU C 3 25 ? 132.504 148.208 135.285 1.00 53.28 26 LEU E C 1
ATOM 9599 O O . LEU C 3 25 ? 131.345 147.897 135.579 1.00 53.28 26 LEU E O 1
ATOM 9604 N N . VAL C 3 26 ? 132.810 149.389 134.750 1.00 56.88 27 VAL E N 1
ATOM 9605 C CA . VAL C 3 26 ? 131.772 150.386 134.511 1.00 56.88 27 VAL E CA 1
ATOM 9606 C C . VAL C 3 26 ? 130.855 149.956 133.372 1.00 56.88 27 VAL E C 1
ATOM 9607 O O . VAL C 3 26 ? 129.630 150.112 133.456 1.00 56.88 27 VAL E O 1
ATOM 9611 N N . ASN C 3 27 ? 131.418 149.353 132.321 1.00 56.15 28 ASN E N 1
ATOM 9612 C CA . ASN C 3 27 ? 130.591 148.852 131.225 1.00 56.15 28 ASN E CA 1
ATOM 9613 C C . ASN C 3 27 ? 129.674 147.722 131.676 1.00 56.15 28 ASN E C 1
ATOM 9614 O O . ASN C 3 27 ? 128.504 147.669 131.276 1.00 56.15 28 ASN E O 1
ATOM 9619 N N . TYR C 3 28 ? 130.168 146.837 132.543 1.00 50.72 29 TYR E N 1
ATOM 9620 C CA . TYR C 3 28 ? 129.356 145.741 133.053 1.00 50.72 29 TYR E CA 1
ATOM 9621 C C . TYR C 3 28 ? 128.243 146.238 133.950 1.00 50.72 29 TYR E C 1
ATOM 9622 O O . TYR C 3 28 ? 127.118 145.743 133.863 1.00 50.72 29 TYR E O 1
ATOM 9631 N N . THR C 3 29 ? 128.534 147.193 134.835 1.00 47.47 30 THR E N 1
ATOM 9632 C CA . THR C 3 29 ? 127.483 147.736 135.685 1.00 47.47 30 THR E CA 1
ATOM 9633 C C . THR C 3 29 ? 126.443 148.488 134.877 1.00 47.47 30 THR E C 1
ATOM 9634 O O . THR C 3 29 ? 125.258 148.447 135.210 1.00 47.47 30 THR E O 1
ATOM 9638 N N . ALA C 3 30 ? 126.858 149.130 133.787 1.00 49.08 31 ALA E N 1
ATOM 9639 C CA . ALA C 3 30 ? 125.907 149.775 132.898 1.00 49.08 31 ALA E CA 1
ATOM 9640 C C . ALA C 3 30 ? 124.993 148.762 132.235 1.00 49.08 31 ALA E C 1
ATOM 9641 O O . ALA C 3 30 ? 123.785 148.983 132.148 1.00 49.08 31 ALA E O 1
ATOM 9643 N N . VAL C 3 31 ? 125.548 147.637 131.784 1.00 47.03 32 VAL E N 1
ATOM 9644 C CA . VAL C 3 31 ? 124.731 146.600 131.158 1.00 47.03 32 VAL E CA 1
ATOM 9645 C C . VAL C 3 31 ? 123.769 145.982 132.166 1.00 47.03 32 VAL E C 1
ATOM 9646 O O . VAL C 3 31 ? 122.593 145.760 131.860 1.00 47.03 32 VAL E O 1
ATOM 9650 N N . VAL C 3 32 ? 124.226 145.766 133.400 1.00 47.29 33 VAL E N 1
ATOM 9651 C CA . VAL C 3 32 ? 123.386 145.131 134.411 1.00 47.29 33 VAL E CA 1
ATOM 9652 C C . VAL C 3 32 ? 122.253 146.057 134.829 1.00 47.29 33 VAL E C 1
ATOM 9653 O O . VAL C 3 32 ? 121.090 145.645 134.873 1.00 47.29 33 VAL E O 1
ATOM 9657 N N . LEU C 3 33 ? 122.559 147.326 135.097 1.00 47.21 34 LEU E N 1
ATOM 9658 C CA . LEU C 3 33 ? 121.508 148.259 135.479 1.00 47.21 34 LEU E CA 1
ATOM 9659 C C . LEU C 3 33 ? 120.564 148.566 134.329 1.00 47.21 34 LEU E C 1
ATOM 9660 O O . LEU C 3 33 ? 119.368 148.736 134.559 1.00 47.21 34 LEU E O 1
ATOM 9665 N N . ALA C 3 34 ? 121.057 148.584 133.091 1.00 47.59 35 ALA E N 1
ATOM 9666 C CA . ALA C 3 34 ? 120.174 148.769 131.950 1.00 47.59 35 ALA E CA 1
ATOM 9667 C C . ALA C 3 34 ? 119.250 147.581 131.762 1.00 47.59 35 ALA E C 1
ATOM 9668 O O . ALA C 3 34 ? 118.069 147.760 131.465 1.00 47.59 35 ALA E O 1
ATOM 9670 N N . THR C 3 35 ? 119.756 146.364 131.964 1.00 49.19 36 THR E N 1
ATOM 9671 C CA . THR C 3 35 ? 118.919 145.181 131.809 1.00 49.19 36 THR E CA 1
ATOM 9672 C C . THR C 3 35 ? 117.868 145.096 132.901 1.00 49.19 36 THR E C 1
ATOM 9673 O O . THR C 3 35 ? 116.705 144.795 132.621 1.00 49.19 36 THR E O 1
ATOM 9677 N N . VAL C 3 36 ? 118.244 145.410 134.137 1.00 47.74 37 VAL E N 1
ATOM 9678 C CA . VAL C 3 36 ? 117.297 145.354 135.240 1.00 47.74 37 VAL E CA 1
ATOM 9679 C C . VAL C 3 36 ? 116.249 146.447 135.111 1.00 47.74 37 VAL E C 1
ATOM 9680 O O . VAL C 3 36 ? 115.060 146.196 135.322 1.00 47.74 37 VAL E O 1
ATOM 9684 N N . ALA C 3 37 ? 116.648 147.655 134.701 1.00 50.10 38 ALA E N 1
ATOM 9685 C CA . ALA C 3 37 ? 115.681 148.737 134.545 1.00 50.10 38 ALA E CA 1
ATOM 9686 C C . ALA C 3 37 ? 114.752 148.503 133.365 1.00 50.10 38 ALA E C 1
ATOM 9687 O O . ALA C 3 37 ? 113.541 148.738 133.474 1.00 50.10 38 ALA E O 1
ATOM 9689 N N . PHE C 3 38 ? 115.285 148.013 132.242 1.00 52.06 39 PHE E N 1
ATOM 9690 C CA . PHE C 3 38 ? 114.440 147.712 131.098 1.00 52.06 39 PHE E CA 1
ATOM 9691 C C . PHE C 3 38 ? 113.458 146.608 131.413 1.00 52.06 39 PHE E C 1
ATOM 9692 O O . PHE C 3 38 ? 112.291 146.697 131.041 1.00 52.06 39 PHE E O 1
ATOM 9700 N N . PHE C 3 39 ? 113.893 145.562 132.106 1.00 54.03 40 PHE E N 1
ATOM 9701 C CA . PHE C 3 39 ? 112.966 144.479 132.359 1.00 54.03 40 PHE E CA 1
ATOM 9702 C C . PHE C 3 39 ? 112.009 144.781 133.488 1.00 54.03 40 PHE E C 1
ATOM 9703 O O . PHE C 3 39 ? 110.900 144.252 133.476 1.00 54.03 40 PHE E O 1
ATOM 9711 N N . THR C 3 40 ? 112.373 145.668 134.412 1.00 54.63 41 THR E N 1
ATOM 9712 C CA . THR C 3 40 ? 111.411 146.174 135.379 1.00 54.63 41 THR E CA 1
ATOM 9713 C C . THR C 3 40 ? 110.291 146.929 134.686 1.00 54.63 41 THR E C 1
ATOM 9714 O O . THR C 3 40 ? 109.109 146.670 134.936 1.00 54.63 41 THR E O 1
ATOM 9718 N N . VAL C 3 41 ? 110.643 147.827 133.764 1.00 56.42 42 VAL E N 1
ATOM 9719 C CA . VAL C 3 41 ? 109.625 148.600 133.058 1.00 56.42 42 VAL E CA 1
ATOM 9720 C C . VAL C 3 41 ? 108.828 147.716 132.102 1.00 56.42 42 VAL E C 1
ATOM 9721 O O . VAL C 3 41 ? 107.603 147.840 132.003 1.00 56.42 42 VAL E O 1
ATOM 9725 N N . PHE C 3 42 ? 109.496 146.773 131.440 1.00 57.87 43 PHE E N 1
ATOM 9726 C CA . PHE C 3 42 ? 108.842 145.858 130.512 1.00 57.87 43 PHE E CA 1
ATOM 9727 C C . PHE C 3 42 ? 107.831 144.976 131.220 1.00 57.87 43 PHE E C 1
ATOM 9728 O O . PHE C 3 42 ? 106.706 144.799 130.742 1.00 57.87 43 PHE E O 1
ATOM 9736 N N . PHE C 3 43 ? 108.195 144.449 132.382 1.00 59.03 44 PHE E N 1
ATOM 9737 C CA . PHE C 3 43 ? 107.281 143.581 133.095 1.00 59.03 44 PHE E CA 1
ATOM 9738 C C . PHE C 3 43 ? 106.184 144.360 133.786 1.00 59.03 44 PHE E C 1
ATOM 9739 O O . PHE C 3 43 ? 105.071 143.855 133.877 1.00 59.03 44 PHE E O 1
ATOM 9747 N N . ALA C 3 44 ? 106.440 145.598 134.214 1.00 60.63 45 ALA E N 1
ATOM 9748 C CA . ALA C 3 44 ? 105.355 146.413 134.750 1.00 60.63 45 ALA E CA 1
ATOM 9749 C C . ALA C 3 44 ? 104.337 146.751 133.678 1.00 60.63 45 ALA E C 1
ATOM 9750 O O . ALA C 3 44 ? 103.127 146.683 133.918 1.00 60.63 45 ALA E O 1
ATOM 9752 N N . VAL C 3 45 ? 104.810 147.058 132.473 1.00 63.44 46 VAL E N 1
ATOM 9753 C CA . VAL C 3 45 ? 103.910 147.429 131.391 1.00 63.44 46 VAL E CA 1
ATOM 9754 C C . VAL C 3 45 ? 103.107 146.227 130.913 1.00 63.44 46 VAL E C 1
ATOM 9755 O O . VAL C 3 45 ? 101.895 146.331 130.701 1.00 63.44 46 VAL E O 1
ATOM 9759 N N . ILE C 3 46 ? 103.731 145.058 130.784 1.00 67.37 47 ILE E N 1
ATOM 9760 C CA . ILE C 3 46 ? 102.909 143.929 130.367 1.00 67.37 47 ILE E CA 1
ATOM 9761 C C . ILE C 3 46 ? 102.047 143.375 131.497 1.00 67.37 47 ILE E C 1
ATOM 9762 O O . ILE C 3 46 ? 101.010 142.783 131.205 1.00 67.37 47 ILE E O 1
ATOM 9767 N N . ASP C 3 47 ? 102.385 143.597 132.776 1.00 73.55 48 ASP E N 1
ATOM 9768 C CA . ASP C 3 47 ? 101.424 143.286 133.833 1.00 73.55 48 ASP E CA 1
ATOM 9769 C C . ASP C 3 47 ? 100.216 144.198 133.765 1.00 73.55 48 ASP E C 1
ATOM 9770 O O . ASP C 3 47 ? 99.085 143.734 133.938 1.00 73.55 48 ASP E O 1
ATOM 9775 N N . LEU C 3 48 ? 100.427 145.488 133.482 1.00 76.60 49 LEU E N 1
ATOM 9776 C CA . LEU C 3 48 ? 99.298 146.399 133.299 1.00 76.60 49 LEU E CA 1
ATOM 9777 C C . LEU C 3 48 ? 98.461 146.023 132.081 1.00 76.60 49 LEU E C 1
ATOM 9778 O O . LEU C 3 48 ? 97.227 146.075 132.126 1.00 76.60 49 LEU E O 1
ATOM 9783 N N . GLY C 3 49 ? 99.114 145.590 131.006 1.00 79.91 50 GLY E N 1
ATOM 9784 C CA . GLY C 3 49 ? 98.385 145.228 129.802 1.00 79.91 50 GLY E CA 1
ATOM 9785 C C . GLY C 3 49 ? 97.574 143.957 129.957 1.00 79.91 50 GLY E C 1
ATOM 9786 O O . GLY C 3 49 ? 96.407 143.902 129.558 1.00 79.91 50 GLY E O 1
ATOM 9787 N N . ILE C 3 50 ? 98.177 142.918 130.540 1.00 79.20 51 ILE E N 1
ATOM 9788 C CA . ILE C 3 50 ? 97.453 141.681 130.804 1.00 79.20 51 ILE E CA 1
ATOM 9789 C C . ILE C 3 50 ? 96.347 141.918 131.817 1.00 79.20 51 ILE E C 1
ATOM 9790 O O . ILE C 3 50 ? 95.271 141.333 131.705 1.00 79.20 51 ILE E O 1
ATOM 9795 N N . SER C 3 51 ? 96.550 142.832 132.765 1.00 86.31 52 SER E N 1
ATOM 9796 C CA . SER C 3 51 ? 95.498 143.120 133.729 1.00 86.31 52 SER E CA 1
ATOM 9797 C C . SER C 3 51 ? 94.311 143.823 133.082 1.00 86.31 52 SER E C 1
ATOM 9798 O O . SER C 3 51 ? 93.159 143.520 133.411 1.00 86.31 52 SER E O 1
ATOM 9801 N N . GLN C 3 52 ? 94.559 144.735 132.133 1.00 89.73 53 GLN E N 1
ATOM 9802 C CA . GLN C 3 52 ? 93.436 145.379 131.452 1.00 89.73 53 GLN E CA 1
ATOM 9803 C C . GLN C 3 52 ? 92.713 144.415 130.521 1.00 89.73 53 GLN E C 1
ATOM 9804 O O . GLN C 3 52 ? 91.480 144.427 130.451 1.00 89.73 53 GLN E O 1
ATOM 9810 N N . LEU C 3 53 ? 93.453 143.566 129.811 1.00 91.93 54 LEU E N 1
ATOM 9811 C CA . LEU C 3 53 ? 92.820 142.564 128.957 1.00 91.93 54 LEU E CA 1
ATOM 9812 C C . LEU C 3 53 ? 92.039 141.535 129.766 1.00 91.93 54 LEU E C 1
ATOM 9813 O O . LEU C 3 53 ? 91.004 141.038 129.309 1.00 91.93 54 LEU E O 1
ATOM 9818 N N . ILE C 3 54 ? 92.514 141.216 130.968 1.00 94.91 55 ILE E N 1
ATOM 9819 C CA . ILE C 3 54 ? 91.813 140.299 131.855 1.00 94.91 55 ILE E CA 1
ATOM 9820 C C . ILE C 3 54 ? 90.556 140.959 132.402 1.00 94.91 55 ILE E C 1
ATOM 9821 O O . ILE C 3 54 ? 89.510 140.317 132.540 1.00 94.91 55 ILE E O 1
ATOM 9826 N N . ARG C 3 55 ? 90.624 142.261 132.679 1.00 96.86 56 ARG E N 1
ATOM 9827 C CA . ARG C 3 55 ? 89.431 142.994 133.077 1.00 96.86 56 ARG E CA 1
ATOM 9828 C C . ARG C 3 55 ? 88.422 143.087 131.942 1.00 96.86 56 ARG E C 1
ATOM 9829 O O . ARG C 3 55 ? 87.219 143.155 132.191 1.00 96.86 56 ARG E O 1
ATOM 9837 N N . LEU C 3 56 ? 88.881 143.088 130.696 1.00 98.90 57 LEU E N 1
ATOM 9838 C CA . LEU C 3 56 ? 87.933 143.113 129.588 1.00 98.90 57 LEU E CA 1
ATOM 9839 C C . LEU C 3 56 ? 87.271 141.756 129.400 1.00 98.90 57 LEU E C 1
ATOM 9840 O O . LEU C 3 56 ? 86.042 141.651 129.405 1.00 98.90 57 LEU E O 1
ATOM 9845 N N . VAL C 3 57 ? 88.069 140.705 129.248 1.00 100.96 58 VAL E N 1
ATOM 9846 C CA . VAL C 3 57 ? 87.526 139.403 128.875 1.00 100.96 58 VAL E CA 1
ATOM 9847 C C . VAL C 3 57 ? 86.806 138.738 130.045 1.00 100.96 58 VAL E C 1
ATOM 9848 O O . VAL C 3 57 ? 85.738 138.142 129.858 1.00 100.96 58 VAL E O 1
ATOM 9852 N N . PHE C 3 58 ? 87.340 138.897 131.262 1.00 101.88 59 PHE E N 1
ATOM 9853 C CA . PHE C 3 58 ? 87.013 138.125 132.480 1.00 101.88 59 PHE E CA 1
ATOM 9854 C C . PHE C 3 58 ? 87.193 136.630 132.254 1.00 101.88 59 PHE E C 1
ATOM 9855 O O . PHE C 3 58 ? 88.279 136.167 131.923 1.00 101.88 59 PHE E O 1
ATOM 9863 N N . GLN D 4 1 ? 83.156 148.932 144.516 1.00 139.86 1 GLN V N 1
ATOM 9864 C CA . GLN D 4 1 ? 82.080 149.566 143.767 1.00 139.86 1 GLN V CA 1
ATOM 9865 C C . GLN D 4 1 ? 80.751 149.338 144.476 1.00 139.86 1 GLN V C 1
ATOM 9866 O O . GLN D 4 1 ? 79.832 150.146 144.378 1.00 139.86 1 GLN V O 1
ATOM 9872 N N . VAL D 4 2 ? 80.669 148.230 145.198 1.00 141.62 2 VAL V N 1
ATOM 9873 C CA . VAL D 4 2 ? 79.503 147.868 145.991 1.00 141.62 2 VAL V CA 1
ATOM 9874 C C . VAL D 4 2 ? 79.890 148.041 147.451 1.00 141.62 2 VAL V C 1
ATOM 9875 O O . VAL D 4 2 ? 80.742 147.310 147.967 1.00 141.62 2 VAL V O 1
ATOM 9879 N N . GLN D 4 3 ? 79.284 149.011 148.120 1.00 146.81 3 GLN V N 1
ATOM 9880 C CA . GLN D 4 3 ? 79.575 149.225 149.526 1.00 146.81 3 GLN V CA 1
ATOM 9881 C C . GLN D 4 3 ? 78.891 148.165 150.378 1.00 146.81 3 GLN V C 1
ATOM 9882 O O . GLN D 4 3 ? 77.834 147.635 150.024 1.00 146.81 3 GLN V O 1
ATOM 9888 N N . LEU D 4 4 ? 79.499 147.869 151.523 1.00 144.11 4 LEU V N 1
ATOM 9889 C CA . LEU D 4 4 ? 78.979 146.880 152.457 1.00 144.11 4 LEU V CA 1
ATOM 9890 C C . LEU D 4 4 ? 78.775 147.559 153.799 1.00 144.11 4 LEU V C 1
ATOM 9891 O O . LEU D 4 4 ? 79.740 148.016 154.419 1.00 144.11 4 LEU V O 1
ATOM 9896 N N . VAL D 4 5 ? 77.525 147.639 154.238 1.00 146.91 5 VAL V N 1
ATOM 9897 C CA . VAL D 4 5 ? 77.200 148.051 155.596 1.00 146.91 5 VAL V CA 1
ATOM 9898 C C . VAL D 4 5 ? 76.978 146.773 156.387 1.00 146.91 5 VAL V C 1
ATOM 9899 O O . VAL D 4 5 ? 75.982 146.073 156.186 1.00 146.91 5 VAL V O 1
ATOM 9903 N N . GLU D 4 6 ? 77.913 146.438 157.261 1.00 142.90 6 GLU V N 1
ATOM 9904 C CA . GLU D 4 6 ? 77.854 145.191 158.009 1.00 142.90 6 GLU V CA 1
ATOM 9905 C C . GLU D 4 6 ? 77.414 145.505 159.430 1.00 142.90 6 GLU V C 1
ATOM 9906 O O . GLU D 4 6 ? 78.183 146.062 160.219 1.00 142.90 6 GLU V O 1
ATOM 9912 N N . THR D 4 7 ? 76.181 145.139 159.748 1.00 147.42 7 THR V N 1
ATOM 9913 C CA . THR D 4 7 ? 75.573 145.423 161.034 1.00 147.42 7 THR V CA 1
ATOM 9914 C C . THR D 4 7 ? 75.327 144.121 161.780 1.00 147.42 7 THR V C 1
ATOM 9915 O O . THR D 4 7 ? 75.456 143.028 161.227 1.00 147.42 7 THR V O 1
ATOM 9919 N N . GLY D 4 8 ? 74.991 144.247 163.058 1.00 147.15 8 GLY V N 1
ATOM 9920 C CA . GLY D 4 8 ? 74.729 143.101 163.899 1.00 147.15 8 GLY V CA 1
ATOM 9921 C C . GLY D 4 8 ? 75.801 142.806 164.917 1.00 147.15 8 GLY V C 1
ATOM 9922 O O . GLY D 4 8 ? 75.738 141.758 165.567 1.00 147.15 8 GLY V O 1
ATOM 9923 N N . GLY D 4 9 ? 76.785 143.685 165.073 1.00 147.51 9 GLY V N 1
ATOM 9924 C CA . GLY D 4 9 ? 77.856 143.448 166.017 1.00 147.51 9 GLY V CA 1
ATOM 9925 C C . GLY D 4 9 ? 77.471 143.865 167.418 1.00 147.51 9 GLY V C 1
ATOM 9926 O O . GLY D 4 9 ? 77.449 145.057 167.737 1.00 147.51 9 GLY V O 1
ATOM 9927 N N . GLY D 4 10 ? 77.161 142.886 168.265 1.00 151.06 10 GLY V N 1
ATOM 9928 C CA . GLY D 4 10 ? 76.747 143.165 169.618 1.00 151.06 10 GLY V CA 1
ATOM 9929 C C . GLY D 4 10 ? 77.506 142.302 170.605 1.00 151.06 10 GLY V C 1
ATOM 9930 O O . GLY D 4 10 ? 78.002 141.227 170.276 1.00 151.06 10 GLY V O 1
ATOM 9931 N N . LEU D 4 11 ? 77.591 142.804 171.833 1.00 152.66 11 LEU V N 1
ATOM 9932 C CA . LEU D 4 11 ? 78.223 142.051 172.905 1.00 152.66 11 LEU V CA 1
ATOM 9933 C C . LEU D 4 11 ? 77.313 140.894 173.302 1.00 152.66 11 LEU V C 1
ATOM 9934 O O . LEU D 4 11 ? 76.188 141.105 173.765 1.00 152.66 11 LEU V O 1
ATOM 9939 N N . VAL D 4 12 ? 77.791 139.673 173.105 1.00 154.75 12 VAL V N 1
ATOM 9940 C CA . VAL D 4 12 ? 77.075 138.472 173.504 1.00 154.75 12 VAL V CA 1
ATOM 9941 C C . VAL D 4 12 ? 77.906 137.767 174.571 1.00 154.75 12 VAL V C 1
ATOM 9942 O O . VAL D 4 12 ? 79.138 137.888 174.595 1.00 154.75 12 VAL V O 1
ATOM 9946 N N . GLN D 4 13 ? 77.225 137.122 175.511 1.00 154.63 13 GLN V N 1
ATOM 9947 C CA . GLN D 4 13 ? 77.907 136.298 176.494 1.00 154.63 13 GLN V CA 1
ATOM 9948 C C . GLN D 4 13 ? 78.500 135.075 175.803 1.00 154.63 13 GLN V C 1
ATOM 9949 O O . GLN D 4 13 ? 77.895 134.541 174.866 1.00 154.63 13 GLN V O 1
ATOM 9955 N N . PRO D 4 14 ? 79.685 134.614 176.228 1.00 154.19 14 PRO V N 1
ATOM 9956 C CA . PRO D 4 14 ? 80.316 133.468 175.562 1.00 154.19 14 PRO V CA 1
ATOM 9957 C C . PRO D 4 14 ? 79.559 132.172 175.781 1.00 154.19 14 PRO V C 1
ATOM 9958 O O . PRO D 4 14 ? 79.518 131.632 176.888 1.00 154.19 14 PRO V O 1
ATOM 9962 N N . GLY D 4 15 ? 78.957 131.671 174.709 1.00 151.69 15 GLY V N 1
ATOM 9963 C CA . GLY D 4 15 ? 78.050 130.549 174.795 1.00 151.69 15 GLY V CA 1
ATOM 9964 C C . GLY D 4 15 ? 76.664 130.937 174.329 1.00 151.69 15 GLY V C 1
ATOM 9965 O O . GLY D 4 15 ? 75.667 130.383 174.795 1.00 151.69 15 GLY V O 1
ATOM 9966 N N . GLY D 4 16 ? 76.592 131.898 173.413 1.00 153.91 16 GLY V N 1
ATOM 9967 C CA . GLY D 4 16 ? 75.315 132.381 172.923 1.00 153.91 16 GLY V CA 1
ATOM 9968 C C . GLY D 4 16 ? 75.146 132.266 171.423 1.00 153.91 16 GLY V C 1
ATOM 9969 O O . GLY D 4 16 ? 75.471 131.231 170.832 1.00 153.91 16 GLY V O 1
ATOM 9970 N N . SER D 4 17 ? 74.628 133.323 170.800 1.00 155.13 17 SER V N 1
ATOM 9971 C CA . SER D 4 17 ? 74.447 133.369 169.354 1.00 155.13 17 SER V CA 1
ATOM 9972 C C . SER D 4 17 ? 74.387 134.829 168.924 1.00 155.13 17 SER V C 1
ATOM 9973 O O . SER D 4 17 ? 74.250 135.733 169.750 1.00 155.13 17 SER V O 1
ATOM 9976 N N . LEU D 4 18 ? 74.494 135.044 167.614 1.00 152.65 18 LEU V N 1
ATOM 9977 C CA . LEU D 4 18 ? 74.488 136.388 167.049 1.00 152.65 18 LEU V CA 1
ATOM 9978 C C . LEU D 4 18 ? 74.174 136.277 165.563 1.00 152.65 18 LEU V C 1
ATOM 9979 O O . LEU D 4 18 ? 74.292 135.207 164.970 1.00 152.65 18 LEU V O 1
ATOM 9984 N N . ARG D 4 19 ? 73.746 137.388 164.973 1.00 147.74 19 ARG V N 1
ATOM 9985 C CA . ARG D 4 19 ? 73.460 137.462 163.549 1.00 147.74 19 ARG V CA 1
ATOM 9986 C C . ARG D 4 19 ? 74.183 138.661 162.961 1.00 147.74 19 ARG V C 1
ATOM 9987 O O . ARG D 4 19 ? 74.053 139.776 163.475 1.00 147.74 19 ARG V O 1
ATOM 9995 N N . LEU D 4 20 ? 74.948 138.436 161.896 1.00 145.20 20 LEU V N 1
ATOM 9996 C CA . LEU D 4 20 ? 75.635 139.500 161.182 1.00 145.20 20 LEU V CA 1
ATOM 9997 C C . LEU D 4 20 ? 75.017 139.666 159.804 1.00 145.20 20 LEU V C 1
ATOM 9998 O O . LEU D 4 20 ? 74.735 138.680 159.118 1.00 145.20 20 LEU V O 1
ATOM 10003 N N . SER D 4 21 ? 74.825 140.918 159.396 1.00 146.27 21 SER V N 1
ATOM 10004 C CA . SER D 4 21 ? 74.123 141.248 158.166 1.00 146.27 21 SER V CA 1
ATOM 10005 C C . SER D 4 21 ? 75.001 142.159 157.326 1.00 146.27 21 SER V C 1
ATOM 10006 O O . SER D 4 21 ? 75.306 143.282 157.738 1.00 146.27 21 SER V O 1
ATOM 10009 N N . CYS D 4 22 ? 75.392 141.682 156.152 1.00 145.35 22 CYS V N 1
ATOM 10010 C CA . CYS D 4 22 ? 76.185 142.436 155.191 1.00 145.35 22 CYS V CA 1
ATOM 10011 C C . CYS D 4 22 ? 75.216 142.977 154.152 1.00 145.35 22 CYS V C 1
ATOM 10012 O O . CYS D 4 22 ? 74.789 142.249 153.254 1.00 145.35 22 CYS V O 1
ATOM 10015 N N . GLY D 4 23 ? 74.826 144.241 154.307 1.00 146.80 23 GLY V N 1
ATOM 10016 C CA . GLY D 4 23 ? 73.970 144.899 153.346 1.00 146.80 23 GLY V CA 1
ATOM 10017 C C . GLY D 4 23 ? 74.766 145.525 152.222 1.00 146.80 23 GLY V C 1
ATOM 10018 O O . GLY D 4 23 ? 75.543 146.461 152.440 1.00 146.80 23 GLY V O 1
ATOM 10019 N N . ALA D 4 24 ? 74.591 144.991 151.019 1.00 145.21 24 ALA V N 1
ATOM 10020 C CA . ALA D 4 24 ? 75.249 145.501 149.830 1.00 145.21 24 ALA V CA 1
ATOM 10021 C C . ALA D 4 24 ? 74.370 146.542 149.149 1.00 145.21 24 ALA V C 1
ATOM 10022 O O . ALA D 4 24 ? 73.193 146.708 149.473 1.00 145.21 24 ALA V O 1
ATOM 10024 N N . SER D 4 25 ? 74.960 147.257 148.192 1.00 142.86 25 SER V N 1
ATOM 10025 C CA . SER D 4 25 ? 74.246 148.295 147.461 1.00 142.86 25 SER V CA 1
ATOM 10026 C C . SER D 4 25 ? 73.786 147.811 146.090 1.00 142.86 25 SER V C 1
ATOM 10027 O O . SER D 4 25 ? 72.584 147.782 145.809 1.00 142.86 25 SER V O 1
ATOM 10030 N N . GLY D 4 26 ? 74.722 147.415 145.232 1.00 143.54 26 GLY V N 1
ATOM 10031 C CA . GLY D 4 26 ? 74.364 146.977 143.895 1.00 143.54 26 GLY V CA 1
ATOM 10032 C C . GLY D 4 26 ? 73.856 145.545 143.898 1.00 143.54 26 GLY V C 1
ATOM 10033 O O . GLY D 4 26 ? 74.396 144.672 144.572 1.00 143.54 26 GLY V O 1
ATOM 10034 N N . SER D 4 27 ? 72.811 145.307 143.111 1.00 151.25 27 SER V N 1
ATOM 10035 C CA . SER D 4 27 ? 72.086 144.037 143.129 1.00 151.25 27 SER V CA 1
ATOM 10036 C C . SER D 4 27 ? 72.209 143.326 141.785 1.00 151.25 27 SER V C 1
ATOM 10037 O O . SER D 4 27 ? 71.314 143.427 140.941 1.00 151.25 27 SER V O 1
ATOM 10040 N N . ILE D 4 28 ? 73.298 142.581 141.604 1.00 149.02 28 ILE V N 1
ATOM 10041 C CA . ILE D 4 28 ? 73.385 141.625 140.506 1.00 149.02 28 ILE V CA 1
ATOM 10042 C C . ILE D 4 28 ? 73.521 140.243 141.128 1.00 149.02 28 ILE V C 1
ATOM 10043 O O . ILE D 4 28 ? 72.671 139.367 140.918 1.00 149.02 28 ILE V O 1
ATOM 10048 N N . PHE D 4 29 ? 74.605 140.055 141.892 1.00 143.14 29 PHE V N 1
ATOM 10049 C CA . PHE D 4 29 ? 74.848 138.885 142.745 1.00 143.14 29 PHE V CA 1
ATOM 10050 C C . PHE D 4 29 ? 74.935 137.591 141.948 1.00 143.14 29 PHE V C 1
ATOM 10051 O O . PHE D 4 29 ? 74.554 136.522 142.425 1.00 143.14 29 PHE V O 1
ATOM 10059 N N . ASN D 4 30 ? 75.424 137.699 140.717 1.00 137.97 30 ASN V N 1
ATOM 10060 C CA . ASN D 4 30 ? 76.051 136.578 140.024 1.00 137.97 30 ASN V CA 1
ATOM 10061 C C . ASN D 4 30 ? 77.563 136.678 140.253 1.00 137.97 30 ASN V C 1
ATOM 10062 O O . ASN D 4 30 ? 78.374 136.833 139.344 1.00 137.97 30 ASN V O 1
ATOM 10067 N N . MET D 4 31 ? 77.929 136.654 141.529 1.00 123.74 31 MET V N 1
ATOM 10068 C CA . MET D 4 31 ? 79.292 136.926 141.944 1.00 123.74 31 MET V CA 1
ATOM 10069 C C . MET D 4 31 ? 80.025 135.635 142.261 1.00 123.74 31 MET V C 1
ATOM 10070 O O . MET D 4 31 ? 79.422 134.650 142.691 1.00 123.74 31 MET V O 1
ATOM 10075 N N . TYR D 4 32 ? 81.342 135.662 142.041 1.00 110.01 32 TYR V N 1
ATOM 10076 C CA . TYR D 4 32 ? 82.155 134.458 142.166 1.00 110.01 32 TYR V CA 1
ATOM 10077 C C . TYR D 4 32 ? 82.253 134.006 143.604 1.00 110.01 32 TYR V C 1
ATOM 10078 O O . TYR D 4 32 ? 82.193 132.807 143.884 1.00 110.01 32 TYR V O 1
ATOM 10087 N N . ALA D 4 33 ? 82.419 134.941 144.529 1.00 110.01 33 ALA V N 1
ATOM 10088 C CA . ALA D 4 33 ? 82.469 134.528 145.918 1.00 110.01 33 ALA V CA 1
ATOM 10089 C C . ALA D 4 33 ? 81.912 135.622 146.795 1.00 110.01 33 ALA V C 1
ATOM 10090 O O . ALA D 4 33 ? 82.051 136.805 146.500 1.00 110.01 33 ALA V O 1
ATOM 10092 N N . MET D 4 34 ? 81.259 135.216 147.865 1.00 114.29 34 MET V N 1
ATOM 10093 C CA . MET D 4 34 ? 80.953 136.124 148.952 1.00 114.29 34 MET V CA 1
ATOM 10094 C C . MET D 4 34 ? 81.453 135.478 150.221 1.00 114.29 34 MET V C 1
ATOM 10095 O O . MET D 4 34 ? 81.730 134.287 150.240 1.00 114.29 34 MET V O 1
ATOM 10100 N N . GLY D 4 35 ? 81.577 136.243 151.293 1.00 114.24 35 GLY V N 1
ATOM 10101 C CA . GLY D 4 35 ? 81.944 135.594 152.531 1.00 114.24 35 GLY V CA 1
ATOM 10102 C C . GLY D 4 35 ? 82.266 136.576 153.631 1.00 114.24 35 GLY V C 1
ATOM 10103 O O . GLY D 4 35 ? 82.009 137.768 153.529 1.00 114.24 35 GLY V O 1
ATOM 10104 N N . TRP D 4 36 ? 82.848 136.028 154.683 1.00 124.59 36 TRP V N 1
ATOM 10105 C CA . TRP D 4 36 ? 83.182 136.758 155.889 1.00 124.59 36 TRP V CA 1
ATOM 10106 C C . TRP D 4 36 ? 84.532 136.293 156.391 1.00 124.59 36 TRP V C 1
ATOM 10107 O O . TRP D 4 36 ? 84.819 135.093 156.364 1.00 124.59 36 TRP V O 1
ATOM 10118 N N . TYR D 4 37 ? 85.338 137.240 156.872 1.00 126.46 37 TYR V N 1
ATOM 10119 C CA . TYR D 4 37 ? 86.594 136.930 157.539 1.00 126.46 37 TYR V CA 1
ATOM 10120 C C . TYR D 4 37 ? 86.714 137.791 158.787 1.00 126.46 37 TYR V C 1
ATOM 10121 O O . TYR D 4 37 ? 85.952 138.738 158.980 1.00 126.46 37 TYR V O 1
ATOM 10130 N N . ARG D 4 38 ? 87.685 137.464 159.643 1.00 132.33 38 ARG V N 1
ATOM 10131 C CA . ARG D 4 38 ? 87.815 138.185 160.905 1.00 132.33 38 ARG V CA 1
ATOM 10132 C C . ARG D 4 38 ? 88.831 139.319 160.909 1.00 132.33 38 ARG V C 1
ATOM 10133 O O . ARG D 4 38 ? 88.441 140.484 160.979 1.00 132.33 38 ARG V O 1
ATOM 10141 N N . GLN D 4 39 ? 90.118 138.989 160.775 1.00 134.04 39 GLN V N 1
ATOM 10142 C CA . GLN D 4 39 ? 91.242 139.903 161.031 1.00 134.04 39 GLN V CA 1
ATOM 10143 C C . GLN D 4 39 ? 91.114 140.548 162.416 1.00 134.04 39 GLN V C 1
ATOM 10144 O O . GLN D 4 39 ? 90.863 141.736 162.576 1.00 134.04 39 GLN V O 1
ATOM 10150 N N . ALA D 4 40 ? 91.260 139.704 163.426 1.00 140.52 40 ALA V N 1
ATOM 10151 C CA . ALA D 4 40 ? 91.424 140.177 164.785 1.00 140.52 40 ALA V CA 1
ATOM 10152 C C . ALA D 4 40 ? 92.807 140.801 164.944 1.00 140.52 40 ALA V C 1
ATOM 10153 O O . ALA D 4 40 ? 93.669 140.653 164.076 1.00 140.52 40 ALA V O 1
ATOM 10155 N N . PRO D 4 41 ? 93.049 141.529 166.037 1.00 143.54 41 PRO V N 1
ATOM 10156 C CA . PRO D 4 41 ? 94.433 141.722 166.481 1.00 143.54 41 PRO V CA 1
ATOM 10157 C C . PRO D 4 41 ? 95.056 140.373 166.803 1.00 143.54 41 PRO V C 1
ATOM 10158 O O . PRO D 4 41 ? 94.385 139.455 167.282 1.00 143.54 41 PRO V O 1
ATOM 10162 N N . GLY D 4 42 ? 96.353 140.248 166.545 1.00 142.90 42 GLY V N 1
ATOM 10163 C CA . GLY D 4 42 ? 96.856 138.904 166.354 1.00 142.90 42 GLY V CA 1
ATOM 10164 C C . GLY D 4 42 ? 96.441 138.463 164.969 1.00 142.90 42 GLY V C 1
ATOM 10165 O O . GLY D 4 42 ? 95.551 137.623 164.811 1.00 142.90 42 GLY V O 1
ATOM 10166 N N . LYS D 4 43 ? 97.086 139.055 163.962 1.00 139.80 43 LYS V N 1
ATOM 10167 C CA . LYS D 4 43 ? 96.614 139.166 162.582 1.00 139.80 43 LYS V CA 1
ATOM 10168 C C . LYS D 4 43 ? 96.735 137.861 161.802 1.00 139.80 43 LYS V C 1
ATOM 10169 O O . LYS D 4 43 ? 96.814 136.788 162.411 1.00 139.80 43 LYS V O 1
ATOM 10175 N N . ARG D 4 44 ? 96.735 137.960 160.460 1.00 130.85 44 ARG V N 1
ATOM 10176 C CA . ARG D 4 44 ? 96.445 136.889 159.499 1.00 130.85 44 ARG V CA 1
ATOM 10177 C C . ARG D 4 44 ? 95.007 136.424 159.667 1.00 130.85 44 ARG V C 1
ATOM 10178 O O . ARG D 4 44 ? 94.739 135.437 160.359 1.00 130.85 44 ARG V O 1
ATOM 10186 N N . ARG D 4 45 ? 94.094 137.259 159.158 1.00 124.79 45 ARG V N 1
ATOM 10187 C CA . ARG D 4 45 ? 92.667 136.982 159.016 1.00 124.79 45 ARG V CA 1
ATOM 10188 C C . ARG D 4 45 ? 92.361 135.557 158.582 1.00 124.79 45 ARG V C 1
ATOM 10189 O O . ARG D 4 45 ? 93.008 135.003 157.694 1.00 124.79 45 ARG V O 1
ATOM 10197 N N . GLU D 4 46 ? 91.352 134.979 159.217 1.00 124.96 46 GLU V N 1
ATOM 10198 C CA . GLU D 4 46 ? 90.838 133.667 158.868 1.00 124.96 46 GLU V CA 1
ATOM 10199 C C . GLU D 4 46 ? 89.575 133.879 158.064 1.00 124.96 46 GLU V C 1
ATOM 10200 O O . GLU D 4 46 ? 88.684 134.602 158.508 1.00 124.96 46 GLU V O 1
ATOM 10206 N N . VAL D 4 47 ? 89.488 133.255 156.893 1.00 117.64 47 VAL V N 1
ATOM 10207 C CA . VAL D 4 47 ? 88.246 133.353 156.135 1.00 117.64 47 VAL V CA 1
ATOM 10208 C C . VAL D 4 47 ? 87.223 132.455 156.808 1.00 117.64 47 VAL V C 1
ATOM 10209 O O . VAL D 4 47 ? 87.354 131.229 156.822 1.00 117.64 47 VAL V O 1
ATOM 10213 N N . VAL D 4 48 ? 86.214 133.081 157.391 1.00 119.67 48 VAL V N 1
ATOM 10214 C CA . VAL D 4 48 ? 85.275 132.388 158.252 1.00 119.67 48 VAL V CA 1
ATOM 10215 C C . VAL D 4 48 ? 84.207 131.670 157.447 1.00 119.67 48 VAL V C 1
ATOM 10216 O O . VAL D 4 48 ? 83.878 130.517 157.734 1.00 119.67 48 VAL V O 1
ATOM 10220 N N . ALA D 4 49 ? 83.687 132.296 156.402 1.00 113.44 49 ALA V N 1
ATOM 10221 C CA . ALA D 4 49 ? 82.660 131.611 155.630 1.00 113.44 49 ALA V CA 1
ATOM 10222 C C . ALA D 4 49 ? 82.693 132.126 154.208 1.00 113.44 49 ALA V C 1
ATOM 10223 O O . ALA D 4 49 ? 83.116 133.252 153.960 1.00 113.44 49 ALA V O 1
ATOM 10225 N N . ARG D 4 50 ? 82.218 131.306 153.277 1.00 107.68 50 ARG V N 1
ATOM 10226 C CA . ARG D 4 50 ? 82.367 131.659 151.875 1.00 107.68 50 ARG V CA 1
ATOM 10227 C C . ARG D 4 50 ? 81.340 130.937 151.026 1.00 107.68 50 ARG V C 1
ATOM 10228 O O . ARG D 4 50 ? 81.273 129.710 151.053 1.00 107.68 50 ARG V O 1
ATOM 10236 N N . ILE D 4 51 ? 80.586 131.691 150.239 1.00 114.76 51 ILE V N 1
ATOM 10237 C CA . ILE D 4 51 ? 79.565 131.149 149.356 1.00 114.76 51 ILE V CA 1
ATOM 10238 C C . ILE D 4 51 ? 80.062 131.258 147.931 1.00 114.76 51 ILE V C 1
ATOM 10239 O O . ILE D 4 51 ? 80.461 132.344 147.493 1.00 114.76 51 ILE V O 1
ATOM 10244 N N . ALA D 4 52 ? 79.982 130.159 147.194 1.00 121.96 52 ALA V N 1
ATOM 10245 C CA . ALA D 4 52 ? 80.212 130.193 145.763 1.00 121.96 52 ALA V CA 1
ATOM 10246 C C . ALA D 4 52 ? 78.956 130.691 145.061 1.00 121.96 52 ALA V C 1
ATOM 10247 O O . ALA D 4 52 ? 77.936 130.966 145.690 1.00 121.96 52 ALA V O 1
ATOM 10249 N N . THR D 4 53 ? 79.007 130.811 143.736 1.00 131.24 53 THR V N 1
ATOM 10250 C CA . THR D 4 53 ? 77.794 131.196 143.027 1.00 131.24 53 THR V CA 1
ATOM 10251 C C . THR D 4 53 ? 76.812 130.039 142.907 1.00 131.24 53 THR V C 1
ATOM 10252 O O . THR D 4 53 ? 75.630 130.271 142.628 1.00 131.24 53 THR V O 1
ATOM 10256 N N . ASP D 4 54 ? 77.274 128.809 143.130 1.00 133.13 54 ASP V N 1
ATOM 10257 C CA . ASP D 4 54 ? 76.436 127.624 143.177 1.00 133.13 54 ASP V CA 1
ATOM 10258 C C . ASP D 4 54 ? 76.008 127.286 144.596 1.00 133.13 54 ASP V C 1
ATOM 10259 O O . ASP D 4 54 ? 75.606 126.148 144.858 1.00 133.13 54 ASP V O 1
ATOM 10264 N N . ASP D 4 55 ? 76.134 128.248 145.517 1.00 131.80 55 ASP V N 1
ATOM 10265 C CA . ASP D 4 55 ? 75.799 128.144 146.941 1.00 131.80 55 ASP V CA 1
ATOM 10266 C C . ASP D 4 55 ? 76.582 127.046 147.667 1.00 131.80 55 ASP V C 1
ATOM 10267 O O . ASP D 4 55 ? 76.190 126.613 148.754 1.00 131.80 55 ASP V O 1
ATOM 10272 N N . SER D 4 56 ? 77.712 126.623 147.105 1.00 125.72 56 SER V N 1
ATOM 10273 C CA . SER D 4 56 ? 78.518 125.530 147.640 1.00 125.72 56 SER V CA 1
ATOM 10274 C C . SER D 4 56 ? 79.382 126.084 148.758 1.00 125.72 56 SER V C 1
ATOM 10275 O O . SER D 4 56 ? 80.516 126.507 148.551 1.00 125.72 56 SER V O 1
ATOM 10278 N N . THR D 4 57 ? 78.839 126.052 149.965 1.00 118.73 57 THR V N 1
ATOM 10279 C CA . THR D 4 57 ? 79.412 126.755 151.101 1.00 118.73 57 THR V CA 1
ATOM 10280 C C . THR D 4 57 ? 80.610 126.004 151.673 1.00 118.73 57 THR V C 1
ATOM 10281 O O . THR D 4 57 ? 80.628 124.774 151.694 1.00 118.73 57 THR V O 1
ATOM 10285 N N . MET D 4 58 ? 81.629 126.746 152.114 1.00 113.07 58 MET V N 1
ATOM 10286 C CA . MET D 4 58 ? 82.753 126.181 152.842 1.00 113.07 58 MET V CA 1
ATOM 10287 C C . MET D 4 58 ? 82.931 126.893 154.176 1.00 113.07 58 MET V C 1
ATOM 10288 O O . MET D 4 58 ? 82.501 128.030 154.352 1.00 113.07 58 MET V O 1
ATOM 10293 N N . TYR D 4 59 ? 83.559 126.204 155.117 1.00 121.46 59 TYR V N 1
ATOM 10294 C CA . TYR D 4 59 ? 83.955 126.744 156.408 1.00 121.46 59 TYR V CA 1
ATOM 10295 C C . TYR D 4 59 ? 85.267 126.089 156.796 1.00 121.46 59 TYR V C 1
ATOM 10296 O O . TYR D 4 59 ? 85.573 124.988 156.331 1.00 121.46 59 TYR V O 1
ATOM 10305 N N . PRO D 4 60 ? 86.058 126.729 157.648 1.00 126.50 60 PRO V N 1
ATOM 10306 C CA . PRO D 4 60 ? 87.144 126.003 158.300 1.00 126.50 60 PRO V CA 1
ATOM 10307 C C . PRO D 4 60 ? 86.587 125.102 159.387 1.00 126.50 60 PRO V C 1
ATOM 10308 O O . PRO D 4 60 ? 85.464 125.276 159.858 1.00 126.50 60 PRO V O 1
ATOM 10312 N N . ASP D 4 61 ? 87.405 124.144 159.814 1.00 131.33 61 ASP V N 1
ATOM 10313 C CA . ASP D 4 61 ? 87.035 123.288 160.934 1.00 131.33 61 ASP V CA 1
ATOM 10314 C C . ASP D 4 61 ? 87.147 123.986 162.284 1.00 131.33 61 ASP V C 1
ATOM 10315 O O . ASP D 4 61 ? 86.865 123.358 163.308 1.00 131.33 61 ASP V O 1
ATOM 10320 N N . SER D 4 62 ? 87.559 125.253 162.315 1.00 133.35 62 SER V N 1
ATOM 10321 C CA . SER D 4 62 ? 87.477 126.029 163.543 1.00 133.35 62 SER V CA 1
ATOM 10322 C C . SER D 4 62 ? 86.036 126.376 163.879 1.00 133.35 62 SER V C 1
ATOM 10323 O O . SER D 4 62 ? 85.617 126.268 165.036 1.00 133.35 62 SER V O 1
ATOM 10326 N N . VAL D 4 63 ? 85.261 126.794 162.884 1.00 136.76 63 VAL V N 1
ATOM 10327 C CA . VAL D 4 63 ? 83.895 127.245 163.095 1.00 136.76 63 VAL V CA 1
ATOM 10328 C C . VAL D 4 63 ? 82.899 126.351 162.365 1.00 136.76 63 VAL V C 1
ATOM 10329 O O . VAL D 4 63 ? 81.772 126.760 162.112 1.00 136.76 63 VAL V O 1
ATOM 10333 N N . LYS D 4 64 ? 83.309 125.130 162.031 1.00 135.15 64 LYS V N 1
ATOM 10334 C CA . LYS D 4 64 ? 82.451 124.230 161.273 1.00 135.15 64 LYS V CA 1
ATOM 10335 C C . LYS D 4 64 ? 81.297 123.754 162.139 1.00 135.15 64 LYS V C 1
ATOM 10336 O O . LYS D 4 64 ? 81.494 123.331 163.281 1.00 135.15 64 LYS V O 1
ATOM 10342 N N . GLY D 4 65 ? 80.089 123.848 161.596 1.00 141.47 65 GLY V N 1
ATOM 10343 C CA . GLY D 4 65 ? 78.864 123.537 162.308 1.00 141.47 65 GLY V CA 1
ATOM 10344 C C . GLY D 4 65 ? 78.300 124.705 163.087 1.00 141.47 65 GLY V C 1
ATOM 10345 O O . GLY D 4 65 ? 77.090 124.932 163.076 1.00 141.47 65 GLY V O 1
ATOM 10346 N N . ARG D 4 66 ? 79.164 125.467 163.753 1.00 145.93 66 ARG V N 1
ATOM 10347 C CA . ARG D 4 66 ? 78.708 126.551 164.608 1.00 145.93 66 ARG V CA 1
ATOM 10348 C C . ARG D 4 66 ? 78.252 127.772 163.826 1.00 145.93 66 ARG V C 1
ATOM 10349 O O . ARG D 4 66 ? 77.466 128.563 164.350 1.00 145.93 66 ARG V O 1
ATOM 10357 N N . PHE D 4 67 ? 78.736 127.967 162.607 1.00 143.84 67 PHE V N 1
ATOM 10358 C CA . PHE D 4 67 ? 78.405 129.151 161.830 1.00 143.84 67 PHE V CA 1
ATOM 10359 C C . PHE D 4 67 ? 77.622 128.743 160.593 1.00 143.84 67 PHE V C 1
ATOM 10360 O O . PHE D 4 67 ? 77.945 127.740 159.949 1.00 143.84 67 PHE V O 1
ATOM 10368 N N . THR D 4 68 ? 76.588 129.508 160.267 1.00 143.52 68 THR V N 1
ATOM 10369 C CA . THR D 4 68 ? 75.840 129.289 159.042 1.00 143.52 68 THR V CA 1
ATOM 10370 C C . THR D 4 68 ? 75.834 130.558 158.209 1.00 143.52 68 THR V C 1
ATOM 10371 O O . THR D 4 68 ? 75.948 131.668 158.732 1.00 143.52 68 THR V O 1
ATOM 10375 N N . ILE D 4 69 ? 75.700 130.376 156.905 1.00 137.41 69 ILE V N 1
ATOM 10376 C CA . ILE D 4 69 ? 75.701 131.472 155.957 1.00 137.41 69 ILE V CA 1
ATOM 10377 C C . ILE D 4 69 ? 74.350 131.505 155.250 1.00 137.41 69 ILE V C 1
ATOM 10378 O O . ILE D 4 69 ? 73.583 130.537 155.276 1.00 137.41 69 ILE V O 1
ATOM 10383 N N . SER D 4 70 ? 74.038 132.653 154.647 1.00 141.22 70 SER V N 1
ATOM 10384 C CA . SER D 4 70 ? 72.822 132.785 153.853 1.00 141.22 70 SER V CA 1
ATOM 10385 C C . SER D 4 70 ? 72.978 133.946 152.888 1.00 141.22 70 SER V C 1
ATOM 10386 O O . SER D 4 70 ? 73.528 134.984 153.250 1.00 141.22 70 SER V O 1
ATOM 10389 N N . ARG D 4 71 ? 72.479 133.773 151.668 1.00 139.69 71 ARG V N 1
ATOM 10390 C CA . ARG D 4 71 ? 72.504 134.837 150.672 1.00 139.69 71 ARG V CA 1
ATOM 10391 C C . ARG D 4 71 ? 71.208 134.797 149.888 1.00 139.69 71 ARG V C 1
ATOM 10392 O O . ARG D 4 71 ? 70.916 133.797 149.228 1.00 139.69 71 ARG V O 1
ATOM 10400 N N . ASP D 4 72 ? 70.447 135.884 149.943 1.00 152.37 72 ASP V N 1
ATOM 10401 C CA . ASP D 4 72 ? 69.218 136.017 149.173 1.00 152.37 72 ASP V CA 1
ATOM 10402 C C . ASP D 4 72 ? 69.405 137.101 148.121 1.00 152.37 72 ASP V C 1
ATOM 10403 O O . ASP D 4 72 ? 69.578 138.276 148.452 1.00 152.37 72 ASP V O 1
ATOM 10408 N N . ASN D 4 73 ? 69.400 136.702 146.855 1.00 157.32 73 ASN V N 1
ATOM 10409 C CA . ASN D 4 73 ? 69.642 137.669 145.800 1.00 157.32 73 ASN V CA 1
ATOM 10410 C C . ASN D 4 73 ? 68.396 138.514 145.565 1.00 157.32 73 ASN V C 1
ATOM 10411 O O . ASN D 4 73 ? 67.278 138.129 145.926 1.00 157.32 73 ASN V O 1
ATOM 10416 N N . ALA D 4 74 ? 68.623 139.702 144.991 1.00 159.84 74 ALA V N 1
ATOM 10417 C CA . ALA D 4 74 ? 67.702 140.819 144.745 1.00 159.84 74 ALA V CA 1
ATOM 10418 C C . ALA D 4 74 ? 67.201 141.491 146.020 1.00 159.84 74 ALA V C 1
ATOM 10419 O O . ALA D 4 74 ? 66.382 142.412 145.934 1.00 159.84 74 ALA V O 1
ATOM 10421 N N . LYS D 4 75 ? 67.660 141.063 147.195 1.00 155.37 75 LYS V N 1
ATOM 10422 C CA . LYS D 4 75 ? 67.435 141.745 148.468 1.00 155.37 75 LYS V CA 1
ATOM 10423 C C . LYS D 4 75 ? 68.804 141.701 149.132 1.00 155.37 75 LYS V C 1
ATOM 10424 O O . LYS D 4 75 ? 69.144 140.717 149.793 1.00 155.37 75 LYS V O 1
ATOM 10430 N N . ASN D 4 76 ? 69.579 142.770 148.962 1.00 151.02 76 ASN V N 1
ATOM 10431 C CA . ASN D 4 76 ? 71.023 142.696 149.139 1.00 151.02 76 ASN V CA 1
ATOM 10432 C C . ASN D 4 76 ? 71.430 142.557 150.595 1.00 151.02 76 ASN V C 1
ATOM 10433 O O . ASN D 4 76 ? 71.759 143.541 151.261 1.00 151.02 76 ASN V O 1
ATOM 10438 N N . THR D 4 77 ? 71.413 141.319 151.078 1.00 149.75 77 THR V N 1
ATOM 10439 C CA . THR D 4 77 ? 71.833 140.970 152.424 1.00 149.75 77 THR V CA 1
ATOM 10440 C C . THR D 4 77 ? 72.571 139.645 152.345 1.00 149.75 77 THR V C 1
ATOM 10441 O O . THR D 4 77 ? 72.135 138.727 151.648 1.00 149.75 77 THR V O 1
ATOM 10445 N N . VAL D 4 78 ? 73.706 139.562 153.028 1.00 143.79 78 VAL V N 1
ATOM 10446 C CA . VAL D 4 78 ? 74.384 138.296 153.268 1.00 143.79 78 VAL V CA 1
ATOM 10447 C C . VAL D 4 78 ? 74.436 138.095 154.770 1.00 143.79 78 VAL V C 1
ATOM 10448 O O . VAL D 4 78 ? 74.942 138.952 155.500 1.00 143.79 78 VAL V O 1
ATOM 10452 N N . TYR D 4 79 ? 73.901 136.981 155.237 1.00 144.08 79 TYR V N 1
ATOM 10453 C CA . TYR D 4 79 ? 73.764 136.735 156.660 1.00 144.08 79 TYR V CA 1
ATOM 10454 C C . TYR D 4 79 ? 74.781 135.707 157.117 1.00 144.08 79 TYR V C 1
ATOM 10455 O O . TYR D 4 79 ? 74.999 134.694 156.449 1.00 144.08 79 TYR V O 1
ATOM 10464 N N . LEU D 4 80 ? 75.399 135.983 158.255 1.00 144.69 80 LEU V N 1
ATOM 10465 C CA . LEU D 4 80 ? 76.234 135.022 158.960 1.00 144.69 80 LEU V CA 1
ATOM 10466 C C . LEU D 4 80 ? 75.608 134.824 160.330 1.00 144.69 80 LEU V C 1
ATOM 10467 O O . LEU D 4 80 ? 75.680 135.711 161.188 1.00 144.69 80 LEU V O 1
ATOM 10472 N N . GLN D 4 81 ? 74.951 133.688 160.515 1.00 150.83 81 GLN V N 1
ATOM 10473 C CA . GLN D 4 81 ? 74.313 133.366 161.782 1.00 150.83 81 GLN V CA 1
ATOM 10474 C C . GLN D 4 81 ? 75.308 132.568 162.610 1.00 150.83 81 GLN V C 1
ATOM 10475 O O . GLN D 4 81 ? 75.656 131.432 162.269 1.00 150.83 81 GLN V O 1
ATOM 10481 N N . MET D 4 82 ? 75.789 133.188 163.674 1.00 152.25 82 MET V N 1
ATOM 10482 C CA . MET D 4 82 ? 76.790 132.617 164.551 1.00 152.25 82 MET V CA 1
ATOM 10483 C C . MET D 4 82 ? 76.089 131.906 165.697 1.00 152.25 82 MET V C 1
ATOM 10484 O O . MET D 4 82 ? 75.283 132.518 166.403 1.00 152.25 82 MET V O 1
ATOM 10489 N N . ASN D 4 83 ? 76.385 130.623 165.873 1.00 153.44 83 ASN V N 1
ATOM 10490 C CA . ASN D 4 83 ? 75.897 129.851 167.003 1.00 153.44 83 ASN V CA 1
ATOM 10491 C C . ASN D 4 83 ? 77.088 129.381 167.820 1.00 153.44 83 ASN V C 1
ATOM 10492 O O . ASN D 4 83 ? 78.191 129.228 167.286 1.00 153.44 83 ASN V O 1
ATOM 10497 N N . SER D 4 84 ? 76.846 129.159 169.116 1.00 154.34 84 SER V N 1
ATOM 10498 C CA . SER D 4 84 ? 77.815 128.613 170.073 1.00 154.34 84 SER V CA 1
ATOM 10499 C C . SER D 4 84 ? 79.072 129.486 170.143 1.00 154.34 84 SER V C 1
ATOM 10500 O O . SER D 4 84 ? 80.165 129.098 169.733 1.00 154.34 84 SER V O 1
ATOM 10503 N N . LEU D 4 85 ? 78.870 130.695 170.654 1.00 154.20 85 LEU V N 1
ATOM 10504 C CA . LEU D 4 85 ? 79.947 131.666 170.708 1.00 154.20 85 LEU V CA 1
ATOM 10505 C C . LEU D 4 85 ? 80.970 131.274 171.777 1.00 154.20 85 LEU V C 1
ATOM 10506 O O . LEU D 4 85 ? 80.751 130.372 172.591 1.00 154.20 85 LEU V O 1
ATOM 10511 N N . LYS D 4 86 ? 82.101 131.972 171.773 1.00 153.30 86 LYS V N 1
ATOM 10512 C CA . LYS D 4 86 ? 83.252 131.578 172.571 1.00 153.30 86 LYS V CA 1
ATOM 10513 C C . LYS D 4 86 ? 84.136 132.802 172.774 1.00 153.30 86 LYS V C 1
ATOM 10514 O O . LYS D 4 86 ? 84.055 133.757 171.996 1.00 153.30 86 LYS V O 1
ATOM 10516 N N . PRO D 4 87 ? 84.974 132.816 173.824 1.00 152.81 87 PRO V N 1
ATOM 10517 C CA . PRO D 4 87 ? 85.854 133.980 174.043 1.00 152.81 87 PRO V CA 1
ATOM 10518 C C . PRO D 4 87 ? 86.955 134.143 173.012 1.00 152.81 87 PRO V C 1
ATOM 10519 O O . PRO D 4 87 ? 87.481 135.255 172.880 1.00 152.81 87 PRO V O 1
ATOM 10523 N N . GLU D 4 88 ? 87.340 133.091 172.288 1.00 154.10 88 GLU V N 1
ATOM 10524 C CA . GLU D 4 88 ? 88.293 133.274 171.199 1.00 154.10 88 GLU V CA 1
ATOM 10525 C C . GLU D 4 88 ? 87.620 133.677 169.893 1.00 154.10 88 GLU V C 1
ATOM 10526 O O . GLU D 4 88 ? 88.320 134.011 168.934 1.00 154.10 88 GLU V O 1
ATOM 10532 N N . ASP D 4 89 ? 86.290 133.663 169.834 1.00 151.84 89 ASP V N 1
ATOM 10533 C CA . ASP D 4 89 ? 85.567 134.221 168.699 1.00 151.84 89 ASP V CA 1
ATOM 10534 C C . ASP D 4 89 ? 85.447 135.735 168.761 1.00 151.84 89 ASP V C 1
ATOM 10535 O O . ASP D 4 89 ? 84.871 136.330 167.844 1.00 151.84 89 ASP V O 1
ATOM 10540 N N . THR D 4 90 ? 85.958 136.361 169.818 1.00 153.00 90 THR V N 1
ATOM 10541 C CA . THR D 4 90 ? 85.967 137.814 169.946 1.00 153.00 90 THR V CA 1
ATOM 10542 C C . THR D 4 90 ? 86.879 138.409 168.885 1.00 153.00 90 THR V C 1
ATOM 10543 O O . THR D 4 90 ? 88.103 138.264 168.963 1.00 153.00 90 THR V O 1
ATOM 10547 N N . ALA D 4 91 ? 86.290 139.081 167.899 1.00 148.85 91 ALA V N 1
ATOM 10548 C CA . ALA D 4 91 ? 87.064 139.676 166.819 1.00 148.85 91 ALA V CA 1
ATOM 10549 C C . ALA D 4 91 ? 86.220 140.726 166.117 1.00 148.85 91 ALA V C 1
ATOM 10550 O O . ALA D 4 91 ? 84.991 140.724 166.202 1.00 148.85 91 ALA V O 1
ATOM 10552 N N . VAL D 4 92 ? 86.896 141.632 165.426 1.00 142.13 92 VAL V N 1
ATOM 10553 C CA . VAL D 4 92 ? 86.206 142.441 164.438 1.00 142.13 92 VAL V CA 1
ATOM 10554 C C . VAL D 4 92 ? 85.951 141.570 163.212 1.00 142.13 92 VAL V C 1
ATOM 10555 O O . VAL D 4 92 ? 86.572 140.525 163.033 1.00 142.13 92 VAL V O 1
ATOM 10559 N N . TYR D 4 93 ? 84.959 141.939 162.412 1.00 138.32 93 TYR V N 1
ATOM 10560 C CA . TYR D 4 93 ? 84.506 141.098 161.316 1.00 138.32 93 TYR V CA 1
ATOM 10561 C C . TYR D 4 93 ? 84.348 141.940 160.063 1.00 138.32 93 TYR V C 1
ATOM 10562 O O . TYR D 4 93 ? 83.965 143.113 160.139 1.00 138.32 93 TYR V O 1
ATOM 10571 N N . TYR D 4 94 ? 84.651 141.338 158.915 1.00 131.35 94 TYR V N 1
ATOM 10572 C CA . TYR D 4 94 ? 84.551 142.010 157.629 1.00 131.35 94 TYR V CA 1
ATOM 10573 C C . TYR D 4 94 ? 83.876 141.090 156.632 1.00 131.35 94 TYR V C 1
ATOM 10574 O O . TYR D 4 94 ? 84.333 139.965 156.410 1.00 131.35 94 TYR V O 1
ATOM 10583 N N . CYS D 4 95 ? 82.803 141.576 156.033 1.00 126.07 95 CYS V N 1
ATOM 10584 C CA . CYS D 4 95 ? 82.191 140.923 154.896 1.00 126.07 95 CYS V CA 1
ATOM 10585 C C . CYS D 4 95 ? 83.020 141.215 153.661 1.00 126.07 95 CYS V C 1
ATOM 10586 O O . CYS D 4 95 ? 83.745 142.206 153.606 1.00 126.07 95 CYS V O 1
ATOM 10589 N N . TYR D 4 96 ? 82.934 140.338 152.674 1.00 113.20 96 TYR V N 1
ATOM 10590 C CA . TYR D 4 96 ? 83.654 140.579 151.438 1.00 113.20 96 TYR V CA 1
ATOM 10591 C C . TYR D 4 96 ? 82.879 139.964 150.292 1.00 113.20 96 TYR V C 1
ATOM 10592 O O . TYR D 4 96 ? 82.109 139.019 150.469 1.00 113.20 96 TYR V O 1
ATOM 10601 N N . TYR D 4 97 ? 83.122 140.504 149.108 1.00 117.72 97 TYR V N 1
ATOM 10602 C CA . TYR D 4 97 ? 82.628 139.967 147.857 1.00 117.72 97 TYR V CA 1
ATOM 10603 C C . TYR D 4 97 ? 83.801 139.846 146.903 1.00 117.72 97 TYR V C 1
ATOM 10604 O O . TYR D 4 97 ? 84.881 140.383 147.140 1.00 117.72 97 TYR V O 1
ATOM 10613 N N . GLN D 4 98 ? 83.578 139.122 145.820 1.00 109.87 98 GLN V N 1
ATOM 10614 C CA . GLN D 4 98 ? 84.548 139.036 144.743 1.00 109.87 98 GLN V CA 1
ATOM 10615 C C . GLN D 4 98 ? 83.766 138.703 143.491 1.00 109.87 98 GLN V C 1
ATOM 10616 O O . GLN D 4 98 ? 83.048 137.694 143.461 1.00 109.87 98 GLN V O 1
ATOM 10622 N N . ARG D 4 99 ? 83.914 139.559 142.479 1.00 116.02 99 ARG V N 1
ATOM 10623 C CA . ARG D 4 99 ? 83.025 139.543 141.326 1.00 116.02 99 ARG V CA 1
ATOM 10624 C C . ARG D 4 99 ? 83.274 138.323 140.451 1.00 116.02 99 ARG V C 1
ATOM 10625 O O . ARG D 4 99 ? 82.379 137.498 140.245 1.00 116.02 99 ARG V O 1
ATOM 10633 N N . THR D 4 100 ? 84.485 138.184 139.932 1.00 106.97 100 THR V N 1
ATOM 10634 C CA . THR D 4 100 ? 84.823 137.041 139.103 1.00 106.97 100 THR V CA 1
ATOM 10635 C C . THR D 4 100 ? 86.106 136.413 139.623 1.00 106.97 100 THR V C 1
ATOM 10636 O O . THR D 4 100 ? 86.728 136.916 140.558 1.00 106.97 100 THR V O 1
ATOM 10640 N N . VAL D 4 101 ? 86.510 135.305 138.992 1.00 102.13 101 VAL V N 1
ATOM 10641 C CA . VAL D 4 101 ? 87.660 134.537 139.455 1.00 102.13 101 VAL V CA 1
ATOM 10642 C C . VAL D 4 101 ? 88.968 135.287 139.245 1.00 102.13 101 VAL V C 1
ATOM 10643 O O . VAL D 4 101 ? 89.973 134.964 139.882 1.00 102.13 101 VAL V O 1
ATOM 10647 N N . MET D 4 102 ? 88.986 136.309 138.397 1.00 99.91 102 MET V N 1
ATOM 10648 C CA . MET D 4 102 ? 90.168 137.130 138.215 1.00 99.91 102 MET V CA 1
ATOM 10649 C C . MET D 4 102 ? 90.029 138.508 138.840 1.00 99.91 102 MET V C 1
ATOM 10650 O O . MET D 4 102 ? 90.870 139.373 138.600 1.00 99.91 102 MET V O 1
ATOM 10655 N N . SER D 4 103 ? 89.003 138.733 139.646 1.00 105.41 103 SER V N 1
ATOM 10656 C CA . SER D 4 103 ? 88.763 140.053 140.197 1.00 105.41 103 SER V CA 1
ATOM 10657 C C . SER D 4 103 ? 89.680 140.318 141.377 1.00 105.41 103 SER V C 1
ATOM 10658 O O . SER D 4 103 ? 90.548 139.522 141.715 1.00 105.41 103 SER V O 1
ATOM 10661 N N . GLN D 4 104 ? 89.512 141.475 141.973 1.00 108.81 104 GLN V N 1
ATOM 10662 C CA . GLN D 4 104 ? 90.180 141.658 143.247 1.00 108.81 104 GLN V CA 1
ATOM 10663 C C . GLN D 4 104 ? 89.146 141.711 144.364 1.00 108.81 104 GLN V C 1
ATOM 10664 O O . GLN D 4 104 ? 88.112 142.367 144.209 1.00 108.81 104 GLN V O 1
ATOM 10670 N N . PRO D 4 105 ? 89.360 141.022 145.486 1.00 110.73 105 PRO V N 1
ATOM 10671 C CA . PRO D 4 105 ? 88.336 140.980 146.539 1.00 110.73 105 PRO V CA 1
ATOM 10672 C C . PRO D 4 105 ? 88.270 142.292 147.303 1.00 110.73 105 PRO V C 1
ATOM 10673 O O . PRO D 4 105 ? 89.249 142.719 147.913 1.00 110.73 105 PRO V O 1
ATOM 10677 N N . TYR D 4 106 ? 87.098 142.919 147.284 1.00 116.96 106 TYR V N 1
ATOM 10678 C CA . TYR D 4 106 ? 86.910 144.246 147.850 1.00 116.96 106 TYR V CA 1
ATOM 10679 C C . TYR D 4 106 ? 86.140 144.141 149.154 1.00 116.96 106 TYR V C 1
ATOM 10680 O O . TYR D 4 106 ? 85.040 143.587 149.190 1.00 116.96 106 TYR V O 1
ATOM 10689 N N . TRP D 4 107 ? 86.701 144.712 150.206 1.00 121.84 107 TRP V N 1
ATOM 10690 C CA . TRP D 4 107 ? 86.331 144.389 151.572 1.00 121.84 107 TRP V CA 1
ATOM 10691 C C . TRP D 4 107 ? 85.184 145.281 152.020 1.00 121.84 107 TRP V C 1
ATOM 10692 O O . TRP D 4 107 ? 84.574 145.993 151.224 1.00 121.84 107 TRP V O 1
ATOM 10703 N N . GLY D 4 108 ? 84.898 145.268 153.312 1.00 132.65 108 GLY V N 1
ATOM 10704 C CA . GLY D 4 108 ? 83.976 146.218 153.894 1.00 132.65 108 GLY V CA 1
ATOM 10705 C C . GLY D 4 108 ? 84.610 146.914 155.079 1.00 132.65 108 GLY V C 1
ATOM 10706 O O . GLY D 4 108 ? 85.835 146.907 155.218 1.00 132.65 108 GLY V O 1
ATOM 10707 N N . GLN D 4 109 ? 83.797 147.523 155.935 1.00 142.66 109 GLN V N 1
ATOM 10708 C CA . GLN D 4 109 ? 84.293 148.151 157.148 1.00 142.66 109 GLN V CA 1
ATOM 10709 C C . GLN D 4 109 ? 84.238 147.154 158.301 1.00 142.66 109 GLN V C 1
ATOM 10710 O O . GLN D 4 109 ? 83.818 146.009 158.143 1.00 142.66 109 GLN V O 1
ATOM 10716 N N . GLY D 4 110 ? 84.651 147.590 159.484 1.00 146.21 110 GLY V N 1
ATOM 10717 C CA . GLY D 4 110 ? 84.733 146.699 160.624 1.00 146.21 110 GLY V CA 1
ATOM 10718 C C . GLY D 4 110 ? 83.419 146.527 161.365 1.00 146.21 110 GLY V C 1
ATOM 10719 O O . GLY D 4 110 ? 82.593 147.433 161.425 1.00 146.21 110 GLY V O 1
ATOM 10720 N N . THR D 4 111 ? 83.238 145.336 161.937 1.00 146.15 111 THR V N 1
ATOM 10721 C CA . THR D 4 111 ? 82.086 145.038 162.791 1.00 146.15 111 THR V CA 1
ATOM 10722 C C . THR D 4 111 ? 82.607 144.298 164.016 1.00 146.15 111 THR V C 1
ATOM 10723 O O . THR D 4 111 ? 82.869 143.099 163.946 1.00 146.15 111 THR V O 1
ATOM 10727 N N . GLN D 4 112 ? 82.768 145.008 165.125 1.00 149.27 112 GLN V N 1
ATOM 10728 C CA . GLN D 4 112 ? 83.413 144.433 166.302 1.00 149.27 112 GLN V CA 1
ATOM 10729 C C . GLN D 4 112 ? 82.427 143.528 167.031 1.00 149.27 112 GLN V C 1
ATOM 10730 O O . GLN D 4 112 ? 81.510 144.005 167.703 1.00 149.27 112 GLN V O 1
ATOM 10736 N N . VAL D 4 113 ? 82.596 142.214 166.892 1.00 152.07 113 VAL V N 1
ATOM 10737 C CA . VAL D 4 113 ? 81.838 141.245 167.670 1.00 152.07 113 VAL V CA 1
ATOM 10738 C C . VAL D 4 113 ? 82.702 140.904 168.879 1.00 152.07 113 VAL V C 1
ATOM 10739 O O . VAL D 4 113 ? 83.710 140.202 168.765 1.00 152.07 113 VAL V O 1
ATOM 10743 N N . THR D 4 114 ? 82.327 141.439 170.037 1.00 154.98 114 THR V N 1
ATOM 10744 C CA . THR D 4 114 ? 83.054 141.215 171.279 1.00 154.98 114 THR V CA 1
ATOM 10745 C C . THR D 4 114 ? 82.281 140.218 172.129 1.00 154.98 114 THR V C 1
ATOM 10746 O O . THR D 4 114 ? 81.139 140.479 172.518 1.00 154.98 114 THR V O 1
ATOM 10750 N N . VAL D 4 115 ? 82.903 139.075 172.402 1.00 155.90 115 VAL V N 1
ATOM 10751 C CA . VAL D 4 115 ? 82.249 137.983 173.104 1.00 155.90 115 VAL V CA 1
ATOM 10752 C C . VAL D 4 115 ? 82.835 137.854 174.501 1.00 155.90 115 VAL V C 1
ATOM 10753 O O . VAL D 4 115 ? 83.851 137.181 174.704 1.00 155.90 115 VAL V O 1
ATOM 10757 N N . SER D 4 116 ? 82.204 138.511 175.468 1.00 156.99 116 SER V N 1
ATOM 10758 C CA . SER D 4 116 ? 82.602 138.418 176.866 1.00 156.99 116 SER V CA 1
ATOM 10759 C C . SER D 4 116 ? 81.387 138.646 177.756 1.00 156.99 116 SER V C 1
ATOM 10760 O O . SER D 4 116 ? 80.249 138.553 177.297 1.00 156.99 116 SER V O 1
ATOM 10763 N N . ALA E 5 1 ? 134.438 108.262 153.249 1.00 125.93 2 ALA B N 1
ATOM 10764 C CA . ALA E 5 1 ? 133.003 108.014 153.164 1.00 125.93 2 ALA B CA 1
ATOM 10765 C C . ALA E 5 1 ? 132.278 109.186 152.513 1.00 125.93 2 ALA B C 1
ATOM 10766 O O . ALA E 5 1 ? 131.474 109.862 153.150 1.00 125.93 2 ALA B O 1
ATOM 10768 N N . LYS E 5 2 ? 132.574 109.426 151.237 1.00 120.59 3 LYS B N 1
ATOM 10769 C CA . LYS E 5 2 ? 131.909 110.484 150.492 1.00 120.59 3 LYS B CA 1
ATOM 10770 C C . LYS E 5 2 ? 130.501 110.099 150.065 1.00 120.59 3 LYS B C 1
ATOM 10771 O O . LYS E 5 2 ? 129.665 110.989 149.858 1.00 120.59 3 LYS B O 1
ATOM 10777 N N . LYS E 5 3 ? 130.218 108.800 149.942 1.00 118.93 4 LYS B N 1
ATOM 10778 C CA . LYS E 5 3 ? 128.882 108.363 149.551 1.00 118.93 4 LYS B CA 1
ATOM 10779 C C . LYS E 5 3 ? 127.845 108.704 150.611 1.00 118.93 4 LYS B C 1
ATOM 10780 O O . LYS E 5 3 ? 126.713 109.065 150.272 1.00 118.93 4 LYS B O 1
ATOM 10786 N N . THR E 5 4 ? 128.230 108.658 151.885 1.00 116.43 5 THR B N 1
ATOM 10787 C CA . THR E 5 4 ? 127.294 108.962 152.962 1.00 116.43 5 THR B CA 1
ATOM 10788 C C . THR E 5 4 ? 126.908 110.436 152.971 1.00 116.43 5 THR B C 1
ATOM 10789 O O . THR E 5 4 ? 125.721 110.770 153.083 1.00 116.43 5 THR B O 1
ATOM 10793 N N . ILE E 5 5 ? 127.894 111.334 152.853 1.00 106.83 6 ILE B N 1
ATOM 10794 C CA . ILE E 5 5 ? 127.575 112.758 152.876 1.00 106.83 6 ILE B CA 1
ATOM 10795 C C . ILE E 5 5 ? 126.843 113.167 151.603 1.00 106.83 6 ILE B C 1
ATOM 10796 O O . ILE E 5 5 ? 125.909 113.978 151.656 1.00 106.83 6 ILE B O 1
ATOM 10801 N N . LEU E 5 6 ? 127.169 112.556 150.464 1.00 98.47 7 LEU B N 1
ATOM 10802 C CA . LEU E 5 6 ? 126.425 112.888 149.253 1.00 98.47 7 LEU B CA 1
ATOM 10803 C C . LEU E 5 6 ? 124.994 112.365 149.303 1.00 98.47 7 LEU B C 1
ATOM 10804 O O . LEU E 5 6 ? 124.075 113.035 148.809 1.00 98.47 7 LEU B O 1
ATOM 10809 N N . PHE E 5 7 ? 124.757 111.225 149.955 1.00 100.08 8 PHE B N 1
ATOM 10810 C CA . PHE E 5 7 ? 123.378 110.777 150.097 1.00 100.08 8 PHE B CA 1
ATOM 10811 C C . PHE E 5 7 ? 122.615 111.608 151.121 1.00 100.08 8 PHE B C 1
ATOM 10812 O O . PHE E 5 7 ? 121.413 111.841 150.949 1.00 100.08 8 PHE B O 1
ATOM 10820 N N . LEU E 5 8 ? 123.292 112.081 152.171 1.00 94.27 9 LEU B N 1
ATOM 10821 C CA . LEU E 5 8 ? 122.649 112.982 153.125 1.00 94.27 9 LEU B CA 1
ATOM 10822 C C . LEU E 5 8 ? 122.239 114.293 152.465 1.00 94.27 9 LEU B C 1
ATOM 10823 O O . LEU E 5 8 ? 121.159 114.833 152.741 1.00 94.27 9 LEU B O 1
ATOM 10828 N N . LEU E 5 9 ? 123.054 114.791 151.542 1.00 85.08 10 LEU B N 1
ATOM 10829 C CA . LEU E 5 9 ? 122.662 116.004 150.844 1.00 85.08 10 LEU B CA 1
ATOM 10830 C C . LEU E 5 9 ? 121.581 115.757 149.820 1.00 85.08 10 LEU B C 1
ATOM 10831 O O . LEU E 5 9 ? 120.774 116.654 149.554 1.00 85.08 10 LEU B O 1
ATOM 10836 N N . THR E 5 10 ? 121.524 114.555 149.265 1.00 86.34 11 THR B N 1
ATOM 10837 C CA . THR E 5 10 ? 120.395 114.235 148.411 1.00 86.34 11 THR B CA 1
ATOM 10838 C C . THR E 5 10 ? 119.086 114.190 149.196 1.00 86.34 11 THR B C 1
ATOM 10839 O O . THR E 5 10 ? 118.048 114.675 148.708 1.00 86.34 11 THR B O 1
ATOM 10843 N N . VAL E 5 11 ? 119.116 113.686 150.433 1.00 86.33 12 VAL B N 1
ATOM 10844 C CA . VAL E 5 11 ? 117.857 113.678 151.175 1.00 86.33 12 VAL B CA 1
ATOM 10845 C C . VAL E 5 11 ? 117.513 115.071 151.697 1.00 86.33 12 VAL B C 1
ATOM 10846 O O . VAL E 5 11 ? 116.333 115.399 151.836 1.00 86.33 12 VAL B O 1
ATOM 10850 N N . LEU E 5 12 ? 118.500 115.945 151.915 1.00 79.00 13 LEU B N 1
ATOM 10851 C CA . LEU E 5 12 ? 118.147 117.317 152.277 1.00 79.00 13 LEU B CA 1
ATOM 10852 C C . LEU E 5 12 ? 117.573 118.094 151.097 1.00 79.00 13 LEU B C 1
ATOM 10853 O O . LEU E 5 12 ? 116.685 118.937 151.272 1.00 79.00 13 LEU B O 1
ATOM 10858 N N . THR E 5 13 ? 118.071 117.851 149.889 1.00 79.51 14 THR B N 1
ATOM 10859 C CA . THR E 5 13 ? 117.484 118.550 148.756 1.00 79.51 14 THR B CA 1
ATOM 10860 C C . THR E 5 13 ? 116.069 118.058 148.465 1.00 79.51 14 THR B C 1
ATOM 10861 O O . THR E 5 13 ? 115.200 118.857 148.083 1.00 79.51 14 THR B O 1
ATOM 10865 N N . THR E 5 14 ? 115.777 116.778 148.695 1.00 82.47 15 THR B N 1
ATOM 10866 C CA . THR E 5 14 ? 114.365 116.441 148.544 1.00 82.47 15 THR B CA 1
ATOM 10867 C C . THR E 5 14 ? 113.531 116.838 149.759 1.00 82.47 15 THR B C 1
ATOM 10868 O O . THR E 5 14 ? 112.303 116.889 149.650 1.00 82.47 15 THR B O 1
ATOM 10872 N N . VAL E 5 15 ? 114.156 117.128 150.903 1.00 81.42 16 VAL B N 1
ATOM 10873 C CA . VAL E 5 15 ? 113.444 117.852 151.957 1.00 81.42 16 VAL B CA 1
ATOM 10874 C C . VAL E 5 15 ? 112.999 119.214 151.454 1.00 81.42 16 VAL B C 1
ATOM 10875 O O . VAL E 5 15 ? 111.864 119.639 151.689 1.00 81.42 16 VAL B O 1
ATOM 10879 N N . LEU E 5 16 ? 113.860 119.889 150.707 1.00 77.89 17 LEU B N 1
ATOM 10880 C CA . LEU E 5 16 ? 113.448 121.158 150.109 1.00 77.89 17 LEU B CA 1
ATOM 10881 C C . LEU E 5 16 ? 112.356 120.967 149.059 1.00 77.89 17 LEU B C 1
ATOM 10882 O O . LEU E 5 16 ? 111.496 121.836 148.902 1.00 77.89 17 LEU B O 1
ATOM 10887 N N . VAL E 5 17 ? 112.346 119.837 148.354 1.00 80.48 18 VAL B N 1
ATOM 10888 C CA . VAL E 5 17 ? 111.258 119.662 147.387 1.00 80.48 18 VAL B CA 1
ATOM 10889 C C . VAL E 5 17 ? 109.944 119.252 148.065 1.00 80.48 18 VAL B C 1
ATOM 10890 O O . VAL E 5 17 ? 108.871 119.461 147.500 1.00 80.48 18 VAL B O 1
ATOM 10894 N N . SER E 5 18 ? 109.981 118.673 149.265 1.00 82.96 19 SER B N 1
ATOM 10895 C CA . SER E 5 18 ? 108.755 118.193 149.890 1.00 82.96 19 SER B CA 1
ATOM 10896 C C . SER E 5 18 ? 108.362 118.955 151.143 1.00 82.96 19 SER B C 1
ATOM 10897 O O . SER E 5 18 ? 107.276 118.718 151.669 1.00 82.96 19 SER B O 1
ATOM 10900 N N . GLY E 5 19 ? 109.208 119.842 151.642 1.00 88.82 20 GLY B N 1
ATOM 10901 C CA . GLY E 5 19 ? 108.980 120.516 152.905 1.00 88.82 20 GLY B CA 1
ATOM 10902 C C . GLY E 5 19 ? 107.903 121.573 152.917 1.00 88.82 20 GLY B C 1
ATOM 10903 O O . GLY E 5 19 ? 107.855 122.348 153.872 1.00 88.82 20 GLY B O 1
ATOM 10904 N N . TRP E 5 20 ? 107.070 121.665 151.879 1.00 93.56 21 TRP B N 1
ATOM 10905 C CA . TRP E 5 20 ? 106.003 122.654 151.811 1.00 93.56 21 TRP B CA 1
ATOM 10906 C C . TRP E 5 20 ? 104.819 122.324 152.702 1.00 93.56 21 TRP B C 1
ATOM 10907 O O . TRP E 5 20 ? 103.944 123.172 152.872 1.00 93.56 21 TRP B O 1
ATOM 10918 N N . VAL E 5 21 ? 104.792 121.119 153.262 1.00 97.68 22 VAL B N 1
ATOM 10919 C CA . VAL E 5 21 ? 103.694 120.646 154.115 1.00 97.68 22 VAL B CA 1
ATOM 10920 C C . VAL E 5 21 ? 103.573 121.243 155.525 1.00 97.68 22 VAL B C 1
ATOM 10921 O O . VAL E 5 21 ? 102.540 121.092 156.175 1.00 97.68 22 VAL B O 1
ATOM 10925 N N . VAL E 5 22 ? 104.618 121.913 155.994 1.00 107.17 23 VAL B N 1
ATOM 10926 C CA . VAL E 5 22 ? 104.645 122.474 157.348 1.00 107.17 23 VAL B CA 1
ATOM 10927 C C . VAL E 5 22 ? 104.203 123.935 157.446 1.00 107.17 23 VAL B C 1
ATOM 10928 O O . VAL E 5 22 ? 104.408 124.584 158.471 1.00 107.17 23 VAL B O 1
ATOM 10932 N N . LEU E 5 23 ? 103.505 124.444 156.439 1.00 109.54 24 LEU B N 1
ATOM 10933 C CA . LEU E 5 23 ? 103.139 125.865 156.457 1.00 109.54 24 LEU B CA 1
ATOM 10934 C C . LEU E 5 23 ? 102.255 126.395 157.602 1.00 109.54 24 LEU B C 1
ATOM 10935 O O . LEU E 5 23 ? 102.552 127.454 158.154 1.00 109.54 24 LEU B O 1
ATOM 10940 N N . GLY E 5 24 ? 101.187 125.691 157.967 1.00 122.17 25 GLY B N 1
ATOM 10941 C CA . GLY E 5 24 ? 100.319 126.170 159.037 1.00 122.17 25 GLY B CA 1
ATOM 10942 C C . GLY E 5 24 ? 100.160 125.311 160.282 1.00 122.17 25 GLY B C 1
ATOM 10943 O O . GLY E 5 24 ? 99.378 125.639 161.175 1.00 122.17 25 GLY B O 1
ATOM 10944 N N . ALA E 5 25 ? 100.903 124.215 160.342 1.00 133.27 26 ALA B N 1
ATOM 10945 C CA . ALA E 5 25 ? 100.814 123.247 161.439 1.00 133.27 26 ALA B CA 1
ATOM 10946 C C . ALA E 5 25 ? 101.186 123.612 162.890 1.00 133.27 26 ALA B C 1
ATOM 10947 O O . ALA E 5 25 ? 100.508 123.175 163.820 1.00 133.27 26 ALA B O 1
ATOM 10949 N N . GLN E 5 26 ? 102.240 124.397 163.096 1.00 138.31 27 GLN B N 1
ATOM 10950 C CA . GLN E 5 26 ? 102.717 124.646 164.457 1.00 138.31 27 GLN B CA 1
ATOM 10951 C C . GLN E 5 26 ? 103.022 126.114 164.704 1.00 138.31 27 GLN B C 1
ATOM 10952 O O . GLN E 5 26 ? 103.117 126.533 165.864 1.00 138.31 27 GLN B O 1
ATOM 10958 N N . TYR E 5 27 ? 103.198 126.900 163.642 1.00 142.27 28 TYR B N 1
ATOM 10959 C CA . TYR E 5 27 ? 103.437 128.325 163.821 1.00 142.27 28 TYR B CA 1
ATOM 10960 C C . TYR E 5 27 ? 102.188 129.030 164.338 1.00 142.27 28 TYR B C 1
ATOM 10961 O O . TYR E 5 27 ? 102.236 129.708 165.371 1.00 142.27 28 TYR B O 1
ATOM 10970 N N . GLU E 5 28 ? 101.076 128.917 163.587 1.00 149.73 29 GLU B N 1
ATOM 10971 C CA . GLU E 5 28 ? 99.762 129.560 163.744 1.00 149.73 29 GLU B CA 1
ATOM 10972 C C . GLU E 5 28 ? 99.821 131.079 163.538 1.00 149.73 29 GLU B C 1
ATOM 10973 O O . GLU E 5 28 ? 98.795 131.766 163.555 1.00 149.73 29 GLU B O 1
ATOM 10979 N N . ASP E 5 29 ? 101.020 131.603 163.323 1.00 151.06 30 ASP B N 1
ATOM 10980 C CA . ASP E 5 29 ? 101.263 132.817 162.565 1.00 151.06 30 ASP B CA 1
ATOM 10981 C C . ASP E 5 29 ? 101.784 132.233 161.263 1.00 151.06 30 ASP B C 1
ATOM 10982 O O . ASP E 5 29 ? 102.972 131.911 161.168 1.00 151.06 30 ASP B O 1
ATOM 10987 N N . GLY E 5 30 ? 100.882 132.077 160.293 1.00 143.10 31 GLY B N 1
ATOM 10988 C CA . GLY E 5 30 ? 101.005 131.140 159.189 1.00 143.10 31 GLY B CA 1
ATOM 10989 C C . GLY E 5 30 ? 102.272 131.225 158.376 1.00 143.10 31 GLY B C 1
ATOM 10990 O O . GLY E 5 30 ? 103.066 130.283 158.356 1.00 143.10 31 GLY B O 1
ATOM 10991 N N . CYS E 5 31 ? 102.496 132.358 157.730 1.00 135.30 32 CYS B N 1
ATOM 10992 C CA . CYS E 5 31 ? 103.780 132.608 157.100 1.00 135.30 32 CYS B CA 1
ATOM 10993 C C . CYS E 5 31 ? 104.384 133.825 157.791 1.00 135.30 32 CYS B C 1
ATOM 10994 O O . CYS E 5 31 ? 104.222 134.968 157.361 1.00 135.30 32 CYS B O 1
ATOM 10997 N N . SER E 5 32 ? 105.068 133.570 158.900 1.00 138.31 33 SER B N 1
ATOM 10998 C CA . SER E 5 32 ? 105.780 134.605 159.632 1.00 138.31 33 SER B CA 1
ATOM 10999 C C . SER E 5 32 ? 107.113 134.073 160.117 1.00 138.31 33 SER B C 1
ATOM 11000 O O . SER E 5 32 ? 107.512 134.295 161.264 1.00 138.31 33 SER B O 1
ATOM 11003 N N . GLY E 5 33 ? 107.830 133.374 159.243 1.00 128.58 34 GLY B N 1
ATOM 11004 C CA . GLY E 5 33 ? 109.066 132.735 159.636 1.00 128.58 34 GLY B CA 1
ATOM 11005 C C . GLY E 5 33 ? 109.321 131.435 158.910 1.00 128.58 34 GLY B C 1
ATOM 11006 O O . GLY E 5 33 ? 110.349 130.790 159.129 1.00 128.58 34 GLY B O 1
ATOM 11007 N N . VAL E 5 34 ? 108.394 131.033 158.044 1.00 116.56 35 VAL B N 1
ATOM 11008 C CA . VAL E 5 34 ? 108.656 129.917 157.146 1.00 116.56 35 VAL B CA 1
ATOM 11009 C C . VAL E 5 34 ? 109.590 130.388 156.042 1.00 116.56 35 VAL B C 1
ATOM 11010 O O . VAL E 5 34 ? 109.389 131.455 155.451 1.00 116.56 35 VAL B O 1
ATOM 11014 N N . VAL E 5 35 ? 110.636 129.615 155.748 1.00 98.46 36 VAL B N 1
ATOM 11015 C CA . VAL E 5 35 ? 111.617 129.994 154.711 1.00 98.46 36 VAL B CA 1
ATOM 11016 C C . VAL E 5 35 ? 111.471 129.332 153.326 1.00 98.46 36 VAL B C 1
ATOM 11017 O O . VAL E 5 35 ? 112.261 129.598 152.399 1.00 98.46 36 VAL B O 1
ATOM 11021 N N . ILE E 5 36 ? 110.441 128.510 153.166 1.00 91.98 37 ILE B N 1
ATOM 11022 C CA . ILE E 5 36 ? 110.239 127.787 151.913 1.00 91.98 37 ILE B CA 1
ATOM 11023 C C . ILE E 5 36 ? 110.023 128.676 150.684 1.00 91.98 37 ILE B C 1
ATOM 11024 O O . ILE E 5 36 ? 110.545 128.383 149.610 1.00 91.98 37 ILE B O 1
ATOM 11029 N N . LEU E 5 37 ? 109.266 129.758 150.829 1.00 92.45 38 LEU B N 1
ATOM 11030 C CA . LEU E 5 37 ? 109.017 130.648 149.698 1.00 92.45 38 LEU B CA 1
ATOM 11031 C C . LEU E 5 37 ? 110.327 131.267 149.208 1.00 92.45 38 LEU B C 1
ATOM 11032 O O . LEU E 5 37 ? 110.605 131.342 147.994 1.00 92.45 38 LEU B O 1
ATOM 11037 N N . LYS E 5 38 ? 111.151 131.677 150.168 1.00 85.79 39 LYS B N 1
ATOM 11038 C CA . LYS E 5 38 ? 112.436 132.274 149.859 1.00 85.79 39 LYS B CA 1
ATOM 11039 C C . LYS E 5 38 ? 113.298 131.249 149.142 1.00 85.79 39 LYS B C 1
ATOM 11040 O O . LYS E 5 38 ? 113.913 131.556 148.115 1.00 85.79 39 LYS B O 1
ATOM 11046 N N . THR E 5 39 ? 113.287 130.005 149.624 1.00 81.82 40 THR B N 1
ATOM 11047 C CA . THR E 5 39 ? 114.092 128.977 148.961 1.00 81.82 40 THR B CA 1
ATOM 11048 C C . THR E 5 39 ? 113.623 128.766 147.520 1.00 81.82 40 THR B C 1
ATOM 11049 O O . THR E 5 39 ? 114.436 128.682 146.598 1.00 81.82 40 THR B O 1
ATOM 11053 N N . LEU E 5 40 ? 112.308 128.758 147.324 1.00 81.09 41 LEU B N 1
ATOM 11054 C CA . LEU E 5 40 ? 111.718 128.566 146.008 1.00 81.09 41 LEU B CA 1
ATOM 11055 C C . LEU E 5 40 ? 112.153 129.661 145.044 1.00 81.09 41 LEU B C 1
ATOM 11056 O O . LEU E 5 40 ? 112.425 129.386 143.877 1.00 81.09 41 LEU B O 1
ATOM 11061 N N . HIS E 5 41 ? 112.221 130.902 145.517 1.00 76.29 42 HIS B N 1
ATOM 11062 C CA . HIS E 5 41 ? 112.646 131.994 144.632 1.00 76.29 42 HIS B CA 1
ATOM 11063 C C . HIS E 5 41 ? 114.145 132.351 144.627 1.00 76.29 42 HIS B C 1
ATOM 11064 O O . HIS E 5 41 ? 114.543 133.313 143.973 1.00 76.29 42 HIS B O 1
ATOM 11071 N N . MET E 5 42 ? 114.972 131.590 145.341 1.00 66.46 43 MET B N 1
ATOM 11072 C CA . MET E 5 42 ? 116.411 131.906 145.414 1.00 66.46 43 MET B CA 1
ATOM 11073 C C . MET E 5 42 ? 117.459 131.061 144.668 1.00 66.46 43 MET B C 1
ATOM 11074 O O . MET E 5 42 ? 118.613 131.080 145.093 1.00 66.46 43 MET B O 1
ATOM 11079 N N . PHE E 5 43 ? 117.150 130.328 143.598 1.00 60.85 44 PHE B N 1
ATOM 11080 C CA . PHE E 5 43 ? 118.226 129.479 143.109 1.00 60.85 44 PHE B CA 1
ATOM 11081 C C . PHE E 5 43 ? 118.183 129.340 141.602 1.00 60.85 44 PHE B C 1
ATOM 11082 O O . PHE E 5 43 ? 117.187 129.643 140.954 1.00 60.85 44 PHE B O 1
ATOM 11090 N N . GLU E 5 44 ? 119.292 128.865 141.057 1.00 56.66 45 GLU B N 1
ATOM 11091 C CA . GLU E 5 44 ? 119.523 128.781 139.630 1.00 56.66 45 GLU B CA 1
ATOM 11092 C C . GLU E 5 44 ? 120.040 127.399 139.295 1.00 56.66 45 GLU B C 1
ATOM 11093 O O . GLU E 5 44 ? 120.457 126.649 140.172 1.00 56.66 45 GLU B O 1
ATOM 11099 N N . VAL E 5 45 ? 120.030 127.083 138.010 1.00 59.09 46 VAL B N 1
ATOM 11100 C CA . VAL E 5 45 ? 120.418 125.749 137.545 1.00 59.09 46 VAL B CA 1
ATOM 11101 C C . VAL E 5 45 ? 121.922 125.584 137.706 1.00 59.09 46 VAL B C 1
ATOM 11102 O O . VAL E 5 45 ? 122.682 126.497 137.347 1.00 59.09 46 VAL B O 1
ATOM 11106 N N . PRO E 5 46 ? 122.387 124.494 138.307 1.00 59.37 47 PRO B N 1
ATOM 11107 C CA . PRO E 5 46 ? 123.821 124.326 138.514 1.00 59.37 47 PRO B CA 1
ATOM 11108 C C . PRO E 5 46 ? 124.529 124.119 137.200 1.00 59.37 47 PRO B C 1
ATOM 11109 O O . PRO E 5 46 ? 123.968 123.569 136.253 1.00 59.37 47 PRO B O 1
ATOM 11113 N N . PHE E 5 47 ? 125.756 124.607 137.129 1.00 64.78 48 PHE B N 1
ATOM 11114 C CA . PHE E 5 47 ? 126.491 124.449 135.896 1.00 64.78 48 PHE B CA 1
ATOM 11115 C C . PHE E 5 47 ? 126.927 123.005 135.744 1.00 64.78 48 PHE B C 1
ATOM 11116 O O . PHE E 5 47 ? 127.208 122.314 136.722 1.00 64.78 48 PHE B O 1
ATOM 11124 N N . LEU E 5 48 ? 126.925 122.545 134.499 1.00 73.26 49 LEU B N 1
ATOM 11125 C CA . LEU E 5 48 ? 127.270 121.170 134.188 1.00 73.26 49 LEU B CA 1
ATOM 11126 C C . LEU E 5 48 ? 128.720 120.891 134.542 1.00 73.26 49 LEU B C 1
ATOM 11127 O O . LEU E 5 48 ? 129.588 121.742 134.372 1.00 73.26 49 LEU B O 1
ATOM 11132 N N . LEU E 5 49 ? 128.973 119.705 135.076 1.00 76.10 50 LEU B N 1
ATOM 11133 C CA . LEU E 5 49 ? 130.334 119.327 135.405 1.00 76.10 50 LEU B CA 1
ATOM 11134 C C . LEU E 5 49 ? 131.166 119.210 134.135 1.00 76.10 50 LEU B C 1
ATOM 11135 O O . LEU E 5 49 ? 130.661 118.826 133.077 1.00 76.10 50 LEU B O 1
ATOM 11140 N N . VAL E 5 50 ? 132.433 119.603 134.237 1.00 74.41 51 VAL B N 1
ATOM 11141 C CA . VAL E 5 50 ? 133.348 119.497 133.107 1.00 74.41 51 VAL B CA 1
ATOM 11142 C C . VAL E 5 50 ? 133.599 118.034 132.771 1.00 74.41 51 VAL B C 1
ATOM 11143 O O . VAL E 5 50 ? 133.378 117.590 131.639 1.00 74.41 51 VAL B O 1
ATOM 11147 N N . GLY E 5 51 ? 134.045 117.264 133.754 1.00 84.51 52 GLY B N 1
ATOM 11148 C CA . GLY E 5 51 ? 134.143 115.823 133.613 1.00 84.51 52 GLY B CA 1
ATOM 11149 C C . GLY E 5 51 ? 133.961 115.172 134.972 1.00 84.51 52 GLY B C 1
ATOM 11150 O O . GLY E 5 51 ? 134.361 115.732 135.992 1.00 84.51 52 GLY B O 1
ATOM 11151 N N . ASP E 5 65 ? 143.782 111.600 117.557 1.00 90.79 61 ASP B N 1
ATOM 11152 C CA . ASP E 5 65 ? 144.848 110.739 117.063 1.00 90.79 61 ASP B CA 1
ATOM 11153 C C . ASP E 5 65 ? 145.968 111.630 116.535 1.00 90.79 61 ASP B C 1
ATOM 11154 O O . ASP E 5 65 ? 146.070 112.803 116.905 1.00 90.79 61 ASP B O 1
ATOM 11159 N N . SER E 5 66 ? 146.825 111.066 115.693 1.00 66.04 62 SER B N 1
ATOM 11160 C CA . SER E 5 66 ? 148.011 111.756 115.226 1.00 66.04 62 SER B CA 1
ATOM 11161 C C . SER E 5 66 ? 147.713 112.483 113.927 1.00 66.04 62 SER B C 1
ATOM 11162 O O . SER E 5 66 ? 147.268 111.847 112.968 1.00 66.04 62 SER B O 1
ATOM 11165 N N . PRO E 5 67 ? 147.939 113.788 113.845 1.00 52.67 63 PRO B N 1
ATOM 11166 C CA . PRO E 5 67 ? 147.673 114.505 112.599 1.00 52.67 63 PRO B CA 1
ATOM 11167 C C . PRO E 5 67 ? 148.794 114.351 111.593 1.00 52.67 63 PRO B C 1
ATOM 11168 O O . PRO E 5 67 ? 149.966 114.264 111.942 1.00 52.67 63 PRO B O 1
ATOM 11172 N N . HIS E 5 68 ? 148.421 114.331 110.333 1.00 46.25 64 HIS B N 1
ATOM 11173 C CA . HIS E 5 68 ? 149.350 114.244 109.228 1.00 46.25 64 HIS B CA 1
ATOM 11174 C C . HIS E 5 68 ? 149.346 115.556 108.468 1.00 46.25 64 HIS B C 1
ATOM 11175 O O . HIS E 5 68 ? 148.649 116.495 108.832 1.00 46.25 64 HIS B O 1
ATOM 11182 N N . SER E 5 69 ? 150.114 115.605 107.388 1.00 38.39 65 SER B N 1
ATOM 11183 C CA . SER E 5 69 ? 150.288 116.824 106.620 1.00 38.39 65 SER B CA 1
ATOM 11184 C C . SER E 5 69 ? 150.937 116.479 105.305 1.00 38.39 65 SER B C 1
ATOM 11185 O O . SER E 5 69 ? 151.872 115.698 105.270 1.00 38.39 65 SER B O 1
ATOM 11188 N N . TYR E 5 70 ? 150.472 117.082 104.238 1.00 36.61 66 TYR B N 1
ATOM 11189 C CA . TYR E 5 70 ? 150.997 116.789 102.920 1.00 36.61 66 TYR B CA 1
ATOM 11190 C C . TYR E 5 70 ? 152.161 117.699 102.623 1.00 36.61 66 TYR B C 1
ATOM 11191 O O . TYR E 5 70 ? 151.996 118.913 102.562 1.00 36.61 66 TYR B O 1
ATOM 11200 N N . HIS E 5 71 ? 153.318 117.125 102.389 1.00 46.97 67 HIS B N 1
ATOM 11201 C CA . HIS E 5 71 ? 154.474 117.949 102.132 1.00 46.97 67 HIS B CA 1
ATOM 11202 C C . HIS E 5 71 ? 154.461 118.475 100.714 1.00 46.97 67 HIS B C 1
ATOM 11203 O O . HIS E 5 71 ? 154.175 117.745 99.766 1.00 46.97 67 HIS B O 1
ATOM 11210 N N . SER E 5 72 ? 154.798 119.747 100.576 1.00 48.03 68 SER B N 1
ATOM 11211 C CA . SER E 5 72 ? 154.831 120.405 99.283 1.00 48.03 68 SER B CA 1
ATOM 11212 C C . SER E 5 72 ? 156.219 120.297 98.669 1.00 48.03 68 SER B C 1
ATOM 11213 O O . SER E 5 72 ? 157.209 120.671 99.295 1.00 48.03 68 SER B O 1
ATOM 11216 N N . VAL F 6 1 ? 164.060 152.973 98.660 1.00 97.56 2 VAL C N 1
ATOM 11217 C CA . VAL F 6 1 ? 165.450 152.878 98.233 1.00 97.56 2 VAL C CA 1
ATOM 11218 C C . VAL F 6 1 ? 165.566 152.076 96.944 1.00 97.56 2 VAL C C 1
ATOM 11219 O O . VAL F 6 1 ? 165.350 150.865 96.936 1.00 97.56 2 VAL C O 1
ATOM 11223 N N . ALA F 6 2 ? 165.911 152.754 95.854 1.00 104.16 3 ALA C N 1
ATOM 11224 C CA . ALA F 6 2 ? 166.050 152.096 94.562 1.00 104.16 3 ALA C CA 1
ATOM 11225 C C . ALA F 6 2 ? 166.580 153.145 93.596 1.00 104.16 3 ALA C C 1
ATOM 11226 O O . ALA F 6 2 ? 165.797 153.903 93.025 1.00 104.16 3 ALA C O 1
ATOM 11228 N N . LEU F 6 3 ? 167.891 153.181 93.415 1.00 117.75 4 LEU C N 1
ATOM 11229 C CA . LEU F 6 3 ? 168.498 154.179 92.552 1.00 117.75 4 LEU C CA 1
ATOM 11230 C C . LEU F 6 3 ? 168.292 153.800 91.099 1.00 117.75 4 LEU C C 1
ATOM 11231 O O . LEU F 6 3 ? 168.577 152.669 90.704 1.00 117.75 4 LEU C O 1
ATOM 11236 N N . VAL F 6 4 ? 167.802 154.739 90.297 1.00 128.50 5 VAL C N 1
ATOM 11237 C CA . VAL F 6 4 ? 167.598 154.493 88.873 1.00 128.50 5 VAL C CA 1
ATOM 11238 C C . VAL F 6 4 ? 168.372 155.542 88.092 1.00 128.50 5 VAL C C 1
ATOM 11239 O O . VAL F 6 4 ? 168.149 156.745 88.268 1.00 128.50 5 VAL C O 1
ATOM 11243 N N . GLU F 6 5 ? 169.270 155.093 87.225 1.00 142.12 6 GLU C N 1
ATOM 11244 C CA . GLU F 6 5 ? 170.071 155.992 86.415 1.00 142.12 6 GLU C CA 1
ATOM 11245 C C . GLU F 6 5 ? 169.481 156.136 85.019 1.00 142.12 6 GLU C C 1
ATOM 11246 O O . GLU F 6 5 ? 168.865 155.214 84.479 1.00 142.12 6 GLU C O 1
ATOM 11252 N N . SER F 6 6 ? 169.664 157.324 84.450 1.00 149.09 7 SER C N 1
ATOM 11253 C CA . SER F 6 6 ? 169.292 157.628 83.079 1.00 149.09 7 SER C CA 1
ATOM 11254 C C . SER F 6 6 ? 170.236 158.705 82.562 1.00 149.09 7 SER C C 1
ATOM 11255 O O . SER F 6 6 ? 171.176 159.125 83.245 1.00 149.09 7 SER C O 1
ATOM 11258 N N . GLY F 6 7 ? 169.959 159.172 81.349 1.00 151.40 8 GLY C N 1
ATOM 11259 C CA . GLY F 6 7 ? 170.803 160.162 80.717 1.00 151.40 8 GLY C CA 1
ATOM 11260 C C . GLY F 6 7 ? 171.978 159.587 79.969 1.00 151.40 8 GLY C C 1
ATOM 11261 O O . GLY F 6 7 ? 172.930 160.321 79.682 1.00 151.40 8 GLY C O 1
ATOM 11262 N N . GLY F 6 8 ? 171.947 158.296 79.652 1.00 151.23 9 GLY C N 1
ATOM 11263 C CA . GLY F 6 8 ? 173.060 157.631 79.004 1.00 151.23 9 GLY C CA 1
ATOM 11264 C C . GLY F 6 8 ? 172.802 157.451 77.522 1.00 151.23 9 GLY C C 1
ATOM 11265 O O . GLY F 6 8 ? 171.794 156.865 77.120 1.00 151.23 9 GLY C O 1
ATOM 11266 N N . ALA F 6 9 ? 173.737 157.946 76.715 1.00 150.48 10 ALA C N 1
ATOM 11267 C CA . ALA F 6 9 ? 173.591 157.923 75.270 1.00 150.48 10 ALA C CA 1
ATOM 11268 C C . ALA F 6 9 ? 174.947 157.671 74.636 1.00 150.48 10 ALA C C 1
ATOM 11269 O O . ALA F 6 9 ? 175.982 157.673 75.308 1.00 150.48 10 ALA C O 1
ATOM 11271 N N . LEU F 6 10 ? 174.935 157.453 73.323 1.00 151.14 11 LEU C N 1
ATOM 11272 C CA . LEU F 6 10 ? 176.170 157.316 72.560 1.00 151.14 11 LEU C CA 1
ATOM 11273 C C . LEU F 6 10 ? 176.734 158.710 72.330 1.00 151.14 11 LEU C C 1
ATOM 11274 O O . LEU F 6 10 ? 176.183 159.487 71.543 1.00 151.14 11 LEU C O 1
ATOM 11279 N N . VAL F 6 11 ? 177.822 159.033 73.018 1.00 154.60 12 VAL C N 1
ATOM 11280 C CA . VAL F 6 11 ? 178.406 160.365 72.970 1.00 154.60 12 VAL C CA 1
ATOM 11281 C C . VAL F 6 11 ? 179.777 160.270 72.325 1.00 154.60 12 VAL C C 1
ATOM 11282 O O . VAL F 6 11 ? 180.609 159.448 72.728 1.00 154.60 12 VAL C O 1
ATOM 11286 N N . GLN F 6 12 ? 179.995 161.102 71.315 1.00 155.28 13 GLN C N 1
ATOM 11287 C CA . GLN F 6 12 ? 181.268 161.163 70.626 1.00 155.28 13 GLN C CA 1
ATOM 11288 C C . GLN F 6 12 ? 182.313 161.820 71.533 1.00 155.28 13 GLN C C 1
ATOM 11289 O O . GLN F 6 12 ? 181.958 162.540 72.470 1.00 155.28 13 GLN C O 1
ATOM 11295 N N . PRO F 6 13 ? 183.633 161.598 71.276 1.00 157.78 14 PRO C N 1
ATOM 11296 C CA . PRO F 6 13 ? 184.648 162.065 72.241 1.00 157.78 14 PRO C CA 1
ATOM 11297 C C . PRO F 6 13 ? 184.903 163.568 72.287 1.00 157.78 14 PRO C C 1
ATOM 11298 O O . PRO F 6 13 ? 185.931 163.992 72.822 1.00 157.78 14 PRO C O 1
ATOM 11302 N N . GLY F 6 14 ? 184.019 164.384 71.724 1.00 154.25 15 GLY C N 1
ATOM 11303 C CA . GLY F 6 14 ? 184.154 165.819 71.850 1.00 154.25 15 GLY C CA 1
ATOM 11304 C C . GLY F 6 14 ? 182.939 166.475 72.469 1.00 154.25 15 GLY C C 1
ATOM 11305 O O . GLY F 6 14 ? 182.877 167.704 72.573 1.00 154.25 15 GLY C O 1
ATOM 11306 N N . GLY F 6 15 ? 181.968 165.670 72.891 1.00 157.38 16 GLY C N 1
ATOM 11307 C CA . GLY F 6 15 ? 180.742 166.172 73.483 1.00 157.38 16 GLY C CA 1
ATOM 11308 C C . GLY F 6 15 ? 180.633 165.764 74.939 1.00 157.38 16 GLY C C 1
ATOM 11309 O O . GLY F 6 15 ? 181.046 164.670 75.324 1.00 157.38 16 GLY C O 1
ATOM 11310 N N . SER F 6 16 ? 180.039 166.623 75.762 1.00 163.11 17 SER C N 1
ATOM 11311 C CA . SER F 6 16 ? 179.879 166.304 77.179 1.00 163.11 17 SER C CA 1
ATOM 11312 C C . SER F 6 16 ? 178.407 166.102 77.538 1.00 163.11 17 SER C C 1
ATOM 11313 O O . SER F 6 16 ? 177.574 166.970 77.277 1.00 163.11 17 SER C O 1
ATOM 11316 N N . LEU F 6 17 ? 178.095 164.955 78.135 1.00 161.36 18 LEU C N 1
ATOM 11317 C CA . LEU F 6 17 ? 176.720 164.646 78.523 1.00 161.36 18 LEU C CA 1
ATOM 11318 C C . LEU F 6 17 ? 176.563 164.306 80.005 1.00 161.36 18 LEU C C 1
ATOM 11319 O O . LEU F 6 17 ? 177.289 163.468 80.541 1.00 161.36 18 LEU C O 1
ATOM 11324 N N . ARG F 6 18 ? 175.609 164.964 80.656 1.00 156.71 19 ARG C N 1
ATOM 11325 C CA . ARG F 6 18 ? 175.319 164.729 82.067 1.00 156.71 19 ARG C CA 1
ATOM 11326 C C . ARG F 6 18 ? 174.622 163.384 82.267 1.00 156.71 19 ARG C C 1
ATOM 11327 O O . ARG F 6 18 ? 173.876 162.933 81.398 1.00 156.71 19 ARG C O 1
ATOM 11335 N N . LEU F 6 19 ? 174.865 162.746 83.409 1.00 152.84 20 LEU C N 1
ATOM 11336 C CA . LEU F 6 19 ? 174.237 161.463 83.707 1.00 152.84 20 LEU C CA 1
ATOM 11337 C C . LEU F 6 19 ? 173.430 161.594 84.988 1.00 152.84 20 LEU C C 1
ATOM 11338 O O . LEU F 6 19 ? 173.983 161.942 86.032 1.00 152.84 20 LEU C O 1
ATOM 11343 N N . SER F 6 20 ? 172.135 161.326 84.919 1.00 149.70 21 SER C N 1
ATOM 11344 C CA . SER F 6 20 ? 171.279 161.526 86.076 1.00 149.70 21 SER C CA 1
ATOM 11345 C C . SER F 6 20 ? 171.021 160.208 86.793 1.00 149.70 21 SER C C 1
ATOM 11346 O O . SER F 6 20 ? 171.001 159.140 86.182 1.00 149.70 21 SER C O 1
ATOM 11349 N N . CYS F 6 21 ? 170.829 160.298 88.101 1.00 141.44 22 CYS C N 1
ATOM 11350 C CA . CYS F 6 21 ? 170.478 159.152 88.931 1.00 141.44 22 CYS C CA 1
ATOM 11351 C C . CYS F 6 21 ? 169.440 159.632 89.930 1.00 141.44 22 CYS C C 1
ATOM 11352 O O . CYS F 6 21 ? 169.735 160.479 90.781 1.00 141.44 22 CYS C O 1
ATOM 11355 N N . ALA F 6 22 ? 168.224 159.125 89.786 1.00 128.40 23 ALA C N 1
ATOM 11356 C CA . ALA F 6 22 ? 167.114 159.469 90.656 1.00 128.40 23 ALA C CA 1
ATOM 11357 C C . ALA F 6 22 ? 167.092 158.539 91.858 1.00 128.40 23 ALA C C 1
ATOM 11358 O O . ALA F 6 22 ? 167.088 157.310 91.706 1.00 128.40 23 ALA C O 1
ATOM 11360 N N . ALA F 6 23 ? 167.083 159.138 93.041 1.00 119.24 24 ALA C N 1
ATOM 11361 C CA . ALA F 6 23 ? 167.015 158.429 94.305 1.00 119.24 24 ALA C CA 1
ATOM 11362 C C . ALA F 6 23 ? 165.589 158.428 94.819 1.00 119.24 24 ALA C C 1
ATOM 11363 O O . ALA F 6 23 ? 164.915 159.458 94.809 1.00 119.24 24 ALA C O 1
ATOM 11365 N N . SER F 6 24 ? 165.141 157.276 95.299 1.00 107.70 25 SER C N 1
ATOM 11366 C CA . SER F 6 24 ? 163.760 157.117 95.731 1.00 107.70 25 SER C CA 1
ATOM 11367 C C . SER F 6 24 ? 163.743 156.350 97.038 1.00 107.70 25 SER C C 1
ATOM 11368 O O . SER F 6 24 ? 163.886 155.130 97.028 1.00 107.70 25 SER C O 1
ATOM 11371 N N . GLY F 6 25 ? 163.524 157.046 98.147 1.00 104.41 26 GLY C N 1
ATOM 11372 C CA . GLY F 6 25 ? 163.406 156.397 99.439 1.00 104.41 26 GLY C CA 1
ATOM 11373 C C . GLY F 6 25 ? 164.311 156.949 100.510 1.00 104.41 26 GLY C C 1
ATOM 11374 O O . GLY F 6 25 ? 164.311 156.415 101.627 1.00 104.41 26 GLY C O 1
ATOM 11375 N N . PHE F 6 26 ? 165.071 157.999 100.222 1.00 109.98 27 PHE C N 1
ATOM 11376 C CA . PHE F 6 26 ? 165.984 158.612 101.175 1.00 109.98 27 PHE C CA 1
ATOM 11377 C C . PHE F 6 26 ? 166.349 159.989 100.648 1.00 109.98 27 PHE C C 1
ATOM 11378 O O . PHE F 6 26 ? 166.343 160.200 99.434 1.00 109.98 27 PHE C O 1
ATOM 11386 N N . PRO F 6 27 ? 166.658 160.939 101.518 1.00 116.71 28 PRO C N 1
ATOM 11387 C CA . PRO F 6 27 ? 167.116 162.243 101.038 1.00 116.71 28 PRO C CA 1
ATOM 11388 C C . PRO F 6 27 ? 168.578 162.213 100.638 1.00 116.71 28 PRO C C 1
ATOM 11389 O O . PRO F 6 27 ? 169.405 161.555 101.269 1.00 116.71 28 PRO C O 1
ATOM 11393 N N . VAL F 6 28 ? 168.893 162.952 99.574 1.00 125.58 29 VAL C N 1
ATOM 11394 C CA . VAL F 6 28 ? 170.278 163.137 99.152 1.00 125.58 29 VAL C CA 1
ATOM 11395 C C . VAL F 6 28 ? 170.975 164.200 99.988 1.00 125.58 29 VAL C C 1
ATOM 11396 O O . VAL F 6 28 ? 172.195 164.373 99.881 1.00 125.58 29 VAL C O 1
ATOM 11400 N N . ASN F 6 29 ? 170.241 164.883 100.869 1.00 129.04 30 ASN C N 1
ATOM 11401 C CA . ASN F 6 29 ? 170.819 165.910 101.728 1.00 129.04 30 ASN C CA 1
ATOM 11402 C C . ASN F 6 29 ? 171.812 165.352 102.731 1.00 129.04 30 ASN C C 1
ATOM 11403 O O . ASN F 6 29 ? 172.706 166.080 103.169 1.00 129.04 30 ASN C O 1
ATOM 11408 N N . ARG F 6 30 ? 171.676 164.083 103.105 1.00 121.66 31 ARG C N 1
ATOM 11409 C CA . ARG F 6 30 ? 172.415 163.529 104.228 1.00 121.66 31 ARG C CA 1
ATOM 11410 C C . ARG F 6 30 ? 172.987 162.157 103.916 1.00 121.66 31 ARG C C 1
ATOM 11411 O O . ARG F 6 30 ? 173.172 161.345 104.819 1.00 121.66 31 ARG C O 1
ATOM 11419 N N . TYR F 6 31 ? 173.274 161.877 102.651 1.00 119.52 32 TYR C N 1
ATOM 11420 C CA . TYR F 6 31 ? 173.890 160.614 102.282 1.00 119.52 32 TYR C CA 1
ATOM 11421 C C . TYR F 6 31 ? 174.853 160.853 101.143 1.00 119.52 32 TYR C C 1
ATOM 11422 O O . TYR F 6 31 ? 174.496 161.475 100.142 1.00 119.52 32 TYR C O 1
ATOM 11431 N N . SER F 6 32 ? 176.069 160.359 101.302 1.00 128.59 33 SER C N 1
ATOM 11432 C CA . SER F 6 32 ? 177.099 160.516 100.290 1.00 128.59 33 SER C CA 1
ATOM 11433 C C . SER F 6 32 ? 176.857 159.511 99.176 1.00 128.59 33 SER C C 1
ATOM 11434 O O . SER F 6 32 ? 176.946 158.302 99.396 1.00 128.59 33 SER C O 1
ATOM 11437 N N . MET F 6 33 ? 176.542 160.002 97.988 1.00 129.80 34 MET C N 1
ATOM 11438 C CA . MET F 6 33 ? 176.297 159.149 96.838 1.00 129.80 34 MET C CA 1
ATOM 11439 C C . MET F 6 33 ? 177.522 159.119 95.944 1.00 129.80 34 MET C C 1
ATOM 11440 O O . MET F 6 33 ? 178.218 160.125 95.791 1.00 129.80 34 MET C O 1
ATOM 11445 N N . ARG F 6 34 ? 177.789 157.962 95.356 1.00 134.85 35 ARG C N 1
ATOM 11446 C CA . ARG F 6 34 ? 178.999 157.758 94.582 1.00 134.85 35 ARG C CA 1
ATOM 11447 C C . ARG F 6 34 ? 178.662 157.237 93.200 1.00 134.85 35 ARG C C 1
ATOM 11448 O O . ARG F 6 34 ? 177.639 156.582 92.989 1.00 134.85 35 ARG C O 1
ATOM 11456 N N . TRP F 6 35 ? 179.542 157.534 92.261 1.00 142.48 36 TRP C N 1
ATOM 11457 C CA . TRP F 6 35 ? 179.383 157.146 90.871 1.00 142.48 36 TRP C CA 1
ATOM 11458 C C . TRP F 6 35 ? 180.534 156.221 90.524 1.00 142.48 36 TRP C C 1
ATOM 11459 O O . TRP F 6 35 ? 181.691 156.653 90.482 1.00 142.48 36 TRP C O 1
ATOM 11470 N N . TYR F 6 36 ? 180.213 154.954 90.312 1.00 144.69 37 TYR C N 1
ATOM 11471 C CA . TYR F 6 36 ? 181.154 153.927 89.904 1.00 144.69 37 TYR C CA 1
ATOM 11472 C C . TYR F 6 36 ? 180.983 153.676 88.415 1.00 144.69 37 TYR C C 1
ATOM 11473 O O . TYR F 6 36 ? 180.011 154.114 87.801 1.00 144.69 37 TYR C O 1
ATOM 11482 N N . ARG F 6 37 ? 181.927 152.950 87.828 1.00 154.07 38 ARG C N 1
ATOM 11483 C CA . ARG F 6 37 ? 181.747 152.487 86.462 1.00 154.07 38 ARG C CA 1
ATOM 11484 C C . ARG F 6 37 ? 182.372 151.112 86.310 1.00 154.07 38 ARG C C 1
ATOM 11485 O O . ARG F 6 37 ? 183.268 150.729 87.067 1.00 154.07 38 ARG C O 1
ATOM 11493 N N . GLN F 6 38 ? 181.862 150.356 85.344 1.00 154.99 39 GLN C N 1
ATOM 11494 C CA . GLN F 6 38 ? 182.448 149.070 84.987 1.00 154.99 39 GLN C CA 1
ATOM 11495 C C . GLN F 6 38 ? 182.336 148.908 83.483 1.00 154.99 39 GLN C C 1
ATOM 11496 O O . GLN F 6 38 ? 181.228 148.868 82.946 1.00 154.99 39 GLN C O 1
ATOM 11502 N N . ALA F 6 39 ? 183.475 148.855 82.801 1.00 158.38 40 ALA C N 1
ATOM 11503 C CA . ALA F 6 39 ? 183.479 148.485 81.397 1.00 158.38 40 ALA C CA 1
ATOM 11504 C C . ALA F 6 39 ? 183.195 146.989 81.269 1.00 158.38 40 ALA C C 1
ATOM 11505 O O . ALA F 6 39 ? 183.344 146.245 82.243 1.00 158.38 40 ALA C O 1
ATOM 11507 N N . PRO F 6 40 ? 182.743 146.529 80.099 1.00 156.91 41 PRO C N 1
ATOM 11508 C CA . PRO F 6 40 ? 182.657 145.077 79.872 1.00 156.91 41 PRO C CA 1
ATOM 11509 C C . PRO F 6 40 ? 184.026 144.420 79.939 1.00 156.91 41 PRO C C 1
ATOM 11510 O O . PRO F 6 40 ? 184.936 144.752 79.176 1.00 156.91 41 PRO C O 1
ATOM 11514 N N . GLY F 6 41 ? 184.174 143.501 80.894 1.00 151.22 42 GLY C N 1
ATOM 11515 C CA . GLY F 6 41 ? 185.421 142.820 81.155 1.00 151.22 42 GLY C CA 1
ATOM 11516 C C . GLY F 6 41 ? 186.234 143.416 82.287 1.00 151.22 42 GLY C C 1
ATOM 11517 O O . GLY F 6 41 ? 187.057 142.710 82.879 1.00 151.22 42 GLY C O 1
ATOM 11518 N N . LYS F 6 42 ? 186.011 144.683 82.605 1.00 154.34 43 LYS C N 1
ATOM 11519 C CA . LYS F 6 42 ? 186.731 145.387 83.651 1.00 154.34 43 LYS C CA 1
ATOM 11520 C C . LYS F 6 42 ? 186.107 145.013 84.999 1.00 154.34 43 LYS C C 1
ATOM 11521 O O . LYS F 6 42 ? 184.979 144.521 85.064 1.00 154.34 43 LYS C O 1
ATOM 11527 N N . GLU F 6 43 ? 186.844 145.201 86.092 1.00 152.48 44 GLU C N 1
ATOM 11528 C CA . GLU F 6 43 ? 186.256 145.105 87.417 1.00 152.48 44 GLU C CA 1
ATOM 11529 C C . GLU F 6 43 ? 185.792 146.480 87.880 1.00 152.48 44 GLU C C 1
ATOM 11530 O O . GLU F 6 43 ? 186.407 147.502 87.567 1.00 152.48 44 GLU C O 1
ATOM 11536 N N . ARG F 6 44 ? 184.706 146.479 88.656 1.00 148.30 45 ARG C N 1
ATOM 11537 C CA . ARG F 6 44 ? 183.931 147.674 88.984 1.00 148.30 45 ARG C CA 1
ATOM 11538 C C . ARG F 6 44 ? 184.760 148.623 89.836 1.00 148.30 45 ARG C C 1
ATOM 11539 O O . ARG F 6 44 ? 185.126 148.298 90.969 1.00 148.30 45 ARG C O 1
ATOM 11547 N N . GLU F 6 45 ? 185.062 149.796 89.295 1.00 149.88 46 GLU C N 1
ATOM 11548 C CA . GLU F 6 45 ? 185.920 150.750 89.966 1.00 149.88 46 GLU C CA 1
ATOM 11549 C C . GLU F 6 45 ? 185.146 152.012 90.292 1.00 149.88 46 GLU C C 1
ATOM 11550 O O . GLU F 6 45 ? 184.066 152.260 89.757 1.00 149.88 46 GLU C O 1
ATOM 11556 N N . TRP F 6 46 ? 185.728 152.816 91.169 1.00 145.84 47 TRP C N 1
ATOM 11557 C CA . TRP F 6 46 ? 185.099 154.035 91.646 1.00 145.84 47 TRP C CA 1
ATOM 11558 C C . TRP F 6 46 ? 185.589 155.222 90.838 1.00 145.84 47 TRP C C 1
ATOM 11559 O O . TRP F 6 46 ? 186.796 155.428 90.697 1.00 145.84 47 TRP C O 1
ATOM 11570 N N . VAL F 6 47 ? 184.647 156.006 90.318 1.00 148.51 48 VAL C N 1
ATOM 11571 C CA . VAL F 6 47 ? 184.973 157.136 89.460 1.00 148.51 48 VAL C CA 1
ATOM 11572 C C . VAL F 6 47 ? 184.912 158.435 90.249 1.00 148.51 48 VAL C C 1
ATOM 11573 O O . VAL F 6 47 ? 185.924 159.124 90.405 1.00 148.51 48 VAL C O 1
ATOM 11577 N N . ALA F 6 48 ? 183.735 158.777 90.757 1.00 144.60 49 ALA C N 1
ATOM 11578 C CA . ALA F 6 48 ? 183.553 160.077 91.379 1.00 144.60 49 ALA C CA 1
ATOM 11579 C C . ALA F 6 48 ? 182.583 159.964 92.540 1.00 144.60 49 ALA C C 1
ATOM 11580 O O . ALA F 6 48 ? 181.971 158.922 92.767 1.00 144.60 49 ALA C O 1
ATOM 11582 N N . GLY F 6 49 ? 182.436 161.051 93.281 1.00 140.11 50 GLY C N 1
ATOM 11583 C CA . GLY F 6 49 ? 181.392 161.068 94.277 1.00 140.11 50 GLY C CA 1
ATOM 11584 C C . GLY F 6 49 ? 181.682 161.964 95.453 1.00 140.11 50 GLY C C 1
ATOM 11585 O O . GLY F 6 49 ? 182.837 162.096 95.864 1.00 140.11 50 GLY C O 1
ATOM 11586 N N . MET F 6 50 ? 180.652 162.597 96.005 1.00 138.60 51 MET C N 1
ATOM 11587 C CA . MET F 6 50 ? 180.836 163.501 97.140 1.00 138.60 51 MET C CA 1
ATOM 11588 C C . MET F 6 50 ? 179.904 163.147 98.291 1.00 138.60 51 MET C C 1
ATOM 11589 O O . MET F 6 50 ? 178.792 162.671 98.071 1.00 138.60 51 MET C O 1
ATOM 11594 N N . SER F 6 51 ? 180.355 163.380 99.522 1.00 133.44 52 SER C N 1
ATOM 11595 C CA . SER F 6 51 ? 179.526 163.057 100.682 1.00 133.44 52 SER C CA 1
ATOM 11596 C C . SER F 6 51 ? 179.220 164.229 101.597 1.00 133.44 52 SER C C 1
ATOM 11597 O O . SER F 6 51 ? 179.980 165.205 101.626 1.00 133.44 52 SER C O 1
ATOM 11600 N N . SER F 6 52 A 178.135 164.062 102.369 1.00 136.56 52 SER C N 1
ATOM 11601 C CA . SER F 6 52 A 177.583 165.033 103.330 1.00 136.56 52 SER C CA 1
ATOM 11602 C C . SER F 6 52 A 177.185 166.354 102.676 1.00 136.56 52 SER C C 1
ATOM 11603 O O . SER F 6 52 A 177.347 167.424 103.285 1.00 136.56 52 SER C O 1
ATOM 11606 N N . ALA F 6 53 ? 176.612 166.206 101.471 1.00 138.09 53 ALA C N 1
ATOM 11607 C CA . ALA F 6 53 ? 176.183 167.256 100.520 1.00 138.09 53 ALA C CA 1
ATOM 11608 C C . ALA F 6 53 ? 177.288 168.040 99.786 1.00 138.09 53 ALA C C 1
ATOM 11609 O O . ALA F 6 53 ? 178.068 167.470 99.007 1.00 138.09 53 ALA C O 1
ATOM 11611 N N . GLY F 6 54 ? 177.308 169.351 99.977 1.00 142.76 54 GLY C N 1
ATOM 11612 C CA . GLY F 6 54 ? 178.228 170.187 99.236 1.00 142.76 54 GLY C CA 1
ATOM 11613 C C . GLY F 6 54 ? 179.571 170.817 99.545 1.00 142.76 54 GLY C C 1
ATOM 11614 O O . GLY F 6 54 ? 180.022 171.645 98.740 1.00 142.76 54 GLY C O 1
ATOM 11615 N N . ASP F 6 55 ? 180.193 170.498 100.673 1.00 146.18 55 ASP C N 1
ATOM 11616 C CA . ASP F 6 55 ? 181.487 171.098 101.005 1.00 146.18 55 ASP C CA 1
ATOM 11617 C C . ASP F 6 55 ? 182.725 170.285 100.596 1.00 146.18 55 ASP C C 1
ATOM 11618 O O . ASP F 6 55 ? 183.854 170.695 100.892 1.00 146.18 55 ASP C O 1
ATOM 11623 N N . ARG F 6 56 ? 182.552 169.117 99.976 1.00 145.77 56 ARG C N 1
ATOM 11624 C CA . ARG F 6 56 ? 183.744 168.399 99.551 1.00 145.77 56 ARG C CA 1
ATOM 11625 C C . ARG F 6 56 ? 183.361 167.290 98.588 1.00 145.77 56 ARG C C 1
ATOM 11626 O O . ARG F 6 56 ? 182.359 166.605 98.782 1.00 145.77 56 ARG C O 1
ATOM 11634 N N . SER F 6 57 ? 184.163 167.117 97.548 1.00 146.54 57 SER C N 1
ATOM 11635 C CA . SER F 6 57 ? 183.883 166.085 96.567 1.00 146.54 57 SER C CA 1
ATOM 11636 C C . SER F 6 57 ? 185.193 165.610 95.968 1.00 146.54 57 SER C C 1
ATOM 11637 O O . SER F 6 57 ? 186.035 166.421 95.581 1.00 146.54 57 SER C O 1
ATOM 11640 N N . SER F 6 58 ? 185.347 164.296 95.883 1.00 147.57 58 SER C N 1
ATOM 11641 C CA . SER F 6 58 ? 186.563 163.688 95.376 1.00 147.57 58 SER C CA 1
ATOM 11642 C C . SER F 6 58 ? 186.274 162.970 94.069 1.00 147.57 58 SER C C 1
ATOM 11643 O O . SER F 6 58 ? 185.125 162.686 93.722 1.00 147.57 58 SER C O 1
ATOM 11646 N N . TYR F 6 59 ? 187.345 162.708 93.326 1.00 153.40 59 TYR C N 1
ATOM 11647 C CA . TYR F 6 59 ? 187.263 162.068 92.025 1.00 153.40 59 TYR C CA 1
ATOM 11648 C C . TYR F 6 59 ? 188.434 161.108 91.893 1.00 153.40 59 TYR C C 1
ATOM 11649 O O . TYR F 6 59 ? 189.345 161.087 92.724 1.00 153.40 59 TYR C O 1
ATOM 11658 N N . GLU F 6 60 ? 188.392 160.284 90.858 1.00 156.96 60 GLU C N 1
ATOM 11659 C CA . GLU F 6 60 ? 189.562 159.500 90.517 1.00 156.96 60 GLU C CA 1
ATOM 11660 C C . GLU F 6 60 ? 190.441 160.307 89.574 1.00 156.96 60 GLU C C 1
ATOM 11661 O O . GLU F 6 60 ? 189.990 161.246 88.915 1.00 156.96 60 GLU C O 1
ATOM 11667 N N . ASP F 6 61 ? 191.717 159.939 89.520 1.00 161.07 61 ASP C N 1
ATOM 11668 C CA . ASP F 6 61 ? 192.692 160.736 88.790 1.00 161.07 61 ASP C CA 1
ATOM 11669 C C . ASP F 6 61 ? 192.643 160.527 87.285 1.00 161.07 61 ASP C C 1
ATOM 11670 O O . ASP F 6 61 ? 193.390 161.192 86.562 1.00 161.07 61 ASP C O 1
ATOM 11675 N N . SER F 6 62 ? 191.793 159.637 86.789 1.00 162.67 62 SER C N 1
ATOM 11676 C CA . SER F 6 62 ? 191.530 159.599 85.361 1.00 162.67 62 SER C CA 1
ATOM 11677 C C . SER F 6 62 ? 190.468 160.601 84.940 1.00 162.67 62 SER C C 1
ATOM 11678 O O . SER F 6 62 ? 190.271 160.805 83.737 1.00 162.67 62 SER C O 1
ATOM 11681 N N . VAL F 6 63 ? 189.766 161.219 85.892 1.00 162.73 63 VAL C N 1
ATOM 11682 C CA . VAL F 6 63 ? 188.771 162.235 85.569 1.00 162.73 63 VAL C CA 1
ATOM 11683 C C . VAL F 6 63 ? 189.033 163.489 86.390 1.00 162.73 63 VAL C C 1
ATOM 11684 O O . VAL F 6 63 ? 188.228 164.426 86.373 1.00 162.73 63 VAL C O 1
ATOM 11688 N N . LYS F 6 64 ? 190.150 163.518 87.117 1.00 161.12 64 LYS C N 1
ATOM 11689 C CA . LYS F 6 64 ? 190.426 164.645 88.002 1.00 161.12 64 LYS C CA 1
ATOM 11690 C C . LYS F 6 64 ? 190.794 165.880 87.192 1.00 161.12 64 LYS C C 1
ATOM 11691 O O . LYS F 6 64 ? 191.613 165.815 86.271 1.00 161.12 64 LYS C O 1
ATOM 11697 N N . GLY F 6 65 ? 190.170 167.004 87.540 1.00 162.81 65 GLY C N 1
ATOM 11698 C CA . GLY F 6 65 ? 190.200 168.199 86.730 1.00 162.81 65 GLY C CA 1
ATOM 11699 C C . GLY F 6 65 ? 189.174 168.228 85.623 1.00 162.81 65 GLY C C 1
ATOM 11700 O O . GLY F 6 65 ? 189.026 169.263 84.962 1.00 162.81 65 GLY C O 1
ATOM 11701 N N . ARG F 6 66 ? 188.458 167.128 85.395 1.00 165.45 66 ARG C N 1
ATOM 11702 C CA . ARG F 6 66 ? 187.492 167.048 84.309 1.00 165.45 66 ARG C CA 1
ATOM 11703 C C . ARG F 6 66 ? 186.068 166.874 84.814 1.00 165.45 66 ARG C C 1
ATOM 11704 O O . ARG F 6 66 ? 185.214 167.719 84.534 1.00 165.45 66 ARG C O 1
ATOM 11712 N N . PHE F 6 67 ? 185.796 165.815 85.569 1.00 163.49 67 PHE C N 1
ATOM 11713 C CA . PHE F 6 67 ? 184.435 165.475 85.946 1.00 163.49 67 PHE C CA 1
ATOM 11714 C C . PHE F 6 67 ? 183.958 166.366 87.081 1.00 163.49 67 PHE C C 1
ATOM 11715 O O . PHE F 6 67 ? 184.743 167.039 87.753 1.00 163.49 67 PHE C O 1
ATOM 11723 N N . THR F 6 68 ? 182.648 166.357 87.290 1.00 157.89 68 THR C N 1
ATOM 11724 C CA . THR F 6 68 ? 182.040 167.038 88.422 1.00 157.89 68 THR C CA 1
ATOM 11725 C C . THR F 6 68 ? 180.728 166.339 88.736 1.00 157.89 68 THR C C 1
ATOM 11726 O O . THR F 6 68 ? 179.817 166.311 87.906 1.00 157.89 68 THR C O 1
ATOM 11730 N N . ILE F 6 69 ? 180.640 165.760 89.919 1.00 150.36 69 ILE C N 1
ATOM 11731 C CA . ILE F 6 69 ? 179.373 165.243 90.410 1.00 150.36 69 ILE C CA 1
ATOM 11732 C C . ILE F 6 69 ? 178.648 166.381 91.114 1.00 150.36 69 ILE C C 1
ATOM 11733 O O . ILE F 6 69 ? 179.243 167.127 91.902 1.00 150.36 69 ILE C O 1
ATOM 11738 N N . SER F 6 70 ? 177.379 166.565 90.775 1.00 147.58 70 SER C N 1
ATOM 11739 C CA . SER F 6 70 ? 176.533 167.534 91.445 1.00 147.58 70 SER C CA 1
ATOM 11740 C C . SER F 6 70 ? 175.241 166.843 91.848 1.00 147.58 70 SER C C 1
ATOM 11741 O O . SER F 6 70 ? 175.008 165.679 91.521 1.00 147.58 70 SER C O 1
ATOM 11744 N N . ARG F 6 71 ? 174.391 167.567 92.558 1.00 141.34 71 ARG C N 1
ATOM 11745 C CA . ARG F 6 71 ? 173.128 167.003 92.994 1.00 141.34 71 ARG C CA 1
ATOM 11746 C C . ARG F 6 71 ? 172.117 168.123 93.125 1.00 141.34 71 ARG C C 1
ATOM 11747 O O . ARG F 6 71 ? 172.452 169.306 93.041 1.00 141.34 71 ARG C O 1
ATOM 11755 N N . ASP F 6 72 ? 170.864 167.736 93.334 1.00 146.38 72 ASP C N 1
ATOM 11756 C CA . ASP F 6 72 ? 169.844 168.697 93.713 1.00 146.38 72 ASP C CA 1
ATOM 11757 C C . ASP F 6 72 ? 168.862 168.004 94.638 1.00 146.38 72 ASP C C 1
ATOM 11758 O O . ASP F 6 72 ? 168.342 166.930 94.316 1.00 146.38 72 ASP C O 1
ATOM 11763 N N . ASP F 6 73 ? 168.630 168.627 95.791 1.00 146.03 73 ASP C N 1
ATOM 11764 C CA . ASP F 6 73 ? 167.817 168.024 96.835 1.00 146.03 73 ASP C CA 1
ATOM 11765 C C . ASP F 6 73 ? 166.336 168.234 96.574 1.00 146.03 73 ASP C C 1
ATOM 11766 O O . ASP F 6 73 ? 165.520 167.366 96.902 1.00 146.03 73 ASP C O 1
ATOM 11771 N N . ALA F 6 74 ? 165.977 169.392 96.015 1.00 149.24 74 ALA C N 1
ATOM 11772 C CA . ALA F 6 74 ? 164.591 169.646 95.643 1.00 149.24 74 ALA C CA 1
ATOM 11773 C C . ALA F 6 74 ? 164.145 168.708 94.530 1.00 149.24 74 ALA C C 1
ATOM 11774 O O . ALA F 6 74 ? 162.992 168.263 94.503 1.00 149.24 74 ALA C O 1
ATOM 11776 N N . ARG F 6 75 ? 165.048 168.386 93.609 1.00 146.08 75 ARG C N 1
ATOM 11777 C CA . ARG F 6 75 ? 164.778 167.322 92.660 1.00 146.08 75 ARG C CA 1
ATOM 11778 C C . ARG F 6 75 ? 165.120 165.951 93.225 1.00 146.08 75 ARG C C 1
ATOM 11779 O O . ARG F 6 75 ? 164.594 164.951 92.722 1.00 146.08 75 ARG C O 1
ATOM 11787 N N . ASN F 6 76 ? 165.974 165.904 94.260 1.00 138.90 76 ASN C N 1
ATOM 11788 C CA . ASN F 6 76 ? 166.424 164.681 94.942 1.00 138.90 76 ASN C CA 1
ATOM 11789 C C . ASN F 6 76 ? 167.062 163.696 93.961 1.00 138.90 76 ASN C C 1
ATOM 11790 O O . ASN F 6 76 ? 166.624 162.558 93.795 1.00 138.90 76 ASN C O 1
ATOM 11795 N N . THR F 6 77 ? 168.113 164.166 93.301 1.00 143.63 77 THR C N 1
ATOM 11796 C CA . THR F 6 77 ? 168.807 163.346 92.325 1.00 143.63 77 THR C CA 1
ATOM 11797 C C . THR F 6 77 ? 170.234 163.839 92.181 1.00 143.63 77 THR C C 1
ATOM 11798 O O . THR F 6 77 ? 170.565 164.959 92.575 1.00 143.63 77 THR C O 1
ATOM 11802 N N . VAL F 6 78 ? 171.087 162.984 91.626 1.00 146.51 78 VAL C N 1
ATOM 11803 C CA . VAL F 6 78 ? 172.476 163.369 91.406 1.00 146.51 78 VAL C CA 1
ATOM 11804 C C . VAL F 6 78 ? 172.781 163.319 89.917 1.00 146.51 78 VAL C C 1
ATOM 11805 O O . VAL F 6 78 ? 172.165 162.574 89.153 1.00 146.51 78 VAL C O 1
ATOM 11809 N N . TYR F 6 79 ? 173.726 164.153 89.504 1.00 149.67 79 TYR C N 1
ATOM 11810 C CA . TYR F 6 79 ? 174.116 164.266 88.113 1.00 149.67 79 TYR C CA 1
ATOM 11811 C C . TYR F 6 79 ? 175.626 164.171 88.006 1.00 149.67 79 TYR C C 1
ATOM 11812 O O . TYR F 6 79 ? 176.362 164.568 88.913 1.00 149.67 79 TYR C O 1
ATOM 11821 N N . LEU F 6 80 ? 176.073 163.529 86.950 1.00 155.32 80 LEU C N 1
ATOM 11822 C CA . LEU F 6 80 ? 177.485 163.467 86.677 1.00 155.32 80 LEU C CA 1
ATOM 11823 C C . LEU F 6 80 ? 177.601 164.452 85.526 1.00 155.32 80 LEU C C 1
ATOM 11824 O O . LEU F 6 80 ? 176.999 165.533 85.533 1.00 155.32 80 LEU C O 1
ATOM 11829 N N . GLN F 6 81 ? 178.611 164.133 84.714 1.00 160.96 81 GLN C N 1
ATOM 11830 C CA . GLN F 6 81 ? 178.981 164.804 83.469 1.00 160.96 81 GLN C CA 1
ATOM 11831 C C . GLN F 6 81 ? 179.932 163.866 82.670 1.00 160.96 81 GLN C C 1
ATOM 11832 O O . GLN F 6 81 ? 180.721 163.141 83.268 1.00 160.96 81 GLN C O 1
ATOM 11838 N N . MET F 6 82 ? 179.803 163.909 81.349 1.00 166.95 82 MET C N 1
ATOM 11839 C CA . MET F 6 82 ? 180.599 163.100 80.443 1.00 166.95 82 MET C CA 1
ATOM 11840 C C . MET F 6 82 ? 181.433 164.021 79.560 1.00 166.95 82 MET C C 1
ATOM 11841 O O . MET F 6 82 ? 181.686 163.720 78.393 1.00 166.95 82 MET C O 1
ATOM 11846 N N . ASN F 6 83 A 181.831 165.159 80.125 1.00 169.07 82 ASN C N 1
ATOM 11847 C CA . ASN F 6 83 A 182.637 166.144 79.409 1.00 169.07 82 ASN C CA 1
ATOM 11848 C C . ASN F 6 83 A 184.083 165.687 79.240 1.00 169.07 82 ASN C C 1
ATOM 11849 O O . ASN F 6 83 A 184.704 165.220 80.200 1.00 169.07 82 ASN C O 1
ATOM 11854 N N . SER F 6 84 B 184.585 165.841 78.012 1.00 168.92 82 SER C N 1
ATOM 11855 C CA . SER F 6 84 B 185.948 165.480 77.580 1.00 168.92 82 SER C CA 1
ATOM 11856 C C . SER F 6 84 B 186.275 163.987 77.687 1.00 168.92 82 SER C C 1
ATOM 11857 O O . SER F 6 84 B 187.432 163.612 77.883 1.00 168.92 82 SER C O 1
ATOM 11860 N N . LEU F 6 85 C 185.246 163.151 77.574 1.00 166.62 82 LEU C N 1
ATOM 11861 C CA . LEU F 6 85 C 185.405 161.701 77.650 1.00 166.62 82 LEU C CA 1
ATOM 11862 C C . LEU F 6 85 C 186.053 161.117 76.395 1.00 166.62 82 LEU C C 1
ATOM 11863 O O . LEU F 6 85 C 185.817 161.592 75.284 1.00 166.62 82 LEU C O 1
ATOM 11868 N N . LYS F 6 86 ? 186.867 160.086 76.584 1.00 168.27 83 LYS C N 1
ATOM 11869 C CA . LYS F 6 86 ? 187.538 159.427 75.475 1.00 168.27 83 LYS C CA 1
ATOM 11870 C C . LYS F 6 86 ? 187.051 157.988 75.366 1.00 168.27 83 LYS C C 1
ATOM 11871 O O . LYS F 6 86 ? 186.565 157.420 76.343 1.00 168.27 83 LYS C O 1
ATOM 11877 N N . PRO F 6 87 ? 187.180 157.393 74.173 1.00 169.88 84 PRO C N 1
ATOM 11878 C CA . PRO F 6 87 ? 186.750 156.002 73.966 1.00 169.88 84 PRO C CA 1
ATOM 11879 C C . PRO F 6 87 ? 187.341 155.026 74.969 1.00 169.88 84 PRO C C 1
ATOM 11880 O O . PRO F 6 87 ? 186.904 153.873 75.007 1.00 169.88 84 PRO C O 1
ATOM 11884 N N . GLU F 6 88 ? 188.326 155.448 75.766 1.00 168.44 85 GLU C N 1
ATOM 11885 C CA . GLU F 6 88 ? 188.858 154.616 76.835 1.00 168.44 85 GLU C CA 1
ATOM 11886 C C . GLU F 6 88 ? 187.862 154.429 77.968 1.00 168.44 85 GLU C C 1
ATOM 11887 O O . GLU F 6 88 ? 187.964 153.445 78.706 1.00 168.44 85 GLU C O 1
ATOM 11893 N N . ASP F 6 89 ? 186.908 155.348 78.127 1.00 167.09 86 ASP C N 1
ATOM 11894 C CA . ASP F 6 89 ? 185.964 155.316 79.237 1.00 167.09 86 ASP C CA 1
ATOM 11895 C C . ASP F 6 89 ? 184.571 154.841 78.827 1.00 167.09 86 ASP C C 1
ATOM 11896 O O . ASP F 6 89 ? 183.575 155.301 79.392 1.00 167.09 86 ASP C O 1
ATOM 11901 N N . THR F 6 90 ? 184.477 153.946 77.844 1.00 166.88 87 THR C N 1
ATOM 11902 C CA . THR F 6 90 ? 183.220 153.251 77.603 1.00 166.88 87 THR C CA 1
ATOM 11903 C C . THR F 6 90 ? 182.931 152.290 78.752 1.00 166.88 87 THR C C 1
ATOM 11904 O O . THR F 6 90 ? 183.795 151.498 79.140 1.00 166.88 87 THR C O 1
ATOM 11908 N N . ALA F 6 91 ? 181.723 152.362 79.305 1.00 161.93 88 ALA C N 1
ATOM 11909 C CA . ALA F 6 91 ? 181.388 151.565 80.478 1.00 161.93 88 ALA C CA 1
ATOM 11910 C C . ALA F 6 91 ? 179.876 151.489 80.643 1.00 161.93 88 ALA C C 1
ATOM 11911 O O . ALA F 6 91 ? 179.103 152.031 79.848 1.00 161.93 88 ALA C O 1
ATOM 11913 N N . VAL F 6 92 ? 179.468 150.776 81.686 1.00 156.84 89 VAL C N 1
ATOM 11914 C CA . VAL F 6 92 ? 178.160 150.921 82.299 1.00 156.84 89 VAL C CA 1
ATOM 11915 C C . VAL F 6 92 ? 178.401 151.607 83.633 1.00 156.84 89 VAL C C 1
ATOM 11916 O O . VAL F 6 92 ? 179.186 151.119 84.457 1.00 156.84 89 VAL C O 1
ATOM 11920 N N . TYR F 6 93 ? 177.773 152.756 83.822 1.00 154.43 90 TYR C N 1
ATOM 11921 C CA . TYR F 6 93 ? 177.990 153.568 85.003 1.00 154.43 90 TYR C CA 1
ATOM 11922 C C . TYR F 6 93 ? 176.931 153.241 86.043 1.00 154.43 90 TYR C C 1
ATOM 11923 O O . TYR F 6 93 ? 175.774 152.967 85.716 1.00 154.43 90 TYR C O 1
ATOM 11932 N N . TYR F 6 94 ? 177.342 153.266 87.303 1.00 144.06 91 TYR C N 1
ATOM 11933 C CA . TYR F 6 94 ? 176.511 152.800 88.397 1.00 144.06 91 TYR C CA 1
ATOM 11934 C C . TYR F 6 94 ? 176.408 153.867 89.465 1.00 144.06 91 TYR C C 1
ATOM 11935 O O . TYR F 6 94 ? 177.384 154.557 89.773 1.00 144.06 91 TYR C O 1
ATOM 11944 N N . CYS F 6 95 ? 175.217 153.992 90.021 1.00 134.67 92 CYS C N 1
ATOM 11945 C CA . CYS F 6 95 ? 174.938 154.901 91.114 1.00 134.67 92 CYS C CA 1
ATOM 11946 C C . CYS F 6 95 ? 174.903 154.082 92.392 1.00 134.67 92 CYS C C 1
ATOM 11947 O O . CYS F 6 95 ? 174.163 153.099 92.476 1.00 134.67 92 CYS C O 1
ATOM 11950 N N . ASN F 6 96 ? 175.710 154.471 93.374 1.00 124.66 93 ASN C N 1
ATOM 11951 C CA . ASN F 6 96 ? 175.885 153.685 94.585 1.00 124.66 93 ASN C CA 1
ATOM 11952 C C . ASN F 6 96 ? 175.623 154.557 95.793 1.00 124.66 93 ASN C C 1
ATOM 11953 O O . ASN F 6 96 ? 176.125 155.679 95.866 1.00 124.66 93 ASN C O 1
ATOM 11958 N N . VAL F 6 97 ? 174.857 154.039 96.744 1.00 117.14 94 VAL C N 1
ATOM 11959 C CA . VAL F 6 97 ? 174.585 154.760 97.977 1.00 117.14 94 VAL C CA 1
ATOM 11960 C C . VAL F 6 97 ? 174.628 153.754 99.114 1.00 117.14 94 VAL C C 1
ATOM 11961 O O . VAL F 6 97 ? 174.523 152.545 98.907 1.00 117.14 94 VAL C O 1
ATOM 11965 N N . ASN F 6 98 ? 174.835 154.257 100.329 1.00 117.46 95 ASN C N 1
ATOM 11966 C CA . ASN F 6 98 ? 174.920 153.397 101.506 1.00 117.46 95 ASN C CA 1
ATOM 11967 C C . ASN F 6 98 ? 174.093 154.003 102.635 1.00 117.46 95 ASN C C 1
ATOM 11968 O O . ASN F 6 98 ? 174.600 154.788 103.438 1.00 117.46 95 ASN C O 1
ATOM 11973 N N . VAL F 6 99 ? 172.827 153.624 102.692 1.00 113.44 96 VAL C N 1
ATOM 11974 C CA . VAL F 6 99 ? 171.948 153.964 103.797 1.00 113.44 96 VAL C CA 1
ATOM 11975 C C . VAL F 6 99 ? 171.503 152.657 104.450 1.00 113.44 96 VAL C C 1
ATOM 11976 O O . VAL F 6 99 ? 170.642 151.923 103.948 1.00 113.44 96 VAL C O 1
ATOM 11980 N N . GLY F 6 100 ? 172.170 152.309 105.543 1.00 110.29 97 GLY C N 1
ATOM 11981 C CA . GLY F 6 100 ? 171.955 151.033 106.189 1.00 110.29 97 GLY C CA 1
ATOM 11982 C C . GLY F 6 100 ? 172.624 149.928 105.404 1.00 110.29 97 GLY C C 1
ATOM 11983 O O . GLY F 6 100 ? 173.710 149.471 105.756 1.00 110.29 97 GLY C O 1
ATOM 11984 N N . PHE F 6 101 ? 172.001 149.528 104.307 1.00 110.62 98 PHE C N 1
ATOM 11985 C CA . PHE F 6 101 ? 172.574 148.559 103.393 1.00 110.62 98 PHE C CA 1
ATOM 11986 C C . PHE F 6 101 ? 173.413 149.302 102.367 1.00 110.62 98 PHE C C 1
ATOM 11987 O O . PHE F 6 101 ? 173.764 150.467 102.548 1.00 110.62 98 PHE C O 1
ATOM 11995 N N . GLU F 6 102 ? 173.747 148.628 101.277 1.00 115.61 101 GLU C N 1
ATOM 11996 C CA . GLU F 6 102 ? 174.363 149.252 100.120 1.00 115.61 101 GLU C CA 1
ATOM 11997 C C . GLU F 6 102 ? 173.478 148.985 98.916 1.00 115.61 101 GLU C C 1
ATOM 11998 O O . GLU F 6 102 ? 173.281 147.826 98.539 1.00 115.61 101 GLU C O 1
ATOM 12004 N N . TYR F 6 103 ? 172.948 150.046 98.320 1.00 109.75 102 TYR C N 1
ATOM 12005 C CA . TYR F 6 103 ? 172.048 149.951 97.182 1.00 109.75 102 TYR C CA 1
ATOM 12006 C C . TYR F 6 103 ? 172.764 150.381 95.917 1.00 109.75 102 TYR C C 1
ATOM 12007 O O . TYR F 6 103 ? 173.413 151.429 95.890 1.00 109.75 102 TYR C O 1
ATOM 12016 N N . TRP F 6 104 ? 172.639 149.575 94.874 1.00 124.98 103 TRP C N 1
ATOM 12017 C CA . TRP F 6 104 ? 173.250 149.851 93.588 1.00 124.98 103 TRP C CA 1
ATOM 12018 C C . TRP F 6 104 ? 172.186 150.240 92.577 1.00 124.98 103 TRP C C 1
ATOM 12019 O O . TRP F 6 104 ? 171.046 149.774 92.638 1.00 124.98 103 TRP C O 1
ATOM 12030 N N . GLY F 6 105 ? 172.564 151.091 91.646 1.00 134.14 104 GLY C N 1
ATOM 12031 C CA . GLY F 6 105 ? 171.702 151.368 90.525 1.00 134.14 104 GLY C CA 1
ATOM 12032 C C . GLY F 6 105 ? 171.733 150.247 89.510 1.00 134.14 104 GLY C C 1
ATOM 12033 O O . GLY F 6 105 ? 172.511 149.302 89.608 1.00 134.14 104 GLY C O 1
ATOM 12034 N N . GLN F 6 106 ? 170.861 150.358 88.510 1.00 140.90 105 GLN C N 1
ATOM 12035 C CA . GLN F 6 106 ? 170.792 149.320 87.491 1.00 140.90 105 GLN C CA 1
ATOM 12036 C C . GLN F 6 106 ? 171.914 149.437 86.473 1.00 140.90 105 GLN C C 1
ATOM 12037 O O . GLN F 6 106 ? 172.285 148.437 85.850 1.00 140.90 105 GLN C O 1
ATOM 12043 N N . GLY F 6 107 ? 172.459 150.630 86.283 1.00 148.44 106 GLY C N 1
ATOM 12044 C CA . GLY F 6 107 ? 173.545 150.816 85.348 1.00 148.44 106 GLY C CA 1
ATOM 12045 C C . GLY F 6 107 ? 173.115 151.443 84.041 1.00 148.44 106 GLY C C 1
ATOM 12046 O O . GLY F 6 107 ? 172.162 150.986 83.402 1.00 148.44 106 GLY C O 1
ATOM 12047 N N . THR F 6 108 ? 173.806 152.503 83.642 1.00 155.60 107 THR C N 1
ATOM 12048 C CA . THR F 6 108 ? 173.559 153.195 82.387 1.00 155.60 107 THR C CA 1
ATOM 12049 C C . THR F 6 108 ? 174.714 152.953 81.427 1.00 155.60 107 THR C C 1
ATOM 12050 O O . THR F 6 108 ? 175.872 153.206 81.767 1.00 155.60 107 THR C O 1
ATOM 12054 N N . GLN F 6 109 ? 174.408 152.445 80.239 1.00 158.88 108 GLN C N 1
ATOM 12055 C CA . GLN F 6 109 ? 175.445 152.093 79.278 1.00 158.88 108 GLN C CA 1
ATOM 12056 C C . GLN F 6 109 ? 175.813 153.313 78.449 1.00 158.88 108 GLN C C 1
ATOM 12057 O O . GLN F 6 109 ? 174.956 153.889 77.772 1.00 158.88 108 GLN C O 1
ATOM 12063 N N . VAL F 6 110 ? 177.078 153.717 78.507 1.00 162.16 109 VAL C N 1
ATOM 12064 C CA . VAL F 6 110 ? 177.613 154.711 77.584 1.00 162.16 109 VAL C CA 1
ATOM 12065 C C . VAL F 6 110 ? 178.861 154.137 76.922 1.00 162.16 109 VAL C C 1
ATOM 12066 O O . VAL F 6 110 ? 179.773 153.651 77.601 1.00 162.16 109 VAL C O 1
ATOM 12070 N N . THR F 6 111 ? 178.863 154.116 75.598 1.00 165.45 110 THR C N 1
ATOM 12071 C CA . THR F 6 111 ? 180.034 153.725 74.834 1.00 165.45 110 THR C CA 1
ATOM 12072 C C . THR F 6 111 ? 180.445 154.894 73.953 1.00 165.45 110 THR C C 1
ATOM 12073 O O . THR F 6 111 ? 179.645 155.394 73.159 1.00 165.45 110 THR C O 1
ATOM 12077 N N . VAL F 6 112 ? 181.685 155.337 74.109 1.00 166.98 111 VAL C N 1
ATOM 12078 C CA . VAL F 6 112 ? 182.224 156.440 73.328 1.00 166.98 111 VAL C CA 1
ATOM 12079 C C . VAL F 6 112 ? 182.955 155.803 72.155 1.00 166.98 111 VAL C C 1
ATOM 12080 O O . VAL F 6 112 ? 184.003 155.177 72.324 1.00 166.98 111 VAL C O 1
ATOM 12084 N N . SER F 6 113 ? 182.377 155.910 70.967 1.00 164.11 112 SER C N 1
ATOM 12085 C CA . SER F 6 113 ? 182.999 155.345 69.786 1.00 164.11 112 SER C CA 1
ATOM 12086 C C . SER F 6 113 ? 182.966 156.346 68.642 1.00 164.11 112 SER C C 1
ATOM 12087 O O . SER F 6 113 ? 183.432 157.477 68.788 1.00 164.11 112 SER C O 1
ATOM 12090 N N . LYS G 7 1 ? 178.502 116.086 110.795 1.00 246.39 3 LYS G N 1
ATOM 12091 C CA . LYS G 7 1 ? 177.836 117.113 111.586 1.00 246.39 3 LYS G CA 1
ATOM 12092 C C . LYS G 7 1 ? 178.793 118.205 112.100 1.00 246.39 3 LYS G C 1
ATOM 12093 O O . LYS G 7 1 ? 179.507 118.829 111.320 1.00 246.39 3 LYS G O 1
ATOM 12099 N N . GLY G 7 2 ? 178.798 118.430 113.407 1.00 254.42 4 GLY G N 1
ATOM 12100 C CA . GLY G 7 2 ? 179.629 119.416 114.049 1.00 254.42 4 GLY G CA 1
ATOM 12101 C C . GLY G 7 2 ? 178.926 120.742 114.186 1.00 254.42 4 GLY G C 1
ATOM 12102 O O . GLY G 7 2 ? 178.464 121.077 115.275 1.00 254.42 4 GLY G O 1
ATOM 12103 N N . GLU G 7 3 ? 178.800 121.494 113.099 1.00 256.18 5 GLU G N 1
ATOM 12104 C CA . GLU G 7 3 ? 178.076 122.754 113.198 1.00 256.18 5 GLU G CA 1
ATOM 12105 C C . GLU G 7 3 ? 176.634 122.573 112.750 1.00 256.18 5 GLU G C 1
ATOM 12106 O O . GLU G 7 3 ? 175.766 123.398 113.062 1.00 256.18 5 GLU G O 1
ATOM 12112 N N . GLU G 7 4 ? 176.351 121.453 112.080 1.00 258.28 6 GLU G N 1
ATOM 12113 C CA . GLU G 7 4 ? 174.982 120.986 111.909 1.00 258.28 6 GLU G CA 1
ATOM 12114 C C . GLU G 7 4 ? 174.329 120.643 113.243 1.00 258.28 6 GLU G C 1
ATOM 12115 O O . GLU G 7 4 ? 173.101 120.547 113.315 1.00 258.28 6 GLU G O 1
ATOM 12121 N N . LEU G 7 5 ? 175.137 120.415 114.282 1.00 251.72 7 LEU G N 1
ATOM 12122 C CA . LEU G 7 5 ? 174.682 120.335 115.659 1.00 251.72 7 LEU G CA 1
ATOM 12123 C C . LEU G 7 5 ? 174.308 121.699 116.231 1.00 251.72 7 LEU G C 1
ATOM 12124 O O . LEU G 7 5 ? 173.422 121.773 117.089 1.00 251.72 7 LEU G O 1
ATOM 12129 N N . PHE G 7 6 ? 174.943 122.778 115.764 1.00 248.51 8 PHE G N 1
ATOM 12130 C CA . PHE G 7 6 ? 174.720 124.116 116.299 1.00 248.51 8 PHE G CA 1
ATOM 12131 C C . PHE G 7 6 ? 173.754 124.936 115.462 1.00 248.51 8 PHE G C 1
ATOM 12132 O O . PHE G 7 6 ? 174.007 126.124 115.233 1.00 248.51 8 PHE G O 1
ATOM 12140 N N . THR G 7 7 ? 172.682 124.313 114.960 1.00 247.14 9 THR G N 1
ATOM 12141 C CA . THR G 7 7 ? 171.663 125.035 114.198 1.00 247.14 9 THR G CA 1
ATOM 12142 C C . THR G 7 7 ? 170.982 126.106 115.049 1.00 247.14 9 THR G C 1
ATOM 12143 O O . THR G 7 7 ? 170.637 127.181 114.543 1.00 247.14 9 THR G O 1
ATOM 12147 N N . GLY G 7 8 ? 170.843 125.865 116.347 1.00 239.59 10 GLY G N 1
ATOM 12148 C CA . GLY G 7 8 ? 170.355 126.885 117.251 1.00 239.59 10 GLY G CA 1
ATOM 12149 C C . GLY G 7 8 ? 171.358 128.006 117.472 1.00 239.59 10 GLY G C 1
ATOM 12150 O O . GLY G 7 8 ? 172.481 128.003 116.966 1.00 239.59 10 GLY G O 1
ATOM 12151 N N . VAL G 7 9 ? 170.933 128.984 118.272 1.00 234.77 11 VAL G N 1
ATOM 12152 C CA . VAL G 7 9 ? 171.670 130.234 118.403 1.00 234.77 11 VAL G CA 1
ATOM 12153 C C . VAL G 7 9 ? 172.936 130.020 119.227 1.00 234.77 11 VAL G C 1
ATOM 12154 O O . VAL G 7 9 ? 172.965 129.217 120.167 1.00 234.77 11 VAL G O 1
ATOM 12158 N N . VAL G 7 10 ? 174.003 130.704 118.844 1.00 245.25 12 VAL G N 1
ATOM 12159 C CA . VAL G 7 10 ? 175.355 130.423 119.325 1.00 245.25 12 VAL G CA 1
ATOM 12160 C C . VAL G 7 10 ? 175.896 131.672 120.009 1.00 245.25 12 VAL G C 1
ATOM 12161 O O . VAL G 7 10 ? 175.770 132.768 119.450 1.00 245.25 12 VAL G O 1
ATOM 12165 N N . PRO G 7 11 ? 176.481 131.558 121.206 1.00 246.96 13 PRO G N 1
ATOM 12166 C CA . PRO G 7 11 ? 177.140 132.713 121.828 1.00 246.96 13 PRO G CA 1
ATOM 12167 C C . PRO G 7 11 ? 178.465 133.034 121.155 1.00 246.96 13 PRO G C 1
ATOM 12168 O O . PRO G 7 11 ? 179.263 132.141 120.864 1.00 246.96 13 PRO G O 1
ATOM 12172 N N . ILE G 7 12 ? 178.709 134.326 120.942 1.00 242.04 14 ILE G N 1
ATOM 12173 C CA . ILE G 7 12 ? 179.883 134.803 120.220 1.00 242.04 14 ILE G CA 1
ATOM 12174 C C . ILE G 7 12 ? 180.632 135.781 121.116 1.00 242.04 14 ILE G C 1
ATOM 12175 O O . ILE G 7 12 ? 180.183 136.916 121.325 1.00 242.04 14 ILE G O 1
ATOM 12180 N N . LEU G 7 13 ? 181.771 135.334 121.652 1.00 241.80 15 LEU G N 1
ATOM 12181 C CA . LEU G 7 13 ? 182.758 136.196 122.289 1.00 241.80 15 LEU G CA 1
ATOM 12182 C C . LEU G 7 13 ? 183.768 136.673 121.261 1.00 241.80 15 LEU G C 1
ATOM 12183 O O . LEU G 7 13 ? 184.298 135.877 120.475 1.00 241.80 15 LEU G O 1
ATOM 12188 N N . VAL G 7 14 ? 184.052 137.969 121.280 1.00 235.76 16 VAL G N 1
ATOM 12189 C CA . VAL G 7 14 ? 185.131 138.526 120.485 1.00 235.76 16 VAL G CA 1
ATOM 12190 C C . VAL G 7 14 ? 186.077 139.274 121.411 1.00 235.76 16 VAL G C 1
ATOM 12191 O O . VAL G 7 14 ? 185.650 140.134 122.191 1.00 235.76 16 VAL G O 1
ATOM 12195 N N . GLU G 7 15 ? 187.366 138.950 121.299 1.00 235.10 17 GLU G N 1
ATOM 12196 C CA . GLU G 7 15 ? 188.436 139.560 122.067 1.00 235.10 17 GLU G CA 1
ATOM 12197 C C . GLU G 7 15 ? 189.466 140.053 121.070 1.00 235.10 17 GLU G C 1
ATOM 12198 O O . GLU G 7 15 ? 189.947 139.264 120.253 1.00 235.10 17 GLU G O 1
ATOM 12204 N N . LEU G 7 16 ? 189.811 141.333 121.121 1.00 239.68 18 LEU G N 1
ATOM 12205 C CA . LEU G 7 16 ? 190.817 141.836 120.202 1.00 239.68 18 LEU G CA 1
ATOM 12206 C C . LEU G 7 16 ? 191.791 142.738 120.930 1.00 239.68 18 LEU G C 1
ATOM 12207 O O . LEU G 7 16 ? 191.381 143.692 121.596 1.00 239.68 18 LEU G O 1
ATOM 12212 N N . ASP G 7 17 ? 193.072 142.441 120.767 1.00 243.23 19 ASP G N 1
ATOM 12213 C CA . ASP G 7 17 ? 194.147 143.342 121.136 1.00 243.23 19 ASP G CA 1
ATOM 12214 C C . ASP G 7 17 ? 194.991 143.609 119.903 1.00 243.23 19 ASP G C 1
ATOM 12215 O O . ASP G 7 17 ? 195.042 142.794 118.974 1.00 243.23 19 ASP G O 1
ATOM 12220 N N . GLY G 7 18 ? 195.642 144.760 119.884 1.00 250.88 20 GLY G N 1
ATOM 12221 C CA . GLY G 7 18 ? 196.425 145.089 118.716 1.00 250.88 20 GLY G CA 1
ATOM 12222 C C . GLY G 7 18 ? 197.196 146.371 118.880 1.00 250.88 20 GLY G C 1
ATOM 12223 O O . GLY G 7 18 ? 196.912 147.194 119.760 1.00 250.88 20 GLY G O 1
ATOM 12224 N N . ASP G 7 19 ? 198.161 146.544 117.983 1.00 256.75 21 ASP G N 1
ATOM 12225 C CA . ASP G 7 19 ? 199.045 147.699 117.998 1.00 256.75 21 ASP G CA 1
ATOM 12226 C C . ASP G 7 19 ? 199.180 148.281 116.602 1.00 256.75 21 ASP G C 1
ATOM 12227 O O . ASP G 7 19 ? 199.431 147.548 115.637 1.00 256.75 21 ASP G O 1
ATOM 12232 N N . VAL G 7 20 ? 199.023 149.600 116.504 1.00 257.54 22 VAL G N 1
ATOM 12233 C CA . VAL G 7 20 ? 199.353 150.336 115.287 1.00 257.54 22 VAL G CA 1
ATOM 12234 C C . VAL G 7 20 ? 200.206 151.549 115.659 1.00 257.54 22 VAL G C 1
ATOM 12235 O O . VAL G 7 20 ? 199.792 152.386 116.473 1.00 257.54 22 VAL G O 1
ATOM 12239 N N . ASN G 7 21 ? 201.416 151.608 115.083 1.00 257.14 23 ASN G N 1
ATOM 12240 C CA . ASN G 7 21 ? 202.390 152.691 115.283 1.00 257.14 23 ASN G CA 1
ATOM 12241 C C . ASN G 7 21 ? 202.734 152.885 116.757 1.00 257.14 23 ASN G C 1
ATOM 12242 O O . ASN G 7 21 ? 202.869 154.012 117.240 1.00 257.14 23 ASN G O 1
ATOM 12247 N N . GLY G 7 22 ? 202.859 151.775 117.482 1.00 259.42 24 GLY G N 1
ATOM 12248 C CA . GLY G 7 22 ? 203.119 151.851 118.903 1.00 259.42 24 GLY G CA 1
ATOM 12249 C C . GLY G 7 22 ? 201.956 152.343 119.729 1.00 259.42 24 GLY G C 1
ATOM 12250 O O . GLY G 7 22 ? 202.149 152.742 120.882 1.00 259.42 24 GLY G O 1
ATOM 12251 N N . HIS G 7 23 ? 200.750 152.327 119.176 1.00 250.89 25 HIS G N 1
ATOM 12252 C CA . HIS G 7 23 ? 199.573 152.818 119.871 1.00 250.89 25 HIS G CA 1
ATOM 12253 C C . HIS G 7 23 ? 198.632 151.641 120.089 1.00 250.89 25 HIS G C 1
ATOM 12254 O O . HIS G 7 23 ? 198.382 150.853 119.164 1.00 250.89 25 HIS G O 1
ATOM 12261 N N . LYS G 7 24 ? 198.117 151.550 121.312 1.00 246.10 26 LYS G N 1
ATOM 12262 C CA . LYS G 7 24 ? 197.461 150.375 121.866 1.00 246.10 26 LYS G CA 1
ATOM 12263 C C . LYS G 7 24 ? 195.968 150.378 121.565 1.00 246.10 26 LYS G C 1
ATOM 12264 O O . LYS G 7 24 ? 195.328 151.432 121.598 1.00 246.10 26 LYS G O 1
ATOM 12270 N N . PHE G 7 25 ? 195.403 149.197 121.297 1.00 246.75 27 PHE G N 1
ATOM 12271 C CA . PHE G 7 25 ? 193.951 149.088 121.302 1.00 246.75 27 PHE G CA 1
ATOM 12272 C C . PHE G 7 25 ? 193.498 147.703 121.744 1.00 246.75 27 PHE G C 1
ATOM 12273 O O . PHE G 7 25 ? 194.188 146.700 121.539 1.00 246.75 27 PHE G O 1
ATOM 12281 N N . SER G 7 26 ? 192.311 147.683 122.358 1.00 238.76 28 SER G N 1
ATOM 12282 C CA . SER G 7 26 ? 191.731 146.502 122.995 1.00 238.76 28 SER G CA 1
ATOM 12283 C C . SER G 7 26 ? 190.214 146.658 122.985 1.00 238.76 28 SER G C 1
ATOM 12284 O O . SER G 7 26 ? 189.674 147.486 123.722 1.00 238.76 28 SER G O 1
ATOM 12287 N N . VAL G 7 27 ? 189.526 145.866 122.164 1.00 231.52 29 VAL G N 1
ATOM 12288 C CA . VAL G 7 27 ? 188.073 145.934 122.021 1.00 231.52 29 VAL G CA 1
ATOM 12289 C C . VAL G 7 27 ? 187.497 144.542 122.249 1.00 231.52 29 VAL G C 1
ATOM 12290 O O . VAL G 7 27 ? 188.020 143.554 121.719 1.00 231.52 29 VAL G O 1
ATOM 12294 N N . SER G 7 28 ? 186.426 144.454 123.040 1.00 227.62 30 SER G N 1
ATOM 12295 C CA . SER G 7 28 ? 185.762 143.177 123.278 1.00 227.62 30 SER G CA 1
ATOM 12296 C C . SER G 7 28 ? 184.306 143.252 122.828 1.00 227.62 30 SER G C 1
ATOM 12297 O O . SER G 7 28 ? 183.839 144.266 122.316 1.00 227.62 30 SER G O 1
ATOM 12300 N N . GLY G 7 29 ? 183.597 142.143 122.980 1.00 228.15 31 GLY G N 1
ATOM 12301 C CA . GLY G 7 29 ? 182.185 142.172 122.650 1.00 228.15 31 GLY G CA 1
ATOM 12302 C C . GLY G 7 29 ? 181.559 140.800 122.679 1.00 228.15 31 GLY G C 1
ATOM 12303 O O . GLY G 7 29 ? 182.239 139.770 122.719 1.00 228.15 31 GLY G O 1
ATOM 12304 N N . GLU G 7 30 ? 180.224 140.806 122.623 1.00 236.29 32 GLU G N 1
ATOM 12305 C CA . GLU G 7 30 ? 179.434 139.592 122.770 1.00 236.29 32 GLU G CA 1
ATOM 12306 C C . GLU G 7 30 ? 178.168 139.693 121.939 1.00 236.29 32 GLU G C 1
ATOM 12307 O O . GLU G 7 30 ? 177.608 140.776 121.783 1.00 236.29 32 GLU G O 1
ATOM 12313 N N . GLY G 7 31 ? 177.744 138.572 121.382 1.00 241.01 33 GLY G N 1
ATOM 12314 C CA . GLY G 7 31 ? 176.467 138.540 120.708 1.00 241.01 33 GLY G CA 1
ATOM 12315 C C . GLY G 7 31 ? 176.054 137.142 120.332 1.00 241.01 33 GLY G C 1
ATOM 12316 O O . GLY G 7 31 ? 176.501 136.163 120.929 1.00 241.01 33 GLY G O 1
ATOM 12317 N N . GLU G 7 32 ? 175.203 137.056 119.321 1.00 243.03 34 GLU G N 1
ATOM 12318 C CA . GLU G 7 32 ? 174.622 135.790 118.920 1.00 243.03 34 GLU G CA 1
ATOM 12319 C C . GLU G 7 32 ? 174.800 135.547 117.428 1.00 243.03 34 GLU G C 1
ATOM 12320 O O . GLU G 7 32 ? 174.828 136.484 116.621 1.00 243.03 34 GLU G O 1
ATOM 12326 N N . GLY G 7 33 ? 174.934 134.272 117.076 1.00 247.74 35 GLY G N 1
ATOM 12327 C CA . GLY G 7 33 ? 175.013 133.869 115.687 1.00 247.74 35 GLY G CA 1
ATOM 12328 C C . GLY G 7 33 ? 174.016 132.774 115.372 1.00 247.74 35 GLY G C 1
ATOM 12329 O O . GLY G 7 33 ? 173.711 131.927 116.207 1.00 247.74 35 GLY G O 1
ATOM 12330 N N . ASP G 7 34 ? 173.503 132.807 114.141 1.00 250.97 36 ASP G N 1
ATOM 12331 C CA . ASP G 7 34 ? 172.514 131.841 113.684 1.00 250.97 36 ASP G CA 1
ATOM 12332 C C . ASP G 7 34 ? 172.901 131.337 112.306 1.00 250.97 36 ASP G C 1
ATOM 12333 O O . ASP G 7 34 ? 173.299 132.118 111.441 1.00 250.97 36 ASP G O 1
ATOM 12338 N N . ALA G 7 35 ? 172.721 130.039 112.086 1.00 256.86 37 ALA G N 1
ATOM 12339 C CA . ALA G 7 35 ? 173.117 129.408 110.835 1.00 256.86 37 ALA G CA 1
ATOM 12340 C C . ALA G 7 35 ? 171.963 129.073 109.907 1.00 256.86 37 ALA G C 1
ATOM 12341 O O . ALA G 7 35 ? 172.134 129.156 108.691 1.00 256.86 37 ALA G O 1
ATOM 12343 N N . THR G 7 36 ? 170.803 128.670 110.433 1.00 256.40 38 THR G N 1
ATOM 12344 C CA . THR G 7 36 ? 169.691 128.332 109.551 1.00 256.40 38 THR G CA 1
ATOM 12345 C C . THR G 7 36 ? 169.090 129.575 108.907 1.00 256.40 38 THR G C 1
ATOM 12346 O O . THR G 7 36 ? 168.575 129.498 107.787 1.00 256.40 38 THR G O 1
ATOM 12350 N N . TYR G 7 37 ? 169.164 130.727 109.572 1.00 250.16 39 TYR G N 1
ATOM 12351 C CA . TYR G 7 37 ? 168.929 131.977 108.872 1.00 250.16 39 TYR G CA 1
ATOM 12352 C C . TYR G 7 37 ? 170.239 132.633 108.472 1.00 250.16 39 TYR G C 1
ATOM 12353 O O . TYR G 7 37 ? 170.284 133.371 107.482 1.00 250.16 39 TYR G O 1
ATOM 12362 N N . GLY G 7 38 ? 171.312 132.357 109.203 1.00 251.57 40 GLY G N 1
ATOM 12363 C CA . GLY G 7 38 ? 172.606 132.894 108.855 1.00 251.57 40 GLY G CA 1
ATOM 12364 C C . GLY G 7 38 ? 172.723 134.380 109.099 1.00 251.57 40 GLY G C 1
ATOM 12365 O O . GLY G 7 38 ? 172.772 135.163 108.151 1.00 251.57 40 GLY G O 1
ATOM 12366 N N . LYS G 7 39 ? 172.746 134.788 110.361 1.00 243.56 41 LYS G N 1
ATOM 12367 C CA . LYS G 7 39 ? 172.933 136.188 110.685 1.00 243.56 41 LYS G CA 1
ATOM 12368 C C . LYS G 7 39 ? 173.750 136.292 111.956 1.00 243.56 41 LYS G C 1
ATOM 12369 O O . LYS G 7 39 ? 173.929 135.319 112.690 1.00 243.56 41 LYS G O 1
ATOM 12375 N N . LEU G 7 40 ? 174.270 137.488 112.201 1.00 237.59 42 LEU G N 1
ATOM 12376 C CA . LEU G 7 40 ? 175.072 137.769 113.381 1.00 237.59 42 LEU G CA 1
ATOM 12377 C C . LEU G 7 40 ? 174.560 139.059 113.990 1.00 237.59 42 LEU G C 1
ATOM 12378 O O . LEU G 7 40 ? 174.542 140.094 113.316 1.00 237.59 42 LEU G O 1
ATOM 12383 N N . THR G 7 41 ? 174.141 139.000 115.247 1.00 236.97 43 THR G N 1
ATOM 12384 C CA . THR G 7 41 ? 173.641 140.168 115.968 1.00 236.97 43 THR G CA 1
ATOM 12385 C C . THR G 7 41 ? 174.579 140.373 117.147 1.00 236.97 43 THR G C 1
ATOM 12386 O O . THR G 7 41 ? 174.525 139.619 118.120 1.00 236.97 43 THR G O 1
ATOM 12390 N N . LEU G 7 42 ? 175.458 141.366 117.065 1.00 235.93 44 LEU G N 1
ATOM 12391 C CA . LEU G 7 42 ? 176.630 141.417 117.921 1.00 235.93 44 LEU G CA 1
ATOM 12392 C C . LEU G 7 42 ? 176.718 142.794 118.554 1.00 235.93 44 LEU G C 1
ATOM 12393 O O . LEU G 7 42 ? 176.642 143.801 117.847 1.00 235.93 44 LEU G O 1
ATOM 12398 N N . LYS G 7 43 ? 176.869 142.849 119.873 1.00 234.10 45 LYS G N 1
ATOM 12399 C CA . LYS G 7 43 ? 177.059 144.106 120.583 1.00 234.10 45 LYS G CA 1
ATOM 12400 C C . LYS G 7 43 ? 178.526 144.185 120.986 1.00 234.10 45 LYS G C 1
ATOM 12401 O O . LYS G 7 43 ? 179.003 143.384 121.801 1.00 234.10 45 LYS G O 1
ATOM 12407 N N . PHE G 7 44 ? 179.247 145.127 120.395 1.00 235.02 46 PHE G N 1
ATOM 12408 C CA . PHE G 7 44 ? 180.682 145.241 120.589 1.00 235.02 46 PHE G CA 1
ATOM 12409 C C . PHE G 7 44 ? 181.007 146.532 121.324 1.00 235.02 46 PHE G C 1
ATOM 12410 O O . PHE G 7 44 ? 180.379 147.568 121.087 1.00 235.02 46 PHE G O 1
ATOM 12418 N N . ILE G 7 45 ? 181.977 146.457 122.233 1.00 239.19 47 ILE G N 1
ATOM 12419 C CA . ILE G 7 45 ? 182.304 147.531 123.163 1.00 239.19 47 ILE G CA 1
ATOM 12420 C C . ILE G 7 45 ? 183.816 147.742 123.155 1.00 239.19 47 ILE G C 1
ATOM 12421 O O . ILE G 7 45 ? 184.583 146.795 123.379 1.00 239.19 47 ILE G O 1
ATOM 12426 N N . CYS G 7 46 ? 184.240 148.979 122.902 1.00 246.11 48 CYS G N 1
ATOM 12427 C CA . CYS G 7 46 ? 185.649 149.352 123.003 1.00 246.11 48 CYS G CA 1
ATOM 12428 C C . CYS G 7 46 ? 186.002 149.519 124.474 1.00 246.11 48 CYS G C 1
ATOM 12429 O O . CYS G 7 46 ? 185.648 150.521 125.101 1.00 246.11 48 CYS G O 1
ATOM 12432 N N . THR G 7 47 ? 186.712 148.539 125.033 1.00 243.53 49 THR G N 1
ATOM 12433 C CA . THR G 7 47 ? 187.060 148.529 126.448 1.00 243.53 49 THR G CA 1
ATOM 12434 C C . THR G 7 47 ? 188.475 149.025 126.727 1.00 243.53 49 THR G C 1
ATOM 12435 O O . THR G 7 47 ? 189.072 148.628 127.734 1.00 243.53 49 THR G O 1
ATOM 12439 N N . THR G 7 48 ? 189.035 149.871 125.864 1.00 245.84 50 THR G N 1
ATOM 12440 C CA . THR G 7 48 ? 190.323 150.484 126.149 1.00 245.84 50 THR G CA 1
ATOM 12441 C C . THR G 7 48 ? 190.293 152.004 126.104 1.00 245.84 50 THR G C 1
ATOM 12442 O O . THR G 7 48 ? 191.224 152.633 126.620 1.00 245.84 50 THR G O 1
ATOM 12446 N N . GLY G 7 49 ? 189.252 152.609 125.541 1.00 255.22 51 GLY G N 1
ATOM 12447 C CA . GLY G 7 49 ? 189.273 154.036 125.285 1.00 255.22 51 GLY G CA 1
ATOM 12448 C C . GLY G 7 49 ? 188.836 154.409 123.881 1.00 255.22 51 GLY G C 1
ATOM 12449 O O . GLY G 7 49 ? 187.677 154.201 123.506 1.00 255.22 51 GLY G O 1
ATOM 12450 N N . LYS G 7 50 ? 189.748 154.982 123.103 1.00 254.37 52 LYS G N 1
ATOM 12451 C CA . LYS G 7 50 ? 189.424 155.479 121.778 1.00 254.37 52 LYS G CA 1
ATOM 12452 C C . LYS G 7 50 ? 190.089 154.635 120.701 1.00 254.37 52 LYS G C 1
ATOM 12453 O O . LYS G 7 50 ? 191.115 153.989 120.923 1.00 254.37 52 LYS G O 1
ATOM 12459 N N . LEU G 7 51 ? 189.488 154.675 119.520 1.00 255.90 53 LEU G N 1
ATOM 12460 C CA . LEU G 7 51 ? 189.899 153.821 118.416 1.00 255.90 53 LEU G CA 1
ATOM 12461 C C . LEU G 7 51 ? 191.063 154.460 117.674 1.00 255.90 53 LEU G C 1
ATOM 12462 O O . LEU G 7 51 ? 190.936 155.599 117.208 1.00 255.90 53 LEU G O 1
ATOM 12467 N N . PRO G 7 52 ? 192.205 153.797 117.580 1.00 257.88 54 PRO G N 1
ATOM 12468 C CA . PRO G 7 52 ? 193.278 154.281 116.707 1.00 257.88 54 PRO G CA 1
ATOM 12469 C C . PRO G 7 52 ? 192.872 154.194 115.247 1.00 257.88 54 PRO G C 1
ATOM 12470 O O . PRO G 7 52 ? 192.843 155.195 114.527 1.00 257.88 54 PRO G O 1
ATOM 12474 N N . VAL G 7 53 ? 192.524 152.992 114.811 1.00 258.65 55 VAL G N 1
ATOM 12475 C CA . VAL G 7 53 ? 191.959 152.815 113.484 1.00 258.65 55 VAL G CA 1
ATOM 12476 C C . VAL G 7 53 ? 190.457 152.664 113.683 1.00 258.65 55 VAL G C 1
ATOM 12477 O O . VAL G 7 53 ? 190.023 152.143 114.720 1.00 258.65 55 VAL G O 1
ATOM 12481 N N . PRO G 7 54 ? 189.627 153.162 112.777 1.00 247.69 56 PRO G N 1
ATOM 12482 C CA . PRO G 7 54 ? 188.194 153.194 113.054 1.00 247.69 56 PRO G CA 1
ATOM 12483 C C . PRO G 7 54 ? 187.554 151.846 112.790 1.00 247.69 56 PRO G C 1
ATOM 12484 O O . PRO G 7 54 ? 188.059 151.022 112.027 1.00 247.69 56 PRO G O 1
ATOM 12488 N N . TRP G 7 55 ? 186.417 151.654 113.450 1.00 243.80 57 TRP G N 1
ATOM 12489 C CA . TRP G 7 55 ? 185.491 150.536 113.340 1.00 243.80 57 TRP G CA 1
ATOM 12490 C C . TRP G 7 55 ? 185.273 149.958 111.939 1.00 243.80 57 TRP G C 1
ATOM 12491 O O . TRP G 7 55 ? 185.221 148.725 111.836 1.00 243.80 57 TRP G O 1
ATOM 12502 N N . PRO G 7 56 ? 185.126 150.745 110.852 1.00 237.85 58 PRO G N 1
ATOM 12503 C CA . PRO G 7 56 ? 185.028 150.085 109.541 1.00 237.85 58 PRO G CA 1
ATOM 12504 C C . PRO G 7 56 ? 186.300 149.375 109.135 1.00 237.85 58 PRO G C 1
ATOM 12505 O O . PRO G 7 56 ? 186.222 148.253 108.627 1.00 237.85 58 PRO G O 1
ATOM 12509 N N . THR G 7 57 ? 187.475 149.917 109.465 1.00 242.19 59 THR G N 1
ATOM 12510 C CA . THR G 7 57 ? 188.708 149.146 109.287 1.00 242.19 59 THR G CA 1
ATOM 12511 C C . THR G 7 57 ? 188.854 147.988 110.272 1.00 242.19 59 THR G C 1
ATOM 12512 O O . THR G 7 57 ? 189.853 147.267 110.212 1.00 242.19 59 THR G O 1
ATOM 12516 N N . LEU G 7 58 ? 187.879 147.783 111.149 1.00 240.07 60 LEU G N 1
ATOM 12517 C CA . LEU G 7 58 ? 187.876 146.738 112.147 1.00 240.07 60 LEU G CA 1
ATOM 12518 C C . LEU G 7 58 ? 186.956 145.577 111.805 1.00 240.07 60 LEU G C 1
ATOM 12519 O O . LEU G 7 58 ? 187.200 144.458 112.269 1.00 240.07 60 LEU G O 1
ATOM 12524 N N . VAL G 7 59 ? 185.945 145.798 110.962 1.00 232.36 61 VAL G N 1
ATOM 12525 C CA . VAL G 7 59 ? 184.830 144.862 110.886 1.00 232.36 61 VAL G CA 1
ATOM 12526 C C . VAL G 7 59 ? 185.205 143.592 110.129 1.00 232.36 61 VAL G C 1
ATOM 12527 O O . VAL G 7 59 ? 184.727 142.504 110.469 1.00 232.36 61 VAL G O 1
ATOM 12531 N N . THR G 7 60 ? 186.096 143.673 109.143 1.00 234.23 62 THR G N 1
ATOM 12532 C CA . THR G 7 60 ? 186.528 142.448 108.485 1.00 234.23 62 THR G CA 1
ATOM 12533 C C . THR G 7 60 ? 187.470 141.636 109.353 1.00 234.23 62 THR G C 1
ATOM 12534 O O . THR G 7 60 ? 187.625 140.430 109.124 1.00 234.23 62 THR G O 1
ATOM 12538 N N . THR G 7 61 ? 188.130 142.262 110.505 1.00 234.65 63 THR G N 1
ATOM 12539 C CA . THR G 7 61 ? 188.950 141.671 111.547 1.00 234.65 63 THR G CA 1
ATOM 12540 C C . THR G 7 61 ? 188.099 141.055 112.675 1.00 234.65 63 THR G C 1
ATOM 12541 O O . THR G 7 61 ? 188.498 140.055 113.263 1.00 234.65 63 THR G O 1
ATOM 12545 N N . PHE G 7 62 ? 186.592 141.556 112.615 1.00 235.62 64 PHE G N 1
ATOM 12546 C CA . PHE G 7 62 ? 185.809 141.107 113.786 1.00 235.62 64 PHE G CA 1
ATOM 12547 C C . PHE G 7 62 ? 185.457 139.626 113.619 1.00 235.62 64 PHE G C 1
ATOM 12548 O O . PHE G 7 62 ? 184.634 139.139 114.415 1.00 235.62 64 PHE G O 1
ATOM 12577 N N . VAL G 7 64 ? 184.725 134.449 112.202 1.00 240.85 68 VAL G N 1
ATOM 12578 C CA . VAL G 7 64 ? 183.399 134.172 112.719 1.00 240.85 68 VAL G CA 1
ATOM 12579 C C . VAL G 7 64 ? 182.558 134.013 111.437 1.00 240.85 68 VAL G C 1
ATOM 12580 O O . VAL G 7 64 ? 181.416 134.460 111.315 1.00 240.85 68 VAL G O 1
ATOM 12584 N N . GLN G 7 65 ? 183.268 133.348 110.215 1.00 246.15 69 GLN G N 1
ATOM 12585 C CA . GLN G 7 65 ? 182.656 133.122 108.915 1.00 246.15 69 GLN G CA 1
ATOM 12586 C C . GLN G 7 65 ? 181.904 131.807 108.848 1.00 246.15 69 GLN G C 1
ATOM 12587 O O . GLN G 7 65 ? 181.581 131.339 107.754 1.00 246.15 69 GLN G O 1
ATOM 12593 N N . CYS G 7 66 ? 181.611 131.125 109.813 1.00 252.57 70 CYS G N 1
ATOM 12594 C CA . CYS G 7 66 ? 180.930 129.846 109.872 1.00 252.57 70 CYS G CA 1
ATOM 12595 C C . CYS G 7 66 ? 179.422 129.991 109.992 1.00 252.57 70 CYS G C 1
ATOM 12596 O O . CYS G 7 66 ? 178.705 128.999 109.849 1.00 252.57 70 CYS G O 1
ATOM 12599 N N . PHE G 7 67 ? 178.922 131.201 110.194 1.00 248.88 71 PHE G N 1
ATOM 12600 C CA . PHE G 7 67 ? 177.501 131.429 110.426 1.00 248.88 71 PHE G CA 1
ATOM 12601 C C . PHE G 7 67 ? 176.763 131.780 109.149 1.00 248.88 71 PHE G C 1
ATOM 12602 O O . PHE G 7 67 ? 175.865 132.620 109.147 1.00 248.88 71 PHE G O 1
ATOM 12610 N N . SER G 7 68 ? 177.152 131.171 108.039 1.00 247.21 72 SER G N 1
ATOM 12611 C CA . SER G 7 68 ? 176.490 131.398 106.772 1.00 247.21 72 SER G CA 1
ATOM 12612 C C . SER G 7 68 ? 175.111 130.744 106.757 1.00 247.21 72 SER G C 1
ATOM 12613 O O . SER G 7 68 ? 174.779 129.918 107.606 1.00 247.21 72 SER G O 1
ATOM 12616 N N . ARG G 7 69 ? 174.303 131.122 105.775 1.00 245.99 73 ARG G N 1
ATOM 12617 C CA . ARG G 7 69 ? 173.056 130.426 105.486 1.00 245.99 73 ARG G CA 1
ATOM 12618 C C . ARG G 7 69 ? 173.244 129.596 104.227 1.00 245.99 73 ARG G C 1
ATOM 12619 O O . ARG G 7 69 ? 173.589 130.135 103.173 1.00 245.99 73 ARG G O 1
ATOM 12627 N N . TYR G 7 70 ? 173.008 128.296 104.332 1.00 245.68 74 TYR G N 1
ATOM 12628 C CA . TYR G 7 70 ? 173.172 127.445 103.169 1.00 245.68 74 TYR G CA 1
ATOM 12629 C C . TYR G 7 70 ? 171.850 126.878 102.694 1.00 245.68 74 TYR G C 1
ATOM 12630 O O . TYR G 7 70 ? 171.128 126.251 103.480 1.00 245.68 74 TYR G O 1
ATOM 12639 N N . PRO G 7 71 ? 171.513 127.064 101.430 1.00 245.79 75 PRO G N 1
ATOM 12640 C CA . PRO G 7 71 ? 170.438 126.270 100.830 1.00 245.79 75 PRO G CA 1
ATOM 12641 C C . PRO G 7 71 ? 170.876 124.830 100.592 1.00 245.79 75 PRO G C 1
ATOM 12642 O O . PRO G 7 71 ? 172.018 124.462 100.885 1.00 245.79 75 PRO G O 1
ATOM 12646 N N . ASP G 7 72 ? 169.978 124.023 100.019 1.00 243.54 76 ASP G N 1
ATOM 12647 C CA . ASP G 7 72 ? 170.100 122.571 100.091 1.00 243.54 76 ASP G CA 1
ATOM 12648 C C . ASP G 7 72 ? 171.265 121.999 99.292 1.00 243.54 76 ASP G C 1
ATOM 12649 O O . ASP G 7 72 ? 171.703 120.884 99.586 1.00 243.54 76 ASP G O 1
ATOM 12654 N N . HIS G 7 73 ? 171.777 122.721 98.299 1.00 242.84 77 HIS G N 1
ATOM 12655 C CA . HIS G 7 73 ? 172.709 122.099 97.366 1.00 242.84 77 HIS G CA 1
ATOM 12656 C C . HIS G 7 73 ? 174.165 122.305 97.742 1.00 242.84 77 HIS G C 1
ATOM 12657 O O . HIS G 7 73 ? 175.001 121.452 97.428 1.00 242.84 77 HIS G O 1
ATOM 12664 N N . MET G 7 74 ? 174.492 123.405 98.415 1.00 245.54 78 MET G N 1
ATOM 12665 C CA . MET G 7 74 ? 175.864 123.703 98.800 1.00 245.54 78 MET G CA 1
ATOM 12666 C C . MET G 7 74 ? 176.214 123.138 100.163 1.00 245.54 78 MET G C 1
ATOM 12667 O O . MET G 7 74 ? 177.201 123.567 100.769 1.00 245.54 78 MET G O 1
ATOM 12672 N N . LYS G 7 75 ? 175.428 122.177 100.651 1.00 242.47 79 LYS G N 1
ATOM 12673 C CA . LYS G 7 75 ? 175.693 121.574 101.950 1.00 242.47 79 LYS G CA 1
ATOM 12674 C C . LYS G 7 75 ? 176.964 120.737 101.934 1.00 242.47 79 LYS G C 1
ATOM 12675 O O . LYS G 7 75 ? 177.629 120.598 102.967 1.00 242.47 79 LYS G O 1
ATOM 12681 N N . ARG G 7 76 ? 177.314 120.177 100.778 1.00 240.44 80 ARG G N 1
ATOM 12682 C CA . ARG G 7 76 ? 178.556 119.427 100.660 1.00 240.44 80 ARG G CA 1
ATOM 12683 C C . ARG G 7 76 ? 179.760 120.356 100.562 1.00 240.44 80 ARG G C 1
ATOM 12684 O O . ARG G 7 76 ? 180.859 119.995 101.001 1.00 240.44 80 ARG G O 1
ATOM 12692 N N . HIS G 7 77 ? 179.557 121.576 100.077 1.00 247.77 81 HIS G N 1
ATOM 12693 C CA . HIS G 7 77 ? 180.647 122.424 99.605 1.00 247.77 81 HIS G CA 1
ATOM 12694 C C . HIS G 7 77 ? 181.069 123.463 100.631 1.00 247.77 81 HIS G C 1
ATOM 12695 O O . HIS G 7 77 ? 181.360 124.604 100.272 1.00 247.77 81 HIS G O 1
ATOM 12702 N N . ASP G 7 78 ? 181.097 123.112 101.911 1.00 258.53 82 ASP G N 1
ATOM 12703 C CA . ASP G 7 78 ? 181.578 124.016 102.944 1.00 258.53 82 ASP G CA 1
ATOM 12704 C C . ASP G 7 78 ? 182.838 123.469 103.578 1.00 258.53 82 ASP G C 1
ATOM 12705 O O . ASP G 7 78 ? 182.897 122.299 103.952 1.00 258.53 82 ASP G O 1
ATOM 12710 N N . PHE G 7 79 ? 183.800 124.356 103.783 1.00 265.07 83 PHE G N 1
ATOM 12711 C CA . PHE G 7 79 ? 184.913 124.042 104.662 1.00 265.07 83 PHE G CA 1
ATOM 12712 C C . PHE G 7 79 ? 184.618 124.362 106.122 1.00 265.07 83 PHE G C 1
ATOM 12713 O O . PHE G 7 79 ? 185.074 123.648 107.020 1.00 265.07 83 PHE G O 1
ATOM 12721 N N . PHE G 7 80 ? 183.843 125.401 106.383 1.00 260.00 84 PHE G N 1
ATOM 12722 C CA . PHE G 7 80 ? 183.704 125.963 107.720 1.00 260.00 84 PHE G CA 1
ATOM 12723 C C . PHE G 7 80 ? 182.793 125.158 108.631 1.00 260.00 84 PHE G C 1
ATOM 12724 O O . PHE G 7 80 ? 182.514 125.606 109.744 1.00 260.00 84 PHE G O 1
ATOM 12732 N N . LYS G 7 81 ? 182.323 123.997 108.185 1.00 258.41 85 LYS G N 1
ATOM 12733 C CA . LYS G 7 81 ? 181.658 123.030 109.043 1.00 258.41 85 LYS G CA 1
ATOM 12734 C C . LYS G 7 81 ? 182.458 121.743 109.141 1.00 258.41 85 LYS G C 1
ATOM 12735 O O . LYS G 7 81 ? 181.937 120.728 109.615 1.00 258.41 85 LYS G O 1
ATOM 12741 N N . SER G 7 82 ? 183.711 121.758 108.691 1.00 270.53 86 SER G N 1
ATOM 12742 C CA . SER G 7 82 ? 184.601 120.610 108.796 1.00 270.53 86 SER G CA 1
ATOM 12743 C C . SER G 7 82 ? 185.635 120.764 109.898 1.00 270.53 86 SER G C 1
ATOM 12744 O O . SER G 7 82 ? 185.915 119.796 110.610 1.00 270.53 86 SER G O 1
ATOM 12747 N N . ALA G 7 83 ? 186.193 121.962 110.059 1.00 269.21 87 ALA G N 1
ATOM 12748 C CA . ALA G 7 83 ? 187.105 122.268 111.151 1.00 269.21 87 ALA G CA 1
ATOM 12749 C C . ALA G 7 83 ? 186.379 122.637 112.432 1.00 269.21 87 ALA G C 1
ATOM 12750 O O . ALA G 7 83 ? 187.033 122.913 113.442 1.00 269.21 87 ALA G O 1
ATOM 12752 N N . MET G 7 84 ? 185.077 122.659 112.415 1.00 268.88 88 MET G N 1
ATOM 12753 C CA . MET G 7 84 ? 184.357 122.945 113.629 1.00 268.88 88 MET G CA 1
ATOM 12754 C C . MET G 7 84 ? 183.611 121.693 114.066 1.00 268.88 88 MET G C 1
ATOM 12755 O O . MET G 7 84 ? 183.068 120.984 113.214 1.00 268.88 88 MET G O 1
ATOM 12760 N N . PRO G 7 85 ? 183.536 121.392 115.373 1.00 267.34 89 PRO G N 1
ATOM 12761 C CA . PRO G 7 85 ? 183.932 122.176 116.549 1.00 267.34 89 PRO G CA 1
ATOM 12762 C C . PRO G 7 85 ? 185.409 122.088 116.934 1.00 267.34 89 PRO G C 1
ATOM 12763 O O . PRO G 7 85 ? 185.764 122.530 118.028 1.00 267.34 89 PRO G O 1
ATOM 12767 N N . GLU G 7 86 ? 186.241 121.534 116.049 1.00 269.33 90 GLU G N 1
ATOM 12768 C CA . GLU G 7 86 ? 187.643 121.296 116.383 1.00 269.33 90 GLU G CA 1
ATOM 12769 C C . GLU G 7 86 ? 188.432 122.589 116.537 1.00 269.33 90 GLU G C 1
ATOM 12770 O O . GLU G 7 86 ? 189.402 122.627 117.302 1.00 269.33 90 GLU G O 1
ATOM 12776 N N . GLY G 7 87 ? 188.047 123.639 115.837 1.00 268.35 91 GLY G N 1
ATOM 12777 C CA . GLY G 7 87 ? 188.758 124.891 115.957 1.00 268.35 91 GLY G CA 1
ATOM 12778 C C . GLY G 7 87 ? 189.271 125.389 114.617 1.00 268.35 91 GLY G C 1
ATOM 12779 O O . GLY G 7 87 ? 189.392 124.645 113.641 1.00 268.35 91 GLY G O 1
ATOM 12780 N N . TYR G 7 88 ? 189.608 126.675 114.593 1.00 256.69 92 TYR G N 1
ATOM 12781 C CA . TYR G 7 88 ? 189.863 127.371 113.347 1.00 256.69 92 TYR G CA 1
ATOM 12782 C C . TYR G 7 88 ? 190.880 128.475 113.582 1.00 256.69 92 TYR G C 1
ATOM 12783 O O . TYR G 7 88 ? 190.924 129.074 114.654 1.00 256.69 92 TYR G O 1
ATOM 12792 N N . VAL G 7 89 ? 191.734 128.713 112.591 1.00 256.89 93 VAL G N 1
ATOM 12793 C CA . VAL G 7 89 ? 192.786 129.718 112.687 1.00 256.89 93 VAL G CA 1
ATOM 12794 C C . VAL G 7 89 ? 192.795 130.514 111.394 1.00 256.89 93 VAL G C 1
ATOM 12795 O O . VAL G 7 89 ? 192.798 129.930 110.308 1.00 256.89 93 VAL G O 1
ATOM 12799 N N . GLN G 7 90 ? 192.784 131.840 111.492 1.00 248.80 94 GLN G N 1
ATOM 12800 C CA . GLN G 7 90 ? 192.859 132.611 110.264 1.00 248.80 94 GLN G CA 1
ATOM 12801 C C . GLN G 7 90 ? 193.755 133.830 110.443 1.00 248.80 94 GLN G C 1
ATOM 12802 O O . GLN G 7 90 ? 193.734 134.515 111.475 1.00 248.80 94 GLN G O 1
ATOM 12808 N N . GLU G 7 91 ? 194.589 134.047 109.435 1.00 243.37 95 GLU G N 1
ATOM 12809 C CA . GLU G 7 91 ? 195.464 135.207 109.397 1.00 243.37 95 GLU G CA 1
ATOM 12810 C C . GLU G 7 91 ? 195.284 135.911 108.071 1.00 243.37 95 GLU G C 1
ATOM 12811 O O . GLU G 7 91 ? 195.090 135.266 107.037 1.00 243.37 95 GLU G O 1
ATOM 12817 N N . ARG G 7 92 ? 195.370 137.232 108.095 1.00 239.52 96 ARG G N 1
ATOM 12818 C CA . ARG G 7 92 ? 195.159 137.979 106.864 1.00 239.52 96 ARG G CA 1
ATOM 12819 C C . ARG G 7 92 ? 196.259 138.993 106.639 1.00 239.52 96 ARG G C 1
ATOM 12820 O O . ARG G 7 92 ? 196.755 139.622 107.583 1.00 239.52 96 ARG G O 1
ATOM 12828 N N . THR G 7 93 ? 196.625 139.131 105.369 1.00 244.63 97 THR G N 1
ATOM 12829 C CA . THR G 7 93 ? 197.390 140.262 104.876 1.00 244.63 97 THR G CA 1
ATOM 12830 C C . THR G 7 93 ? 196.394 141.228 104.253 1.00 244.63 97 THR G C 1
ATOM 12831 O O . THR G 7 93 ? 195.715 140.885 103.276 1.00 244.63 97 THR G O 1
ATOM 12835 N N . ILE G 7 94 ? 196.278 142.415 104.838 1.00 244.26 98 ILE G N 1
ATOM 12836 C CA . ILE G 7 94 ? 195.302 143.402 104.412 1.00 244.26 98 ILE G CA 1
ATOM 12837 C C . ILE G 7 94 ? 196.090 144.581 103.885 1.00 244.26 98 ILE G C 1
ATOM 12838 O O . ILE G 7 94 ? 196.702 145.320 104.668 1.00 244.26 98 ILE G O 1
ATOM 12843 N N . SER G 7 95 ? 196.085 144.766 102.579 1.00 244.19 99 SER G N 1
ATOM 12844 C CA . SER G 7 95 ? 196.820 145.866 101.981 1.00 244.19 99 SER G CA 1
ATOM 12845 C C . SER G 7 95 ? 195.858 147.013 101.714 1.00 244.19 99 SER G C 1
ATOM 12846 O O . SER G 7 95 ? 194.925 146.886 100.910 1.00 244.19 99 SER G O 1
ATOM 12849 N N . PHE G 7 96 ? 196.055 148.096 102.459 1.00 245.42 100 PHE G N 1
ATOM 12850 C CA . PHE G 7 96 ? 195.496 149.391 102.110 1.00 245.42 100 PHE G CA 1
ATOM 12851 C C . PHE G 7 96 ? 196.268 149.933 100.921 1.00 245.42 100 PHE G C 1
ATOM 12852 O O . PHE G 7 96 ? 197.497 150.033 100.972 1.00 245.42 100 PHE G O 1
ATOM 12860 N N . LYS G 7 97 ? 195.571 150.278 99.850 1.00 241.52 101 LYS G N 1
ATOM 12861 C CA . LYS G 7 97 ? 196.209 151.096 98.835 1.00 241.52 101 LYS G CA 1
ATOM 12862 C C . LYS G 7 97 ? 196.371 152.504 99.389 1.00 241.52 101 LYS G C 1
ATOM 12863 O O . LYS G 7 97 ? 195.564 152.953 100.210 1.00 241.52 101 LYS G O 1
ATOM 12869 N N . ASP G 7 98 ? 197.475 153.152 99.004 1.00 245.90 102 ASP G N 1
ATOM 12870 C CA . ASP G 7 98 ? 197.917 154.475 99.463 1.00 245.90 102 ASP G CA 1
ATOM 12871 C C . ASP G 7 98 ? 198.215 154.530 100.965 1.00 245.90 102 ASP G C 1
ATOM 12872 O O . ASP G 7 98 ? 198.355 155.621 101.529 1.00 245.90 102 ASP G O 1
ATOM 12877 N N . ASP G 7 99 ? 198.354 153.382 101.625 1.00 253.22 103 ASP G N 1
ATOM 12878 C CA . ASP G 7 99 ? 198.683 153.326 103.044 1.00 253.22 103 ASP G CA 1
ATOM 12879 C C . ASP G 7 99 ? 199.365 151.978 103.282 1.00 253.22 103 ASP G C 1
ATOM 12880 O O . ASP G 7 99 ? 199.716 151.269 102.335 1.00 253.22 103 ASP G O 1
ATOM 12885 N N . GLY G 7 100 ? 199.562 151.614 104.545 1.00 262.36 104 GLY G N 1
ATOM 12886 C CA . GLY G 7 100 ? 200.340 150.436 104.859 1.00 262.36 104 GLY G CA 1
ATOM 12887 C C . GLY G 7 100 ? 199.567 149.142 104.934 1.00 262.36 104 GLY G C 1
ATOM 12888 O O . GLY G 7 100 ? 198.658 148.903 104.133 1.00 262.36 104 GLY G O 1
ATOM 12889 N N . ASN G 7 101 ? 199.927 148.283 105.888 1.00 264.65 105 ASN G N 1
ATOM 12890 C CA . ASN G 7 101 ? 199.469 146.904 105.855 1.00 264.65 105 ASN G CA 1
ATOM 12891 C C . ASN G 7 101 ? 199.073 146.416 107.237 1.00 264.65 105 ASN G C 1
ATOM 12892 O O . ASN G 7 101 ? 199.792 146.631 108.219 1.00 264.65 105 ASN G O 1
ATOM 12897 N N . TYR G 7 102 ? 197.936 145.726 107.294 1.00 253.53 106 TYR G N 1
ATOM 12898 C CA . TYR G 7 102 ? 197.565 144.928 108.453 1.00 253.53 106 TYR G CA 1
ATOM 12899 C C . TYR G 7 102 ? 198.089 143.515 108.281 1.00 253.53 106 TYR G C 1
ATOM 12900 O O . TYR G 7 102 ? 197.922 142.908 107.216 1.00 253.53 106 TYR G O 1
ATOM 12909 N N . LYS G 7 103 ? 198.687 142.978 109.336 1.00 245.02 107 LYS G N 1
ATOM 12910 C CA . LYS G 7 103 ? 198.835 141.542 109.486 1.00 245.02 107 LYS G CA 1
ATOM 12911 C C . LYS G 7 103 ? 197.990 141.166 110.688 1.00 245.02 107 LYS G C 1
ATOM 12912 O O . LYS G 7 103 ? 198.301 141.551 111.825 1.00 245.02 107 LYS G O 1
ATOM 12918 N N . THR G 7 104 ? 196.882 140.482 110.436 1.00 243.38 108 THR G N 1
ATOM 12919 C CA . THR G 7 104 ? 196.009 140.118 111.535 1.00 243.38 108 THR G CA 1
ATOM 12920 C C . THR G 7 104 ? 196.144 138.626 111.798 1.00 243.38 108 THR G C 1
ATOM 12921 O O . THR G 7 104 ? 196.404 137.826 110.886 1.00 243.38 108 THR G O 1
ATOM 12925 N N . ARG G 7 105 ? 195.939 138.284 113.065 1.00 242.52 109 ARG G N 1
ATOM 12926 C CA . ARG G 7 105 ? 196.445 137.080 113.697 1.00 242.52 109 ARG G CA 1
ATOM 12927 C C . ARG G 7 105 ? 195.336 136.588 114.610 1.00 242.52 109 ARG G C 1
ATOM 12928 O O . ARG G 7 105 ? 195.204 137.072 115.735 1.00 242.52 109 ARG G O 1
ATOM 12936 N N . ALA G 7 106 ? 194.504 135.662 114.139 1.00 246.23 110 ALA G N 1
ATOM 12937 C CA . ALA G 7 106 ? 193.343 135.340 114.943 1.00 246.23 110 ALA G CA 1
ATOM 12938 C C . ALA G 7 106 ? 193.119 133.845 114.968 1.00 246.23 110 ALA G C 1
ATOM 12939 O O . ALA G 7 106 ? 193.353 133.155 113.976 1.00 246.23 110 ALA G O 1
ATOM 12941 N N . GLU G 7 107 ? 192.675 133.349 116.108 1.00 250.02 111 GLU G N 1
ATOM 12942 C CA . GLU G 7 107 ? 192.134 132.004 116.176 1.00 250.02 111 GLU G CA 1
ATOM 12943 C C . GLU G 7 107 ? 190.665 132.083 116.543 1.00 250.02 111 GLU G C 1
ATOM 12944 O O . GLU G 7 107 ? 190.280 132.765 117.500 1.00 250.02 111 GLU G O 1
ATOM 12950 N N . VAL G 7 108 ? 189.848 131.453 115.717 1.00 253.53 112 VAL G N 1
ATOM 12951 C CA . VAL G 7 108 ? 188.403 131.444 115.838 1.00 253.53 112 VAL G CA 1
ATOM 12952 C C . VAL G 7 108 ? 188.036 130.015 116.204 1.00 253.53 112 VAL G C 1
ATOM 12953 O O . VAL G 7 108 ? 188.128 129.111 115.363 1.00 253.53 112 VAL G O 1
ATOM 12957 N N . LYS G 7 109 ? 187.632 129.787 117.450 1.00 257.46 113 LYS G N 1
ATOM 12958 C CA . LYS G 7 109 ? 187.337 128.417 117.835 1.00 257.46 113 LYS G CA 1
ATOM 12959 C C . LYS G 7 109 ? 186.248 128.376 118.888 1.00 257.46 113 LYS G C 1
ATOM 12960 O O . LYS G 7 109 ? 185.984 129.355 119.588 1.00 257.46 113 LYS G O 1
ATOM 12966 N N . PHE G 7 110 ? 185.599 127.222 118.957 1.00 262.55 114 PHE G N 1
ATOM 12967 C CA . PHE G 7 110 ? 184.642 126.908 120.012 1.00 262.55 114 PHE G CA 1
ATOM 12968 C C . PHE G 7 110 ? 185.398 126.623 121.298 1.00 262.55 114 PHE G C 1
ATOM 12969 O O . PHE G 7 110 ? 185.808 125.490 121.556 1.00 262.55 114 PHE G O 1
ATOM 12977 N N . GLU G 7 111 ? 185.580 127.647 122.119 1.00 262.65 115 GLU G N 1
ATOM 12978 C CA . GLU G 7 111 ? 186.158 127.469 123.440 1.00 262.65 115 GLU G CA 1
ATOM 12979 C C . GLU G 7 111 ? 185.017 127.141 124.386 1.00 262.65 115 GLU G C 1
ATOM 12980 O O . GLU G 7 111 ? 184.056 127.918 124.498 1.00 262.65 115 GLU G O 1
ATOM 12986 N N . GLY G 7 112 ? 185.123 125.991 125.046 1.00 267.58 116 GLY G N 1
ATOM 12987 C CA . GLY G 7 112 ? 183.998 125.403 125.737 1.00 267.58 116 GLY G CA 1
ATOM 12988 C C . GLY G 7 112 ? 182.896 125.138 124.739 1.00 267.58 116 GLY G C 1
ATOM 12989 O O . GLY G 7 112 ? 183.008 124.258 123.884 1.00 267.58 116 GLY G O 1
ATOM 12990 N N . ASP G 7 113 ? 181.842 125.942 124.827 1.00 268.75 117 ASP G N 1
ATOM 12991 C CA . ASP G 7 113 ? 180.782 125.994 123.832 1.00 268.75 117 ASP G CA 1
ATOM 12992 C C . ASP G 7 113 ? 180.954 127.171 122.887 1.00 268.75 117 ASP G C 1
ATOM 12993 O O . ASP G 7 113 ? 180.803 127.016 121.672 1.00 268.75 117 ASP G O 1
ATOM 12998 N N . THR G 7 114 ? 181.308 128.330 123.425 1.00 259.78 118 THR G N 1
ATOM 12999 C CA . THR G 7 114 ? 181.072 129.577 122.721 1.00 259.78 118 THR G CA 1
ATOM 13000 C C . THR G 7 114 ? 182.128 129.824 121.649 1.00 259.78 118 THR G C 1
ATOM 13001 O O . THR G 7 114 ? 183.276 129.372 121.735 1.00 259.78 118 THR G O 1
ATOM 13005 N N . LEU G 7 115 ? 181.712 130.540 120.606 1.00 254.30 119 LEU G N 1
ATOM 13006 C CA . LEU G 7 115 ? 182.621 130.900 119.530 1.00 254.30 119 LEU G CA 1
ATOM 13007 C C . LEU G 7 115 ? 183.439 132.085 120.013 1.00 254.30 119 LEU G C 1
ATOM 13008 O O . LEU G 7 115 ? 182.919 133.196 120.136 1.00 254.30 119 LEU G O 1
ATOM 13013 N N . VAL G 7 116 ? 184.711 131.858 120.296 1.00 253.15 120 VAL G N 1
ATOM 13014 C CA . VAL G 7 116 ? 185.622 132.929 120.653 1.00 253.15 120 VAL G CA 1
ATOM 13015 C C . VAL G 7 116 ? 186.466 133.249 119.434 1.00 253.15 120 VAL G C 1
ATOM 13016 O O . VAL G 7 116 ? 187.014 132.344 118.788 1.00 253.15 120 VAL G O 1
ATOM 13020 N N . ASN G 7 117 ? 186.541 134.523 119.096 1.00 247.20 121 ASN G N 1
ATOM 13021 C CA . ASN G 7 117 ? 187.512 135.005 118.129 1.00 247.20 121 ASN G CA 1
ATOM 13022 C C . ASN G 7 117 ? 188.565 135.778 118.912 1.00 247.20 121 ASN G C 1
ATOM 13023 O O . ASN G 7 117 ? 188.300 136.882 119.401 1.00 247.20 121 ASN G O 1
ATOM 13028 N N . ARG G 7 118 ? 189.744 135.173 119.055 1.00 247.84 122 ARG G N 1
ATOM 13029 C CA . ARG G 7 118 ? 190.899 135.810 119.673 1.00 247.84 122 ARG G CA 1
ATOM 13030 C C . ARG G 7 118 ? 191.701 136.468 118.563 1.00 247.84 122 ARG G C 1
ATOM 13031 O O . ARG G 7 118 ? 192.289 135.771 117.729 1.00 247.84 122 ARG G O 1
ATOM 13039 N N . ILE G 7 119 ? 191.741 137.796 118.539 1.00 245.05 123 ILE G N 1
ATOM 13040 C CA . ILE G 7 119 ? 192.448 138.514 117.492 1.00 245.05 123 ILE G CA 1
ATOM 13041 C C . ILE G 7 119 ? 193.567 139.311 118.136 1.00 245.05 123 ILE G C 1
ATOM 13042 O O . ILE G 7 119 ? 193.332 140.061 119.091 1.00 245.05 123 ILE G O 1
ATOM 13047 N N . GLU G 7 120 ? 194.769 139.165 117.603 1.00 250.79 124 GLU G N 1
ATOM 13048 C CA . GLU G 7 120 ? 195.820 140.143 117.779 1.00 250.79 124 GLU G CA 1
ATOM 13049 C C . GLU G 7 120 ? 196.103 140.713 116.399 1.00 250.79 124 GLU G C 1
ATOM 13050 O O . GLU G 7 120 ? 196.314 139.968 115.433 1.00 250.79 124 GLU G O 1
ATOM 13056 N N . LEU G 7 121 ? 196.045 142.030 116.303 1.00 249.48 125 LEU G N 1
ATOM 13057 C CA . LEU G 7 121 ? 196.260 142.719 115.042 1.00 249.48 125 LEU G CA 1
ATOM 13058 C C . LEU G 7 121 ? 197.533 143.537 115.149 1.00 249.48 125 LEU G C 1
ATOM 13059 O O . LEU G 7 121 ? 197.732 144.257 116.136 1.00 249.48 125 LEU G O 1
ATOM 13064 N N . LYS G 7 122 ? 198.400 143.429 114.151 1.00 255.02 126 LYS G N 1
ATOM 13065 C CA . LYS G 7 122 ? 199.573 144.281 114.115 1.00 255.02 126 LYS G CA 1
ATOM 13066 C C . LYS G 7 122 ? 199.572 145.044 112.802 1.00 255.02 126 LYS G C 1
ATOM 13067 O O . LYS G 7 122 ? 199.624 144.442 111.721 1.00 255.02 126 LYS G O 1
ATOM 13073 N N . GLY G 7 123 ? 199.475 146.367 112.900 1.00 265.12 127 GLY G N 1
ATOM 13074 C CA . GLY G 7 123 ? 199.422 147.196 111.717 1.00 265.12 127 GLY G CA 1
ATOM 13075 C C . GLY G 7 123 ? 200.714 147.945 111.494 1.00 265.12 127 GLY G C 1
ATOM 13076 O O . GLY G 7 123 ? 201.054 148.866 112.246 1.00 265.12 127 GLY G O 1
ATOM 13077 N N . ILE G 7 124 ? 201.447 147.558 110.460 1.00 271.75 128 ILE G N 1
ATOM 13078 C CA . ILE G 7 124 ? 202.745 148.139 110.187 1.00 271.75 128 ILE G CA 1
ATOM 13079 C C . ILE G 7 124 ? 202.668 148.905 108.874 1.00 271.75 128 ILE G C 1
ATOM 13080 O O . ILE G 7 124 ? 201.627 148.938 108.207 1.00 271.75 128 ILE G O 1
ATOM 13085 N N . ASP G 7 125 ? 203.785 149.564 108.537 1.00 274.15 129 ASP G N 1
ATOM 13086 C CA . ASP G 7 125 ? 203.999 150.333 107.309 1.00 274.15 129 ASP G CA 1
ATOM 13087 C C . ASP G 7 125 ? 203.107 151.572 107.232 1.00 274.15 129 ASP G C 1
ATOM 13088 O O . ASP G 7 125 ? 202.801 152.055 106.141 1.00 274.15 129 ASP G O 1
ATOM 13093 N N . PHE G 7 126 ? 202.725 152.135 108.370 1.00 268.29 130 PHE G N 1
ATOM 13094 C CA . PHE G 7 126 ? 201.743 153.213 108.400 1.00 268.29 130 PHE G CA 1
ATOM 13095 C C . PHE G 7 126 ? 202.387 154.591 108.473 1.00 268.29 130 PHE G C 1
ATOM 13096 O O . PHE G 7 126 ? 203.403 154.787 109.146 1.00 268.29 130 PHE G O 1
ATOM 13104 N N . LYS G 7 127 ? 201.773 155.543 107.776 1.00 278.60 131 LYS G N 1
ATOM 13105 C CA . LYS G 7 127 ? 201.949 156.964 108.029 1.00 278.60 131 LYS G CA 1
ATOM 13106 C C . LYS G 7 127 ? 200.652 157.487 108.630 1.00 278.60 131 LYS G C 1
ATOM 13107 O O . LYS G 7 127 ? 199.566 157.174 108.132 1.00 278.60 131 LYS G O 1
ATOM 13113 N N . GLU G 7 128 ? 200.769 158.275 109.701 1.00 283.01 132 GLU G N 1
ATOM 13114 C CA . GLU G 7 128 ? 199.597 158.686 110.462 1.00 283.01 132 GLU G CA 1
ATOM 13115 C C . GLU G 7 128 ? 198.757 159.711 109.713 1.00 283.01 132 GLU G C 1
ATOM 13116 O O . GLU G 7 128 ? 197.540 159.778 109.924 1.00 283.01 132 GLU G O 1
ATOM 13122 N N . ASP G 7 129 ? 199.359 160.465 108.798 1.00 286.35 133 ASP G N 1
ATOM 13123 C CA . ASP G 7 129 ? 198.661 161.532 108.098 1.00 286.35 133 ASP G CA 1
ATOM 13124 C C . ASP G 7 129 ? 197.988 161.060 106.809 1.00 286.35 133 ASP G C 1
ATOM 13125 O O . ASP G 7 129 ? 197.883 161.834 105.848 1.00 286.35 133 ASP G O 1
ATOM 13130 N N . GLY G 7 130 ? 197.546 159.806 106.757 1.00 271.22 134 GLY G N 1
ATOM 13131 C CA . GLY G 7 130 ? 196.715 159.342 105.664 1.00 271.22 134 GLY G CA 1
ATOM 13132 C C . GLY G 7 130 ? 1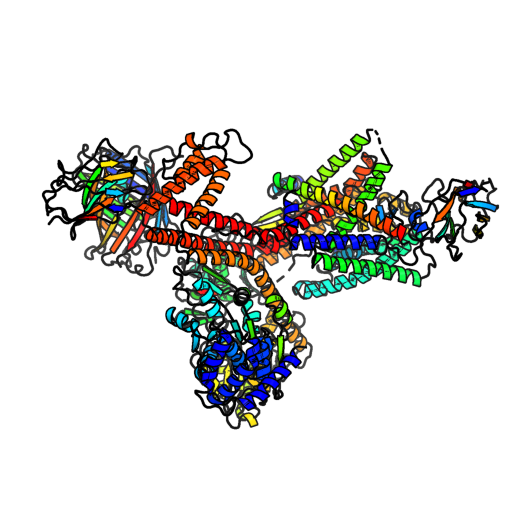95.244 159.571 105.943 1.00 271.22 134 GLY G C 1
ATOM 13133 O O . GLY G 7 130 ? 194.852 160.668 106.348 1.00 271.22 134 GLY G O 1
ATOM 13134 N N . ASN G 7 131 ? 194.421 158.544 105.735 1.00 254.61 135 ASN G N 1
ATOM 13135 C CA . ASN G 7 131 ? 192.989 158.623 106.000 1.00 254.61 135 ASN G CA 1
ATOM 13136 C C . ASN G 7 131 ? 192.538 157.789 107.180 1.00 254.61 135 ASN G C 1
ATOM 13137 O O . ASN G 7 131 ? 191.574 158.163 107.848 1.00 254.61 135 ASN G O 1
ATOM 13142 N N . ILE G 7 132 ? 193.198 156.665 107.440 1.00 254.59 136 ILE G N 1
ATOM 13143 C CA . ILE G 7 132 ? 192.700 155.734 108.444 1.00 254.59 136 ILE G CA 1
ATOM 13144 C C . ILE G 7 132 ? 193.011 156.240 109.845 1.00 254.59 136 ILE G C 1
ATOM 13145 O O . ILE G 7 132 ? 192.121 156.323 110.697 1.00 254.59 136 ILE G O 1
ATOM 13150 N N . LEU G 7 133 ? 194.261 156.625 110.102 1.00 262.56 137 LEU G N 1
ATOM 13151 C CA . LEU G 7 133 ? 194.560 157.276 111.373 1.00 262.56 137 LEU G CA 1
ATOM 13152 C C . LEU G 7 133 ? 194.099 158.725 111.419 1.00 262.56 137 LEU G C 1
ATOM 13153 O O . LEU G 7 133 ? 194.095 159.322 112.502 1.00 262.56 137 LEU G O 1
ATOM 13158 N N . GLY G 7 134 ? 193.720 159.306 110.284 1.00 256.21 138 GLY G N 1
ATOM 13159 C CA . GLY G 7 134 ? 193.004 160.561 110.310 1.00 256.21 138 GLY G CA 1
ATOM 13160 C C . GLY G 7 134 ? 191.522 160.423 110.548 1.00 256.21 138 GLY G C 1
ATOM 13161 O O . GLY G 7 134 ? 190.834 161.444 110.644 1.00 256.21 138 GLY G O 1
ATOM 13162 N N . HIS G 7 135 ? 191.038 159.174 110.623 1.00 252.22 139 HIS G N 1
ATOM 13163 C CA . HIS G 7 135 ? 189.647 158.827 110.928 1.00 252.22 139 HIS G CA 1
ATOM 13164 C C . HIS G 7 135 ? 188.679 159.440 109.918 1.00 252.22 139 HIS G C 1
ATOM 13165 O O . HIS G 7 135 ? 187.706 160.104 110.275 1.00 252.22 139 HIS G O 1
ATOM 13172 N N . LYS G 7 136 ? 188.961 159.205 108.637 1.00 244.25 140 LYS G N 1
ATOM 13173 C CA . LYS G 7 136 ? 188.160 159.736 107.546 1.00 244.25 140 LYS G CA 1
ATOM 13174 C C . LYS G 7 136 ? 187.042 158.795 107.107 1.00 244.25 140 LYS G C 1
ATOM 13175 O O . LYS G 7 136 ? 186.561 158.912 105.976 1.00 244.25 140 LYS G O 1
ATOM 13181 N N . LEU G 7 137 ? 186.598 157.888 107.967 1.00 239.32 141 LEU G N 1
ATOM 13182 C CA . LEU G 7 137 ? 185.640 156.868 107.568 1.00 239.32 141 LEU G CA 1
ATOM 13183 C C . LEU G 7 137 ? 184.228 157.263 107.965 1.00 239.32 141 LEU G C 1
ATOM 13184 O O . LEU G 7 137 ? 183.988 157.711 109.088 1.00 239.32 141 LEU G O 1
ATOM 13189 N N . GLU G 7 138 ? 183.294 157.097 107.033 1.00 228.28 142 GLU G N 1
ATOM 13190 C CA . GLU G 7 138 ? 181.888 157.182 107.387 1.00 228.28 142 GLU G CA 1
ATOM 13191 C C . GLU G 7 138 ? 181.496 155.976 108.224 1.00 228.28 142 GLU G C 1
ATOM 13192 O O . GLU G 7 138 ? 182.105 154.908 108.138 1.00 228.28 142 GLU G O 1
ATOM 13198 N N . TYR G 7 139 ? 180.472 156.152 109.051 1.00 226.98 143 TYR G N 1
ATOM 13199 C CA . TYR G 7 139 ? 180.036 155.094 109.958 1.00 226.98 143 TYR G CA 1
ATOM 13200 C C . TYR G 7 139 ? 179.102 154.167 109.192 1.00 226.98 143 TYR G C 1
ATOM 13201 O O . TYR G 7 139 ? 177.879 154.211 109.321 1.00 226.98 143 TYR G O 1
ATOM 13210 N N . ASN G 7 140 ? 179.707 153.296 108.392 1.00 219.89 144 ASN G N 1
ATOM 13211 C CA . ASN G 7 140 ? 178.962 152.423 107.500 1.00 219.89 144 ASN G CA 1
ATOM 13212 C C . ASN G 7 140 ? 179.845 151.273 107.036 1.00 219.89 144 ASN G C 1
ATOM 13213 O O . ASN G 7 140 ? 181.071 151.324 107.146 1.00 219.89 144 ASN G O 1
ATOM 13218 N N . TYR G 7 141 ? 179.207 150.239 106.498 1.00 216.33 145 TYR G N 1
ATOM 13219 C CA . TYR G 7 141 ? 179.959 149.191 105.831 1.00 216.33 145 TYR G CA 1
ATOM 13220 C C . TYR G 7 141 ? 179.140 148.652 104.669 1.00 216.33 145 TYR G C 1
ATOM 13221 O O . TYR G 7 141 ? 177.922 148.513 104.772 1.00 216.33 145 TYR G O 1
ATOM 13230 N N . ASN G 7 142 ? 179.818 148.353 103.569 1.00 207.40 146 ASN G N 1
ATOM 13231 C CA . ASN G 7 142 ? 179.176 148.049 102.302 1.00 207.40 146 ASN G CA 1
ATOM 13232 C C . ASN G 7 142 ? 178.831 146.564 102.204 1.00 207.40 146 ASN G C 1
ATOM 13233 O O . ASN G 7 142 ? 178.991 145.798 103.152 1.00 207.40 146 ASN G O 1
ATOM 13238 N N . SER G 7 143 ? 178.351 146.148 101.036 1.00 206.50 147 SER G N 1
ATOM 13239 C CA . SER G 7 143 ? 178.013 144.766 100.738 1.00 206.50 147 SER G CA 1
ATOM 13240 C C . SER G 7 143 ? 179.090 144.190 99.837 1.00 206.50 147 SER G C 1
ATOM 13241 O O . SER G 7 143 ? 179.661 144.911 99.018 1.00 206.50 147 SER G O 1
ATOM 13244 N N . HIS G 7 144 ? 179.402 142.905 99.994 1.00 213.74 148 HIS G N 1
ATOM 13245 C CA . HIS G 7 144 ? 180.570 142.369 99.302 1.00 213.74 148 HIS G CA 1
ATOM 13246 C C . HIS G 7 144 ? 180.367 140.920 98.894 1.00 213.74 148 HIS G C 1
ATOM 13247 O O . HIS G 7 144 ? 179.363 140.283 99.216 1.00 213.74 148 HIS G O 1
ATOM 13254 N N . ASN G 7 145 ? 181.364 140.408 98.182 1.00 219.06 149 ASN G N 1
ATOM 13255 C CA . ASN G 7 145 ? 181.415 139.025 97.732 1.00 219.06 149 ASN G CA 1
ATOM 13256 C C . ASN G 7 145 ? 182.804 138.480 98.033 1.00 219.06 149 ASN G C 1
ATOM 13257 O O . ASN G 7 145 ? 183.790 138.897 97.418 1.00 219.06 149 ASN G O 1
ATOM 13262 N N . VAL G 7 146 ? 182.879 137.552 98.976 1.00 226.34 150 VAL G N 1
ATOM 13263 C CA . VAL G 7 146 ? 184.137 136.937 99.379 1.00 226.34 150 VAL G CA 1
ATOM 13264 C C . VAL G 7 146 ? 184.381 135.729 98.487 1.00 226.34 150 VAL G C 1
ATOM 13265 O O . VAL G 7 146 ? 183.549 134.817 98.449 1.00 226.34 150 VAL G O 1
ATOM 13269 N N . TYR G 7 147 ? 185.508 135.710 97.763 1.00 230.91 151 TYR G N 1
ATOM 13270 C CA . TYR G 7 147 ? 185.829 134.575 96.908 1.00 230.91 151 TYR G CA 1
ATOM 13271 C C . TYR G 7 147 ? 186.657 133.557 97.678 1.00 230.91 151 TYR G C 1
ATOM 13272 O O . TYR G 7 147 ? 187.701 133.895 98.250 1.00 230.91 151 TYR G O 1
ATOM 13281 N N . ILE G 7 148 ? 186.200 132.307 97.662 1.00 243.67 152 ILE G N 1
ATOM 13282 C CA . ILE G 7 148 ? 186.764 131.224 98.456 1.00 243.67 152 ILE G CA 1
ATOM 13283 C C . ILE G 7 148 ? 187.324 130.175 97.509 1.00 243.67 152 ILE G C 1
ATOM 13284 O O . ILE G 7 148 ? 186.597 129.686 96.628 1.00 243.67 152 ILE G O 1
ATOM 13289 N N . THR G 7 149 ? 188.604 129.820 97.703 1.00 254.60 153 THR G N 1
ATOM 13290 C CA . THR G 7 149 ? 189.196 128.658 97.058 1.00 254.60 153 THR G CA 1
ATOM 13291 C C . THR G 7 149 ? 190.028 127.891 98.082 1.00 254.60 153 THR G C 1
ATOM 13292 O O . THR G 7 149 ? 190.291 128.362 99.190 1.00 254.60 153 THR G O 1
ATOM 13296 N N . ALA G 7 150 ? 190.448 126.691 97.693 1.00 267.80 154 ALA G N 1
ATOM 13297 C CA . ALA G 7 150 ? 191.163 125.783 98.574 1.00 267.80 154 ALA G CA 1
ATOM 13298 C C . ALA G 7 150 ? 192.559 125.525 98.033 1.00 267.80 154 ALA G C 1
ATOM 13299 O O . ALA G 7 150 ? 192.789 125.574 96.822 1.00 267.80 154 ALA G O 1
ATOM 13301 N N . ASP G 7 151 ? 193.493 125.258 98.942 1.00 280.57 155 ASP G N 1
ATOM 13302 C CA . ASP G 7 151 ? 194.811 124.761 98.577 1.00 280.57 155 ASP G CA 1
ATOM 13303 C C . ASP G 7 151 ? 195.075 123.437 99.287 1.00 280.57 155 ASP G C 1
ATOM 13304 O O . ASP G 7 151 ? 194.634 123.224 100.420 1.00 280.57 155 ASP G O 1
ATOM 13309 N N . LYS G 7 152 ? 195.762 122.533 98.594 1.00 273.01 156 LYS G N 1
ATOM 13310 C CA . LYS G 7 152 ? 195.960 121.185 99.096 1.00 273.01 156 LYS G CA 1
ATOM 13311 C C . LYS G 7 152 ? 197.389 120.910 99.536 1.00 273.01 156 LYS G C 1
ATOM 13312 O O . LYS G 7 152 ? 197.635 119.878 100.170 1.00 273.01 156 LYS G O 1
ATOM 13318 N N . GLN G 7 153 ? 198.332 121.801 99.223 1.00 274.25 157 GLN G N 1
ATOM 13319 C CA . GLN G 7 153 ? 199.650 121.720 99.842 1.00 274.25 157 GLN G CA 1
ATOM 13320 C C . GLN G 7 153 ? 199.580 122.093 101.315 1.00 274.25 157 GLN G C 1
ATOM 13321 O O . GLN G 7 153 ? 200.361 121.583 102.125 1.00 274.25 157 GLN G O 1
ATOM 13327 N N . LYS G 7 154 ? 198.654 122.974 101.677 1.00 272.52 158 LYS G N 1
ATOM 13328 C CA . LYS G 7 154 ? 198.439 123.358 103.060 1.00 272.52 158 LYS G CA 1
ATOM 13329 C C . LYS G 7 154 ? 197.110 122.812 103.573 1.00 272.52 158 LYS G C 1
ATOM 13330 O O . LYS G 7 154 ? 196.820 122.934 104.764 1.00 272.52 158 LYS G O 1
ATOM 13336 N N . ASN G 7 155 ? 196.355 122.136 102.696 1.00 274.77 159 ASN G N 1
ATOM 13337 C CA . ASN G 7 155 ? 194.968 121.667 102.776 1.00 274.77 159 ASN G CA 1
ATOM 13338 C C . ASN G 7 155 ? 194.055 122.618 103.552 1.00 274.77 159 ASN G C 1
ATOM 13339 O O . ASN G 7 155 ? 193.259 122.205 104.404 1.00 274.77 159 ASN G O 1
ATOM 13344 N N . GLY G 7 156 ? 194.133 123.901 103.212 1.00 275.46 160 GLY G N 1
ATOM 13345 C CA . GLY G 7 156 ? 193.309 124.902 103.854 1.00 275.46 160 GLY G CA 1
ATOM 13346 C C . GLY G 7 156 ? 192.562 125.748 102.852 1.00 275.46 160 GLY G C 1
ATOM 13347 O O . GLY G 7 156 ? 192.423 125.365 101.687 1.00 275.46 160 GLY G O 1
ATOM 13348 N N . ILE G 7 157 ? 192.087 126.909 103.288 1.00 257.84 161 ILE G N 1
ATOM 13349 C CA . ILE G 7 157 ? 191.292 127.796 102.447 1.00 257.84 161 ILE G CA 1
ATOM 13350 C C . ILE G 7 157 ? 192.015 129.119 102.264 1.00 257.84 161 ILE G C 1
ATOM 13351 O O . ILE G 7 157 ? 192.402 129.774 103.242 1.00 257.84 161 ILE G O 1
ATOM 13356 N N . LYS G 7 158 ? 192.203 129.504 101.007 1.00 245.26 162 LYS G N 1
ATOM 13357 C CA . LYS G 7 158 ? 192.696 130.821 100.663 1.00 245.26 162 LYS G CA 1
ATOM 13358 C C . LYS G 7 158 ? 191.523 131.631 100.133 1.00 245.26 162 LYS G C 1
ATOM 13359 O O . LYS G 7 158 ? 190.794 131.184 99.233 1.00 245.26 162 LYS G O 1
ATOM 13365 N N . ALA G 7 159 ? 191.314 132.799 100.721 1.00 237.55 163 ALA G N 1
ATOM 13366 C CA . ALA G 7 159 ? 190.208 133.664 100.349 1.00 237.55 163 ALA G CA 1
ATOM 13367 C C . ALA G 7 159 ? 190.761 134.961 99.799 1.00 237.55 163 ALA G C 1
ATOM 13368 O O . ALA G 7 159 ? 191.679 135.552 100.380 1.00 237.55 163 ALA G O 1
ATOM 13370 N N . ASN G 7 160 ? 190.207 135.386 98.672 1.00 228.43 164 ASN G N 1
ATOM 13371 C CA . ASN G 7 160 ? 190.553 136.657 98.058 1.00 228.43 164 ASN G CA 1
ATOM 13372 C C . ASN G 7 160 ? 189.314 137.537 98.052 1.00 228.43 164 ASN G C 1
ATOM 13373 O O . ASN G 7 160 ? 188.230 137.075 97.650 1.00 228.43 164 ASN G O 1
ATOM 13378 N N . PHE G 7 161 ? 189.463 138.778 98.529 1.00 224.34 165 PHE G N 1
ATOM 13379 C CA . PHE G 7 161 ? 188.430 139.771 98.242 1.00 224.34 165 PHE G CA 1
ATOM 13380 C C . PHE G 7 161 ? 188.997 141.177 98.358 1.00 224.34 165 PHE G C 1
ATOM 13381 O O . PHE G 7 161 ? 190.065 141.397 98.931 1.00 224.34 165 PHE G O 1
ATOM 13389 N N . LYS G 7 162 ? 188.279 142.113 97.746 1.00 219.83 166 LYS G N 1
ATOM 13390 C CA . LYS G 7 162 ? 188.532 143.536 97.873 1.00 219.83 166 LYS G CA 1
ATOM 13391 C C . LYS G 7 162 ? 187.344 144.154 98.585 1.00 219.83 166 LYS G C 1
ATOM 13392 O O . LYS G 7 162 ? 186.200 143.763 98.344 1.00 219.83 166 LYS G O 1
ATOM 13398 N N . ILE G 7 163 ? 187.603 145.123 99.457 1.00 224.46 167 ILE G N 1
ATOM 13399 C CA . ILE G 7 163 ? 186.539 145.824 100.156 1.00 224.46 167 ILE G CA 1
ATOM 13400 C C . ILE G 7 163 ? 186.681 147.325 99.972 1.00 224.46 167 ILE G C 1
ATOM 13401 O O . ILE G 7 163 ? 187.758 147.850 99.686 1.00 224.46 167 ILE G O 1
ATOM 13406 N N . ARG G 7 164 ? 185.569 148.009 100.187 1.00 213.61 168 ARG G N 1
ATOM 13407 C CA . ARG G 7 164 ? 185.366 149.377 99.740 1.00 213.61 168 ARG G CA 1
ATOM 13408 C C . ARG G 7 164 ? 184.864 150.200 100.911 1.00 213.61 168 ARG G C 1
ATOM 13409 O O . ARG G 7 164 ? 183.717 150.039 101.336 1.00 213.61 168 ARG G O 1
ATOM 13417 N N . HIS G 7 165 ? 185.706 151.075 101.449 1.00 228.71 169 HIS G N 1
ATOM 13418 C CA . HIS G 7 165 ? 185.309 151.913 102.571 1.00 228.71 169 HIS G CA 1
ATOM 13419 C C . HIS G 7 165 ? 184.926 153.302 102.103 1.00 228.71 169 HIS G C 1
ATOM 13420 O O . HIS G 7 165 ? 185.715 153.984 101.446 1.00 228.71 169 HIS G O 1
ATOM 13427 N N . ASN G 7 166 ? 183.732 153.726 102.488 1.00 228.07 170 ASN G N 1
ATOM 13428 C CA . ASN G 7 166 ? 183.236 155.050 102.164 1.00 228.07 170 ASN G CA 1
ATOM 13429 C C . ASN G 7 166 ? 184.011 156.074 102.977 1.00 228.07 170 ASN G C 1
ATOM 13430 O O . ASN G 7 166 ? 183.871 156.140 104.202 1.00 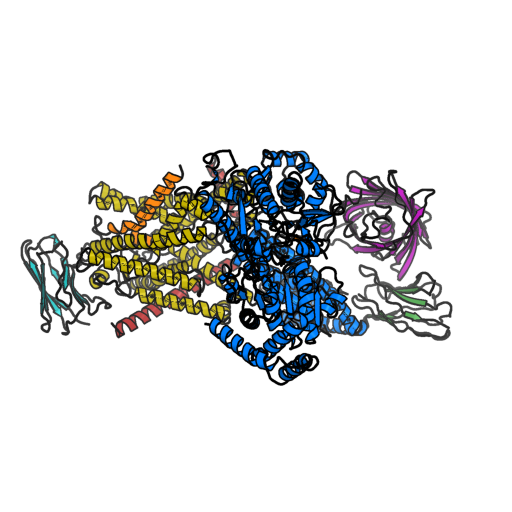228.07 170 ASN G O 1
ATOM 13435 N N . ILE G 7 167 ? 184.844 156.852 102.305 1.00 240.77 171 ILE G N 1
ATOM 13436 C CA . ILE G 7 167 ? 185.644 157.867 102.973 1.00 240.77 171 ILE G CA 1
ATOM 13437 C C . ILE G 7 167 ? 184.797 159.126 103.099 1.00 240.77 171 ILE G C 1
ATOM 13438 O O . ILE G 7 167 ? 184.010 159.449 102.203 1.00 240.77 171 ILE G O 1
ATOM 13443 N N . GLU G 7 168 ? 184.953 159.854 104.213 1.00 247.46 172 GLU G N 1
ATOM 13444 C CA . GLU G 7 168 ? 184.079 160.997 104.467 1.00 247.46 172 GLU G CA 1
ATOM 13445 C C . GLU G 7 168 ? 184.367 162.173 103.538 1.00 247.46 172 GLU G C 1
ATOM 13446 O O . GLU G 7 168 ? 183.578 163.123 103.488 1.00 247.46 172 GLU G O 1
ATOM 13452 N N . ASP G 7 169 ? 185.489 162.154 102.810 1.00 245.02 173 ASP G N 1
ATOM 13453 C CA . ASP G 7 169 ? 185.682 163.186 101.793 1.00 245.02 173 ASP G CA 1
ATOM 13454 C C . ASP G 7 169 ? 184.849 162.948 100.536 1.00 245.02 173 ASP G C 1
ATOM 13455 O O . ASP G 7 169 ? 184.792 163.833 99.679 1.00 245.02 173 ASP G O 1
ATOM 13460 N N . GLY G 7 170 ? 184.234 161.775 100.404 1.00 240.99 174 GLY G N 1
ATOM 13461 C CA . GLY G 7 170 ? 183.530 161.397 99.203 1.00 240.99 174 GLY G CA 1
ATOM 13462 C C . GLY G 7 170 ? 184.251 160.383 98.350 1.00 240.99 174 GLY G C 1
ATOM 13463 O O . GLY G 7 170 ? 183.829 160.147 97.213 1.00 240.99 174 GLY G O 1
ATOM 13464 N N . SER G 7 171 ? 185.333 159.795 98.843 1.00 236.26 175 SER G N 1
ATOM 13465 C CA . SER G 7 171 ? 186.085 158.799 98.104 1.00 236.26 175 SER G CA 1
ATOM 13466 C C . SER G 7 171 ? 185.881 157.434 98.729 1.00 236.26 175 SER G C 1
ATOM 13467 O O . SER G 7 171 ? 185.073 157.250 99.643 1.00 236.26 175 SER G O 1
ATOM 13470 N N . VAL G 7 172 ? 186.616 156.463 98.214 1.00 230.58 176 VAL G N 1
ATOM 13471 C CA . VAL G 7 172 ? 186.563 155.106 98.722 1.00 230.58 176 VAL G CA 1
ATOM 13472 C C . VAL G 7 172 ? 187.992 154.626 98.931 1.00 230.58 176 VAL G C 1
ATOM 13473 O O . VAL G 7 172 ? 188.908 155.006 98.194 1.00 230.58 176 VAL G O 1
ATOM 13477 N N . GLN G 7 173 ? 188.201 153.873 99.996 1.00 232.21 177 GLN G N 1
ATOM 13478 C CA . GLN G 7 173 ? 189.434 153.128 100.189 1.00 232.21 177 GLN G CA 1
ATOM 13479 C C . GLN G 7 173 ? 189.171 151.720 99.690 1.00 232.21 177 GLN G C 1
ATOM 13480 O O . GLN G 7 173 ? 188.392 150.978 100.297 1.00 232.21 177 GLN G O 1
ATOM 13486 N N . LEU G 7 174 ? 189.763 151.377 98.555 1.00 229.10 178 LEU G N 1
ATOM 13487 C CA . LEU G 7 174 ? 189.778 149.995 98.112 1.00 229.10 178 LEU G CA 1
ATOM 13488 C C . LEU G 7 174 ? 190.934 149.322 98.824 1.00 229.10 178 LEU G C 1
ATOM 13489 O O . LEU G 7 174 ? 192.076 149.772 98.716 1.00 229.10 178 LEU G O 1
ATOM 13494 N N . ALA G 7 175 ? 190.638 148.275 99.579 1.00 231.99 179 ALA G N 1
ATOM 13495 C CA . ALA G 7 175 ? 191.660 147.557 100.322 1.00 231.99 179 ALA G CA 1
ATOM 13496 C C . ALA G 7 175 ? 191.470 146.075 100.082 1.00 231.99 179 ALA G C 1
ATOM 13497 O O . ALA G 7 175 ? 190.345 145.577 100.157 1.00 231.99 179 ALA G O 1
ATOM 13499 N N . ASP G 7 176 ? 192.552 145.365 99.802 1.00 235.25 180 ASP G N 1
ATOM 13500 C CA . ASP G 7 176 ? 192.408 143.956 99.476 1.00 235.25 180 ASP G CA 1
ATOM 13501 C C . ASP G 7 176 ? 192.844 143.063 100.629 1.00 235.25 180 ASP G C 1
ATOM 13502 O O . ASP G 7 176 ? 193.881 143.286 101.264 1.00 235.25 180 ASP G O 1
ATOM 13507 N N . HIS G 7 177 ? 191.998 142.078 100.902 1.00 233.16 181 HIS G N 1
ATOM 13508 C CA . HIS G 7 177 ? 192.235 141.024 101.870 1.00 233.16 181 HIS G CA 1
ATOM 13509 C C . HIS G 7 177 ? 192.712 139.761 101.174 1.00 233.16 181 HIS G C 1
ATOM 13510 O O . HIS G 7 177 ? 192.039 139.257 100.251 1.00 233.16 181 HIS G O 1
ATOM 13517 N N . TYR G 7 178 ? 193.866 139.259 101.631 1.00 233.11 182 TYR G N 1
ATOM 13518 C CA . TYR G 7 178 ? 194.353 137.914 101.348 1.00 233.11 182 TYR G CA 1
ATOM 13519 C C . TYR G 7 178 ? 194.266 137.125 102.645 1.00 233.11 182 TYR G C 1
ATOM 13520 O O . TYR G 7 178 ? 194.892 137.501 103.643 1.00 233.11 182 TYR G O 1
ATOM 13529 N N . GLN G 7 179 ? 193.490 136.046 102.637 1.00 244.09 183 GLN G N 1
ATOM 13530 C CA . GLN G 7 179 ? 193.074 135.376 103.861 1.00 244.09 183 GLN G CA 1
ATOM 13531 C C . GLN G 7 179 ? 193.513 133.921 103.853 1.00 244.09 183 GLN G C 1
ATOM 13532 O O . GLN G 7 179 ? 193.252 133.196 102.885 1.00 244.09 183 GLN G O 1
ATOM 13538 N N . GLN G 7 180 ? 194.136 133.487 104.945 1.00 250.49 184 GLN G N 1
ATOM 13539 C CA . GLN G 7 180 ? 194.570 132.109 105.104 1.00 250.49 184 GLN G CA 1
ATOM 13540 C C . GLN G 7 180 ? 193.798 131.469 106.248 1.00 250.49 184 GLN G C 1
ATOM 13541 O O . GLN G 7 180 ? 193.718 132.036 107.349 1.00 250.49 184 GLN G O 1
ATOM 13547 N N . ASN G 7 181 ? 193.262 130.273 105.981 1.00 257.11 185 ASN G N 1
ATOM 13548 C CA . ASN G 7 181 ? 192.259 129.630 106.816 1.00 257.11 185 ASN G CA 1
ATOM 13549 C C . ASN G 7 181 ? 192.679 128.194 107.078 1.00 257.11 185 ASN G C 1
ATOM 13550 O O . ASN G 7 181 ? 192.792 127.397 106.136 1.00 257.11 185 ASN G O 1
ATOM 13555 N N . THR G 7 182 ? 192.844 127.855 108.356 1.00 265.01 186 THR G N 1
ATOM 13556 C CA . THR G 7 182 ? 193.537 126.672 108.811 1.00 265.01 186 THR G CA 1
ATOM 13557 C C . THR G 7 182 ? 192.674 125.928 109.821 1.00 265.01 186 THR G C 1
ATOM 13558 O O . THR G 7 182 ? 192.048 126.556 110.685 1.00 265.01 186 THR G O 1
ATOM 13562 N N . PRO G 7 183 ? 192.606 124.603 109.731 1.00 270.41 187 PRO G N 1
ATOM 13563 C CA . PRO G 7 183 ? 191.982 123.822 110.802 1.00 270.41 187 PRO G CA 1
ATOM 13564 C C . PRO G 7 183 ? 192.886 123.755 112.022 1.00 270.41 187 PRO G C 1
ATOM 13565 O O . PRO G 7 183 ? 194.085 124.025 111.957 1.00 270.41 187 PRO G O 1
ATOM 13569 N N . ILE G 7 184 ? 192.301 123.359 113.145 1.00 274.06 188 ILE G N 1
ATOM 13570 C CA . ILE G 7 184 ? 193.072 122.951 114.319 1.00 274.06 188 ILE G CA 1
ATOM 13571 C C . ILE G 7 184 ? 193.045 121.436 114.496 1.00 274.06 188 ILE G C 1
ATOM 13572 O O . ILE G 7 184 ? 194.093 120.795 114.577 1.00 274.06 188 ILE G O 1
ATOM 13577 N N . GLY G 7 185 ? 191.855 120.845 114.544 1.00 281.62 189 GLY G N 1
ATOM 13578 C CA . GLY G 7 185 ? 191.736 119.410 114.413 1.00 281.62 189 GLY G CA 1
ATOM 13579 C C . GLY G 7 185 ? 191.980 118.963 112.985 1.00 281.62 189 GLY G C 1
ATOM 13580 O O . GLY G 7 185 ? 192.026 119.756 112.048 1.00 281.62 189 GLY G O 1
ATOM 13581 N N . ASP G 7 186 ? 192.136 117.659 112.812 1.00 285.28 190 ASP G N 1
ATOM 13582 C CA . ASP G 7 186 ? 192.564 117.114 111.531 1.00 285.28 190 ASP G CA 1
ATOM 13583 C C . ASP G 7 186 ? 191.636 115.998 111.075 1.00 285.28 190 ASP G C 1
ATOM 13584 O O . ASP G 7 186 ? 192.068 114.999 110.494 1.00 285.28 190 ASP G O 1
ATOM 13589 N N . GLY G 7 187 ? 190.341 116.165 111.310 1.00 285.72 191 GLY G N 1
ATOM 13590 C CA . GLY G 7 187 ? 189.374 115.156 110.957 1.00 285.72 191 GLY G CA 1
ATOM 13591 C C . GLY G 7 187 ? 188.980 115.216 109.498 1.00 285.72 191 GLY G C 1
ATOM 13592 O O . GLY G 7 187 ? 189.828 115.349 108.609 1.00 285.72 191 GLY G O 1
ATOM 13593 N N . PRO G 7 188 ? 187.666 115.102 109.219 1.00 284.83 192 PRO G N 1
ATOM 13594 C CA . PRO G 7 188 ? 187.201 115.153 107.828 1.00 284.83 192 PRO G CA 1
ATOM 13595 C C . PRO G 7 188 ? 187.294 116.553 107.265 1.00 284.83 192 PRO G C 1
ATOM 13596 O O . PRO G 7 188 ? 186.449 117.386 107.584 1.00 284.83 192 PRO G O 1
ATOM 13600 N N . VAL G 7 189 ? 188.282 116.832 106.433 1.00 283.86 193 VAL G N 1
ATOM 13601 C CA . VAL G 7 189 ? 188.385 118.155 105.831 1.00 283.86 193 VAL G CA 1
ATOM 13602 C C . VAL G 7 189 ? 187.558 118.162 104.558 1.00 283.86 193 VAL G C 1
ATOM 13603 O O . VAL G 7 189 ? 187.424 117.149 103.862 1.00 283.86 193 VAL G O 1
ATOM 13607 N N . LEU G 7 190 ? 186.953 119.307 104.274 1.00 274.06 194 LEU G N 1
ATOM 13608 C CA . LEU G 7 190 ? 186.126 119.478 103.089 1.00 274.06 194 LEU G CA 1
ATOM 13609 C C . LEU G 7 190 ? 186.665 120.679 102.333 1.00 274.06 194 LEU G C 1
ATOM 13610 O O . LEU G 7 190 ? 186.547 121.815 102.798 1.00 274.06 194 LEU G O 1
ATOM 13615 N N . LEU G 7 191 ? 187.274 120.430 101.177 1.00 273.03 195 LEU G N 1
ATOM 13616 C CA . LEU G 7 191 ? 187.893 121.479 100.377 1.00 273.03 195 LEU G CA 1
ATOM 13617 C C . LEU G 7 191 ? 187.108 121.619 99.078 1.00 273.03 195 LEU G C 1
ATOM 13618 O O . LEU G 7 191 ? 187.362 120.888 98.109 1.00 273.03 195 LEU G O 1
ATOM 13623 N N . PRO G 7 192 ? 186.127 122.526 99.010 1.00 268.48 196 PRO G N 1
ATOM 13624 C CA . PRO G 7 192 ? 185.337 122.665 97.782 1.00 268.48 196 PRO G CA 1
ATOM 13625 C C . PRO G 7 192 ? 186.024 123.542 96.752 1.00 268.48 196 PRO G C 1
ATOM 13626 O O . PRO G 7 192 ? 187.167 123.970 96.935 1.00 268.48 196 PRO G O 1
ATOM 13630 N N . ASP G 7 193 ? 185.316 123.821 95.663 1.00 262.39 197 ASP G N 1
ATOM 13631 C CA . ASP G 7 193 ? 185.822 124.660 94.583 1.00 262.39 197 ASP G CA 1
ATOM 13632 C C . ASP G 7 193 ? 185.678 126.142 94.901 1.00 262.39 197 ASP G C 1
ATOM 13633 O O . ASP G 7 193 ? 185.554 126.532 96.066 1.00 262.39 197 ASP G O 1
ATOM 13638 N N . ASN G 7 194 ? 185.760 126.970 93.866 1.00 251.66 198 ASN G N 1
ATOM 13639 C CA . ASN G 7 194 ? 185.481 128.391 94.000 1.00 251.66 198 ASN G CA 1
ATOM 13640 C C . ASN G 7 194 ? 184.021 128.622 94.370 1.00 251.66 198 ASN G C 1
ATOM 13641 O O . ASN G 7 194 ? 183.114 128.089 93.723 1.00 251.66 198 ASN G O 1
ATOM 13646 N N . HIS G 7 195 ? 183.791 129.418 95.410 1.00 240.88 199 HIS G N 1
ATOM 13647 C CA . HIS G 7 195 ? 182.443 129.938 95.635 1.00 240.88 199 HIS G CA 1
ATOM 13648 C C . HIS G 7 195 ? 182.566 131.312 96.271 1.00 240.88 199 HIS G C 1
ATOM 13649 O O . HIS G 7 195 ? 183.666 131.860 96.384 1.00 240.88 199 HIS G O 1
ATOM 13656 N N . TYR G 7 196 ? 181.437 131.891 96.674 1.00 232.07 200 TYR G N 1
ATOM 13657 C CA . TYR G 7 196 ? 181.486 133.261 97.159 1.00 232.07 200 TYR G CA 1
ATOM 13658 C C . TYR G 7 196 ? 180.413 133.514 98.200 1.00 232.07 200 TYR G C 1
ATOM 13659 O O . TYR G 7 196 ? 179.254 133.132 98.028 1.00 232.07 200 TYR G O 1
ATOM 13668 N N . LEU G 7 197 ? 180.826 134.168 99.275 1.00 229.44 201 LEU G N 1
ATOM 13669 C CA . LEU G 7 197 ? 179.913 134.646 100.303 1.00 229.44 201 LEU G CA 1
ATOM 13670 C C . LEU G 7 197 ? 179.419 136.026 99.895 1.00 229.44 201 LEU G C 1
ATOM 13671 O O . LEU G 7 197 ? 180.189 136.989 99.895 1.00 229.44 201 LEU G O 1
ATOM 13676 N N . SER G 7 198 ? 178.147 136.118 99.539 1.00 227.23 202 SER G N 1
ATOM 13677 C CA . SER G 7 198 ? 177.488 137.405 99.365 1.00 227.23 202 SER G CA 1
ATOM 13678 C C . SER G 7 198 ? 177.072 137.894 100.742 1.00 227.23 202 SER G C 1
ATOM 13679 O O . SER G 7 198 ? 176.223 137.283 101.399 1.00 227.23 202 SER G O 1
ATOM 13682 N N . THR G 7 199 ? 177.694 138.967 101.205 1.00 222.11 203 THR G N 1
ATOM 13683 C CA . THR G 7 199 ? 177.530 139.426 102.572 1.00 222.11 203 THR G CA 1
ATOM 13684 C C . THR G 7 199 ? 177.056 140.867 102.584 1.00 222.11 203 THR G C 1
ATOM 13685 O O . THR G 7 199 ? 177.372 141.645 101.680 1.00 222.11 203 THR G O 1
ATOM 13689 N N . GLN G 7 200 ? 176.316 141.226 103.628 1.00 216.36 204 GLN G N 1
ATOM 13690 C CA . GLN G 7 200 ? 175.953 142.618 103.831 1.00 216.36 204 GLN G CA 1
ATOM 13691 C C . GLN G 7 200 ? 175.893 142.889 105.324 1.00 216.36 204 GLN G C 1
ATOM 13692 O O . GLN G 7 200 ? 175.797 141.967 106.131 1.00 216.36 204 GLN G O 1
ATOM 13698 N N . SER G 7 201 ? 175.987 144.161 105.692 1.00 217.27 205 SER G N 1
ATOM 13699 C CA . SER G 7 201 ? 176.182 144.514 107.087 1.00 217.27 205 SER G CA 1
ATOM 13700 C C . SER G 7 201 ? 175.293 145.687 107.453 1.00 217.27 205 SER G C 1
ATOM 13701 O O . SER G 7 201 ? 174.504 146.173 106.638 1.00 217.27 205 SER G O 1
ATOM 13704 N N . ALA G 7 202 ? 175.427 146.121 108.704 1.00 223.60 206 ALA G N 1
ATOM 13705 C CA . ALA G 7 202 ? 174.756 147.303 109.227 1.00 223.60 206 ALA G CA 1
ATOM 13706 C C . ALA G 7 202 ? 175.461 147.698 110.512 1.00 223.60 206 ALA G C 1
ATOM 13707 O O . ALA G 7 202 ? 175.642 146.859 111.401 1.00 223.60 206 ALA G O 1
ATOM 13709 N N . LEU G 7 203 ? 175.867 148.958 110.599 1.00 231.47 207 LEU G N 1
ATOM 13710 C CA . LEU G 7 203 ? 176.479 149.518 111.794 1.00 231.47 207 LEU G CA 1
ATOM 13711 C C . LEU G 7 203 ? 175.572 150.593 112.373 1.00 231.47 207 LEU G C 1
ATOM 13712 O O . LEU G 7 203 ? 175.122 151.485 111.648 1.00 231.47 207 LEU G O 1
ATOM 13717 N N . SER G 7 204 ? 175.315 150.514 113.672 1.00 238.42 208 SER G N 1
ATOM 13718 C CA . SER G 7 204 ? 174.368 151.399 114.338 1.00 238.42 208 SER G CA 1
ATOM 13719 C C . SER G 7 204 ? 174.808 151.562 115.789 1.00 238.42 208 SER G C 1
ATOM 13720 O O . SER G 7 204 ? 175.899 151.129 116.170 1.00 238.42 208 SER G O 1
ATOM 13723 N N . LYS G 7 205 ? 173.989 152.226 116.603 1.00 252.81 209 LYS G N 1
ATOM 13724 C CA . LYS G 7 205 ? 174.327 152.451 118.003 1.00 252.81 209 LYS G CA 1
ATOM 13725 C C . LYS G 7 205 ? 173.102 152.279 118.889 1.00 252.81 209 LYS G C 1
ATOM 13726 O O . LYS G 7 205 ? 171.967 152.128 118.420 1.00 252.81 209 LYS G O 1
ATOM 13732 N N . ASP G 7 206 ? 173.369 152.303 120.201 1.00 280.81 210 ASP G N 1
ATOM 13733 C CA . ASP G 7 206 ? 172.360 152.167 121.239 1.00 280.81 210 ASP G CA 1
ATOM 13734 C C . ASP G 7 206 ? 172.128 153.523 121.875 1.00 280.81 210 ASP G C 1
ATOM 13735 O O . ASP G 7 206 ? 173.094 154.140 122.352 1.00 280.81 210 ASP G O 1
ATOM 13740 N N . PRO G 7 207 ? 170.899 154.042 121.887 1.00 288.62 211 PRO G N 1
ATOM 13741 C CA . PRO G 7 207 ? 170.673 155.367 122.480 1.00 288.62 211 PRO G CA 1
ATOM 13742 C C . PRO G 7 207 ? 170.758 155.394 123.996 1.00 288.62 211 PRO G C 1
ATOM 13743 O O . PRO G 7 207 ? 170.899 156.481 124.568 1.00 288.62 211 PRO G O 1
ATOM 13747 N N . ASN G 7 208 ? 170.688 154.249 124.665 1.00 288.99 212 ASN G N 1
ATOM 13748 C CA . ASN G 7 208 ? 170.7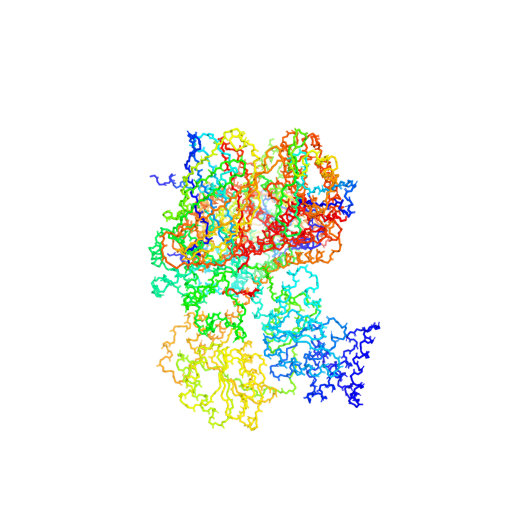77 154.174 126.117 1.00 288.99 212 ASN G CA 1
ATOM 13749 C C . ASN G 7 208 ? 172.082 153.528 126.560 1.00 288.99 212 ASN G C 1
ATOM 13750 O O . ASN G 7 208 ? 172.117 152.771 127.530 1.00 288.99 212 ASN G O 1
ATOM 13755 N N . GLU G 7 209 ? 173.166 153.802 125.844 1.00 279.66 213 GLU G N 1
ATOM 13756 C CA . GLU G 7 209 ? 174.476 153.312 126.232 1.00 279.66 213 GLU G CA 1
ATOM 13757 C C . GLU G 7 209 ? 175.425 154.496 126.168 1.00 279.66 213 GLU G C 1
ATOM 13758 O O . GLU G 7 209 ? 175.247 155.410 125.361 1.00 279.66 213 GLU G O 1
ATOM 13764 N N . LYS G 7 210 ? 176.427 154.485 127.037 1.00 273.04 214 LYS G N 1
ATOM 13765 C CA . LYS G 7 210 ? 177.196 155.689 127.327 1.00 273.04 214 LYS G CA 1
ATOM 13766 C C . LYS G 7 210 ? 178.459 155.800 126.478 1.00 273.04 214 LYS G C 1
ATOM 13767 O O . LYS G 7 210 ? 178.703 156.845 125.871 1.00 273.04 214 LYS G O 1
ATOM 13773 N N . ARG G 7 211 ? 179.262 154.741 126.412 1.00 268.58 215 ARG G N 1
ATOM 13774 C CA . ARG G 7 211 ? 180.602 154.854 125.856 1.00 268.58 215 ARG G CA 1
ATOM 13775 C C . ARG G 7 211 ? 180.597 154.622 124.345 1.00 268.58 215 ARG G C 1
ATOM 13776 O O . ARG G 7 211 ? 179.558 154.406 123.721 1.00 268.58 215 ARG G O 1
ATOM 13784 N N . ASP G 7 212 ? 181.788 154.662 123.753 1.00 261.09 216 ASP G N 1
ATOM 13785 C CA . ASP G 7 212 ? 181.975 154.573 122.307 1.00 261.09 216 ASP G CA 1
ATOM 13786 C C . ASP G 7 212 ? 181.923 153.105 121.897 1.00 261.09 216 ASP G C 1
ATOM 13787 O O . ASP G 7 212 ? 182.913 152.379 122.004 1.00 261.09 216 ASP G O 1
ATOM 13792 N N . HIS G 7 213 ? 180.760 152.662 121.421 1.00 264.33 217 HIS G N 1
ATOM 13793 C CA . HIS G 7 213 ? 180.503 151.250 121.181 1.00 264.33 217 HIS G CA 1
ATOM 13794 C C . HIS G 7 213 ? 179.976 151.053 119.765 1.00 264.33 217 HIS G C 1
ATOM 13795 O O . HIS G 7 213 ? 179.261 151.908 119.234 1.00 264.33 217 HIS G O 1
ATOM 13802 N N . MET G 7 214 ? 180.360 149.936 119.152 1.00 248.03 218 MET G N 1
ATOM 13803 C CA . MET G 7 214 ? 179.925 149.573 117.810 1.00 248.03 218 MET G CA 1
ATOM 13804 C C . MET G 7 214 ? 178.914 148.448 117.892 1.00 248.03 218 MET G C 1
ATOM 13805 O O . MET G 7 214 ? 179.210 147.389 118.443 1.00 248.03 218 MET G O 1
ATOM 13810 N N . VAL G 7 215 ? 177.734 148.666 117.335 1.00 241.87 219 VAL G N 1
ATOM 13811 C CA . VAL G 7 215 ? 176.719 147.626 117.244 1.00 241.87 219 VAL G CA 1
ATOM 13812 C C . VAL G 7 215 ? 176.731 147.086 115.827 1.00 241.87 219 VAL G C 1
ATOM 13813 O O . VAL G 7 215 ? 176.646 147.851 114.861 1.00 241.87 219 VAL G O 1
ATOM 13817 N N . LEU G 7 216 ? 176.851 145.774 115.698 1.00 236.24 220 LEU G N 1
ATOM 13818 C CA . LEU G 7 216 ? 177.029 145.120 114.415 1.00 236.24 220 LEU G CA 1
ATOM 13819 C C . LEU G 7 216 ? 175.824 144.231 114.158 1.00 236.24 220 LEU G C 1
ATOM 13820 O O . LEU G 7 216 ? 175.420 143.459 115.033 1.00 236.24 220 LEU G O 1
ATOM 13825 N N . LEU G 7 217 ? 175.234 144.352 112.978 1.00 229.07 221 LEU G N 1
ATOM 13826 C CA . LEU G 7 217 ? 174.263 143.366 112.536 1.00 229.07 221 LEU G CA 1
ATOM 13827 C C . LEU G 7 217 ? 174.689 142.966 111.140 1.00 229.07 221 LEU G C 1
ATOM 13828 O O . LEU G 7 217 ? 175.135 143.812 110.369 1.00 229.07 221 LEU G O 1
ATOM 13833 N N . GLU G 7 218 ? 174.587 141.681 110.818 1.00 234.47 222 GLU G N 1
ATOM 13834 C CA . GLU G 7 218 ? 175.254 141.259 109.600 1.00 234.47 222 GLU G CA 1
ATOM 13835 C C . GLU G 7 218 ? 174.583 140.018 109.033 1.00 234.47 222 GLU G C 1
ATOM 13836 O O . GLU G 7 218 ? 174.194 139.125 109.784 1.00 234.47 222 GLU G O 1
ATOM 13842 N N . PHE G 7 219 ? 174.454 139.974 107.709 1.00 226.07 223 PHE G N 1
ATOM 13843 C CA . PHE G 7 219 ? 173.885 138.840 106.997 1.00 226.07 223 PHE G CA 1
ATOM 13844 C C . PHE G 7 219 ? 174.948 138.231 106.101 1.00 226.07 223 PHE G C 1
ATOM 13845 O O . PHE G 7 219 ? 175.666 138.955 105.405 1.00 226.07 223 PHE G O 1
ATOM 13853 N N . VAL G 7 220 ? 175.025 136.904 106.095 1.00 233.23 224 VAL G N 1
ATOM 13854 C CA . VAL G 7 220 ? 175.893 136.155 105.198 1.00 233.23 224 VAL G CA 1
ATOM 13855 C C . VAL G 7 220 ? 175.026 135.192 104.400 1.00 233.23 224 VAL G C 1
ATOM 13856 O O . VAL G 7 220 ? 174.101 134.583 104.945 1.00 233.23 224 VAL G O 1
ATOM 13860 N N . THR G 7 221 ? 175.301 135.081 103.104 1.00 231.18 225 THR G N 1
ATOM 13861 C CA . THR G 7 221 ? 174.765 134.021 102.273 1.00 231.18 225 THR G CA 1
ATOM 13862 C C . THR G 7 221 ? 175.943 133.518 101.449 1.00 231.18 225 THR G C 1
ATOM 13863 O O . THR G 7 221 ? 176.928 134.231 101.282 1.00 231.18 225 THR G O 1
ATOM 13867 N N . ALA G 7 222 ? 175.885 132.284 100.966 1.00 235.40 226 ALA G N 1
ATOM 13868 C CA . ALA G 7 222 ? 176.854 131.834 99.981 1.00 235.40 226 ALA G CA 1
ATOM 13869 C C . ALA G 7 222 ? 176.152 131.461 98.687 1.00 235.40 226 ALA G C 1
ATOM 13870 O O . ALA G 7 222 ? 174.936 131.259 98.659 1.00 235.40 226 ALA G O 1
ATOM 13872 N N . ALA G 7 223 ? 176.938 131.389 97.615 1.00 235.71 227 ALA G N 1
ATOM 13873 C CA . ALA G 7 223 ? 176.459 130.941 96.312 1.00 235.71 227 ALA G CA 1
ATOM 13874 C C . ALA G 7 223 ? 177.655 130.553 95.452 1.00 235.71 227 ALA G C 1
ATOM 13875 O O . ALA G 7 223 ? 178.817 130.730 95.836 1.00 235.71 227 ALA G O 1
ATOM 13877 N N . GLY G 7 224 ? 177.349 130.030 94.265 1.00 240.41 228 GLY G N 1
ATOM 13878 C CA . GLY G 7 224 ? 178.357 129.571 93.334 1.00 240.41 228 GLY G CA 1
ATOM 13879 C C . GLY G 7 224 ? 178.314 128.077 93.081 1.00 240.41 228 GLY G C 1
ATOM 13880 O O . GLY G 7 224 ? 178.497 127.630 91.945 1.00 240.41 228 GLY G O 1
ATOM 13881 N N . ILE G 7 225 ? 178.057 127.296 94.127 1.00 244.79 229 ILE G N 1
ATOM 13882 C CA . ILE G 7 225 ? 178.200 125.846 94.062 1.00 244.79 229 ILE G CA 1
ATOM 13883 C C . ILE G 7 225 ? 177.309 125.177 95.101 1.00 244.79 229 ILE G C 1
ATOM 13884 O O . ILE G 7 225 ? 176.780 124.088 94.878 1.00 244.79 229 ILE G O 1
#

Foldseek 3Di:
DCLVVLLVLLVLLVVCLVVVAPDDQVRLLCVLVVVLVVCVPDDDLVVCQSVLLSSLQNLCCVFVVDRDDSLLSSLLVLQLVQFAEAEAQQQDPLSSVLRVLSSVLSPQQEEEEAEADQVVLVVSQVSSVRSVVSSPFFAAEAEPPDDQVSLLVRQNTSYYGYYLLRLQVLVFVCLQDQFNVSRRHTQFAEYAYEACCVQVPVQLLDKHFDKDFDAADQPLLLLLLVLVVPAPAPQFWDQALQPRAIGGDPVNQVSLCVSVVHDHCPDPVNPVSVLSNRLLRCLVRVADEQFAWHQDPLATWGQDQQQQATDHPDADASCNRQNNSSNVVGDRDTHIFTQDMDGSLLSQLSRNGYYYYYNFCPVCQVVCCPRVVHGYDYTDRVADFQEAEDEEFEWADPVLLLLVVLVVLLVLLVVFAFEEEEAATPVVLVVSVVVVVVVPQDAAEAHNVNPPCVVVLLACRQEGRYYYYYYSNCQGRRARDHYPPNLVSQHYEYEYEEDDLAPRRVSSSSSNAGNRNGGYYYYYYYYCPDSLNVNQFDVVVVPCSVVQPPDSPGGDPDDVVVVRRVVSSVRSVVVSVVSSVVVVLLVVLVSVLVVVLSVVLVCLNPDQACVVVLLVLLLVLLLVLLCVFCDPPDHDPPRPCVVSVCVCCQFFQPNPPDDCVVCPPHDSVVVSVVSSVNSVVLVVVCCVVCDPSSLSVVLSVQLSVLSSVLVSVLVVVLVVLVVCQVVVVVVVDDSSVVSNVVNVVSSVVSSSSSSSSSRRVSRVD/DVVVVLQCVDPQSVQQAVVLVVLLVVVVVQLQAAFPFFAQPLVQVLAPAHFPHRQWHCPPLATQGHGLCRCPLVLLVVLVVVLLVCCPPNPVLSVVLVVPPPVSVVVSVVSSVVSSLVSLLVVQLVVSVVVCVSSPVPGGPPPDVVSSNSRSNSSSVSNVVQVVSQVCCCVRHQHGRSLSSLLSVVVVRPPRLVVQQVVVPVLVVLVVVVVVVLVVLLVVLCVQQVDWDWFAKDFDPDPPDDDDPPPPGDTDTDGLQNQAQVLLVVLVVVLVVQLVVLVVVDDDVVNVVSVVQSDCLDPNNLVSSLVSLLVVSLVRLCSRVVLQVVLVVCVVNRMDRVPFDSHVRSSVVVVVVSVVSSNVNSNSLSCQQCVVSCCCVVSVRPSNPSRRHSSSSSNSVVVVNSVVSSVVVSVVVPPDDPPD/DVVVVVVVVVVVVVVPDDDDDDVVVVVVVVVVVVVVVVVVVVVVVVVVVVVVVVVVPD/DKAWDKDWADEAAQFFKTKIKTAIDDADLCAQKKFKWFQFPVGDIDTAWMQGSVRPIDGDPVCPPQWDWDADGPRGIIMIIGGRGHQVNFTWMKIWTGHDPPGDIDIYDTRGRHHD/DVVVVVVVVVVVVVCLVPVPVCQCPPPVVRPDDDCSVVVVPDDDDDDDDPPDDDDDDDD/DAKAKDFADADAQADKTKIKIADDDDFPQAWKKFKWWAAVVGDIGGAWTDGNAPDDIDGDPVQVVHKDKHADRVRRMIMIMCHNPDQVPFTWMWMWTDDPHIHIYPTGGYGHD/DFCVVVQDKAKEKEWEWEDDPNDTFIKIWIWIAHAQQQKTWIWIGGPPADDQFDPQVCPVVTAPLRAHDDDPCPLVDQSRVLPQVWKWKWKWKQWVVFFTKTKTWTFHQDPHHTYIYIYIYTDRGDCPDQRSVVQFDQFFFKFKKKWAADDVQRWIWIKTWGWTQGNVRGITIMIMTMTMHHNDDPDGRGHHIKIKGKGWGWDDDPPDDDDIITIMMGIYIDDD

InterPro domains:
  IPR000185 Protein translocase subunit SecA [MF_01382] (4-781)
  IPR000185 Protein translocase subunit SecA [PR00906] (61-85)
  IPR000185 Protein translocase subunit SecA [PR00906] (99-113)
  IPR000185 Protein translocase subunit SecA [PR00906] (115-125)
  IPR000185 Protein translocase subunit SecA [PR00906] (168-188)
  IPR000185 Protein translocase subunit SecA [PR00906] (319-341)
  IPR000185 Protein translocase subunit SecA [PR00906] (356-373)
  IPR000185 Protein translocase subunit SecA [PR00906] (393-406)
  IPR000185 Protein translocase subunit SecA [PTHR30612] (12-807)
  IPR000185 Protein translocase subunit SecA [TIGR00963] (26-496)
  IPR001650 Helicase, C-terminal domain-like [PS51194] (421-575)
  IPR004027 SEC-C motif [PF02810] (821-839)
  IPR011115 SecA DEAD-like, N-terminal [PF07517] (6-382)
  IPR011115 SecA DEAD-like, N-terminal [SM00957] (5-382)
  IPR011116 SecA Wing/Scaffold [PF07516] (568-778)
  IPR011130 SecA, preprotein cross-linking domain [PF01043] (230-338)
  IPR011130 SecA, preprotein cross-linking domain [SM00958] (226-338)
  IPR014001 Helicase superfamily 1/2, ATP-binding domain [PS51192] (87-257)
  IPR014018 SecA motor DEAD [PS51196] (1-570)
  IPR020937 SecA conserved site [PS01312] (480-495)

Solvent-accessible surface area: 73305 Å² total

Secondary structure (DSSP, 8-state):
-HHHHHHHHHHHHHHHHHHSSS--TTTSSHHHHHHHHHHHHT--TTTSHHHHHHHHHHHHHHHTS----HHHHHHHHHHHTT-EEEPPTTS-HHHHHHHHHHHHTTTSS-EEEEESSHHHHHHHHHHHHHHHHHHT--EEE--TT--HHHHHHHHTSSEEEEEHHHHHHHHHHHTS-SSGGG-------EEEEESHIIIIIIGGGSEEEEEEE-----HHHHHHHHHHTS-IIIIIEEEETTTTEEEE-HHHHHHHHHHT--S-TTSSSSHHHHHHHHHHHIIIII--HHHHEEEETTEEEEEPTTT-SEESSEEETTTHHHHHHHHHT------EEEEEEEEHHHHHTTSSSEEEEESS-GGGHHHHHHTS---EEE---SS---EEEPPPEEESSHHHHHHHHHHHHHHHHTTT--EEEE-SSHHHHHHHHHHHHTTT--EEEE-STTGGGHHHHHHHTTSSS-EEEE-TTTTTT--PPP-TTGGGTT--EEEE-S--SSHHHHHHHHHHHH-TT--EEEEEEEESSSHHHHHHS-TTGGGTTTTT-S--SS----SHHHHHHHHHHHHHHHHHHHHHHHHHHHHHHHHHHHHHHHHHHHHHHT-S--HHHHHHHHHHHHHHHHHHSS-SS-TTT-S-HHHHHHHHHHHTSTTTS--GGGSTT--HHHHHHHHHHHHHHHHHHHHHHH-SHHHHHHHHHHHHHHHHHHHHHHHHHHHHHHHHHHHHGGGTS-HHHHHHHHHHHHHHHHHHHHHHHHHHHHHT-/-HHHHHHHHHHHHHHHHHGGGGSSSS-SSTTSS--HHHHHHS--PPPPP-----EEEE-/---EEE------TT-----EEE--SS-GGGS-EEEEEE-TTS--EEEEEE-SSSS-EEE-TTTTTT---EEETTTTEEE---TT--GGG-EEEEEEE-SSS-EE---EEE---/-HHHHHHHHHHHHHTSEE---HHHHHHHHHHHHHHHHHHHHHHHHHHHHHHHHHHHH-/--SSS--S-EEEEEEEEEEETTEEEEEEEEEEEETTTTEEEEEEEE-SSS-SS-THHHHTT--TT-----TTTTSS-STTTSTTT-EEEEEEEEETTS-EEEEEEEEEEETTEEEEEEEEEEES--TTSSTTTT-B-S----EEEEEEEETTTTEEEEEEEEEEEBTTS-EEEEEEEEEEEESS-SS-----SEEEEEEEEEE--TT--S-EEEEEEEEEEE--/---EEEE----B-TT-EEEEEEEESS-----SEEEEE---SS-S--EEEEEETT---B--TTSTTTEEEEEETTTTEEEEEEES--GGG-EEEEEEEE-STTS--B----EEE-B-/-HHHHHHTTSHHHHHHHHHHHHHHHHHHHHHTSBPTT--HHHHHHT-SS--SSSSEEEETTEEEE-BTTSSTTHHHHHHHHHHHHHHTTTSHHHHHHHHH-TTHHHHHHHHHHHHHHHHHHHHHHHHHHHHHHHHTS-SSSS-SHHHHHHHHHHHHHHHHHHHHHHHHHHHSSSS-HHHHHHHHHHHHHHHHHHHHHHHH--HHHHHHHHHHHHHHHHHHHHHHHT-EEEEE-EE-SS---S---STT--EEEEESS-S-SHHHHHHHHHHHHHHHHHHTT-S-HHHHHHHHHT-TTSHHHHHHHHHHHHHHHHHHHHHHT-HHHHHHHHHHHTEE-TTS-TTHHHHHHHHHHHHHHHHHHHHHHHHHHHHHHHHHHTT---TT--TTSHHHHHHHHHHHHHHHHHHHHHGGG----S--

Organism: Bacillus subtilis (strain 168) (NCBI:txid224308)

B-factor: mean 96.82, std 68.35, range [22.85, 288.99]

GO terms:
  GO:0045121 membrane raft (C, EXP)
  GO:0005886 plasma membrane (C, EXP)